Protein AF-0000000074522601 (afdb_homodimer)

Radius of gyration: 45.11 Å; Cα contacts (8 Å, |Δi|>4): 4734; chains: 2; bounding box: 92×142×104 Å

Organism: Naegleria gruberi (NCBI:txid5762)

Sequence (1970 aa):
MSLSPPLFIIGIDVGSTTTDCALINYSAGNIVEHSIKTQTSPDITSGIMKAIDQVMMMKNDQQVSGQRKGKILCVIIGTTHFVNAILSFSPDLEKVAVCRLGSSANNSLPPCESFPERLKELVLGDYYKIDGGYQVDGREILPVNQDQVQQMCQSLKEKNLKNIVISGIFSPINSEQEKQVADWIREFFNHDSELKITCSNEISEMGFMQRENASILNACLKGVSRSICYAFQEAIRSKYACPFFLTQNDGTLIPPNLVTEFPIFTIQSGPTNSMKGAAFLSGVENAIVVDIGGLTTDVGVLVNGFPRLSNNNVSIGNVPTNFRVPDVYSVAMGGGSIVSFNENEENSSIQIGPKSVGFNIFTESLSYGGNTVTTTDAAVALGLLKNCEWGASPELLSQTTQRLGKRAPQIVDKIHSIVEEAIDHVKIASTNVPVLLVGGGSSLIDENRKFEGVSKIIKPKHYQCANAVGAALCDVSGRVDTVINISASGGNREKVIETVKKEATEKAIKNGAKPESVEIVDFECIPLAYIPGDSCRFLCKAVGNLDFNSISNNLEFLIEKPLTSSKREERKEQFSNEKTNQSIVNIKSYQPNISVSDKDNRKEWILTKTDIDCIEIGSGVVSSGGGGSPKQSAVLARSLLSHGKEIKIISPESIAEDAFVLPVAMMGAPLVIQEKSIVEEFLPAIESMSNFTKKKIEAIFCIEIGGSNSITPLLIAATSGLPVVDCDGMGRAYPELDMVTHFIDGCSPVPTMLLDDMNNQVLITSVNPRNPCKGLESILRPIAVQMGSMSGIILNPISKKELMQSTVHNSYSGVWSIGKGILEAHSQSLDPIQTILNSNNGDLFFSGKISDVNRKTTSGFNIGKCVISGLGKDQGKICIVEFQNEFLRAVIVKDYDPSLETIPQESIQSLAIVPNIISIVDSQTGLAIQTEELRYGFRISVLVLGGTPKFHTPKGLKTVGPTAFGYPEITDLSFIKTNEFKSIFMSLSPPLFIIGIDVGSTTTDCALINYSAGNIVEHSIKTQTSPDITSGIMKAIDQVMMMKNDQQVSGQRKGKILCVIIGTTHFVNAILSFSPDLEKVAVCRLGSSANNSLPPCESFPERLKELVLGDYYKIDGGYQVDGREILPVNQDQVQQMCQSLKEKNLKNIVISGIFSPINSEQEKQVADWIREFFNHDSELKITCSNEISEMGFMQRENASILNACLKGVSRSICYAFQEAIRSKYACPFFLTQNDGTLIPPNLVTEFPIFTIQSGPTNSMKGAAFLSGVENAIVVDIGGLTTDVGVLVNGFPRLSNNNVSIGNVPTNFRVPDVYSVAMGGGSIVSFNENEENSSIQIGPKSVGFNIFTESLSYGGNTVTTTDAAVALGLLKNCEWGASPELLSQTTQRLGKRAPQIVDKIHSIVEEAIDHVKIASTNVPVLLVGGGSSLIDENRKFEGVSKIIKPKHYQCANAVGAALCDVSGRVDTVINISASGGNREKVIETVKKEATEKAIKNGAKPESVEIVDFECIPLAYIPGDSCRFLCKAVGNLDFNSISNNLEFLIEKPLTSSKREERKEQFSNEKTNQSIVNIKSYQPNISVSDKDNRKEWILTKTDIDCIEIGSGVVSSGGGGSPKQSAVLARSLLSHGKEIKIISPESIAEDAFVLPVAMMGAPLVIQEKSIVEEFLPAIESMSNFTKKKIEAIFCIEIGGSNSITPLLIAATSGLPVVDCDGMGRAYPELDMVTHFIDGCSPVPTMLLDDMNNQVLITSVNPRNPCKGLESILRPIAVQMGSMSGIILNPISKKELMQSTVHNSYSGVWSIGKGILEAHSQSLDPIQTILNSNNGDLFFSGKISDVNRKTTSGFNIGKCVISGLGKDQGKICIVEFQNEFLRAVIVKDYDPSLETIPQESIQSLAIVPNIISIVDSQTGLAIQTEELRYGFRISVLVLGGTPKFHTPKGLKTVGPTAFGYPEITDLSFIKTNEFKSIF

Secondary structure (DSSP, 8-state):
----PPEEEEEEEE-SSEEEEEEEETTTTSEEEEEEEEE--SSHHHHHHHHHHHHHHHHHHH--TT---PEEEEEEEEE-HHHHHHHTT-TTPPPEEEEEE-TTS-TT--TTTTS-HHHHHHHEEEEEEES--B-TTS-BSS---HHHHHHHHHHHHHHT--EEEEEETTTTT--HHHHHHHHHHHHHTTT-TT-EEEEGGGT--S-HHHHHHHHHHHHHHHHHHHHHHHHHHHHHHTT----EEEE-TTSBEE-HHHHHH-GGGGTTHHHHHHHHHHHHHH--SSEEEEEE-SS-EEEEEEETTEEPBPSSPEEETTEEE----B-EEEES-STTEEEEEE-SSSS-EEEEEEEE-GGGHHHHBGGGT-SB-BHHHHHHHTTS--GGGGT--HHHHHHHHHHHTTHHHHHHHHHHHHHHHHHHHH--SSS-EEEEEESGGGGGS-TTSPPTTEEEEE--TTGGGHHHHHHHTPBEEEEEEEEEETTTTTS-HHHHHHHHHHHHHHHHHHTTB-GGG-EEEEEEEEE-TT-TTTEEEEEEEEEE-B-HHHHHT-GGGPPPPPS--GGGSGGGTT------------TTT----EEE-TTT--EEEE--HHHHHHHHHHHHHHTTT-S--SHHHHHHHHHHHHTT---EEE-GGGS-TT-EEEEEEEEE-HHHHTT---STTHHHHHHHHHHHHT--EEEEEES--SGGGGTHHHHHHHHH-PPEEEEESSSS--SSGGGSHHHHTT----SEEEE-TTS-EEEEEE--TTSHHHHHHHHHHHHHHHTTSEEEEEPPPEEHHHHHHHSEETHHHHHHHHHHHHHHHHHHT--HHHHHHHHTT-EEEEEEEEEEEEEEEETTEEEEEEEEEE-GGGTT-EEEEEEESEEEEEEEESS--TT-SS--GGGEEEEEETTSEEEEEETTT--B--GGG--TT-EEEEEEE-B-GGGGSHHHHHHHSGGGGT-TT----TT--B--PPP--/----PPEEEEEEEE-SSEEEEEEEETTTTSEEEEEEEEE--SSHHHHHHHHHHHHHHHHHHH--TT---PEEEEEEEEE-HHHHHHHTT-TTPPPEEEEEE-TTS-TT--TTTTS-HHHHHHHEEEEEEES--B-TTS-BSS---HHHHHHHHHHHHHHT--EEEEEETTTTT--HHHHHHHHHHHHHTTT-TT-EEEEGGGT--S-HHHHHHHHHHHHHHHHHHHHHHHHHHHHHHTT----EEEE-TTSBEE-HHHHHH-GGGGTTHHHHHHHHHHHHHH--SSEEEEEE-SS-EEEEEEETTEEPBPSSPEEETTEEE----B-EEEES-STTEEEEEE-SSSS-EEEEEEEE-GGGHHHHBGGGT-SB-BHHHHHHHTTS--GGGGT--HHHHHHHHHHHTTHHHHHHHHHHHHHHHHHHHH---SS-EEEEEESGGGGGS-TTSPPTTEEEEE--TTGGGHHHHHHHTPBEEEEEEEEEETTTTTS-HHHHHHHHHHHHHHHHHHTTB-GGG-EEEEEEEEE-TT-TTTEEEEEEEEEE-B-HHHHHT-GGGPPPPPS--GGGSGGGTT------------TTT----EEE-TTT--EEEE--HHHHHHHHHHHHHHTTT-S--SHHHHHHHHHHHHTT---EEE-GGGS-TT-EEEEEEEEE-HHHHTT---STTHHHHHHHHHHHHT--EEEEEES--SGGGGTHHHHHHHHH-PPEEEEESSSS--SSGGGSHHHHTT----SEEEE-TTS-EEEEEE--TTSHHHHHHHHHHHHHHHTTSEEEEEPPPEEHHHHHHHSEETHHHHHHHHHHHHHHHHHHT--HHHHHHHHTT-EEEEEEEEEEEEEEEETTEEEEEEEEEE-GGGTT-EEEEEEESEEEEEEEESS--TT-SS--GGGEEEEEETTSEEEEEETTT--B--GGG--TT-EEEEEEE-B-GGGGSHHHHHHHSGGGGT-TT----TT--B--PPP--

pLDDT: mean 84.02, std 12.9, range [25.36, 98.41]

InterPro domains:
  IPR002821 Hydantoinase A/oxoprolinase [PF01968] (211-477)
  IPR008040 Hydantoinase/oxoprolinase, N-terminal [PF05378] (10-187)
  IPR010318 S-Me-THD, N-terminal domain [PF06032] (610-765)
  IPR024071 S-Me-THD, C-terminal domain superfamily [G3DSA:2.40.390.10] (825-962)
  IPR027479 S-Me-THD, N-terminal domain superfamily [G3DSA:3.40.1610.10] (604-824)
  IPR043129 ATPase, nucleotide binding domain [SSF53067] (286-474)
  IPR045079 Oxoprolinase-like [PTHR11365] (8-745)
  IPR048350 S-Me-THD-like, C-terminal domain [PF20906] (776-969)

Nearest PDB structures (foldseek):
  5svc-assembly1_E  TM=7.106E-01  e=1.897E-27  Xanthobacter autotrophicus Py2
  5svb-assembly1_B  TM=7.362E-01  e=5.773E-26  Xanthobacter autotrophicus Py2
  5l9w-assembly2_B  TM=7.038E-01  e=5.431E-25  Aromatoleum aromaticum EbN1
  2o3i-assembly1_B  TM=7.936E-01  e=6.465E-20  Chromobacterium violaceum
  2o3i-assembly1_A  TM=7.656E-01  e=2.345E-20  Chromobacterium violaceum

Foldseek 3Di:
DPDPAFEWEKFWEQEQAKIKIWIFGVVVPTHTPDIDIGGQDPQNLVRVLVRVVVRLVVVVVPDDDPHDDHAYLEYEYAYQVLLCCQLVVPLLFEAEEEEEADQLFPPLPDACLQPDPSNCVRHHDYYDYFHWAAFPQGHIPGDGDLVSLLVVLVVCVVSVHQQYEYAYFQCLAPVVRVVVSVVSSCVSVVNDPSHAYFYLSVQDDFFRRQSSLLRSSQRRCLSVLLVVLQSNVCSCVCDHLHAYWYAFQQLATFFSQVCSNGVSRSNNLQLQLLQLLLCVQVVPQFFWEWAAEQFKTKIFTGHRSGTAWDLDFDDRSSRTHRDTGGPIDIDRAHQFWFWDWDPDDPDTDIDTDNDGPGNCCCPADQQNPHDTDGLNLLLLLVPLDPPVVVPRDPVSSVVSVVVCPPVSVVSLVVVLVVVLLSCLQHPQFLAAGAYEYAAPRSSSHDQVDDRPSHPHYDHGVVRRNSSSSSSSPGWFKFKGKYKDQCQVVVNDPVVVQVVRQVRRLVRRVVSAFDSVFKDWPDWDWAFWFLAPRRMTIIIIMIIHHGDSVVRSPCPVSDRDDDPDPPPSPPVPPPPDDPPPCPPPDDLVPDAFDWDQDPPQRFIKGKDALLLLQLLQQLQLFQAQQFQAAQVVLSSSLNSLVVVVFIAIEGELVSDDQQAWEKEKFKFFTNSSCSSGPDALLVQVVVVVLCVVVVGHYQAYEFQASHHNSVRNSRSNCRNNVHYYYQWYQALYHDDFNCLGQLNLVPDQFPQKWKAASVNDIDTDHDFDPVDRRVRVRLVVSNVCSVRSRMIMMITRIDGSVSCVPGIAGRSSVLSSQLSSQLVNCVVVVHQSVVSNCVSFVKDFDFWFFFADWDWGYDVRWIWIKTWGAGGDPQHQKIWIWTDTSGTFKIFIFNDDDPPDPDDDPVRGPDIDGPPWRKFKAQRNSRGTHHSSSDDGGGTIIIMTGAGACSLVDPSNCCCINCVVVPRPVPPDPVPHHHGGGDHSD/DPDPAWEWEKFWEQDLAKIKIWIFGVVVPTHTPDIDIGGQDPQNLVRVLVRVVVRLVVVVVPDDDPHDDHAYLEYEYAYQVLLCCQLVVPLLFEAEEEEEADQLFPPLPDACLQPDPSNCVRHHDYYDYFHWAAFQQGHIPGDGDLVSLLVVLVVCVVVVHQQYEYAYFQCLAPVVRVVVSVVSSCVSVVNDPSHAYFYLSVQDDFFRRQSSLLRSSQSRCLSVLLVVLQSNVCSCVCPHLHAYWYAFQFLATFFSQVCSNGVSRSNNLQLQLLQLLLCVQVVPQFFWEWAAEQFKTKIFTGHRSGTAWDLDFDDRSSRTHRDTGRPIDIDRAHQFWFWDWDPDDPDTDIDTDNDGPGNCCCPADQQNPHDTDGLNLLLLLVPLDPPVVPPRDPVSSVVSVVVCPPVSVVSLVVVLVVRLVSNVQHDFFLAAGAYEYAAPRSSSHDQVDDRPSHPHYDHGVVRRNSSRSSSSFGWFKFKGKYKDQCQVVVNDPVVVQVVRQVRRLVRRVVSAFDSVFKDWPDWDWAFWFLAPRRMTIIITMIIHHGDSVVRSPCPVSDRDDDPDPPPSPPVPPPPDDPPPCPPPDDLVPDAFDWDQDPPQRFIKGKDALLLLQLLQQLQLFQAQQFQAAQVVLSSSLNSLVVVVFIAIEGELVSDDQQAWEKEKFKFFTNSSCSSGPDALLVQVVVVVLCVVVVGHYQAYEFQASHHNSVRRSRSNCRNNVHYYYQWYQALYHDDFNCLGQLNLVPDQFPQKWKAASVSDIDTDHDFDPVDRRVRVRLVVSNVCSVRSRMIMMITRIDGSVSCVPGIAGRSSVLSSQLSSQLVNCVVVVHFSVVSNCVSFVKDFDFKFFFADWDWGYDSRWIWIKTWGAGGDVQHQKIWIWTDTSGTFKIFIFNDDDPPDPDDDPVRTPDIDGPPWRKFKAQRRSRGTHHSSSDDGGGIIIIMTGAGACSLVDPSNCCCINCVVVPRPVPPDPVPHHHGGGDHSD

Structure (mmCIF, N/CA/C/O backbone):
data_AF-0000000074522601-model_v1
#
loop_
_entity.id
_entity.type
_entity.pdbx_description
1 polymer Hydantoinase/oxoprolinase
#
loop_
_atom_site.group_PDB
_atom_site.id
_atom_site.type_symbol
_atom_site.label_atom_id
_atom_site.label_alt_id
_atom_site.label_comp_id
_atom_site.label_asym_id
_atom_site.label_entity_id
_atom_site.label_seq_id
_atom_site.pdbx_PDB_ins_code
_atom_site.Cartn_x
_atom_site.Cartn_y
_atom_site.Cartn_z
_atom_site.occupancy
_atom_site.B_iso_or_equiv
_atom_site.auth_seq_id
_atom_site.auth_comp_id
_atom_site.auth_asym_id
_atom_site.auth_atom_id
_atom_site.pdbx_PDB_model_num
ATOM 1 N N . MET A 1 1 ? 50.893 41.721 32.747 1 25.36 1 MET A N 1
ATOM 2 C CA . MET A 1 1 ? 49.746 41.175 32.027 1 25.36 1 MET A CA 1
ATOM 3 C C . MET A 1 1 ? 49.032 42.265 31.235 1 25.36 1 MET A C 1
ATOM 5 O O . MET A 1 1 ? 48.537 43.235 31.812 1 25.36 1 MET A O 1
ATOM 9 N N . SER A 1 2 ? 49.419 42.728 30.2 1 37.79 2 SER A N 1
ATOM 10 C CA . SER A 1 2 ? 49.004 43.749 29.244 1 37.79 2 SER A CA 1
ATOM 11 C C . SER A 1 2 ? 47.503 43.683 28.982 1 37.79 2 SER A C 1
ATOM 13 O O . SER A 1 2 ? 46.999 42.677 28.477 1 37.79 2 SER A O 1
ATOM 15 N N . LEU A 1 3 ? 46.475 44.124 29.832 1 46.07 3 LEU A N 1
ATOM 16 C CA . LEU A 1 3 ? 45.048 43.925 30.066 1 46.07 3 LEU A CA 1
ATOM 17 C C . LEU A 1 3 ? 44.229 44.42 28.878 1 46.07 3 LEU A C 1
ATOM 19 O O . LEU A 1 3 ? 44.313 45.593 28.506 1 46.07 3 LEU A O 1
ATOM 23 N N . SER A 1 4 ? 43.914 43.719 27.859 1 60.34 4 SER A N 1
ATOM 24 C CA . SER A 1 4 ? 43.051 43.962 26.708 1 60.34 4 SER A CA 1
ATOM 25 C C . SER A 1 4 ? 41.826 44.781 27.098 1 60.34 4 SER A C 1
ATOM 27 O O . SER A 1 4 ? 41.32 44.658 28.215 1 60.34 4 SER A O 1
ATOM 29 N N . PRO A 1 5 ? 41.509 45.91 26.37 1 73.01 5 PRO A N 1
ATOM 30 C CA . PRO A 1 5 ? 40.36 46.76 26.689 1 73.01 5 PRO A CA 1
ATOM 31 C C . PRO A 1 5 ? 39.075 45.962 26.9 1 73.01 5 PRO A C 1
ATOM 33 O O . PRO A 1 5 ? 38.861 44.943 26.238 1 73.01 5 PRO A O 1
ATOM 36 N N . PRO A 1 6 ? 38.42 46.261 27.921 1 80.28 6 PRO A N 1
ATOM 37 C CA . PRO A 1 6 ? 37.158 45.561 28.174 1 80.28 6 PRO A CA 1
ATOM 38 C C . PRO A 1 6 ? 36.2 45.623 26.987 1 80.28 6 PRO A C 1
ATOM 40 O O . PRO A 1 6 ? 36.157 46.63 26.276 1 80.28 6 PRO A O 1
ATOM 43 N N . LEU A 1 7 ? 35.564 44.521 26.73 1 85.03 7 LEU A N 1
ATOM 44 C CA . LEU A 1 7 ? 34.592 44.409 25.648 1 85.03 7 LEU A CA 1
ATOM 45 C C . LEU A 1 7 ? 33.169 44.537 26.181 1 85.03 7 LEU A C 1
ATOM 47 O O . LEU A 1 7 ? 32.828 43.941 27.205 1 85.03 7 LEU A O 1
ATOM 51 N N . PHE A 1 8 ? 32.4 45.43 25.508 1 87.85 8 PHE A N 1
ATOM 52 C CA . PHE A 1 8 ? 31.049 45.692 25.99 1 87.85 8 PHE A CA 1
ATOM 53 C C . PHE A 1 8 ? 30.018 45.357 24.919 1 87.85 8 PHE A C 1
ATOM 55 O O . PHE A 1 8 ? 30.299 45.465 23.723 1 87.85 8 PHE A O 1
ATOM 62 N N . ILE A 1 9 ? 28.866 44.925 25.389 1 89.74 9 ILE A N 1
ATOM 63 C CA . ILE A 1 9 ? 27.678 44.746 24.561 1 89.74 9 ILE A CA 1
ATOM 64 C C . ILE A 1 9 ? 26.572 45.686 25.036 1 89.74 9 ILE A C 1
ATOM 66 O O . ILE A 1 9 ? 26.37 45.859 26.24 1 89.74 9 ILE A O 1
ATOM 70 N N . ILE A 1 10 ? 25.986 46.315 24.142 1 91.3 10 ILE A N 1
ATOM 71 C CA . ILE A 1 10 ? 24.876 47.197 24.487 1 91.3 10 ILE A CA 1
ATOM 72 C C . ILE A 1 10 ? 23.556 46.554 24.068 1 91.3 10 ILE A C 1
ATOM 74 O O . ILE A 1 10 ? 23.384 46.174 22.908 1 91.3 10 ILE A O 1
ATOM 78 N N . GLY A 1 11 ? 22.709 46.326 24.992 1 92.14 11 GLY A N 1
ATOM 79 C CA . GLY A 1 11 ? 21.347 45.899 24.713 1 92.14 11 GLY A CA 1
ATOM 80 C C . GLY A 1 11 ? 20.344 47.036 24.757 1 92.14 11 GLY A C 1
ATOM 81 O O . GLY A 1 11 ? 20.374 47.862 25.672 1 92.14 11 GLY A O 1
ATOM 82 N N . ILE A 1 12 ? 19.544 47.114 23.738 1 90.24 12 ILE A N 1
ATOM 83 C CA . ILE A 1 12 ? 18.536 48.167 23.674 1 90.24 12 ILE A CA 1
ATOM 84 C C . ILE A 1 12 ? 17.165 47.553 23.402 1 90.24 12 ILE A C 1
ATOM 86 O O . ILE A 1 12 ? 17.044 46.614 22.612 1 90.24 12 ILE A O 1
ATOM 90 N N . ASP A 1 13 ? 16.185 47.971 24.029 1 88.1 13 ASP A N 1
ATOM 91 C CA . ASP A 1 13 ? 14.794 47.623 23.757 1 88.1 13 ASP A CA 1
ATOM 92 C C . ASP A 1 13 ? 13.957 48.872 23.49 1 88.1 13 ASP A C 1
ATOM 94 O O . ASP A 1 13 ? 13.757 49.694 24.387 1 88.1 13 ASP A O 1
ATOM 98 N N . VAL A 1 14 ? 13.613 48.975 22.319 1 79.68 14 VAL A N 1
ATOM 99 C CA . VAL A 1 14 ? 12.826 50.137 21.92 1 79.68 14 VAL A CA 1
ATOM 100 C C . VAL A 1 14 ? 11.338 49.823 22.05 1 79.68 14 VAL A C 1
ATOM 102 O O . VAL A 1 14 ? 10.773 49.109 21.217 1 79.68 14 VAL A O 1
ATOM 105 N N . GLY A 1 15 ? 10.748 50.276 23.059 1 74.36 15 GLY A N 1
ATOM 106 C CA . GLY A 1 15 ? 9.324 50.079 23.281 1 74.36 15 GLY A CA 1
ATOM 107 C C . GLY A 1 15 ? 8.479 51.244 22.802 1 74.36 15 GLY A C 1
ATOM 108 O O . GLY A 1 15 ? 9.006 52.225 22.274 1 74.36 15 GLY A O 1
ATOM 109 N N . SER A 1 16 ? 7.268 51.209 23.019 1 69.11 16 SER A N 1
ATOM 110 C CA . SER A 1 16 ? 6.329 52.245 22.6 1 69.11 16 SER A CA 1
ATOM 111 C C . SER A 1 16 ? 6.366 53.44 23.546 1 69.11 16 SER A C 1
ATOM 113 O O . SER A 1 16 ? 6.079 54.568 23.141 1 69.11 16 SER A O 1
ATOM 115 N N . THR A 1 17 ? 6.679 53.1 24.857 1 72.71 17 THR A N 1
ATOM 116 C CA . THR A 1 17 ? 6.646 54.154 25.864 1 72.71 17 THR A CA 1
ATOM 117 C C . THR A 1 17 ? 8.059 54.592 26.236 1 72.71 17 THR A C 1
ATOM 119 O O . THR A 1 17 ? 8.332 55.788 26.36 1 72.71 17 THR A O 1
ATOM 122 N N . THR A 1 18 ? 8.965 53.637 26.365 1 78 18 THR A N 1
ATOM 123 C CA . THR A 1 18 ? 10.332 53.938 26.776 1 78 18 THR A CA 1
ATOM 124 C C . THR A 1 18 ? 11.333 53.128 25.957 1 78 18 THR A C 1
ATOM 126 O O . THR A 1 18 ? 10.979 52.103 25.371 1 78 18 THR A O 1
ATOM 129 N N . THR A 1 19 ? 12.517 53.617 25.849 1 84.64 19 THR A N 1
ATOM 130 C CA . THR A 1 19 ? 13.675 52.915 25.309 1 84.64 19 THR A CA 1
ATOM 131 C C . THR A 1 19 ? 14.653 52.549 26.422 1 84.64 19 THR A C 1
ATOM 133 O O . THR A 1 19 ? 15.117 53.421 27.16 1 84.64 19 THR A O 1
ATOM 136 N N . ASP A 1 20 ? 14.808 51.288 26.561 1 89.12 20 ASP A N 1
ATOM 137 C CA . ASP A 1 20 ? 15.699 50.776 27.598 1 89.12 20 ASP A CA 1
ATOM 138 C C . ASP A 1 20 ? 17.063 50.41 27.017 1 89.12 20 ASP A C 1
ATOM 140 O O . ASP A 1 20 ? 17.15 49.899 25.898 1 89.12 20 ASP A O 1
ATOM 144 N N . CYS A 1 21 ? 18.101 50.688 27.757 1 91.79 21 CYS A N 1
ATOM 145 C CA . CYS A 1 21 ? 19.464 50.41 27.316 1 91.79 21 CYS A CA 1
ATOM 146 C C . CYS A 1 21 ? 20.3 49.841 28.456 1 91.79 21 CYS A C 1
ATOM 148 O O . CYS A 1 21 ? 20.198 50.3 29.595 1 91.79 21 CYS A O 1
ATOM 150 N N . ALA A 1 22 ? 21.019 48.795 28.163 1 93.27 22 ALA A N 1
ATOM 151 C CA . ALA A 1 22 ? 21.896 48.163 29.145 1 93.27 22 ALA A CA 1
ATOM 152 C C . ALA A 1 22 ? 23.3 47.966 28.58 1 93.27 22 ALA A C 1
ATOM 154 O O . ALA A 1 22 ? 23.46 47.608 27.411 1 93.27 22 ALA A O 1
ATOM 155 N N . LEU A 1 23 ? 24.283 48.28 29.365 1 92.44 23 LEU A N 1
ATOM 156 C CA . LEU A 1 23 ? 25.683 48.049 29.03 1 92.44 23 LEU A CA 1
ATOM 157 C C . LEU A 1 23 ? 26.221 46.821 29.758 1 92.44 23 LEU A C 1
ATOM 159 O O . LEU A 1 23 ? 26.292 46.806 30.989 1 92.44 23 LEU A O 1
ATOM 163 N N . ILE A 1 24 ? 26.603 45.851 28.972 1 90.87 24 ILE A N 1
ATOM 164 C CA . ILE A 1 24 ? 27.058 44.585 29.538 1 90.87 24 ILE A CA 1
ATOM 165 C C . ILE A 1 24 ? 28.562 44.436 29.323 1 90.87 24 ILE A C 1
ATOM 167 O O . ILE A 1 24 ? 29.062 44.653 28.217 1 90.87 24 ILE A O 1
ATOM 171 N N . ASN A 1 25 ? 29.281 44.142 30.368 1 88.43 25 ASN A N 1
ATOM 172 C CA . ASN A 1 25 ? 30.706 43.838 30.291 1 88.43 25 ASN A CA 1
ATOM 173 C C . ASN A 1 25 ? 30.948 42.383 29.9 1 88.43 25 ASN A C 1
ATOM 175 O O . ASN A 1 25 ? 30.936 41.496 30.755 1 88.43 25 ASN A O 1
ATOM 179 N N . TYR A 1 26 ? 31.202 42.241 28.664 1 84.31 26 TYR A N 1
ATOM 180 C CA . TYR A 1 26 ? 31.37 40.903 28.109 1 84.31 26 TYR A CA 1
ATOM 181 C C . TYR A 1 26 ? 32.646 40.252 28.631 1 84.31 26 TYR A C 1
ATOM 183 O O . TYR A 1 26 ? 32.671 39.049 28.901 1 84.31 26 TYR A O 1
ATOM 191 N N . SER A 1 27 ? 33.746 40.998 28.752 1 79.82 27 SER A N 1
ATOM 192 C CA . SER A 1 27 ? 35.058 40.503 29.153 1 79.82 27 SER A CA 1
ATOM 193 C C . SER A 1 27 ? 35.058 40.059 30.612 1 79.82 27 SER A C 1
ATOM 195 O O . SER A 1 27 ? 35.883 39.235 31.015 1 79.82 27 SER A O 1
ATOM 197 N N . ALA A 1 28 ? 34.157 40.728 31.314 1 77.5 28 ALA A N 1
ATOM 198 C CA . ALA A 1 28 ? 34.14 40.408 32.739 1 77.5 28 ALA A CA 1
ATOM 199 C C . ALA A 1 28 ? 33.062 39.374 33.055 1 77.5 28 ALA A C 1
ATOM 201 O O . ALA A 1 28 ? 32.564 39.313 34.181 1 77.5 28 ALA A O 1
ATOM 202 N N . GLY A 1 29 ? 32.507 38.54 32.059 1 79.03 29 GLY A N 1
ATOM 203 C CA . GLY A 1 29 ? 31.516 37.497 32.272 1 79.03 29 GLY A CA 1
ATOM 204 C C . GLY A 1 29 ? 30.089 37.995 32.149 1 79.03 29 GLY A C 1
ATOM 205 O O . GLY A 1 29 ? 29.216 37.592 32.92 1 79.03 29 GLY A O 1
ATOM 206 N N . ASN A 1 30 ? 29.843 38.98 31.463 1 81.28 30 ASN A N 1
ATOM 207 C CA . ASN A 1 30 ? 28.522 39.51 31.141 1 81.28 30 ASN A CA 1
ATOM 208 C C . ASN A 1 30 ? 27.883 40.192 32.348 1 81.28 30 ASN A C 1
ATOM 210 O O . ASN A 1 30 ? 26.748 39.881 32.712 1 81.28 30 ASN A O 1
ATOM 214 N N . ILE A 1 31 ? 28.495 41.056 32.938 1 87 31 ILE A N 1
ATOM 215 C CA . ILE A 1 31 ? 27.98 41.82 34.069 1 87 31 ILE A CA 1
ATOM 216 C C . ILE A 1 31 ? 27.329 43.108 33.568 1 87 31 ILE A C 1
ATOM 218 O O . ILE A 1 31 ? 27.878 43.791 32.7 1 87 31 ILE A O 1
ATOM 222 N N . VAL A 1 32 ? 26.191 43.394 34.072 1 90.62 32 VAL A N 1
ATOM 223 C CA . VAL A 1 32 ? 25.528 44.647 33.727 1 90.62 32 VAL A CA 1
ATOM 224 C C . VAL A 1 32 ? 26.195 45.805 34.466 1 90.62 32 VAL A C 1
ATOM 226 O O . VAL A 1 32 ? 26.126 45.887 35.695 1 90.62 32 VAL A O 1
ATOM 229 N N . GLU A 1 33 ? 26.79 46.646 33.83 1 88.91 33 GLU A N 1
ATOM 230 C CA . GLU A 1 33 ? 27.471 47.772 34.462 1 88.91 33 GLU A CA 1
ATOM 231 C C . GLU A 1 33 ? 26.517 48.944 34.677 1 88.91 33 GLU A C 1
ATOM 233 O O . GLU A 1 33 ? 26.493 49.542 35.755 1 88.91 33 GLU A O 1
ATOM 238 N N . HIS A 1 34 ? 25.782 49.196 33.584 1 89.57 34 HIS A N 1
ATOM 239 C CA . HIS A 1 34 ? 24.845 50.312 33.65 1 89.57 34 HIS A CA 1
ATOM 240 C C . HIS A 1 34 ? 23.568 50.006 32.874 1 89.57 34 HIS A C 1
ATOM 242 O O . HIS A 1 34 ? 23.585 49.213 31.931 1 89.57 34 HIS A O 1
ATOM 248 N N . SER A 1 35 ? 22.496 50.556 33.315 1 90.27 35 SER A N 1
ATOM 249 C CA . SER A 1 35 ? 21.222 50.492 32.605 1 90.27 35 SER A CA 1
ATOM 250 C C . SER A 1 35 ? 20.465 51.811 32.707 1 90.27 35 SER A C 1
ATOM 252 O O . SER A 1 35 ? 20.518 52.485 33.738 1 90.27 35 SER A O 1
ATOM 254 N N . ILE A 1 36 ? 19.812 52.219 31.641 1 87.2 36 ILE A N 1
ATOM 255 C CA . ILE A 1 36 ? 19.09 53.487 31.642 1 87.2 36 ILE A CA 1
ATOM 256 C C . ILE A 1 36 ? 17.763 53.325 30.904 1 87.2 36 ILE A C 1
ATOM 258 O O . ILE A 1 36 ? 17.622 52.443 30.054 1 87.2 36 ILE A O 1
ATOM 262 N N . LYS A 1 37 ? 16.834 54.129 31.308 1 85.68 37 LYS A N 1
ATOM 263 C CA . LYS A 1 37 ? 15.541 54.262 30.643 1 85.68 37 LYS A CA 1
ATOM 264 C C . LYS A 1 37 ? 15.338 55.679 30.113 1 85.68 37 LYS A C 1
ATOM 266 O O . LYS A 1 37 ? 15.561 56.655 30.833 1 85.68 37 LYS A O 1
ATOM 271 N N . THR A 1 38 ? 15.057 55.716 28.866 1 79.76 38 THR A N 1
ATOM 272 C CA . THR A 1 38 ? 14.782 57.018 28.268 1 79.76 38 THR A CA 1
ATOM 273 C C . THR A 1 38 ? 13.415 57.023 27.588 1 79.76 38 THR A C 1
ATOM 275 O O . THR A 1 38 ? 12.881 55.966 27.249 1 79.76 38 THR A O 1
ATOM 278 N N . GLN A 1 39 ? 12.795 58.163 27.519 1 77.23 39 GLN A N 1
ATOM 279 C CA . GLN A 1 39 ? 11.53 58.297 26.804 1 77.23 39 GLN A CA 1
ATOM 280 C C . GLN A 1 39 ? 11.706 58.009 25.316 1 77.23 39 GLN A C 1
ATOM 282 O O . GLN A 1 39 ? 12.673 58.463 24.701 1 77.23 39 GLN A O 1
ATOM 287 N N . THR A 1 40 ? 10.841 57.149 24.846 1 74.87 40 THR A N 1
ATOM 288 C CA . THR A 1 40 ? 10.891 56.852 23.419 1 74.87 40 THR A CA 1
ATOM 289 C C . THR A 1 40 ? 10.51 58.08 22.597 1 74.87 40 THR A C 1
ATOM 291 O O . THR A 1 40 ? 9.619 58.839 22.983 1 74.87 40 THR A O 1
ATOM 294 N N . SER A 1 41 ? 11.174 58.376 21.523 1 68.39 41 SER A N 1
ATOM 295 C CA . SER A 1 41 ? 10.91 59.481 20.608 1 68.39 41 SER A CA 1
ATOM 296 C C . SER A 1 41 ? 10.272 58.987 19.314 1 68.39 41 SER A C 1
ATOM 298 O O . SER A 1 41 ? 10.463 57.834 18.923 1 68.39 41 SER A O 1
ATOM 300 N N . PRO A 1 42 ? 9.361 59.847 18.788 1 66.97 42 PRO A N 1
ATOM 301 C CA . PRO A 1 42 ? 8.852 59.463 17.47 1 66.97 42 PRO A CA 1
ATOM 302 C C . PRO A 1 42 ? 9.966 59.117 16.484 1 66.97 42 PRO A C 1
ATOM 304 O O . PRO A 1 42 ? 9.805 58.216 15.657 1 66.97 42 PRO A O 1
ATOM 307 N N . ASP A 1 43 ? 11.034 59.878 16.734 1 68.09 43 ASP A N 1
ATOM 308 C CA . ASP A 1 43 ? 12.222 59.56 15.947 1 68.09 43 ASP A CA 1
ATOM 309 C C . ASP A 1 43 ? 13.049 58.466 16.618 1 68.09 43 ASP A C 1
ATOM 311 O O . ASP A 1 43 ? 13.74 58.721 17.606 1 68.09 43 ASP A O 1
ATOM 315 N N . ILE A 1 44 ? 12.993 57.289 16.14 1 69.41 44 ILE A N 1
ATOM 316 C CA . ILE A 1 44 ? 13.577 56.094 16.738 1 69.41 44 ILE A CA 1
ATOM 317 C C . ILE A 1 44 ? 15.095 56.239 16.806 1 69.41 44 ILE A C 1
ATOM 319 O O . ILE A 1 44 ? 15.717 55.865 17.802 1 69.41 44 ILE A O 1
ATOM 323 N N . THR A 1 45 ? 15.635 56.831 15.818 1 75.29 45 THR A N 1
ATOM 324 C CA . THR A 1 45 ? 17.085 56.964 15.731 1 75.29 45 THR A CA 1
ATOM 325 C C . THR A 1 45 ? 17.617 57.834 16.866 1 75.29 45 THR A C 1
ATOM 327 O O . THR A 1 45 ? 18.573 57.458 17.547 1 75.29 45 THR A O 1
ATOM 330 N N . SER A 1 46 ? 16.9 58.918 16.968 1 76.07 46 SER A N 1
ATOM 331 C CA . SER A 1 46 ? 17.346 59.842 18.006 1 76.07 46 SER A CA 1
ATOM 332 C C . SER A 1 46 ? 17.168 59.239 19.396 1 76.07 46 SER A C 1
ATOM 334 O O . SER A 1 46 ? 17.988 59.468 20.287 1 76.07 46 SER A O 1
ATOM 336 N N . GLY A 1 47 ? 16.145 58.498 19.496 1 75.41 47 GLY A N 1
ATOM 337 C CA . GLY A 1 47 ? 15.901 57.862 20.78 1 75.41 47 GLY A CA 1
ATOM 338 C C . GLY A 1 47 ? 16.951 56.828 21.143 1 75.41 47 GLY A C 1
ATOM 339 O O . GLY A 1 47 ? 17.417 56.783 22.283 1 75.41 47 GLY A O 1
ATOM 340 N N . ILE A 1 48 ? 17.379 56.042 20.183 1 80.51 48 ILE A N 1
ATOM 341 C CA . ILE A 1 48 ? 18.369 54.993 20.402 1 80.51 48 ILE A CA 1
ATOM 342 C C . ILE A 1 48 ? 19.721 55.62 20.734 1 80.51 48 ILE A C 1
ATOM 344 O O . ILE A 1 48 ? 20.396 55.194 21.674 1 80.51 48 ILE A O 1
ATOM 348 N N . MET A 1 49 ? 20.029 56.648 20.016 1 84.03 49 MET A N 1
ATOM 349 C CA . MET A 1 49 ? 21.325 57.289 20.218 1 84.03 49 MET A CA 1
ATOM 350 C C . MET A 1 49 ? 21.388 57.97 21.581 1 84.03 49 MET A C 1
ATOM 352 O O . MET A 1 49 ? 22.417 57.919 22.258 1 84.03 49 MET A O 1
ATOM 356 N N . LYS A 1 50 ? 20.273 58.539 21.867 1 83.48 50 LYS A N 1
ATOM 357 C CA . LYS A 1 50 ? 20.207 59.172 23.181 1 83.48 50 LYS A CA 1
ATOM 358 C C . LYS A 1 50 ? 20.419 58.15 24.295 1 83.48 50 LYS A C 1
ATOM 360 O O . LYS A 1 50 ? 21.123 58.423 25.269 1 83.48 50 LYS A O 1
ATOM 365 N N . ALA A 1 51 ? 19.872 57.05 24.111 1 85.56 51 ALA A N 1
ATOM 366 C CA . ALA A 1 51 ? 20.001 55.996 25.114 1 85.56 51 ALA A CA 1
ATOM 367 C C . ALA A 1 51 ? 21.439 55.49 25.194 1 85.56 51 ALA A C 1
ATOM 369 O O . ALA A 1 51 ? 21.972 55.287 26.288 1 85.56 51 ALA A O 1
ATOM 370 N N . ILE A 1 52 ? 22.065 55.292 24.079 1 86.75 52 ILE A N 1
ATOM 371 C CA . ILE A 1 52 ? 23.439 54.805 24.032 1 86.75 52 ILE A CA 1
ATOM 372 C C . ILE A 1 52 ? 24.377 55.847 24.637 1 86.75 52 ILE A C 1
ATOM 374 O O . ILE A 1 52 ? 25.269 55.509 25.419 1 86.75 52 ILE A O 1
ATOM 378 N N . ASP A 1 53 ? 24.115 57.097 24.322 1 85.12 53 ASP A N 1
ATOM 379 C CA . ASP A 1 53 ? 24.959 58.173 24.831 1 85.12 53 ASP A CA 1
ATOM 380 C C . ASP A 1 53 ? 24.858 58.279 26.351 1 85.12 53 ASP A C 1
ATOM 382 O O . ASP A 1 53 ? 25.866 58.474 27.033 1 85.12 53 ASP A O 1
ATOM 386 N N . GLN A 1 54 ? 23.763 58.127 26.774 1 85.76 54 GLN A N 1
ATOM 387 C CA . GLN A 1 54 ? 23.537 58.263 28.209 1 85.76 54 GLN A CA 1
ATOM 388 C C . GLN A 1 54 ? 24.2 57.125 28.98 1 85.76 54 GLN A C 1
ATOM 390 O O . GLN A 1 54 ? 24.795 57.348 30.037 1 85.76 54 GLN A O 1
ATOM 395 N N . VAL A 1 55 ? 24.103 55.958 28.465 1 86.12 55 VAL A N 1
ATOM 396 C CA . VAL A 1 55 ? 24.685 54.826 29.178 1 86.12 55 VAL A CA 1
ATOM 397 C C . VAL A 1 55 ? 26.208 54.907 29.123 1 86.12 55 VAL A C 1
ATOM 399 O O . VAL A 1 55 ? 26.891 54.542 30.083 1 86.12 55 VAL A O 1
ATOM 402 N N . MET A 1 56 ? 26.702 55.428 28.076 1 84.65 56 MET A N 1
ATOM 403 C CA . MET A 1 56 ? 28.148 55.573 27.934 1 84.65 56 MET A CA 1
ATOM 404 C C . MET A 1 56 ? 28.676 56.68 28.84 1 84.65 56 MET A C 1
ATOM 406 O O . MET A 1 56 ? 29.789 56.585 29.36 1 84.65 56 MET A O 1
ATOM 410 N N . MET A 1 57 ? 27.885 57.689 28.978 1 81.62 57 MET A N 1
ATOM 411 C CA . MET A 1 57 ? 28.259 58.771 29.885 1 81.62 57 MET A CA 1
ATOM 412 C C . MET A 1 57 ? 28.344 58.271 31.323 1 81.62 57 MET A C 1
ATOM 414 O O . MET A 1 57 ? 29.244 58.662 32.068 1 81.62 57 MET A O 1
ATOM 418 N N . MET A 1 58 ? 27.466 57.484 31.605 1 79.91 58 MET A N 1
ATOM 419 C CA . MET A 1 58 ? 27.473 56.92 32.951 1 79.91 58 MET A CA 1
ATOM 420 C C . MET A 1 58 ? 28.731 56.092 33.188 1 79.91 58 MET A C 1
ATOM 422 O O . MET A 1 58 ? 29.278 56.087 34.292 1 79.91 58 MET A O 1
ATOM 426 N N . LYS A 1 59 ? 29.076 55.427 32.203 1 79.19 59 LYS A N 1
ATOM 427 C CA . LYS A 1 59 ? 30.291 54.623 32.29 1 79.19 59 LYS A CA 1
ATOM 428 C C . LYS A 1 59 ? 31.526 55.507 32.444 1 79.19 59 LYS A C 1
ATOM 430 O O . LYS A 1 59 ? 32.396 55.229 33.272 1 79.19 59 LYS A O 1
ATOM 435 N N . ASN A 1 60 ? 31.594 56.54 31.663 1 74.65 60 ASN A N 1
ATOM 436 C CA . ASN A 1 60 ? 32.756 57.423 31.662 1 74.65 60 ASN A CA 1
ATOM 437 C C . ASN A 1 60 ? 32.859 58.216 32.961 1 74.65 60 ASN A C 1
ATOM 439 O O . ASN A 1 60 ? 33.958 58.562 33.398 1 74.65 60 ASN A O 1
ATOM 443 N N . ASP A 1 61 ? 31.708 58.552 33.472 1 63.83 61 ASP A N 1
ATOM 444 C CA . ASP A 1 61 ? 31.693 59.308 34.72 1 63.83 61 ASP A CA 1
ATOM 445 C C . ASP A 1 61 ? 32.247 58.476 35.874 1 63.83 61 ASP A C 1
ATOM 447 O O . ASP A 1 61 ? 32.812 59.021 36.825 1 63.83 61 ASP A O 1
ATOM 451 N N . GLN A 1 62 ? 32.058 57.193 35.757 1 58.16 62 GLN A N 1
ATOM 452 C CA . GLN A 1 62 ? 32.548 56.328 36.826 1 58.16 62 GLN A CA 1
ATOM 453 C C . GLN A 1 62 ? 34.014 55.964 36.611 1 58.16 62 GLN A C 1
ATOM 455 O O . GLN A 1 62 ? 34.669 55.443 37.516 1 58.16 62 GLN A O 1
ATOM 460 N N . GLN A 1 63 ? 34.432 56.014 35.397 1 52.94 63 GLN A N 1
ATOM 461 C CA . GLN A 1 63 ? 35.801 55.593 35.12 1 52.94 63 GLN A CA 1
ATOM 462 C C . GLN A 1 63 ? 36.809 56.566 35.727 1 52.94 63 GLN A C 1
ATOM 464 O O . GLN A 1 63 ? 36.718 57.776 35.512 1 52.94 63 GLN A O 1
ATOM 469 N N . VAL A 1 64 ? 37.464 56.13 36.78 1 44.62 64 VAL A N 1
ATOM 470 C CA . VAL A 1 64 ? 38.652 56.759 37.348 1 44.62 64 VAL A CA 1
ATOM 471 C C . VAL A 1 64 ? 39.678 57.016 36.246 1 44.62 64 VAL A C 1
ATOM 473 O O . VAL A 1 64 ? 39.745 56.271 35.266 1 44.62 64 VAL A O 1
ATOM 476 N N . SER A 1 65 ? 40.705 57.915 36.361 1 40.54 65 SER A N 1
ATOM 477 C CA . SER A 1 65 ? 41.922 58.309 35.658 1 40.54 65 SER A CA 1
ATOM 478 C C . SER A 1 65 ? 42.833 57.111 35.415 1 40.54 65 SER A C 1
ATOM 480 O O . SER A 1 65 ? 43.174 56.383 36.35 1 40.54 65 SER A O 1
ATOM 482 N N . GLY A 1 66 ? 42.931 56.356 34.015 1 50.05 66 GLY A N 1
ATOM 483 C CA . GLY A 1 66 ? 43.879 55.35 33.561 1 50.05 66 GLY A CA 1
ATOM 484 C C . GLY A 1 66 ? 43.215 54.174 32.87 1 50.05 66 GLY A C 1
ATOM 485 O O . GLY A 1 66 ? 43.895 53.259 32.4 1 50.05 66 GLY A O 1
ATOM 486 N N . GLN A 1 67 ? 41.938 53.873 33.127 1 48.4 67 GLN A N 1
ATOM 487 C CA . GLN A 1 67 ? 41.423 52.641 32.538 1 48.4 67 GLN A CA 1
ATOM 488 C C . GLN A 1 67 ? 41.035 52.85 31.077 1 48.4 67 GLN A C 1
ATOM 490 O O . GLN A 1 67 ? 40.509 53.904 30.714 1 48.4 67 GLN A O 1
ATOM 495 N N . ARG A 1 68 ? 41.459 52.017 30.21 1 54.66 68 ARG A N 1
ATOM 496 C CA . ARG A 1 68 ? 41.283 52.001 28.761 1 54.66 68 ARG A CA 1
ATOM 497 C C . ARG A 1 68 ? 39.805 52.032 28.388 1 54.66 68 ARG A C 1
ATOM 499 O O . ARG A 1 68 ? 38.999 51.297 28.963 1 54.66 68 ARG A O 1
ATOM 506 N N . LYS A 1 69 ? 39.46 53.051 27.695 1 64.81 69 LYS A N 1
ATOM 507 C CA . LYS A 1 69 ? 38.129 53.173 27.109 1 64.81 69 LYS A CA 1
ATOM 508 C C . LYS A 1 69 ? 37.68 51.856 26.483 1 64.81 69 LYS A C 1
ATOM 510 O O . LYS A 1 69 ? 38.429 51.237 25.724 1 64.81 69 LYS A O 1
ATOM 515 N N . GLY A 1 70 ? 36.693 51.134 27.04 1 70.47 70 GLY A N 1
ATOM 516 C CA . GLY A 1 70 ? 36.204 49.862 26.533 1 70.47 70 GLY A CA 1
ATOM 517 C C . GLY A 1 70 ? 35.675 49.948 25.114 1 70.47 70 GLY A C 1
ATOM 518 O O . GLY A 1 70 ? 35.48 51.044 24.585 1 70.47 70 GLY A O 1
ATOM 519 N N . LYS A 1 71 ? 35.781 48.838 24.368 1 81.28 71 LYS A N 1
ATOM 520 C CA . LYS A 1 71 ? 35.281 48.721 23.002 1 81.28 71 LYS A CA 1
ATOM 521 C C . LYS A 1 71 ? 33.894 48.084 22.976 1 81.28 71 LYS A C 1
ATOM 523 O O . LYS A 1 71 ? 33.63 47.131 23.711 1 81.28 71 LYS A O 1
ATOM 528 N N . ILE A 1 72 ? 32.99 48.75 22.308 1 84.55 72 ILE A N 1
ATOM 529 C CA . ILE A 1 72 ? 31.663 48.175 22.115 1 84.55 72 ILE A CA 1
ATOM 530 C C . ILE A 1 72 ? 31.723 47.087 21.045 1 84.55 72 ILE A C 1
ATOM 532 O O . ILE A 1 72 ? 32.065 47.361 19.892 1 84.55 72 ILE A O 1
ATOM 536 N N . LEU A 1 73 ? 31.424 45.925 21.388 1 82.51 73 LEU A N 1
ATOM 537 C CA . LEU A 1 73 ? 31.467 44.788 20.476 1 82.51 73 LEU A CA 1
ATOM 538 C C . LEU A 1 73 ? 30.276 44.81 19.523 1 82.51 73 LEU A C 1
ATOM 540 O O . LEU A 1 73 ? 30.415 44.486 18.341 1 82.51 73 LEU A O 1
ATOM 544 N N . CYS A 1 74 ? 29.153 45.056 20.089 1 87.28 74 CYS A N 1
ATOM 545 C CA . CYS A 1 74 ? 27.95 45.089 19.265 1 87.28 74 CYS A CA 1
ATOM 546 C C . CYS A 1 74 ? 26.791 45.732 20.018 1 87.28 74 CYS A C 1
ATOM 548 O O . CYS A 1 74 ? 26.833 45.855 21.243 1 87.28 74 CYS A O 1
ATOM 550 N N . VAL A 1 75 ? 25.832 46.082 19.242 1 88.62 75 VAL A N 1
ATOM 551 C CA . VAL A 1 75 ? 24.57 46.596 19.763 1 88.62 75 VAL A CA 1
ATOM 552 C C . VAL A 1 75 ? 23.435 45.639 19.404 1 88.62 75 VAL A C 1
ATOM 554 O O . VAL A 1 75 ? 23.318 45.208 18.255 1 88.62 75 VAL A O 1
ATOM 557 N N . ILE A 1 76 ? 22.726 45.194 20.341 1 90.51 76 ILE A N 1
ATOM 558 C CA . ILE A 1 76 ? 21.601 44.293 20.117 1 90.51 76 ILE A CA 1
ATOM 559 C C . ILE A 1 76 ? 20.291 45.017 20.42 1 90.51 76 ILE A C 1
ATOM 561 O O . ILE A 1 76 ? 20.122 45.582 21.503 1 90.51 76 ILE A O 1
ATOM 565 N N . ILE A 1 77 ? 19.403 44.938 19.498 1 89.77 77 ILE A N 1
ATOM 566 C CA . ILE A 1 77 ? 18.195 45.748 19.617 1 89.77 77 ILE A CA 1
ATOM 567 C C . ILE A 1 77 ? 16.965 44.844 19.613 1 89.77 77 ILE A C 1
ATOM 569 O O . ILE A 1 77 ? 16.837 43.962 18.76 1 89.77 77 ILE A O 1
ATOM 573 N N . GLY A 1 78 ? 16.1 44.969 20.541 1 87.9 78 GLY A N 1
ATOM 574 C CA . GLY A 1 78 ? 14.731 44.482 20.499 1 87.9 78 GLY A CA 1
ATOM 575 C C . GLY A 1 78 ? 13.724 45.562 20.153 1 87.9 78 GLY A C 1
ATOM 576 O O . GLY A 1 78 ? 13.863 46.709 20.584 1 87.9 78 GLY A O 1
ATOM 577 N N . THR A 1 79 ? 12.799 45.212 19.289 1 79.67 79 THR A N 1
ATOM 578 C CA . THR A 1 79 ? 11.877 46.269 18.885 1 79.67 79 THR A CA 1
ATOM 579 C C . THR A 1 79 ? 10.45 45.736 18.796 1 79.67 79 THR A C 1
ATOM 581 O O . THR A 1 79 ? 10.235 44.583 18.418 1 79.67 79 THR A O 1
ATOM 584 N N . THR A 1 80 ? 9.501 46.559 19.143 1 75.05 80 THR A N 1
ATOM 585 C CA . THR A 1 80 ? 8.083 46.246 19.002 1 75.05 80 THR A CA 1
ATOM 586 C C . THR A 1 80 ? 7.493 46.948 17.782 1 75.05 80 THR A C 1
ATOM 588 O O . THR A 1 80 ? 6.279 46.923 17.572 1 75.05 80 THR A O 1
ATOM 591 N N . HIS A 1 81 ? 8.317 47.543 16.962 1 74.1 81 HIS A N 1
ATOM 592 C CA . HIS A 1 81 ? 7.843 48.359 15.85 1 74.1 81 HIS A CA 1
ATOM 593 C C . HIS A 1 81 ? 7.099 47.512 14.823 1 74.1 81 HIS A C 1
ATOM 595 O O . HIS A 1 81 ? 6.143 47.98 14.201 1 74.1 81 HIS A O 1
ATOM 601 N N . PHE A 1 82 ? 7.558 46.408 14.582 1 83.4 82 PHE A N 1
ATOM 602 C CA . PHE A 1 82 ? 6.96 45.58 13.541 1 83.4 82 PHE A CA 1
ATOM 603 C C . PHE A 1 82 ? 5.568 45.116 13.951 1 83.4 82 PHE A C 1
ATOM 605 O O . PHE A 1 82 ? 4.633 45.157 13.149 1 83.4 82 PHE A O 1
ATOM 612 N N . VAL A 1 83 ? 5.381 44.604 15.151 1 79.47 83 VAL A N 1
ATOM 613 C CA . VAL A 1 83 ? 4.075 44.15 15.616 1 79.47 83 VAL A CA 1
ATOM 614 C C . VAL A 1 83 ? 3.104 45.328 15.661 1 79.47 83 VAL A C 1
ATOM 616 O O . VAL A 1 83 ? 1.916 45.174 15.368 1 79.47 83 VAL A O 1
ATOM 619 N N . ASN A 1 84 ? 3.628 46.459 16.014 1 72.12 84 ASN A N 1
ATOM 620 C CA . ASN A 1 84 ? 2.784 47.647 16.089 1 72.12 84 ASN A CA 1
ATOM 621 C C . ASN A 1 84 ? 2.285 48.069 14.71 1 72.12 84 ASN A C 1
ATOM 623 O O . ASN A 1 84 ? 1.173 48.583 14.578 1 72.12 84 ASN A O 1
ATOM 627 N N . ALA A 1 85 ? 3.165 47.928 13.784 1 79.53 85 ALA A N 1
ATOM 628 C CA . ALA A 1 85 ? 2.743 48.253 12.424 1 79.53 85 ALA A CA 1
ATOM 629 C C . ALA A 1 85 ? 1.526 47.429 12.016 1 79.53 85 ALA A C 1
ATOM 631 O O . ALA A 1 85 ? 0.625 47.934 11.342 1 79.53 85 ALA A O 1
ATOM 632 N N . ILE A 1 86 ? 1.46 46.191 12.374 1 84.25 86 ILE A N 1
ATOM 633 C CA . ILE A 1 86 ? 0.354 45.295 12.053 1 84.25 86 ILE A CA 1
ATOM 634 C C . ILE A 1 86 ? -0.869 45.665 12.888 1 84.25 86 ILE A C 1
ATOM 636 O O . ILE A 1 86 ? -1.979 45.774 12.361 1 84.25 86 ILE A O 1
ATOM 640 N N . LEU A 1 87 ? -0.647 45.876 14.157 1 73.2 87 LEU A N 1
ATOM 641 C CA . LEU A 1 87 ? -1.74 46.126 15.091 1 73.2 87 LEU A CA 1
ATOM 642 C C . LEU A 1 87 ? -2.412 47.463 14.795 1 73.2 87 LEU A C 1
ATOM 644 O O . LEU A 1 87 ? -3.619 47.614 15 1 73.2 87 LEU A O 1
ATOM 648 N N . SER A 1 88 ? -1.603 48.378 14.301 1 68.49 88 SER A N 1
ATOM 649 C CA . SER A 1 88 ? -2.122 49.718 14.051 1 68.49 88 SER A CA 1
ATOM 650 C C . SER A 1 88 ? -2.57 49.876 12.602 1 68.49 88 SER A C 1
ATOM 652 O O . SER A 1 8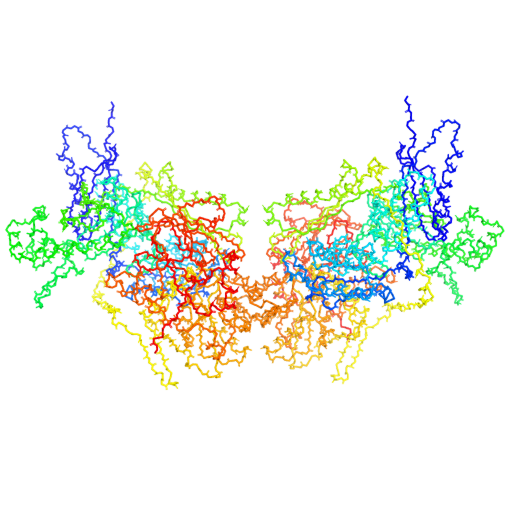8 ? -3.001 50.956 12.193 1 68.49 88 SER A O 1
ATOM 654 N N . PHE A 1 89 ? -2.497 48.805 11.916 1 77.94 89 PHE A N 1
ATOM 655 C CA . PHE A 1 89 ? -2.84 48.873 10.501 1 77.94 89 PHE A CA 1
ATOM 656 C C . PHE A 1 89 ? -2.111 50.026 9.821 1 77.94 89 PHE A C 1
ATOM 658 O O . PHE A 1 89 ? -2.735 50.862 9.165 1 77.94 89 PHE A O 1
ATOM 665 N N . SER A 1 90 ? -0.781 50.046 10.071 1 78.03 90 SER A N 1
ATOM 666 C CA . SER A 1 90 ? 0.055 51.116 9.537 1 78.03 90 SER A CA 1
ATOM 667 C C . SER A 1 90 ? -0.06 51.203 8.019 1 78.03 90 SER A C 1
ATOM 669 O O . SER A 1 90 ? -0.091 50.179 7.334 1 78.03 90 SER A O 1
ATOM 671 N N . PRO A 1 91 ? -0.162 52.287 7.38 1 78.91 91 PRO A N 1
ATOM 672 C CA . PRO A 1 91 ? -0.188 52.451 5.925 1 78.91 91 PRO A CA 1
ATOM 673 C C . PRO A 1 91 ? 1.135 52.073 5.264 1 78.91 91 PRO A C 1
ATOM 675 O O . PRO A 1 91 ? 1.198 51.92 4.042 1 78.91 91 PRO A O 1
ATOM 678 N N . ASP A 1 92 ? 2.135 51.91 6.095 1 81.24 92 ASP A N 1
ATOM 679 C CA . ASP A 1 92 ? 3.45 51.567 5.562 1 81.24 92 ASP A CA 1
ATOM 680 C C . ASP A 1 92 ? 3.526 50.085 5.2 1 81.24 92 ASP A C 1
ATOM 682 O O . ASP A 1 92 ? 4.495 49.641 4.58 1 81.24 92 ASP A O 1
ATOM 686 N N . LEU A 1 93 ? 2.504 49.387 5.49 1 90.17 93 LEU A N 1
ATOM 687 C CA . LEU A 1 93 ? 2.471 47.98 5.109 1 90.17 93 LEU A CA 1
ATOM 688 C C . LEU A 1 93 ? 2.33 47.829 3.598 1 90.17 93 LEU A C 1
ATOM 690 O O . LEU A 1 93 ? 1.602 48.592 2.959 1 90.17 93 LEU A O 1
ATOM 694 N N . GLU A 1 94 ? 3.007 46.938 3.032 1 93.44 94 GLU A N 1
ATOM 695 C CA . GLU A 1 94 ? 3.023 46.769 1.582 1 93.44 94 GLU A CA 1
ATOM 696 C C . GLU A 1 94 ? 1.938 45.796 1.128 1 93.44 94 GLU A C 1
ATOM 698 O O . GLU A 1 94 ? 1.63 44.83 1.828 1 93.44 94 GLU A O 1
ATOM 703 N N . LYS A 1 95 ? 1.406 46.038 -0.04 1 95.03 95 LYS A N 1
ATOM 704 C CA . LYS A 1 95 ? 0.483 45.094 -0.663 1 95.03 95 LYS A CA 1
ATOM 705 C C . LYS A 1 95 ? 1.217 43.849 -1.154 1 95.03 95 LYS A C 1
ATOM 707 O O . LYS A 1 95 ? 2.327 43.944 -1.681 1 95.03 95 LYS A O 1
ATOM 712 N N . VAL A 1 96 ? 0.573 42.753 -1.024 1 97.39 96 VAL A N 1
ATOM 713 C CA . VAL A 1 96 ? 1.214 41.475 -1.312 1 97.39 96 VAL A CA 1
ATOM 714 C C . VAL A 1 96 ? 0.366 40.683 -2.305 1 97.39 96 VAL A C 1
ATOM 716 O O . VAL A 1 96 ? -0.864 40.668 -2.207 1 97.39 96 VAL A O 1
ATOM 719 N N . ALA A 1 97 ? 0.993 40.151 -3.297 1 98.02 97 ALA A N 1
ATOM 720 C CA . ALA A 1 97 ? 0.365 39.153 -4.159 1 98.02 97 ALA A CA 1
ATOM 721 C C . ALA A 1 97 ? 0.684 37.739 -3.683 1 98.02 97 ALA A C 1
ATOM 723 O O . ALA A 1 97 ? 1.813 37.454 -3.276 1 98.02 97 ALA A O 1
ATOM 724 N N . VAL A 1 98 ? -0.337 36.892 -3.711 1 97.98 98 VAL A N 1
ATOM 725 C CA . VAL A 1 98 ? -0.149 35.532 -3.219 1 97.98 98 VAL A CA 1
ATOM 726 C C . VAL A 1 98 ? -0.252 34.543 -4.378 1 97.98 98 VAL A C 1
ATOM 728 O O . VAL A 1 98 ? -1.213 34.581 -5.15 1 97.98 98 VAL A O 1
ATOM 731 N N . CYS A 1 99 ? 0.754 33.742 -4.54 1 98 99 CYS A N 1
ATOM 732 C CA . CYS A 1 99 ? 0.773 32.642 -5.498 1 98 99 CYS A CA 1
ATOM 733 C C . CYS A 1 99 ? 0.683 31.298 -4.786 1 98 99 CYS A C 1
ATOM 735 O O . CYS A 1 99 ? 1.626 30.884 -4.109 1 98 99 CYS A O 1
ATOM 737 N N . ARG A 1 100 ? -0.392 30.591 -5.005 1 96.48 100 ARG A N 1
ATOM 738 C CA . ARG A 1 100 ? -0.593 29.292 -4.371 1 96.48 100 ARG A CA 1
ATOM 739 C C . ARG A 1 100 ? -0.275 28.157 -5.338 1 96.48 100 ARG A C 1
ATOM 741 O O . ARG A 1 100 ? -0.779 28.132 -6.462 1 96.48 100 ARG A O 1
ATOM 748 N N . LEU A 1 101 ? 0.642 27.292 -4.916 1 96.71 101 LEU A N 1
ATOM 749 C CA . LEU A 1 101 ? 0.889 26.055 -5.65 1 96.71 101 LEU A CA 1
ATOM 750 C C . LEU A 1 101 ? 0.001 24.929 -5.131 1 96.71 101 LEU A C 1
ATOM 752 O O . LEU A 1 101 ? 0.249 24.382 -4.054 1 96.71 101 LEU A O 1
ATOM 756 N N . GLY A 1 102 ? -0.939 24.463 -5.898 1 92.46 102 GLY A N 1
ATOM 757 C CA . GLY A 1 102 ? -1.951 23.487 -5.525 1 92.46 102 GLY A CA 1
ATOM 758 C C . GLY A 1 102 ? -3.342 23.856 -6.008 1 92.46 102 GLY A C 1
ATOM 759 O O . GLY A 1 102 ? -4.242 24.094 -5.2 1 92.46 102 GLY A O 1
ATOM 760 N N . SER A 1 103 ? -3.538 23.816 -7.286 1 86.31 103 SER A N 1
ATOM 761 C CA . SER A 1 103 ? -4.755 24.333 -7.903 1 86.31 103 SER A CA 1
ATOM 762 C C . SER A 1 103 ? -5.963 23.472 -7.548 1 86.31 103 SER A C 1
ATOM 764 O O . SER A 1 103 ? -7.104 23.936 -7.615 1 86.31 103 SER A O 1
ATOM 766 N N . SER A 1 104 ? -5.738 22.301 -7.055 1 85.48 104 SER A N 1
ATOM 767 C CA . SER A 1 104 ? -6.849 21.384 -6.823 1 85.48 104 SER A CA 1
ATOM 768 C C . SER A 1 104 ? -7.272 21.387 -5.358 1 85.48 104 SER A C 1
ATOM 770 O O . SER A 1 104 ? -8.362 20.921 -5.02 1 85.48 104 SER A O 1
ATOM 772 N N . ALA A 1 105 ? -6.479 21.907 -4.506 1 85.05 105 ALA A N 1
ATOM 773 C CA . ALA A 1 105 ? -6.729 21.792 -3.071 1 85.05 105 ALA A CA 1
ATOM 774 C C . ALA A 1 105 ? -7.059 23.151 -2.461 1 85.05 105 ALA A C 1
ATOM 776 O O . ALA A 1 105 ? -6.75 24.192 -3.046 1 85.05 105 ALA A O 1
ATOM 777 N N . ASN A 1 106 ? -7.723 23.143 -1.277 1 86.9 106 ASN A N 1
ATOM 778 C CA . ASN A 1 106 ? -7.984 24.328 -0.466 1 86.9 106 ASN A CA 1
ATOM 779 C C . ASN A 1 106 ? -8.8 25.364 -1.235 1 86.9 106 ASN A C 1
ATOM 781 O O . ASN A 1 106 ? -8.546 26.564 -1.127 1 86.9 106 ASN A O 1
ATOM 785 N N . ASN A 1 107 ? -9.727 24.945 -1.966 1 83.66 107 ASN A N 1
ATOM 786 C CA . ASN A 1 107 ? -10.523 25.84 -2.8 1 83.66 107 ASN A CA 1
ATOM 787 C C . ASN A 1 107 ? -11.474 26.689 -1.961 1 83.66 107 ASN A C 1
ATOM 789 O O . ASN A 1 107 ? -11.863 27.784 -2.373 1 83.66 107 ASN A O 1
ATOM 793 N N . SER A 1 108 ? -11.761 26.257 -0.803 1 79.26 108 SER A N 1
ATOM 794 C CA . SER A 1 108 ? -12.712 26.969 0.045 1 79.26 108 SER A CA 1
ATOM 795 C C . SER A 1 108 ? -11.998 27.914 1.005 1 79.26 108 SER A C 1
ATOM 797 O O . SER A 1 108 ? -12.635 28.546 1.85 1 79.26 108 SER A O 1
ATOM 799 N N . LEU A 1 109 ? -10.73 28.016 0.822 1 82.05 109 LEU A N 1
ATOM 800 C CA . LEU A 1 109 ? -9.95 28.806 1.768 1 82.05 109 LEU A CA 1
ATOM 801 C C . LEU A 1 109 ? -9.091 29.835 1.039 1 82.05 109 LEU A C 1
ATOM 803 O O . LEU A 1 109 ? -7.887 29.633 0.865 1 82.05 109 LEU A O 1
ATOM 807 N N . PRO A 1 110 ? -9.613 30.961 0.703 1 86.95 110 PRO A N 1
ATOM 808 C CA . PRO A 1 110 ? -8.769 31.998 0.106 1 86.95 110 PRO A CA 1
ATOM 809 C C . PRO A 1 110 ? -7.743 32.562 1.087 1 86.95 110 PRO A C 1
ATOM 811 O O . PRO A 1 110 ? -7.91 32.432 2.303 1 86.95 110 PRO A O 1
ATOM 814 N N . PRO A 1 111 ? -6.741 33.17 0.547 1 92.25 111 PRO A N 1
ATOM 815 C CA . PRO A 1 111 ? -5.754 33.77 1.447 1 92.25 111 PRO A CA 1
ATOM 816 C C . PRO A 1 111 ? -6.337 34.9 2.292 1 92.25 111 PRO A C 1
ATOM 818 O O . PRO A 1 111 ? -7.238 35.611 1.841 1 92.25 111 PRO A O 1
ATOM 821 N N . CYS A 1 112 ? -5.899 35.031 3.507 1 90.99 112 CYS A N 1
ATOM 822 C CA . CYS A 1 112 ? -6.216 36.113 4.432 1 90.99 112 CYS A CA 1
ATOM 823 C C . CYS A 1 112 ? -7.656 36.008 4.922 1 90.99 112 CYS A C 1
ATOM 825 O O . CYS A 1 112 ? -8.24 36.999 5.363 1 90.99 112 CYS A O 1
ATOM 827 N N . GLU A 1 113 ? -8.212 34.804 4.807 1 82.36 113 GLU A N 1
ATOM 828 C CA . GLU A 1 113 ? -9.587 34.637 5.269 1 82.36 113 GLU A CA 1
ATOM 829 C C . GLU A 1 113 ? -9.681 34.782 6.785 1 82.36 113 GLU A C 1
ATOM 831 O O . GLU A 1 113 ? -10.728 35.162 7.313 1 82.36 113 GLU A O 1
ATOM 836 N N . SER A 1 114 ? -8.632 34.57 7.421 1 81.21 114 SER A N 1
ATOM 837 C CA . SER A 1 114 ? -8.601 34.65 8.878 1 81.21 114 SER A CA 1
ATOM 838 C C . SER A 1 114 ? -8.155 36.03 9.347 1 81.21 114 SER A C 1
ATOM 840 O O . SER A 1 114 ? -8.094 36.293 10.55 1 81.21 114 SER A O 1
ATOM 842 N N . PHE A 1 115 ? -7.856 36.899 8.365 1 86.47 115 PHE A N 1
ATOM 843 C CA . PHE A 1 115 ? -7.399 38.239 8.712 1 86.47 115 PHE A CA 1
ATOM 844 C C . PHE A 1 115 ? -8.573 39.126 9.11 1 86.47 115 PHE A C 1
ATOM 846 O O . PHE A 1 115 ? -9.673 38.987 8.572 1 86.47 115 PHE A O 1
ATOM 853 N N . PRO A 1 116 ? -8.299 40.027 10.019 1 79.24 116 PRO A N 1
ATOM 854 C CA . PRO A 1 116 ? -9.276 41.112 10.138 1 79.24 116 PRO A CA 1
ATOM 855 C C . PRO A 1 116 ? -9.524 41.831 8.814 1 79.24 116 PRO A C 1
ATOM 857 O O . PRO A 1 116 ? -8.589 42.043 8.038 1 79.24 116 PRO A O 1
ATOM 860 N N . GLU A 1 117 ? -10.701 42.185 8.566 1 81.83 117 GLU A N 1
ATOM 861 C CA . GLU A 1 117 ? -11.108 42.722 7.271 1 81.83 117 GLU A CA 1
ATOM 862 C C . GLU A 1 117 ? -10.259 43.929 6.882 1 81.83 117 GLU A C 1
ATOM 864 O O . GLU A 1 117 ? -9.85 44.06 5.727 1 81.83 117 GLU A O 1
ATOM 869 N N . ARG A 1 118 ? -9.97 44.736 7.797 1 82.02 118 ARG A N 1
ATOM 870 C CA . ARG A 1 118 ? -9.197 45.944 7.524 1 82.02 118 ARG A CA 1
ATOM 871 C C . ARG A 1 118 ? -7.771 45.599 7.108 1 82.02 118 ARG A C 1
ATOM 873 O O . ARG A 1 118 ? -7.231 46.194 6.173 1 82.02 118 ARG A O 1
ATOM 880 N N . LEU A 1 119 ? -7.223 44.697 7.835 1 87.6 119 LEU A N 1
ATOM 881 C CA . LEU A 1 119 ? -5.862 44.284 7.512 1 87.6 119 LEU A CA 1
ATOM 882 C C . LEU A 1 119 ? -5.811 43.601 6.149 1 87.6 119 LEU A C 1
ATOM 884 O O . LEU A 1 119 ? -4.868 43.809 5.381 1 87.6 119 LEU A O 1
ATOM 888 N N . LYS A 1 120 ? -6.796 42.844 5.846 1 90.98 120 LYS A N 1
ATOM 889 C CA . LYS A 1 120 ? -6.876 42.154 4.562 1 90.98 120 LYS A CA 1
ATOM 890 C C . LYS A 1 120 ? -6.898 43.147 3.404 1 90.98 120 LYS A C 1
ATOM 892 O O . LYS A 1 120 ? -6.185 42.97 2.414 1 90.98 120 LYS A O 1
ATOM 897 N N . GLU A 1 121 ? -7.68 44.128 3.572 1 89.81 121 GLU A N 1
ATOM 898 C CA . GLU A 1 121 ? -7.799 45.143 2.529 1 89.81 121 GLU A CA 1
ATOM 899 C C . GLU A 1 121 ? -6.479 45.881 2.324 1 89.81 121 GLU A C 1
ATOM 901 O O . GLU A 1 121 ? -6.145 46.266 1.202 1 89.81 121 GLU A O 1
ATOM 906 N N . LEU A 1 122 ? -5.753 45.997 3.371 1 89.64 122 LEU A N 1
ATOM 907 C CA . LEU A 1 122 ? -4.509 46.758 3.334 1 89.64 122 LEU A CA 1
ATOM 908 C C . LEU A 1 122 ? -3.384 45.931 2.72 1 89.64 122 LEU A C 1
ATOM 910 O O . LEU A 1 122 ? -2.504 46.474 2.05 1 89.64 122 LEU A O 1
ATOM 914 N N . VAL A 1 123 ? -3.449 44.67 2.931 1 94.3 123 VAL A N 1
ATOM 915 C CA . VAL A 1 123 ? -2.24 43.895 2.672 1 94.3 123 VAL A CA 1
ATOM 916 C C . VAL A 1 123 ? -2.437 43.028 1.431 1 94.3 123 VAL A C 1
ATOM 918 O O . VAL A 1 123 ? -1.476 42.72 0.722 1 94.3 123 VAL A O 1
ATOM 921 N N . LEU A 1 124 ? -3.65 42.605 1.142 1 95.65 124 LEU A N 1
ATOM 922 C CA . LEU A 1 124 ? -3.847 41.675 0.035 1 95.65 124 LEU A CA 1
ATOM 923 C C . LEU A 1 124 ? -4.067 42.427 -1.273 1 95.65 124 LEU A C 1
ATOM 925 O O . LEU A 1 124 ? -5.04 43.173 -1.409 1 95.65 124 LEU A O 1
ATOM 929 N N . GLY A 1 125 ? -3.19 42.241 -2.158 1 95.05 125 GLY A N 1
ATOM 930 C CA . GLY A 1 125 ? -3.357 42.79 -3.494 1 95.05 125 GLY A CA 1
ATOM 931 C C . GLY A 1 125 ? -4.177 41.899 -4.407 1 95.05 125 GLY A C 1
ATOM 932 O O . GLY A 1 125 ? -5.212 42.32 -4.928 1 95.05 125 GLY A O 1
ATOM 933 N N . ASP A 1 126 ? -3.605 40.722 -4.594 1 95.62 126 ASP A N 1
ATOM 934 C CA . ASP A 1 126 ? -4.253 39.701 -5.411 1 95.62 126 ASP A CA 1
ATOM 935 C C . ASP A 1 126 ? -3.686 38.316 -5.111 1 95.62 126 ASP A C 1
ATOM 937 O O . ASP A 1 126 ? -2.712 38.185 -4.367 1 95.62 126 ASP A O 1
ATOM 941 N N . TYR A 1 127 ? -4.425 37.327 -5.585 1 95.76 127 TYR A N 1
ATOM 942 C CA . TYR A 1 127 ? -3.885 35.986 -5.394 1 95.76 127 TYR A CA 1
ATOM 943 C C . TYR A 1 127 ? -4.194 35.098 -6.593 1 95.76 127 TYR A C 1
ATOM 945 O O . TYR A 1 127 ? -5.136 35.364 -7.344 1 95.76 127 TYR A O 1
ATOM 953 N N . TYR A 1 128 ? -3.381 34.111 -6.863 1 96.38 128 TYR A N 1
ATOM 954 C CA . TYR A 1 128 ? -3.452 33.178 -7.982 1 96.38 128 TYR A CA 1
ATOM 955 C C . TYR A 1 128 ? -3.219 31.747 -7.514 1 96.38 128 TYR A C 1
ATOM 957 O O . TYR A 1 128 ? -2.378 31.499 -6.647 1 96.38 128 TYR A O 1
ATOM 965 N N . LYS A 1 129 ? -4 30.885 -8.013 1 95.15 129 LYS A N 1
ATOM 966 C CA . LYS A 1 129 ? -3.784 29.456 -7.808 1 95.15 129 LYS A CA 1
ATOM 967 C C . LYS A 1 129 ? -3.246 28.794 -9.073 1 95.15 129 LYS A C 1
ATOM 969 O O . LYS A 1 129 ? -3.863 28.883 -10.136 1 95.15 129 LYS A O 1
ATOM 974 N N . ILE A 1 130 ? -2.105 28.221 -9.001 1 96.43 130 ILE A N 1
ATOM 975 C CA . ILE A 1 130 ? -1.506 27.578 -10.165 1 96.43 130 ILE A CA 1
ATOM 976 C C . ILE A 1 130 ? -1.218 26.111 -9.853 1 96.43 130 ILE A C 1
ATOM 978 O O . ILE A 1 130 ? -1.328 25.681 -8.703 1 96.43 130 ILE A O 1
ATOM 982 N N . ASP A 1 131 ? -0.875 25.373 -10.855 1 95.46 131 ASP A N 1
ATOM 983 C CA . ASP A 1 131 ? -0.574 23.954 -10.691 1 95.46 131 ASP A CA 1
ATOM 984 C C . ASP A 1 131 ? 0.693 23.754 -9.862 1 95.46 131 ASP A C 1
ATOM 986 O O . ASP A 1 131 ? 1.608 24.578 -9.909 1 95.46 131 ASP A O 1
ATOM 990 N N . GLY A 1 132 ? 0.707 22.664 -9.137 1 95.2 132 GLY A N 1
ATOM 991 C CA . GLY A 1 132 ? 1.825 22.337 -8.266 1 95.2 132 GLY A CA 1
ATOM 992 C C . GLY A 1 132 ? 1.399 21.659 -6.978 1 95.2 132 GLY A C 1
ATOM 993 O O . GLY A 1 132 ? 0.306 21.096 -6.899 1 95.2 132 GLY A O 1
ATOM 994 N N . GLY A 1 133 ? 2.312 21.663 -6.01 1 94.11 133 GLY A N 1
ATOM 995 C CA . GLY A 1 133 ? 2.06 21.036 -4.722 1 94.11 133 GLY A CA 1
ATOM 996 C C . GLY A 1 133 ? 2.536 19.597 -4.656 1 94.11 133 GLY A C 1
ATOM 997 O O . GLY A 1 133 ? 2.817 18.982 -5.687 1 94.11 133 GLY A O 1
ATOM 998 N N . TYR A 1 134 ? 2.616 19.181 -3.513 1 92.36 134 TYR A N 1
ATOM 999 C CA . TYR A 1 134 ? 3.042 17.81 -3.258 1 92.36 134 TYR A CA 1
ATOM 1000 C C . TYR A 1 134 ? 2.06 17.095 -2.338 1 92.36 134 TYR A C 1
ATOM 1002 O O . TYR A 1 134 ? 1.266 17.738 -1.647 1 92.36 134 TYR A O 1
ATOM 1010 N N . GLN A 1 135 ? 2.026 15.752 -2.493 1 90.02 135 GLN A N 1
ATOM 1011 C CA . GLN A 1 135 ? 1.426 14.942 -1.438 1 90.02 135 GLN A CA 1
ATOM 1012 C C . GLN A 1 135 ? 2.385 14.771 -0.263 1 90.02 135 GLN A C 1
ATOM 1014 O O . GLN A 1 135 ? 3.574 15.077 -0.375 1 90.02 135 GLN A O 1
ATOM 1019 N N . VAL A 1 136 ? 1.925 14.313 0.826 1 85.75 136 VAL A N 1
ATOM 1020 C CA . VAL A 1 136 ? 2.712 14.191 2.049 1 85.75 136 VAL A CA 1
ATOM 1021 C C . VAL A 1 136 ? 3.886 13.243 1.816 1 85.75 136 VAL A C 1
ATOM 1023 O O . VAL A 1 136 ? 4.939 13.383 2.442 1 85.75 136 VAL A O 1
ATOM 1026 N N . ASP A 1 137 ? 3.753 12.341 0.891 1 80.45 137 ASP A N 1
ATOM 1027 C CA . ASP A 1 137 ? 4.792 11.344 0.651 1 80.45 137 ASP A CA 1
ATOM 1028 C C . ASP A 1 137 ? 5.782 11.827 -0.407 1 80.45 137 ASP A C 1
ATOM 1030 O O . ASP A 1 137 ? 6.678 11.083 -0.811 1 80.45 137 ASP A O 1
ATOM 1034 N N . GLY A 1 138 ? 5.605 13.05 -0.929 1 83.3 138 GLY A N 1
ATOM 1035 C CA . GLY A 1 138 ? 6.573 13.632 -1.845 1 83.3 138 GLY A CA 1
ATOM 1036 C C . GLY A 1 138 ? 6.128 13.581 -3.294 1 83.3 138 GLY A C 1
ATOM 1037 O O . GLY A 1 138 ? 6.739 14.212 -4.159 1 83.3 138 GLY A O 1
ATOM 1038 N N . ARG A 1 139 ? 5.111 12.858 -3.683 1 88.1 139 ARG A N 1
ATOM 1039 C CA . ARG A 1 139 ? 4.596 12.84 -5.048 1 88.1 139 ARG A CA 1
ATOM 1040 C C . ARG A 1 139 ? 4.038 14.204 -5.441 1 88.1 139 ARG A C 1
ATOM 1042 O O . ARG A 1 139 ? 3.424 14.889 -4.62 1 88.1 139 ARG A O 1
ATOM 1049 N N . GLU A 1 140 ? 4.141 14.513 -6.648 1 90.89 140 GLU A N 1
ATOM 1050 C CA . GLU A 1 140 ? 3.542 15.752 -7.136 1 90.89 140 GLU A CA 1
ATOM 1051 C C . GLU A 1 140 ? 2.033 15.607 -7.303 1 90.89 140 GLU A C 1
ATOM 1053 O O . GLU A 1 140 ? 1.554 14.589 -7.807 1 90.89 140 GLU A O 1
ATOM 1058 N N . ILE A 1 141 ? 1.292 16.564 -6.779 1 91.7 141 ILE A N 1
ATOM 1059 C CA . ILE A 1 141 ? -0.13 16.612 -7.099 1 91.7 141 ILE A CA 1
ATOM 1060 C C . ILE A 1 141 ? -0.315 16.912 -8.585 1 91.7 141 ILE A C 1
ATOM 1062 O O . ILE A 1 141 ? -0.985 16.16 -9.298 1 91.7 141 ILE A O 1
ATOM 1066 N N . LEU A 1 142 ? 0.29 17.983 -9.063 1 91.51 142 LEU A N 1
ATOM 1067 C CA . LEU A 1 142 ? 0.445 18.387 -10.456 1 91.51 142 LEU A CA 1
ATOM 1068 C C . LEU A 1 142 ? 1.814 19.016 -10.691 1 91.51 142 LEU A C 1
ATOM 1070 O O . LEU A 1 142 ? 2.392 19.613 -9.78 1 91.51 142 LEU A O 1
ATOM 1074 N N . PRO A 1 143 ? 2.321 18.863 -11.813 1 92.46 143 PRO A N 1
ATOM 1075 C CA . PRO A 1 143 ? 3.542 19.618 -12.106 1 92.46 143 PRO A CA 1
ATOM 1076 C C . PRO A 1 143 ? 3.287 21.115 -12.262 1 92.46 143 PRO A C 1
ATOM 1078 O O . PRO A 1 143 ? 2.211 21.518 -12.712 1 92.46 143 PRO A O 1
ATOM 1081 N N . VAL A 1 144 ? 4.295 21.917 -11.868 1 96.13 144 VAL A N 1
ATOM 1082 C CA . VAL A 1 144 ? 4.165 23.357 -12.064 1 96.13 144 VAL A CA 1
ATOM 1083 C C . VAL A 1 144 ? 4.095 23.671 -13.557 1 96.13 144 VAL A C 1
ATOM 1085 O O . VAL A 1 144 ? 4.785 23.043 -14.363 1 96.13 144 VAL A O 1
ATOM 1088 N N . ASN A 1 145 ? 3.228 24.561 -13.893 1 95 145 ASN A N 1
ATOM 1089 C CA . ASN A 1 145 ? 3.009 24.98 -15.273 1 95 145 ASN A CA 1
ATOM 1090 C C . ASN A 1 145 ? 3.593 26.365 -15.538 1 95 145 ASN A C 1
ATOM 1092 O O . ASN A 1 145 ? 3.06 27.369 -15.062 1 95 145 ASN A O 1
ATOM 1096 N N . GLN A 1 146 ? 4.6 26.438 -16.29 1 96.17 146 GLN A N 1
ATOM 1097 C CA . GLN A 1 146 ? 5.305 27.688 -16.55 1 96.17 146 GLN A CA 1
ATOM 1098 C C . GLN A 1 146 ? 4.388 28.708 -17.22 1 96.17 146 GLN A C 1
ATOM 1100 O O . GLN A 1 146 ? 4.503 29.91 -16.973 1 96.17 146 GLN A O 1
ATOM 1105 N N . ASP A 1 147 ? 3.488 28.241 -18.044 1 96.45 147 ASP A N 1
ATOM 1106 C CA . ASP A 1 147 ? 2.554 29.143 -18.71 1 96.45 147 ASP A CA 1
ATOM 1107 C C . ASP A 1 147 ? 1.65 29.842 -17.697 1 96.45 147 ASP A C 1
ATOM 1109 O O . ASP A 1 147 ? 1.334 31.024 -17.851 1 96.45 147 ASP A O 1
ATOM 1113 N N . GLN A 1 148 ? 1.244 29.156 -16.712 1 97.09 148 GLN A N 1
ATOM 1114 C CA . GLN A 1 148 ? 0.418 29.753 -15.668 1 97.09 148 GLN A CA 1
ATOM 1115 C C . GLN A 1 148 ? 1.191 30.82 -14.898 1 97.09 148 GLN A C 1
ATOM 1117 O O . GLN A 1 148 ? 0.63 31.853 -14.526 1 97.09 148 GLN A O 1
ATOM 1122 N N . VAL A 1 149 ? 2.452 30.551 -14.692 1 97.87 149 VAL A N 1
ATOM 1123 C CA . VAL A 1 149 ? 3.303 31.497 -13.976 1 97.87 149 VAL A CA 1
ATOM 1124 C C . VAL A 1 149 ? 3.482 32.764 -14.809 1 97.87 149 VAL A C 1
ATOM 1126 O O . VAL A 1 149 ? 3.422 33.876 -14.279 1 97.87 149 VAL A O 1
ATOM 1129 N N . GLN A 1 150 ? 3.661 32.58 -16.067 1 97.25 150 GLN A N 1
ATOM 1130 C CA . GLN A 1 150 ? 3.829 33.726 -16.955 1 97.25 150 GLN A CA 1
ATOM 1131 C C . GLN A 1 150 ? 2.563 34.575 -17.003 1 97.25 150 GLN A C 1
ATOM 1133 O O . GLN A 1 150 ? 2.633 35.806 -16.974 1 97.25 150 GLN A O 1
ATOM 1138 N N . GLN A 1 151 ? 1.492 33.934 -17.068 1 97.6 151 GLN A N 1
ATOM 1139 C CA . GLN A 1 151 ? 0.221 34.65 -17.082 1 97.6 151 GLN A CA 1
ATOM 1140 C C . GLN A 1 151 ? 0.019 35.436 -15.789 1 97.6 151 GLN A C 1
ATOM 1142 O O . GLN A 1 151 ? -0.455 36.574 -15.817 1 97.6 151 GLN A O 1
ATOM 1147 N N . MET A 1 152 ? 0.338 34.846 -14.675 1 97.49 152 MET A N 1
ATOM 1148 C CA . MET A 1 152 ? 0.246 35.524 -13.385 1 97.49 152 MET A CA 1
ATOM 1149 C C . MET A 1 152 ? 1.161 36.743 -13.344 1 97.49 152 MET A C 1
ATOM 1151 O O . MET A 1 152 ? 0.747 37.822 -12.916 1 97.49 152 MET A O 1
ATOM 1155 N N . CYS A 1 153 ? 2.357 36.578 -13.823 1 97.6 153 CYS A N 1
ATOM 1156 C CA . CYS A 1 153 ? 3.33 37.664 -13.793 1 97.6 153 CYS A CA 1
ATOM 1157 C C . CYS A 1 153 ? 2.872 38.831 -14.66 1 97.6 153 CYS A C 1
ATOM 1159 O O . CYS A 1 153 ? 3.087 39.992 -14.31 1 97.6 153 CYS A O 1
ATOM 1161 N N . GLN A 1 154 ? 2.301 38.493 -15.767 1 97.24 154 GLN A N 1
ATOM 1162 C CA . GLN A 1 154 ? 1.767 39.543 -16.627 1 97.24 154 GLN A CA 1
ATOM 1163 C C . GLN A 1 154 ? 0.683 40.343 -15.909 1 97.24 154 GLN A C 1
ATOM 1165 O O . GLN A 1 154 ? 0.67 41.574 -15.971 1 97.24 154 GLN A O 1
ATOM 1170 N N . SER A 1 155 ? -0.146 39.696 -15.252 1 97.4 155 SER A N 1
ATOM 1171 C CA . SER A 1 155 ? -1.204 40.349 -14.488 1 97.4 155 SER A CA 1
ATOM 1172 C C . SER A 1 155 ? -0.627 41.197 -13.359 1 97.4 155 SER A C 1
ATOM 1174 O O . SER A 1 155 ? -1.114 42.298 -13.091 1 97.4 155 SER A O 1
ATOM 1176 N N . LEU A 1 156 ? 0.351 40.687 -12.663 1 96.98 156 LEU A N 1
ATOM 1177 C CA . LEU A 1 156 ? 0.986 41.398 -11.558 1 96.98 156 LEU A CA 1
ATOM 1178 C C . LEU A 1 156 ? 1.669 42.669 -12.051 1 96.98 156 LEU A C 1
ATOM 1180 O O . LEU A 1 156 ? 1.63 43.701 -11.378 1 96.98 156 LEU A O 1
ATOM 1184 N N . LYS A 1 157 ? 2.244 42.542 -13.167 1 95.16 157 LYS A N 1
ATOM 1185 C CA . LYS A 1 157 ? 2.894 43.706 -13.763 1 95.16 157 LYS A CA 1
ATOM 1186 C C . LYS A 1 157 ? 1.879 44.801 -14.077 1 95.16 157 LYS A C 1
ATOM 1188 O O . LYS A 1 157 ? 2.142 45.983 -13.845 1 95.16 157 LYS A O 1
ATOM 1193 N N . GLU A 1 158 ? 0.806 44.424 -14.541 1 96.13 158 GLU A N 1
ATOM 1194 C CA . GLU A 1 158 ? -0.256 45.37 -14.871 1 96.13 158 GLU A CA 1
ATOM 1195 C C . GLU A 1 158 ? -0.791 46.059 -13.618 1 96.13 158 GLU A C 1
ATOM 1197 O O . GLU A 1 158 ? -1.202 47.22 -13.669 1 96.13 158 GLU A O 1
ATOM 1202 N N . LYS A 1 159 ? -0.732 45.391 -12.515 1 95.26 159 LYS A N 1
ATOM 1203 C CA . LYS A 1 159 ? -1.264 45.925 -11.264 1 95.26 159 LYS A CA 1
ATOM 1204 C C . LYS A 1 159 ? -0.161 46.57 -10.429 1 95.26 159 LYS A C 1
ATOM 1206 O O . LYS A 1 159 ? -0.415 47.054 -9.324 1 95.26 159 LYS A O 1
ATOM 1211 N N . ASN A 1 160 ? 1.031 46.476 -10.91 1 93.01 160 ASN A N 1
ATOM 1212 C CA . ASN A 1 160 ? 2.202 47.034 -10.244 1 93.01 160 ASN A CA 1
ATOM 1213 C C . ASN A 1 160 ? 2.417 46.407 -8.869 1 93.01 160 ASN A C 1
ATOM 1215 O O . ASN A 1 160 ? 2.586 47.118 -7.877 1 93.01 160 ASN A O 1
ATOM 1219 N N . LEU A 1 161 ? 2.211 45.158 -8.791 1 95.3 161 LEU A N 1
ATOM 1220 C CA . LEU A 1 161 ? 2.49 44.384 -7.586 1 95.3 161 LEU A CA 1
ATOM 1221 C C . LEU A 1 161 ? 3.848 43.696 -7.685 1 95.3 161 LEU A C 1
ATOM 1223 O O . LEU A 1 161 ? 4.074 42.886 -8.587 1 95.3 161 LEU A O 1
ATOM 1227 N N . LYS A 1 162 ? 4.703 44.012 -6.758 1 94.74 162 LYS A N 1
ATOM 1228 C CA . LYS A 1 162 ? 6.059 43.48 -6.856 1 94.74 162 LYS A CA 1
ATOM 1229 C C . LYS A 1 162 ? 6.44 42.712 -5.594 1 94.74 162 LYS A C 1
ATOM 1231 O O . LYS A 1 162 ? 7.577 42.255 -5.458 1 94.74 162 LYS A O 1
ATOM 1236 N N . ASN A 1 163 ? 5.604 42.663 -4.62 1 96.61 163 ASN A N 1
ATOM 1237 C CA . ASN A 1 163 ? 5.773 41.847 -3.423 1 96.61 163 ASN A CA 1
ATOM 1238 C C . ASN A 1 163 ? 4.94 40.57 -3.492 1 96.61 163 ASN A C 1
ATOM 1240 O O . ASN A 1 163 ? 3.712 40.619 -3.406 1 96.61 163 ASN A O 1
ATOM 1244 N N . ILE A 1 164 ? 5.632 39.442 -3.707 1 98.03 164 ILE A N 1
ATOM 1245 C CA . ILE A 1 164 ? 4.923 38.212 -4.041 1 98.03 164 ILE A CA 1
ATOM 1246 C C . ILE A 1 164 ? 5.221 37.143 -2.992 1 98.03 164 ILE A C 1
ATOM 1248 O O . ILE A 1 164 ? 6.379 36.933 -2.623 1 98.03 164 ILE A O 1
ATOM 1252 N N . VAL A 1 165 ? 4.192 36.516 -2.52 1 98.27 165 VAL A N 1
ATOM 1253 C CA . VAL A 1 165 ? 4.31 35.362 -1.635 1 98.27 165 VAL A CA 1
ATOM 1254 C C . VAL A 1 165 ? 3.991 34.084 -2.408 1 98.27 165 VAL A C 1
ATOM 1256 O O . VAL A 1 165 ? 2.985 34.015 -3.118 1 98.27 165 VAL A O 1
ATOM 1259 N N . ILE A 1 166 ? 4.886 33.137 -2.345 1 98.34 166 ILE A N 1
ATOM 1260 C CA . ILE A 1 166 ? 4.665 31.829 -2.953 1 98.34 166 ILE A CA 1
ATOM 1261 C C . ILE A 1 166 ? 4.422 30.787 -1.863 1 98.34 166 ILE A C 1
ATOM 1263 O O . ILE A 1 166 ? 5.284 30.559 -1.011 1 98.34 166 ILE A O 1
ATOM 1267 N N . SER A 1 167 ? 3.253 30.171 -1.837 1 96.75 167 SER A N 1
ATOM 1268 C CA . SER A 1 167 ? 2.899 29.152 -0.854 1 96.75 167 SER A CA 1
ATOM 1269 C C . SER A 1 167 ? 2.455 27.86 -1.532 1 96.75 167 SER A C 1
ATOM 1271 O O . SER A 1 167 ? 1.459 27.845 -2.258 1 96.75 167 SER A O 1
ATOM 1273 N N . GLY A 1 168 ? 3.19 26.823 -1.28 1 96.25 168 GLY A N 1
ATOM 1274 C CA . GLY A 1 168 ? 2.843 25.539 -1.869 1 96.25 168 GLY A CA 1
ATOM 1275 C C . GLY A 1 168 ? 2.378 24.52 -0.846 1 96.25 168 GLY A C 1
ATOM 1276 O O . GLY A 1 168 ? 2.857 24.509 0.289 1 96.25 168 GLY A O 1
ATOM 1277 N N . ILE A 1 169 ? 1.474 23.632 -1.248 1 94.57 169 ILE A N 1
ATOM 1278 C CA . ILE A 1 169 ? 1.034 22.526 -0.404 1 94.57 169 ILE A CA 1
ATOM 1279 C C . ILE A 1 169 ? 2.215 21.608 -0.099 1 94.57 169 ILE A C 1
ATOM 1281 O O . ILE A 1 169 ? 2.879 21.116 -1.014 1 94.57 169 ILE A O 1
ATOM 1285 N N . PHE A 1 170 ? 2.545 21.391 1.17 1 91.33 170 PHE A N 1
ATOM 1286 C CA . PHE A 1 170 ? 3.61 20.543 1.691 1 91.33 170 PHE A CA 1
ATOM 1287 C C . PHE A 1 170 ? 4.974 21.043 1.232 1 91.33 170 PHE A C 1
ATOM 1289 O O . PHE A 1 170 ? 5.894 20.25 1.023 1 91.33 170 PHE A O 1
ATOM 1296 N N . SER A 1 171 ? 5.14 22.296 1.033 1 92.67 171 SER A N 1
ATOM 1297 C CA . SER A 1 171 ? 6.396 22.887 0.583 1 92.67 171 SER A CA 1
ATOM 1298 C C . SER A 1 171 ? 7.472 22.784 1.658 1 92.67 171 SER A C 1
ATOM 1300 O O . SER A 1 171 ? 8.666 22.8 1.353 1 92.67 171 SER A O 1
ATOM 1302 N N . PRO A 1 172 ? 7.117 22.743 2.983 1 85.22 172 PRO A N 1
ATOM 1303 C CA . PRO A 1 172 ? 8.159 22.54 3.992 1 85.22 172 PRO A CA 1
ATOM 1304 C C . PRO A 1 172 ? 8.855 21.188 3.858 1 85.22 172 PRO A C 1
ATOM 1306 O O . PRO A 1 172 ? 9.998 21.031 4.295 1 85.22 172 PRO A O 1
ATOM 1309 N N . ILE A 1 173 ? 8.193 20.275 3.328 1 81.06 173 ILE A N 1
ATOM 1310 C CA . ILE A 1 173 ? 8.764 18.951 3.107 1 81.06 173 ILE A CA 1
ATOM 1311 C C . ILE A 1 173 ? 9.611 18.959 1.837 1 81.06 173 ILE A C 1
ATOM 1313 O O . ILE A 1 173 ? 10.707 18.392 1.81 1 81.06 173 ILE A O 1
ATOM 1317 N N . ASN A 1 174 ? 9.083 19.495 0.782 1 88.06 174 ASN A N 1
ATOM 1318 C CA . ASN A 1 174 ? 9.78 19.642 -0.491 1 88.06 174 ASN A CA 1
ATOM 1319 C C . ASN A 1 174 ? 9.634 21.054 -1.051 1 88.06 174 ASN A C 1
ATOM 1321 O O . ASN A 1 174 ? 8.586 21.405 -1.595 1 88.06 174 ASN A O 1
ATOM 1325 N N . SER A 1 175 ? 10.689 21.829 -0.999 1 91.73 175 SER A N 1
ATOM 1326 C CA . SER A 1 175 ? 10.637 23.251 -1.324 1 91.73 175 SER A CA 1
ATOM 1327 C C . SER A 1 175 ? 10.96 23.494 -2.794 1 91.73 175 SER A C 1
ATOM 1329 O O . SER A 1 175 ? 10.972 24.639 -3.252 1 91.73 175 SER A O 1
ATOM 1331 N N . GLU A 1 176 ? 11.13 22.498 -3.58 1 93.66 176 GLU A N 1
ATOM 1332 C CA . GLU A 1 176 ? 11.657 22.611 -4.936 1 93.66 176 GLU A CA 1
ATOM 1333 C C . GLU A 1 176 ? 10.726 23.431 -5.824 1 93.66 176 GLU A C 1
ATOM 1335 O O . GLU A 1 176 ? 11.184 24.259 -6.614 1 93.66 176 GLU A O 1
ATOM 1340 N N . GLN A 1 177 ? 9.478 23.243 -5.701 1 97.03 177 GLN A N 1
ATOM 1341 C CA . GLN A 1 177 ? 8.539 23.927 -6.583 1 97.03 177 GLN A CA 1
ATOM 1342 C C . GLN A 1 177 ? 8.463 25.416 -6.258 1 97.03 177 GLN A C 1
ATOM 1344 O O . GLN A 1 177 ? 8.317 26.246 -7.157 1 97.03 177 GLN A O 1
ATOM 1349 N N . GLU A 1 178 ? 8.469 25.794 -4.93 1 97.54 178 GLU A N 1
ATOM 1350 C CA . GLU A 1 178 ? 8.482 27.211 -4.581 1 97.54 178 GLU A CA 1
ATOM 1351 C C . GLU A 1 178 ? 9.719 27.907 -5.142 1 97.54 178 GLU A C 1
ATOM 1353 O O . GLU A 1 178 ? 9.629 29.02 -5.664 1 97.54 178 GLU A O 1
ATOM 1358 N N . LYS A 1 179 ? 10.867 27.256 -5.104 1 96.58 179 LYS A N 1
ATOM 1359 C CA . LYS A 1 179 ? 12.118 27.811 -5.612 1 96.58 179 LYS A CA 1
ATOM 1360 C C . LYS A 1 179 ? 12.075 27.967 -7.129 1 96.58 179 LYS A C 1
ATOM 1362 O O . LYS A 1 179 ? 12.509 28.989 -7.666 1 96.58 179 LYS A O 1
ATOM 1367 N N . GLN A 1 180 ? 11.603 26.971 -7.76 1 97.3 180 GLN A N 1
ATOM 1368 C CA . GLN A 1 180 ? 11.499 26.99 -9.215 1 97.3 180 GLN A CA 1
ATOM 1369 C C . GLN A 1 180 ? 10.611 28.136 -9.688 1 97.3 180 GLN A C 1
ATOM 1371 O O . GLN A 1 180 ? 10.97 28.865 -10.615 1 97.3 180 GLN A O 1
ATOM 1376 N N . VAL A 1 181 ? 9.461 28.285 -9.104 1 98.11 181 VAL A N 1
ATOM 1377 C CA . VAL A 1 181 ? 8.525 29.341 -9.476 1 98.11 181 VAL A CA 1
ATOM 1378 C C . VAL A 1 181 ? 9.139 30.706 -9.174 1 98.11 181 VAL A C 1
ATOM 1380 O O . VAL A 1 181 ? 8.987 31.649 -9.954 1 98.11 181 VAL A O 1
ATOM 1383 N N . ALA A 1 182 ? 9.801 30.866 -7.992 1 97.82 182 ALA A N 1
ATOM 1384 C CA . ALA A 1 182 ? 10.495 32.107 -7.655 1 97.82 182 ALA A CA 1
ATOM 1385 C C . ALA A 1 182 ? 11.498 32.487 -8.74 1 97.82 182 ALA A C 1
ATOM 1387 O O . ALA A 1 182 ? 11.586 33.653 -9.131 1 97.82 182 ALA A O 1
ATOM 1388 N N . ASP A 1 183 ? 12.207 31.491 -9.208 1 97.15 183 ASP A N 1
ATOM 1389 C CA . ASP A 1 183 ? 13.197 31.726 -10.255 1 97.15 183 ASP A CA 1
ATOM 1390 C C . ASP A 1 183 ? 12.53 32.189 -11.548 1 97.15 183 ASP A C 1
ATOM 1392 O O . ASP A 1 183 ? 13.026 33.096 -12.219 1 97.15 183 ASP A O 1
ATOM 1396 N N . TRP A 1 184 ? 11.504 31.547 -11.912 1 97.68 184 TRP A N 1
ATOM 1397 C CA . TRP A 1 184 ? 10.774 31.933 -13.115 1 97.68 184 TRP A CA 1
ATOM 1398 C C . TRP A 1 184 ? 10.27 33.369 -13.009 1 97.68 184 TRP A C 1
ATOM 1400 O O . TRP A 1 184 ? 10.284 34.112 -13.992 1 97.68 184 TRP A O 1
ATOM 1410 N N . ILE A 1 185 ? 9.76 33.771 -11.817 1 97.85 185 ILE A N 1
ATOM 1411 C CA . ILE A 1 185 ? 9.252 35.12 -11.593 1 97.85 185 ILE A CA 1
ATOM 1412 C C . ILE A 1 185 ? 10.393 36.128 -11.716 1 97.85 185 ILE A C 1
ATOM 1414 O O . ILE A 1 185 ? 10.24 37.174 -12.351 1 97.85 185 ILE A O 1
ATOM 1418 N N . ARG A 1 186 ? 11.521 35.842 -11.113 1 96.87 186 ARG A N 1
ATOM 1419 C CA . ARG A 1 186 ? 12.681 36.725 -11.188 1 96.87 186 ARG A CA 1
ATOM 1420 C C . ARG A 1 186 ? 13.113 36.94 -12.635 1 96.87 186 ARG A C 1
ATOM 1422 O O . ARG A 1 186 ? 13.45 38.059 -13.028 1 96.87 186 ARG A O 1
ATOM 1429 N N . GLU A 1 187 ? 13.071 35.847 -13.331 1 96.12 187 GLU A N 1
ATOM 1430 C CA . GLU A 1 187 ? 13.448 35.928 -14.739 1 96.12 187 GLU A CA 1
ATOM 1431 C C . GLU A 1 187 ? 12.473 36.802 -15.523 1 96.12 187 GLU A C 1
ATOM 1433 O O . GLU A 1 187 ? 12.886 37.602 -16.364 1 96.12 187 GLU A O 1
ATOM 1438 N N . PHE A 1 188 ? 11.252 36.61 -15.327 1 96.51 188 PHE A N 1
ATOM 1439 C CA . PHE A 1 188 ? 10.226 37.375 -16.025 1 96.51 188 PHE A CA 1
ATOM 1440 C C . PHE A 1 188 ? 10.391 38.867 -15.763 1 96.51 188 PHE A C 1
ATOM 1442 O O . PHE A 1 188 ? 10.208 39.686 -16.666 1 96.51 188 PHE A O 1
ATOM 1449 N N . PHE A 1 189 ? 10.715 39.257 -14.497 1 95.57 189 PHE A N 1
ATOM 1450 C CA . PHE A 1 189 ? 10.828 40.658 -14.109 1 95.57 189 PHE A CA 1
ATOM 1451 C C . PHE A 1 189 ? 12.249 41.165 -14.322 1 95.57 189 PHE A C 1
ATOM 1453 O O . PHE A 1 189 ? 12.623 42.217 -13.8 1 95.57 189 PHE A O 1
ATOM 1460 N N . ASN A 1 190 ? 13.096 40.351 -15.032 1 91.94 190 ASN A N 1
ATOM 1461 C CA . ASN A 1 190 ? 14.465 40.71 -15.385 1 91.94 190 ASN A CA 1
ATOM 1462 C C . ASN A 1 190 ? 15.292 41.054 -14.149 1 91.94 190 ASN A C 1
ATOM 1464 O O . ASN A 1 190 ? 16.021 42.047 -14.141 1 91.94 190 ASN A O 1
ATOM 1468 N N . HIS A 1 191 ? 14.993 40.43 -13.089 1 87.01 191 HIS A N 1
ATOM 1469 C CA . HIS A 1 191 ? 15.725 40.566 -11.835 1 87.01 191 HIS A CA 1
ATOM 1470 C C . HIS A 1 191 ? 15.634 41.99 -11.296 1 87.01 191 HIS A C 1
ATOM 1472 O O . HIS A 1 191 ? 16.644 42.57 -10.891 1 87.01 191 HIS A O 1
ATOM 1478 N N . ASP A 1 192 ? 14.501 42.492 -11.333 1 87.09 192 ASP A N 1
ATOM 1479 C CA . ASP A 1 192 ? 14.203 43.814 -10.789 1 87.09 192 ASP A CA 1
ATOM 1480 C C . ASP A 1 192 ? 14.549 43.887 -9.304 1 87.09 192 ASP A C 1
ATOM 1482 O O . ASP A 1 192 ? 14.202 42.988 -8.535 1 87.09 192 ASP A O 1
ATOM 1486 N N . SER A 1 193 ? 15.149 44.909 -8.884 1 81.25 193 SER A N 1
ATOM 1487 C CA . SER A 1 193 ? 15.614 45.075 -7.511 1 81.25 193 SER A CA 1
ATOM 1488 C C . SER A 1 193 ? 14.455 45.372 -6.566 1 81.25 193 SER A C 1
ATOM 1490 O O . SER A 1 193 ? 14.57 45.179 -5.354 1 81.25 193 SER A O 1
ATOM 1492 N N . GLU A 1 194 ? 13.368 45.729 -7.064 1 87.62 194 GLU A N 1
ATOM 1493 C CA . GLU A 1 194 ? 12.206 46.048 -6.24 1 87.62 194 GLU A CA 1
ATOM 1494 C C . GLU A 1 194 ? 11.337 44.815 -6.012 1 87.62 194 GLU A C 1
ATOM 1496 O O . GLU A 1 194 ? 10.443 44.828 -5.163 1 87.62 194 GLU A O 1
ATOM 1501 N N . LEU A 1 195 ? 11.701 43.859 -6.803 1 93.73 195 LEU A N 1
ATOM 1502 C CA . LEU A 1 195 ? 10.926 42.629 -6.682 1 93.73 195 LEU A CA 1
ATOM 1503 C C . LEU A 1 195 ? 11.256 41.905 -5.381 1 93.73 195 LEU A C 1
ATOM 1505 O O . LEU A 1 195 ? 12.428 41.682 -5.07 1 93.73 195 LEU A O 1
ATOM 1509 N N . LYS A 1 196 ? 10.271 41.709 -4.602 1 94.89 196 LYS A N 1
ATOM 1510 C CA . LYS A 1 196 ? 10.409 40.947 -3.364 1 94.89 196 LYS A CA 1
ATOM 1511 C C . LYS A 1 196 ? 9.631 39.637 -3.435 1 94.89 196 LYS A C 1
ATOM 1513 O O . LYS A 1 196 ? 8.46 39.624 -3.822 1 94.89 196 LYS A O 1
ATOM 1518 N N . ILE A 1 197 ? 10.297 38.571 -3.126 1 96.68 197 ILE A N 1
ATOM 1519 C CA . ILE A 1 197 ? 9.654 37.262 -3.147 1 96.68 197 ILE A CA 1
ATOM 1520 C C . ILE A 1 197 ? 9.833 36.576 -1.795 1 96.68 197 ILE A C 1
ATOM 1522 O O . ILE A 1 197 ? 10.938 36.551 -1.246 1 96.68 197 ILE A O 1
ATOM 1526 N N . THR A 1 198 ? 8.765 36.152 -1.234 1 96.92 198 THR A N 1
ATOM 1527 C CA . THR A 1 198 ? 8.784 35.359 -0.01 1 96.92 198 THR A CA 1
ATOM 1528 C C . THR A 1 198 ? 8.281 33.943 -0.275 1 96.92 198 THR A C 1
ATOM 1530 O O . THR A 1 198 ? 7.139 33.753 -0.7 1 96.92 198 THR A O 1
ATOM 1533 N N . CYS A 1 199 ? 9.122 33.008 -0.013 1 96.84 199 CYS A N 1
ATOM 1534 C CA . CYS A 1 199 ? 8.715 31.609 -0.091 1 96.84 199 CYS A CA 1
ATOM 1535 C C . CYS A 1 199 ? 8.237 31.104 1.265 1 96.84 199 CYS A C 1
ATOM 1537 O O . CYS A 1 199 ? 8.945 31.235 2.266 1 96.84 199 CYS A O 1
ATOM 1539 N N . SER A 1 200 ? 7.098 30.496 1.341 1 95.94 200 SER A N 1
ATOM 1540 C CA . SER A 1 200 ? 6.465 30.134 2.605 1 95.94 200 SER A CA 1
ATOM 1541 C C . SER A 1 200 ? 7.297 29.107 3.365 1 95.94 200 SER A C 1
ATOM 1543 O O . SER A 1 200 ? 7.31 29.101 4.598 1 95.94 200 SER A O 1
ATOM 1545 N N . ASN A 1 201 ? 7.973 28.209 2.647 1 91.14 201 ASN A N 1
ATOM 1546 C CA . ASN A 1 201 ? 8.757 27.155 3.282 1 91.14 201 ASN A CA 1
ATOM 1547 C C . ASN A 1 201 ? 9.884 27.731 4.135 1 91.14 201 ASN A C 1
ATOM 1549 O O . ASN A 1 201 ? 10.393 27.06 5.033 1 91.14 201 ASN A O 1
ATOM 1553 N N . GLU A 1 202 ? 10.206 28.947 3.879 1 88.71 202 GLU A N 1
ATOM 1554 C CA . GLU A 1 202 ? 11.286 29.593 4.618 1 88.71 202 GLU A CA 1
ATOM 1555 C C . GLU A 1 202 ? 10.764 30.257 5.889 1 88.71 202 GLU A C 1
ATOM 1557 O O . GLU A 1 202 ? 11.545 30.626 6.768 1 88.71 202 GLU A O 1
ATOM 1562 N N . ILE A 1 203 ? 9.5 30.413 5.935 1 88.71 203 ILE A N 1
ATOM 1563 C CA . ILE A 1 203 ? 8.898 31.217 6.993 1 88.71 203 ILE A CA 1
ATOM 1564 C C . ILE A 1 203 ? 8.424 30.309 8.125 1 88.71 203 ILE A C 1
ATOM 1566 O O . ILE A 1 203 ? 8.632 30.614 9.302 1 88.71 203 ILE A O 1
ATOM 1570 N N . SER A 1 204 ? 7.721 29.284 7.718 1 82.49 204 SER A N 1
ATOM 1571 C CA . SER A 1 204 ? 7.081 28.491 8.762 1 82.49 204 SER A CA 1
ATOM 1572 C C . SER A 1 204 ? 7 27.02 8.368 1 82.49 204 SER A C 1
ATOM 1574 O O . SER A 1 204 ? 7.383 26.647 7.257 1 82.49 204 SER A O 1
ATOM 1576 N N . GLU A 1 205 ? 6.56 26.257 9.42 1 81.35 205 GLU A N 1
ATOM 1577 C CA . GLU A 1 205 ? 6.474 24.806 9.284 1 81.35 205 GLU A CA 1
ATOM 1578 C C . GLU A 1 205 ? 5.108 24.382 8.752 1 81.35 205 GLU A C 1
ATOM 1580 O O . GLU A 1 205 ? 4.436 25.155 8.065 1 81.35 205 GLU A O 1
ATOM 1585 N N . MET A 1 206 ? 4.741 23.179 8.957 1 81.92 206 MET A N 1
ATOM 1586 C CA . MET A 1 206 ? 3.501 22.603 8.443 1 81.92 206 MET A CA 1
ATOM 1587 C C . MET A 1 206 ? 2.289 23.372 8.96 1 81.92 206 MET A C 1
ATOM 1589 O O . MET A 1 206 ? 2.302 23.876 10.084 1 81.92 206 MET A O 1
ATOM 1593 N N . GLY A 1 207 ? 1.238 23.349 8.218 1 85.62 207 GLY A N 1
ATOM 1594 C CA . GLY A 1 207 ? 0.046 24.163 8.4 1 85.62 207 GLY A CA 1
ATOM 1595 C C . GLY A 1 207 ? -0.132 25.212 7.319 1 85.62 207 GLY A C 1
ATOM 1596 O O . GLY A 1 207 ? 0.443 26.299 7.4 1 85.62 207 GLY A O 1
ATOM 1597 N N . PHE A 1 208 ? -0.949 24.929 6.373 1 91.05 208 PHE A N 1
ATOM 1598 C CA . PHE A 1 208 ? -0.981 25.725 5.152 1 91.05 208 PHE A CA 1
ATOM 1599 C C . PHE A 1 208 ? -1.475 27.138 5.439 1 91.05 208 PHE A C 1
ATOM 1601 O O . PHE A 1 208 ? -0.829 28.116 5.057 1 91.05 208 PHE A O 1
ATOM 1608 N N . MET A 1 209 ? -2.583 27.242 6.105 1 89.73 209 MET A N 1
ATOM 1609 C CA . MET A 1 209 ? -3.174 28.554 6.35 1 89.73 209 MET A CA 1
ATOM 1610 C C . MET A 1 209 ? -2.269 29.402 7.238 1 89.73 209 MET A C 1
ATOM 1612 O O . MET A 1 209 ? -1.992 30.56 6.923 1 89.73 209 MET A O 1
ATOM 1616 N N . GLN A 1 210 ? -1.827 28.789 8.297 1 88.91 210 GLN A N 1
ATOM 1617 C CA . GLN A 1 210 ? -0.973 29.521 9.226 1 88.91 210 GLN A CA 1
ATOM 1618 C C . GLN A 1 210 ? 0.345 29.917 8.565 1 88.91 210 GLN A C 1
ATOM 1620 O O . GLN A 1 210 ? 0.854 31.016 8.793 1 88.91 210 GLN A O 1
ATOM 1625 N N . ARG A 1 211 ? 0.864 29.05 7.843 1 91.5 211 ARG A N 1
ATOM 1626 C CA . ARG A 1 211 ? 2.109 29.321 7.131 1 91.5 211 ARG A CA 1
ATOM 1627 C C . ARG A 1 211 ? 1.917 30.421 6.093 1 91.5 211 ARG A C 1
ATOM 1629 O O . ARG A 1 211 ? 2.771 31.298 5.945 1 91.5 211 ARG A O 1
ATOM 1636 N N . GLU A 1 212 ? 0.879 30.345 5.366 1 94.57 212 GLU A N 1
ATOM 1637 C CA . GLU A 1 212 ? 0.579 31.381 4.383 1 94.57 212 GLU A CA 1
ATOM 1638 C C . GLU A 1 212 ? 0.346 32.73 5.056 1 94.57 212 GLU A C 1
ATOM 1640 O O . GLU A 1 212 ? 0.827 33.76 4.579 1 94.57 212 GLU A O 1
ATOM 1645 N N . ASN A 1 213 ? -0.354 32.702 6.153 1 93.25 213 ASN A N 1
ATOM 1646 C CA . ASN A 1 213 ? -0.576 33.922 6.923 1 93.25 213 ASN A CA 1
ATOM 1647 C C . ASN A 1 213 ? 0.741 34.55 7.37 1 93.25 213 ASN A C 1
ATOM 1649 O O . ASN A 1 213 ? 0.947 35.753 7.203 1 93.25 213 ASN A O 1
ATOM 1653 N N . ALA A 1 214 ? 1.552 33.711 7.893 1 92.61 214 ALA A N 1
ATOM 1654 C CA . ALA A 1 214 ? 2.85 34.194 8.357 1 92.61 214 ALA A CA 1
ATOM 1655 C C . ALA A 1 214 ? 3.665 34.772 7.204 1 92.61 214 ALA A C 1
ATOM 1657 O O . ALA A 1 214 ? 4.365 35.773 7.371 1 92.61 214 ALA A O 1
ATOM 1658 N N . SER A 1 215 ? 3.585 34.174 6.103 1 96.15 215 SER A N 1
ATOM 1659 C CA . SER A 1 215 ? 4.328 34.619 4.929 1 96.15 215 SER A CA 1
ATOM 1660 C C . SER A 1 215 ? 3.802 35.956 4.417 1 96.15 215 SER A C 1
ATOM 1662 O O . SER A 1 215 ? 4.579 36.813 3.99 1 96.15 215 SER A O 1
ATOM 1664 N N . ILE A 1 216 ? 2.545 36.088 4.456 1 96.71 216 ILE A N 1
ATOM 1665 C CA . ILE A 1 216 ? 1.935 37.339 4.017 1 96.71 216 ILE A CA 1
ATOM 1666 C C . ILE A 1 216 ? 2.315 38.464 4.977 1 96.71 216 ILE A C 1
ATOM 1668 O O . ILE A 1 216 ? 2.661 39.566 4.546 1 96.71 216 ILE A O 1
ATOM 1672 N N . LEU A 1 217 ? 2.256 38.126 6.243 1 93.75 217 LEU A N 1
ATOM 1673 C CA . LEU A 1 217 ? 2.655 39.118 7.235 1 93.75 217 LEU A CA 1
ATOM 1674 C C . LEU A 1 217 ? 4.123 39.494 7.067 1 93.75 217 LEU A C 1
ATOM 1676 O O . LEU A 1 217 ? 4.488 40.665 7.199 1 93.75 217 LEU A O 1
ATOM 1680 N N . ASN A 1 218 ? 4.914 38.56 6.802 1 95.04 218 ASN A N 1
ATOM 1681 C CA . ASN A 1 218 ? 6.322 38.838 6.543 1 95.04 218 ASN A CA 1
ATOM 1682 C C . ASN A 1 218 ? 6.499 39.774 5.351 1 95.04 218 ASN A C 1
ATOM 1684 O O . ASN A 1 218 ? 7.248 40.75 5.429 1 95.04 218 ASN A O 1
ATOM 1688 N N . ALA A 1 219 ? 5.846 39.439 4.336 1 96.68 219 ALA A N 1
ATOM 1689 C CA . ALA A 1 219 ? 5.992 40.179 3.086 1 96.68 219 ALA A CA 1
ATOM 1690 C C . ALA A 1 219 ? 5.53 41.624 3.247 1 96.68 219 ALA A C 1
ATOM 1692 O O . ALA A 1 219 ? 6.166 42.548 2.734 1 96.68 219 ALA A O 1
ATOM 1693 N N . CYS A 1 220 ? 4.496 41.843 3.926 1 95.66 220 CYS A N 1
ATOM 1694 C CA . CYS A 1 220 ? 3.941 43.188 4.032 1 95.66 220 CYS A CA 1
ATOM 1695 C C . CYS A 1 220 ? 4.816 44.071 4.914 1 95.66 220 CYS A C 1
ATOM 1697 O O . CYS A 1 220 ? 4.748 45.299 4.832 1 95.66 220 CYS A O 1
ATOM 1699 N N . LEU A 1 221 ? 5.662 43.442 5.743 1 93.77 221 LEU A N 1
ATOM 1700 C CA . LEU A 1 221 ? 6.502 44.178 6.681 1 93.77 221 LEU A CA 1
ATOM 1701 C C . LEU A 1 221 ? 7.846 44.526 6.051 1 93.77 221 LEU A C 1
ATOM 1703 O O . LEU A 1 221 ? 8.623 45.296 6.62 1 93.77 221 LEU A O 1
ATOM 1707 N N . LYS A 1 222 ? 8.143 43.968 4.937 1 93.06 222 LYS A N 1
ATOM 1708 C CA . LYS A 1 222 ? 9.476 44.113 4.358 1 93.06 222 LYS A CA 1
ATOM 1709 C C . LYS A 1 222 ? 9.828 45.583 4.15 1 93.06 222 LYS A C 1
ATOM 1711 O O . LYS A 1 222 ? 10.96 45.998 4.408 1 93.06 222 LYS A O 1
ATOM 1716 N N . GLY A 1 223 ? 8.938 46.395 3.681 1 88.36 223 GLY A N 1
ATOM 1717 C CA . GLY A 1 223 ? 9.193 47.817 3.518 1 88.36 223 GLY A CA 1
ATOM 1718 C C . GLY A 1 223 ? 9.489 48.524 4.828 1 88.36 223 GLY A C 1
ATOM 1719 O O . GLY A 1 223 ? 10.447 49.294 4.921 1 88.36 223 GLY A O 1
ATOM 1720 N N . VAL A 1 224 ? 8.7 48.221 5.827 1 86.32 224 VAL A N 1
ATOM 1721 C CA . VAL A 1 224 ? 8.861 48.806 7.153 1 86.32 224 VAL A CA 1
ATOM 1722 C C . VAL A 1 224 ? 10.193 48.363 7.755 1 86.32 224 VAL A C 1
ATOM 1724 O O . VAL A 1 224 ? 10.909 49.168 8.355 1 86.32 224 VAL A O 1
ATOM 1727 N N . SER A 1 225 ? 10.497 47.145 7.593 1 90.95 225 SER A N 1
ATOM 1728 C CA . SER A 1 225 ? 11.718 46.587 8.165 1 90.95 225 SER A CA 1
ATOM 1729 C C . SER A 1 225 ? 12.959 47.219 7.543 1 90.95 225 SER A C 1
ATOM 1731 O O . SER A 1 225 ? 13.94 47.489 8.239 1 90.95 225 SER A O 1
ATOM 1733 N N . ARG A 1 226 ? 12.919 47.373 6.293 1 89.67 226 ARG A N 1
ATOM 1734 C CA . ARG A 1 226 ? 14.056 47.991 5.62 1 89.67 226 ARG A CA 1
ATOM 1735 C C . ARG A 1 226 ? 14.28 49.414 6.119 1 89.67 226 ARG A C 1
ATOM 1737 O O . ARG A 1 226 ? 15.419 49.821 6.36 1 89.67 226 ARG A O 1
ATOM 1744 N N . SER A 1 227 ? 13.237 50.143 6.258 1 85.73 227 SER A N 1
ATOM 1745 C CA . SER A 1 227 ? 13.322 51.522 6.727 1 85.73 227 SER A CA 1
ATOM 1746 C C . SER A 1 227 ? 13.86 51.59 8.152 1 85.73 227 SER A C 1
ATOM 1748 O O . SER A 1 227 ? 14.756 52.383 8.446 1 85.73 227 SER A O 1
ATOM 1750 N N . ILE A 1 228 ? 13.372 50.742 8.984 1 83.53 228 ILE A N 1
ATOM 1751 C CA . ILE A 1 228 ? 13.723 50.764 10.4 1 83.53 228 ILE A CA 1
ATOM 1752 C C . ILE A 1 228 ? 15.158 50.277 10.584 1 83.53 228 ILE A C 1
ATOM 1754 O O . ILE A 1 228 ? 15.932 50.875 11.336 1 83.53 228 ILE A O 1
ATOM 1758 N N . CYS A 1 229 ? 15.525 49.201 9.948 1 88.83 229 CYS A N 1
ATOM 1759 C CA . CYS A 1 229 ? 16.868 48.648 10.077 1 88.83 229 CYS A CA 1
ATOM 1760 C C . CYS A 1 229 ? 17.911 49.616 9.531 1 88.83 229 CYS A C 1
ATOM 1762 O O . CYS A 1 229 ? 19.011 49.723 10.077 1 88.83 229 CYS A O 1
ATOM 1764 N N . TYR A 1 230 ? 17.596 50.258 8.446 1 87.9 230 TYR A N 1
ATOM 1765 C CA . TYR A 1 230 ? 18.517 51.252 7.909 1 87.9 230 TYR A CA 1
ATOM 1766 C C . TYR A 1 230 ? 18.694 52.413 8.88 1 87.9 230 TYR A C 1
ATOM 1768 O O . TYR A 1 230 ? 19.806 52.914 9.063 1 87.9 230 TYR A O 1
ATOM 1776 N N . ALA A 1 231 ? 17.571 52.796 9.439 1 83.64 231 ALA A N 1
ATOM 1777 C CA . ALA A 1 231 ? 17.635 53.874 10.424 1 83.64 231 ALA A CA 1
ATOM 1778 C C . ALA A 1 231 ? 18.521 53.487 11.604 1 83.64 231 ALA A C 1
ATOM 1780 O O . ALA A 1 231 ? 19.308 54.302 12.09 1 83.64 231 ALA A O 1
ATOM 1781 N N . PHE A 1 232 ? 18.432 52.269 12.057 1 85.03 232 PHE A N 1
ATOM 1782 C CA . PHE A 1 232 ? 19.272 51.772 13.14 1 85.03 232 PHE A CA 1
ATOM 1783 C C . PHE A 1 232 ? 20.739 51.764 12.727 1 85.03 232 PHE A C 1
ATOM 1785 O O . PHE A 1 232 ? 21.61 52.169 13.5 1 85.03 232 PHE A O 1
ATOM 1792 N N . GLN A 1 233 ? 20.902 51.258 11.58 1 85.79 233 GLN A N 1
ATOM 1793 C CA . GLN A 1 233 ? 22.26 51.162 11.053 1 85.79 233 GLN A CA 1
ATOM 1794 C C . GLN A 1 233 ? 22.917 52.537 10.972 1 85.79 233 GLN A C 1
ATOM 1796 O O . GLN A 1 233 ? 24.059 52.711 11.402 1 85.79 233 GLN A O 1
ATOM 1801 N N . GLU A 1 234 ? 22.194 53.492 10.502 1 82.69 234 GLU A N 1
ATOM 1802 C CA . GLU A 1 234 ? 22.718 54.847 10.362 1 82.69 234 GLU A CA 1
ATOM 1803 C C . GLU A 1 234 ? 22.986 55.479 11.725 1 82.69 234 GLU A C 1
ATOM 1805 O O . GLU A 1 234 ? 23.992 56.167 11.909 1 82.69 234 GLU A O 1
ATOM 1810 N N . ALA A 1 235 ? 22.13 55.221 12.592 1 79.96 235 ALA A N 1
ATOM 1811 C CA . ALA A 1 235 ? 22.275 55.773 13.936 1 79.96 235 ALA A CA 1
ATOM 1812 C C . ALA A 1 235 ? 23.51 55.209 14.631 1 79.96 235 ALA A C 1
ATOM 1814 O O . ALA A 1 235 ? 24.309 55.959 15.197 1 79.96 235 ALA A O 1
ATOM 1815 N N . ILE A 1 236 ? 23.744 54.012 14.562 1 84.01 236 ILE A N 1
ATOM 1816 C CA . ILE A 1 236 ? 24.828 53.347 15.278 1 84.01 236 ILE A CA 1
ATOM 1817 C C . ILE A 1 236 ? 26.158 53.635 14.585 1 84.01 236 ILE A C 1
ATOM 1819 O O . ILE A 1 236 ? 27.159 53.921 15.245 1 84.01 236 ILE A O 1
ATOM 1823 N N . ARG A 1 237 ? 26.059 53.663 13.257 1 80.85 237 ARG A N 1
ATOM 1824 C CA . ARG A 1 237 ? 27.297 53.832 12.503 1 80.85 237 ARG A CA 1
ATOM 1825 C C . ARG A 1 237 ? 27.773 55.28 12.549 1 80.85 237 ARG A C 1
ATOM 1827 O O . ARG A 1 237 ? 28.962 55.554 12.37 1 80.85 237 ARG A O 1
ATOM 1834 N N . SER A 1 238 ? 26.304 56.491 11.936 1 78.92 238 SER A N 1
ATOM 1835 C CA . SER A 1 238 ? 26.671 57.902 11.982 1 78.92 238 SER A CA 1
ATOM 1836 C C . SER A 1 238 ? 27.665 58.179 13.105 1 78.92 238 SER A C 1
ATOM 1838 O O . SER A 1 238 ? 28.457 59.12 13.023 1 78.92 238 SER A O 1
ATOM 1840 N N . LYS A 1 239 ? 28.321 56.842 14.927 1 78.92 239 LYS A N 1
ATOM 1841 C CA . LYS A 1 239 ? 29.152 57.089 16.101 1 78.92 239 LYS A CA 1
ATOM 1842 C C . LYS A 1 239 ? 30.022 55.877 16.423 1 78.92 239 LYS A C 1
ATOM 1844 O O . LYS A 1 239 ? 31.097 56.017 17.01 1 78.92 239 LYS A O 1
ATOM 1849 N N . TYR A 1 240 ? 29.549 54.683 16.192 1 79.17 240 TYR A N 1
ATOM 1850 C CA . TYR A 1 240 ? 30.252 53.48 16.624 1 79.17 240 TYR A CA 1
ATOM 1851 C C . TYR A 1 240 ? 30.519 52.551 15.445 1 79.17 240 TYR A C 1
ATOM 1853 O O . TYR A 1 240 ? 29.671 52.399 14.563 1 79.17 240 TYR A O 1
ATOM 1861 N N . ALA A 1 241 ? 31.718 52.037 15.407 1 78.97 241 ALA A N 1
ATOM 1862 C CA . ALA A 1 241 ? 32.074 51.074 14.367 1 78.97 241 ALA A CA 1
ATOM 1863 C C . ALA A 1 241 ? 31.784 49.646 14.82 1 78.97 241 ALA A C 1
ATOM 1865 O O . ALA A 1 241 ? 32.705 48.844 14.992 1 78.97 241 ALA A O 1
ATOM 1866 N N . CYS A 1 242 ? 30.646 49.339 15.125 1 81.19 242 CYS A N 1
ATOM 1867 C CA . CYS A 1 242 ? 30.26 48.006 15.575 1 81.19 242 CYS A CA 1
ATOM 1868 C C . CYS A 1 242 ? 28.985 47.543 14.88 1 81.19 242 CYS A C 1
ATOM 1870 O O . CYS A 1 242 ? 28.179 48.365 14.44 1 81.19 242 CYS A O 1
ATOM 1872 N N . PRO A 1 243 ? 28.867 46.262 14.738 1 82.47 243 PRO A N 1
ATOM 1873 C CA . PRO A 1 243 ? 27.628 45.744 14.154 1 82.47 243 PRO A CA 1
ATOM 1874 C C . PRO A 1 243 ? 26.456 45.777 15.132 1 82.47 243 PRO A C 1
ATOM 1876 O O . PRO A 1 243 ? 26.656 45.964 16.335 1 82.47 243 PRO A O 1
ATOM 1879 N N . PHE A 1 244 ? 25.312 45.688 14.585 1 87.17 244 PHE A N 1
ATOM 1880 C CA . PHE A 1 244 ? 24.151 45.533 15.453 1 87.17 244 PHE A CA 1
ATOM 1881 C C . PHE A 1 244 ? 23.318 44.328 15.033 1 87.17 244 PHE A C 1
ATOM 1883 O O . PHE A 1 244 ? 23.379 43.896 13.88 1 87.17 244 PHE A O 1
ATOM 1890 N N . PHE A 1 245 ? 22.581 43.739 15.948 1 87.1 245 PHE A N 1
ATOM 1891 C CA . PHE A 1 245 ? 21.701 42.591 15.764 1 87.1 245 PHE A CA 1
ATOM 1892 C C . PHE A 1 245 ? 20.327 42.861 16.366 1 87.1 245 PHE A C 1
ATOM 1894 O O . PHE A 1 245 ? 20.17 43.767 17.187 1 87.1 245 PHE A O 1
ATOM 1901 N N . LEU A 1 246 ? 19.435 42.122 15.878 1 89.03 246 LEU A N 1
ATOM 1902 C CA . LEU A 1 246 ? 18.098 42.162 16.461 1 89.03 246 LEU A CA 1
ATOM 1903 C C . LEU A 1 246 ? 17.752 40.831 17.119 1 89.03 246 LEU A C 1
ATOM 1905 O O . LEU A 1 246 ? 18.33 39.796 16.778 1 89.03 246 LEU A O 1
ATOM 1909 N N . THR A 1 247 ? 16.908 40.936 18.039 1 88.31 247 THR A N 1
ATOM 1910 C CA . THR A 1 247 ? 16.48 39.724 18.73 1 88.31 247 THR A CA 1
ATOM 1911 C C . THR A 1 247 ? 15.268 39.107 18.038 1 88.31 247 THR A C 1
ATOM 1913 O O . THR A 1 247 ? 14.386 39.825 17.561 1 88.31 247 THR A O 1
ATOM 1916 N N . GLN A 1 248 ? 15.24 37.804 17.991 1 83.32 248 GLN A N 1
ATOM 1917 C CA . GLN A 1 248 ? 14.143 37.062 17.378 1 83.32 248 GLN A CA 1
ATOM 1918 C C . GLN A 1 248 ? 13.109 36.647 18.42 1 83.32 248 GLN A C 1
ATOM 1920 O O . GLN A 1 248 ? 13.342 36.784 19.623 1 83.32 248 GLN A O 1
ATOM 1925 N N . ASN A 1 249 ? 12.04 36.076 17.899 1 74.03 249 ASN A N 1
ATOM 1926 C CA . ASN A 1 249 ? 10.939 35.615 18.739 1 74.03 249 ASN A CA 1
ATOM 1927 C C . ASN A 1 249 ? 11.384 34.506 19.688 1 74.03 249 ASN A C 1
ATOM 1929 O O . ASN A 1 249 ? 10.823 34.349 20.773 1 74.03 249 ASN A O 1
ATOM 1933 N N . ASP A 1 250 ? 12.397 33.872 19.343 1 69.89 250 ASP A N 1
ATOM 1934 C CA . ASP A 1 250 ? 12.791 32.711 20.136 1 69.89 250 ASP A CA 1
ATOM 1935 C C . ASP A 1 250 ? 13.989 33.035 21.026 1 69.89 250 ASP A C 1
ATOM 1937 O O . ASP A 1 250 ? 14.633 32.13 21.562 1 69.89 250 ASP A O 1
ATOM 1941 N N . GLY A 1 251 ? 14.392 34.255 21.052 1 70.64 251 GLY A N 1
ATOM 1942 C CA . GLY A 1 251 ? 15.466 34.661 21.944 1 70.64 251 GLY A CA 1
ATOM 1943 C C . GLY A 1 251 ? 16.841 34.545 21.314 1 70.64 251 GLY A C 1
ATOM 1944 O O . GLY A 1 251 ? 17.855 34.568 22.016 1 70.64 251 GLY A O 1
ATOM 1945 N N . THR A 1 252 ? 16.816 34.438 20.06 1 78.34 252 THR A N 1
ATOM 1946 C CA . THR A 1 252 ? 18.096 34.384 19.362 1 78.34 252 THR A CA 1
ATOM 1947 C C . THR A 1 252 ? 18.319 35.654 18.545 1 78.34 252 THR A C 1
ATOM 1949 O O . THR A 1 252 ? 17.453 36.53 18.499 1 78.34 252 THR A O 1
ATOM 1952 N N . LEU A 1 253 ? 19.54 35.728 17.997 1 83.53 253 LEU A N 1
ATOM 1953 C CA . LEU A 1 253 ? 19.912 36.936 17.269 1 83.53 253 LEU A CA 1
ATOM 1954 C C . LEU A 1 253 ? 19.754 36.735 15.766 1 83.53 253 LEU A C 1
ATOM 1956 O O . LEU A 1 253 ? 19.862 35.611 15.271 1 83.53 253 LEU A O 1
ATOM 1960 N N . ILE A 1 254 ? 19.412 37.756 15.061 1 84.48 254 ILE A N 1
ATOM 1961 C CA . ILE A 1 254 ? 19.316 37.765 13.606 1 84.48 254 ILE A CA 1
ATOM 1962 C C . ILE A 1 254 ? 19.966 39.031 13.053 1 84.48 254 ILE A C 1
ATOM 1964 O O . ILE A 1 254 ? 19.779 40.121 13.599 1 84.48 254 ILE A O 1
ATOM 1968 N N . PRO A 1 255 ? 20.835 38.909 12.146 1 83.55 255 PRO A N 1
ATOM 1969 C CA . PRO A 1 255 ? 21.449 40.096 11.548 1 83.55 255 PRO A CA 1
ATOM 1970 C C . PRO A 1 255 ? 20.449 40.949 10.771 1 83.55 255 PRO A C 1
ATOM 1972 O O . PRO A 1 255 ? 19.425 40.44 10.31 1 83.55 255 PRO A O 1
ATOM 1975 N N . PRO A 1 256 ? 20.749 42.179 10.615 1 86.6 256 PRO A N 1
ATOM 1976 C CA . PRO A 1 256 ? 19.799 43.111 10.002 1 86.6 256 PRO A CA 1
ATOM 1977 C C . PRO A 1 256 ? 19.442 42.731 8.567 1 86.6 256 PRO A C 1
ATOM 1979 O O . PRO A 1 256 ? 18.306 42.937 8.134 1 86.6 256 PRO A O 1
ATOM 1982 N N . ASN A 1 257 ? 20.348 42.217 7.795 1 85.29 257 ASN A N 1
ATOM 1983 C CA . ASN A 1 257 ? 20.047 41.843 6.417 1 85.29 257 ASN A CA 1
ATOM 1984 C C . ASN A 1 257 ? 18.99 40.744 6.353 1 85.29 257 ASN A C 1
ATOM 1986 O O . ASN A 1 257 ? 18.138 40.747 5.463 1 85.29 257 ASN A O 1
ATOM 1990 N N . LEU A 1 258 ? 19.03 39.882 7.3 1 86.01 258 LEU A N 1
ATOM 1991 C CA . LEU A 1 258 ? 18.04 38.811 7.338 1 86.01 258 LEU A CA 1
ATOM 1992 C C . LEU A 1 258 ? 16.705 39.324 7.868 1 86.01 258 LEU A C 1
ATOM 1994 O O . LEU A 1 258 ? 15.647 38.809 7.499 1 86.01 258 LEU A O 1
ATOM 1998 N N . VAL A 1 259 ? 16.769 40.318 8.683 1 89.32 259 VAL A N 1
ATOM 1999 C CA . VAL A 1 259 ? 15.531 40.896 9.197 1 89.32 259 VAL A CA 1
ATOM 2000 C C . VAL A 1 259 ? 14.758 41.557 8.058 1 89.32 259 VAL A C 1
ATOM 2002 O O . VAL A 1 259 ? 13.525 41.529 8.038 1 89.32 259 VAL A O 1
ATOM 2005 N N . THR A 1 260 ? 15.501 42.19 7.198 1 90.93 260 THR A N 1
ATOM 2006 C CA . THR A 1 260 ? 14.835 42.84 6.074 1 90.93 260 THR A CA 1
ATOM 2007 C C . THR A 1 260 ? 14.147 41.81 5.183 1 90.93 260 THR A C 1
ATOM 2009 O O . THR A 1 260 ? 13.141 42.112 4.538 1 90.93 260 THR A O 1
ATOM 2012 N N . GLU A 1 261 ? 14.655 40.638 5.278 1 91.26 261 GLU A N 1
ATOM 2013 C CA . GLU A 1 261 ? 14.065 39.555 4.498 1 91.26 261 GLU A CA 1
ATOM 2014 C C . GLU A 1 261 ? 12.973 38.838 5.286 1 91.26 261 GLU A C 1
ATOM 2016 O O . GLU A 1 261 ? 11.99 38.368 4.709 1 91.26 261 GLU A O 1
ATOM 2021 N N . PHE A 1 262 ? 13.242 38.746 6.613 1 91.89 262 PHE A N 1
ATOM 2022 C CA . PHE A 1 262 ? 12.342 37.963 7.451 1 91.89 262 PHE A CA 1
ATOM 2023 C C . PHE A 1 262 ? 11.976 38.731 8.716 1 91.89 262 PHE A C 1
ATOM 2025 O O . PHE A 1 262 ? 12.231 38.263 9.828 1 91.89 262 PHE A O 1
ATOM 2032 N N . PRO A 1 263 ? 11.303 39.781 8.557 1 91.73 263 PRO A N 1
ATOM 2033 C CA . PRO A 1 263 ? 10.964 40.604 9.72 1 91.73 263 PRO A CA 1
ATOM 2034 C C . PRO A 1 263 ? 10.034 39.891 10.698 1 91.73 263 PRO A C 1
ATOM 2036 O O . PRO A 1 263 ? 10.034 40.199 11.892 1 91.73 263 PRO A O 1
ATOM 2039 N N . ILE A 1 264 ? 9.29 38.929 10.243 1 89.78 264 ILE A N 1
ATOM 2040 C CA . ILE A 1 264 ? 8.282 38.245 11.046 1 89.78 264 ILE A CA 1
ATOM 2041 C C . ILE A 1 264 ? 8.955 37.507 12.201 1 89.78 264 ILE A C 1
ATOM 2043 O O . ILE A 1 264 ? 8.318 37.221 13.217 1 89.78 264 ILE A O 1
ATOM 2047 N N . PHE A 1 265 ? 10.221 37.238 12.129 1 86.45 265 PHE A N 1
ATOM 2048 C CA . PHE A 1 265 ? 10.938 36.497 13.16 1 86.45 265 PHE A CA 1
ATOM 2049 C C . PHE A 1 265 ? 11.247 37.392 14.354 1 86.45 265 PHE A C 1
ATOM 2051 O O . PHE A 1 265 ? 11.642 36.905 15.415 1 86.45 265 PHE A O 1
ATOM 2058 N N . THR A 1 266 ? 11.009 38.673 14.276 1 85.38 266 THR A N 1
ATOM 2059 C CA . THR A 1 266 ? 11.34 39.6 15.353 1 85.38 266 THR A CA 1
ATOM 2060 C C . THR A 1 266 ? 10.075 40.212 15.948 1 85.38 266 THR A C 1
ATOM 2062 O O . THR A 1 266 ? 10.149 41.07 16.829 1 85.38 266 THR A O 1
ATOM 2065 N N . ILE A 1 267 ? 9.013 39.788 15.579 1 80.08 267 ILE A N 1
ATOM 2066 C CA . ILE A 1 267 ? 7.748 40.447 15.882 1 80.08 267 ILE A CA 1
ATOM 2067 C C . ILE A 1 267 ? 7.448 40.327 17.375 1 80.08 267 ILE A C 1
ATOM 2069 O O . ILE A 1 267 ? 6.758 41.176 17.946 1 80.08 267 ILE A O 1
ATOM 2073 N N . GLN A 1 268 ? 7.849 39.288 18.064 1 75.21 268 GLN A N 1
ATOM 2074 C CA . GLN A 1 268 ? 7.548 39.082 19.477 1 75.21 268 GLN A CA 1
ATOM 2075 C C . GLN A 1 268 ? 8.826 39.016 20.308 1 75.21 268 GLN A C 1
ATOM 2077 O O . GLN A 1 268 ? 8.915 38.236 21.259 1 75.21 268 GLN A O 1
ATOM 2082 N N . SER A 1 269 ? 9.767 39.761 20.019 1 78.62 269 SER A N 1
ATOM 2083 C CA . SER A 1 269 ? 11.05 39.7 20.711 1 78.62 269 SER A CA 1
ATOM 2084 C C . SER A 1 269 ? 10.968 40.358 22.085 1 78.62 269 SER A C 1
ATOM 2086 O O . SER A 1 269 ? 11.694 39.977 23.006 1 78.62 269 SER A O 1
ATOM 2088 N N . GLY A 1 270 ? 10.086 41.228 22.294 1 76.22 270 GLY A N 1
ATOM 2089 C CA . GLY A 1 270 ? 9.984 41.967 23.542 1 76.22 270 GLY A CA 1
ATOM 2090 C C . GLY A 1 270 ? 9.797 41.072 24.752 1 76.22 270 GLY A C 1
ATOM 2091 O O . GLY A 1 270 ? 10.669 41.003 25.621 1 76.22 270 GLY A O 1
ATOM 2092 N N . PRO A 1 271 ? 8.716 40.378 24.672 1 75.74 271 PRO A N 1
ATOM 2093 C CA . PRO A 1 271 ? 8.457 39.485 25.804 1 75.74 271 PRO A CA 1
ATOM 2094 C C . PRO A 1 271 ? 9.562 38.45 26.003 1 75.74 271 PRO A C 1
ATOM 2096 O O . PRO A 1 271 ? 9.906 38.121 27.141 1 75.74 271 PRO A O 1
ATOM 2099 N N . THR A 1 272 ? 10.129 38.019 24.993 1 78.96 272 THR A N 1
ATOM 2100 C CA . THR A 1 272 ? 11.196 37.027 25.08 1 78.96 272 THR A CA 1
ATOM 2101 C C . THR A 1 272 ? 12.432 37.62 25.75 1 78.96 272 THR A C 1
ATOM 2103 O O . THR A 1 272 ? 13.049 36.98 26.603 1 78.96 272 THR A O 1
ATOM 2106 N N . ASN A 1 273 ? 12.751 38.781 25.4 1 85.86 273 ASN A N 1
ATOM 2107 C CA . ASN A 1 273 ? 13.909 39.456 25.976 1 85.86 273 ASN A CA 1
ATOM 2108 C C . ASN A 1 273 ? 13.718 39.726 27.465 1 85.86 273 ASN A C 1
ATOM 2110 O O . ASN A 1 273 ? 14.656 39.583 28.252 1 85.86 273 ASN A O 1
ATOM 2114 N N . SER A 1 274 ? 12.523 40.091 27.75 1 86.98 274 SER A N 1
ATOM 2115 C CA . SER A 1 274 ? 12.227 40.353 29.155 1 86.98 274 SER A CA 1
ATOM 2116 C C . SER A 1 274 ? 12.402 39.096 30.001 1 86.98 274 SER A C 1
ATOM 2118 O O . SER A 1 274 ? 12.932 39.157 31.112 1 86.98 274 SER A O 1
ATOM 2120 N N . MET A 1 275 ? 12.043 38.063 29.46 1 85.23 275 MET A N 1
ATOM 2121 C CA . MET A 1 275 ? 12.127 36.803 30.194 1 85.23 275 MET A CA 1
ATOM 2122 C C . MET A 1 275 ? 13.576 36.347 30.329 1 85.23 275 MET A C 1
ATOM 2124 O O . MET A 1 275 ? 13.999 35.919 31.404 1 85.23 275 MET A O 1
ATOM 2128 N N . LYS A 1 276 ? 14.273 36.446 29.319 1 83.85 276 LYS A N 1
ATOM 2129 C CA . LYS A 1 276 ? 15.686 36.082 29.369 1 83.85 276 LYS A CA 1
ATOM 2130 C C . LYS A 1 276 ? 16.454 36.989 30.326 1 83.85 276 LYS A C 1
ATOM 2132 O O . LYS A 1 276 ? 17.316 36.523 31.074 1 83.85 276 LYS A O 1
ATOM 2137 N N . GLY A 1 277 ? 16.157 38.265 30.28 1 88.78 277 GLY A N 1
ATOM 2138 C CA . GLY A 1 277 ? 16.783 39.218 31.184 1 88.78 277 GLY A CA 1
ATOM 2139 C C . GLY A 1 277 ? 16.463 38.954 32.643 1 88.78 277 GLY A C 1
ATOM 2140 O O . GLY A 1 277 ? 17.34 39.05 33.504 1 88.78 277 GLY A O 1
ATOM 2141 N N . ALA A 1 278 ? 15.22 38.607 32.806 1 89.67 278 ALA A N 1
ATOM 2142 C CA . ALA A 1 278 ? 14.796 38.312 34.172 1 89.67 278 ALA A CA 1
ATOM 2143 C C . ALA A 1 278 ? 15.531 37.095 34.725 1 89.67 278 ALA A C 1
ATOM 2145 O O . ALA A 1 278 ? 15.956 37.09 35.883 1 89.67 278 ALA A O 1
ATOM 2146 N N . ALA A 1 279 ? 15.66 36.154 33.942 1 86.23 279 ALA A N 1
ATOM 2147 C CA . ALA A 1 279 ? 16.358 34.939 34.358 1 86.23 279 ALA A CA 1
ATOM 2148 C C . ALA A 1 279 ? 17.824 35.228 34.668 1 86.23 279 ALA A C 1
ATOM 2150 O O . ALA A 1 279 ? 18.354 34.761 35.679 1 86.23 279 ALA A O 1
ATOM 2151 N N . PHE A 1 280 ? 18.447 35.931 33.905 1 86.03 280 PHE A N 1
ATOM 2152 C CA . PHE A 1 280 ? 19.858 36.263 34.059 1 86.03 280 PHE A CA 1
ATOM 2153 C C . PHE A 1 280 ? 20.079 37.125 35.296 1 86.03 280 PHE A C 1
ATOM 2155 O O . PHE A 1 280 ? 20.982 36.859 36.092 1 86.03 280 PHE A O 1
ATOM 2162 N N . LEU A 1 281 ? 19.272 38.128 35.47 1 90.06 281 LEU A N 1
ATOM 2163 C CA . LEU A 1 281 ? 19.44 39.1 36.545 1 90.06 281 LEU A CA 1
ATOM 2164 C C . LEU A 1 281 ? 19.123 38.474 37.898 1 90.06 281 LEU A C 1
ATOM 2166 O O . LEU A 1 281 ? 19.721 38.841 38.912 1 90.06 281 LEU A O 1
ATOM 2170 N N . SER A 1 282 ? 18.207 37.574 37.849 1 89.61 282 SER A N 1
ATOM 2171 C CA . SER A 1 282 ? 17.768 36.982 39.109 1 89.61 282 SER A CA 1
ATOM 2172 C C . SER A 1 282 ? 18.564 35.723 39.434 1 89.61 282 SER A C 1
ATOM 2174 O O . SER A 1 282 ? 18.657 35.324 40.597 1 89.61 282 SER A O 1
ATOM 2176 N N . GLY A 1 283 ? 19.035 35.034 38.349 1 86.24 283 GLY A N 1
ATOM 2177 C CA . GLY A 1 283 ? 19.675 33.739 38.52 1 86.24 283 GLY A CA 1
ATOM 2178 C C . GLY A 1 283 ? 18.686 32.609 38.736 1 86.24 283 GLY A C 1
ATOM 2179 O O . GLY A 1 283 ? 19.082 31.477 39.02 1 86.24 283 GLY A O 1
ATOM 2180 N N . VAL A 1 284 ? 17.433 32.993 38.569 1 87.17 284 VAL A N 1
ATOM 2181 C CA . VAL A 1 284 ? 16.393 31.987 38.757 1 87.17 284 VAL A CA 1
ATOM 2182 C C . VAL A 1 284 ? 15.996 31.396 37.405 1 87.17 284 VAL A C 1
ATOM 2184 O O . VAL A 1 284 ? 15.688 32.133 36.466 1 87.17 284 VAL A O 1
ATOM 2187 N N . GLU A 1 285 ? 16.038 30.14 37.3 1 79.3 285 GLU A N 1
ATOM 2188 C CA . GLU A 1 285 ? 15.83 29.478 36.016 1 79.3 285 GLU A CA 1
ATOM 2189 C C . GLU A 1 285 ? 14.377 29.045 35.846 1 79.3 285 GLU A C 1
ATOM 2191 O O . GLU A 1 285 ? 13.914 28.831 34.724 1 79.3 285 GLU A O 1
ATOM 2196 N N . ASN A 1 286 ? 13.663 28.865 36.928 1 78.03 286 ASN A N 1
ATOM 2197 C CA . ASN A 1 286 ? 12.259 28.466 36.902 1 78.03 286 ASN A CA 1
ATOM 2198 C C . ASN A 1 286 ? 11.382 29.456 37.663 1 78.03 286 ASN A C 1
ATOM 2200 O O . ASN A 1 286 ? 11.378 29.469 38.895 1 78.03 286 ASN A O 1
ATOM 2204 N N . ALA A 1 287 ? 10.673 30.378 36.93 1 85.35 287 ALA A N 1
ATOM 2205 C CA . ALA A 1 287 ? 9.895 31.446 37.553 1 85.35 287 ALA A CA 1
ATOM 2206 C C . ALA A 1 287 ? 8.845 31.992 36.591 1 85.35 287 ALA A C 1
ATOM 2208 O O . ALA A 1 287 ? 8.867 31.683 35.397 1 85.35 287 ALA A O 1
ATOM 2209 N N . ILE A 1 288 ? 7.947 32.644 37.161 1 86.75 288 ILE A N 1
ATOM 2210 C CA . ILE A 1 288 ? 7.029 33.45 36.364 1 86.75 288 ILE A CA 1
ATOM 2211 C C . ILE A 1 288 ? 7.589 34.861 36.202 1 86.75 288 ILE A C 1
ATOM 2213 O O . ILE A 1 288 ? 8.009 35.485 37.18 1 86.75 288 ILE A O 1
ATOM 2217 N N . VAL A 1 289 ? 7.675 35.291 35.008 1 89.53 289 VAL A N 1
ATOM 2218 C CA . VAL A 1 289 ? 8.18 36.636 34.751 1 89.53 289 VAL A CA 1
ATOM 2219 C C . VAL A 1 289 ? 7.016 37.574 34.438 1 89.53 289 VAL A C 1
ATOM 2221 O O . VAL A 1 289 ? 6.191 37.281 33.569 1 89.53 289 VAL A O 1
ATOM 2224 N N . VAL A 1 290 ? 6.868 38.577 35.228 1 90.25 290 VAL A N 1
ATOM 2225 C CA . VAL A 1 290 ? 5.871 39.616 34.988 1 90.25 290 VAL A CA 1
ATOM 2226 C C . VAL A 1 290 ? 6.559 40.894 34.515 1 90.25 290 VAL A C 1
ATOM 2228 O O . VAL A 1 290 ? 7.248 41.559 35.292 1 90.25 290 VAL A O 1
ATOM 2231 N N . ASP A 1 291 ? 6.392 41.18 33.254 1 89.45 291 ASP A N 1
ATOM 2232 C CA . ASP A 1 291 ? 6.947 42.398 32.672 1 89.45 291 ASP A CA 1
ATOM 2233 C C . ASP A 1 291 ? 5.873 43.472 32.518 1 89.45 291 ASP A C 1
ATOM 2235 O O . ASP A 1 291 ? 5.008 43.372 31.646 1 89.45 291 ASP A O 1
ATOM 2239 N N . ILE A 1 292 ? 5.913 44.443 33.393 1 88.47 292 ILE A N 1
ATOM 2240 C CA . ILE A 1 292 ? 4.934 45.523 33.337 1 88.47 292 ILE A CA 1
ATOM 2241 C C . ILE A 1 292 ? 5.531 46.722 32.603 1 88.47 292 ILE A C 1
ATOM 2243 O O . ILE A 1 292 ? 6.479 47.346 33.087 1 88.47 292 ILE A O 1
ATOM 2247 N N . GLY A 1 293 ? 5.05 46.983 31.46 1 81.52 293 GLY A N 1
ATOM 2248 C CA . GLY A 1 293 ? 5.501 48.117 30.668 1 81.52 293 GLY A CA 1
ATOM 2249 C C . GLY A 1 293 ? 4.588 49.323 30.78 1 81.52 293 GLY A C 1
ATOM 2250 O O . GLY A 1 293 ? 3.918 49.509 31.797 1 81.52 293 GLY A O 1
ATOM 2251 N N . GLY A 1 294 ? 4.651 50.153 29.86 1 76.3 294 GLY A N 1
ATOM 2252 C CA . GLY A 1 294 ? 3.815 51.342 29.834 1 76.3 294 GLY A CA 1
ATOM 2253 C C . GLY A 1 294 ? 2.413 51.075 29.322 1 76.3 294 GLY A C 1
ATOM 2254 O O . GLY A 1 294 ? 1.454 51.716 29.757 1 76.3 294 GLY A O 1
ATOM 2255 N N . LEU A 1 295 ? 2.416 50.126 28.392 1 73.01 295 LEU A N 1
ATOM 2256 C CA . LEU A 1 295 ? 1.143 49.862 27.731 1 73.01 295 LEU A CA 1
ATOM 2257 C C . LEU A 1 295 ? 0.574 48.515 28.164 1 73.01 295 LEU A C 1
ATOM 2259 O O . LEU A 1 295 ? -0.643 48.359 28.282 1 73.01 295 LEU A O 1
ATOM 2263 N N . THR A 1 296 ? 1.496 47.493 28.338 1 76.16 296 THR A N 1
ATOM 2264 C CA . THR A 1 296 ? 1.052 46.117 28.536 1 76.16 296 THR A CA 1
ATOM 2265 C C . THR A 1 296 ? 1.829 45.456 29.67 1 76.16 296 THR A C 1
ATOM 2267 O O . THR A 1 296 ? 2.901 45.929 30.053 1 76.16 296 THR A O 1
ATOM 2270 N N . THR A 1 297 ? 1.211 44.452 30.272 1 83.02 297 THR A N 1
ATOM 2271 C CA . THR A 1 297 ? 1.87 43.512 31.172 1 83.02 297 THR A CA 1
ATOM 2272 C C . THR A 1 297 ? 1.981 42.133 30.527 1 83.02 297 THR A C 1
ATOM 2274 O O . THR A 1 297 ? 0.978 41.561 30.096 1 83.02 297 THR A O 1
ATOM 2277 N N . ASP A 1 298 ? 3.19 41.726 30.326 1 82.64 298 ASP A N 1
ATOM 2278 C CA . ASP A 1 298 ? 3.45 40.411 29.746 1 82.64 298 ASP A CA 1
ATOM 2279 C C . ASP A 1 298 ? 3.884 39.415 30.819 1 82.64 298 ASP A C 1
ATOM 2281 O O . ASP A 1 298 ? 4.799 39.691 31.597 1 82.64 298 ASP A O 1
ATOM 2285 N N . VAL A 1 299 ? 3.144 38.351 30.881 1 84.96 299 VAL A N 1
ATOM 2286 C CA . VAL A 1 299 ? 3.464 37.319 31.861 1 84.96 299 VAL A CA 1
ATOM 2287 C C . VAL A 1 299 ? 3.867 36.032 31.145 1 84.96 299 VAL A C 1
ATOM 2289 O O . VAL A 1 299 ? 3.16 35.565 30.249 1 84.96 299 VAL A O 1
ATOM 2292 N N . GLY A 1 300 ? 5.029 35.581 31.378 1 81.66 300 GLY A N 1
ATOM 2293 C CA . GLY A 1 300 ? 5.515 34.334 30.808 1 81.66 300 GLY A CA 1
ATOM 2294 C C . GLY A 1 300 ? 6.174 33.428 31.83 1 81.66 300 GLY A C 1
ATOM 2295 O O . GLY A 1 300 ? 6.393 33.83 32.975 1 81.66 300 GLY A O 1
ATOM 2296 N N . VAL A 1 301 ? 6.375 32.17 31.457 1 76.98 301 VAL A N 1
ATOM 2297 C CA . VAL A 1 301 ? 6.972 31.188 32.356 1 76.98 301 VAL A CA 1
ATOM 2298 C C . VAL A 1 301 ? 8.374 30.827 31.869 1 76.98 301 VAL A C 1
ATOM 2300 O O . VAL A 1 301 ? 8.593 30.645 30.669 1 76.98 301 VAL A O 1
ATOM 2303 N N . LEU A 1 302 ? 9.276 30.896 32.817 1 75.59 302 LEU A N 1
ATOM 2304 C CA . LEU A 1 302 ? 10.64 30.444 32.563 1 75.59 302 LEU A CA 1
ATOM 2305 C C . LEU A 1 302 ? 10.803 28.974 32.933 1 75.59 302 LEU A C 1
ATOM 2307 O O . LEU A 1 302 ? 10.393 28.553 34.017 1 75.59 302 LEU A O 1
ATOM 2311 N N . VAL A 1 303 ? 11.295 28.257 32.009 1 65.3 303 VAL A N 1
ATOM 2312 C CA . VAL A 1 303 ? 11.664 26.865 32.247 1 65.3 303 VAL A CA 1
ATOM 2313 C C . VAL A 1 303 ? 13.142 26.659 31.921 1 65.3 303 VAL A C 1
ATOM 2315 O O . VAL A 1 303 ? 13.554 26.793 30.767 1 65.3 303 VAL A O 1
ATOM 2318 N N . ASN A 1 304 ? 14.039 26.417 32.899 1 63.61 304 ASN A N 1
ATOM 2319 C CA . ASN A 1 304 ? 15.483 26.25 32.778 1 63.61 304 ASN A CA 1
ATOM 2320 C C . ASN A 1 304 ? 16.14 27.48 32.157 1 63.61 304 ASN A C 1
ATOM 2322 O O . ASN A 1 304 ? 16.974 27.357 31.259 1 63.61 304 ASN A O 1
ATOM 2326 N N . GLY A 1 305 ? 15.637 28.523 32.524 1 67.71 305 GLY A N 1
ATOM 2327 C CA . GLY A 1 305 ? 16.238 29.778 32.099 1 67.71 305 GLY A CA 1
ATOM 2328 C C . GLY A 1 305 ? 15.727 30.259 30.754 1 67.71 305 GLY A C 1
ATOM 2329 O O . GLY A 1 305 ? 16.125 31.323 30.277 1 67.71 305 GLY A O 1
ATOM 2330 N N . PHE A 1 306 ? 15.484 29.566 29.998 1 65.81 306 PHE A N 1
ATOM 2331 C CA . PHE A 1 306 ? 14.911 29.921 28.706 1 65.81 306 PHE A CA 1
ATOM 2332 C C . PHE A 1 306 ? 13.401 30.096 28.813 1 65.81 306 PHE A C 1
ATOM 2334 O O . PHE A 1 306 ? 12.753 29.453 29.642 1 65.81 306 PHE A O 1
ATOM 2341 N N . PRO A 1 307 ? 12.247 30.873 27.994 1 71.79 307 PRO A N 1
ATOM 2342 C CA . PRO A 1 307 ? 10.788 31.007 27.99 1 71.79 307 PRO A CA 1
ATOM 2343 C C . PRO A 1 307 ? 10.081 29.746 27.497 1 71.79 307 PRO A C 1
ATOM 2345 O O . PRO A 1 307 ? 10.526 29.122 26.53 1 71.79 307 PRO A O 1
ATOM 2348 N N . ARG A 1 308 ? 9.104 29.406 28.196 1 68.02 308 ARG A N 1
ATOM 2349 C CA . ARG A 1 308 ? 8.268 28.299 27.742 1 68.02 308 ARG A CA 1
ATOM 2350 C C . ARG A 1 308 ? 7.596 28.63 26.413 1 68.02 308 ARG A C 1
ATOM 2352 O O . ARG A 1 308 ? 7.053 29.723 26.242 1 68.02 308 ARG A O 1
ATOM 2359 N N . LEU A 1 309 ? 7.709 27.748 25.467 1 62.24 309 LEU A N 1
ATOM 2360 C CA . LEU A 1 309 ? 7.133 27.982 24.147 1 62.24 309 LEU A CA 1
ATOM 2361 C C . LEU A 1 309 ? 5.656 27.602 24.123 1 62.24 309 LEU A C 1
ATOM 2363 O O . LEU A 1 309 ? 5.226 26.718 24.868 1 62.24 309 LEU A O 1
ATOM 2367 N N . SER A 1 310 ? 4.833 28.4 23.391 1 58.58 310 SER A N 1
ATOM 2368 C CA . SER A 1 310 ? 3.41 28.114 23.237 1 58.58 310 SER A CA 1
ATOM 2369 C C . SER A 1 310 ? 3.186 26.854 22.407 1 58.58 310 SER A C 1
ATOM 2371 O O . SER A 1 310 ? 3.918 26.597 21.449 1 58.58 310 SER A O 1
ATOM 2373 N N . ASN A 1 311 ? 2.392 25.871 22.942 1 52.15 311 ASN A N 1
ATOM 2374 C CA . ASN A 1 311 ? 2.01 24.678 22.194 1 52.15 311 ASN A CA 1
ATOM 2375 C C . ASN A 1 311 ? 0.994 25.002 21.102 1 52.15 311 ASN A C 1
ATOM 2377 O O . ASN A 1 311 ? 0.701 24.16 20.251 1 52.15 311 ASN A O 1
ATOM 2381 N N . ASN A 1 312 ? 0.39 26.26 21.277 1 54.41 312 ASN A N 1
ATOM 2382 C CA . ASN A 1 312 ? -0.733 26.618 20.418 1 54.41 312 ASN A CA 1
ATOM 2383 C C . ASN A 1 312 ? -0.308 27.575 19.309 1 54.41 312 ASN A C 1
ATOM 2385 O O . ASN A 1 312 ? 0.754 28.194 19.39 1 54.41 312 ASN A O 1
ATOM 2389 N N . ASN A 1 313 ? -1.098 27.525 18.303 1 59.68 313 ASN A N 1
ATOM 2390 C CA . ASN A 1 313 ? -0.966 28.473 17.202 1 59.68 313 ASN A CA 1
ATOM 2391 C C . ASN A 1 313 ? -1.003 29.916 17.698 1 59.68 313 ASN A C 1
ATOM 2393 O O . ASN A 1 313 ? -1.745 30.238 18.628 1 59.68 313 ASN A O 1
ATOM 2397 N N . VAL A 1 314 ? 0.009 30.654 17.421 1 67.34 314 VAL A N 1
ATOM 2398 C CA . VAL A 1 314 ? 0.167 32.047 17.824 1 67.34 314 VAL A CA 1
ATOM 2399 C C . VAL A 1 314 ? -0.553 32.957 16.831 1 67.34 314 VAL A C 1
ATOM 2401 O O . VAL A 1 314 ? -0.574 32.682 15.629 1 67.34 314 VAL A O 1
ATOM 2404 N N . SER A 1 315 ? -1.368 33.827 17.388 1 74.78 315 SER A N 1
ATOM 2405 C CA . SER A 1 315 ? -2.011 34.83 16.545 1 74.78 315 SER A CA 1
ATOM 2406 C C . SER A 1 315 ? -1.294 36.173 16.64 1 74.78 315 SER A C 1
ATOM 2408 O O . SER A 1 315 ? -0.854 36.573 17.72 1 74.78 315 SER A O 1
ATOM 2410 N N . ILE A 1 316 ? -1.007 36.762 15.605 1 73.93 316 ILE A N 1
ATOM 2411 C CA . ILE A 1 316 ? -0.462 38.113 15.525 1 73.93 316 ILE A CA 1
ATOM 2412 C C . ILE A 1 316 ? -1.517 39.061 14.959 1 73.93 316 ILE A C 1
ATOM 2414 O O . ILE A 1 316 ? -1.946 38.909 13.813 1 73.93 316 ILE A O 1
ATOM 2418 N N . GLY A 1 317 ? -1.903 39.99 15.711 1 69.66 317 GLY A N 1
ATOM 2419 C CA . GLY A 1 317 ? -2.971 40.859 15.24 1 69.66 317 GLY A CA 1
ATOM 2420 C C . GLY A 1 317 ? -4.24 40.107 14.887 1 69.66 317 GLY A C 1
ATOM 2421 O O . GLY A 1 317 ? -4.889 40.41 13.884 1 69.66 317 GLY A O 1
ATOM 2422 N N . ASN A 1 318 ? -4.418 38.994 15.567 1 72.29 318 ASN A N 1
ATOM 2423 C CA . ASN A 1 318 ? -5.583 38.134 15.384 1 72.29 318 ASN A CA 1
ATOM 2424 C C . ASN A 1 318 ? -5.458 37.282 14.125 1 72.29 318 ASN A C 1
ATOM 2426 O O . ASN A 1 318 ? -6.459 36.79 13.601 1 72.29 318 ASN A O 1
ATOM 2430 N N . VAL A 1 319 ? -4.309 37.299 13.509 1 83.63 319 VAL A N 1
ATOM 2431 C CA . VAL A 1 319 ? -4.034 36.429 12.37 1 83.63 319 VAL A CA 1
ATOM 2432 C C . VAL A 1 319 ? -3.365 35.143 12.852 1 83.63 319 VAL A C 1
ATOM 2434 O O . VAL A 1 319 ? -2.285 35.183 13.446 1 83.63 319 VAL A O 1
ATOM 2437 N N . PRO A 1 320 ? -4.051 34.091 12.695 1 82.61 320 PRO A N 1
ATOM 2438 C CA . PRO A 1 320 ? -3.438 32.834 13.132 1 82.61 320 PRO A CA 1
ATOM 2439 C C . PRO A 1 320 ? -2.16 32.503 12.365 1 82.61 320 PRO A C 1
ATOM 2441 O O . PRO A 1 320 ? -2.144 32.556 11.132 1 82.61 320 PRO A O 1
ATOM 2444 N N . THR A 1 321 ? -1.099 32.248 13.018 1 85.21 321 THR A N 1
ATOM 2445 C CA . THR A 1 321 ? 0.184 31.828 12.465 1 85.21 321 THR A CA 1
ATOM 2446 C C . THR A 1 321 ? 0.716 30.603 13.202 1 85.21 321 THR A C 1
ATOM 2448 O O . THR A 1 321 ? 0.069 30.095 14.12 1 85.21 321 THR A O 1
ATOM 2451 N N . ASN A 1 322 ? 1.781 30.015 12.814 1 76.6 322 ASN A N 1
ATOM 2452 C CA . ASN A 1 322 ? 2.305 28.827 13.479 1 76.6 322 ASN A CA 1
ATOM 2453 C C . ASN A 1 322 ? 3.764 29.011 13.887 1 76.6 322 ASN A C 1
ATOM 2455 O O . ASN A 1 322 ? 4.567 28.083 13.772 1 76.6 322 ASN A O 1
ATOM 2459 N N . PHE A 1 323 ? 4.019 30.233 14.363 1 69.26 323 PHE A N 1
ATOM 2460 C CA . PHE A 1 323 ? 5.343 30.484 14.921 1 69.26 323 PHE A CA 1
ATOM 2461 C C . PHE A 1 323 ? 5.446 29.935 16.339 1 69.26 323 PHE A C 1
ATOM 2463 O O . PHE A 1 323 ? 4.451 29.886 17.065 1 69.26 323 PHE A O 1
ATOM 2470 N N . ARG A 1 324 ? 6.586 29.375 16.544 1 60.32 324 ARG A N 1
ATOM 2471 C CA . ARG A 1 324 ? 6.811 29.042 17.947 1 60.32 324 ARG A CA 1
ATOM 2472 C C . ARG A 1 324 ? 7.117 30.292 18.765 1 60.32 324 ARG A C 1
ATOM 2474 O O . ARG A 1 324 ? 8.068 31.018 18.466 1 60.32 324 ARG A O 1
ATOM 2481 N N . VAL A 1 325 ? 6.252 30.76 19.49 1 65.06 325 VAL A N 1
ATOM 2482 C CA . VAL A 1 325 ? 6.454 31.93 20.338 1 65.06 325 VAL A CA 1
ATOM 2483 C C . VAL A 1 325 ? 6.328 31.533 21.807 1 65.06 325 VAL A C 1
ATOM 2485 O O . VAL A 1 325 ? 5.704 30.52 22.131 1 65.06 325 VAL A O 1
ATOM 2488 N N . PRO A 1 326 ? 7.142 32.268 22.593 1 65.42 326 PRO A N 1
ATOM 2489 C CA . PRO A 1 326 ? 6.945 32.018 24.023 1 65.42 326 PRO A CA 1
ATOM 2490 C C . PRO A 1 326 ? 5.484 32.144 24.449 1 65.42 326 PRO A C 1
ATOM 2492 O O . PRO A 1 326 ? 4.754 32.985 23.92 1 65.42 326 PRO A O 1
ATOM 2495 N N . ASP A 1 327 ? 5.119 31.333 25.203 1 67.99 327 ASP A N 1
ATOM 2496 C CA . ASP A 1 327 ? 3.781 31.358 25.788 1 67.99 327 ASP A CA 1
ATOM 2497 C C . ASP A 1 327 ? 3.616 32.55 26.728 1 67.99 327 ASP A C 1
ATOM 2499 O O . ASP A 1 327 ? 3.895 32.448 27.924 1 67.99 327 ASP A O 1
ATOM 2503 N N . VAL A 1 328 ? 3.4 33.74 26.136 1 72.54 328 VAL A N 1
ATOM 2504 C CA . VAL A 1 328 ? 3.286 34.97 26.912 1 72.54 328 VAL A CA 1
ATOM 2505 C C . VAL A 1 328 ? 1.827 35.418 26.959 1 72.54 328 VAL A C 1
ATOM 2507 O O . VAL A 1 328 ? 1.125 35.376 25.946 1 72.54 328 VAL A O 1
ATOM 2510 N N . TYR A 1 329 ? 1.376 35.574 28.12 1 70.76 329 TYR A N 1
ATOM 2511 C CA . TYR A 1 329 ? 0.052 36.153 28.318 1 70.76 329 TYR A CA 1
ATOM 2512 C C . TYR A 1 329 ? 0.137 37.665 28.485 1 70.76 329 TYR A C 1
ATOM 2514 O O . TYR A 1 329 ? 0.792 38.158 29.406 1 70.76 329 TYR A O 1
ATOM 2522 N N . SER A 1 330 ? -0.389 38.413 27.484 1 71.86 330 SER A N 1
ATOM 2523 C CA . SER A 1 330 ? -0.29 39.869 27.515 1 71.86 330 SER A CA 1
ATOM 2524 C C . SER A 1 330 ? -1.61 40.504 27.942 1 71.86 330 SER A C 1
ATOM 2526 O O . SER A 1 330 ? -2.676 40.118 27.458 1 71.86 330 SER A O 1
ATOM 2528 N N . VAL A 1 331 ? -1.568 41.372 28.956 1 71.37 331 VAL A N 1
ATOM 2529 C CA . VAL A 1 331 ? -2.727 42.136 29.408 1 71.37 331 VAL A CA 1
ATOM 2530 C C . VAL A 1 331 ? -2.528 43.616 29.086 1 71.37 331 VAL A C 1
ATOM 2532 O O . VAL A 1 331 ? -1.415 44.136 29.191 1 71.37 331 VAL A O 1
ATOM 2535 N N . ALA A 1 332 ? -3.558 44.236 28.619 1 70.44 332 ALA A N 1
ATOM 2536 C CA . ALA A 1 332 ? -3.486 45.653 28.272 1 70.44 332 ALA A CA 1
ATOM 2537 C C . ALA A 1 332 ? -3.461 46.524 29.524 1 70.44 332 ALA A C 1
ATOM 2539 O O . ALA A 1 332 ? -4.342 47.364 29.722 1 70.44 332 ALA A O 1
ATOM 2540 N N . MET A 1 333 ? -2.555 46.355 30.416 1 79.35 333 MET A N 1
ATOM 2541 C CA . MET A 1 333 ? -2.34 47.13 31.635 1 79.35 333 MET A CA 1
ATOM 2542 C C . MET A 1 333 ? -0.863 47.462 31.815 1 79.35 333 MET A C 1
ATOM 2544 O O . MET A 1 333 ? -0.017 46.567 31.819 1 79.35 333 MET A O 1
ATOM 2548 N N . GLY A 1 334 ? -0.569 48.599 31.895 1 83.6 334 GLY A N 1
ATOM 2549 C CA . GLY A 1 334 ? 0.773 49.106 32.138 1 83.6 334 GLY A CA 1
ATOM 2550 C C . GLY A 1 334 ? 0.785 50.443 32.854 1 83.6 334 GLY A C 1
ATOM 2551 O O . GLY A 1 334 ? -0.24 50.879 33.383 1 83.6 334 GLY A O 1
ATOM 2552 N N . GLY A 1 335 ? 1.828 51.108 32.875 1 84.8 335 GLY A N 1
ATOM 2553 C CA . GLY A 1 335 ? 1.977 52.367 33.589 1 84.8 335 GLY A CA 1
ATOM 2554 C C . GLY A 1 335 ? 1.156 53.493 32.99 1 84.8 335 GLY A C 1
ATOM 2555 O O . GLY A 1 335 ? 0.73 54.404 33.703 1 84.8 335 GLY A O 1
ATOM 2556 N N . GLY A 1 336 ? 0.978 53.405 31.686 1 81.48 336 GLY A N 1
ATOM 2557 C CA . GLY A 1 336 ? 0.264 54.472 31.004 1 81.48 336 GLY A CA 1
ATOM 2558 C C . GLY A 1 336 ? -1.208 54.168 30.796 1 81.48 336 GLY A C 1
ATOM 2559 O O . GLY A 1 336 ? -1.922 54.94 30.153 1 81.48 336 GLY A O 1
ATOM 2560 N N . SER A 1 337 ? -1.687 53.109 31.393 1 85.06 337 SER A N 1
ATOM 2561 C CA . SER A 1 337 ? -3.08 52.718 31.203 1 85.06 337 SER A CA 1
ATOM 2562 C C . SER A 1 337 ? -4.03 53.738 31.822 1 85.06 337 SER A C 1
ATOM 2564 O O . SER A 1 337 ? -3.781 54.238 32.922 1 85.06 337 SER A O 1
ATOM 2566 N N . ILE A 1 338 ? -5.058 54.083 31.064 1 86.69 338 ILE A N 1
ATOM 2567 C CA . ILE A 1 338 ? -6.033 55.069 31.515 1 86.69 338 ILE A CA 1
ATOM 2568 C C . ILE A 1 338 ? -6.979 54.433 32.532 1 86.69 338 ILE A C 1
ATOM 2570 O O . ILE A 1 338 ? -7.416 53.293 32.354 1 86.69 338 ILE A O 1
ATOM 2574 N N . VAL A 1 339 ? -7.198 55.122 33.636 1 87.7 339 VAL A N 1
ATOM 2575 C CA . VAL A 1 339 ? -8.115 54.667 34.676 1 87.7 339 VAL A CA 1
ATOM 2576 C C . VAL A 1 339 ? -9.431 55.435 34.577 1 87.7 339 VAL A C 1
ATOM 2578 O O . VAL A 1 339 ? -9.44 56.669 34.6 1 87.7 339 VAL A O 1
ATOM 2581 N N . SER A 1 340 ? -10.498 54.735 34.31 1 82.66 340 SER A N 1
ATOM 2582 C CA . SER A 1 340 ? -11.819 55.35 34.243 1 82.66 340 SER A CA 1
ATOM 2583 C C . SER A 1 340 ? -12.676 54.953 35.44 1 82.66 340 SER A C 1
ATOM 2585 O O . SER A 1 340 ? -12.562 53.835 35.948 1 82.66 340 SER A O 1
ATOM 2587 N N . PHE A 1 341 ? -13.402 55.966 35.939 1 77.27 341 PHE A N 1
ATOM 2588 C CA . PHE A 1 341 ? -14.256 55.757 37.102 1 77.27 341 PHE A CA 1
ATOM 2589 C C . PHE A 1 341 ? -15.727 55.758 36.701 1 77.27 341 PHE A C 1
ATOM 2591 O O . PHE A 1 341 ? -16.163 56.61 35.923 1 77.27 341 PHE A O 1
ATOM 2598 N N . ASN A 1 342 ? -16.396 54.682 36.638 1 64.89 342 ASN A N 1
ATOM 2599 C CA . ASN A 1 342 ? -17.84 54.694 36.431 1 64.89 342 ASN A CA 1
ATOM 2600 C C . ASN A 1 342 ? -18.58 55.187 37.671 1 64.89 342 ASN A C 1
ATOM 2602 O O . ASN A 1 342 ? -18.49 54.575 38.737 1 64.89 342 ASN A O 1
ATOM 2606 N N . GLU A 1 343 ? -18.958 56.424 37.708 1 55.08 343 GLU A N 1
ATOM 2607 C CA . GLU A 1 343 ? -19.585 57.109 38.834 1 55.08 343 GLU A CA 1
ATOM 2608 C C . GLU A 1 343 ? -20.957 56.518 39.145 1 55.08 343 GLU A C 1
ATOM 2610 O O . GLU A 1 343 ? -21.669 57.013 40.021 1 55.08 343 GLU A O 1
ATOM 2615 N N . ASN A 1 344 ? -21.664 55.749 38.264 1 45.66 344 ASN A N 1
ATOM 2616 C CA . ASN A 1 344 ? -23.006 55.561 38.804 1 45.66 344 ASN A CA 1
ATOM 2617 C C . ASN A 1 344 ? -22.968 55.138 40.269 1 45.66 344 ASN A C 1
ATOM 2619 O O . ASN A 1 344 ? -23.628 55.747 41.113 1 45.66 344 ASN A O 1
ATOM 2623 N N . GLU A 1 345 ? -23.312 53.804 40.539 1 40.91 345 GLU A N 1
ATOM 2624 C CA . GLU A 1 345 ? -23.81 53.309 41.819 1 40.91 345 GLU A CA 1
ATOM 2625 C C . GLU A 1 345 ? -22.743 53.416 42.904 1 40.91 345 GLU A C 1
ATOM 2627 O O . GLU A 1 345 ? -21.563 53.612 42.605 1 40.91 345 GLU A O 1
ATOM 2632 N N . GLU A 1 346 ? -23.126 53.235 44.282 1 43.55 346 GLU A N 1
ATOM 2633 C CA . GLU A 1 346 ? -22.524 53.212 45.612 1 43.55 346 GLU A CA 1
ATOM 2634 C C . GLU A 1 346 ? -21.109 52.641 45.568 1 43.55 346 GLU A C 1
ATOM 2636 O O . GLU A 1 346 ? -20.329 52.829 46.503 1 43.55 346 GLU A O 1
ATOM 2641 N N . ASN A 1 347 ? -20.839 51.63 44.723 1 47.12 347 ASN A N 1
ATOM 2642 C CA . ASN A 1 347 ? -19.52 51.008 44.678 1 47.12 347 ASN A CA 1
ATOM 2643 C C . ASN A 1 347 ? -18.76 51.397 43.414 1 47.12 347 ASN A C 1
ATOM 2645 O O . ASN A 1 347 ? -19.19 51.08 42.303 1 47.12 347 ASN A O 1
ATOM 2649 N N . SER A 1 348 ? -18.044 52.471 43.308 1 53.43 348 SER A N 1
ATOM 2650 C CA . SER A 1 348 ? -17.228 53.033 42.236 1 53.43 348 SER A CA 1
ATOM 2651 C C . SER A 1 348 ? -16.372 51.959 41.572 1 53.43 348 SER A C 1
ATOM 2653 O O . SER A 1 348 ? -15.538 51.33 42.227 1 53.43 348 SER A O 1
ATOM 2655 N N . SER A 1 349 ? -16.874 51.371 40.514 1 68.83 349 SER A N 1
ATOM 2656 C CA . SER A 1 349 ? -16.094 50.382 39.777 1 68.83 349 SER A CA 1
ATOM 2657 C C . SER A 1 349 ? -15.004 51.048 38.944 1 68.83 349 SER A C 1
ATOM 2659 O O . SER A 1 349 ? -15.214 52.126 38.385 1 68.83 349 SER A O 1
ATOM 2661 N N . ILE A 1 350 ? -13.675 50.673 39.098 1 78 350 ILE A N 1
ATOM 2662 C CA . ILE A 1 350 ? -12.474 51.167 38.433 1 78 350 ILE A CA 1
ATOM 2663 C C . ILE A 1 350 ? -12.151 50.286 37.229 1 78 350 ILE A C 1
ATOM 2665 O O . ILE A 1 350 ? -12.184 49.057 37.325 1 78 350 ILE A O 1
ATOM 2669 N N . GLN A 1 351 ? -12.121 50.884 36.084 1 79.26 351 GLN A N 1
ATOM 2670 C CA . GLN A 1 351 ? -11.665 50.192 34.883 1 79.26 351 GLN A CA 1
ATOM 2671 C C . GLN A 1 351 ? -10.279 50.674 34.464 1 79.26 351 GLN A C 1
ATOM 2673 O O . GLN A 1 351 ? -10.018 51.878 34.429 1 79.26 351 GLN A O 1
ATOM 2678 N N . ILE A 1 352 ? -9.41 49.767 34.353 1 81.29 352 ILE A N 1
ATOM 2679 C CA . ILE A 1 352 ? -8.055 50.071 33.906 1 81.29 352 ILE A CA 1
ATOM 2680 C C . ILE A 1 352 ? -7.862 49.582 32.472 1 81.29 352 ILE A C 1
ATOM 2682 O O . ILE A 1 352 ? -8.112 48.413 32.17 1 81.29 352 ILE A O 1
ATOM 2686 N N . GLY A 1 353 ? -7.28 50.447 31.608 1 69.87 353 GLY A N 1
ATOM 2687 C CA . GLY A 1 353 ? -7.093 50.066 30.218 1 69.87 353 GLY A CA 1
ATOM 2688 C C . GLY A 1 353 ? -8.4 49.829 29.483 1 69.87 353 GLY A C 1
ATOM 2689 O O . GLY A 1 353 ? -9.475 50.129 30.007 1 69.87 353 GLY A O 1
ATOM 2690 N N . PRO A 1 354 ? -8.304 49.371 28.263 1 64.33 354 PRO A N 1
ATOM 2691 C CA . PRO A 1 354 ? -7.147 49.033 27.43 1 64.33 354 PRO A CA 1
ATOM 2692 C C . PRO A 1 354 ? -6.461 50.266 26.846 1 64.33 354 PRO A C 1
ATOM 2694 O O . PRO A 1 354 ? -5.332 50.175 26.357 1 64.33 354 PRO A O 1
ATOM 2697 N N . LYS A 1 355 ? -7.113 51.396 27 1 72.9 355 LYS A N 1
ATOM 2698 C CA . LYS A 1 355 ? -6.489 52.607 26.477 1 72.9 355 LYS A CA 1
ATOM 2699 C C . LYS A 1 355 ? -5.321 53.047 27.356 1 72.9 355 LYS A C 1
ATOM 2701 O O . LYS A 1 355 ? -5.353 52.869 28.575 1 72.9 355 LYS A O 1
ATOM 2706 N N . SER A 1 356 ? -4.296 53.559 26.738 1 77.56 356 SER A N 1
ATOM 2707 C CA . SER A 1 356 ? -3.086 54.041 27.396 1 77.56 356 SER A CA 1
ATOM 2708 C C . SER A 1 356 ? -2.616 55.359 26.791 1 77.56 356 SER A C 1
ATOM 2710 O O . SER A 1 356 ? -2.89 55.645 25.623 1 77.56 356 SER A O 1
ATOM 2712 N N . VAL A 1 357 ? -2.036 56.15 27.528 1 76.06 357 VAL A N 1
ATOM 2713 C CA . VAL A 1 357 ? -1.506 57.408 27.014 1 76.06 357 VAL A CA 1
ATOM 2714 C C . VAL A 1 357 ? -0.151 57.166 26.352 1 76.06 357 VAL A C 1
ATOM 2716 O O . VAL A 1 357 ? 0.42 58.074 25.742 1 76.06 357 VAL A O 1
ATOM 2719 N N . GLY A 1 358 ? 0.328 55.95 26.386 1 69.74 358 GLY A N 1
ATOM 2720 C CA . GLY A 1 358 ? 1.576 55.576 25.738 1 69.74 358 GLY A CA 1
ATOM 2721 C C . GLY A 1 358 ? 2.757 56.414 26.189 1 69.74 358 GLY A C 1
ATOM 2722 O O . GLY A 1 358 ? 2.983 56.583 27.389 1 69.74 358 GLY A O 1
ATOM 2723 N N . PHE A 1 359 ? 3.481 56.953 25.184 1 68.08 359 PHE A N 1
ATOM 2724 C CA . PHE A 1 359 ? 4.676 57.734 25.48 1 68.08 359 PHE A CA 1
ATOM 2725 C C . PHE A 1 359 ? 4.303 59.114 26.01 1 68.08 359 PHE A C 1
ATOM 2727 O O . PHE A 1 359 ? 5.138 59.805 26.596 1 68.08 359 PHE A O 1
ATOM 2734 N N . ASN A 1 360 ? 2.967 59.483 25.974 1 76.43 360 ASN A N 1
ATOM 2735 C CA . ASN A 1 360 ? 2.503 60.786 26.439 1 76.43 360 ASN A CA 1
ATOM 2736 C C . ASN A 1 360 ? 2.24 60.784 27.942 1 76.43 360 ASN A C 1
ATOM 2738 O O . ASN A 1 360 ? 1.619 61.709 28.469 1 76.43 360 ASN A O 1
ATOM 2742 N N . ILE A 1 361 ? 2.694 59.726 28.508 1 81.13 361 ILE A N 1
ATOM 2743 C CA . ILE A 1 361 ? 2.479 59.617 29.947 1 81.13 361 ILE A CA 1
ATOM 2744 C C . ILE A 1 361 ? 3.125 60.806 30.656 1 81.13 361 ILE A C 1
ATOM 2746 O O . ILE A 1 361 ? 2.606 61.291 31.664 1 81.13 361 ILE A O 1
ATOM 2750 N N . PHE A 1 362 ? 4.134 61.418 30.098 1 77.79 362 PHE A N 1
ATOM 2751 C CA . PHE A 1 362 ? 4.91 62.468 30.747 1 77.79 362 PHE A CA 1
ATOM 2752 C C . PHE A 1 362 ? 4.287 63.835 30.497 1 77.79 362 PHE A C 1
ATOM 2754 O O . PHE A 1 362 ? 4.781 64.849 30.994 1 77.79 362 PHE A O 1
ATOM 2761 N N . THR A 1 363 ? 3.217 63.816 29.714 1 81.63 363 THR A N 1
ATOM 2762 C CA . THR A 1 363 ? 2.535 65.076 29.442 1 81.63 363 THR A CA 1
ATOM 2763 C C . THR A 1 363 ? 1.054 64.976 29.795 1 81.63 363 THR A C 1
ATOM 2765 O O . THR A 1 363 ? 0.449 65.953 30.242 1 81.63 363 THR A O 1
ATOM 2768 N N . GLU A 1 364 ? 0.569 63.779 29.76 1 87.01 364 GLU A N 1
ATOM 2769 C CA . GLU A 1 364 ? -0.882 63.651 29.851 1 87.01 364 GLU A CA 1
ATOM 2770 C C . GLU A 1 364 ? -1.305 63.13 31.221 1 87.01 364 GLU A C 1
ATOM 2772 O O . GLU A 1 364 ? -2.453 63.314 31.633 1 87.01 364 GLU A O 1
ATOM 2777 N N . SER A 1 365 ? -0.447 62.501 31.951 1 88.2 365 SER A N 1
ATOM 2778 C CA . SER A 1 365 ? -0.803 61.945 33.253 1 88.2 365 SER A CA 1
ATOM 2779 C C . SER A 1 365 ? -0.928 63.04 34.306 1 88.2 365 SER A C 1
ATOM 2781 O O . SER A 1 365 ? -0.302 64.095 34.19 1 88.2 365 SER A O 1
ATOM 2783 N N . LEU A 1 366 ? -1.597 62.797 35.342 1 87.49 366 LEU A N 1
ATOM 2784 C CA . LEU A 1 366 ? -1.827 63.752 36.42 1 87.49 366 LEU A CA 1
ATOM 2785 C C . LEU A 1 366 ? -0.52 64.107 37.12 1 87.49 366 LEU A C 1
ATOM 2787 O O . LEU A 1 366 ? -0.297 65.266 37.478 1 87.49 366 LEU A O 1
ATOM 2791 N N . SER A 1 367 ? 0.289 63.159 37.258 1 85.83 367 SER A N 1
ATOM 2792 C CA . SER A 1 367 ? 1.544 63.339 37.981 1 85.83 367 SER A CA 1
ATOM 2793 C C . SER A 1 367 ? 2.496 64.254 37.218 1 85.83 367 SER A C 1
ATOM 2795 O O . SER A 1 367 ? 3.442 64.795 37.794 1 85.83 367 SER A O 1
ATOM 2797 N N . TYR A 1 368 ? 2.164 64.481 35.933 1 84.3 368 TYR A N 1
ATOM 2798 C CA . TYR A 1 368 ? 3.039 65.317 35.119 1 84.3 368 TYR A CA 1
ATOM 2799 C C . TYR A 1 368 ? 2.298 66.547 34.608 1 84.3 368 TYR A C 1
ATOM 2801 O O . TYR A 1 368 ? 2.738 67.194 33.655 1 84.3 368 TYR A O 1
ATOM 2809 N N . GLY A 1 369 ? 1.176 66.833 35.167 1 82.98 369 GLY A N 1
ATOM 2810 C CA . GLY A 1 369 ? 0.451 68.062 34.889 1 82.98 369 GLY A CA 1
ATOM 2811 C C . GLY A 1 369 ? -0.677 67.877 33.892 1 82.98 369 GLY A C 1
ATOM 2812 O O . GLY A 1 369 ? -1.334 68.844 33.503 1 82.98 369 GLY A O 1
ATOM 2813 N N . GLY A 1 370 ? -0.842 66.608 33.496 1 87.36 370 GLY A N 1
ATOM 2814 C CA . GLY A 1 370 ? -1.924 66.335 32.564 1 87.36 370 GLY A CA 1
ATOM 2815 C C . GLY A 1 370 ? -3.268 66.16 33.245 1 87.36 370 GLY A C 1
ATOM 2816 O O . GLY A 1 370 ? -3.41 66.452 34.434 1 87.36 370 GLY A O 1
ATOM 2817 N N . ASN A 1 371 ? -4.281 65.734 32.431 1 87.65 371 ASN A N 1
ATOM 2818 C CA . ASN A 1 371 ? -5.643 65.641 32.947 1 87.65 371 ASN A CA 1
ATOM 2819 C C . ASN A 1 371 ? -6.155 64.204 32.923 1 87.65 371 ASN A C 1
ATOM 2821 O O . ASN A 1 371 ? -7.323 63.952 33.224 1 87.65 371 ASN A O 1
ATOM 2825 N N . THR A 1 372 ? -5.224 63.302 32.627 1 90.06 372 THR A N 1
ATOM 2826 C CA . THR A 1 372 ? -5.663 61.916 32.514 1 90.06 372 THR A CA 1
ATOM 2827 C C . THR A 1 372 ? -5.13 61.084 33.677 1 90.06 372 THR A C 1
ATOM 2829 O O . THR A 1 372 ? -3.939 61.135 33.99 1 90.06 372 THR A O 1
ATOM 2832 N N . VAL A 1 373 ? -6.009 60.354 34.314 1 90.15 373 VAL A N 1
ATOM 2833 C CA . VAL A 1 373 ? -5.588 59.483 35.406 1 90.15 373 VAL A CA 1
ATOM 2834 C C . VAL A 1 373 ? -5.011 58.187 34.841 1 90.15 373 VAL A C 1
ATOM 2836 O O . VAL A 1 373 ? -5.65 57.52 34.024 1 90.15 373 VAL A O 1
ATOM 2839 N N . THR A 1 374 ? -3.814 57.945 35.245 1 90.54 374 THR A N 1
ATOM 2840 C CA . THR A 1 374 ? -3.153 56.726 34.793 1 90.54 374 THR A CA 1
ATOM 2841 C C . THR A 1 374 ? -2.777 55.843 35.979 1 90.54 374 THR A C 1
ATOM 2843 O O . THR A 1 374 ? -2.869 56.27 37.131 1 90.54 374 THR A O 1
ATOM 2846 N N . THR A 1 375 ? -2.354 54.668 35.675 1 90.6 375 THR A N 1
ATOM 2847 C CA . THR A 1 375 ? -1.935 53.735 36.716 1 90.6 375 THR A CA 1
ATOM 2848 C C . THR A 1 375 ? -0.71 54.266 37.456 1 90.6 375 THR A C 1
ATOM 2850 O O . THR A 1 375 ? -0.563 54.047 38.66 1 90.6 375 THR A O 1
ATOM 2853 N N . THR A 1 376 ? 0.089 54.945 36.776 1 88.98 376 THR A N 1
ATOM 2854 C CA . THR A 1 376 ? 1.268 55.539 37.398 1 88.98 376 THR A CA 1
ATOM 2855 C C . THR A 1 376 ? 0.863 56.558 38.459 1 88.98 376 THR A C 1
ATOM 2857 O O . THR A 1 376 ? 1.512 56.667 39.502 1 88.98 376 THR A O 1
ATOM 2860 N N . ASP A 1 377 ? -0.209 57.244 38.243 1 89.8 377 ASP A N 1
ATOM 2861 C CA . ASP A 1 377 ? -0.688 58.248 39.189 1 89.8 377 ASP A CA 1
ATOM 2862 C C . ASP A 1 377 ? -1.089 57.605 40.515 1 89.8 377 ASP A C 1
ATOM 2864 O O . ASP A 1 377 ? -0.858 58.177 41.582 1 89.8 377 ASP A O 1
ATOM 2868 N N . ALA A 1 378 ? -1.677 56.471 40.361 1 89.07 378 ALA A N 1
ATOM 2869 C CA . ALA A 1 378 ? -2.08 55.752 41.567 1 89.07 378 ALA A CA 1
ATOM 2870 C C . ALA A 1 378 ? -0.863 55.302 42.37 1 89.07 378 ALA A C 1
ATOM 2872 O O . ALA A 1 378 ? -0.87 55.356 43.602 1 89.07 378 ALA A O 1
ATOM 2873 N N . ALA A 1 379 ? 0.122 54.866 41.727 1 87.97 379 ALA A N 1
ATOM 2874 C CA . ALA A 1 379 ? 1.347 54.425 42.39 1 87.97 379 ALA A CA 1
ATOM 2875 C C . ALA A 1 379 ? 2.048 55.592 43.08 1 87.97 379 ALA A C 1
ATOM 2877 O O . ALA A 1 379 ? 2.587 55.438 44.179 1 87.97 379 ALA A O 1
ATOM 2878 N N . VAL A 1 380 ? 2 56.695 42.461 1 86.21 380 VAL A N 1
ATOM 2879 C CA . VAL A 1 380 ? 2.604 57.893 43.034 1 86.21 380 VAL A CA 1
ATOM 2880 C C . VAL A 1 380 ? 1.821 58.326 44.271 1 86.21 380 VAL A C 1
ATOM 2882 O O . VAL A 1 380 ? 2.41 58.671 45.298 1 86.21 380 VAL A O 1
ATOM 2885 N N . ALA A 1 381 ? 0.585 58.304 44.129 1 87.28 381 ALA A N 1
ATOM 2886 C CA . ALA A 1 381 ? -0.287 58.732 45.22 1 87.28 381 ALA A CA 1
ATOM 2887 C C . ALA A 1 381 ? -0.091 57.858 46.455 1 87.28 381 ALA A C 1
ATOM 2889 O O . ALA A 1 381 ? -0.209 58.335 47.586 1 87.28 381 ALA A O 1
ATOM 2890 N N . LEU A 1 382 ? 0.281 56.639 46.245 1 87.37 382 LEU A N 1
ATOM 2891 C CA . LEU A 1 382 ? 0.448 55.715 47.362 1 87.37 382 LEU A CA 1
ATOM 2892 C C . LEU A 1 382 ? 1.909 55.645 47.795 1 87.37 382 LEU A C 1
ATOM 2894 O O . LEU A 1 382 ? 2.251 54.911 48.725 1 87.37 382 LEU A O 1
ATOM 2898 N N . GLY A 1 383 ? 2.79 56.327 47.101 1 80.36 383 GLY A N 1
ATOM 2899 C CA . GLY A 1 383 ? 4.197 56.379 47.462 1 80.36 383 GLY A CA 1
ATOM 2900 C C . GLY A 1 383 ? 4.985 55.181 46.966 1 80.36 383 GLY A C 1
ATOM 2901 O O . GLY A 1 383 ? 6.1 54.929 47.428 1 80.36 383 GLY A O 1
ATOM 2902 N N . LEU A 1 384 ? 4.411 54.388 46.106 1 82.15 384 LEU A N 1
ATOM 2903 C CA . LEU A 1 384 ? 5.115 53.241 45.543 1 82.15 384 LEU A CA 1
ATOM 2904 C C . LEU A 1 384 ? 6.18 53.691 44.549 1 82.15 384 LEU A C 1
ATOM 2906 O O . LEU A 1 384 ? 7.178 52.995 44.344 1 82.15 384 LEU A O 1
ATOM 2910 N N . LEU A 1 385 ? 5.853 54.721 43.92 1 76.75 385 LEU A N 1
ATOM 2911 C CA . LEU A 1 385 ? 6.78 55.283 42.944 1 76.75 385 LEU A CA 1
ATOM 2912 C C . LEU A 1 385 ? 7.228 56.68 43.361 1 76.75 385 LEU A C 1
ATOM 2914 O O . LEU A 1 385 ? 6.397 57.531 43.686 1 76.75 385 LEU A O 1
ATOM 2918 N N . LYS A 1 386 ? 8.488 56.68 43.531 1 65.6 386 LYS A N 1
ATOM 2919 C CA . LYS A 1 386 ? 9.04 57.988 43.873 1 65.6 386 LYS A CA 1
ATOM 2920 C C . LYS A 1 386 ? 9.423 58.768 42.62 1 65.6 386 LYS A C 1
ATOM 2922 O O . LYS A 1 386 ? 10.35 58.385 41.902 1 65.6 386 LYS A O 1
ATOM 2927 N N . ASN A 1 387 ? 8.579 59.077 41.678 1 58.88 387 ASN A N 1
ATOM 2928 C CA . ASN A 1 387 ? 8.682 59.56 40.305 1 58.88 387 ASN A CA 1
ATOM 2929 C C . ASN A 1 387 ? 9.597 60.777 40.206 1 58.88 387 ASN A C 1
ATOM 2931 O O . ASN A 1 387 ? 9.579 61.492 39.203 1 58.88 387 ASN A O 1
ATOM 2935 N N . CYS A 1 388 ? 10.34 61.168 41.207 1 53.44 388 CYS A N 1
ATOM 2936 C CA . CYS A 1 388 ? 11.183 62.34 40.995 1 53.44 388 CYS A CA 1
ATOM 2937 C C . CYS A 1 388 ? 12.213 62.08 39.903 1 53.44 388 CYS A C 1
ATOM 2939 O O . CYS A 1 388 ? 12.757 63.021 39.32 1 53.44 388 CYS A O 1
ATOM 2941 N N . GLU A 1 389 ? 12.251 60.836 39.49 1 55.9 389 GLU A N 1
ATOM 2942 C CA . GLU A 1 389 ? 13.33 60.532 38.555 1 55.9 389 GLU A CA 1
ATOM 2943 C C . GLU A 1 389 ? 12.94 60.897 37.125 1 55.9 389 GLU A C 1
ATOM 2945 O O . GLU A 1 389 ? 13.807 61.102 36.273 1 55.9 389 GLU A O 1
ATOM 2950 N N . TRP A 1 390 ? 11.662 61.217 36.907 1 60.84 390 TRP A N 1
ATOM 2951 C CA . TRP A 1 390 ? 11.278 61.545 35.538 1 60.84 390 TRP A CA 1
ATOM 2952 C C . TRP A 1 390 ? 10.745 62.971 35.448 1 60.84 390 TRP A C 1
ATOM 2954 O O . TRP A 1 390 ? 9.949 63.288 34.56 1 60.84 390 TRP A O 1
ATOM 2964 N N . GLY A 1 391 ? 10.985 63.775 36.432 1 61.77 391 GLY A N 1
ATOM 2965 C CA . GLY A 1 391 ? 10.799 65.216 36.355 1 61.77 391 GLY A CA 1
ATOM 2966 C C . GLY A 1 391 ? 9.466 65.676 36.914 1 61.77 391 GLY A C 1
ATOM 2967 O O . GLY A 1 391 ? 9.005 66.777 36.605 1 61.77 391 GLY A O 1
ATOM 2968 N N . ALA A 1 392 ? 8.753 64.842 37.625 1 70.79 392 ALA A N 1
ATOM 2969 C CA . ALA A 1 392 ? 7.507 65.335 38.207 1 70.79 392 ALA A CA 1
ATOM 2970 C C . ALA A 1 392 ? 7.781 66.228 39.413 1 70.79 392 ALA A C 1
ATOM 2972 O O . ALA A 1 392 ? 8.611 65.897 40.263 1 70.79 392 ALA A O 1
ATOM 2973 N N . SER A 1 393 ? 7.2 67.444 39.448 1 77.11 393 SER A N 1
ATOM 2974 C CA . SER A 1 393 ? 7.404 68.383 40.546 1 77.11 393 SER A CA 1
ATOM 2975 C C . SER A 1 393 ? 6.727 67.896 41.823 1 77.11 393 SER A C 1
ATOM 2977 O O . SER A 1 393 ? 5.683 67.243 41.769 1 77.11 393 SER A O 1
ATOM 2979 N N . PRO A 1 394 ? 7.334 68.115 42.928 1 78.78 394 PRO A N 1
ATOM 2980 C CA . PRO A 1 394 ? 6.737 67.739 44.211 1 78.78 394 PRO A CA 1
ATOM 2981 C C . PRO A 1 394 ? 5.327 68.298 44.393 1 78.78 394 PRO A C 1
ATOM 2983 O O . PRO A 1 394 ? 4.475 67.648 45.004 1 78.78 394 PRO A O 1
ATOM 2986 N N . GLU A 1 395 ? 5.142 69.45 43.789 1 81.21 395 GLU A N 1
ATOM 2987 C CA . GLU A 1 395 ? 3.822 70.066 43.89 1 81.21 395 GLU A CA 1
ATOM 2988 C C . GLU A 1 395 ? 2.772 69.243 43.15 1 81.21 395 GLU A C 1
ATOM 2990 O O . GLU A 1 395 ? 1.671 69.028 43.661 1 81.21 395 GLU A O 1
ATOM 2995 N N . LEU A 1 396 ? 3.157 68.816 42.067 1 82.64 396 LEU A N 1
ATOM 2996 C CA . LEU A 1 396 ? 2.233 68.028 41.259 1 82.64 396 LEU A CA 1
ATOM 2997 C C . LEU A 1 396 ? 1.961 66.675 41.907 1 82.64 396 LEU A C 1
ATOM 2999 O O . LEU A 1 396 ? 0.842 66.162 41.838 1 82.64 396 LEU A O 1
ATOM 3003 N N . LEU A 1 397 ? 2.908 66.193 42.538 1 82.52 397 LEU A N 1
ATOM 3004 C CA . LEU A 1 397 ? 2.77 64.906 43.21 1 82.52 397 LEU A CA 1
ATOM 3005 C C . LEU A 1 397 ? 1.803 65.008 44.385 1 82.52 397 LEU A C 1
ATOM 3007 O O . LEU A 1 397 ? 0.989 64.108 44.604 1 82.52 397 LEU A O 1
ATOM 3011 N N . SER A 1 398 ? 1.939 66.14 45.028 1 82.9 398 SER A N 1
ATOM 3012 C CA . SER A 1 398 ? 1.04 66.373 46.154 1 82.9 398 SER A CA 1
ATOM 3013 C C . SER A 1 398 ? -0.399 66.557 45.683 1 82.9 398 SER A C 1
ATOM 3015 O O . SER A 1 398 ? -1.334 66.068 46.321 1 82.9 398 SER A O 1
ATOM 3017 N N . GLN A 1 399 ? -0.497 67.181 44.613 1 85.7 399 GLN A N 1
ATOM 3018 C CA . GLN A 1 399 ? -1.823 67.389 44.041 1 85.7 399 GLN A CA 1
ATOM 3019 C C . GLN A 1 399 ? -2.438 66.069 43.583 1 85.7 399 GLN A C 1
ATOM 3021 O O . GLN A 1 399 ? -3.641 65.851 43.741 1 85.7 399 GLN A O 1
ATOM 3026 N N . THR A 1 400 ? -1.583 65.282 43.005 1 87.63 400 THR A N 1
ATOM 3027 C CA . THR A 1 400 ? -2.042 63.976 42.545 1 87.63 400 THR A CA 1
ATOM 3028 C C . THR A 1 400 ? -2.515 63.125 43.719 1 87.63 400 THR A C 1
ATOM 3030 O O . THR A 1 400 ? -3.548 62.457 43.633 1 87.63 400 THR A O 1
ATOM 3033 N N . THR A 1 401 ? -1.824 63.183 44.765 1 86.66 401 THR A N 1
ATOM 3034 C CA . THR A 1 401 ? -2.177 62.44 45.969 1 86.66 401 THR A CA 1
ATOM 3035 C C . THR A 1 401 ? -3.51 62.924 46.532 1 86.66 401 THR A C 1
ATOM 3037 O O . THR A 1 401 ? -4.344 62.117 46.949 1 86.66 401 THR A O 1
ATOM 3040 N N . GLN A 1 402 ? -3.677 64.223 46.446 1 85 402 GLN A N 1
ATOM 3041 C CA . GLN A 1 402 ? -4.907 64.809 46.968 1 85 402 GLN A CA 1
ATOM 3042 C C . GLN A 1 402 ? -6.095 64.488 46.066 1 85 402 GLN A C 1
ATOM 3044 O O . GLN A 1 402 ? -7.186 64.185 46.552 1 85 402 GLN A O 1
ATOM 3049 N N . ARG A 1 403 ? -5.83 64.515 44.852 1 87.07 403 ARG A N 1
ATOM 3050 C CA . ARG A 1 403 ? -6.894 64.303 43.876 1 87.07 403 ARG A CA 1
ATOM 3051 C C . ARG A 1 403 ? -7.368 62.854 43.888 1 87.07 403 ARG A C 1
ATOM 3053 O O . ARG A 1 403 ? -8.565 62.586 43.763 1 87.07 403 ARG A O 1
ATOM 3060 N N . LEU A 1 404 ? -6.45 61.979 44.011 1 88.44 404 LEU A N 1
ATOM 3061 C CA . LEU A 1 404 ? -6.831 60.573 43.942 1 88.44 404 LEU A CA 1
ATOM 3062 C C . LEU A 1 404 ? -7.265 60.06 45.311 1 88.44 404 LEU A C 1
ATOM 3064 O O . LEU A 1 404 ? -8.148 59.204 45.407 1 88.44 404 LEU A O 1
ATOM 3068 N N . GLY A 1 405 ? -6.711 60.605 46.373 1 80.77 405 GLY A N 1
ATOM 3069 C CA . GLY A 1 405 ? -7.105 60.306 47.741 1 80.77 405 GLY A CA 1
ATOM 3070 C C . GLY A 1 405 ? -7.358 58.83 47.98 1 80.77 405 GLY A C 1
ATOM 3071 O O . GLY A 1 405 ? -6.481 57.997 47.736 1 80.77 405 GLY A O 1
ATOM 3072 N N . LYS A 1 406 ? -8.601 58.456 48.209 1 79.86 406 LYS A N 1
ATOM 3073 C CA . LYS A 1 406 ? -9.011 57.109 48.593 1 79.86 406 LYS A CA 1
ATOM 3074 C C . LYS A 1 406 ? -9.141 56.204 47.371 1 79.86 406 LYS A C 1
ATOM 3076 O O . LYS A 1 406 ? -9.207 54.98 47.503 1 79.86 406 LYS A O 1
ATOM 3081 N N . ARG A 1 407 ? -9.05 56.771 46.241 1 87.11 407 ARG A N 1
ATOM 3082 C CA . ARG A 1 407 ? -9.197 55.99 45.017 1 87.11 407 ARG A CA 1
ATOM 3083 C C . ARG A 1 407 ? -7.889 55.298 44.648 1 87.11 407 ARG A C 1
ATOM 3085 O O . ARG A 1 407 ? -7.895 54.268 43.971 1 87.11 407 ARG A O 1
ATOM 3092 N N . ALA A 1 408 ? -6.787 55.861 45.142 1 89.11 408 ALA A N 1
ATOM 3093 C CA . ALA A 1 408 ? -5.47 55.352 44.768 1 89.11 408 ALA A CA 1
ATOM 3094 C C . ALA A 1 408 ? -5.29 53.908 45.229 1 89.11 408 ALA A C 1
ATOM 3096 O O . ALA A 1 408 ? -4.892 53.045 44.443 1 89.11 408 ALA A O 1
ATOM 3097 N N . PRO A 1 409 ? -5.696 53.62 46.444 1 87.62 409 PRO A N 1
ATOM 3098 C CA . PRO A 1 409 ? -5.572 52.225 46.872 1 87.62 409 PRO A CA 1
ATOM 3099 C C . PRO A 1 409 ? -6.457 51.279 46.064 1 87.62 409 PRO A C 1
ATOM 3101 O O . PRO A 1 409 ? -6.069 50.137 45.803 1 87.62 409 PRO A O 1
ATOM 3104 N N . GLN A 1 410 ? -7.505 51.8 45.682 1 87.62 410 GLN A N 1
ATOM 3105 C CA . GLN A 1 410 ? -8.414 50.972 44.896 1 87.62 410 GLN A CA 1
ATOM 3106 C C . GLN A 1 410 ? -7.823 50.655 43.526 1 87.62 410 GLN A C 1
ATOM 3108 O O . GLN A 1 410 ? -7.988 49.545 43.015 1 87.62 410 GLN A O 1
ATOM 3113 N N . ILE A 1 411 ? -7.228 51.589 42.92 1 88.34 411 ILE A N 1
ATOM 3114 C CA . ILE A 1 411 ? -6.604 51.4 41.615 1 88.34 411 ILE A CA 1
ATOM 3115 C C . ILE A 1 411 ? -5.478 50.374 41.726 1 88.34 411 ILE A C 1
ATOM 3117 O O . ILE A 1 411 ? -5.377 49.463 40.901 1 88.34 411 ILE A O 1
ATOM 3121 N N . VAL A 1 412 ? -4.688 50.493 42.762 1 87.84 412 VAL A N 1
ATOM 3122 C CA . VAL A 1 412 ? -3.549 49.598 42.94 1 87.84 412 VAL A CA 1
ATOM 3123 C C . VAL A 1 412 ? -4.045 48.185 43.241 1 87.84 412 VAL A C 1
ATOM 3125 O O . VAL A 1 412 ? -3.433 47.202 42.816 1 87.84 412 VAL A O 1
ATOM 3128 N N . ASP A 1 413 ? -5.114 48.157 43.961 1 86.83 413 ASP A N 1
ATOM 3129 C CA . ASP A 1 413 ? -5.722 46.852 44.206 1 86.83 413 ASP A CA 1
ATOM 3130 C C . ASP A 1 413 ? -6.17 46.201 42.9 1 86.83 413 ASP A C 1
ATOM 3132 O O . ASP A 1 413 ? -6.014 44.992 42.717 1 86.83 413 ASP A O 1
ATOM 3136 N N . LYS A 1 414 ? -6.7 46.992 42.133 1 85.93 414 LYS A N 1
ATOM 3137 C CA . LYS A 1 414 ? -7.143 46.479 40.84 1 85.93 414 LYS A CA 1
ATOM 3138 C C . LYS A 1 414 ? -5.956 46.046 39.984 1 85.93 414 LYS A C 1
ATOM 3140 O O . LYS A 1 414 ? -6.029 45.04 39.275 1 85.93 414 LYS A O 1
ATOM 3145 N N . ILE A 1 415 ? -4.869 46.786 40.023 1 87.7 415 ILE A N 1
ATOM 3146 C CA . ILE A 1 415 ? -3.651 46.433 39.302 1 87.7 415 ILE A CA 1
ATOM 3147 C C . ILE A 1 415 ? -3.133 45.083 39.794 1 87.7 415 ILE A C 1
ATOM 3149 O O . ILE A 1 415 ? -2.793 44.211 38.991 1 87.7 415 ILE A O 1
ATOM 3153 N N . HIS A 1 416 ? -3.102 44.973 41.033 1 87.03 416 HIS A N 1
ATOM 3154 C CA . HIS A 1 416 ? -2.628 43.73 41.63 1 87.03 416 HIS A CA 1
ATOM 3155 C C . HIS A 1 416 ? -3.496 42.549 41.208 1 87.03 416 HIS A C 1
ATOM 3157 O O . HIS A 1 416 ? -2.982 41.465 40.924 1 87.03 416 HIS A O 1
ATOM 3163 N N . SER A 1 417 ? -4.656 42.856 41.149 1 83.33 417 SER A N 1
ATOM 3164 C CA . SER A 1 417 ? -5.584 41.802 40.752 1 83.33 417 SER A CA 1
ATOM 3165 C C . SER A 1 417 ? -5.372 41.397 39.297 1 83.33 417 SER A C 1
ATOM 3167 O O . SER A 1 417 ? -5.455 40.215 38.958 1 83.33 417 SER A O 1
ATOM 3169 N N . ILE A 1 418 ? -5.177 42.338 38.468 1 81.01 418 ILE A N 1
ATOM 3170 C CA . ILE A 1 418 ? -4.959 42.08 37.049 1 81.01 418 ILE A CA 1
ATOM 3171 C C . ILE A 1 418 ? -3.702 41.231 36.867 1 81.01 418 ILE A C 1
ATOM 3173 O O . ILE A 1 418 ? -3.705 40.262 36.104 1 81.01 418 ILE A O 1
ATOM 3177 N N . VAL A 1 419 ? -2.675 41.56 37.59 1 85.6 419 VAL A N 1
ATOM 3178 C CA . VAL A 1 419 ? -1.403 40.854 37.469 1 85.6 419 VAL A CA 1
ATOM 3179 C C . VAL A 1 419 ? -1.534 39.449 38.052 1 85.6 419 VAL A C 1
ATOM 3181 O O . VAL A 1 419 ? -0.989 38.489 37.502 1 85.6 419 VAL A O 1
ATOM 3184 N N . GLU A 1 420 ? -2.172 39.411 39.12 1 80.98 420 GLU A N 1
ATOM 3185 C CA . GLU A 1 420 ? -2.404 38.104 39.727 1 80.98 420 GLU A CA 1
ATOM 3186 C C . GLU A 1 420 ? -3.162 37.181 38.777 1 80.98 420 GLU A C 1
ATOM 3188 O O . GLU A 1 420 ? -2.83 36 38.654 1 80.98 420 GLU A O 1
ATOM 3193 N N . GLU A 1 421 ? -4.059 37.786 38.171 1 70.84 421 GLU A N 1
ATOM 3194 C CA . GLU A 1 421 ? -4.812 37.012 37.188 1 70.84 421 GLU A CA 1
ATOM 3195 C C . GLU A 1 421 ? -3.917 36.566 36.035 1 70.84 421 GLU A C 1
ATOM 3197 O O . GLU A 1 421 ? -4.058 35.45 35.529 1 70.84 421 GLU A O 1
ATOM 3202 N N . ALA A 1 422 ? -3.128 37.42 35.586 1 76.71 422 ALA A N 1
ATOM 3203 C CA . ALA A 1 422 ? -2.207 37.105 34.497 1 76.71 422 ALA A CA 1
ATOM 3204 C C . ALA A 1 422 ? -1.244 35.991 34.898 1 76.71 422 ALA A C 1
ATOM 3206 O O . ALA A 1 422 ? -0.94 35.106 34.095 1 76.71 422 ALA A O 1
ATOM 3207 N N . ILE A 1 423 ? -0.771 36.097 36.144 1 78.42 423 ILE A N 1
ATOM 3208 C CA . ILE A 1 423 ? 0.137 35.085 36.673 1 78.42 423 ILE A CA 1
ATOM 3209 C C . ILE A 1 423 ? -0.574 33.736 36.738 1 78.42 423 ILE A C 1
ATOM 3211 O O . ILE A 1 423 ? -0.007 32.709 36.358 1 78.42 423 ILE A O 1
ATOM 3215 N N . ASP A 1 424 ? -1.694 33.816 37.118 1 65.78 424 ASP A N 1
ATOM 3216 C CA . ASP A 1 424 ? -2.49 32.597 37.233 1 65.78 424 ASP A CA 1
ATOM 3217 C C . ASP A 1 424 ? -2.708 31.952 35.867 1 65.78 424 ASP A C 1
ATOM 3219 O O . ASP A 1 424 ? -2.783 30.727 35.757 1 65.78 424 ASP A O 1
ATOM 3223 N N . HIS A 1 425 ? -2.802 32.853 34.944 1 63.62 425 HIS A N 1
ATOM 3224 C CA . HIS A 1 425 ? -3.028 32.385 33.581 1 63.62 425 HIS A CA 1
ATOM 3225 C C . HIS A 1 425 ? -1.834 31.589 33.067 1 63.62 425 HIS A C 1
ATOM 3227 O O . HIS A 1 425 ? -1.987 30.715 32.21 1 63.62 425 HIS A O 1
ATOM 3233 N N . VAL A 1 426 ? -0.682 31.942 33.522 1 66.91 426 VAL A N 1
ATOM 3234 C CA . VAL A 1 426 ? 0.508 31.335 32.935 1 66.91 426 VAL A CA 1
ATOM 3235 C C . VAL A 1 426 ? 1.056 30.262 33.873 1 66.91 426 VAL A C 1
ATOM 3237 O O . VAL A 1 426 ? 1.861 29.423 33.462 1 66.91 426 VAL A O 1
ATOM 3240 N N . LYS A 1 427 ? 0.586 30.404 35.093 1 60.77 427 LYS A N 1
ATOM 3241 C CA . LYS A 1 427 ? 1.118 29.491 36.101 1 60.77 427 LYS A CA 1
ATOM 3242 C C . LYS A 1 427 ? 0.854 28.037 35.72 1 60.77 427 LYS A C 1
ATOM 3244 O O . LYS A 1 427 ? -0.239 27.698 35.263 1 60.77 427 LYS A O 1
ATOM 3249 N N . ILE A 1 428 ? 1.902 27.207 35.679 1 49.41 428 ILE A N 1
ATOM 3250 C CA . ILE A 1 428 ? 1.873 25.812 35.253 1 49.41 428 ILE A CA 1
ATOM 3251 C C . ILE A 1 428 ? 1.591 24.911 36.453 1 49.41 428 ILE A C 1
ATOM 3253 O O . ILE A 1 428 ? 0.901 23.897 36.328 1 49.41 428 ILE A O 1
ATOM 3257 N N . ALA A 1 429 ? 2.282 25.097 37.667 1 47.93 429 ALA A N 1
ATOM 3258 C CA . ALA A 1 429 ? 2.228 24.188 38.81 1 47.93 429 ALA A CA 1
ATOM 3259 C C . ALA A 1 429 ? 1.608 24.872 40.025 1 47.93 429 ALA A C 1
ATOM 3261 O O . ALA A 1 429 ? 1.599 26.102 40.116 1 47.93 429 ALA A O 1
ATOM 3262 N N . SER A 1 430 ? 0.767 24.12 40.868 1 48.61 430 SER A N 1
ATOM 3263 C CA . SER A 1 430 ? 0.204 24.597 42.127 1 48.61 430 SER A CA 1
ATOM 3264 C C . SER A 1 430 ? 1.3 25.051 43.085 1 48.61 430 SER A C 1
ATOM 3266 O O . SER A 1 430 ? 1.03 25.769 44.05 1 48.61 430 SER A O 1
ATOM 3268 N N . THR A 1 431 ? 2.519 24.594 42.805 1 53.78 431 THR A N 1
ATOM 3269 C CA . THR A 1 431 ? 3.59 24.977 43.719 1 53.78 431 THR A CA 1
ATOM 3270 C C . THR A 1 431 ? 3.905 26.464 43.59 1 53.78 431 THR A C 1
ATOM 3272 O O . THR A 1 431 ? 3.745 27.047 42.516 1 53.78 431 THR A O 1
ATOM 3275 N N . ASN A 1 432 ? 4.213 26.918 44.637 1 64.84 432 ASN A N 1
ATOM 3276 C CA . ASN A 1 432 ? 4.583 28.329 44.671 1 64.84 432 ASN A CA 1
ATOM 3277 C C . ASN A 1 432 ? 5.878 28.587 43.907 1 64.84 432 ASN A C 1
ATOM 3279 O O . ASN A 1 432 ? 6.88 27.904 44.125 1 64.84 432 ASN A O 1
ATOM 3283 N N . VAL A 1 433 ? 5.767 29.207 42.787 1 74 433 VAL A N 1
ATOM 3284 C CA . VAL A 1 433 ? 6.937 29.597 42.006 1 74 433 VAL A CA 1
ATOM 3285 C C . VAL A 1 433 ? 7.235 31.078 42.226 1 74 433 VAL A C 1
ATOM 3287 O O . VAL A 1 433 ? 6.322 31.872 42.466 1 74 433 VAL A O 1
ATOM 3290 N N . PRO A 1 434 ? 8.528 31.417 42.276 1 87.28 434 PRO A N 1
ATOM 3291 C CA . PRO A 1 434 ? 8.846 32.839 42.427 1 87.28 434 PRO A CA 1
ATOM 3292 C C . PRO A 1 434 ? 8.4 33.673 41.229 1 87.28 434 PRO A C 1
ATOM 3294 O O . PRO A 1 434 ? 8.278 33.15 40.118 1 87.28 434 PRO A O 1
ATOM 3297 N N . VAL A 1 435 ? 8.019 34.802 41.519 1 89.55 435 VAL A N 1
ATOM 3298 C CA . VAL A 1 435 ? 7.652 35.766 40.488 1 89.55 435 VAL A CA 1
ATOM 3299 C C . VAL A 1 435 ? 8.769 36.793 40.319 1 89.55 435 VAL A C 1
ATOM 3301 O O . VAL A 1 435 ? 9.236 37.378 41.299 1 89.55 435 VAL A O 1
ATOM 3304 N N . LEU A 1 436 ? 9.263 36.9 39.157 1 90.82 436 LEU A N 1
ATOM 3305 C CA . LEU A 1 436 ? 10.225 37.947 38.831 1 90.82 436 LEU A CA 1
ATOM 3306 C C . LEU A 1 436 ? 9.522 39.171 38.254 1 90.82 436 LEU A C 1
ATOM 3308 O O . LEU A 1 436 ? 8.899 39.091 37.193 1 90.82 436 LEU A O 1
ATOM 3312 N N . LEU A 1 437 ? 9.549 40.16 38.985 1 91.16 437 LEU A N 1
ATOM 3313 C CA . LEU A 1 437 ? 8.925 41.404 38.549 1 91.16 437 LEU A CA 1
ATOM 3314 C C . LEU A 1 437 ? 9.933 42.292 37.826 1 91.16 437 LEU A C 1
ATOM 3316 O O . LEU A 1 437 ? 10.948 42.685 38.406 1 91.16 437 LEU A O 1
ATOM 3320 N N . VAL A 1 438 ? 9.607 42.543 36.553 1 90.08 438 VAL A N 1
ATOM 3321 C CA . VAL A 1 438 ? 10.531 43.365 35.779 1 90.08 438 VAL A CA 1
ATOM 3322 C C . VAL A 1 438 ? 9.753 44.421 34.997 1 90.08 438 VAL A C 1
ATOM 3324 O O . VAL A 1 438 ? 8.522 44.457 35.046 1 90.08 438 VAL A O 1
ATOM 3327 N N . GLY A 1 439 ? 10.5 45.35 34.387 1 86.75 439 GLY A N 1
ATOM 3328 C CA . GLY A 1 439 ? 9.889 46.441 33.643 1 86.75 439 GLY A CA 1
ATOM 3329 C C . GLY A 1 439 ? 9.755 47.715 34.456 1 86.75 439 GLY A C 1
ATOM 3330 O O . GLY A 1 439 ? 9.717 47.671 35.687 1 86.75 439 GLY A O 1
ATOM 3331 N N . GLY A 1 440 ? 9.497 48.726 33.807 1 77.72 440 GLY A N 1
ATOM 3332 C CA . GLY A 1 440 ? 9.372 50.016 34.466 1 77.72 440 GLY A CA 1
ATOM 3333 C C . GLY A 1 440 ? 8.115 50.138 35.306 1 77.72 440 GLY A C 1
ATOM 3334 O O . GLY A 1 440 ? 8.096 50.864 36.303 1 77.72 440 GLY A O 1
ATOM 3335 N N . GLY A 1 441 ? 7.095 49.373 34.888 1 77.02 441 GLY A N 1
ATOM 3336 C CA . GLY A 1 441 ? 5.828 49.425 35.599 1 77.02 441 GLY A CA 1
ATOM 3337 C C . GLY A 1 441 ? 5.78 48.503 36.802 1 77.02 441 GLY A C 1
ATOM 3338 O O . GLY A 1 441 ? 4.748 48.394 37.467 1 77.02 441 GLY A O 1
ATOM 3339 N N . SER A 1 442 ? 6.867 47.902 37.099 1 82.46 442 SER A N 1
ATOM 3340 C CA . SER A 1 442 ? 6.899 47.007 38.251 1 82.46 442 SER A CA 1
ATOM 3341 C C . SER A 1 442 ? 6.632 47.765 39.548 1 82.46 442 SER A C 1
ATOM 3343 O O . SER A 1 442 ? 6.217 47.172 40.545 1 82.46 442 SER A O 1
ATOM 3345 N N . SER A 1 443 ? 6.806 49.055 39.494 1 78.89 443 SER A N 1
ATOM 3346 C CA . SER A 1 443 ? 6.59 49.902 40.663 1 78.89 443 SER A CA 1
ATOM 3347 C C . SER A 1 443 ? 5.106 50.024 40.99 1 78.89 443 SER A C 1
ATOM 3349 O O . SER A 1 443 ? 4.74 50.469 42.08 1 78.89 443 SER A O 1
ATOM 3351 N N . LEU A 1 444 ? 4.355 49.564 40.069 1 85.13 444 LEU A N 1
ATOM 3352 C CA . LEU A 1 444 ? 2.911 49.605 40.276 1 85.13 444 LEU A CA 1
ATOM 3353 C C . LEU A 1 444 ? 2.477 48.542 41.28 1 85.13 444 LEU A C 1
ATOM 3355 O O . LEU A 1 444 ? 1.37 48.609 41.821 1 85.13 444 LEU A O 1
ATOM 3359 N N . ILE A 1 445 ? 3.396 47.632 41.457 1 86.38 445 ILE A N 1
ATOM 3360 C CA . ILE A 1 445 ? 3.071 46.506 42.326 1 86.38 445 ILE A CA 1
ATOM 3361 C C . ILE A 1 445 ? 3.695 46.719 43.703 1 86.38 445 ILE A C 1
ATOM 3363 O O . ILE A 1 445 ? 4.862 47.105 43.809 1 86.38 445 ILE A O 1
ATOM 3367 N N . ASP A 1 446 ? 2.806 46.574 44.705 1 79.42 446 ASP A N 1
ATOM 3368 C CA . ASP A 1 446 ? 3.315 46.585 46.073 1 79.42 446 ASP A CA 1
ATOM 3369 C C . ASP A 1 446 ? 4.011 45.269 46.411 1 79.42 446 ASP A C 1
ATOM 3371 O O . ASP A 1 446 ? 3.361 44.228 46.525 1 79.42 446 ASP A O 1
ATOM 3375 N N . GLU A 1 447 ? 5.291 45.303 46.55 1 77.82 447 GLU A N 1
ATOM 3376 C CA . GLU A 1 447 ? 6.108 44.111 46.757 1 77.82 447 GLU A CA 1
ATOM 3377 C C . GLU A 1 447 ? 5.788 43.448 48.094 1 77.82 447 GLU A C 1
ATOM 3379 O O . GLU A 1 447 ? 6.088 42.269 48.296 1 77.82 447 GLU A O 1
ATOM 3384 N N . ASN A 1 448 ? 5.2 44.171 48.927 1 76.82 448 ASN A N 1
ATOM 3385 C CA . ASN A 1 448 ? 4.868 43.632 50.241 1 76.82 448 ASN A CA 1
ATOM 3386 C C . ASN A 1 448 ? 3.579 42.816 50.203 1 76.82 448 ASN A C 1
ATOM 3388 O O . ASN A 1 448 ? 3.264 42.101 51.156 1 76.82 448 ASN A O 1
ATOM 3392 N N . ARG A 1 449 ? 2.988 43.02 49.077 1 80.29 449 ARG A N 1
ATOM 3393 C CA . ARG A 1 449 ? 1.763 42.247 48.901 1 80.29 449 ARG A CA 1
ATOM 3394 C C . ARG A 1 449 ? 2.032 40.964 48.121 1 80.29 449 ARG A C 1
ATOM 3396 O O . ARG A 1 449 ? 2.673 40.994 47.069 1 80.29 449 ARG A O 1
ATOM 3403 N N . LYS A 1 450 ? 1.628 39.893 48.656 1 78.43 450 LYS A N 1
ATOM 3404 C CA . LYS A 1 450 ? 1.874 38.598 48.029 1 78.43 450 LYS A CA 1
ATOM 3405 C C . LYS A 1 450 ? 0.826 38.296 46.962 1 78.43 450 LYS A C 1
ATOM 3407 O O . LYS A 1 450 ? -0.321 38.735 47.07 1 78.43 450 LYS A O 1
ATOM 3412 N N . PHE A 1 451 ? 1.313 37.857 45.882 1 78.6 451 PHE A N 1
ATOM 3413 C CA . PHE A 1 451 ? 0.395 37.266 44.915 1 78.6 451 PHE A CA 1
ATOM 3414 C C . PHE A 1 451 ? -0 35.856 45.337 1 78.6 451 PHE A C 1
ATOM 3416 O O . PHE A 1 451 ? 0.821 35.108 45.871 1 78.6 451 PHE A O 1
ATOM 3423 N N . GLU A 1 452 ? -1.228 35.554 45.193 1 69.01 452 GLU A N 1
ATOM 3424 C CA . GLU A 1 452 ? -1.651 34.192 45.509 1 69.01 452 GLU A CA 1
ATOM 3425 C C . GLU A 1 452 ? -0.929 33.173 44.632 1 69.01 452 GLU A C 1
ATOM 3427 O O . GLU A 1 452 ? -0.814 33.361 43.419 1 69.01 452 GLU A O 1
ATOM 3432 N N . GLY A 1 453 ? -0.319 32.129 45.199 1 66.2 453 GLY A N 1
ATOM 3433 C CA . GLY A 1 453 ? 0.352 31.062 44.473 1 66.2 453 GLY A CA 1
ATOM 3434 C C . GLY A 1 453 ? 1.795 31.386 44.135 1 66.2 453 GLY A C 1
ATOM 3435 O O . GLY A 1 453 ? 2.417 30.698 43.324 1 66.2 453 GLY A O 1
ATOM 3436 N N . VAL A 1 454 ? 2.28 32.452 44.644 1 78.04 454 VAL A N 1
ATOM 3437 C CA . VAL A 1 454 ? 3.641 32.898 44.364 1 78.04 454 VAL A CA 1
ATOM 3438 C C . VAL A 1 454 ? 4.49 32.796 45.629 1 78.04 454 VAL A C 1
ATOM 3440 O O . VAL A 1 454 ? 4.039 33.159 46.717 1 78.04 454 VAL A O 1
ATOM 3443 N N . SER A 1 455 ? 5.564 32.171 45.566 1 77.58 455 SER A N 1
ATOM 3444 C CA . SER A 1 455 ? 6.435 31.978 46.72 1 77.58 455 SER A CA 1
ATOM 3445 C C . SER A 1 455 ? 7.049 33.297 47.177 1 77.58 455 SER A C 1
ATOM 3447 O O . SER A 1 455 ? 7.092 33.586 48.374 1 77.58 455 SER A O 1
ATOM 3449 N N . LYS A 1 456 ? 7.616 33.991 46.308 1 86.87 456 LYS A N 1
ATOM 3450 C CA . LYS A 1 456 ? 8.23 35.281 46.61 1 86.87 456 LYS A CA 1
ATOM 3451 C C . LYS A 1 456 ? 8.284 36.167 45.369 1 86.87 456 LYS A C 1
ATOM 3453 O O . LYS A 1 456 ? 8.271 35.668 44.242 1 86.87 456 LYS A O 1
ATOM 3458 N N . ILE A 1 457 ? 8.237 37.361 45.63 1 88.28 457 ILE A N 1
ATOM 3459 C CA . ILE A 1 457 ? 8.398 38.358 44.577 1 88.28 457 ILE A CA 1
ATOM 3460 C C . ILE A 1 457 ? 9.834 38.876 44.573 1 88.28 457 ILE A C 1
ATOM 3462 O O . ILE A 1 457 ? 10.337 39.338 45.6 1 88.28 457 ILE A O 1
ATOM 3466 N N . ILE A 1 458 ? 10.472 38.632 43.459 1 89.4 458 ILE A N 1
ATOM 3467 C CA . ILE A 1 458 ? 11.861 39.06 43.327 1 89.4 458 ILE A CA 1
ATOM 3468 C C . ILE A 1 458 ? 11.959 40.186 42.301 1 89.4 458 ILE A C 1
ATOM 3470 O O . ILE A 1 458 ? 11.438 40.069 41.189 1 89.4 458 ILE A O 1
ATOM 3474 N N . LYS A 1 459 ? 12.483 41.169 42.734 1 89.96 459 LYS A N 1
ATOM 3475 C CA . LYS A 1 459 ? 12.844 42.269 41.844 1 89.96 459 LYS A CA 1
ATOM 3476 C C . LYS A 1 459 ? 14.358 42.371 41.683 1 89.96 459 LYS A C 1
ATOM 3478 O O . LYS A 1 459 ? 15.033 43.002 42.498 1 89.96 459 LYS A O 1
ATOM 3483 N N . PRO A 1 460 ? 14.861 41.854 40.647 1 88.82 460 PRO A N 1
ATOM 3484 C CA . PRO A 1 460 ? 16.318 41.838 40.502 1 88.82 460 PRO A CA 1
ATOM 3485 C C . PRO A 1 460 ? 16.903 43.229 40.266 1 88.82 460 PRO A C 1
ATOM 3487 O O . PRO A 1 460 ? 16.167 44.167 39.949 1 88.82 460 PRO A O 1
ATOM 3490 N N . LYS A 1 461 ? 18.236 43.254 40.538 1 87.54 461 LYS A N 1
ATOM 3491 C CA . LYS A 1 461 ? 18.913 44.494 40.17 1 87.54 461 LYS A CA 1
ATOM 3492 C C . LYS A 1 461 ? 18.768 44.777 38.678 1 87.54 461 LYS A C 1
ATOM 3494 O O . LYS A 1 461 ? 18.855 43.863 37.855 1 87.54 461 LYS A O 1
ATOM 3499 N N . HIS A 1 462 ? 18.457 45.967 38.317 1 87.57 462 HIS A N 1
ATOM 3500 C CA . HIS A 1 462 ? 18.286 46.411 36.938 1 87.57 462 HIS A CA 1
ATOM 3501 C C . HIS A 1 462 ? 16.968 45.908 36.357 1 87.57 462 HIS A C 1
ATOM 3503 O O . HIS A 1 462 ? 16.854 45.712 35.145 1 87.57 462 HIS A O 1
ATOM 3509 N N . TYR A 1 463 ? 15.945 45.616 37.156 1 88.4 463 TYR A N 1
ATOM 3510 C CA . TYR A 1 463 ? 14.659 45.062 36.746 1 88.4 463 TYR A CA 1
ATOM 3511 C C . TYR A 1 463 ? 13.968 45.975 35.741 1 88.4 463 TYR A C 1
ATOM 3513 O O . TYR A 1 463 ? 13.188 45.511 34.906 1 88.4 463 TYR A O 1
ATOM 3521 N N . GLN A 1 464 ? 14.278 47.173 35.744 1 85.79 464 GLN A N 1
ATOM 3522 C CA . GLN A 1 464 ? 13.615 48.14 34.876 1 85.79 464 GLN A CA 1
ATOM 3523 C C . GLN A 1 464 ? 14.049 47.963 33.424 1 85.79 464 GLN A C 1
ATOM 3525 O O . GLN A 1 464 ? 13.323 48.344 32.503 1 85.79 464 GLN A O 1
ATOM 3530 N N . CYS A 1 465 ? 15.254 47.369 33.314 1 89.12 465 CYS A N 1
ATOM 3531 C CA . CYS A 1 465 ? 15.794 47.205 31.969 1 89.12 465 CYS A CA 1
ATOM 3532 C C . CYS A 1 465 ? 16.048 45.735 31.659 1 89.12 465 CYS A C 1
ATOM 3534 O O . CYS A 1 465 ? 17.018 45.398 30.978 1 89.12 465 CYS A O 1
ATOM 3536 N N . ALA A 1 466 ? 15.219 44.92 32.213 1 90.11 466 ALA A N 1
ATOM 3537 C CA . ALA A 1 466 ? 15.398 43.487 31.999 1 90.11 466 ALA A CA 1
ATOM 3538 C C . ALA A 1 466 ? 15.323 43.14 30.514 1 90.11 466 ALA A C 1
ATOM 3540 O O . ALA A 1 466 ? 16.009 42.228 30.048 1 90.11 466 ALA A O 1
ATOM 3541 N N . ASN A 1 467 ? 14.49 43.773 29.73 1 89.56 467 ASN A N 1
ATOM 3542 C CA . ASN A 1 467 ? 14.354 43.516 28.3 1 89.56 467 ASN A CA 1
ATOM 3543 C C . ASN A 1 467 ? 15.645 43.832 27.549 1 89.56 467 ASN A C 1
ATOM 3545 O O . ASN A 1 467 ? 16.069 43.063 26.685 1 89.56 467 ASN A O 1
ATOM 3549 N N . ALA A 1 468 ? 16.257 44.903 27.949 1 90.64 468 ALA A N 1
ATOM 3550 C CA . ALA A 1 468 ? 17.518 45.278 27.315 1 90.64 468 ALA A CA 1
ATOM 3551 C C . ALA A 1 468 ? 18.634 44.312 27.7 1 90.64 468 ALA A C 1
ATOM 3553 O O . ALA A 1 468 ? 19.491 43.984 26.876 1 90.64 468 ALA A O 1
ATOM 3554 N N . VAL A 1 469 ? 18.622 43.934 28.923 1 90.46 469 VAL A N 1
ATOM 3555 C CA . VAL A 1 469 ? 19.613 42.966 29.381 1 90.46 469 VAL A CA 1
ATOM 3556 C C . VAL A 1 469 ? 19.428 41.645 28.637 1 90.46 469 VAL A C 1
ATOM 3558 O O . VAL A 1 469 ? 20.403 41.034 28.194 1 90.46 469 VAL A O 1
ATOM 3561 N N . GLY A 1 470 ? 18.198 41.21 28.551 1 88.58 470 GLY A N 1
ATOM 3562 C CA . GLY A 1 470 ? 17.902 39.984 27.826 1 88.58 470 GLY A CA 1
ATOM 3563 C C . GLY A 1 470 ? 18.327 40.034 26.371 1 88.58 470 GLY A C 1
ATOM 3564 O O . GLY A 1 470 ? 18.803 39.038 25.823 1 88.58 470 GLY A O 1
ATOM 3565 N N . ALA A 1 471 ? 18.083 41.073 25.749 1 87.31 471 ALA A N 1
ATOM 3566 C CA . ALA A 1 471 ? 18.487 41.244 24.356 1 87.31 471 ALA A CA 1
ATOM 3567 C C . ALA A 1 471 ? 19.99 41.042 24.192 1 87.31 471 ALA A C 1
ATOM 3569 O O . ALA A 1 471 ? 20.437 40.407 23.233 1 87.31 471 ALA A O 1
ATOM 3570 N N . ALA A 1 472 ? 20.711 41.486 25.119 1 85.68 472 ALA A N 1
ATOM 3571 C CA . ALA A 1 472 ? 22.169 41.438 25.038 1 85.68 472 ALA A CA 1
ATOM 3572 C C . ALA A 1 472 ? 22.683 40.014 25.228 1 85.68 472 ALA A C 1
ATOM 3574 O O . ALA A 1 472 ? 23.82 39.704 24.866 1 85.68 472 ALA A O 1
ATOM 3575 N N . LEU A 1 473 ? 21.858 39.166 25.724 1 79.07 473 LEU A N 1
ATOM 3576 C CA . LEU A 1 473 ? 22.319 37.833 26.098 1 79.07 473 LEU A CA 1
ATOM 3577 C C . LEU A 1 473 ? 21.828 36.789 25.101 1 79.07 473 LEU A C 1
ATOM 3579 O O . LEU A 1 473 ? 21.982 35.587 25.328 1 79.07 473 LEU A O 1
ATOM 3583 N N . CYS A 1 474 ? 21.363 37.09 24.058 1 71.12 474 CYS A N 1
ATOM 3584 C CA . CYS A 1 474 ? 20.73 36.151 23.138 1 71.12 474 CYS A CA 1
ATOM 3585 C C . CYS A 1 474 ? 21.775 35.369 22.352 1 71.12 474 CYS A C 1
ATOM 3587 O O . CYS A 1 474 ? 22.851 35.89 22.052 1 71.12 474 CYS A O 1
ATOM 3589 N N . ASP A 1 475 ? 21.416 34.057 22.163 1 78.61 475 ASP A N 1
ATOM 3590 C CA . ASP A 1 475 ? 22.208 33.135 21.355 1 78.61 475 ASP A CA 1
ATOM 3591 C C . ASP A 1 475 ? 21.717 33.111 19.909 1 78.61 475 ASP A C 1
ATOM 3593 O O . ASP A 1 475 ? 20.735 33.775 19.57 1 78.61 475 ASP A O 1
ATOM 3597 N N . VAL A 1 476 ? 22.531 32.367 19.065 1 80.09 476 VAL A N 1
ATOM 3598 C CA . VAL A 1 476 ? 22.153 32.129 17.676 1 80.09 476 VAL A CA 1
ATOM 3599 C C . VAL A 1 476 ? 21.572 30.725 17.532 1 80.09 476 VAL A C 1
ATOM 3601 O O . VAL A 1 476 ? 22.004 29.794 18.217 1 80.09 476 VAL A O 1
ATOM 3604 N N . SER A 1 477 ? 20.482 30.632 16.663 1 79.79 477 SER A N 1
ATOM 3605 C CA . SER A 1 477 ? 19.856 29.317 16.565 1 79.79 477 SER A CA 1
ATOM 3606 C C . SER A 1 477 ? 19.735 28.869 15.112 1 79.79 477 SER A C 1
ATOM 3608 O O . SER A 1 477 ? 19.88 29.679 14.193 1 79.79 477 SER A O 1
ATOM 3610 N N . GLY A 1 478 ? 19.547 27.462 14.877 1 78.97 478 GLY A N 1
ATOM 3611 C CA . GLY A 1 478 ? 19.178 26.783 13.645 1 78.97 478 GLY A CA 1
ATOM 3612 C C . GLY A 1 478 ? 18.09 25.744 13.839 1 78.97 478 GLY A C 1
ATOM 3613 O O . GLY A 1 478 ? 18.088 25.018 14.835 1 78.97 478 GLY A O 1
ATOM 3614 N N . ARG A 1 479 ? 17.04 25.776 12.92 1 78.9 479 ARG A N 1
ATOM 3615 C CA . ARG A 1 479 ? 15.925 24.846 13.067 1 78.9 479 ARG A CA 1
ATOM 3616 C C . ARG A 1 479 ? 15.705 24.048 11.786 1 78.9 479 ARG A C 1
ATOM 3618 O O . ARG A 1 479 ? 15.927 24.557 10.686 1 78.9 479 ARG A O 1
ATOM 3625 N N . VAL A 1 480 ? 15.288 22.715 11.993 1 79.95 480 VAL A N 1
ATOM 3626 C CA . VAL A 1 480 ? 14.919 21.831 10.892 1 79.95 480 VAL A CA 1
ATOM 3627 C C . VAL A 1 480 ? 13.559 21.195 11.173 1 79.95 480 VAL A C 1
ATOM 3629 O O . VAL A 1 480 ? 13.291 20.759 12.296 1 79.95 480 VAL A O 1
ATOM 3632 N N . ASP A 1 481 ? 12.544 21.169 10.269 1 75.76 481 ASP A N 1
ATOM 3633 C CA . ASP A 1 481 ? 11.264 20.467 10.258 1 75.76 481 ASP A CA 1
ATOM 3634 C C . ASP A 1 481 ? 11.064 19.712 8.946 1 75.76 481 ASP A C 1
ATOM 3636 O O . ASP A 1 481 ? 10.8 20.32 7.907 1 75.76 481 ASP A O 1
ATOM 3640 N N . THR A 1 482 ? 11.199 18.405 9.029 1 77.25 482 THR A N 1
ATOM 3641 C CA . THR A 1 482 ? 11.163 17.634 7.791 1 77.25 482 THR A CA 1
ATOM 3642 C C . THR A 1 482 ? 10.476 16.289 8.012 1 77.25 482 THR A C 1
ATOM 3644 O O . THR A 1 482 ? 10.386 15.811 9.145 1 77.25 482 THR A O 1
ATOM 3647 N N . VAL A 1 483 ? 9.852 15.798 7.01 1 76.32 483 VAL A N 1
ATOM 3648 C CA . VAL A 1 483 ? 9.293 14.45 7.002 1 76.32 483 VAL A CA 1
ATOM 3649 C C . VAL A 1 483 ? 10.177 13.528 6.166 1 76.32 483 VAL A C 1
ATOM 3651 O O . VAL A 1 483 ? 10.5 13.841 5.017 1 76.32 483 VAL A O 1
ATOM 3654 N N . ILE A 1 484 ? 10.655 12.422 6.753 1 79.16 484 ILE A N 1
ATOM 3655 C CA . ILE A 1 484 ? 11.542 11.501 6.05 1 79.16 484 ILE A CA 1
ATOM 3656 C C . ILE A 1 484 ? 10.98 10.083 6.129 1 79.16 484 ILE A C 1
ATOM 3658 O O . ILE A 1 484 ? 10.518 9.65 7.187 1 79.16 484 ILE A O 1
ATOM 3662 N N . ASN A 1 485 ? 10.897 9.447 4.963 1 75.68 485 ASN A N 1
ATOM 3663 C CA . ASN A 1 485 ? 10.624 8.014 4.929 1 75.68 485 ASN A CA 1
ATOM 3664 C C . ASN A 1 485 ? 11.853 7.2 5.322 1 75.68 485 ASN A C 1
ATOM 3666 O O . ASN A 1 485 ? 12.788 7.059 4.532 1 75.68 485 ASN A O 1
ATOM 3670 N N . ILE A 1 486 ? 11.9 6.534 6.404 1 72.56 486 ILE A N 1
ATOM 3671 C CA . ILE A 1 486 ? 13.063 5.864 6.976 1 72.56 486 ILE A CA 1
ATOM 3672 C C . ILE A 1 486 ? 13.412 4.634 6.142 1 72.56 486 ILE A C 1
ATOM 3674 O O . ILE A 1 486 ? 14.587 4.368 5.877 1 72.56 486 ILE A O 1
ATOM 3678 N N . SER A 1 487 ? 12.411 3.853 5.592 1 62.11 487 SER A N 1
ATOM 3679 C CA . SER A 1 487 ? 12.659 2.642 4.817 1 62.11 487 SER A CA 1
ATOM 3680 C C . SER A 1 487 ? 13.3 2.967 3.472 1 62.11 487 SER A C 1
ATOM 3682 O O . SER A 1 487 ? 14.169 2.233 2.998 1 62.11 487 SER A O 1
ATOM 3684 N N . ALA A 1 488 ? 12.877 4.046 2.973 1 58.38 488 ALA A N 1
ATOM 3685 C CA . ALA A 1 488 ? 13.405 4.456 1.674 1 58.38 488 ALA A CA 1
ATOM 3686 C C . ALA A 1 488 ? 14.838 4.966 1.801 1 58.38 488 ALA A C 1
ATOM 3688 O O . ALA A 1 488 ? 15.595 4.957 0.828 1 58.38 488 ALA A O 1
ATOM 3689 N N . SER A 1 489 ? 15.097 5.396 3.009 1 58.18 489 SER A N 1
ATOM 3690 C CA . SER A 1 489 ? 16.426 5.954 3.231 1 58.18 489 SER A CA 1
ATOM 3691 C C . SER A 1 489 ? 17.4 4.885 3.716 1 58.18 489 SER A C 1
ATOM 3693 O O . SER A 1 489 ? 18.374 5.193 4.407 1 58.18 489 SER A O 1
ATOM 3695 N N . GLY A 1 490 ? 17.124 3.591 3.383 1 58.25 490 GLY A N 1
ATOM 3696 C CA . GLY A 1 490 ? 18.055 2.517 3.692 1 58.25 490 GLY A CA 1
ATOM 3697 C C . GLY A 1 490 ? 17.719 1.789 4.98 1 58.25 490 GLY A C 1
ATOM 3698 O O . GLY A 1 490 ? 18.469 0.914 5.419 1 58.25 490 GLY A O 1
ATOM 3699 N N . GLY A 1 491 ? 16.558 2.196 5.663 1 60.9 491 GLY A N 1
ATOM 3700 C CA . GLY A 1 491 ? 15.999 1.44 6.772 1 60.9 491 GLY A CA 1
ATOM 3701 C C . GLY A 1 491 ? 16.712 1.694 8.087 1 60.9 491 GLY A C 1
ATOM 3702 O O . GLY A 1 491 ? 16.541 0.941 9.048 1 60.9 491 GLY A O 1
ATOM 3703 N N . ASN A 1 492 ? 17.535 2.717 8.175 1 66.3 492 ASN A N 1
ATOM 3704 C CA . ASN A 1 492 ? 18.277 2.965 9.407 1 66.3 492 ASN A CA 1
ATOM 3705 C C . ASN A 1 492 ? 17.839 4.267 10.072 1 66.3 492 ASN A C 1
ATOM 3707 O O . ASN A 1 492 ? 18.267 5.35 9.668 1 66.3 492 ASN A O 1
ATOM 3711 N N . ARG A 1 493 ? 17.129 4.338 11.103 1 72.84 493 ARG A N 1
ATOM 3712 C CA . ARG A 1 493 ? 16.568 5.464 11.842 1 72.84 493 ARG A CA 1
ATOM 3713 C C . ARG A 1 493 ? 17.671 6.335 12.435 1 72.84 493 ARG A C 1
ATOM 3715 O O . ARG A 1 493 ? 17.585 7.564 12.4 1 72.84 493 ARG A O 1
ATOM 3722 N N . GLU A 1 494 ? 18.66 5.694 12.882 1 74.23 494 GLU A N 1
ATOM 3723 C CA . GLU A 1 494 ? 19.742 6.42 13.541 1 74.23 494 GLU A CA 1
ATOM 3724 C C . GLU A 1 494 ? 20.491 7.311 12.554 1 74.23 494 GLU A C 1
ATOM 3726 O O . GLU A 1 494 ? 20.853 8.443 12.881 1 74.23 494 GLU A O 1
ATOM 3731 N N . LYS A 1 495 ? 20.62 6.767 11.459 1 80.67 495 LYS A N 1
ATOM 3732 C CA . LYS A 1 495 ? 21.317 7.553 10.445 1 80.67 495 LYS A CA 1
ATOM 3733 C C . LYS A 1 495 ? 20.497 8.775 10.038 1 80.67 495 LYS A C 1
ATOM 3735 O O . LYS A 1 495 ? 21.051 9.851 9.807 1 80.67 495 LYS A O 1
ATOM 3740 N N . VAL A 1 496 ? 19.254 8.63 10.013 1 82.52 496 VAL A N 1
ATOM 3741 C CA . VAL A 1 496 ? 18.363 9.724 9.64 1 82.52 496 VAL A CA 1
ATOM 3742 C C . VAL A 1 496 ? 18.374 10.793 10.731 1 82.52 496 VAL A C 1
ATOM 3744 O O . VAL A 1 496 ? 18.423 11.989 10.436 1 82.52 496 VAL A O 1
ATOM 3747 N N . ILE A 1 497 ? 18.415 10.423 11.941 1 83.52 497 ILE A N 1
ATOM 3748 C CA . ILE A 1 497 ? 18.433 11.339 13.076 1 83.52 497 ILE A CA 1
ATOM 3749 C C . ILE A 1 497 ? 19.722 12.157 13.059 1 83.52 497 ILE A C 1
ATOM 3751 O O . ILE A 1 497 ? 19.695 13.375 13.249 1 83.52 497 ILE A O 1
ATOM 3755 N N . GLU A 1 498 ? 20.755 11.516 12.768 1 85.77 498 GLU A N 1
ATOM 3756 C CA . GLU A 1 498 ? 22.042 12.204 12.729 1 85.77 498 GLU A CA 1
ATOM 3757 C C . GLU A 1 498 ? 22.087 13.229 11.599 1 85.77 498 GLU A C 1
ATOM 3759 O O . GLU A 1 498 ? 22.662 14.308 11.755 1 85.77 498 GLU A O 1
ATOM 3764 N N . THR A 1 499 ? 21.491 12.888 10.616 1 86.72 499 THR A N 1
ATOM 3765 C CA . THR A 1 499 ? 21.455 13.803 9.481 1 86.72 499 THR A CA 1
ATOM 3766 C C . THR A 1 499 ? 20.632 15.044 9.813 1 86.72 499 THR A C 1
ATOM 3768 O O . THR A 1 499 ? 21.018 16.162 9.466 1 86.72 499 THR A O 1
ATOM 3771 N N . VAL A 1 500 ? 19.565 14.83 10.488 1 86.76 500 VAL A N 1
ATOM 3772 C CA . VAL A 1 500 ? 18.683 15.933 10.854 1 86.76 500 VAL A CA 1
ATOM 3773 C C . VAL A 1 500 ? 19.382 16.838 11.867 1 86.76 500 VAL A C 1
ATOM 3775 O O . VAL A 1 500 ? 19.306 18.065 11.769 1 86.76 500 VAL A O 1
ATOM 3778 N N . LYS A 1 501 ? 20.057 16.295 12.773 1 89.45 501 LYS A N 1
ATOM 3779 C CA . LYS A 1 501 ? 20.805 17.056 13.77 1 89.45 501 LYS A CA 1
ATOM 3780 C C . LYS A 1 501 ? 21.936 17.848 13.121 1 89.45 501 LYS A C 1
ATOM 3782 O O . LYS A 1 501 ? 22.178 19.003 13.48 1 89.45 501 LYS A O 1
ATOM 3787 N N . LYS A 1 502 ? 22.54 17.241 12.227 1 90.25 502 LYS A N 1
ATOM 3788 C CA . LYS A 1 502 ? 23.625 17.909 11.514 1 90.25 502 LYS A CA 1
ATOM 3789 C C . LYS A 1 502 ? 23.108 19.107 10.724 1 90.25 502 LYS A C 1
ATOM 3791 O O . LYS A 1 502 ? 23.75 20.159 10.691 1 90.25 502 LYS A O 1
ATOM 3796 N N . GLU A 1 503 ? 22.021 18.92 10.198 1 89.29 503 GLU A N 1
ATOM 3797 C CA . GLU A 1 503 ? 21.428 20.01 9.429 1 89.29 503 GLU A CA 1
ATOM 3798 C C . GLU A 1 503 ? 21.062 21.186 10.33 1 89.29 503 GLU A C 1
ATOM 3800 O O . GLU A 1 503 ? 21.281 22.344 9.967 1 89.29 503 GLU A O 1
ATOM 3805 N N . ALA A 1 504 ? 20.535 20.954 11.415 1 88.29 504 ALA A N 1
ATOM 3806 C CA . ALA A 1 504 ? 20.194 22.006 12.369 1 88.29 504 ALA A CA 1
ATOM 3807 C C . ALA A 1 504 ? 21.445 22.728 12.861 1 88.29 504 ALA A C 1
ATOM 3809 O O . ALA A 1 504 ? 21.448 23.954 12.998 1 88.29 504 ALA A O 1
ATOM 3810 N N . THR A 1 505 ? 22.511 22.006 13.071 1 91.06 505 THR A N 1
ATOM 3811 C CA . THR A 1 505 ? 23.78 22.555 13.536 1 91.06 505 THR A CA 1
ATOM 3812 C C . THR A 1 505 ? 24.404 23.451 12.471 1 91.06 505 THR A C 1
ATOM 3814 O O . THR A 1 505 ? 24.88 24.547 12.775 1 91.06 505 THR A O 1
ATOM 3817 N N . GLU A 1 506 ? 24.297 23.032 11.34 1 90.44 506 GLU A N 1
ATOM 3818 C CA . GLU A 1 506 ? 24.849 23.814 10.237 1 90.44 506 GLU A CA 1
ATOM 3819 C C . GLU A 1 506 ? 24.079 25.117 10.046 1 90.44 506 GLU A C 1
ATOM 3821 O O . GLU A 1 506 ? 24.671 26.156 9.748 1 90.44 506 GLU A O 1
ATOM 3826 N N . LYS A 1 507 ? 22.892 25.028 10.232 1 85.35 507 LYS A N 1
ATOM 3827 C CA . LYS A 1 507 ? 22.073 26.23 10.108 1 85.35 507 LYS A CA 1
ATOM 3828 C C . LYS A 1 507 ? 22.398 27.234 11.211 1 85.35 507 LYS A C 1
ATOM 3830 O O . LYS A 1 507 ? 22.434 28.442 10.967 1 85.35 507 LYS A O 1
ATOM 3835 N N . ALA A 1 508 ? 22.641 26.818 12.379 1 85.48 508 ALA A N 1
ATOM 3836 C CA . ALA A 1 508 ? 23.021 27.689 13.489 1 85.48 508 ALA A CA 1
ATOM 3837 C C . ALA A 1 508 ? 24.362 28.366 13.22 1 85.48 508 ALA A C 1
ATOM 3839 O O . ALA A 1 508 ? 24.525 29.561 13.481 1 85.48 508 ALA A O 1
ATOM 3840 N N . ILE A 1 509 ? 25.264 27.631 12.66 1 86.12 509 ILE A N 1
ATOM 3841 C CA . ILE A 1 509 ? 26.592 28.154 12.357 1 86.12 509 ILE A CA 1
ATOM 3842 C C . ILE A 1 509 ? 26.492 29.206 11.254 1 86.12 509 ILE A C 1
ATOM 3844 O O . ILE A 1 509 ? 27.119 30.265 11.34 1 86.12 509 ILE A O 1
ATOM 3848 N N . LYS A 1 510 ? 25.693 28.874 10.379 1 78.94 510 LYS A N 1
ATOM 3849 C CA . LYS A 1 510 ? 25.488 29.819 9.285 1 78.94 510 LYS A CA 1
ATOM 3850 C C . LYS A 1 510 ? 24.855 31.114 9.789 1 78.94 510 LYS A C 1
ATOM 3852 O O . LYS A 1 510 ? 25.144 32.195 9.271 1 78.94 510 LYS A O 1
ATOM 3857 N N . ASN A 1 511 ? 24.199 31.005 10.825 1 75.6 511 ASN A N 1
ATOM 3858 C CA . ASN A 1 511 ? 23.525 32.166 11.396 1 75.6 511 ASN A CA 1
ATOM 3859 C C . ASN A 1 511 ? 24.441 32.938 12.34 1 75.6 511 ASN A C 1
ATOM 3861 O O . ASN A 1 511 ? 24.045 33.964 12.896 1 75.6 511 ASN A O 1
ATOM 3865 N N . GLY A 1 512 ? 25.701 32.4 12.585 1 76.17 512 GLY A N 1
ATOM 3866 C CA . GLY A 1 512 ? 26.685 33.175 13.324 1 76.17 512 GLY A CA 1
ATOM 3867 C C . GLY A 1 512 ? 27.114 32.514 14.62 1 76.17 512 GLY A C 1
ATOM 3868 O O . GLY A 1 512 ? 27.826 33.118 15.425 1 76.17 512 GLY A O 1
ATOM 3869 N N . ALA A 1 513 ? 26.683 31.264 14.817 1 82.73 513 ALA A N 1
ATOM 3870 C CA . ALA A 1 513 ? 27.046 30.583 16.058 1 82.73 513 ALA A CA 1
ATOM 3871 C C . ALA A 1 513 ? 28.483 30.071 16.003 1 82.73 513 ALA A C 1
ATOM 3873 O O . ALA A 1 513 ? 28.961 29.66 14.943 1 82.73 513 ALA A O 1
ATOM 3874 N N . LYS A 1 514 ? 29.097 30.101 17.127 1 86.14 514 LYS A N 1
ATOM 3875 C CA . LYS A 1 514 ? 30.389 29.433 17.258 1 86.14 514 LYS A CA 1
ATOM 3876 C C . LYS A 1 514 ? 30.233 27.916 17.191 1 86.14 514 LYS A C 1
ATOM 3878 O O . LYS A 1 514 ? 29.491 27.328 17.98 1 86.14 514 LYS A O 1
ATOM 3883 N N . PRO A 1 515 ? 30.854 27.302 16.252 1 88.09 515 PRO A N 1
ATOM 3884 C CA . PRO A 1 515 ? 30.664 25.869 16.016 1 88.09 515 PRO A CA 1
ATOM 3885 C C . PRO A 1 515 ? 30.833 25.035 17.284 1 88.09 515 PRO A C 1
ATOM 3887 O O . PRO A 1 515 ? 30.071 24.093 17.514 1 88.09 515 PRO A O 1
ATOM 3890 N N . GLU A 1 516 ? 31.711 25.379 18.125 1 86.74 516 GLU A N 1
ATOM 3891 C CA . GLU A 1 516 ? 32.01 24.575 19.307 1 86.74 516 GLU A CA 1
ATOM 3892 C C . GLU A 1 516 ? 30.943 24.756 20.382 1 86.74 516 GLU A C 1
ATOM 3894 O O . GLU A 1 516 ? 30.822 23.931 21.29 1 86.74 516 GLU A O 1
ATOM 3899 N N . SER A 1 517 ? 30.203 25.763 20.181 1 86.48 517 SER A N 1
ATOM 3900 C CA . SER A 1 517 ? 29.23 26.075 21.223 1 86.48 517 SER A CA 1
ATOM 3901 C C . SER A 1 517 ? 27.846 25.544 20.864 1 86.48 517 SER A C 1
ATOM 3903 O O . SER A 1 517 ? 26.926 25.59 21.684 1 86.48 517 SER A O 1
ATOM 3905 N N . VAL A 1 518 ? 27.692 24.959 19.654 1 89.12 518 VAL A N 1
ATOM 3906 C CA . VAL A 1 518 ? 26.366 24.594 19.166 1 89.12 518 VAL A CA 1
ATOM 3907 C C . VAL A 1 518 ? 25.897 23.314 19.852 1 89.12 518 VAL A C 1
ATOM 3909 O O . VAL A 1 518 ? 26.637 22.329 19.918 1 89.12 518 VAL A O 1
ATOM 3912 N N . GLU A 1 519 ? 24.71 23.356 20.319 1 87.72 519 GLU A N 1
ATOM 3913 C CA . GLU A 1 519 ? 24.087 22.193 20.945 1 87.72 519 GLU A CA 1
ATOM 3914 C C . GLU A 1 519 ? 22.645 22.022 20.478 1 87.72 519 GLU A C 1
ATOM 3916 O O . GLU A 1 519 ? 21.973 23.001 20.147 1 87.72 519 GLU A O 1
ATOM 3921 N N . ILE A 1 520 ? 22.671 20.986 19.905 1 85.51 520 ILE A N 1
ATOM 3922 C CA . ILE A 1 520 ? 21.272 20.701 19.604 1 85.51 520 ILE A CA 1
ATOM 3923 C C . ILE A 1 520 ? 20.422 20.909 20.855 1 85.51 520 ILE A C 1
ATOM 3925 O O . ILE A 1 520 ? 20.655 20.272 21.884 1 85.51 520 ILE A O 1
ATOM 3929 N N . VAL A 1 521 ? 18.998 21.518 21.266 1 73.07 521 VAL A N 1
ATOM 3930 C CA . VAL A 1 521 ? 18.232 21.854 22.461 1 73.07 521 VAL A CA 1
ATOM 3931 C C . VAL A 1 521 ? 16.846 21.218 22.383 1 73.07 521 VAL A C 1
ATOM 3933 O O . VAL A 1 521 ? 16.171 21.056 23.403 1 73.07 521 VAL A O 1
ATOM 3936 N N . ASP A 1 522 ? 16.378 20.895 21.185 1 73.6 522 ASP A N 1
ATOM 3937 C CA . ASP A 1 522 ? 15.065 20.29 20.981 1 73.6 522 ASP A CA 1
ATOM 3938 C C . ASP A 1 522 ? 15.094 19.294 19.824 1 73.6 522 ASP A C 1
ATOM 3940 O O . ASP A 1 522 ? 15.664 19.577 18.768 1 73.6 522 ASP A O 1
ATOM 3944 N N . PHE A 1 523 ? 14.601 18.077 20.12 1 79.11 523 PHE A N 1
ATOM 3945 C CA . PHE A 1 523 ? 14.509 17.056 19.083 1 79.11 523 PHE A CA 1
ATOM 3946 C C . PHE A 1 523 ? 13.238 16.231 19.246 1 79.11 523 PHE A C 1
ATOM 3948 O O . PHE A 1 523 ? 12.974 15.695 20.324 1 79.11 523 PHE A O 1
ATOM 3955 N N . GLU A 1 524 ? 12.39 16.178 18.165 1 75.45 524 GLU A N 1
ATOM 3956 C CA . GLU A 1 524 ? 11.172 15.373 18.177 1 75.45 524 GLU A CA 1
ATOM 3957 C C . GLU A 1 524 ? 11.052 14.535 16.907 1 75.45 524 GLU A C 1
ATOM 3959 O O . GLU A 1 524 ? 11.382 15.003 15.815 1 75.45 524 GLU A O 1
ATOM 3964 N N . CYS A 1 525 ? 10.685 13.283 17.125 1 76.87 525 CYS A N 1
ATOM 3965 C CA . CYS A 1 525 ? 10.358 12.375 16.032 1 76.87 525 CYS A CA 1
ATOM 3966 C C . CYS A 1 525 ? 8.92 11.882 16.143 1 76.87 525 CYS A C 1
ATOM 3968 O O . CYS A 1 525 ? 8.582 11.145 17.071 1 76.87 525 CYS A O 1
ATOM 3970 N N . ILE A 1 526 ? 8.057 12.249 15.222 1 74.79 526 ILE A N 1
ATOM 3971 C CA . ILE A 1 526 ? 6.639 11.913 15.277 1 74.79 526 ILE A CA 1
ATOM 3972 C C . ILE A 1 526 ? 6.286 10.975 14.124 1 74.79 526 ILE A C 1
ATOM 3974 O O . ILE A 1 526 ? 6.268 11.389 12.963 1 74.79 526 ILE A O 1
ATOM 3978 N N . PRO A 1 527 ? 5.983 9.76 14.485 1 74.58 527 PRO A N 1
ATOM 3979 C CA . PRO A 1 527 ? 5.539 8.855 13.422 1 74.58 527 PRO A CA 1
ATOM 3980 C C . PRO A 1 527 ? 4.214 9.285 12.797 1 74.58 527 PRO A C 1
ATOM 3982 O O . PRO A 1 527 ? 3.311 9.738 13.505 1 74.58 527 PRO A O 1
ATOM 3985 N N . LEU A 1 528 ? 4.128 9.148 11.495 1 74.3 528 LEU A N 1
ATOM 3986 C CA . LEU A 1 528 ? 2.925 9.576 10.788 1 74.3 528 LEU A CA 1
ATOM 3987 C C . LEU A 1 528 ? 2.121 8.373 10.307 1 74.3 528 LEU A C 1
ATOM 3989 O O . LEU A 1 528 ? 2.651 7.505 9.61 1 74.3 528 LEU A O 1
ATOM 3993 N N . ALA A 1 529 ? 0.819 8.335 10.647 1 70.73 529 ALA A N 1
ATOM 3994 C CA . ALA A 1 529 ? -0.075 7.262 10.219 1 70.73 529 ALA A CA 1
ATOM 3995 C C . ALA A 1 529 ? -0.499 7.448 8.765 1 70.73 529 ALA A C 1
ATOM 3997 O O . ALA A 1 529 ? -0.574 8.577 8.274 1 70.73 529 ALA A O 1
ATOM 3998 N N . TYR A 1 530 ? -0.979 6.251 7.42 1 63.81 530 TYR A N 1
ATOM 3999 C CA . TYR A 1 530 ? -1.531 6.209 6.07 1 63.81 530 TYR A CA 1
ATOM 4000 C C . TYR A 1 530 ? -0.493 6.646 5.043 1 63.81 530 TYR A C 1
ATOM 4002 O O . TYR A 1 530 ? -0.844 7.09 3.947 1 63.81 530 TYR A O 1
ATOM 4010 N N . ILE A 1 531 ? 0.826 6.839 5.995 1 71.56 531 ILE A N 1
ATOM 4011 C CA . ILE A 1 531 ? 1.896 7.162 5.057 1 71.56 531 ILE A CA 1
ATOM 4012 C C . ILE A 1 531 ? 2.824 5.96 4.899 1 71.56 531 ILE A C 1
ATOM 4014 O O . ILE A 1 531 ? 3.27 5.377 5.89 1 71.56 531 ILE A O 1
ATOM 4018 N N . PRO A 1 532 ? 3.076 5.543 3.758 1 64.93 532 PRO A N 1
ATOM 4019 C CA . PRO A 1 532 ? 3.87 4.333 3.531 1 64.93 532 PRO A CA 1
ATOM 4020 C C . PRO A 1 532 ? 5.31 4.472 4.018 1 64.93 532 PRO A C 1
ATOM 4022 O O . PRO A 1 532 ? 5.835 5.586 4.095 1 64.93 532 PRO A O 1
ATOM 4025 N N . GLY A 1 533 ? 6.086 3.443 4.323 1 62.55 533 GLY A N 1
ATOM 4026 C CA . GLY A 1 533 ? 7.524 3.357 4.526 1 62.55 533 GLY A CA 1
ATOM 4027 C C . GLY A 1 533 ? 7.961 3.816 5.905 1 62.55 533 GLY A C 1
ATOM 4028 O O . GLY A 1 533 ? 9.071 4.325 6.072 1 62.55 533 GLY A O 1
ATOM 4029 N N . ASP A 1 534 ? 7.14 3.848 6.935 1 70.3 534 ASP A N 1
ATOM 4030 C CA . ASP A 1 534 ? 7.502 4.285 8.279 1 70.3 534 ASP A CA 1
ATOM 4031 C C . ASP A 1 534 ? 7.953 5.744 8.28 1 70.3 534 ASP A C 1
ATOM 4033 O O . ASP A 1 534 ? 9.046 6.062 8.752 1 70.3 534 ASP A O 1
ATOM 4037 N N . SER A 1 535 ? 7.186 6.572 7.817 1 76.37 535 SER A N 1
ATOM 4038 C CA . SER A 1 535 ? 7.498 7.993 7.696 1 76.37 535 SER A CA 1
ATOM 4039 C C . SER A 1 535 ? 7.353 8.706 9.036 1 76.37 535 SER A C 1
ATOM 4041 O O . SER A 1 535 ? 6.424 8.426 9.797 1 76.37 535 SER A O 1
ATOM 4043 N N . CYS A 1 536 ? 8.384 9.552 9.377 1 81.03 536 CYS A N 1
ATOM 4044 C CA . CYS A 1 536 ? 8.395 10.328 10.613 1 81.03 536 CYS A CA 1
ATOM 4045 C C . CYS A 1 536 ? 8.628 11.807 10.326 1 81.03 536 CYS A C 1
ATOM 4047 O O . CYS A 1 536 ? 9.367 12.156 9.404 1 81.03 536 CYS A O 1
ATOM 4049 N N . ARG A 1 537 ? 7.94 12.612 11.058 1 79.22 537 ARG A N 1
ATOM 4050 C CA . ARG A 1 537 ? 8.257 14.036 11.084 1 79.22 537 ARG A CA 1
ATOM 4051 C C . ARG A 1 537 ? 9.331 14.339 12.124 1 79.22 537 ARG A C 1
ATOM 4053 O O . ARG A 1 537 ? 9.221 13.919 13.278 1 79.22 537 ARG A O 1
ATOM 4060 N N . PHE A 1 538 ? 10.398 15.018 11.694 1 82.01 538 PHE A N 1
ATOM 4061 C CA . PHE A 1 538 ? 11.512 15.361 12.57 1 82.01 538 PHE A CA 1
ATOM 4062 C C . PHE A 1 538 ? 11.549 16.861 12.836 1 82.01 538 PHE A C 1
ATOM 4064 O O . PHE A 1 538 ? 11.486 17.665 11.903 1 82.01 538 PHE A O 1
ATOM 4071 N N . LEU A 1 539 ? 11.565 17.168 14.04 1 79.01 539 LEU A N 1
ATOM 4072 C CA . LEU A 1 539 ? 11.767 18.537 14.502 1 79.01 539 LEU A CA 1
ATOM 4073 C C . LEU A 1 539 ? 13.042 18.649 15.331 1 79.01 539 LEU A C 1
ATOM 4075 O O . LEU A 1 539 ? 13.204 17.938 16.326 1 79.01 539 LEU A O 1
ATOM 4079 N N . CYS A 1 540 ? 14.039 19.571 14.854 1 84.31 540 CYS A N 1
ATOM 4080 C CA . CYS A 1 540 ? 15.309 19.714 15.557 1 84.31 540 CYS A CA 1
ATOM 4081 C C . CYS A 1 540 ? 15.714 21.179 15.659 1 84.31 540 CYS A C 1
ATOM 4083 O O . CYS A 1 540 ? 15.625 21.922 14.68 1 84.31 540 CYS A O 1
ATOM 4085 N N . LYS A 1 541 ? 16.082 21.59 16.774 1 81.61 541 LYS A N 1
ATOM 4086 C CA . LYS A 1 541 ? 16.593 22.938 17.006 1 81.61 541 LYS A CA 1
ATOM 4087 C C . LYS A 1 541 ? 17.989 22.898 17.622 1 81.61 541 LYS A C 1
ATOM 4089 O O . LYS A 1 541 ? 18.212 22.214 18.623 1 81.61 541 LYS A O 1
ATOM 4094 N N . ALA A 1 542 ? 18.957 23.677 17.083 1 86.56 542 ALA A N 1
ATOM 4095 C CA . ALA A 1 542 ? 20.313 23.857 17.596 1 86.56 542 ALA A CA 1
ATOM 4096 C C . ALA A 1 542 ? 20.556 25.305 18.011 1 86.56 542 ALA A C 1
ATOM 4098 O O . ALA A 1 542 ? 20.053 26.233 17.372 1 86.56 542 ALA A O 1
ATOM 4099 N N . VAL A 1 543 ? 21.252 25.554 19.126 1 82.84 543 VAL A N 1
ATOM 4100 C CA . VAL A 1 543 ? 21.567 26.894 19.61 1 82.84 543 VAL A CA 1
ATOM 4101 C C . VAL A 1 543 ? 23.056 26.988 19.937 1 82.84 543 VAL A C 1
ATOM 4103 O O . VAL A 1 543 ? 23.666 26.009 20.373 1 82.84 543 VAL A O 1
ATOM 4106 N N . GLY A 1 544 ? 23.704 28.135 19.64 1 82.89 544 GLY A N 1
ATOM 4107 C CA . GLY A 1 544 ? 25.097 28.4 19.962 1 82.89 544 GLY A CA 1
ATOM 4108 C C . GLY A 1 544 ? 25.377 29.865 20.239 1 82.89 544 GLY A C 1
ATOM 4109 O O . GLY A 1 544 ? 24.56 30.73 19.918 1 82.89 544 GLY A O 1
ATOM 4110 N N . ASN A 1 545 ? 26.567 30.137 20.869 1 80.61 545 ASN A N 1
ATOM 4111 C CA . ASN A 1 545 ? 26.995 31.502 21.154 1 80.61 545 ASN A CA 1
ATOM 4112 C C . ASN A 1 545 ? 27.391 32.243 19.881 1 80.61 545 ASN A C 1
ATOM 4114 O O . ASN A 1 545 ? 27.891 31.635 18.933 1 80.61 545 ASN A O 1
ATOM 4118 N N . LEU A 1 546 ? 27.117 33.52 19.934 1 79.35 546 LEU A N 1
ATOM 4119 C CA . LEU A 1 546 ? 27.491 34.345 18.791 1 79.35 546 LEU A CA 1
ATOM 4120 C C . LEU A 1 546 ? 29.006 34.387 18.623 1 79.35 546 LEU A C 1
ATOM 4122 O O . LEU A 1 546 ? 29.738 34.56 19.6 1 79.35 546 LEU A O 1
ATOM 4126 N N . ASP A 1 547 ? 29.414 34.149 17.416 1 78.5 547 ASP A N 1
ATOM 4127 C CA . ASP A 1 547 ? 30.833 34.261 17.096 1 78.5 547 ASP A CA 1
ATOM 4128 C C . ASP A 1 547 ? 31.204 35.698 16.736 1 78.5 547 ASP A C 1
ATOM 4130 O O . ASP A 1 547 ? 31.128 36.091 15.57 1 78.5 547 ASP A O 1
ATOM 4134 N N . PHE A 1 548 ? 31.687 36.532 17.632 1 70.53 548 PHE A N 1
ATOM 4135 C CA . PHE A 1 548 ? 31.982 37.947 17.44 1 70.53 548 PHE A CA 1
ATOM 4136 C C . PHE A 1 548 ? 33.174 38.13 16.508 1 70.53 548 PHE A C 1
ATOM 4138 O O . PHE A 1 548 ? 33.306 39.168 15.857 1 70.53 548 PHE A O 1
ATOM 4145 N N . ASN A 1 549 ? 34.065 37.195 16.504 1 63.77 549 ASN A N 1
ATOM 4146 C CA . ASN A 1 549 ? 35.242 37.32 15.651 1 63.77 549 ASN A CA 1
ATOM 4147 C C . ASN A 1 549 ? 34.871 37.265 14.172 1 63.77 549 ASN A C 1
ATOM 4149 O O . ASN A 1 549 ? 35.461 37.971 13.353 1 63.77 549 ASN A O 1
ATOM 4153 N N . SER A 1 550 ? 33.913 36.492 13.972 1 61.62 550 SER A N 1
ATOM 4154 C CA . SER A 1 550 ? 33.512 36.338 12.577 1 61.62 550 SER A CA 1
ATOM 4155 C C . SER A 1 550 ? 32.614 37.486 12.13 1 61.62 550 SER A C 1
ATOM 4157 O O . SER A 1 550 ? 32.51 37.77 10.935 1 61.62 550 SER A O 1
ATOM 4159 N N . ILE A 1 551 ? 31.971 38.186 12.989 1 57.4 551 ILE A N 1
ATOM 4160 C CA . ILE A 1 551 ? 30.935 39.144 12.619 1 57.4 551 ILE A CA 1
ATOM 4161 C C . ILE A 1 551 ? 31.552 40.531 12.45 1 57.4 551 ILE A C 1
ATOM 4163 O O . ILE A 1 551 ? 31.094 41.324 11.624 1 57.4 551 ILE A O 1
ATOM 4167 N N . SER A 1 552 ? 32.542 40.94 13.32 1 53.48 552 SER A N 1
ATOM 4168 C CA . SER A 1 552 ? 33.119 42.278 13.237 1 53.48 552 SER A CA 1
ATOM 4169 C C . SER A 1 552 ? 33.549 42.608 11.812 1 53.48 552 SER A C 1
ATOM 4171 O O . SER A 1 552 ? 33.487 43.765 11.391 1 53.48 552 SER A O 1
ATOM 4173 N N . ASN A 1 553 ? 34.097 41.647 11.134 1 49.58 553 ASN A N 1
ATOM 4174 C CA . ASN A 1 553 ? 34.685 41.948 9.833 1 49.58 553 ASN A CA 1
ATOM 4175 C C . ASN A 1 553 ? 33.69 41.71 8.701 1 49.58 553 ASN A C 1
ATOM 4177 O O . ASN A 1 553 ? 34.038 41.84 7.526 1 49.58 553 ASN A O 1
ATOM 4181 N N . ASN A 1 554 ? 32.517 41.291 9.032 1 51.47 554 ASN A N 1
ATOM 4182 C CA . ASN A 1 554 ? 31.71 40.828 7.908 1 51.47 554 ASN A CA 1
ATOM 4183 C C . ASN A 1 554 ? 30.747 41.91 7.427 1 51.47 554 ASN A C 1
ATOM 4185 O O . ASN A 1 554 ? 29.718 42.156 8.058 1 51.47 554 ASN A O 1
ATOM 4189 N N . LEU A 1 555 ? 31.185 42.811 6.578 1 51.48 555 LEU A N 1
ATOM 4190 C CA . LEU A 1 555 ? 30.462 43.822 5.814 1 51.48 555 LEU A CA 1
ATOM 4191 C C . LEU A 1 555 ? 29.209 43.229 5.178 1 51.48 555 LEU A C 1
ATOM 4193 O O . LEU A 1 555 ? 28.37 43.962 4.65 1 51.48 555 LEU A O 1
ATOM 4197 N N . GLU A 1 556 ? 29.064 41.976 5.307 1 56.63 556 GLU A N 1
ATOM 4198 C CA . GLU A 1 556 ? 27.996 41.3 4.578 1 56.63 556 GLU A CA 1
ATOM 4199 C C . GLU A 1 556 ? 26.639 41.548 5.23 1 56.63 556 GLU A C 1
ATOM 4201 O O . GLU A 1 556 ? 25.597 41.368 4.595 1 56.63 556 GLU A O 1
ATOM 4206 N N . PHE A 1 557 ? 26.639 42.254 6.364 1 62.15 557 PHE A N 1
ATOM 4207 C CA . PHE A 1 557 ? 25.369 42.43 7.059 1 62.15 557 PHE A CA 1
ATOM 4208 C C . PHE A 1 557 ? 24.824 43.837 6.845 1 62.15 557 PHE A C 1
ATOM 4210 O O . PHE A 1 557 ? 23.795 44.203 7.416 1 62.15 557 PHE A O 1
ATOM 4217 N N . LEU A 1 558 ? 25.408 44.583 5.912 1 69.91 558 LEU A N 1
ATOM 4218 C CA . LEU A 1 558 ? 24.989 45.969 5.732 1 69.91 558 LEU A CA 1
ATOM 4219 C C . LEU A 1 558 ? 23.761 46.053 4.833 1 69.91 558 LEU A C 1
ATOM 4221 O O . LEU A 1 558 ? 23.638 45.293 3.87 1 69.91 558 LEU A O 1
ATOM 4225 N N . ILE A 1 559 ? 22.841 46.909 5.202 1 79.76 559 ILE A N 1
ATOM 4226 C CA . ILE A 1 559 ? 21.589 47.141 4.491 1 79.76 559 ILE A CA 1
ATOM 4227 C C . ILE A 1 559 ? 21.733 48.352 3.572 1 79.76 559 ILE A C 1
ATOM 4229 O O . ILE A 1 559 ? 22.334 49.36 3.953 1 79.76 559 ILE A O 1
ATOM 4233 N N . GLU A 1 560 ? 21.329 48.174 2.348 1 76.22 560 GLU A N 1
ATOM 4234 C CA . GLU A 1 560 ? 21.355 49.28 1.396 1 76.22 560 GLU A CA 1
ATOM 4235 C C . GLU A 1 560 ? 20.237 50.279 1.68 1 76.22 560 GLU A C 1
ATOM 4237 O O . GLU A 1 560 ? 19.212 49.922 2.264 1 76.22 560 GLU A O 1
ATOM 4242 N N . LYS A 1 561 ? 20.522 51.515 1.39 1 74.79 561 LYS A N 1
ATOM 4243 C CA . LYS A 1 561 ? 19.545 52.584 1.577 1 74.79 561 LYS A CA 1
ATOM 4244 C C . LYS A 1 561 ? 18.256 52.29 0.815 1 74.79 561 LYS A C 1
ATOM 4246 O O . LYS A 1 561 ? 18.293 51.917 -0.359 1 74.79 561 LYS A O 1
ATOM 4251 N N . PRO A 1 562 ? 17.15 52.258 1.545 1 70.22 562 PRO A N 1
ATOM 4252 C CA . PRO A 1 562 ? 15.883 52.049 0.84 1 70.22 562 PRO A CA 1
ATOM 4253 C C . PRO A 1 562 ? 15.605 53.127 -0.205 1 70.22 562 PRO A C 1
ATOM 4255 O O . PRO A 1 562 ? 15.964 54.291 -0.007 1 70.22 562 PRO A O 1
ATOM 4258 N N . LEU A 1 563 ? 15.419 52.915 -1.511 1 55.59 563 LEU A N 1
ATOM 4259 C CA . LEU A 1 563 ? 15.168 53.895 -2.562 1 55.59 563 LEU A CA 1
ATOM 4260 C C . LEU A 1 563 ? 14.076 54.874 -2.142 1 55.59 563 LEU A C 1
ATOM 4262 O O . LEU A 1 563 ? 14.261 56.09 -2.227 1 55.59 563 LEU A O 1
ATOM 4266 N N . THR A 1 564 ? 12.598 54.871 -2.655 1 48.72 564 THR A N 1
ATOM 4267 C CA . THR A 1 564 ? 11.578 55.899 -2.833 1 48.72 564 THR A CA 1
ATOM 4268 C C . THR A 1 564 ? 10.894 56.217 -1.506 1 48.72 564 THR A C 1
ATOM 4270 O O . THR A 1 564 ? 10.248 55.352 -0.912 1 48.72 564 THR A O 1
ATOM 4273 N N . SER A 1 565 ? 11.298 57.135 -0.817 1 41.62 565 SER A N 1
ATOM 4274 C CA . SER A 1 565 ? 10.618 57.754 0.316 1 41.62 565 SER A CA 1
ATOM 4275 C C . SER A 1 565 ? 9.262 58.317 -0.094 1 41.62 565 SER A C 1
ATOM 4277 O O . SER A 1 565 ? 8.494 58.779 0.753 1 41.62 565 SER A O 1
ATOM 4279 N N . SER A 1 566 ? 8.934 58.892 -1.323 1 36.9 566 SER A N 1
ATOM 4280 C CA . SER A 1 566 ? 7.949 59.926 -1.624 1 36.9 566 SER A CA 1
ATOM 4281 C C . SER A 1 566 ? 6.528 59.409 -1.429 1 36.9 566 SER A C 1
ATOM 4283 O O . SER A 1 566 ? 5.589 60.196 -1.293 1 36.9 566 SER A O 1
ATOM 4285 N N . LYS A 1 567 ? 6.069 58.292 -1.931 1 41.98 567 LYS A N 1
ATOM 4286 C CA . LYS A 1 567 ? 4.647 57.998 -2.089 1 41.98 567 LYS A CA 1
ATOM 4287 C C . LYS A 1 567 ? 4.009 57.637 -0.75 1 41.98 567 LYS A C 1
ATOM 4289 O O . LYS A 1 567 ? 2.886 57.129 -0.709 1 41.98 567 LYS A O 1
ATOM 4294 N N . ARG A 1 568 ? 4.614 57.8 0.182 1 40.93 568 ARG A N 1
ATOM 4295 C CA . ARG A 1 568 ? 4.155 57.416 1.513 1 40.93 568 ARG A CA 1
ATOM 4296 C C . ARG A 1 568 ? 3.064 58.359 2.009 1 40.93 568 ARG A C 1
ATOM 4298 O O . ARG A 1 568 ? 2.299 58.011 2.911 1 40.93 568 ARG A O 1
ATOM 4305 N N . GLU A 1 569 ? 3.099 59.605 1.69 1 36.69 569 GLU A N 1
ATOM 4306 C CA . GLU A 1 569 ? 2.283 60.626 2.341 1 36.69 569 GLU A CA 1
ATOM 4307 C C . GLU A 1 569 ? 0.809 60.465 1.983 1 36.69 569 GLU A C 1
ATOM 4309 O O . GLU A 1 569 ? -0.069 60.887 2.739 1 36.69 569 GLU A O 1
ATOM 4314 N N . GLU A 1 570 ? 0.453 60.081 0.82 1 35.68 570 GLU A N 1
ATOM 4315 C CA . GLU A 1 570 ? -0.948 60.22 0.437 1 35.68 570 GLU A CA 1
ATOM 4316 C C . GLU A 1 570 ? -1.826 59.218 1.181 1 35.68 570 GLU A C 1
ATOM 4318 O O . GLU A 1 570 ? -3.041 59.401 1.277 1 35.68 570 GLU A O 1
ATOM 4323 N N . ARG A 1 571 ? -1.407 58.007 1.51 1 39.9 571 ARG A N 1
ATOM 4324 C CA . ARG A 1 571 ? -2.328 57.004 2.034 1 39.9 571 ARG A CA 1
ATOM 4325 C C . ARG A 1 571 ? -2.641 57.263 3.504 1 39.9 571 ARG A C 1
ATOM 4327 O O . ARG A 1 571 ? -3.449 56.553 4.107 1 39.9 571 ARG A O 1
ATOM 4334 N N . LYS A 1 572 ? -2.007 58.179 4.136 1 39.12 572 LYS A N 1
ATOM 4335 C CA . LYS A 1 572 ? -2.249 58.427 5.554 1 39.12 572 LYS A CA 1
ATOM 4336 C C . LYS A 1 572 ? -3.687 58.879 5.796 1 39.12 572 LYS A C 1
ATOM 4338 O O . LYS A 1 572 ? -4.216 58.719 6.898 1 39.12 572 LYS A O 1
ATOM 4343 N N . GLU A 1 573 ? -4.252 59.704 4.895 1 33.41 573 GLU A N 1
ATOM 4344 C CA . GLU A 1 573 ? -5.457 60.417 5.309 1 33.41 573 GLU A CA 1
ATOM 4345 C C . GLU A 1 573 ? -6.629 59.458 5.495 1 33.41 573 GLU A C 1
ATOM 4347 O O . GLU A 1 573 ? -7.564 59.749 6.244 1 33.41 573 GLU A O 1
ATOM 4352 N N . GLN A 1 574 ? -6.871 58.556 4.538 1 33.97 574 GLN A N 1
ATOM 4353 C CA . GLN A 1 574 ? -8.205 57.965 4.5 1 33.97 574 GLN A CA 1
ATOM 4354 C C . GLN A 1 574 ? -8.396 56.966 5.638 1 33.97 574 GLN A C 1
ATOM 4356 O O . GLN A 1 574 ? -9.489 56.425 5.819 1 33.97 574 GLN A O 1
ATOM 4361 N N . PHE A 1 575 ? -7.457 56.281 5.973 1 36.44 575 PHE A N 1
ATOM 4362 C CA . PHE A 1 575 ? -7.78 55.081 6.735 1 36.44 575 PHE A CA 1
ATOM 4363 C C . PHE A 1 575 ? -8.102 55.43 8.183 1 36.44 575 PHE A C 1
ATOM 4365 O O . PHE A 1 575 ? -7.198 55.576 9.009 1 36.44 575 PHE A O 1
ATOM 4372 N N . SER A 1 576 ? -8.893 56.607 8.341 1 31.52 576 SER A N 1
ATOM 4373 C CA . SER A 1 576 ? -9.376 56.904 9.685 1 31.52 576 SER A CA 1
ATOM 4374 C C . SER A 1 576 ? -9.798 55.633 10.415 1 31.52 576 SER A C 1
ATOM 4376 O O . SER A 1 576 ? -9.981 54.585 9.791 1 31.52 576 SER A O 1
ATOM 4378 N N . ASN A 1 577 ? -10.261 55.838 11.685 1 33.88 577 ASN A N 1
ATOM 4379 C CA . ASN A 1 577 ? -10.558 55.24 12.982 1 33.88 577 ASN A CA 1
ATOM 4380 C C . ASN A 1 577 ? -11.658 54.188 12.876 1 33.88 577 ASN A C 1
ATOM 4382 O O . ASN A 1 577 ? -12.76 54.382 13.392 1 33.88 577 ASN A O 1
ATOM 4386 N N . GLU A 1 578 ? -12.052 53.752 11.744 1 33.3 578 GLU A N 1
ATOM 4387 C CA . GLU A 1 578 ? -13.257 52.992 12.062 1 33.3 578 GLU A CA 1
ATOM 4388 C C . GLU A 1 578 ? -12.949 51.844 13.019 1 33.3 578 GLU A C 1
ATOM 4390 O O . GLU A 1 578 ? -12.03 51.059 12.78 1 33.3 578 GLU A O 1
ATOM 4395 N N . LYS A 1 579 ? -13.29 51.946 14.286 1 36.73 579 LYS A N 1
ATOM 4396 C CA . LYS A 1 579 ? -13.395 51.054 15.437 1 36.73 579 LYS A CA 1
ATOM 4397 C C . LYS A 1 579 ? -14.039 49.727 15.047 1 36.73 579 LYS A C 1
ATOM 4399 O O . LYS A 1 579 ? -15.175 49.699 14.569 1 36.73 579 LYS A O 1
ATOM 4404 N N . THR A 1 580 ? -13.435 48.971 14.408 1 36.82 580 THR A N 1
ATOM 4405 C CA . THR A 1 580 ? -14.091 47.677 14.258 1 36.82 580 THR A CA 1
ATOM 4406 C C . THR A 1 580 ? -14.679 47.212 15.587 1 36.82 580 THR A C 1
ATOM 4408 O O . THR A 1 580 ? -13.945 46.985 16.551 1 36.82 580 THR A O 1
ATOM 4411 N N . ASN A 1 581 ? -15.81 47.722 15.983 1 33.09 581 ASN A N 1
ATOM 4412 C CA . ASN A 1 581 ? -16.616 47.258 17.107 1 33.09 581 ASN A CA 1
ATOM 4413 C C . ASN A 1 581 ? -16.783 45.741 17.089 1 33.09 581 ASN A C 1
ATOM 4415 O O . ASN A 1 581 ? -17.622 45.213 16.358 1 33.09 581 ASN A O 1
ATOM 4419 N N . GLN A 1 582 ? -15.815 45.007 17.079 1 41.61 582 GLN A N 1
ATOM 4420 C CA . GLN A 1 582 ? -16.142 43.599 17.28 1 41.61 582 GLN A CA 1
ATOM 4421 C C . GLN A 1 582 ? -16.948 43.4 18.561 1 41.61 582 GLN A C 1
ATOM 4423 O O . GLN A 1 582 ? -16.512 43.797 19.643 1 41.61 582 GLN A O 1
ATOM 4428 N N . SER A 1 583 ? -18.209 43.432 18.499 1 42.96 583 SER A N 1
ATOM 4429 C CA . SER A 1 583 ? -19.095 43.126 19.617 1 42.96 583 SER A CA 1
ATOM 4430 C C . SER A 1 583 ? -18.646 41.868 20.352 1 42.96 583 SER A C 1
ATOM 4432 O O . SER A 1 583 ? -18.499 40.806 19.742 1 42.96 583 SER A O 1
ATOM 4434 N N . ILE A 1 584 ? -17.885 42.011 21.366 1 51.09 584 ILE A N 1
ATOM 4435 C CA . ILE A 1 584 ? -17.554 40.91 22.265 1 51.09 584 ILE A CA 1
ATOM 4436 C C . ILE A 1 584 ? -18.836 40.243 22.759 1 51.09 584 ILE A C 1
ATOM 4438 O O . ILE A 1 584 ? -19.678 40.89 23.386 1 51.09 584 ILE A O 1
ATOM 4442 N N . VAL A 1 585 ? -19.219 39.11 22.233 1 65.72 585 VAL A N 1
ATOM 4443 C CA . VAL A 1 585 ? -20.367 38.326 22.676 1 65.72 585 VAL A CA 1
ATOM 4444 C C . VAL A 1 585 ? -20.184 37.923 24.138 1 65.72 585 VAL A C 1
ATOM 4446 O O . VAL A 1 585 ? -19.113 37.452 24.529 1 65.72 585 VAL A O 1
ATOM 4449 N N . ASN A 1 586 ? -21.082 38.304 24.958 1 70.27 586 ASN A N 1
ATOM 4450 C CA . ASN A 1 586 ? -21.112 37.806 26.329 1 70.27 586 ASN A CA 1
ATOM 4451 C C . ASN A 1 586 ? -21.493 36.33 26.381 1 70.27 586 ASN A C 1
ATOM 4453 O O . ASN A 1 586 ? -22.672 35.985 26.28 1 70.27 586 ASN A O 1
ATOM 4457 N N . ILE A 1 587 ? -20.649 35.47 26.605 1 84.56 587 ILE A N 1
ATOM 4458 C CA . ILE A 1 587 ? -20.803 34.022 26.522 1 84.56 587 ILE A CA 1
ATOM 4459 C C . ILE A 1 587 ? -21.769 33.542 27.603 1 84.56 587 ILE A C 1
ATOM 4461 O O . ILE A 1 587 ? -22.472 32.546 27.418 1 84.56 587 ILE A O 1
ATOM 4465 N N . LYS A 1 588 ? -21.829 34.2 28.683 1 81.86 588 LYS A N 1
ATOM 4466 C CA . LYS A 1 588 ? -22.688 33.772 29.784 1 81.86 588 LYS A CA 1
ATOM 4467 C C . LYS A 1 588 ? -24.159 33.805 29.379 1 81.86 588 LYS A C 1
ATOM 4469 O O . LYS A 1 588 ? -24.916 32.884 29.694 1 81.86 588 LYS A O 1
ATOM 4474 N N . SER A 1 589 ? -24.526 34.805 28.684 1 86.43 589 SER A N 1
ATOM 4475 C CA . SER A 1 589 ? -25.932 34.976 28.33 1 86.43 589 SER A CA 1
ATOM 4476 C C . SER A 1 589 ? -26.213 34.464 26.921 1 86.43 589 SER A C 1
ATOM 4478 O O . SER A 1 589 ? -27.35 34.525 26.448 1 86.43 589 SER A O 1
ATOM 4480 N N . TYR A 1 590 ? -25.212 33.933 26.358 1 91.4 590 TYR A N 1
ATOM 4481 C CA . TYR A 1 590 ? -25.373 33.525 24.967 1 91.4 590 TYR A CA 1
ATOM 4482 C C . TYR A 1 590 ? -26.264 32.293 24.86 1 91.4 590 TYR A C 1
ATOM 4484 O O . TYR A 1 590 ? -26.107 31.337 25.623 1 91.4 590 TYR A O 1
ATOM 4492 N N . GLN A 1 591 ? -27.257 32.29 23.95 1 92.54 591 GLN A N 1
ATOM 4493 C CA . GLN A 1 591 ? -28.111 31.151 23.634 1 92.54 591 GLN A CA 1
ATOM 4494 C C . GLN A 1 591 ? -28.092 30.846 22.139 1 92.54 591 GLN A C 1
ATOM 4496 O O . GLN A 1 591 ? -28.021 31.76 21.315 1 92.54 591 GLN A O 1
ATOM 4501 N N . PRO A 1 592 ? -28.163 29.571 21.856 1 94.1 592 PRO A N 1
ATOM 4502 C CA . PRO A 1 592 ? -28.189 29.218 20.435 1 94.1 592 PRO A CA 1
ATOM 4503 C C . PRO A 1 592 ? -29.426 29.754 19.717 1 94.1 592 PRO A C 1
ATOM 4505 O O . PRO A 1 592 ? -30.509 29.811 20.304 1 94.1 592 PRO A O 1
ATOM 4508 N N . ASN A 1 593 ? -29.238 30.089 18.466 1 94.15 593 ASN A N 1
ATOM 4509 C CA . ASN A 1 593 ? -30.338 30.578 17.641 1 94.15 593 ASN A CA 1
ATOM 4510 C C . ASN A 1 593 ? -31.138 29.428 17.035 1 94.15 593 ASN A C 1
ATOM 4512 O O . ASN A 1 593 ? -30.781 28.907 15.977 1 94.15 593 ASN A O 1
ATOM 4516 N N . ILE A 1 594 ? -32.255 29.066 17.672 1 95.02 594 ILE A N 1
ATOM 4517 C CA . ILE A 1 594 ? -33.144 28.015 17.188 1 95.02 594 ILE A CA 1
ATOM 4518 C C . ILE A 1 594 ? -34.384 28.64 16.552 1 95.02 594 ILE A C 1
ATOM 4520 O O . ILE A 1 594 ? -35.115 29.387 17.206 1 95.02 594 ILE A O 1
ATOM 4524 N N . SER A 1 595 ? -34.587 28.36 15.299 1 92.25 595 SER A N 1
ATOM 4525 C CA . SER A 1 595 ? -35.729 28.911 14.577 1 92.25 595 SER A CA 1
ATOM 4526 C C . SER A 1 595 ? -36.532 27.811 13.891 1 92.25 595 SER A C 1
ATOM 4528 O O . SER A 1 595 ? -36.03 26.703 13.687 1 92.25 595 SER A O 1
ATOM 4530 N N . VAL A 1 596 ? -37.747 28.08 13.645 1 91.26 596 VAL A N 1
ATOM 4531 C CA . VAL A 1 596 ? -38.605 27.142 12.928 1 91.26 596 VAL A CA 1
ATOM 4532 C C . VAL A 1 596 ? -38.639 27.503 11.445 1 91.26 596 VAL A C 1
ATOM 4534 O O . VAL A 1 596 ? -38.913 28.65 11.085 1 91.26 596 VAL A O 1
ATOM 4537 N N . SER A 1 597 ? -38.245 26.512 10.705 1 87.44 597 SER A N 1
ATOM 4538 C CA . SER A 1 597 ? -38.227 26.75 9.266 1 87.44 597 SER A CA 1
ATOM 4539 C C . SER A 1 597 ? -39.638 26.943 8.72 1 87.44 597 SER A C 1
ATOM 4541 O O . SER A 1 597 ? -40.561 26.221 9.103 1 87.44 597 SER A O 1
ATOM 4543 N N . ASP A 1 598 ? -39.863 27.879 7.807 1 73.56 598 ASP A N 1
ATOM 4544 C CA . ASP A 1 598 ? -41.153 28.154 7.182 1 73.56 598 ASP A CA 1
ATOM 4545 C C . ASP A 1 598 ? -41.518 27.066 6.175 1 73.56 598 ASP A C 1
ATOM 4547 O O . ASP A 1 598 ? -42.699 26.804 5.936 1 73.56 598 ASP A O 1
ATOM 4551 N N . LYS A 1 599 ? -40.477 26.47 5.697 1 68.88 599 LYS A N 1
ATOM 4552 C CA . LYS A 1 599 ? -40.686 25.538 4.592 1 68.88 599 LYS A CA 1
ATOM 4553 C C . LYS A 1 599 ? -41.151 24.177 5.102 1 68.88 599 LYS A C 1
ATOM 4555 O O . LYS A 1 599 ? -42.096 23.597 4.564 1 68.88 599 LYS A O 1
ATOM 4560 N N . ASP A 1 600 ? -40.575 23.709 6.158 1 76.03 600 ASP A N 1
ATOM 4561 C CA . ASP A 1 600 ? -40.828 22.328 6.558 1 76.03 600 ASP A CA 1
ATOM 4562 C C . ASP A 1 600 ? -41.312 22.255 8.004 1 76.03 600 ASP A C 1
ATOM 4564 O O . ASP A 1 600 ? -41.601 21.17 8.514 1 76.03 600 ASP A O 1
ATOM 4568 N N . ASN A 1 601 ? -41.483 23.364 8.69 1 82.19 601 ASN A N 1
ATOM 4569 C CA . ASN A 1 601 ? -41.971 23.477 10.06 1 82.19 601 ASN A CA 1
ATOM 4570 C C . ASN A 1 601 ? -41.089 22.701 11.035 1 82.19 601 ASN A C 1
ATOM 4572 O O . ASN A 1 601 ? -41.592 22.068 11.964 1 82.19 601 ASN A O 1
ATOM 4576 N N . ARG A 1 602 ? -39.799 22.588 10.696 1 89.85 602 ARG A N 1
ATOM 4577 C CA . ARG A 1 602 ? -38.879 21.91 11.603 1 89.85 602 ARG A CA 1
ATOM 4578 C C . ARG A 1 602 ? -37.967 22.909 12.308 1 89.85 602 ARG A C 1
ATOM 4580 O O . ARG A 1 602 ? -37.67 23.975 11.765 1 89.85 602 ARG A O 1
ATOM 4587 N N . LYS A 1 603 ? -37.553 22.588 13.506 1 91.39 603 LYS A N 1
ATOM 4588 C CA . LYS A 1 603 ? -36.618 23.409 14.271 1 91.39 603 LYS A CA 1
ATOM 4589 C C . LYS A 1 603 ? -35.205 23.305 13.704 1 91.39 603 LYS A C 1
ATOM 4591 O O . LYS A 1 603 ? -34.714 22.205 13.442 1 91.39 603 LYS A O 1
ATOM 4596 N N . GLU A 1 604 ? -34.679 24.509 13.48 1 95.58 604 GLU A N 1
ATOM 4597 C CA . GLU A 1 604 ? -33.323 24.58 12.943 1 95.58 604 GLU A CA 1
ATOM 4598 C C . GLU A 1 604 ? -32.428 25.453 13.818 1 95.58 604 GLU A C 1
ATOM 4600 O O . GLU A 1 604 ? -32.826 26.546 14.228 1 95.58 604 GLU A O 1
ATOM 4605 N N . TRP A 1 605 ? -31.341 24.89 14.258 1 97.7 605 TRP A N 1
ATOM 4606 C CA . TRP A 1 605 ? -30.273 25.634 14.919 1 97.7 605 TRP A CA 1
ATOM 4607 C C . TRP A 1 605 ? -29.374 26.32 13.897 1 97.7 605 TRP A C 1
ATOM 4609 O O . TRP A 1 605 ? -28.578 25.663 13.221 1 97.7 605 TRP A O 1
ATOM 4619 N N . ILE A 1 606 ? -29.545 27.59 13.698 1 97.02 606 ILE A N 1
ATOM 4620 C CA . ILE A 1 606 ? -28.716 28.361 12.779 1 97.02 606 ILE A CA 1
ATOM 4621 C C . ILE A 1 606 ? -27.424 28.781 13.477 1 97.02 606 ILE A C 1
ATOM 4623 O O . ILE A 1 606 ? -27.439 29.645 14.356 1 97.02 606 ILE A O 1
ATOM 4627 N N . LEU A 1 607 ? -26.343 28.317 13.074 1 97.52 607 LEU A N 1
ATOM 4628 C CA . LEU A 1 607 ? -25.086 28.454 13.801 1 97.52 607 LEU A CA 1
ATOM 4629 C C . LEU A 1 607 ? -24.496 29.847 13.61 1 97.52 607 LEU A C 1
ATOM 4631 O O . LEU A 1 607 ? -24.591 30.422 12.523 1 97.52 607 LEU A O 1
ATOM 4635 N N . THR A 1 608 ? -23.888 30.333 14.624 1 95.52 608 THR A N 1
ATOM 4636 C CA . THR A 1 608 ? -23.075 31.544 14.611 1 95.52 608 THR A CA 1
ATOM 4637 C C . THR A 1 608 ? -21.599 31.207 14.803 1 95.52 608 THR A C 1
ATOM 4639 O O . THR A 1 608 ? -21.245 30.046 15.017 1 95.52 608 THR A O 1
ATOM 4642 N N . LYS A 1 609 ? -20.756 32.177 14.744 1 92.25 609 LYS A N 1
ATOM 4643 C CA . LYS A 1 609 ? -19.331 31.974 14.988 1 92.25 609 LYS A CA 1
ATOM 4644 C C . LYS A 1 609 ? -19.081 31.489 16.413 1 92.25 609 LYS A C 1
ATOM 4646 O O . LYS A 1 609 ? -18.198 30.661 16.646 1 92.25 609 LYS A O 1
ATOM 4651 N N . THR A 1 610 ? -19.868 31.977 17.317 1 93.59 610 THR A N 1
ATOM 4652 C CA . THR A 1 610 ? -19.752 31.569 18.713 1 93.59 610 THR A CA 1
ATOM 4653 C C . THR A 1 610 ? -20.094 30.09 18.873 1 93.59 610 THR A C 1
ATOM 4655 O O . THR A 1 610 ? -19.462 29.383 19.661 1 93.59 610 THR A O 1
ATOM 4658 N N . ASP A 1 611 ? -21.129 29.707 18.154 1 97 611 ASP A N 1
ATOM 4659 C CA . ASP A 1 611 ? -21.473 28.289 18.192 1 97 611 ASP A CA 1
ATOM 4660 C C . ASP A 1 611 ? -20.307 27.428 17.712 1 97 611 ASP A C 1
ATOM 4662 O O . ASP A 1 611 ? -20.044 26.362 18.273 1 97 611 ASP A O 1
ATOM 4666 N N . ILE A 1 612 ? -19.666 27.872 16.661 1 96.2 612 ILE A N 1
ATOM 4667 C CA . ILE A 1 612 ? -18.528 27.138 16.119 1 96.2 612 ILE A CA 1
ATOM 4668 C C . ILE A 1 612 ? -17.421 27.054 17.167 1 96.2 612 ILE A C 1
ATOM 4670 O O . ILE A 1 612 ? -16.771 26.016 17.309 1 96.2 612 ILE A O 1
ATOM 4674 N N . ASP A 1 613 ? -17.196 28.12 17.895 1 93.33 613 ASP A N 1
ATOM 4675 C CA . ASP A 1 613 ? -16.187 28.131 18.949 1 93.33 613 ASP A CA 1
ATOM 4676 C C . ASP A 1 613 ? -16.502 27.091 20.022 1 93.33 613 ASP A C 1
ATOM 4678 O O . ASP A 1 613 ? -15.614 26.359 20.464 1 93.33 613 ASP A O 1
ATOM 4682 N N . CYS A 1 614 ? -17.726 27.068 20.388 1 95.51 614 CYS A N 1
ATOM 4683 C CA . CYS A 1 614 ? -18.151 26.116 21.409 1 95.51 614 CYS A CA 1
ATOM 4684 C C . CYS A 1 614 ? -17.977 24.682 20.924 1 95.51 614 CYS A C 1
ATOM 4686 O O . CYS A 1 614 ? -17.473 23.831 21.659 1 95.51 614 CYS A O 1
ATOM 4688 N N . ILE A 1 615 ? -18.388 24.462 19.71 1 97.1 615 ILE A N 1
ATOM 4689 C CA . ILE A 1 615 ? -18.314 23.116 19.151 1 97.1 615 ILE A CA 1
ATOM 4690 C C . ILE A 1 615 ? -16.853 22.7 18.998 1 97.1 615 ILE A C 1
ATOM 4692 O O . ILE A 1 615 ? -16.498 21.548 19.259 1 97.1 615 ILE A O 1
ATOM 4696 N N . GLU A 1 616 ? -15.996 23.606 18.538 1 95.24 616 GLU A N 1
ATOM 4697 C CA . GLU A 1 616 ? -14.565 23.347 18.406 1 95.24 616 GLU A CA 1
ATOM 4698 C C . GLU A 1 616 ? -13.966 22.87 19.725 1 95.24 616 GLU A C 1
ATOM 4700 O O . GLU A 1 616 ? -13.298 21.835 19.771 1 95.24 616 GLU A O 1
ATOM 4705 N N . ILE A 1 617 ? -14.279 23.519 20.793 1 94.37 617 ILE A N 1
ATOM 4706 C CA . ILE A 1 617 ? -13.699 23.251 22.104 1 94.37 617 ILE A CA 1
ATOM 4707 C C . ILE A 1 617 ? -14.294 21.968 22.679 1 94.37 617 ILE A C 1
ATOM 4709 O O . ILE A 1 617 ? -13.563 21.089 23.14 1 94.37 617 ILE A O 1
ATOM 4713 N N . GLY A 1 618 ? -15.564 21.894 22.619 1 95.39 618 GLY A N 1
ATOM 4714 C CA . GLY A 1 618 ? -16.237 20.737 23.188 1 95.39 618 GLY A CA 1
ATOM 4715 C C . GLY A 1 618 ? -15.895 19.44 22.478 1 95.39 618 GLY A C 1
ATOM 4716 O O . GLY A 1 618 ? -15.784 18.39 23.114 1 95.39 618 GLY A O 1
ATOM 4717 N N . SER A 1 619 ? -15.842 19.512 21.193 1 95.3 619 SER A N 1
ATOM 4718 C CA . SER A 1 619 ? -15.518 18.309 20.433 1 95.3 619 SER A CA 1
ATOM 4719 C C . SER A 1 619 ? -14.118 17.805 20.766 1 95.3 619 SER A C 1
ATOM 4721 O O . SER A 1 619 ? -13.865 16.599 20.741 1 95.3 619 SER A O 1
ATOM 4723 N N . GLY A 1 620 ? -13.212 18.677 21.018 1 94.11 620 GLY A N 1
ATOM 4724 C CA . GLY A 1 620 ? -11.88 18.267 21.436 1 94.11 620 GLY A CA 1
ATOM 4725 C C . GLY A 1 620 ? -11.88 17.455 22.717 1 94.11 620 GLY A C 1
ATOM 4726 O O . GLY A 1 620 ? -11.113 16.499 22.852 1 94.11 620 GLY A O 1
ATOM 4727 N N . VAL A 1 621 ? -12.745 17.766 23.596 1 94.4 621 VAL A N 1
ATOM 4728 C CA . VAL A 1 621 ? -12.784 17.141 24.914 1 94.4 621 VAL A CA 1
ATOM 4729 C C . VAL A 1 621 ? -13.315 15.715 24.794 1 94.4 621 VAL A C 1
ATOM 4731 O O . VAL A 1 621 ? -12.799 14.797 25.438 1 94.4 621 VAL A O 1
ATOM 4734 N N . VAL A 1 622 ? -14.237 15.534 23.942 1 94.28 622 VAL A N 1
ATOM 4735 C CA . VAL A 1 622 ? -14.899 14.235 23.885 1 94.28 622 VAL A CA 1
ATOM 4736 C C . VAL A 1 622 ? -14.194 13.34 22.87 1 94.28 622 VAL A C 1
ATOM 4738 O O . VAL A 1 622 ? -14.531 12.161 22.732 1 94.28 622 VAL A O 1
ATOM 4741 N N . SER A 1 623 ? -13.206 13.836 22.22 1 93.39 623 SER A N 1
ATOM 4742 C CA . SER A 1 623 ? -12.581 13.123 21.11 1 93.39 623 SER A CA 1
ATOM 4743 C C . SER A 1 623 ? -11.666 12.011 21.612 1 93.39 623 SER A C 1
ATOM 4745 O O . SER A 1 623 ? -11.259 11.14 20.841 1 93.39 623 SER A O 1
ATOM 4747 N N . SER A 1 624 ? -11.299 12.012 22.851 1 94.24 624 SER A N 1
ATOM 4748 C CA . SER A 1 624 ? -10.353 11.051 23.409 1 94.24 624 SER A CA 1
ATOM 4749 C C . SER A 1 624 ? -9.026 11.083 22.659 1 94.24 624 SER A C 1
ATOM 4751 O O . SER A 1 624 ? -8.45 10.034 22.36 1 94.24 624 SER A O 1
ATOM 4753 N N . GLY A 1 625 ? -8.652 12.219 22.273 1 90.89 625 GLY A N 1
ATOM 4754 C CA . GLY A 1 625 ? -7.351 12.406 21.651 1 90.89 625 GLY A CA 1
ATOM 4755 C C . GLY A 1 625 ? -7.371 12.191 20.149 1 90.89 625 GLY A C 1
ATOM 4756 O O . GLY A 1 625 ? -6.351 12.364 19.478 1 90.89 625 GLY A O 1
ATOM 4757 N N . GLY A 1 626 ? -8.493 11.87 19.62 1 88.63 626 GLY A N 1
ATOM 4758 C CA . GLY A 1 626 ? -8.551 11.54 18.205 1 88.63 626 GLY A CA 1
ATOM 4759 C C . GLY A 1 626 ? -9.402 12.506 17.401 1 88.63 626 GLY A C 1
ATOM 4760 O O . GLY A 1 626 ? -9.812 13.551 17.91 1 88.63 626 GLY A O 1
ATOM 4761 N N . GLY A 1 627 ? -9.547 12.229 16.031 1 82.18 627 GLY A N 1
ATOM 4762 C CA . GLY A 1 627 ? -10.379 13.009 15.129 1 82.18 627 GLY A CA 1
ATOM 4763 C C . GLY A 1 627 ? -9.657 14.202 14.532 1 82.18 627 GLY A C 1
ATOM 4764 O O . GLY A 1 627 ? -10.224 14.936 13.721 1 82.18 627 GLY A O 1
ATOM 4765 N N . GLY A 1 628 ? -8.453 14.362 14.917 1 81.38 628 GLY A N 1
ATOM 4766 C CA . GLY A 1 628 ? -7.683 15.486 14.41 1 81.38 628 GLY A CA 1
ATOM 4767 C C . GLY A 1 628 ? -8.009 16.795 15.104 1 81.38 628 GLY A C 1
ATOM 4768 O O . GLY A 1 628 ? -9.081 16.94 15.695 1 81.38 628 GLY A O 1
ATOM 4769 N N . SER A 1 629 ? -7.196 17.773 14.975 1 82.17 629 SER A N 1
ATOM 4770 C CA . SER A 1 629 ? -7.43 19.08 15.579 1 82.17 629 SER A CA 1
ATOM 4771 C C . SER A 1 629 ? -8.584 19.806 14.895 1 82.17 629 SER A C 1
ATOM 4773 O O . SER A 1 629 ? -8.613 19.921 13.668 1 82.17 629 SER A O 1
ATOM 4775 N N . PRO A 1 630 ? -9.55 20.251 15.617 1 89.2 630 PRO A N 1
ATOM 4776 C CA . PRO A 1 630 ? -10.694 20.932 15.005 1 89.2 630 PRO A CA 1
ATOM 4777 C C . PRO A 1 630 ? -10.384 22.377 14.622 1 89.2 630 PRO A C 1
ATOM 4779 O O . PRO A 1 630 ? -11.204 23.039 13.981 1 89.2 630 PRO A O 1
ATOM 4782 N N . LYS A 1 631 ? -9.259 22.939 14.937 1 81.15 631 LYS A N 1
ATOM 4783 C CA . LYS A 1 631 ? -8.941 24.362 14.859 1 81.15 631 LYS A CA 1
ATOM 4784 C C . LYS A 1 631 ? -9.031 24.868 13.423 1 81.15 631 LYS A C 1
ATOM 4786 O O . LYS A 1 631 ? -9.706 25.862 13.15 1 81.15 631 LYS A O 1
ATOM 4791 N N . GLN A 1 632 ? -8.397 24.194 12.592 1 81 632 GLN A N 1
ATOM 4792 C CA . GLN A 1 632 ? -8.388 24.646 11.205 1 81 632 GLN A CA 1
ATOM 4793 C C . GLN A 1 632 ? -9.785 24.579 10.595 1 81 632 GLN A C 1
ATOM 4795 O O . GLN A 1 632 ? -10.202 25.495 9.883 1 81 632 GLN A O 1
ATOM 4800 N N . SER A 1 633 ? -10.429 23.506 10.819 1 88.46 633 SER A N 1
ATOM 4801 C CA . SER A 1 633 ? -11.78 23.353 10.288 1 88.46 633 SER A CA 1
ATOM 4802 C C . SER A 1 633 ? -12.721 24.408 10.86 1 88.46 633 SER A C 1
ATOM 4804 O O . SER A 1 633 ? -13.638 24.867 10.175 1 88.46 633 SER A O 1
ATOM 4806 N N . ALA A 1 634 ? -12.474 24.747 12.082 1 90.6 634 ALA A N 1
ATOM 4807 C CA . ALA A 1 634 ? -13.294 25.779 12.713 1 90.6 634 ALA A CA 1
ATOM 4808 C C . ALA A 1 634 ? -13.054 27.141 12.067 1 90.6 634 ALA A C 1
ATOM 4810 O O . ALA A 1 634 ? -13.99 27.923 11.887 1 90.6 634 ALA A O 1
ATOM 4811 N N . VAL A 1 635 ? -11.811 27.397 11.773 1 83.59 635 VAL A N 1
ATOM 4812 C CA . VAL A 1 635 ? -11.485 28.648 11.096 1 83.59 635 VAL A CA 1
ATOM 4813 C C . VAL A 1 635 ? -12.211 28.716 9.755 1 83.59 635 VAL A C 1
ATOM 4815 O O . VAL A 1 635 ? -12.751 29.762 9.387 1 83.59 635 VAL A O 1
ATOM 4818 N N . LEU A 1 636 ? -12.214 27.645 9.092 1 86.74 636 LEU A N 1
ATOM 4819 C CA . LEU A 1 636 ? -12.89 27.579 7.801 1 86.74 636 LEU A CA 1
ATOM 4820 C C . LEU A 1 636 ? -14.394 27.775 7.964 1 86.74 636 LEU A C 1
ATOM 4822 O O . LEU A 1 636 ? -15.024 28.47 7.163 1 86.74 636 LEU A O 1
ATOM 4826 N N . ALA A 1 637 ? -14.937 27.178 8.949 1 93.09 637 ALA A N 1
ATOM 4827 C CA . ALA A 1 637 ? -16.371 27.316 9.193 1 93.09 637 ALA A CA 1
ATOM 4828 C C . ALA A 1 637 ? -16.74 28.767 9.487 1 93.09 637 ALA A C 1
ATOM 4830 O O . ALA A 1 637 ? -17.735 29.278 8.968 1 93.09 637 ALA A O 1
ATOM 4831 N N . ARG A 1 638 ? -15.97 29.396 10.293 1 89.37 638 ARG A N 1
ATOM 4832 C CA . ARG A 1 638 ? -16.208 30.802 10.607 1 89.37 638 ARG A CA 1
ATOM 4833 C C . ARG A 1 638 ? -16.111 31.666 9.354 1 89.37 638 ARG A C 1
ATOM 4835 O O . ARG A 1 638 ? -16.886 32.61 9.184 1 89.37 638 ARG A O 1
ATOM 4842 N N . SER A 1 639 ? -15.135 31.3 8.588 1 84.33 639 SER A N 1
ATOM 4843 C CA . SER A 1 639 ? -14.953 32.031 7.338 1 84.33 639 SER A CA 1
ATOM 4844 C C . SER A 1 639 ? -16.168 31.883 6.428 1 84.33 639 SER A C 1
ATOM 4846 O O . SER A 1 639 ? -16.62 32.858 5.825 1 84.33 639 SER A O 1
ATOM 4848 N N . LEU A 1 640 ? -16.674 30.751 6.31 1 88.8 640 LEU A N 1
ATOM 4849 C CA . LEU A 1 640 ? -17.833 30.51 5.459 1 88.8 640 LEU A CA 1
ATOM 4850 C C . LEU A 1 640 ? -19.051 31.272 5.971 1 88.8 640 LEU A C 1
ATOM 4852 O O . LEU A 1 640 ? -19.828 31.813 5.18 1 88.8 640 LEU A O 1
ATOM 4856 N N . LEU A 1 641 ? -19.167 31.324 7.239 1 91.13 641 LEU A N 1
ATOM 4857 C CA . LEU A 1 641 ? -20.247 32.104 7.833 1 91.13 641 LEU A CA 1
ATOM 4858 C C . LEU A 1 641 ? -20.091 33.586 7.507 1 91.13 641 LEU A C 1
ATOM 4860 O O . LEU A 1 641 ? -21.075 34.269 7.218 1 91.13 641 LEU A O 1
ATOM 4864 N N . SER A 1 642 ? -18.843 34.016 7.536 1 84.29 642 SER A N 1
ATOM 4865 C CA . SER A 1 642 ? -18.563 35.418 7.244 1 84.29 642 SER A CA 1
ATOM 4866 C C . SER A 1 642 ? -18.876 35.754 5.79 1 84.29 642 SER A C 1
ATOM 4868 O O . SER A 1 642 ? -19.143 36.911 5.458 1 84.29 642 SER A O 1
ATOM 4870 N N . HIS A 1 643 ? -18.906 34.773 4.934 1 85.26 643 HIS A N 1
ATOM 4871 C CA . HIS A 1 643 ? -19.185 34.982 3.518 1 85.26 643 HIS A CA 1
ATOM 4872 C C . HIS A 1 643 ? -20.659 34.745 3.207 1 85.26 643 HIS A C 1
ATOM 4874 O O . HIS A 1 643 ? -21.03 34.552 2.047 1 85.26 643 HIS A O 1
ATOM 4880 N N . GLY A 1 644 ? -21.369 34.631 4.228 1 87.36 644 GLY A N 1
ATOM 4881 C CA . GLY A 1 644 ? -22.812 34.62 4.045 1 87.36 644 GLY A CA 1
ATOM 4882 C C . GLY A 1 644 ? -23.39 33.221 3.944 1 87.36 644 GLY A C 1
ATOM 4883 O O . GLY A 1 644 ? -24.586 33.054 3.697 1 87.36 644 GLY A O 1
ATOM 4884 N N . LYS A 1 645 ? -22.525 32.222 4.116 1 91.83 645 LYS A N 1
ATOM 4885 C CA . LYS A 1 645 ? -23.062 30.864 4.126 1 91.83 645 LYS A CA 1
ATOM 4886 C C . LYS A 1 645 ? -23.803 30.575 5.428 1 91.83 645 LYS A C 1
ATOM 4888 O O . LYS A 1 645 ? -23.494 31.162 6.468 1 91.83 645 LYS A O 1
ATOM 4893 N N . GLU A 1 646 ? -24.742 29.711 5.318 1 94.92 646 GLU A N 1
ATOM 4894 C CA . GLU A 1 646 ? -25.51 29.313 6.494 1 94.92 646 GLU A CA 1
ATOM 4895 C C . GLU A 1 646 ? -25.268 27.847 6.841 1 94.92 646 GLU A C 1
ATOM 4897 O O . GLU A 1 646 ? -25.216 26.994 5.953 1 94.92 646 GLU A O 1
ATOM 4902 N N . ILE A 1 647 ? -25.087 27.587 8.06 1 97.3 647 ILE A N 1
ATOM 4903 C CA . ILE A 1 647 ? -24.944 26.229 8.573 1 97.3 647 ILE A CA 1
ATOM 4904 C C . ILE A 1 647 ? -26.081 25.922 9.545 1 97.3 647 ILE A C 1
ATOM 4906 O O . ILE A 1 647 ? -26.298 26.66 10.509 1 97.3 647 ILE A O 1
ATOM 4910 N N . LYS A 1 648 ? -26.774 24.847 9.298 1 96.91 648 LYS A N 1
ATOM 4911 C CA . LYS A 1 648 ? -27.933 24.498 10.114 1 96.91 648 LYS A CA 1
ATOM 4912 C C . LYS A 1 648 ? -27.784 23.102 10.713 1 96.91 648 LYS A C 1
ATOM 4914 O O . LYS A 1 648 ? -27.268 22.193 10.059 1 96.91 648 LYS A O 1
ATOM 4919 N N . ILE A 1 649 ? -28.182 22.968 11.969 1 98.09 649 ILE A N 1
ATOM 4920 C CA . ILE A 1 649 ? -28.308 21.673 12.629 1 98.09 649 ILE A CA 1
ATOM 4921 C C . ILE A 1 649 ? -29.775 21.402 12.956 1 98.09 649 ILE A C 1
ATOM 4923 O O . ILE A 1 649 ? -30.5 22.305 13.379 1 98.09 649 ILE A O 1
ATOM 4927 N N . ILE A 1 650 ? -30.227 20.188 12.737 1 97.37 650 ILE A N 1
ATOM 4928 C CA . ILE A 1 650 ? -31.612 19.827 13.018 1 97.37 650 ILE A CA 1
ATOM 4929 C C . ILE A 1 650 ? -31.652 18.643 13.982 1 97.37 650 ILE A C 1
ATOM 4931 O O . ILE A 1 650 ? -30.661 17.925 14.134 1 97.37 650 ILE A O 1
ATOM 4935 N N . SER A 1 651 ? -32.759 18.441 14.659 1 95.2 651 SER A N 1
ATOM 4936 C CA . SER A 1 651 ? -32.943 17.299 15.549 1 95.2 651 SER A CA 1
ATOM 4937 C C . SER A 1 651 ? -33.185 16.017 14.759 1 95.2 651 SER A C 1
ATOM 4939 O O . SER A 1 651 ? -33.766 16.051 13.673 1 95.2 651 SER A O 1
ATOM 4941 N N . PRO A 1 652 ? -32.771 14.924 15.264 1 94.66 652 PRO A N 1
ATOM 4942 C CA . PRO A 1 652 ? -33.001 13.657 14.566 1 94.66 652 PRO A CA 1
ATOM 4943 C C . PRO A 1 652 ? -34.48 13.395 14.291 1 94.66 652 PRO A C 1
ATOM 4945 O O . PRO A 1 652 ? -34.824 12.79 13.272 1 94.66 652 PRO A O 1
ATOM 4948 N N . GLU A 1 653 ? -35.345 13.866 15.11 1 92.68 653 GLU A N 1
ATOM 4949 C CA . GLU A 1 653 ? -36.782 13.639 14.988 1 92.68 653 GLU A CA 1
ATOM 4950 C C . GLU A 1 653 ? -37.362 14.4 13.799 1 92.68 653 GLU A C 1
ATOM 4952 O O . GLU A 1 653 ? -38.436 14.058 13.301 1 92.68 653 GLU A O 1
ATOM 4957 N N . SER A 1 654 ? -36.644 15.34 13.317 1 93.34 654 SER A N 1
ATOM 4958 C CA . SER A 1 654 ? -37.152 16.24 12.288 1 93.34 654 SER A CA 1
ATOM 4959 C C . SER A 1 654 ? -37.011 15.628 10.898 1 93.34 654 SER A C 1
ATOM 4961 O O . SER A 1 654 ? -37.514 16.179 9.917 1 93.34 654 SER A O 1
ATOM 4963 N N . ILE A 1 655 ? -36.38 14.501 10.754 1 94.47 655 ILE A N 1
ATOM 4964 C CA . ILE A 1 655 ? -36.161 13.852 9.466 1 94.47 655 ILE A CA 1
ATOM 4965 C C . ILE A 1 655 ? -37.468 13.24 8.968 1 94.47 655 ILE A C 1
ATOM 4967 O O . ILE A 1 655 ? -38.22 12.648 9.746 1 94.47 655 ILE A O 1
ATOM 4971 N N . ALA A 1 656 ? -37.699 13.365 7.697 1 93.87 656 ALA A N 1
ATOM 4972 C CA . ALA A 1 656 ? -38.896 12.78 7.098 1 93.87 656 ALA A CA 1
ATOM 4973 C C . ALA A 1 656 ? -38.831 11.255 7.123 1 93.87 656 ALA A C 1
ATOM 4975 O O . ALA A 1 656 ? -37.747 10.672 7.051 1 93.87 656 ALA A O 1
ATOM 4976 N N . GLU A 1 657 ? -39.95 10.588 7.1 1 92.96 657 GLU A N 1
ATOM 4977 C CA . GLU A 1 657 ? -40.037 9.139 7.255 1 92.96 657 GLU A CA 1
ATOM 4978 C C . GLU A 1 657 ? -39.433 8.419 6.053 1 92.96 657 GLU A C 1
ATOM 4980 O O . GLU A 1 657 ? -38.878 7.327 6.191 1 92.96 657 GLU A O 1
ATOM 4985 N N . ASP A 1 658 ? -39.545 9.028 4.904 1 92.76 658 ASP A N 1
ATOM 4986 C CA . ASP A 1 658 ? -39.086 8.374 3.683 1 92.76 658 ASP A CA 1
ATOM 4987 C C . ASP A 1 658 ? -37.709 8.889 3.268 1 92.76 658 ASP A C 1
ATOM 4989 O O . ASP A 1 658 ? -37.202 8.532 2.203 1 92.76 658 ASP A O 1
ATOM 4993 N N . ALA A 1 659 ? -37.113 9.679 4.076 1 93.54 659 ALA A N 1
ATOM 4994 C CA . ALA A 1 659 ? -35.838 10.29 3.708 1 93.54 659 ALA A CA 1
ATOM 4995 C C . ALA A 1 659 ? -34.665 9.502 4.286 1 93.54 659 ALA A C 1
ATOM 4997 O O . ALA A 1 659 ? -34.855 8.628 5.135 1 93.54 659 ALA A O 1
ATOM 4998 N N . PHE A 1 660 ? -33.511 9.742 3.746 1 97.29 660 PHE A N 1
ATOM 4999 C CA . PHE A 1 660 ? -32.274 9.11 4.19 1 97.29 660 PHE A CA 1
ATOM 5000 C C . PHE A 1 660 ? -31.245 10.16 4.592 1 97.29 660 PHE A C 1
ATOM 5002 O O . PHE A 1 660 ? -31.329 11.314 4.168 1 97.29 660 PHE A O 1
ATOM 5009 N N . VAL A 1 661 ? -30.365 9.762 5.477 1 98.03 661 VAL A N 1
ATOM 5010 C CA . VAL A 1 661 ? -29.313 10.637 5.984 1 98.03 661 VAL A CA 1
ATOM 5011 C C . VAL A 1 661 ? -27.945 10.04 5.661 1 98.03 661 VAL A C 1
ATOM 5013 O O . VAL A 1 661 ? -27.753 8.826 5.754 1 98.03 661 VAL A O 1
ATOM 5016 N N . LEU A 1 662 ? -26.992 10.882 5.259 1 97.86 662 LEU A N 1
ATOM 5017 C CA . LEU A 1 662 ? -25.67 10.427 4.844 1 97.86 662 LEU A CA 1
ATOM 5018 C C . LEU A 1 662 ? -24.647 10.645 5.953 1 97.86 662 LEU A C 1
ATOM 5020 O O . LEU A 1 662 ? -24.422 11.78 6.381 1 97.86 662 LEU A O 1
ATOM 5024 N N . PRO A 1 663 ? -24.014 9.596 6.468 1 97.98 663 PRO A N 1
ATOM 5025 C CA . PRO A 1 663 ? -22.863 9.803 7.35 1 97.98 663 PRO A CA 1
ATOM 5026 C C . PRO A 1 663 ? -21.616 10.259 6.595 1 97.98 663 PRO A C 1
ATOM 5028 O O . PRO A 1 663 ? -21.277 9.69 5.554 1 97.98 663 PRO A O 1
ATOM 5031 N N . VAL A 1 664 ? -20.947 11.279 7.082 1 97.41 664 VAL A N 1
ATOM 5032 C CA . VAL A 1 664 ? -19.777 11.806 6.386 1 97.41 664 VAL A CA 1
ATOM 5033 C C . VAL A 1 664 ? -18.632 12.004 7.376 1 97.41 664 VAL A C 1
ATOM 5035 O O . VAL A 1 664 ? -18.862 12.151 8.579 1 97.41 664 VAL A O 1
ATOM 5038 N N . ALA A 1 665 ? -17.455 11.924 6.903 1 95.33 665 ALA A N 1
ATOM 5039 C CA . ALA A 1 665 ? -16.258 12.157 7.706 1 95.33 665 ALA A CA 1
ATOM 5040 C C . ALA A 1 665 ? -15.027 12.327 6.82 1 95.33 665 ALA A C 1
ATOM 5042 O O . ALA A 1 665 ? -15.13 12.299 5.592 1 95.33 665 ALA A O 1
ATOM 5043 N N . MET A 1 666 ? -13.947 12.671 7.445 1 93.13 666 MET A N 1
ATOM 5044 C CA . MET A 1 666 ? -12.624 12.601 6.831 1 93.13 666 MET A CA 1
ATOM 5045 C C . MET A 1 666 ? -11.871 11.361 7.301 1 93.13 666 MET A C 1
ATOM 5047 O O . MET A 1 666 ? -11.973 10.972 8.466 1 93.13 666 MET A O 1
ATOM 5051 N N . MET A 1 667 ? -11.219 10.765 6.392 1 91.29 667 MET A N 1
ATOM 5052 C CA . MET A 1 667 ? -10.382 9.608 6.698 1 91.29 667 MET A CA 1
ATOM 5053 C C . MET A 1 667 ? -8.935 9.86 6.289 1 91.29 667 MET A C 1
ATOM 5055 O O . MET A 1 667 ? -8.671 10.317 5.176 1 91.29 667 MET A O 1
ATOM 5059 N N . GLY A 1 668 ? -8.006 9.652 7.134 1 86.93 668 GLY A N 1
ATOM 5060 C CA . GLY A 1 668 ? -6.597 9.835 6.82 1 86.93 668 GLY A CA 1
ATOM 5061 C C . GLY A 1 668 ? -5.794 10.389 7.982 1 86.93 668 GLY A C 1
ATOM 5062 O O . GLY A 1 668 ? -6.24 10.34 9.131 1 86.93 668 GLY A O 1
ATOM 5063 N N . ALA A 1 669 ? -4.6 10.889 7.706 1 82.22 669 ALA A N 1
ATOM 5064 C CA . ALA A 1 669 ? -3.68 11.404 8.717 1 82.22 669 ALA A CA 1
ATOM 5065 C C . ALA A 1 669 ? -4.079 12.809 9.157 1 82.22 669 ALA A C 1
ATOM 5067 O O . ALA A 1 669 ? -4.21 13.712 8.327 1 82.22 669 ALA A O 1
ATOM 5068 N N . PRO A 1 670 ? -4.186 12.983 10.368 1 79.17 670 PRO A N 1
ATOM 5069 C CA . PRO A 1 670 ? -4.59 14.29 10.89 1 79.17 670 PRO A CA 1
ATOM 5070 C C . PRO A 1 670 ? -3.663 15.417 10.443 1 79.17 670 PRO A C 1
ATOM 5072 O O . PRO A 1 670 ? -4.121 16.534 10.185 1 79.17 670 PRO A O 1
ATOM 5075 N N . LEU A 1 671 ? -2.435 15.171 10.281 1 76.43 671 LEU A N 1
ATOM 5076 C CA . LEU A 1 671 ? -1.481 16.199 9.877 1 76.43 671 LEU A CA 1
ATOM 5077 C C . LEU A 1 671 ? -1.776 16.689 8.463 1 76.43 671 LEU A C 1
ATOM 5079 O O . LEU A 1 671 ? -1.568 17.864 8.153 1 76.43 671 LEU A O 1
ATOM 5083 N N . VAL A 1 672 ? -2.279 15.803 7.626 1 86.13 672 VAL A N 1
ATOM 5084 C CA . VAL A 1 672 ? -2.532 16.141 6.23 1 86.13 672 VAL A CA 1
ATOM 5085 C C . VAL A 1 672 ? -3.713 17.105 6.137 1 86.13 672 VAL A C 1
ATOM 5087 O O . VAL A 1 672 ? -3.739 17.983 5.271 1 86.13 672 VAL A O 1
ATOM 5090 N N . ILE A 1 673 ? -4.593 17.023 7.118 1 83.64 673 ILE A N 1
ATOM 5091 C CA . ILE A 1 673 ? -5.771 17.885 7.127 1 83.64 673 ILE A CA 1
ATOM 5092 C C . ILE A 1 673 ? -5.346 19.337 7.331 1 83.64 673 ILE A C 1
ATOM 5094 O O . ILE A 1 673 ? -6.011 20.258 6.851 1 83.64 673 ILE A O 1
ATOM 5098 N N . GLN A 1 674 ? -4.249 19.517 7.921 1 83.05 674 GLN A N 1
ATOM 5099 C CA . GLN A 1 674 ? -3.763 20.866 8.189 1 83.05 674 GLN A CA 1
ATOM 5100 C C . GLN A 1 674 ? -3.181 21.502 6.93 1 83.05 674 GLN A C 1
ATOM 5102 O O . GLN A 1 674 ? -3.076 22.727 6.839 1 83.05 674 GLN A O 1
ATOM 5107 N N . GLU A 1 675 ? -2.829 20.687 6.002 1 88.21 675 GLU A N 1
ATOM 5108 C CA . GLU A 1 675 ? -2.195 21.167 4.778 1 88.21 675 GLU A CA 1
ATOM 5109 C C . GLU A 1 675 ? -3.191 21.219 3.624 1 88.21 675 GLU A C 1
ATOM 5111 O O . GLU A 1 675 ? -3.078 22.068 2.738 1 88.21 675 GLU A O 1
ATOM 5116 N N . LYS A 1 676 ? -4.063 20.214 3.654 1 88.17 676 LYS A N 1
ATOM 5117 C CA . LYS A 1 676 ? -4.995 20.055 2.541 1 88.17 676 LYS A CA 1
ATOM 5118 C C . LYS A 1 676 ? -6.407 19.768 3.044 1 88.17 676 LYS A C 1
ATOM 5120 O O . LYS A 1 676 ? -6.606 18.887 3.883 1 88.17 676 LYS A O 1
ATOM 5125 N N . SER A 1 677 ? -7.327 20.616 2.646 1 84.09 677 SER A N 1
ATOM 5126 C CA . SER A 1 677 ? -8.712 20.396 3.052 1 84.09 677 SER A CA 1
ATOM 5127 C C . SER A 1 677 ? -9.599 20.092 1.849 1 84.09 677 SER A C 1
ATOM 5129 O O . SER A 1 677 ? -9.366 20.607 0.754 1 84.09 677 SER A O 1
ATOM 5131 N N . ILE A 1 678 ? -10.591 19.267 2.061 1 88.07 678 ILE A N 1
ATOM 5132 C CA . ILE A 1 678 ? -11.577 18.834 1.077 1 88.07 678 ILE A CA 1
ATOM 5133 C C . ILE A 1 678 ? -12.981 19.18 1.568 1 88.07 678 ILE A C 1
ATOM 5135 O O . ILE A 1 678 ? -13.413 18.701 2.62 1 88.07 678 ILE A O 1
ATOM 5139 N N . VAL A 1 679 ? -13.718 20.092 0.905 1 90.88 679 VAL A N 1
ATOM 5140 C CA . VAL A 1 679 ? -15.066 20.46 1.326 1 90.88 679 VAL A CA 1
ATOM 5141 C C . VAL A 1 679 ? -16.015 20.404 0.131 1 90.88 679 VAL A C 1
ATOM 5143 O O . VAL A 1 679 ? -16.933 19.581 0.097 1 90.88 679 VAL A O 1
ATOM 5146 N N . GLU A 1 680 ? -15.695 21.092 -0.904 1 91.24 680 GLU A N 1
ATOM 5147 C CA . GLU A 1 680 ? -16.567 21.2 -2.07 1 91.24 680 GLU A CA 1
ATOM 5148 C C . GLU A 1 680 ? -16.632 19.881 -2.834 1 91.24 680 GLU A C 1
ATOM 5150 O O . GLU A 1 680 ? -17.605 19.617 -3.544 1 91.24 680 GLU A O 1
ATOM 5155 N N . GLU A 1 681 ? -15.633 19.13 -2.662 1 93 681 GLU A N 1
ATOM 5156 C CA . GLU A 1 681 ? -15.532 17.863 -3.381 1 93 681 GLU A CA 1
ATOM 5157 C C . GLU A 1 681 ? -16.609 16.882 -2.924 1 93 681 GLU A C 1
ATOM 5159 O O . GLU A 1 681 ? -16.921 15.922 -3.631 1 93 681 GLU A O 1
ATOM 5164 N N . PHE A 1 682 ? -17.219 17.138 -1.759 1 95.66 682 PHE A N 1
ATOM 5165 C CA . PHE A 1 682 ? -18.3 16.294 -1.267 1 95.66 682 PHE A CA 1
ATOM 5166 C C . PHE A 1 682 ? -19.552 16.466 -2.118 1 95.66 682 PHE A C 1
ATOM 5168 O O . PHE A 1 682 ? -20.396 15.57 -2.179 1 95.66 682 PHE A O 1
ATOM 5175 N N . LEU A 1 683 ? -19.722 17.587 -2.756 1 94.96 683 LEU A N 1
ATOM 5176 C CA . LEU A 1 683 ? -20.952 17.895 -3.478 1 94.96 683 LEU A CA 1
ATOM 5177 C C . LEU A 1 683 ? -21.189 16.892 -4.602 1 94.96 683 LEU A C 1
ATOM 5179 O O . LEU A 1 683 ? -22.201 16.188 -4.608 1 94.96 683 LEU A O 1
ATOM 5183 N N . PRO A 1 684 ? -20.185 16.769 -5.492 1 94.32 684 PRO A N 1
ATOM 5184 C CA . PRO A 1 684 ? -20.407 15.771 -6.541 1 94.32 684 PRO A CA 1
ATOM 5185 C C . PRO A 1 684 ? -20.485 14.348 -5.995 1 94.32 684 PRO A C 1
ATOM 5187 O O . PRO A 1 684 ? -21.175 13.5 -6.566 1 94.32 684 PRO A O 1
ATOM 5190 N N . ALA A 1 685 ? -19.812 14.075 -4.963 1 95.35 685 ALA A N 1
ATOM 5191 C CA . ALA A 1 685 ? -19.829 12.739 -4.373 1 95.35 685 ALA A CA 1
ATOM 5192 C C . ALA A 1 685 ? -21.206 12.409 -3.803 1 95.35 685 ALA A C 1
ATOM 5194 O O . ALA A 1 685 ? -21.678 11.276 -3.92 1 95.35 685 ALA A O 1
ATOM 5195 N N . ILE A 1 686 ? -21.861 13.39 -3.128 1 96.25 686 ILE A N 1
ATOM 5196 C CA . ILE A 1 686 ? -23.2 13.205 -2.581 1 96.25 686 ILE A CA 1
ATOM 5197 C C . ILE A 1 686 ? -24.188 12.935 -3.713 1 96.25 686 ILE A C 1
ATOM 5199 O O . ILE A 1 686 ? -25.052 12.062 -3.597 1 96.25 686 ILE A O 1
ATOM 5203 N N . GLU A 1 687 ? -24.011 13.614 -4.77 1 93.8 687 GLU A N 1
ATOM 5204 C CA . GLU A 1 687 ? -24.85 13.387 -5.943 1 93.8 687 GLU A CA 1
ATOM 5205 C C . GLU A 1 687 ? -24.654 11.979 -6.497 1 93.8 687 GLU A C 1
ATOM 5207 O O . GLU A 1 687 ? -25.625 11.296 -6.828 1 93.8 687 GLU A O 1
ATOM 5212 N N . SER A 1 688 ? -23.396 11.58 -6.587 1 92.28 688 SER A N 1
ATOM 5213 C CA . SER A 1 688 ? -23.081 10.242 -7.079 1 92.28 688 SER A CA 1
ATOM 5214 C C . SER A 1 688 ? -23.689 9.167 -6.184 1 92.28 688 SER A C 1
ATOM 5216 O O . SER A 1 688 ? -24.224 8.172 -6.676 1 92.28 688 SER A O 1
ATOM 5218 N N . MET A 1 689 ? -23.584 9.305 -4.866 1 93.98 689 MET A N 1
ATOM 5219 C CA . MET A 1 689 ? -24.151 8.356 -3.912 1 93.98 689 MET A CA 1
ATOM 5220 C C . MET A 1 689 ? -25.668 8.29 -4.047 1 93.98 689 MET A C 1
ATOM 5222 O O . MET A 1 689 ? -26.25 7.203 -4.039 1 93.98 689 MET A O 1
ATOM 5226 N N . SER A 1 690 ? -26.318 9.421 -4.184 1 93.08 690 SER A N 1
ATOM 5227 C CA . SER A 1 690 ? -27.766 9.483 -4.35 1 93.08 690 SER A CA 1
ATOM 5228 C C . SER A 1 690 ? -28.207 8.781 -5.631 1 93.08 690 SER A C 1
ATOM 5230 O O . SER A 1 690 ? -29.185 8.032 -5.628 1 93.08 690 SER A O 1
ATOM 5232 N N . ASN A 1 691 ? -27.476 8.987 -6.65 1 87 691 ASN A N 1
ATOM 5233 C CA . ASN A 1 691 ? -27.794 8.372 -7.934 1 87 691 ASN A CA 1
ATOM 5234 C C . ASN A 1 691 ? -27.615 6.857 -7.889 1 87 691 ASN A C 1
ATOM 5236 O O . ASN A 1 691 ? -28.399 6.117 -8.486 1 87 691 ASN A O 1
ATOM 5240 N N . PHE A 1 692 ? -26.672 6.428 -7.194 1 87.66 692 PHE A N 1
ATOM 5241 C CA . PHE A 1 692 ? -26.383 5.001 -7.117 1 87.66 692 PHE A CA 1
ATOM 5242 C C . PHE A 1 692 ? -27.422 4.283 -6.265 1 87.66 692 PHE A C 1
ATOM 5244 O O . PHE A 1 692 ? -27.881 3.196 -6.621 1 87.66 692 PHE A O 1
ATOM 5251 N N . THR A 1 693 ? -27.726 4.872 -5.177 1 92.36 693 THR A N 1
ATOM 5252 C CA . THR A 1 693 ? -28.612 4.2 -4.233 1 92.36 693 THR A CA 1
ATOM 5253 C C . THR A 1 693 ? -30.074 4.467 -4.58 1 92.36 693 THR A C 1
ATOM 5255 O O . THR A 1 693 ? -30.971 3.785 -4.078 1 92.36 693 THR A O 1
ATOM 5258 N N . LYS A 1 694 ? -30.383 5.519 -5.39 1 91.32 694 LYS A N 1
ATOM 5259 C CA . LYS A 1 694 ? -31.731 5.971 -5.723 1 91.32 694 LYS A CA 1
ATOM 5260 C C . LYS A 1 694 ? -32.502 6.374 -4.469 1 91.32 694 LYS A C 1
ATOM 5262 O O . LYS A 1 694 ? -33.701 6.111 -4.36 1 91.32 694 LYS A O 1
ATOM 5267 N N . LYS A 1 695 ? -31.705 6.927 -3.482 1 93.61 695 LYS A N 1
ATOM 5268 C CA . LYS A 1 695 ? -32.299 7.349 -2.217 1 93.61 695 LYS A CA 1
ATOM 5269 C C . LYS A 1 695 ? -32.334 8.87 -2.106 1 93.61 695 LYS A C 1
ATOM 5271 O O . LYS A 1 695 ? -31.404 9.551 -2.544 1 93.61 695 LYS A O 1
ATOM 5276 N N . LYS A 1 696 ? -33.354 9.352 -1.551 1 92.45 696 LYS A N 1
ATOM 5277 C CA . LYS A 1 696 ? -33.49 10.784 -1.301 1 92.45 696 LYS A CA 1
ATOM 5278 C C . LYS A 1 696 ? -32.707 11.202 -0.059 1 92.45 696 LYS A C 1
ATOM 5280 O O . LYS A 1 696 ? -33.087 10.862 1.064 1 92.45 696 LYS A O 1
ATOM 5285 N N . ILE A 1 697 ? -31.733 12.067 -0.231 1 96.25 697 ILE A N 1
ATOM 5286 C CA . ILE A 1 697 ? -30.898 12.51 0.881 1 96.25 697 ILE A CA 1
ATOM 5287 C C . ILE A 1 697 ? -31.428 13.832 1.43 1 96.25 697 ILE A C 1
ATOM 5289 O O . ILE A 1 697 ? -31.503 14.827 0.705 1 96.25 697 ILE A O 1
ATOM 5293 N N . GLU A 1 698 ? -31.709 13.859 2.651 1 96.38 698 GLU A N 1
ATOM 5294 C CA . GLU A 1 698 ? -32.295 15.051 3.259 1 96.38 698 GLU A CA 1
ATOM 5295 C C . GLU A 1 698 ? -31.283 15.771 4.147 1 96.38 698 GLU A C 1
ATOM 5297 O O . GLU A 1 698 ? -31.408 16.973 4.389 1 96.38 698 GLU A O 1
ATOM 5302 N N . ALA A 1 699 ? -30.354 15.027 4.688 1 97.88 699 ALA A N 1
ATOM 5303 C CA . ALA A 1 699 ? -29.416 15.578 5.663 1 97.88 699 ALA A CA 1
ATOM 5304 C C . ALA A 1 699 ? -28.132 14.755 5.714 1 97.88 699 ALA A C 1
ATOM 5306 O O . ALA A 1 699 ? -28.023 13.721 5.051 1 97.88 699 ALA A O 1
ATOM 5307 N N . ILE A 1 700 ? -27.19 15.276 6.416 1 98.14 700 ILE A N 1
ATOM 5308 C CA . ILE A 1 700 ? -25.948 14.556 6.678 1 98.14 700 ILE A CA 1
ATOM 5309 C C . ILE A 1 700 ? -25.7 14.485 8.183 1 98.14 700 ILE A C 1
ATOM 5311 O O . ILE A 1 700 ? -26.314 15.225 8.955 1 98.14 700 ILE A O 1
ATOM 5315 N N . PHE A 1 701 ? -24.938 13.594 8.624 1 97.38 701 PHE A N 1
ATOM 5316 C CA . PHE A 1 701 ? -24.544 13.587 10.028 1 97.38 701 PHE A CA 1
ATOM 5317 C C . PHE A 1 701 ? -23.109 13.1 10.185 1 97.38 701 PHE A C 1
ATOM 5319 O O . PHE A 1 701 ? -22.518 12.577 9.238 1 97.38 701 PHE A O 1
ATOM 5326 N N . CYS A 1 702 ? -22.608 13.292 11.35 1 95.81 702 CYS A N 1
ATOM 5327 C CA . CYS A 1 702 ? -21.207 13.037 11.668 1 95.81 702 CYS A CA 1
ATOM 5328 C C . CYS A 1 702 ? -20.995 11.582 12.067 1 95.81 702 CYS A C 1
ATOM 5330 O O . CYS A 1 702 ? -21.752 11.038 12.874 1 95.81 702 CYS A O 1
ATOM 5332 N N . ILE A 1 703 ? -19.949 10.978 11.499 1 95.6 703 ILE A N 1
ATOM 5333 C CA . ILE A 1 703 ? -19.633 9.606 11.881 1 95.6 703 ILE A CA 1
ATOM 5334 C C . ILE A 1 703 ? -19.047 9.585 13.291 1 95.6 703 ILE A C 1
ATOM 5336 O O . ILE A 1 703 ? -19.275 8.641 14.051 1 95.6 703 ILE A O 1
ATOM 5340 N N . GLU A 1 704 ? -18.297 10.66 13.479 1 93.09 704 GLU A N 1
ATOM 5341 C CA . GLU A 1 704 ? -17.547 10.767 14.726 1 93.09 704 GLU A CA 1
ATOM 5342 C C . GLU A 1 704 ? -17.549 12.201 15.25 1 93.09 704 GLU A C 1
ATOM 5344 O O . GLU A 1 704 ? -17.036 13.108 14.592 1 93.09 704 GLU A O 1
ATOM 5349 N N . ILE A 1 705 ? -18.146 12.344 16.422 1 94.26 705 ILE A N 1
ATOM 5350 C CA . ILE A 1 705 ? -18.081 13.666 17.036 1 94.26 705 ILE A CA 1
ATOM 5351 C C . ILE A 1 705 ? -16.758 13.824 17.782 1 94.26 705 ILE A C 1
ATOM 5353 O O . ILE A 1 705 ? -16.646 13.44 18.948 1 94.26 705 ILE A O 1
ATOM 5357 N N . GLY A 1 706 ? -15.722 14.263 17.139 1 90.27 706 GLY A N 1
ATOM 5358 C CA . GLY A 1 706 ? -14.389 14.406 17.701 1 90.27 706 GLY A CA 1
ATOM 5359 C C . GLY A 1 706 ? -13.427 15.13 16.779 1 90.27 706 GLY A C 1
ATOM 5360 O O . GLY A 1 706 ? -13.256 14.741 15.622 1 90.27 706 GLY A O 1
ATOM 5361 N N . GLY A 1 707 ? -12.913 16.156 17.37 1 88.2 707 GLY A N 1
ATOM 5362 C CA . GLY A 1 707 ? -11.884 16.879 16.641 1 88.2 707 GLY A CA 1
ATOM 5363 C C . GLY A 1 707 ? -12.391 17.503 15.354 1 88.2 707 GLY A C 1
ATOM 5364 O O . GLY A 1 707 ? -13.443 18.145 15.342 1 88.2 707 GLY A O 1
ATOM 5365 N N . SER A 1 708 ? -11.686 17.321 14.297 1 90.69 708 SER A N 1
ATOM 5366 C CA . SER A 1 708 ? -12.011 17.918 13.005 1 90.69 708 SER A CA 1
ATOM 5367 C C . SER A 1 708 ? -13.225 17.243 12.375 1 90.69 708 SER A C 1
ATOM 5369 O O . SER A 1 708 ? -13.955 17.865 11.6 1 90.69 708 SER A O 1
ATOM 5371 N N . ASN A 1 709 ? -13.529 16.037 12.705 1 93.65 709 ASN A N 1
ATOM 5372 C CA . ASN A 1 709 ? -14.649 15.299 12.132 1 93.65 709 ASN A CA 1
ATOM 5373 C C . ASN A 1 709 ? -15.987 15.825 12.643 1 93.65 709 ASN A C 1
ATOM 5375 O O . ASN A 1 709 ? -17.034 15.552 12.052 1 93.65 709 ASN A O 1
ATOM 5379 N N . SER A 1 710 ? -15.903 16.579 13.718 1 95.65 710 SER A N 1
ATOM 5380 C CA . SER A 1 710 ? -17.122 17.217 14.206 1 95.65 710 SER A CA 1
ATOM 5381 C C . SER A 1 710 ? -17.479 18.44 13.369 1 95.65 710 SER A C 1
ATOM 5383 O O . SER A 1 710 ? -18.645 18.836 13.305 1 95.65 710 SER A O 1
ATOM 5385 N N . ILE A 1 711 ? -16.494 19.007 12.748 1 95.68 711 ILE A N 1
ATOM 5386 C CA . ILE A 1 711 ? -16.706 20.263 12.037 1 95.68 711 ILE A CA 1
ATOM 5387 C C . ILE A 1 711 ? -16.902 19.988 10.548 1 95.68 711 ILE A C 1
ATOM 5389 O O . ILE A 1 711 ? -17.619 20.721 9.864 1 95.68 711 ILE A O 1
ATOM 5393 N N . THR A 1 712 ? -16.405 18.923 10.038 1 93.9 712 THR A N 1
ATOM 5394 C CA . THR A 1 712 ? -16.432 18.586 8.619 1 93.9 712 THR A CA 1
ATOM 5395 C C . THR A 1 712 ? -17.865 18.569 8.094 1 93.9 712 THR A C 1
ATOM 5397 O O . THR A 1 712 ? -18.158 19.163 7.055 1 93.9 712 THR A O 1
ATOM 5400 N N . PRO A 1 713 ? -18.77 17.941 8.787 1 97.03 713 PRO A N 1
ATOM 5401 C CA . PRO A 1 713 ? -20.144 17.97 8.28 1 97.03 713 PRO A CA 1
ATOM 5402 C C . PRO A 1 713 ? -20.712 19.384 8.195 1 97.03 713 PRO A C 1
ATOM 5404 O O . PRO A 1 713 ? -21.537 19.671 7.323 1 97.03 713 PRO A O 1
ATOM 5407 N N . LEU A 1 714 ? -20.255 20.257 9.091 1 97.26 714 LEU A N 1
ATOM 5408 C CA . LEU A 1 714 ? -20.709 21.643 9.07 1 97.26 714 LEU A CA 1
ATOM 5409 C C . LEU A 1 714 ? -20.19 22.366 7.831 1 97.26 714 LEU A C 1
ATOM 5411 O O . LEU A 1 714 ? -20.908 23.166 7.228 1 97.26 714 LEU A O 1
ATOM 5415 N N . LEU A 1 715 ? -18.965 22.074 7.49 1 95.14 715 LEU A N 1
ATOM 5416 C CA . LEU A 1 715 ? -18.391 22.643 6.276 1 95.14 715 LEU A CA 1
ATOM 5417 C C . LEU A 1 715 ? -19.155 22.176 5.042 1 95.14 715 LEU A C 1
ATOM 5419 O O . LEU A 1 715 ? -19.447 22.974 4.148 1 95.14 715 LEU A O 1
ATOM 5423 N N . ILE A 1 716 ? -19.468 20.891 5.047 1 96.24 716 ILE A N 1
ATOM 5424 C CA . ILE A 1 716 ? -20.214 20.318 3.932 1 96.24 716 ILE A CA 1
ATOM 5425 C C . ILE A 1 716 ? -21.609 20.937 3.872 1 96.24 716 ILE A C 1
ATOM 5427 O O . ILE A 1 716 ? -22.121 21.226 2.787 1 96.24 716 ILE A O 1
ATOM 5431 N N . ALA A 1 717 ? -22.187 21.143 5.005 1 96.99 717 ALA A N 1
ATOM 5432 C CA . ALA A 1 717 ? -23.508 21.761 5.097 1 96.99 717 ALA A CA 1
ATOM 5433 C C . ALA A 1 717 ? -23.493 23.176 4.526 1 96.99 717 ALA A C 1
ATOM 5435 O O . ALA A 1 717 ? -24.429 23.583 3.834 1 96.99 717 ALA A O 1
ATOM 5436 N N . ALA A 1 718 ? -22.497 23.916 4.835 1 94.83 718 ALA A N 1
ATOM 5437 C CA . ALA A 1 718 ? -22.368 25.294 4.368 1 94.83 718 ALA A CA 1
ATOM 5438 C C . ALA A 1 718 ? -22.334 25.356 2.844 1 94.83 718 ALA A C 1
ATOM 5440 O O . ALA A 1 718 ? -22.838 26.308 2.243 1 94.83 718 ALA A O 1
ATOM 5441 N N . THR A 1 719 ? -21.812 24.319 2.217 1 91.75 719 THR A N 1
ATOM 5442 C CA . THR A 1 719 ? -21.601 24.345 0.773 1 91.75 719 THR A CA 1
ATOM 5443 C C . THR A 1 719 ? -22.726 23.61 0.049 1 91.75 719 THR A C 1
ATOM 5445 O O . THR A 1 719 ? -23.095 23.977 -1.069 1 91.75 719 THR A O 1
ATOM 5448 N N . SER A 1 720 ? -23.285 22.603 0.654 1 93.63 720 SER A N 1
ATOM 5449 C CA . SER A 1 720 ? -24.299 21.781 0.001 1 93.63 720 SER A CA 1
ATOM 5450 C C . SER A 1 720 ? -25.701 22.316 0.269 1 93.63 720 SER A C 1
ATOM 5452 O O . SER A 1 720 ? -26.639 22.015 -0.473 1 93.63 720 SER A O 1
ATOM 5454 N N . GLY A 1 721 ? -25.827 22.997 1.378 1 92.76 721 GLY A N 1
ATOM 5455 C CA . GLY A 1 721 ? -27.145 23.462 1.781 1 92.76 721 GLY A CA 1
ATOM 5456 C C . GLY A 1 721 ? -27.919 22.436 2.587 1 92.76 721 GLY A C 1
ATOM 5457 O O . GLY A 1 721 ? -29.004 22.728 3.094 1 92.76 721 GLY A O 1
ATOM 5458 N N . LEU A 1 722 ? -27.372 21.257 2.755 1 96.23 722 LEU A N 1
ATOM 5459 C CA . LEU A 1 722 ? -28.002 20.227 3.572 1 96.23 722 LEU A CA 1
ATOM 5460 C C . LEU A 1 722 ? -27.802 20.512 5.057 1 96.23 722 LEU A C 1
ATOM 5462 O O . LEU A 1 722 ? -26.735 20.975 5.466 1 96.23 722 LEU A O 1
ATOM 5466 N N . PRO A 1 723 ? -28.753 20.284 5.857 1 97.13 723 PRO A N 1
ATOM 5467 C CA . PRO A 1 723 ? -28.548 20.439 7.299 1 97.13 723 PRO A CA 1
ATOM 5468 C C . PRO A 1 723 ? -27.794 19.265 7.919 1 97.13 723 PRO A C 1
ATOM 5470 O O . PRO A 1 723 ? -27.738 18.183 7.328 1 97.13 723 PRO A O 1
ATOM 5473 N N . VAL A 1 724 ? -27.222 19.489 9.082 1 98.4 724 VAL A N 1
ATOM 5474 C CA . VAL A 1 724 ? -26.567 18.443 9.86 1 98.4 724 VAL A CA 1
ATOM 5475 C C . VAL A 1 724 ? -27.505 17.953 10.961 1 98.4 724 VAL A C 1
ATOM 5477 O O . VAL A 1 724 ? -28.185 18.753 11.607 1 98.4 724 VAL A O 1
ATOM 5480 N N . VAL A 1 725 ? -27.59 16.688 11.128 1 98.32 725 VAL A N 1
ATOM 5481 C CA . VAL A 1 725 ? -28.437 16.142 12.183 1 98.32 725 VAL A CA 1
ATOM 5482 C C . VAL A 1 725 ? -27.678 16.144 13.508 1 98.32 725 VAL A C 1
ATOM 5484 O O . VAL A 1 725 ? -26.488 15.822 13.55 1 98.32 725 VAL A O 1
ATOM 5487 N N . ASP A 1 726 ? -28.347 16.413 14.589 1 98.08 726 ASP A N 1
ATOM 5488 C CA . ASP A 1 726 ? -27.75 16.436 15.921 1 98.08 726 ASP A CA 1
ATOM 5489 C C . ASP A 1 726 ? -27.567 15.021 16.465 1 98.08 726 ASP A C 1
ATOM 5491 O O . ASP A 1 726 ? -28.176 14.655 17.473 1 98.08 726 ASP A O 1
ATOM 5495 N N . CYS A 1 727 ? -26.688 14.325 15.846 1 97.68 727 CYS A N 1
ATOM 5496 C CA . CYS A 1 727 ? -26.312 12.971 16.24 1 97.68 727 CYS A CA 1
ATOM 5497 C C . CYS A 1 727 ? -24.963 12.586 15.646 1 97.68 727 CYS A C 1
ATOM 5499 O O . CYS A 1 727 ? -24.385 13.342 14.863 1 97.68 727 CYS A O 1
ATOM 5501 N N . ASP A 1 728 ? -24.411 11.493 16.081 1 97.32 728 ASP A N 1
ATOM 5502 C CA . ASP A 1 728 ? -23.189 10.969 15.48 1 97.32 728 ASP A CA 1
ATOM 5503 C C . ASP A 1 728 ? -23.112 9.451 15.623 1 97.32 728 ASP A C 1
ATOM 5505 O O . ASP A 1 728 ? -24.03 8.826 16.158 1 97.32 728 ASP A O 1
ATOM 5509 N N . GLY A 1 729 ? -22.119 8.883 15.099 1 96.65 729 GLY A N 1
ATOM 5510 C CA . GLY A 1 729 ? -22.048 7.432 15.026 1 96.65 729 GLY A CA 1
ATOM 5511 C C . GLY A 1 729 ? -21.175 6.823 16.107 1 96.65 729 GLY A C 1
ATOM 5512 O O . GLY A 1 729 ? -21.065 5.599 16.207 1 96.65 729 GLY A O 1
ATOM 5513 N N . MET A 1 730 ? -20.568 7.642 17.003 1 95.83 730 MET A N 1
ATOM 5514 C CA . MET A 1 730 ? -19.63 7.044 17.95 1 95.83 730 MET A CA 1
ATOM 5515 C C . MET A 1 730 ? -19.803 7.646 19.34 1 95.83 730 MET A C 1
ATOM 5517 O O . MET A 1 730 ? -19.481 7.006 20.343 1 95.83 730 MET A O 1
ATOM 5521 N N . GLY A 1 731 ? -20.218 8.943 19.403 1 94.57 731 GLY A N 1
ATOM 5522 C CA . GLY A 1 731 ? -20.273 9.642 20.677 1 94.57 731 GLY A CA 1
ATOM 5523 C C . GLY A 1 731 ? -18.905 10.042 21.197 1 94.57 731 GLY A C 1
ATOM 5524 O O . GLY A 1 731 ? -18.798 10.7 22.234 1 94.57 731 GLY A O 1
ATOM 5525 N N . ARG A 1 732 ? -17.894 9.648 20.537 1 93.81 732 ARG A N 1
ATOM 5526 C CA . ARG A 1 732 ? -16.47 9.898 20.736 1 93.81 732 ARG A CA 1
ATOM 5527 C C . ARG A 1 732 ? -15.671 9.538 19.488 1 93.81 732 ARG A C 1
ATOM 5529 O O . ARG A 1 732 ? -16.248 9.223 18.445 1 93.81 732 ARG A O 1
ATOM 5536 N N . ALA A 1 733 ? -14.377 9.609 19.587 1 93.38 733 ALA A N 1
ATOM 5537 C CA . ALA A 1 733 ? -13.552 9.15 18.472 1 93.38 733 ALA A CA 1
ATOM 5538 C C . ALA A 1 733 ? -13.058 7.725 18.706 1 93.38 733 ALA A C 1
ATOM 5540 O O . ALA A 1 733 ? -12.661 7.374 19.819 1 93.38 733 AL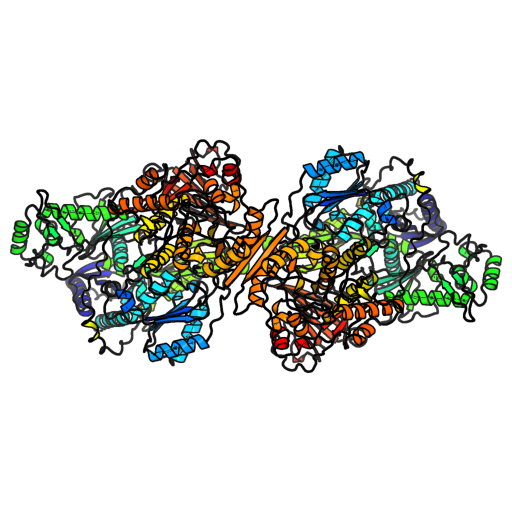A A O 1
ATOM 5541 N N . TYR A 1 734 ? -13.231 6.864 17.767 1 93.51 734 TYR A N 1
ATOM 5542 C CA . TYR A 1 734 ? -12.677 5.515 17.731 1 93.51 734 TYR A CA 1
ATOM 5543 C C . TYR A 1 734 ? -11.871 5.29 16.457 1 93.51 734 TYR A C 1
ATOM 5545 O O . TYR A 1 734 ? -12.103 5.954 15.444 1 93.51 734 TYR A O 1
ATOM 5553 N N . PRO A 1 735 ? -10.939 4.345 16.502 1 88.37 735 PRO A N 1
ATOM 5554 C CA . PRO A 1 735 ? -9.963 4.226 15.416 1 88.37 735 PRO A CA 1
ATOM 5555 C C . PRO A 1 735 ? -10.525 3.499 14.196 1 88.37 735 PRO A C 1
ATOM 5557 O O . PRO A 1 735 ? -10.015 3.665 13.085 1 88.37 735 PRO A O 1
ATOM 5560 N N . GLU A 1 736 ? -11.643 2.698 14.358 1 90.33 736 GLU A N 1
ATOM 5561 C CA . GLU A 1 736 ? -12.041 1.819 13.262 1 90.33 736 GLU A CA 1
ATOM 5562 C C . GLU A 1 736 ? -13.525 1.975 12.941 1 90.33 736 GLU A C 1
ATOM 5564 O O . GLU A 1 736 ? -14.308 2.4 13.793 1 90.33 736 GLU A O 1
ATOM 5569 N N . LEU A 1 737 ? -13.909 1.523 11.811 1 92.19 737 LEU A N 1
ATOM 5570 C CA . LEU A 1 737 ? -15.272 1.708 11.326 1 92.19 737 LEU A CA 1
ATOM 5571 C C . LEU A 1 737 ? -16.233 0.753 12.027 1 92.19 737 LEU A C 1
ATOM 5573 O O . LEU A 1 737 ? -17.418 1.058 12.179 1 92.19 737 LEU A O 1
ATOM 5577 N N . ASP A 1 738 ? -15.722 -0.446 12.418 1 93.12 738 ASP A N 1
ATOM 5578 C CA . ASP A 1 738 ? -16.607 -1.42 13.05 1 93.12 738 ASP A CA 1
ATOM 5579 C C . ASP A 1 738 ? -17.098 -0.917 14.406 1 93.12 738 ASP A C 1
ATOM 5581 O O . ASP A 1 738 ? -18.04 -1.471 14.975 1 93.12 738 ASP A O 1
ATOM 5585 N N . MET A 1 739 ? -16.563 0.203 14.805 1 94.8 739 MET A N 1
ATOM 5586 C CA . MET A 1 739 ? -16.884 0.753 16.119 1 94.8 739 MET A CA 1
ATOM 5587 C C . MET A 1 739 ? -17.977 1.811 16.013 1 94.8 739 MET A C 1
ATOM 5589 O O . MET A 1 739 ? -18.387 2.39 17.021 1 94.8 739 MET A O 1
ATOM 5593 N N . VAL A 1 740 ? -18.473 2.046 14.81 1 95.9 740 VAL A N 1
ATOM 5594 C CA . VAL A 1 740 ? -19.62 2.923 14.595 1 95.9 740 VAL A CA 1
ATOM 5595 C C . VAL A 1 740 ? -20.893 2.24 15.091 1 95.9 740 VAL A C 1
ATOM 5597 O O . VAL A 1 740 ? -21.125 1.063 14.805 1 95.9 740 VAL A O 1
ATOM 5600 N N . THR A 1 741 ? -21.738 2.921 15.753 1 96.38 741 THR A N 1
ATOM 5601 C CA . THR A 1 741 ? -22.861 2.345 16.484 1 96.38 741 THR A CA 1
ATOM 5602 C C . THR A 1 741 ? -23.838 1.666 15.529 1 96.38 741 THR A C 1
ATOM 5604 O O . THR A 1 741 ? -24.352 0.585 15.823 1 96.38 741 THR A O 1
ATOM 5607 N N . HIS A 1 742 ? -24.145 2.318 14.408 1 95.62 742 HIS A N 1
ATOM 5608 C CA . HIS A 1 742 ? -25.114 1.69 13.518 1 95.62 742 HIS A CA 1
ATOM 5609 C C . HIS A 1 742 ? -24.515 0.472 12.823 1 95.62 742 HIS A C 1
ATOM 5611 O O . HIS A 1 742 ? -25.247 -0.399 12.347 1 95.62 742 HIS A O 1
ATOM 5617 N N . PHE A 1 743 ? -23.22 0.297 12.763 1 95.54 743 PHE A N 1
ATOM 5618 C CA . PHE A 1 743 ? -22.609 -0.936 12.282 1 95.54 743 PHE A CA 1
ATOM 5619 C C . PHE A 1 743 ? -22.669 -2.023 13.348 1 95.54 743 PHE A C 1
ATOM 5621 O O . PHE A 1 743 ? -22.879 -3.196 13.035 1 95.54 743 PHE A O 1
ATOM 5628 N N . ILE A 1 744 ? -22.412 -1.642 14.578 1 94.59 744 ILE A N 1
ATOM 5629 C CA . ILE A 1 744 ? -22.541 -2.579 15.688 1 94.59 744 ILE A CA 1
ATOM 5630 C C . ILE A 1 744 ? -23.949 -3.17 15.704 1 94.59 744 ILE A C 1
ATOM 5632 O O . ILE A 1 744 ? -24.131 -4.349 16.016 1 94.59 744 ILE A O 1
ATOM 5636 N N . ASP A 1 745 ? -24.921 -2.35 15.283 1 94.33 745 ASP A N 1
ATOM 5637 C CA . ASP A 1 745 ? -26.319 -2.772 15.303 1 94.33 745 ASP A CA 1
ATOM 5638 C C . ASP A 1 745 ? -26.688 -3.51 14.018 1 94.33 745 ASP A C 1
ATOM 5640 O O . ASP A 1 745 ? -27.857 -3.836 13.797 1 94.33 745 ASP A O 1
ATOM 5644 N N . GLY A 1 746 ? -25.761 -3.64 13.103 1 91.8 746 GLY A N 1
ATOM 5645 C CA . GLY A 1 746 ? -25.979 -4.544 11.985 1 91.8 746 GLY A CA 1
ATOM 5646 C C . GLY A 1 746 ? -26.326 -3.826 10.695 1 91.8 746 GLY A C 1
ATOM 5647 O O . GLY A 1 746 ? -26.659 -4.463 9.693 1 91.8 746 GLY A O 1
ATOM 5648 N N . CYS A 1 747 ? -26.295 -2.476 10.7 1 94.63 747 CYS A N 1
ATOM 5649 C CA . CYS A 1 747 ? -26.52 -1.762 9.449 1 94.63 747 CYS A CA 1
ATOM 5650 C C . CYS A 1 747 ? -25.437 -2.093 8.429 1 94.63 747 CYS A C 1
ATOM 5652 O O . CYS A 1 747 ? -24.281 -2.313 8.794 1 94.63 747 CYS A O 1
ATOM 5654 N N . SER A 1 748 ? -25.799 -2.143 7.189 1 94.29 748 SER A N 1
ATOM 5655 C CA . SER A 1 748 ? -24.856 -2.47 6.125 1 94.29 748 SER A CA 1
ATOM 5656 C C . SER A 1 748 ? -23.821 -1.364 5.945 1 94.29 748 SER A C 1
ATOM 5658 O O . SER A 1 748 ? -24.171 -0.184 5.886 1 94.29 748 SER A O 1
ATOM 5660 N N . PRO A 1 749 ? -22.612 -1.736 5.847 1 95.96 749 PRO A N 1
ATOM 5661 C CA . PRO A 1 749 ? -21.59 -0.701 5.668 1 95.96 749 PRO A CA 1
ATOM 5662 C C . PRO A 1 749 ? -21.436 -0.27 4.211 1 95.96 749 PRO A C 1
ATOM 5664 O O . PRO A 1 749 ? -20.747 0.711 3.923 1 95.96 749 PRO A O 1
ATOM 5667 N N . VAL A 1 750 ? -22.028 -0.917 3.245 1 95.96 750 VAL A N 1
ATOM 5668 C CA . VAL A 1 750 ? -21.897 -0.578 1.832 1 95.96 750 VAL A CA 1
ATOM 5669 C C . VAL A 1 750 ? -23.253 -0.151 1.275 1 95.96 750 VAL A C 1
ATOM 5671 O O . VAL A 1 750 ? -24.298 -0.576 1.773 1 95.96 750 VAL A O 1
ATOM 5674 N N . PRO A 1 751 ? -23.288 0.766 0.344 1 96.22 751 PRO A N 1
ATOM 5675 C CA . PRO A 1 751 ? -22.111 1.286 -0.356 1 96.22 751 PRO A CA 1
ATOM 5676 C C . PRO A 1 751 ? -21.383 2.37 0.438 1 96.22 751 PRO A C 1
ATOM 5678 O O . PRO A 1 751 ? -22.012 3.109 1.2 1 96.22 751 PRO A O 1
ATOM 5681 N N . THR A 1 752 ? -20.077 2.475 0.319 1 97.66 752 THR A N 1
ATOM 5682 C CA . THR A 1 752 ? -19.236 3.51 0.909 1 97.66 752 THR A CA 1
ATOM 5683 C C . THR A 1 752 ? -18.345 4.153 -0.15 1 97.66 752 THR A C 1
ATOM 5685 O O . THR A 1 752 ? -17.801 3.462 -1.014 1 97.66 752 THR A O 1
ATOM 5688 N N . MET A 1 753 ? -18.192 5.437 -0.073 1 97.33 753 MET A N 1
ATOM 5689 C CA . MET A 1 753 ? -17.441 6.148 -1.104 1 97.33 753 MET A CA 1
ATOM 5690 C C . MET A 1 753 ? -16.296 6.946 -0.49 1 97.33 753 MET A C 1
ATOM 5692 O O . MET A 1 753 ? -16.46 7.568 0.561 1 97.33 753 MET A O 1
ATOM 5696 N N . LEU A 1 754 ? -15.155 6.922 -1.085 1 97.23 754 LEU A N 1
ATOM 5697 C CA . LEU A 1 754 ? -14.046 7.829 -0.809 1 97.23 754 LEU A CA 1
ATOM 5698 C C . LEU A 1 754 ? -13.908 8.87 -1.916 1 97.23 754 LEU A C 1
ATOM 5700 O O . LEU A 1 754 ? -14.199 8.587 -3.08 1 97.23 754 LEU A O 1
ATOM 5704 N N . LEU A 1 755 ? -13.502 10.054 -1.568 1 96.92 755 LEU A N 1
ATOM 5705 C CA . LEU A 1 755 ? -13.284 11.133 -2.526 1 96.92 755 LEU A CA 1
ATOM 5706 C C . LEU A 1 755 ? -12.069 11.968 -2.136 1 96.92 755 LEU A C 1
ATOM 5708 O O . LEU A 1 755 ? -11.677 11.995 -0.967 1 96.92 755 LEU A O 1
ATOM 5712 N N . ASP A 1 756 ? -11.427 12.585 -3.061 1 94.71 756 ASP A N 1
ATOM 5713 C CA . ASP A 1 756 ? -10.272 13.426 -2.763 1 94.71 756 ASP A CA 1
ATOM 5714 C C . ASP A 1 756 ? -10.337 14.742 -3.535 1 94.71 756 ASP A C 1
ATOM 5716 O O . ASP A 1 756 ? -11.383 15.094 -4.086 1 94.71 756 ASP A O 1
ATOM 5720 N N . ASP A 1 757 ? -9.322 15.559 -3.472 1 92.05 757 ASP A N 1
ATOM 5721 C CA . ASP A 1 757 ? -9.298 16.905 -4.038 1 92.05 757 ASP A CA 1
ATOM 5722 C C . ASP A 1 757 ? -9.005 16.866 -5.536 1 92.05 757 ASP A C 1
ATOM 5724 O O . ASP A 1 757 ? -9.016 17.902 -6.203 1 92.05 757 ASP A O 1
ATOM 5728 N N . MET A 1 758 ? -8.813 15.718 -6.188 1 91.99 758 MET A N 1
ATOM 5729 C CA . MET A 1 758 ? -8.496 15.58 -7.606 1 91.99 758 MET A CA 1
ATOM 5730 C C . MET A 1 758 ? -9.68 15.001 -8.375 1 91.99 758 MET A C 1
ATOM 5732 O O . MET A 1 758 ? -9.513 14.481 -9.479 1 91.99 758 MET A O 1
ATOM 5736 N N . ASN A 1 759 ? -10.849 14.955 -7.714 1 91.86 759 ASN A N 1
ATOM 5737 C CA . ASN A 1 759 ? -12.096 14.474 -8.298 1 91.86 759 ASN A CA 1
ATOM 5738 C C . ASN A 1 759 ? -12.104 12.953 -8.427 1 91.86 759 ASN A C 1
ATOM 5740 O O . ASN A 1 759 ? -12.756 12.405 -9.318 1 91.86 759 ASN A O 1
ATOM 5744 N N . ASN A 1 760 ? -11.297 12.323 -7.693 1 95.42 760 ASN A N 1
ATOM 5745 C CA . ASN A 1 760 ? -11.377 10.868 -7.625 1 95.42 760 ASN A CA 1
ATOM 5746 C C . ASN A 1 760 ? -12.504 10.41 -6.703 1 95.42 760 ASN A C 1
ATOM 5748 O O . ASN A 1 760 ? -12.666 10.943 -5.604 1 95.42 760 ASN A O 1
ATOM 5752 N N . GLN A 1 761 ? -13.34 9.515 -7.154 1 96.86 761 GLN A N 1
ATOM 5753 C CA . GLN A 1 761 ? -14.402 8.897 -6.368 1 96.86 761 GLN A CA 1
ATOM 5754 C C . GLN A 1 761 ? -14.339 7.375 -6.458 1 96.86 761 GLN A C 1
ATOM 5756 O O . GLN A 1 761 ? -14.333 6.813 -7.555 1 96.86 761 GLN A O 1
ATOM 5761 N N . VAL A 1 762 ? -14.236 6.692 -5.389 1 97.67 762 VAL A N 1
ATOM 5762 C CA . VAL A 1 762 ? -14.169 5.237 -5.315 1 97.67 762 VAL A CA 1
ATOM 5763 C C . VAL A 1 762 ? -15.328 4.708 -4.471 1 97.67 762 VAL A C 1
ATOM 5765 O O . VAL A 1 762 ? -15.441 5.035 -3.288 1 97.67 762 VAL A O 1
ATOM 5768 N N . LEU A 1 763 ? -16.148 3.935 -5.041 1 97.17 763 LEU A N 1
ATOM 5769 C CA . LEU A 1 763 ? -17.337 3.388 -4.396 1 97.17 763 LEU A CA 1
ATOM 5770 C C . LEU A 1 763 ? -17.17 1.897 -4.122 1 97.17 763 LEU A C 1
ATOM 5772 O O . LEU A 1 763 ? -16.924 1.117 -5.044 1 97.17 763 LEU A O 1
ATOM 5776 N N . ILE A 1 764 ? -17.184 1.482 -2.886 1 97.13 764 ILE A N 1
ATOM 5777 C CA . ILE A 1 764 ? -17.228 0.071 -2.518 1 97.13 764 ILE A CA 1
ATOM 5778 C C . ILE A 1 764 ? -18.677 -0.41 -2.49 1 97.13 764 ILE A C 1
ATOM 5780 O O . ILE A 1 764 ? -19.479 0.065 -1.683 1 97.13 764 ILE A O 1
ATOM 5784 N N . THR A 1 765 ? -19.008 -1.363 -3.295 1 95.45 765 THR A N 1
ATOM 5785 C CA . THR A 1 765 ? -20.403 -1.755 -3.457 1 95.45 765 THR A CA 1
ATOM 5786 C C . THR A 1 765 ? -20.689 -3.057 -2.714 1 95.45 765 THR A C 1
ATOM 5788 O O . THR A 1 765 ? -21.844 -3.364 -2.411 1 95.45 765 THR A O 1
ATOM 5791 N N . SER A 1 766 ? -19.614 -3.842 -2.51 1 95.39 766 SER A N 1
ATOM 5792 C CA . SER A 1 766 ? -19.742 -5.112 -1.805 1 95.39 766 SER A CA 1
ATOM 5793 C C . SER A 1 766 ? -18.461 -5.46 -1.055 1 95.39 766 SER A C 1
ATOM 5795 O O . SER A 1 766 ? -17.364 -5.103 -1.491 1 95.39 766 SER A O 1
ATOM 5797 N N . VAL A 1 767 ? -18.653 -6.086 0.105 1 94.68 767 VAL A N 1
ATOM 5798 C CA . VAL A 1 767 ? -17.514 -6.537 0.897 1 94.68 767 VAL A CA 1
ATOM 5799 C C . VAL A 1 767 ? -17.761 -7.959 1.396 1 94.68 767 VAL A C 1
ATOM 5801 O O . VAL A 1 767 ? -18.888 -8.458 1.334 1 94.68 767 VAL A O 1
ATOM 5804 N N . ASN A 1 768 ? -16.709 -8.565 1.852 1 90.25 768 ASN A N 1
ATOM 5805 C CA . ASN A 1 768 ? -16.799 -9.902 2.428 1 90.25 768 ASN A CA 1
ATOM 5806 C C . ASN A 1 768 ? -17.89 -9.983 3.492 1 90.25 768 ASN A C 1
ATOM 5808 O O . ASN A 1 768 ? -17.819 -9.297 4.513 1 90.25 768 ASN A O 1
ATOM 5812 N N . PRO A 1 769 ? -18.891 -10.815 3.343 1 88.97 769 PRO A N 1
ATOM 5813 C CA . PRO A 1 769 ? -20.021 -10.874 4.273 1 88.97 769 PRO A CA 1
ATOM 5814 C C . PRO A 1 769 ? -19.636 -11.447 5.635 1 88.97 769 PRO A C 1
ATOM 5816 O O . PRO A 1 769 ? -20.359 -11.256 6.616 1 88.97 769 PRO A O 1
ATOM 5819 N N . ARG A 1 770 ? -18.595 -12.146 5.766 1 87.37 770 ARG A N 1
ATOM 5820 C CA . ARG A 1 770 ? -18.188 -12.771 7.021 1 87.37 770 ARG A CA 1
ATOM 5821 C C . ARG A 1 770 ? -17.599 -11.742 7.979 1 87.37 770 ARG A C 1
ATOM 5823 O O . ARG A 1 770 ? -17.625 -11.934 9.197 1 87.37 770 ARG A O 1
ATOM 5830 N N . ASN A 1 771 ? -17.036 -10.718 7.461 1 87.68 771 ASN A N 1
ATOM 5831 C CA . ASN A 1 771 ? -16.503 -9.596 8.226 1 87.68 771 ASN A CA 1
ATOM 5832 C C . ASN A 1 771 ? -16.606 -8.288 7.447 1 87.68 771 ASN A C 1
ATOM 5834 O O . ASN A 1 771 ? -15.59 -7.717 7.047 1 87.68 771 ASN A O 1
ATOM 5838 N N . PRO A 1 772 ? -17.779 -7.796 7.35 1 91.79 772 PRO A N 1
ATOM 5839 C CA . PRO A 1 772 ? -18.034 -6.698 6.414 1 91.79 772 PRO A CA 1
ATOM 5840 C C . PRO A 1 772 ? -17.281 -5.422 6.782 1 91.79 772 PRO A C 1
ATOM 5842 O O . PRO A 1 772 ? -16.695 -4.774 5.911 1 91.79 772 PRO A O 1
ATOM 5845 N N . CYS A 1 773 ? -17.252 -5.013 8.063 1 92.61 773 CYS A N 1
ATOM 5846 C CA . CYS A 1 773 ? -16.634 -3.751 8.456 1 92.61 773 CYS A CA 1
ATOM 5847 C C . CYS A 1 773 ? -15.117 -3.828 8.342 1 92.61 773 CYS A C 1
ATOM 5849 O O . CYS A 1 773 ? -14.477 -2.888 7.867 1 92.61 773 CYS A O 1
ATOM 5851 N N . LYS A 1 774 ? -14.606 -4.944 8.732 1 87.9 774 LYS A N 1
ATOM 5852 C CA . LYS A 1 774 ? -13.16 -5.115 8.622 1 87.9 774 LYS A CA 1
ATOM 5853 C C . LYS A 1 774 ? -12.725 -5.194 7.161 1 87.9 774 LYS A C 1
ATOM 5855 O O . LYS A 1 774 ? -11.657 -4.698 6.798 1 87.9 774 LYS A O 1
ATOM 5860 N N . GLY A 1 775 ? -13.549 -5.943 6.408 1 90.02 775 GLY A N 1
ATOM 5861 C CA . GLY A 1 775 ? -13.284 -5.996 4.979 1 90.02 775 GLY A CA 1
ATOM 5862 C C . GLY A 1 775 ? -13.32 -4.633 4.314 1 90.02 775 GLY A C 1
ATOM 5863 O O . GLY A 1 775 ? -12.472 -4.324 3.474 1 90.02 775 GLY A O 1
ATOM 5864 N N . LEU A 1 776 ? -14.254 -3.843 4.722 1 94.82 776 LEU A N 1
ATOM 5865 C CA . LEU A 1 776 ? -14.385 -2.491 4.191 1 94.82 776 LEU A CA 1
ATOM 5866 C C . LEU A 1 776 ? -13.169 -1.645 4.551 1 94.82 776 LEU A C 1
ATOM 5868 O O . LEU A 1 776 ? -12.593 -0.979 3.688 1 94.82 776 LEU A O 1
ATOM 5872 N N . GLU A 1 777 ? -12.795 -1.689 5.756 1 91.9 777 GLU A N 1
ATOM 5873 C CA . GLU A 1 777 ? -11.667 -0.9 6.243 1 91.9 777 GLU A CA 1
ATOM 5874 C C . GLU A 1 777 ? -10.374 -1.289 5.533 1 91.9 777 GLU A C 1
ATOM 5876 O O . GLU A 1 777 ? -9.541 -0.431 5.234 1 91.9 777 GLU A O 1
ATOM 5881 N N . SER A 1 778 ? -10.208 -2.546 5.322 1 89.18 778 SER A N 1
ATOM 5882 C CA . SER A 1 778 ? -8.997 -3.047 4.681 1 89.18 778 SER A CA 1
ATOM 5883 C C . SER A 1 778 ? -8.874 -2.53 3.251 1 89.18 778 SER A C 1
ATOM 5885 O O . SER A 1 778 ? -7.765 -2.356 2.742 1 89.18 778 SER A O 1
ATOM 5887 N N . ILE A 1 779 ? -9.962 -2.255 2.629 1 93.47 779 ILE A N 1
ATOM 5888 C CA . ILE A 1 779 ? -9.965 -1.776 1.251 1 93.47 779 ILE A CA 1
ATOM 5889 C C . ILE A 1 779 ? -9.816 -0.256 1.233 1 93.47 779 ILE A C 1
ATOM 5891 O O . ILE A 1 779 ? -9.136 0.297 0.365 1 93.47 779 ILE A O 1
ATOM 5895 N N . LEU A 1 780 ? -10.392 0.394 2.208 1 94.26 780 LEU A N 1
ATOM 5896 C CA . LEU A 1 780 ? -10.436 1.852 2.234 1 94.26 780 LEU A CA 1
ATOM 5897 C C . LEU A 1 780 ? -9.058 2.432 2.533 1 94.26 780 LEU A C 1
ATOM 5899 O O . LEU A 1 780 ? -8.673 3.454 1.96 1 94.26 780 LEU A O 1
ATOM 5903 N N . ARG A 1 781 ? -8.331 1.854 3.349 1 89.62 781 ARG A N 1
ATOM 5904 C CA . ARG A 1 781 ? -7.093 2.437 3.857 1 89.62 781 ARG A CA 1
ATOM 5905 C C . ARG A 1 781 ? -6.071 2.612 2.739 1 89.62 781 ARG A C 1
ATOM 5907 O O . ARG A 1 781 ? -5.52 3.7 2.56 1 89.62 781 ARG A O 1
ATOM 5914 N N . PRO A 1 782 ? -5.793 1.558 1.913 1 89.19 782 PRO A N 1
ATOM 5915 C CA . PRO A 1 782 ? -4.834 1.775 0.828 1 89.19 782 PRO A CA 1
ATOM 5916 C C . PRO A 1 782 ? -5.306 2.825 -0.176 1 89.19 782 PRO A C 1
ATOM 5918 O O . PRO A 1 782 ? -4.487 3.539 -0.759 1 89.19 782 PRO A O 1
ATOM 5921 N N . ILE A 1 783 ? -6.589 2.913 -0.38 1 93.67 783 ILE A N 1
ATOM 5922 C CA . ILE A 1 783 ? -7.128 3.913 -1.296 1 93.67 783 ILE A CA 1
ATOM 5923 C C . ILE A 1 783 ? -6.863 5.313 -0.744 1 93.67 783 ILE A C 1
ATOM 5925 O O . ILE A 1 783 ? -6.449 6.21 -1.482 1 93.67 783 ILE A O 1
ATOM 5929 N N . ALA A 1 784 ? -7.104 5.447 0.548 1 92.95 784 ALA A N 1
ATOM 5930 C CA . ALA A 1 784 ? -6.865 6.736 1.191 1 92.95 784 ALA A CA 1
ATOM 5931 C C . ALA A 1 784 ? -5.4 7.146 1.07 1 92.95 784 ALA A C 1
ATOM 5933 O O . ALA A 1 784 ? -5.093 8.318 0.839 1 92.95 784 ALA A O 1
ATOM 5934 N N . VAL A 1 785 ? -4.541 6.233 1.225 1 89.03 785 VAL A N 1
ATOM 5935 C CA . VAL A 1 785 ? -3.111 6.496 1.105 1 89.03 785 VAL A CA 1
ATOM 5936 C C . VAL A 1 785 ? -2.79 6.968 -0.311 1 89.03 785 VAL A C 1
ATOM 5938 O O . VAL A 1 785 ? -2.052 7.939 -0.496 1 89.03 785 VAL A O 1
ATOM 5941 N N . GLN A 1 786 ? -3.42 6.312 -1.26 1 90.51 786 GLN A N 1
ATOM 5942 C CA . GLN A 1 786 ? -3.182 6.67 -2.655 1 90.51 786 GLN A CA 1
ATOM 5943 C C . GLN A 1 786 ? -3.737 8.056 -2.969 1 90.51 786 GLN A C 1
ATOM 5945 O O . GLN A 1 786 ? -3.197 8.768 -3.818 1 90.51 786 GLN A O 1
ATOM 5950 N N . MET A 1 787 ? -4.739 8.416 -2.25 1 92.23 787 MET A N 1
ATOM 5951 C CA . MET A 1 787 ? -5.383 9.71 -2.461 1 92.23 787 MET A CA 1
ATOM 5952 C C . MET A 1 787 ? -4.654 10.811 -1.697 1 92.23 787 MET A C 1
ATOM 5954 O O . MET A 1 787 ? -5.197 11.9 -1.501 1 92.23 787 MET A O 1
ATOM 5958 N N . GLY A 1 788 ? -3.446 10.525 -1.239 1 89.52 788 GLY A N 1
ATOM 5959 C CA . GLY A 1 788 ? -2.641 11.52 -0.549 1 89.52 788 GLY A CA 1
ATOM 5960 C C . GLY A 1 788 ? -2.752 11.436 0.961 1 89.52 788 GLY A C 1
ATOM 5961 O O . GLY A 1 788 ? -2.491 12.414 1.664 1 89.52 788 GLY A O 1
ATOM 5962 N N . SER A 1 789 ? -3.293 10.337 1.477 1 89.45 789 SER A N 1
ATOM 5963 C CA . SER A 1 789 ? -3.382 10.023 2.9 1 89.45 789 SER A CA 1
ATOM 5964 C C . SER A 1 789 ? -4.45 10.868 3.586 1 89.45 789 SER A C 1
ATOM 5966 O O . SER A 1 789 ? -4.378 11.108 4.793 1 89.45 789 SER A O 1
ATOM 5968 N N . MET A 1 790 ? -5.354 11.377 2.827 1 90.62 790 MET A N 1
ATOM 5969 C CA . MET A 1 790 ? -6.529 12.084 3.327 1 90.62 790 MET A CA 1
ATOM 5970 C C . MET A 1 790 ? -7.656 12.061 2.3 1 90.62 790 MET A C 1
ATOM 5972 O O . MET A 1 790 ? -7.452 12.423 1.14 1 90.62 790 MET A O 1
ATOM 5976 N N . SER A 1 791 ? -8.795 11.632 2.704 1 93.98 791 SER A N 1
ATOM 5977 C CA . SER A 1 791 ? -9.942 11.529 1.808 1 93.98 791 SER A CA 1
ATOM 5978 C C . SER A 1 791 ? -11.249 11.786 2.551 1 93.98 791 SER A C 1
ATOM 5980 O O . SER A 1 791 ? -11.326 11.594 3.766 1 93.98 791 SER A O 1
ATOM 5982 N N . GLY A 1 792 ? -12.155 12.365 1.82 1 95.78 792 GLY A N 1
ATOM 5983 C CA . GLY A 1 792 ? -13.513 12.335 2.341 1 95.78 792 GLY A CA 1
ATOM 5984 C C . GLY A 1 792 ? -14.152 10.962 2.263 1 95.78 792 GLY A C 1
ATOM 5985 O O . GLY A 1 792 ? -13.812 10.162 1.389 1 95.78 792 GLY A O 1
ATOM 5986 N N . ILE A 1 793 ? -15.048 10.648 3.182 1 97.02 793 ILE A N 1
ATOM 5987 C CA . ILE A 1 793 ? -15.758 9.374 3.17 1 97.02 793 ILE A CA 1
ATOM 5988 C C . ILE A 1 793 ? -17.257 9.616 3.335 1 97.02 793 ILE A C 1
ATOM 5990 O O . ILE A 1 793 ? -17.67 10.48 4.112 1 97.02 793 ILE A O 1
ATOM 5994 N N . ILE A 1 794 ? -18.048 9.042 2.568 1 97.6 794 ILE A N 1
ATOM 5995 C CA . ILE A 1 794 ? -19.502 8.974 2.661 1 97.6 794 ILE A CA 1
ATOM 5996 C C . ILE A 1 794 ? -19.939 7.524 2.857 1 97.6 794 ILE A C 1
ATOM 5998 O O . ILE A 1 794 ? -19.682 6.67 2.004 1 97.6 794 ILE A O 1
ATOM 6002 N N . LEU A 1 795 ? -20.535 7.237 3.987 1 97.52 795 LEU A N 1
ATOM 6003 C CA . LEU A 1 795 ? -20.987 5.877 4.26 1 97.52 795 LEU A CA 1
ATOM 6004 C C . LEU A 1 795 ? -22.398 5.656 3.726 1 97.52 795 LEU A C 1
ATOM 6006 O O . LEU A 1 795 ? -23.033 6.591 3.232 1 97.52 795 LEU A O 1
ATOM 6010 N N . ASN A 1 796 ? -22.843 4.4 3.795 1 97.11 796 ASN A N 1
ATOM 6011 C CA . ASN A 1 796 ? -24.165 4.001 3.322 1 97.11 796 ASN A CA 1
ATOM 6012 C C . ASN A 1 796 ? -25.266 4.847 3.955 1 97.11 796 ASN A C 1
ATOM 6014 O O . ASN A 1 796 ? -25.294 5.026 5.174 1 97.11 796 ASN A O 1
ATOM 6018 N N . PRO A 1 797 ? -26.141 5.458 3.121 1 97.33 797 PRO A N 1
ATOM 6019 C CA . PRO A 1 797 ? -27.259 6.206 3.701 1 97.33 797 PRO A CA 1
ATOM 6020 C C . PRO A 1 797 ? -28.106 5.36 4.649 1 97.33 797 PRO A C 1
ATOM 6022 O O . PRO A 1 797 ? -28.357 4.183 4.376 1 97.33 797 PRO A O 1
ATOM 6025 N N . ILE A 1 798 ? -28.519 5.937 5.711 1 97.15 798 ILE A N 1
ATOM 6026 C CA . ILE A 1 798 ? -29.34 5.178 6.647 1 97.15 798 ILE A CA 1
ATOM 6027 C C . ILE A 1 798 ? -30.731 5.801 6.736 1 97.15 798 ILE A C 1
ATOM 6029 O O . ILE A 1 798 ? -30.887 7.013 6.57 1 97.15 798 ILE A O 1
ATOM 6033 N N . SER A 1 799 ? -31.72 5.043 7.058 1 96.9 799 SER A N 1
ATOM 6034 C CA . SER A 1 799 ? -33.106 5.482 7.18 1 96.9 799 SER A CA 1
ATOM 6035 C C . SER A 1 799 ? -33.345 6.199 8.505 1 96.9 799 SER A C 1
ATOM 6037 O O . SER A 1 799 ? -32.509 6.137 9.409 1 96.9 799 SER A O 1
ATOM 6039 N N . LYS A 1 800 ? -34.433 6.882 8.595 1 96.46 800 LYS A N 1
ATOM 6040 C CA . LYS A 1 800 ? -34.816 7.525 9.849 1 96.46 800 LYS A CA 1
ATOM 6041 C C . LYS A 1 800 ? -34.883 6.511 10.988 1 96.46 800 LYS A C 1
ATOM 6043 O O . LYS A 1 800 ? -34.448 6.796 12.105 1 96.46 800 LYS A O 1
ATOM 6048 N N . LYS A 1 801 ? -35.402 5.328 10.653 1 96.32 801 LYS A N 1
ATOM 6049 C CA . LYS A 1 801 ? -35.522 4.277 11.66 1 96.32 801 LYS A CA 1
ATOM 6050 C C . LYS A 1 801 ? -34.153 3.866 12.193 1 96.32 801 LYS A C 1
ATOM 6052 O O . LYS A 1 801 ? -33.959 3.761 13.406 1 96.32 801 LYS A O 1
ATOM 6057 N N . GLU A 1 802 ? -33.248 3.63 11.296 1 96.77 802 GLU A N 1
ATOM 6058 C CA . GLU A 1 802 ? -31.891 3.259 11.686 1 96.77 802 GLU A CA 1
ATOM 6059 C C . GLU A 1 802 ? -31.211 4.386 12.459 1 96.77 802 GLU A C 1
ATOM 6061 O O . GLU A 1 802 ? -30.486 4.134 13.423 1 96.77 802 GLU A O 1
ATOM 6066 N N . LEU A 1 803 ? -31.464 5.598 12.023 1 96.88 803 LEU A N 1
ATOM 6067 C CA . LEU A 1 803 ? -30.886 6.77 12.672 1 96.88 803 LEU A CA 1
ATOM 6068 C C . LEU A 1 803 ? -31.349 6.872 14.121 1 96.88 803 LEU A C 1
ATOM 6070 O O . LEU A 1 803 ? -30.533 7.068 15.026 1 96.88 803 LEU A O 1
ATOM 6074 N N . MET A 1 804 ? -32.628 6.682 14.351 1 96.27 804 MET A N 1
ATOM 6075 C CA . MET A 1 804 ? -33.228 6.833 15.674 1 96.27 804 MET A CA 1
ATOM 6076 C C . MET A 1 804 ? -32.807 5.694 16.595 1 96.27 804 MET A C 1
ATOM 6078 O O . MET A 1 804 ? -32.613 5.899 17.795 1 96.27 804 MET A O 1
ATOM 6082 N N . GLN A 1 805 ? -32.513 4.597 16.013 1 95.25 805 GLN A N 1
ATOM 6083 C CA . GLN A 1 805 ? -32.272 3.412 16.83 1 95.25 805 GLN A CA 1
ATOM 6084 C C . GLN A 1 805 ? -30.779 3.201 17.067 1 95.25 805 GLN A C 1
ATOM 6086 O O . GLN A 1 805 ? -30.381 2.634 18.087 1 95.25 805 GLN A O 1
ATOM 6091 N N . SER A 1 806 ? -29.999 3.715 16.156 1 95.73 806 SER A N 1
ATOM 6092 C CA . SER A 1 806 ? -28.653 3.152 16.166 1 95.73 806 SER A CA 1
ATOM 6093 C C . SER A 1 806 ? -27.597 4.247 16.267 1 95.73 806 SER A C 1
ATOM 6095 O O . SER A 1 806 ? -26.4 3.976 16.145 1 95.73 806 SER A O 1
ATOM 6097 N N . THR A 1 807 ? -27.929 5.497 16.419 1 96.83 807 THR A N 1
ATOM 6098 C CA . THR A 1 807 ? -26.929 6.556 16.501 1 96.83 807 THR A CA 1
ATOM 6099 C C . THR A 1 807 ? -26.949 7.213 17.878 1 96.83 807 THR A C 1
ATOM 6101 O O . THR A 1 807 ? -27.848 6.956 18.681 1 96.83 807 THR A O 1
ATOM 6104 N N . VAL A 1 808 ? -25.941 7.954 18.217 1 96.78 808 VAL A N 1
ATOM 6105 C CA . VAL A 1 808 ? -25.855 8.721 19.455 1 96.78 808 VAL A CA 1
ATOM 6106 C C . VAL A 1 808 ? -26.527 10.08 19.269 1 96.78 808 VAL A C 1
ATOM 6108 O O . VAL A 1 808 ? -26.085 10.891 18.452 1 96.78 808 VAL A O 1
ATOM 6111 N N . HIS A 1 809 ? -27.498 10.366 20.029 1 96.65 809 HIS A N 1
ATOM 6112 C CA . HIS A 1 809 ? -28.294 11.573 19.839 1 96.65 809 HIS A CA 1
ATOM 6113 C C . HIS A 1 809 ? -27.707 12.748 20.614 1 96.65 809 HIS A C 1
ATOM 6115 O O . HIS A 1 809 ? -27.06 12.556 21.646 1 96.65 809 HIS A O 1
ATOM 6121 N N . ASN A 1 810 ? -27.848 13.957 20.042 1 96.81 810 ASN A N 1
ATOM 6122 C CA . ASN A 1 810 ? -27.581 15.231 20.701 1 96.81 810 ASN A CA 1
ATOM 6123 C C . ASN A 1 810 ? -26.084 15.46 20.891 1 96.81 810 ASN A C 1
ATOM 6125 O O . ASN A 1 810 ? -25.668 16.097 21.861 1 96.81 810 ASN A O 1
ATOM 6129 N N . SER A 1 811 ? -25.352 14.852 20.052 1 96.57 811 SER A N 1
ATOM 6130 C CA . SER A 1 811 ? -23.906 14.968 20.21 1 96.57 811 SER A CA 1
ATOM 6131 C C . SER A 1 811 ? -23.439 16.403 19.987 1 96.57 811 SER A C 1
ATOM 6133 O O . SER A 1 811 ? -22.58 16.902 20.717 1 96.57 811 SER A O 1
ATOM 6135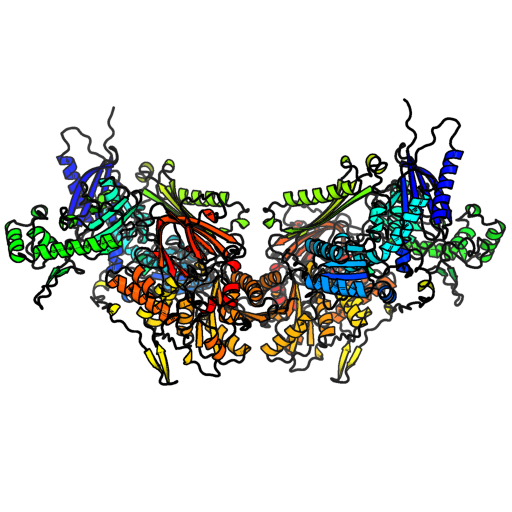 N N . TYR A 1 812 ? -23.976 17.12 18.957 1 97.65 812 TYR A N 1
ATOM 6136 C CA . TYR A 1 812 ? -23.614 18.516 18.738 1 97.65 812 TYR A CA 1
ATOM 6137 C C . TYR A 1 812 ? -24.065 19.386 19.906 1 97.65 812 TYR A C 1
ATOM 6139 O O . TYR A 1 812 ? -23.332 20.276 20.344 1 97.65 812 TYR A O 1
ATOM 6147 N N . SER A 1 813 ? -25.287 19.115 20.393 1 96.94 813 SER A N 1
ATOM 6148 C CA . SER A 1 813 ? -25.786 19.821 21.568 1 96.94 813 SER A CA 1
ATOM 6149 C C . SER A 1 813 ? -24.862 19.622 22.766 1 96.94 813 SER A C 1
ATOM 6151 O O . SER A 1 813 ? -24.575 20.571 23.498 1 96.94 813 SER A O 1
ATOM 6153 N N . GLY A 1 814 ? -24.496 18.41 22.9 1 95.41 814 GLY A N 1
ATOM 6154 C CA . GLY A 1 814 ? -23.643 18.08 24.031 1 95.41 814 GLY A CA 1
ATOM 6155 C C . GLY A 1 814 ? -22.293 18.77 23.981 1 95.41 814 GLY A C 1
ATOM 6156 O O . GLY A 1 814 ? -21.845 19.34 24.978 1 95.41 814 GLY A O 1
ATOM 6157 N N . VAL A 1 815 ? -21.613 18.707 22.851 1 96.01 815 VAL A N 1
ATOM 6158 C CA . VAL A 1 815 ? -20.28 19.292 22.757 1 96.01 815 VAL A CA 1
ATOM 6159 C C . VAL A 1 815 ? -20.378 20.814 22.81 1 96.01 815 VAL A C 1
ATOM 6161 O O . VAL A 1 815 ? -19.463 21.485 23.293 1 96.01 815 VAL A O 1
ATOM 6164 N N . TRP A 1 816 ? -21.446 21.33 22.242 1 96.55 816 TRP A N 1
ATOM 6165 C CA . TRP A 1 816 ? -21.686 22.764 22.362 1 96.55 816 TRP A CA 1
ATOM 6166 C C . TRP A 1 816 ? -21.775 23.18 23.827 1 96.55 816 TRP A C 1
ATOM 6168 O O . TRP A 1 816 ? -21.186 24.185 24.23 1 96.55 816 TRP A O 1
ATOM 6178 N N . SER A 1 817 ? -22.458 22.449 24.627 1 95.34 817 SER A N 1
ATOM 6179 C CA . SER A 1 817 ? -22.632 22.752 26.044 1 95.34 817 SER A CA 1
ATOM 6180 C C . SER A 1 817 ? -21.303 22.688 26.789 1 95.34 817 SER A C 1
ATOM 6182 O O . SER A 1 817 ? -21.064 23.471 27.711 1 95.34 817 SER A O 1
ATOM 6184 N N . ILE A 1 818 ? -20.561 21.71 26.469 1 94.84 818 ILE A N 1
ATOM 6185 C CA . ILE A 1 818 ? -19.247 21.577 27.089 1 94.84 818 ILE A CA 1
ATOM 6186 C C . ILE A 1 818 ? -18.377 22.775 26.716 1 94.84 818 ILE A C 1
ATOM 6188 O O . ILE A 1 818 ? -17.75 23.389 27.582 1 94.84 818 ILE A O 1
ATOM 6192 N N . GLY A 1 819 ? -18.358 23.082 25.428 1 95.11 819 GLY A N 1
ATOM 6193 C CA . GLY A 1 819 ? -17.566 24.208 24.959 1 95.11 819 GLY A CA 1
ATOM 6194 C C . GLY A 1 819 ? -18.005 25.534 25.551 1 95.11 819 GLY A C 1
ATOM 6195 O O . GLY A 1 819 ? -17.169 26.359 25.927 1 95.11 819 GLY A O 1
ATOM 6196 N N . LYS A 1 820 ? -19.294 25.739 25.615 1 94.85 820 LYS A N 1
ATOM 6197 C CA . LYS A 1 820 ? -19.821 26.954 26.231 1 94.85 820 LYS A CA 1
ATOM 6198 C C . LYS A 1 820 ? -19.397 27.057 27.693 1 94.85 820 LYS A C 1
ATOM 6200 O O . LYS A 1 820 ? -19.022 28.134 28.161 1 94.85 820 LYS A O 1
ATOM 6205 N N . GLY A 1 821 ? -19.499 25.935 28.322 1 92.7 821 GLY A N 1
ATOM 6206 C CA . GLY A 1 821 ? -19.073 25.906 29.712 1 92.7 821 GLY A CA 1
ATOM 6207 C C . GLY A 1 821 ? -17.625 26.315 29.901 1 92.7 821 GLY A C 1
ATOM 6208 O O . GLY A 1 821 ? -17.3 27.057 30.829 1 92.7 821 GLY A O 1
ATOM 6209 N N . ILE A 1 822 ? -16.789 25.837 29.13 1 92.18 822 ILE A N 1
ATOM 6210 C CA . ILE A 1 822 ? -15.366 26.143 29.226 1 92.18 822 ILE A CA 1
ATOM 6211 C C . ILE A 1 822 ? -15.137 27.624 28.936 1 92.18 822 ILE A C 1
ATOM 6213 O O . ILE A 1 822 ? -14.377 28.291 29.643 1 92.18 822 ILE A O 1
ATOM 6217 N N . LEU A 1 823 ? -15.799 28.112 27.876 1 89.16 823 LEU A N 1
ATOM 6218 C CA . LEU A 1 823 ? -15.656 29.521 27.523 1 89.16 823 LEU A CA 1
ATOM 6219 C C . LEU A 1 823 ? -16.182 30.416 28.64 1 89.16 823 LEU A C 1
ATOM 6221 O O . LEU A 1 823 ? -15.608 31.472 28.917 1 89.16 823 LEU A O 1
ATOM 6225 N N . GLU A 1 824 ? -17.29 29.976 29.199 1 86.98 824 GLU A N 1
ATOM 6226 C CA . GLU A 1 824 ? -17.832 30.709 30.34 1 86.98 824 GLU A CA 1
ATOM 6227 C C . GLU A 1 824 ? -16.859 30.699 31.515 1 86.98 824 GLU A C 1
ATOM 6229 O O . GLU A 1 824 ? -16.699 31.708 32.204 1 86.98 824 GLU A O 1
ATOM 6234 N N . ALA A 1 825 ? -16.311 29.549 31.703 1 84.36 825 ALA A N 1
ATOM 6235 C CA . ALA A 1 825 ? -15.328 29.436 32.777 1 84.36 825 ALA A CA 1
ATOM 6236 C C . ALA A 1 825 ? -14.149 30.377 32.543 1 84.36 825 ALA A C 1
ATOM 6238 O O . ALA A 1 825 ? -13.63 30.978 33.487 1 84.36 825 ALA A O 1
ATOM 6239 N N . HIS A 1 826 ? -13.777 30.46 31.351 1 75.31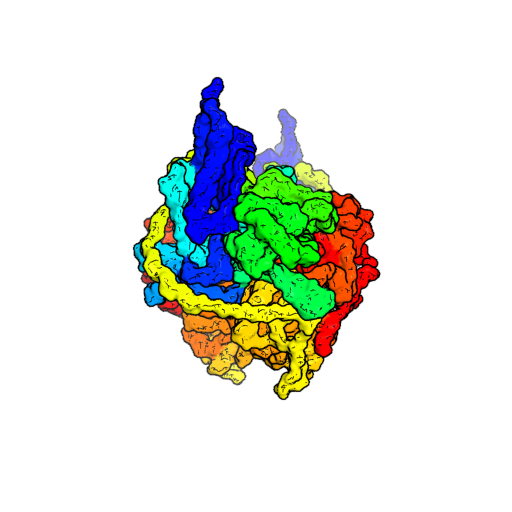 826 HIS A N 1
ATOM 6240 C CA . HIS A 1 826 ? -12.687 31.367 31.005 1 75.31 826 HIS A CA 1
ATOM 6241 C C . HIS A 1 826 ? -13.067 32.817 31.285 1 75.31 826 HIS A C 1
ATOM 6243 O O . HIS A 1 826 ? -12.263 33.581 31.823 1 75.31 826 HIS A O 1
ATOM 6249 N N . SER A 1 827 ? -14.293 33.143 30.869 1 70.75 827 SER A N 1
ATOM 6250 C CA . SER A 1 827 ? -14.761 34.518 31.011 1 70.75 827 SER A CA 1
ATOM 6251 C C . SER A 1 827 ? -14.949 34.889 32.478 1 70.75 827 SER A C 1
ATOM 6253 O O . SER A 1 827 ? -14.78 36.05 32.857 1 70.75 827 SER A O 1
ATOM 6255 N N . GLN A 1 828 ? -15.25 33.835 33.273 1 66.4 828 GLN A N 1
ATOM 6256 C CA . GLN A 1 828 ? -15.549 34.094 34.678 1 66.4 828 GLN A CA 1
ATOM 6257 C C . GLN A 1 828 ? -14.395 33.656 35.576 1 66.4 828 GLN A C 1
ATOM 6259 O O . GLN A 1 828 ? -14.517 33.669 36.802 1 66.4 828 GLN A O 1
ATOM 6264 N N . SER A 1 829 ? -13.298 33.24 35.042 1 55.31 829 SER A N 1
ATOM 6265 C CA . SER A 1 829 ? -12.116 32.769 35.757 1 55.31 829 SER A CA 1
ATOM 6266 C C . SER A 1 829 ? -12.455 31.601 36.676 1 55.31 829 SER A C 1
ATOM 6268 O O . SER A 1 829 ? -12.065 31.591 37.846 1 55.31 829 SER A O 1
ATOM 6270 N N . LEU A 1 830 ? -13.378 30.778 36.199 1 72.89 830 LEU A N 1
ATOM 6271 C CA . LEU A 1 830 ? -13.716 29.539 36.891 1 72.89 830 LEU A CA 1
ATOM 6272 C C . LEU A 1 830 ? -12.851 28.385 36.393 1 72.89 830 LEU A C 1
ATOM 6274 O O . LEU A 1 830 ? -12.16 28.514 35.38 1 72.89 830 LEU A O 1
ATOM 6278 N N . ASP A 1 831 ? -12.805 27.326 37.191 1 80.38 831 ASP A N 1
ATOM 6279 C CA . ASP A 1 831 ? -12.056 26.132 36.813 1 80.38 831 ASP A CA 1
ATOM 6280 C C . ASP A 1 831 ? -12.724 25.412 35.644 1 80.38 831 ASP A C 1
ATOM 6282 O O . ASP A 1 831 ? -13.804 24.839 35.796 1 80.38 831 ASP A O 1
ATOM 6286 N N . PRO A 1 832 ? -12.168 25.447 34.507 1 87.35 832 PRO A N 1
ATOM 6287 C CA . PRO A 1 832 ? -12.776 24.793 33.346 1 87.35 832 PRO A CA 1
ATOM 6288 C C . PRO A 1 832 ? -12.893 23.28 33.515 1 87.35 832 PRO A C 1
ATOM 6290 O O . PRO A 1 832 ? -13.782 22.656 32.93 1 87.35 832 PRO A O 1
ATOM 6293 N N . ILE A 1 833 ? -12.022 22.617 34.312 1 89.75 833 ILE A N 1
ATOM 6294 C CA . ILE A 1 833 ? -12.039 21.173 34.515 1 89.75 833 ILE A CA 1
ATOM 6295 C C . ILE A 1 833 ? -13.334 20.765 35.215 1 89.75 833 ILE A C 1
ATOM 6297 O O . ILE A 1 833 ? -13.985 19.798 34.815 1 89.75 833 ILE A O 1
ATOM 6301 N N . GLN A 1 834 ? -13.634 21.542 36.191 1 88.93 834 GLN A N 1
ATOM 6302 C CA . GLN A 1 834 ? -14.854 21.231 36.929 1 88.93 834 GLN A CA 1
ATOM 6303 C C . GLN A 1 834 ? -16.087 21.388 36.044 1 88.93 834 GLN A C 1
ATOM 6305 O O . GLN A 1 834 ? -17.053 20.633 36.177 1 88.93 834 GLN A O 1
ATOM 6310 N N . THR A 1 835 ? -16.006 22.371 35.26 1 88.41 835 THR A N 1
ATOM 6311 C CA . THR A 1 835 ? -17.113 22.586 34.335 1 88.41 835 THR A CA 1
ATOM 6312 C C . THR A 1 835 ? -17.292 21.381 33.416 1 88.41 835 THR A C 1
ATOM 6314 O O . THR A 1 835 ? -18.419 20.956 33.154 1 88.41 835 THR A O 1
ATOM 6317 N N . ILE A 1 836 ? -16.201 20.849 32.882 1 92.82 836 ILE A N 1
ATOM 6318 C CA . ILE A 1 836 ? -16.236 19.68 32.01 1 92.82 836 ILE A CA 1
ATOM 6319 C C . ILE A 1 836 ? -16.819 18.489 32.766 1 92.82 836 ILE A C 1
ATOM 6321 O O . ILE A 1 836 ? -17.69 17.784 32.251 1 92.82 836 ILE A O 1
ATOM 6325 N N . LEU A 1 837 ? -16.384 18.268 33.987 1 91.92 837 LEU A N 1
ATOM 6326 C CA . LEU A 1 837 ? -16.774 17.109 34.783 1 91.92 837 LEU A CA 1
ATOM 6327 C C . LEU A 1 837 ? -18.256 17.167 35.137 1 91.92 837 LEU A C 1
ATOM 6329 O O . LEU A 1 837 ? -18.94 16.141 35.132 1 91.92 837 LEU A O 1
ATOM 6333 N N . ASN A 1 838 ? -18.727 18.329 35.321 1 86.38 838 ASN A N 1
ATOM 6334 C CA . ASN A 1 838 ? -20.133 18.493 35.675 1 86.38 838 ASN A CA 1
ATOM 6335 C C . ASN A 1 838 ? -21.043 18.282 34.468 1 86.38 838 ASN A C 1
ATOM 6337 O O . ASN A 1 838 ? -22.176 17.821 34.613 1 86.38 838 ASN A O 1
ATOM 6341 N N . SER A 1 839 ? -20.5 18.583 33.389 1 84.7 839 SER A N 1
ATOM 6342 C CA . SER A 1 839 ? -21.302 18.5 32.173 1 84.7 839 SER A CA 1
ATOM 6343 C C . SER A 1 839 ? -21.404 17.062 31.675 1 84.7 839 SER A C 1
ATOM 6345 O O . SER A 1 839 ? -22.325 16.721 30.93 1 84.7 839 SER A O 1
ATOM 6347 N N . ASN A 1 840 ? -20.532 16.15 31.942 1 82.27 840 ASN A N 1
ATOM 6348 C CA . ASN A 1 840 ? -20.491 14.828 31.324 1 82.27 840 ASN A CA 1
ATOM 6349 C C . ASN A 1 840 ? -20.323 13.727 32.367 1 82.27 840 ASN A C 1
ATOM 6351 O O . ASN A 1 840 ? -19.81 12.649 32.061 1 82.27 840 ASN A O 1
ATOM 6355 N N . ASN A 1 841 ? -20.721 13.882 33.495 1 81.86 841 ASN A N 1
ATOM 6356 C CA . ASN A 1 841 ? -20.528 12.856 34.515 1 81.86 841 ASN A CA 1
ATOM 6357 C C . ASN A 1 841 ? -19.089 12.35 34.535 1 81.86 841 ASN A C 1
ATOM 6359 O O . ASN A 1 841 ? -18.847 11.15 34.393 1 81.86 841 ASN A O 1
ATOM 6363 N N . GLY A 1 842 ? -18.159 13.168 34.665 1 91.35 842 GLY A N 1
ATOM 6364 C CA . GLY A 1 842 ? -16.752 12.811 34.577 1 91.35 842 GLY A CA 1
ATOM 6365 C C . GLY A 1 842 ? -16.004 13.007 35.881 1 91.35 842 GLY A C 1
ATOM 6366 O O . GLY A 1 842 ? -16.562 13.522 36.852 1 91.35 842 GLY A O 1
ATOM 6367 N N . ASP A 1 843 ? -14.794 12.399 35.904 1 93.23 843 ASP A N 1
ATOM 6368 C CA . ASP A 1 843 ? -13.893 12.532 37.044 1 93.23 843 ASP A CA 1
ATOM 6369 C C . ASP A 1 843 ? -12.501 12.974 36.595 1 93.23 843 ASP A C 1
ATOM 6371 O O . ASP A 1 843 ? -12.079 12.671 35.478 1 93.23 843 ASP A O 1
ATOM 6375 N N . LEU A 1 844 ? -11.955 13.69 37.521 1 94.44 844 LEU A N 1
ATOM 6376 C CA . LEU A 1 844 ? -10.529 13.946 37.351 1 94.44 844 LEU A CA 1
ATOM 6377 C C . LEU A 1 844 ? -9.707 12.725 37.748 1 94.44 844 LEU A C 1
ATOM 6379 O O . LEU A 1 844 ? -9.71 12.32 38.913 1 94.44 844 LEU A O 1
ATOM 6383 N N . PHE A 1 845 ? -9.048 12.17 36.898 1 95.68 845 PHE A N 1
ATOM 6384 C CA . PHE A 1 845 ? -8.332 10.919 37.121 1 95.68 845 PHE A CA 1
ATOM 6385 C C . PHE A 1 845 ? -6.924 11.187 37.641 1 95.68 845 PHE A C 1
ATOM 6387 O O . PHE A 1 845 ? -6.432 10.469 38.513 1 95.68 845 PHE A O 1
ATOM 6394 N N . PHE A 1 846 ? -6.303 12.162 36.956 1 94.96 846 PHE A N 1
ATOM 6395 C CA . PHE A 1 846 ? -4.908 12.432 37.283 1 94.96 846 PHE A CA 1
ATOM 6396 C C . PHE A 1 846 ? -4.503 13.825 36.816 1 94.96 846 PHE A C 1
ATOM 6398 O O . PHE A 1 846 ? -5.003 14.315 35.801 1 94.96 846 PHE A O 1
ATOM 6405 N N . SER A 1 847 ? -3.699 14.543 37.527 1 91.18 847 SER A N 1
ATOM 6406 C CA . SER A 1 847 ? -3.1 15.812 37.126 1 91.18 847 SER A CA 1
ATOM 6407 C C . SER A 1 847 ? -1.58 15.767 37.242 1 91.18 847 SER A C 1
ATOM 6409 O O . SER A 1 847 ? -1.043 15.291 38.245 1 91.18 847 SER A O 1
ATOM 6411 N N . GLY A 1 848 ? -0.958 16.142 36.147 1 89.22 848 GLY A N 1
ATOM 6412 C CA . GLY A 1 848 ? 0.495 16.091 36.181 1 89.22 848 GLY A CA 1
ATOM 6413 C C . GLY A 1 848 ? 1.142 16.714 34.958 1 89.22 848 GLY A C 1
ATOM 6414 O O . GLY A 1 848 ? 0.521 17.52 34.263 1 89.22 848 GLY A O 1
ATOM 6415 N N . LYS A 1 849 ? 2.435 16.36 34.862 1 84.93 849 LYS A N 1
ATOM 6416 C CA . LYS A 1 849 ? 3.261 16.811 33.745 1 84.93 849 LYS A CA 1
ATOM 6417 C C . LYS A 1 849 ? 3.714 15.635 32.886 1 84.93 849 LYS A C 1
ATOM 6419 O O . LYS A 1 849 ? 4.111 14.592 33.411 1 84.93 849 LYS A O 1
ATOM 6424 N N . ILE A 1 850 ? 3.616 15.834 31.595 1 86.76 850 ILE A N 1
ATOM 6425 C CA . ILE A 1 850 ? 4.061 14.764 30.709 1 86.76 850 ILE A CA 1
ATOM 6426 C C . ILE A 1 850 ? 5.575 14.597 30.823 1 86.76 850 ILE A C 1
ATOM 6428 O O . ILE A 1 850 ? 6.329 15.549 30.608 1 86.76 850 ILE A O 1
ATOM 6432 N N . SER A 1 851 ? 6.016 13.454 31.129 1 81.49 851 SER A N 1
ATOM 6433 C CA . SER A 1 851 ? 7.439 13.192 31.316 1 81.49 851 SER A CA 1
ATOM 6434 C C . SER A 1 851 ? 8.018 12.416 30.137 1 81.49 851 SER A C 1
ATOM 6436 O O . SER A 1 851 ? 9.228 12.442 29.905 1 81.49 851 SER A O 1
ATOM 6438 N N . ASP A 1 852 ? 7.103 11.705 29.466 1 82.06 852 ASP A N 1
ATOM 6439 C CA . ASP A 1 852 ? 7.559 10.94 28.309 1 82.06 852 ASP A CA 1
ATOM 6440 C C . ASP A 1 852 ? 6.396 10.605 27.379 1 82.06 852 ASP A C 1
ATOM 6442 O O . ASP A 1 852 ? 5.265 10.415 27.833 1 82.06 852 ASP A O 1
ATOM 6446 N N . VAL A 1 853 ? 6.663 10.629 26.097 1 85.37 853 VAL A N 1
ATOM 6447 C CA . VAL A 1 853 ? 5.694 10.186 25.1 1 85.37 853 VAL A CA 1
ATOM 6448 C C . VAL A 1 853 ? 6.375 9.267 24.089 1 85.37 853 VAL A C 1
ATOM 6450 O O . VAL A 1 853 ? 7.333 9.668 23.423 1 85.37 853 VAL A O 1
ATOM 6453 N N . ASN A 1 854 ? 5.923 8.034 23.99 1 82.09 854 ASN A N 1
ATOM 6454 C CA . ASN A 1 854 ? 6.423 7.055 23.03 1 82.09 854 ASN A CA 1
ATOM 6455 C C . ASN A 1 854 ? 5.373 6.719 21.975 1 82.09 854 ASN A C 1
ATOM 6457 O O . ASN A 1 854 ? 4.229 6.406 22.309 1 82.09 854 ASN A O 1
ATOM 6461 N N . ARG A 1 855 ? 5.807 6.852 20.721 1 80.2 855 ARG A N 1
ATOM 6462 C CA . ARG A 1 855 ? 4.883 6.579 19.626 1 80.2 855 ARG A CA 1
ATOM 6463 C C . ARG A 1 855 ? 5.5 5.618 18.615 1 80.2 855 ARG A C 1
ATOM 6465 O O . ARG A 1 855 ? 6.707 5.661 18.366 1 80.2 855 ARG A O 1
ATOM 6472 N N . LYS A 1 856 ? 4.768 4.72 18.107 1 75.68 856 LYS A N 1
ATOM 6473 C CA . LYS A 1 856 ? 5.128 3.838 17.001 1 75.68 856 LYS A CA 1
ATOM 6474 C C . LYS A 1 856 ? 3.974 3.696 16.013 1 75.68 856 LYS A C 1
ATOM 6476 O O . LYS A 1 856 ? 2.808 3.847 16.385 1 75.68 856 LYS A O 1
ATOM 6481 N N . THR A 1 857 ? 4.357 3.513 14.695 1 72.05 857 THR A N 1
ATOM 6482 C CA . THR A 1 857 ? 3.319 3.289 13.695 1 72.05 857 THR A CA 1
ATOM 6483 C C . THR A 1 857 ? 3.267 1.818 13.291 1 72.05 857 THR A C 1
ATOM 6485 O O . THR A 1 857 ? 4.297 1.216 12.983 1 72.05 857 THR A O 1
ATOM 6488 N N . THR A 1 858 ? 2.096 1.207 13.307 1 67.2 858 THR A N 1
ATOM 6489 C CA . THR A 1 858 ? 1.869 -0.166 12.872 1 67.2 858 THR A CA 1
ATOM 6490 C C . THR A 1 858 ? 0.597 -0.265 12.035 1 67.2 858 THR A C 1
ATOM 6492 O O . THR A 1 858 ? -0.492 0.067 12.508 1 67.2 858 THR A O 1
ATOM 6495 N N . SER A 1 859 ? 0.673 -0.773 10.279 1 60.27 859 SER A N 1
ATOM 6496 C CA . SER A 1 859 ? -0.47 -1.03 9.41 1 60.27 859 SER A CA 1
ATOM 6497 C C . SER A 1 859 ? -1.346 0.21 9.266 1 60.27 859 SER A C 1
ATOM 6499 O O . SER A 1 859 ? -2.574 0.12 9.328 1 60.27 859 SER A O 1
ATOM 6501 N N . GLY A 1 860 ? -0.79 1.473 9.903 1 65.48 860 GLY A N 1
ATOM 6502 C CA . GLY A 1 860 ? -1.536 2.707 9.715 1 65.48 860 GLY A CA 1
ATOM 6503 C C . GLY A 1 860 ? -2.013 3.321 11.017 1 65.48 860 GLY A C 1
ATOM 6504 O O . GLY A 1 860 ? -2.654 4.374 11.016 1 65.48 860 GLY A O 1
ATOM 6505 N N . PHE A 1 861 ? -1.703 2.714 12.201 1 73.84 861 PHE A N 1
ATOM 6506 C CA . PHE A 1 861 ? -2.104 3.24 13.501 1 73.84 861 PHE A CA 1
ATOM 6507 C C . PHE A 1 861 ? -0.91 3.841 14.233 1 73.84 861 PHE A C 1
ATOM 6509 O O . PHE A 1 861 ? 0.203 3.319 14.15 1 73.84 861 PHE A O 1
ATOM 6516 N N . ASN A 1 862 ? -1.25 4.906 14.912 1 78.01 862 ASN A N 1
ATOM 6517 C CA . ASN A 1 862 ? -0.304 5.446 15.883 1 78.01 862 ASN A CA 1
ATOM 6518 C C . ASN A 1 862 ? -0.529 4.857 17.272 1 78.01 862 ASN A C 1
ATOM 6520 O O . ASN A 1 862 ? -1.565 5.1 17.894 1 78.01 862 ASN A O 1
ATOM 6524 N N . ILE A 1 863 ? 0.412 4.01 17.684 1 86.07 863 ILE A N 1
ATOM 6525 C CA . ILE A 1 863 ? 0.328 3.376 18.995 1 86.07 863 ILE A CA 1
ATOM 6526 C C . ILE A 1 863 ? 1.417 3.934 19.908 1 86.07 863 ILE A C 1
ATOM 6528 O O . ILE A 1 863 ? 2.548 4.158 19.471 1 86.07 863 ILE A O 1
ATOM 6532 N N . GLY A 1 864 ? 0.937 4.189 21.148 1 87.37 864 GLY A N 1
ATOM 6533 C CA . GLY A 1 864 ? 1.956 4.72 22.04 1 87.37 864 GLY A CA 1
ATOM 6534 C C . GLY A 1 864 ? 1.483 4.848 23.476 1 87.37 864 GLY A C 1
ATOM 6535 O O . GLY A 1 864 ? 0.447 4.292 23.846 1 87.37 864 GLY A O 1
ATOM 6536 N N . LYS A 1 865 ? 2.386 5.434 24.275 1 91.62 865 LYS A N 1
ATOM 6537 C CA . LYS A 1 865 ? 2.097 5.683 25.685 1 91.62 865 LYS A CA 1
ATOM 6538 C C . LYS A 1 865 ? 2.619 7.049 26.12 1 91.62 865 LYS A C 1
ATOM 6540 O O . LYS A 1 865 ? 3.678 7.487 25.667 1 91.62 865 LYS A O 1
ATOM 6545 N N . CYS A 1 866 ? 1.808 7.66 26.896 1 92.19 866 CYS A N 1
ATOM 6546 C CA . CYS A 1 866 ? 2.161 8.923 27.534 1 92.19 866 CYS A CA 1
ATOM 6547 C C . CYS A 1 866 ? 2.36 8.74 29.034 1 92.19 866 CYS A C 1
ATOM 6549 O O . CYS A 1 866 ? 1.483 8.213 29.721 1 92.19 866 CYS A O 1
ATOM 6551 N N . VAL A 1 867 ? 3.553 9.102 29.48 1 91.41 867 VAL A N 1
ATOM 6552 C CA . VAL A 1 867 ? 3.866 8.997 30.901 1 91.41 867 VAL A CA 1
ATOM 6553 C C . VAL A 1 867 ? 3.745 10.369 31.56 1 91.41 867 VAL A C 1
ATOM 6555 O O . VAL A 1 867 ? 4.363 11.337 31.11 1 91.41 867 VAL A O 1
ATOM 6558 N N . ILE A 1 868 ? 2.99 10.43 32.584 1 93.05 868 ILE A N 1
ATOM 6559 C CA . ILE A 1 868 ? 2.705 11.676 33.287 1 93.05 868 ILE A CA 1
ATOM 6560 C C . ILE A 1 868 ? 3.174 11.569 34.736 1 93.05 868 ILE A C 1
ATOM 6562 O O . ILE A 1 868 ? 2.762 10.662 35.464 1 93.05 868 ILE A O 1
ATOM 6566 N N . SER A 1 869 ? 4.156 12.561 35.126 1 88.61 869 SER A N 1
ATOM 6567 C CA . SER A 1 869 ? 4.591 12.674 36.514 1 88.61 869 SER A CA 1
ATOM 6568 C C . SER A 1 869 ? 3.614 13.511 37.333 1 88.61 869 SER A C 1
ATOM 6570 O O . SER A 1 869 ? 3.309 14.65 36.972 1 88.61 869 SER A O 1
ATOM 6572 N N . GLY A 1 870 ? 3.087 12.999 38.424 1 89.1 870 GLY A N 1
ATOM 6573 C CA . GLY A 1 870 ? 2.017 13.622 39.186 1 89.1 870 GLY A CA 1
ATOM 6574 C C . GLY A 1 870 ? 2.421 14.943 39.813 1 89.1 870 GLY A C 1
ATOM 6575 O O . GLY A 1 870 ? 3.568 15.11 40.235 1 89.1 870 GLY A O 1
ATOM 6576 N N . LEU A 1 871 ? 1.375 15.865 39.893 1 78.81 871 LEU A N 1
ATOM 6577 C CA . LEU A 1 871 ? 1.494 17.153 40.567 1 78.81 871 LEU A CA 1
ATOM 6578 C C . LEU A 1 871 ? 0.363 17.348 41.57 1 78.81 871 LEU A C 1
ATOM 6580 O O . LEU A 1 871 ? -0.664 16.67 41.494 1 78.81 871 LEU A O 1
ATOM 6584 N N . GLY A 1 872 ? 0.41 18.366 42.552 1 71.63 872 GLY A N 1
ATOM 6585 C CA . GLY A 1 872 ? -0.629 18.635 43.533 1 71.63 872 GLY A CA 1
ATOM 6586 C C . GLY A 1 872 ? -0.985 17.423 44.373 1 71.63 872 GLY A C 1
ATOM 6587 O O . GLY A 1 872 ? -0.109 16.8 44.975 1 71.63 872 GLY A O 1
ATOM 6588 N N . LYS A 1 873 ? -2.154 16.821 44.21 1 78.56 873 LYS A N 1
ATOM 6589 C CA . LYS A 1 873 ? -2.64 15.697 45.005 1 78.56 873 LYS A CA 1
ATOM 6590 C C . LYS A 1 873 ? -2.066 14.377 44.499 1 78.56 873 LYS A C 1
ATOM 6592 O O . LYS A 1 873 ? -2.026 13.389 45.235 1 78.56 873 LYS A O 1
ATOM 6597 N N . ASP A 1 874 ? -1.562 14.385 43.329 1 87.22 874 ASP A N 1
ATOM 6598 C CA . ASP A 1 874 ? -1.062 13.165 42.704 1 87.22 874 ASP A CA 1
ATOM 6599 C C . ASP A 1 874 ? 0.464 13.114 42.74 1 87.22 874 ASP A C 1
ATOM 6601 O O . ASP A 1 874 ? 1.077 12.248 42.112 1 87.22 874 ASP A O 1
ATOM 6605 N N . GLN A 1 875 ? 1.027 13.91 43.472 1 82.75 875 GLN A N 1
ATOM 6606 C CA . GLN A 1 875 ? 2.483 13.946 43.562 1 82.75 875 GLN A CA 1
ATOM 6607 C C . GLN A 1 875 ? 3.039 12.596 44.005 1 82.75 875 GLN A C 1
ATOM 6609 O O . GLN A 1 875 ? 2.5 11.965 44.917 1 82.75 875 GLN A O 1
ATOM 6614 N N . GLY A 1 876 ? 4.151 12.093 43.346 1 81.89 876 GLY A N 1
ATOM 6615 C CA . GLY A 1 876 ? 4.789 10.83 43.682 1 81.89 876 GLY A CA 1
ATOM 6616 C C . GLY A 1 876 ? 4.239 9.656 42.896 1 81.89 876 GLY A C 1
ATOM 6617 O O . GLY A 1 876 ? 4.825 8.571 42.897 1 81.89 876 GLY A O 1
ATOM 6618 N N . LYS A 1 877 ? 3.126 9.857 42.268 1 92.75 877 LYS A N 1
ATOM 6619 C CA . LYS A 1 877 ? 2.538 8.803 41.446 1 92.75 877 LYS A CA 1
ATOM 6620 C C . LYS A 1 877 ? 2.813 9.044 39.965 1 92.75 877 LYS A C 1
ATOM 6622 O O . LYS A 1 877 ? 3.239 10.133 39.576 1 92.75 877 LYS A O 1
ATOM 6627 N N . ILE A 1 878 ? 2.665 7.957 39.234 1 93.4 878 ILE A N 1
ATOM 6628 C CA . ILE A 1 878 ? 2.848 8.022 37.788 1 93.4 878 ILE A CA 1
ATOM 6629 C C . ILE A 1 878 ? 1.587 7.52 37.086 1 93.4 878 ILE A C 1
ATOM 6631 O O . ILE A 1 878 ? 0.982 6.534 37.513 1 93.4 878 ILE A O 1
ATOM 6635 N N . CYS A 1 879 ? 1.169 8.264 36.126 1 96.03 879 CYS A N 1
ATOM 6636 C CA . CYS A 1 879 ? 0.047 7.84 35.296 1 96.03 879 CYS A CA 1
ATOM 6637 C C . CYS A 1 879 ? 0.51 7.507 33.883 1 96.03 879 CYS A C 1
ATOM 6639 O O . CYS A 1 879 ? 1.27 8.266 33.279 1 96.03 879 CYS A O 1
ATOM 6641 N N . ILE A 1 880 ? 0.115 6.404 33.403 1 95.29 880 ILE A N 1
ATOM 6642 C CA . ILE A 1 880 ? 0.438 5.987 32.042 1 95.29 880 ILE A CA 1
ATOM 6643 C C . ILE A 1 880 ? -0.841 5.901 31.212 1 95.29 880 ILE A C 1
ATOM 6645 O O . ILE A 1 880 ? -1.786 5.201 31.587 1 95.29 880 ILE A O 1
ATOM 6649 N N . VAL A 1 881 ? -0.859 6.653 30.131 1 96.23 881 VAL A N 1
ATOM 6650 C CA . VAL A 1 881 ? -1.998 6.605 29.22 1 96.23 881 VAL A CA 1
ATOM 6651 C C . VAL A 1 881 ? -1.584 5.939 27.91 1 96.23 881 VAL A C 1
ATOM 6653 O O . VAL A 1 881 ? -0.689 6.425 27.214 1 96.23 881 VAL A O 1
ATOM 6656 N N . GLU A 1 882 ? -2.217 4.89 27.621 1 94.49 882 GLU A N 1
ATOM 6657 C CA . GLU A 1 882 ? -1.96 4.164 26.381 1 94.49 882 GLU A CA 1
ATOM 6658 C C . GLU A 1 882 ? -2.957 4.557 25.295 1 94.49 882 GLU A C 1
ATOM 6660 O O . GLU A 1 882 ? -4.132 4.795 25.581 1 94.49 882 GLU A O 1
ATOM 6665 N N . PHE A 1 883 ? -2.396 4.622 24.085 1 92.72 883 PHE A N 1
ATOM 6666 C CA . PHE A 1 883 ? -3.306 5.074 23.039 1 92.72 883 PHE A CA 1
ATOM 6667 C C . PHE A 1 883 ? -3.019 4.356 21.725 1 92.72 883 PHE A C 1
ATOM 6669 O O . PHE A 1 883 ? -1.917 3.845 21.519 1 92.72 883 PHE A O 1
ATOM 6676 N N . GLN A 1 884 ? -4.032 4.174 20.917 1 91.56 884 GLN A N 1
ATOM 6677 C CA . GLN A 1 884 ? -4.053 3.839 19.497 1 91.56 884 GLN A CA 1
ATOM 6678 C C . GLN A 1 884 ? -4.863 4.861 18.704 1 91.56 884 GLN A C 1
ATOM 6680 O O . GLN A 1 884 ? -6.076 4.712 18.546 1 91.56 884 GLN A O 1
ATOM 6685 N N . ASN A 1 885 ? -4.255 5.816 18.239 1 86.26 885 ASN A N 1
ATOM 6686 C CA . ASN A 1 885 ? -4.876 7.023 17.705 1 86.26 885 ASN A CA 1
ATOM 6687 C C . ASN A 1 885 ? -5.675 7.763 18.774 1 86.26 885 ASN A C 1
ATOM 6689 O O . ASN A 1 885 ? -5.634 8.993 18.845 1 86.26 885 ASN A O 1
ATOM 6693 N N . GLU A 1 886 ? -6.409 6.976 19.507 1 92.53 886 GLU A N 1
ATOM 6694 C CA . GLU A 1 886 ? -7.182 7.506 20.627 1 92.53 886 GLU A CA 1
ATOM 6695 C C . GLU A 1 886 ? -6.676 6.954 21.957 1 92.53 886 GLU A C 1
ATOM 6697 O O . GLU A 1 886 ? -6.078 5.877 22.001 1 92.53 886 GLU A O 1
ATOM 6702 N N . PHE A 1 887 ? -7.003 7.659 23.026 1 96.07 887 PHE A N 1
ATOM 6703 C CA . PHE A 1 887 ? -6.676 7.176 24.362 1 96.07 887 PHE A CA 1
ATOM 6704 C C . PHE A 1 887 ? -7.55 5.984 24.736 1 96.07 887 PHE A C 1
ATOM 6706 O O . PHE A 1 887 ? -8.778 6.061 24.661 1 96.07 887 PHE A O 1
ATOM 6713 N N . LEU A 1 888 ? -6.9 4.91 25.236 1 95.38 888 LEU A N 1
ATOM 6714 C CA . LEU A 1 888 ? -7.644 3.673 25.444 1 95.38 888 LEU A CA 1
ATOM 6715 C C . LEU A 1 888 ? -7.648 3.282 26.919 1 95.38 888 LEU A C 1
ATOM 6717 O O . LEU A 1 888 ? -8.616 2.696 27.407 1 95.38 888 LEU A O 1
ATOM 6721 N N . ARG A 1 889 ? -6.494 3.562 27.521 1 95.44 889 ARG A N 1
ATOM 6722 C CA . ARG A 1 889 ? -6.322 3.102 28.895 1 95.44 889 ARG A CA 1
ATOM 6723 C C . ARG A 1 889 ? -5.428 4.055 29.683 1 95.44 889 ARG A C 1
ATOM 6725 O O . ARG A 1 889 ? -4.406 4.519 29.175 1 95.44 889 ARG A O 1
ATOM 6732 N N . ALA A 1 890 ? -5.871 4.347 30.86 1 96.25 890 ALA A N 1
ATOM 6733 C CA . ALA A 1 890 ? -5.077 5.118 31.813 1 96.25 890 ALA A CA 1
ATOM 6734 C C . ALA A 1 890 ? -4.906 4.357 33.126 1 96.25 890 ALA A C 1
ATOM 6736 O O . ALA A 1 890 ? -5.881 3.864 33.696 1 96.25 890 ALA A O 1
ATOM 6737 N N . VAL A 1 891 ? -3.614 4.198 33.535 1 95.51 891 VAL A N 1
ATOM 6738 C CA . VAL A 1 891 ? -3.33 3.485 34.776 1 95.51 891 VAL A CA 1
ATOM 6739 C C . VAL A 1 891 ? -2.471 4.357 35.688 1 95.51 891 VAL A C 1
ATOM 6741 O O . VAL A 1 891 ? -1.613 5.106 35.213 1 95.51 891 VAL A O 1
ATOM 6744 N N . ILE A 1 892 ? -2.761 4.288 36.965 1 95.83 892 ILE A N 1
ATOM 6745 C CA . ILE A 1 892 ? -1.921 4.935 37.967 1 95.83 892 ILE A CA 1
ATOM 6746 C C . ILE A 1 892 ? -1.074 3.887 38.685 1 95.83 892 ILE A C 1
ATOM 6748 O O . ILE A 1 892 ? -1.594 2.869 39.148 1 95.83 892 ILE A O 1
ATOM 6752 N N . VAL A 1 893 ? 0.22 4.206 38.69 1 92.91 893 VAL A N 1
ATOM 6753 C CA . VAL A 1 893 ? 1.139 3.281 39.346 1 92.91 893 VAL A CA 1
ATOM 6754 C C . VAL A 1 893 ? 2.033 4.044 40.32 1 92.91 893 VAL A C 1
ATOM 6756 O O . VAL A 1 893 ? 2.176 5.264 40.216 1 92.91 893 VAL A O 1
ATOM 6759 N N . LYS A 1 894 ? 2.55 3.318 41.293 1 83.12 894 LYS A N 1
ATOM 6760 C CA . LYS A 1 894 ? 3.482 3.941 42.229 1 83.12 894 LYS A CA 1
ATOM 6761 C C . LYS A 1 894 ? 4.905 3.929 41.676 1 83.12 894 LYS A C 1
ATOM 6763 O O . LYS A 1 894 ? 5.626 4.923 41.784 1 83.12 894 LYS A O 1
ATOM 6768 N N . ASP A 1 895 ? 5.337 2.764 41.098 1 78.3 895 ASP A N 1
ATOM 6769 C CA . ASP A 1 895 ? 6.663 2.613 40.507 1 78.3 895 ASP A CA 1
ATOM 6770 C C . ASP A 1 895 ? 6.567 2.195 39.042 1 78.3 895 ASP A C 1
ATOM 6772 O O . ASP A 1 895 ? 5.838 1.26 38.704 1 78.3 895 ASP A O 1
ATOM 6776 N N . TYR A 1 896 ? 7.035 3.126 38.252 1 80.53 896 TYR A N 1
ATOM 6777 C CA . TYR A 1 896 ? 7.004 2.844 36.821 1 80.53 896 TYR A CA 1
ATOM 6778 C C . TYR A 1 896 ? 8.402 2.538 36.296 1 80.53 896 TYR A C 1
ATOM 6780 O O . TYR A 1 896 ? 9.338 3.309 36.518 1 80.53 896 TYR A O 1
ATOM 6788 N N . ASP A 1 897 ? 8.614 1.333 35.676 1 77.25 897 ASP A N 1
ATOM 6789 C CA . ASP A 1 897 ? 9.84 0.945 34.984 1 77.25 897 ASP A CA 1
ATOM 6790 C C . ASP A 1 897 ? 9.689 1.098 33.473 1 77.25 897 ASP A C 1
ATOM 6792 O O . ASP A 1 897 ? 9.022 0.288 32.825 1 77.25 897 ASP A O 1
ATOM 6796 N N . PRO A 1 898 ? 10.295 2.085 32.885 1 73.64 898 PRO A N 1
ATOM 6797 C CA . PRO A 1 898 ? 10.136 2.367 31.456 1 73.64 898 PRO A CA 1
ATOM 6798 C C . PRO A 1 898 ? 10.676 1.246 30.57 1 73.64 898 PRO A C 1
ATOM 6800 O O . PRO A 1 898 ? 10.356 1.186 29.38 1 73.64 898 PRO A O 1
ATOM 6803 N N . SER A 1 899 ? 11.51 0.276 31.094 1 65.91 899 SER A N 1
ATOM 6804 C CA . SER A 1 899 ? 12.111 -0.803 30.317 1 65.91 899 SER A CA 1
ATOM 6805 C C . SER A 1 899 ? 11.106 -1.917 30.047 1 65.91 899 SER A C 1
ATOM 6807 O O . SER A 1 899 ? 11.3 -2.729 29.139 1 65.91 899 SER A O 1
ATOM 6809 N N . LEU A 1 900 ? 10.107 -1.929 30.845 1 68.8 900 LEU A N 1
ATOM 6810 C CA . LEU A 1 900 ? 9.113 -2.984 30.672 1 68.8 900 LEU A CA 1
ATOM 6811 C C . LEU A 1 900 ? 8.135 -2.631 29.556 1 68.8 900 LEU A C 1
ATOM 6813 O O . LEU A 1 900 ? 7.657 -1.497 29.479 1 68.8 900 LEU A O 1
ATOM 6817 N N . GLU A 1 901 ? 7.823 -3.53 28.716 1 67.67 901 GLU A N 1
ATOM 6818 C CA . GLU A 1 901 ? 6.886 -3.322 27.616 1 67.67 901 GLU A CA 1
ATOM 6819 C C . GLU A 1 901 ? 5.45 -3.236 28.124 1 67.67 901 GLU A C 1
ATOM 6821 O O . GLU A 1 901 ? 4.646 -2.461 27.6 1 67.67 901 GLU A O 1
ATOM 6826 N N . THR A 1 902 ? 5.117 -4.136 29.161 1 77.06 902 THR A N 1
ATOM 6827 C CA . THR A 1 902 ? 3.768 -4.147 29.714 1 77.06 902 THR A CA 1
ATOM 6828 C C . THR A 1 902 ? 3.784 -3.75 31.188 1 77.06 902 THR A C 1
ATOM 6830 O O . THR A 1 902 ? 4.764 -4.001 31.893 1 77.06 902 THR A O 1
ATOM 6833 N N . ILE A 1 903 ? 2.685 -3.115 31.67 1 82.11 903 ILE A N 1
ATOM 6834 C CA . ILE A 1 903 ? 2.538 -2.718 33.066 1 82.11 903 ILE A CA 1
ATOM 6835 C C . ILE A 1 903 ? 2 -3.891 33.882 1 82.11 903 ILE A C 1
ATOM 6837 O O . ILE A 1 903 ? 0.912 -4.402 33.604 1 82.11 903 ILE A O 1
ATOM 6841 N N . PRO A 1 904 ? 2.718 -4.411 34.815 1 80 904 PRO A N 1
ATOM 6842 C CA . PRO A 1 904 ? 2.221 -5.517 35.638 1 80 904 PRO A CA 1
ATOM 6843 C C . PRO A 1 904 ? 0.912 -5.181 36.349 1 80 904 PRO A C 1
ATOM 6845 O O . PRO A 1 904 ? 0.745 -4.066 36.85 1 80 904 PRO A O 1
ATOM 6848 N N . GLN A 1 905 ? 0.026 -6.072 36.435 1 80.03 905 GLN A N 1
ATOM 6849 C CA . GLN A 1 905 ? -1.299 -5.876 37.015 1 80.03 905 GLN A CA 1
ATOM 6850 C C . GLN A 1 905 ? -1.205 -5.532 38.498 1 80.03 905 GLN A C 1
ATOM 6852 O O . GLN A 1 905 ? -2.014 -4.758 39.014 1 80.03 905 GLN A O 1
ATOM 6857 N N . GLU A 1 906 ? -0.221 -6.017 39.137 1 80.33 906 GLU A N 1
ATOM 6858 C CA . GLU A 1 906 ? -0.067 -5.831 40.577 1 80.33 906 GLU A CA 1
ATOM 6859 C C . GLU A 1 906 ? 0.33 -4.395 40.908 1 80.33 906 GLU A C 1
ATOM 6861 O O . GLU A 1 906 ? 0.093 -3.921 42.021 1 80.33 906 GLU A O 1
ATOM 6866 N N . SER A 1 907 ? 0.822 -3.747 39.965 1 84.76 907 SER A N 1
ATOM 6867 C CA . SER A 1 907 ? 1.315 -2.395 40.209 1 84.76 907 SER A CA 1
ATOM 6868 C C . SER A 1 907 ? 0.225 -1.357 39.969 1 84.76 907 SER A C 1
ATOM 6870 O O . SER A 1 907 ? 0.386 -0.187 40.323 1 84.76 907 SER A O 1
ATOM 6872 N N . ILE A 1 908 ? -0.914 -1.8 39.45 1 89.58 908 ILE A N 1
ATOM 6873 C CA . ILE A 1 908 ? -1.965 -0.867 39.062 1 89.58 908 ILE A CA 1
ATOM 6874 C C . ILE A 1 908 ? -2.797 -0.488 40.285 1 89.58 908 ILE A C 1
ATOM 6876 O O . ILE A 1 908 ? -3.367 -1.357 40.949 1 89.58 908 ILE A O 1
ATOM 6880 N N . GLN A 1 909 ? -2.853 0.727 40.598 1 90.44 909 GLN A N 1
ATOM 6881 C CA . GLN A 1 909 ? -3.637 1.243 41.715 1 90.44 909 GLN A CA 1
ATOM 6882 C C . GLN A 1 909 ? -5.034 1.657 41.262 1 90.44 909 GLN A C 1
ATOM 6884 O O . GLN A 1 909 ? -6.007 1.492 42.002 1 90.44 909 GLN A O 1
ATOM 6889 N N . SER A 1 910 ? -5.073 2.315 40.13 1 91.54 910 SER A N 1
ATOM 6890 C CA . SER A 1 910 ? -6.326 2.757 39.527 1 91.54 910 SER A CA 1
ATOM 6891 C C . SER A 1 910 ? -6.322 2.538 38.018 1 91.54 910 SER A C 1
ATOM 6893 O O . SER A 1 910 ? -5.262 2.544 37.388 1 91.54 910 SER A O 1
ATOM 6895 N N . LEU A 1 911 ? -7.548 2.369 37.533 1 92.35 911 LEU A N 1
ATOM 6896 C CA . LEU A 1 911 ? -7.663 2.014 36.123 1 92.35 911 LEU A CA 1
ATOM 6897 C C . LEU A 1 911 ? -8.849 2.724 35.478 1 92.35 911 LEU A C 1
ATOM 6899 O O . LEU A 1 911 ? -9.929 2.8 36.07 1 92.35 911 LEU A O 1
ATOM 6903 N N . ALA A 1 912 ? -8.611 3.432 34.409 1 94.31 912 ALA A N 1
ATOM 6904 C CA . ALA A 1 912 ? -9.635 3.91 33.484 1 94.31 912 ALA A CA 1
ATOM 6905 C C . ALA A 1 912 ? -9.435 3.32 32.091 1 94.31 912 ALA A C 1
ATOM 6907 O O . ALA A 1 912 ? -8.309 3.259 31.592 1 94.31 912 ALA A O 1
ATOM 6908 N N . ILE A 1 913 ? -10.521 2.851 31.497 1 94.18 913 ILE A N 1
ATOM 6909 C CA . ILE A 1 913 ? -10.35 2.145 30.232 1 94.18 913 ILE A CA 1
ATOM 6910 C C . ILE A 1 913 ? -11.599 2.319 29.371 1 94.18 913 ILE A C 1
ATOM 6912 O O . ILE A 1 913 ? -12.648 2.742 29.864 1 94.18 913 ILE A O 1
ATOM 6916 N N . VAL A 1 914 ? -11.517 2.094 28.19 1 93.89 914 VAL A N 1
ATOM 6917 C CA . VAL A 1 914 ? -12.641 2.093 27.259 1 93.89 914 VAL A CA 1
ATOM 6918 C C . VAL A 1 914 ? -13.714 1.122 27.746 1 93.89 914 VAL A C 1
ATOM 6920 O O . VAL A 1 914 ? -13.403 0.101 28.363 1 93.89 914 VAL A O 1
ATOM 6923 N N . PRO A 1 915 ? -14.955 1.539 27.474 1 93.75 915 PRO A N 1
ATOM 6924 C CA . PRO A 1 915 ? -15.469 2.543 26.54 1 93.75 915 PRO A CA 1
ATOM 6925 C C . PRO A 1 915 ? -15.573 3.932 27.166 1 93.75 915 PRO A C 1
ATOM 6927 O O . PRO A 1 915 ? -16.117 4.852 26.548 1 93.75 915 PRO A O 1
ATOM 6930 N N . ASN A 1 916 ? -15.041 4.12 28.416 1 94.54 916 ASN A N 1
ATOM 6931 C CA . ASN A 1 916 ? -14.964 5.469 28.966 1 94.54 916 ASN A CA 1
ATOM 6932 C C . ASN A 1 916 ? -14.209 6.412 28.033 1 94.54 916 ASN A C 1
ATOM 6934 O O . ASN A 1 916 ? -13.356 5.975 27.259 1 94.54 916 ASN A O 1
ATOM 6938 N N . ILE A 1 917 ? -14.588 7.652 28.061 1 95.23 917 ILE A N 1
ATOM 6939 C CA . ILE A 1 917 ? -13.838 8.669 27.33 1 95.23 917 ILE A CA 1
ATOM 6940 C C . ILE A 1 917 ? -12.67 9.161 28.183 1 95.23 917 ILE A C 1
ATOM 6942 O O . ILE A 1 917 ? -12.875 9.732 29.256 1 95.23 917 ILE A O 1
ATOM 6946 N N . ILE A 1 918 ? -11.528 8.853 27.797 1 96.54 918 ILE A N 1
ATOM 6947 C CA . ILE A 1 918 ? -10.334 9.393 28.439 1 96.54 918 ILE A CA 1
ATOM 6948 C C . ILE A 1 918 ? -9.864 10.638 27.69 1 96.54 918 ILE A C 1
ATOM 6950 O O . ILE A 1 918 ? -9.653 10.597 26.476 1 96.54 918 ILE A O 1
ATOM 6954 N N . SER A 1 919 ? -9.81 11.725 28.368 1 96.26 919 SER A N 1
ATOM 6955 C CA . SER A 1 919 ? -9.434 12.994 27.753 1 96.26 919 SER A CA 1
ATOM 6956 C C . SER A 1 919 ? -8.253 13.631 28.477 1 96.26 919 SER A C 1
ATOM 6958 O O . SER A 1 919 ? -8.178 13.593 29.707 1 96.26 919 SER A O 1
ATOM 6960 N N . ILE A 1 920 ? -7.35 14.083 27.75 1 96.02 920 ILE A N 1
ATOM 6961 C CA . ILE A 1 920 ? -6.247 14.873 28.286 1 96.02 920 ILE A CA 1
ATOM 6962 C C . ILE A 1 920 ? -6.448 16.346 27.935 1 96.02 920 ILE A C 1
ATOM 6964 O O . ILE A 1 920 ? -6.59 16.697 26.762 1 96.02 920 ILE A O 1
ATOM 6968 N N . VAL A 1 921 ? -6.526 17.149 28.92 1 93.4 921 VAL A N 1
ATOM 6969 C CA . VAL A 1 921 ? -6.745 18.574 28.692 1 93.4 921 VAL A CA 1
ATOM 6970 C C . VAL A 1 921 ? -5.651 19.382 29.386 1 93.4 921 VAL A C 1
ATOM 6972 O O . VAL A 1 921 ? -4.986 18.885 30.298 1 93.4 921 VAL A O 1
ATOM 6975 N N . ASP A 1 922 ? -5.47 20.469 28.877 1 85.59 922 ASP A N 1
ATOM 6976 C CA . ASP A 1 922 ? -4.603 21.412 29.577 1 85.59 922 ASP A CA 1
ATOM 6977 C C . ASP A 1 922 ? -5.17 21.763 30.951 1 85.59 922 ASP A C 1
ATOM 6979 O O . ASP A 1 922 ? -6.336 22.146 31.068 1 85.59 922 ASP A O 1
ATOM 6983 N N . SER A 1 923 ? -4.363 21.59 31.907 1 80.13 923 SER A N 1
ATOM 6984 C CA . SER A 1 923 ? -4.844 21.715 33.28 1 80.13 923 SER A CA 1
ATOM 6985 C C . SER A 1 923 ? -5.365 23.121 33.558 1 80.13 923 SER A C 1
ATOM 6987 O O . SER A 1 923 ? -6.214 23.312 34.431 1 80.13 923 SER A O 1
ATOM 6989 N N . GLN A 1 924 ? -4.965 24.016 32.734 1 67.87 924 GLN A N 1
ATOM 6990 C CA . GLN A 1 924 ? -5.307 25.411 32.99 1 67.87 924 GLN A CA 1
ATOM 6991 C C . GLN A 1 924 ? -6.48 25.858 32.121 1 67.87 924 GLN A C 1
ATOM 6993 O O . GLN A 1 924 ? -7.368 26.574 32.588 1 67.87 924 GLN A O 1
ATOM 6998 N N . THR A 1 925 ? -6.479 25.557 30.908 1 76.51 925 THR A N 1
ATOM 6999 C CA . THR A 1 925 ? -7.428 26.102 29.943 1 76.51 925 THR A CA 1
ATOM 7000 C C . THR A 1 925 ? -8.59 25.137 29.724 1 76.51 925 THR A C 1
ATOM 7002 O O . THR A 1 925 ? -9.64 25.529 29.21 1 76.51 925 THR A O 1
ATOM 7005 N N . GLY A 1 926 ? -8.339 23.966 30.083 1 87.58 926 GLY A N 1
ATOM 7006 C CA . GLY A 1 926 ? -9.369 22.972 29.825 1 87.58 926 GLY A CA 1
ATOM 7007 C C . GLY A 1 926 ? -9.465 22.578 28.363 1 87.58 926 GLY A C 1
ATOM 7008 O O . GLY A 1 926 ? -10.338 21.796 27.981 1 87.58 926 GLY A O 1
ATOM 7009 N N . LEU A 1 927 ? -8.566 23.076 27.55 1 89.18 927 LEU A N 1
ATOM 7010 C CA . LEU A 1 927 ? -8.562 22.725 26.134 1 89.18 927 LEU A CA 1
ATOM 7011 C C . LEU A 1 927 ? -7.94 21.349 25.917 1 89.18 927 LEU A C 1
ATOM 7013 O O . LEU A 1 927 ? -6.959 20.996 26.575 1 89.18 927 LEU A O 1
ATOM 7017 N N . ALA A 1 928 ? -8.526 20.655 25.099 1 93.36 928 ALA A N 1
ATOM 7018 C CA . ALA A 1 928 ? -8.115 19.273 24.869 1 93.36 928 ALA A CA 1
ATOM 7019 C C . ALA A 1 928 ? -6.773 19.212 24.146 1 93.36 928 ALA A C 1
ATOM 7021 O O . ALA A 1 928 ? -6.476 20.061 23.302 1 93.36 928 ALA A O 1
ATOM 7022 N N . ILE A 1 929 ? -5.986 18.196 24.445 1 90.04 929 ILE A N 1
ATOM 7023 C CA . ILE A 1 929 ? -4.727 17.887 23.777 1 90.04 929 ILE A CA 1
ATOM 7024 C C . ILE A 1 929 ? -4.84 16.546 23.055 1 90.04 929 ILE A C 1
ATOM 7026 O O . ILE A 1 929 ? -5.056 15.51 23.688 1 90.04 929 ILE A O 1
ATOM 7030 N N . GLN A 1 930 ? -4.637 16.607 21.827 1 89.5 930 GLN A N 1
ATOM 7031 C CA . GLN A 1 930 ? -4.777 15.398 21.021 1 89.5 930 GLN A CA 1
ATOM 7032 C C . GLN A 1 930 ? -3.522 14.535 21.101 1 89.5 930 GLN A C 1
ATOM 7034 O O . GLN A 1 930 ? -2.472 14.996 21.554 1 89.5 930 GLN A O 1
ATOM 7039 N N . THR A 1 931 ? -3.58 13.289 20.689 1 88.14 931 THR A N 1
ATOM 7040 C CA . THR A 1 931 ? -2.485 12.33 20.782 1 88.14 931 THR A CA 1
ATOM 7041 C C . THR A 1 931 ? -1.259 12.834 20.027 1 88.14 931 THR A C 1
ATOM 7043 O O . THR A 1 931 ? -0.125 12.623 20.461 1 88.14 931 THR A O 1
ATOM 7046 N N . GLU A 1 932 ? -1.517 13.581 18.986 1 77.93 932 GLU A N 1
ATOM 7047 C CA . GLU A 1 932 ? -0.422 14.046 18.14 1 77.93 932 GLU A CA 1
ATOM 7048 C C . GLU A 1 932 ? 0.234 15.295 18.724 1 77.93 932 GLU A C 1
ATOM 7050 O O . GLU A 1 932 ? 1.35 15.653 18.34 1 77.93 932 GLU A O 1
ATOM 7055 N N . GLU A 1 933 ? -0.435 15.876 19.655 1 78.95 933 GLU A N 1
ATOM 7056 C CA . GLU A 1 933 ? 0.038 17.138 20.216 1 78.95 933 GLU A CA 1
ATOM 7057 C C . GLU A 1 933 ? 0.756 16.916 21.544 1 78.95 933 GLU A C 1
ATOM 7059 O O . GLU A 1 933 ? 1.347 17.845 22.1 1 78.95 933 GLU A O 1
ATOM 7064 N N . LEU A 1 934 ? 0.727 15.677 22.02 1 83.64 934 LEU A N 1
ATOM 7065 C CA . LEU A 1 934 ? 1.356 15.385 23.304 1 83.64 934 LEU A CA 1
ATOM 7066 C C . LEU A 1 934 ? 2.849 15.692 23.261 1 83.64 934 LEU A C 1
ATOM 7068 O O . LEU A 1 934 ? 3.538 15.309 22.313 1 83.64 934 LEU A O 1
ATOM 7072 N N . ARG A 1 935 ? 3.24 16.412 24.241 1 74.27 935 ARG A N 1
ATOM 7073 C CA . ARG A 1 935 ? 4.653 16.768 24.322 1 74.27 935 ARG A CA 1
ATOM 7074 C C . ARG A 1 935 ? 5.136 16.768 25.769 1 74.27 935 ARG A C 1
ATOM 7076 O O . ARG A 1 935 ? 4.364 17.057 26.686 1 74.27 935 ARG A O 1
ATOM 7083 N N . TYR A 1 936 ? 6.429 16.504 25.898 1 71.65 936 TYR A N 1
ATOM 7084 C CA . TYR A 1 936 ? 7.061 16.582 27.21 1 71.65 936 TYR A CA 1
ATOM 7085 C C . TYR A 1 936 ? 6.867 17.962 27.828 1 71.65 936 TYR A C 1
ATOM 7087 O O . TYR A 1 936 ? 6.985 18.979 27.14 1 71.65 936 TYR A O 1
ATOM 7095 N N . GLY A 1 937 ? 6.5 17.973 29.006 1 69.95 937 GLY A N 1
ATOM 7096 C CA . GLY A 1 937 ? 6.457 19.237 29.723 1 69.95 937 GLY A CA 1
ATOM 7097 C C . GLY A 1 937 ? 5.053 19.792 29.871 1 69.95 937 GLY A C 1
ATOM 7098 O O . GLY A 1 937 ? 4.809 20.661 30.711 1 69.95 937 GLY A O 1
ATOM 7099 N N . PHE A 1 938 ? 4.126 19.3 29.121 1 76.26 938 PHE A N 1
ATOM 7100 C CA . PHE A 1 938 ? 2.751 19.776 29.212 1 76.26 938 PHE A CA 1
ATOM 7101 C C . PHE A 1 938 ? 2.162 19.47 30.584 1 76.26 938 PHE A C 1
ATOM 7103 O O . PHE A 1 938 ? 2.325 18.364 31.103 1 76.26 938 PHE A O 1
ATOM 7110 N N . ARG A 1 939 ? 1.614 20.427 31.159 1 80.44 939 ARG A N 1
ATOM 7111 C CA . ARG A 1 939 ? 0.796 20.195 32.345 1 80.44 939 ARG A CA 1
ATOM 7112 C C . ARG A 1 939 ? -0.63 19.814 31.96 1 80.44 939 ARG A C 1
ATOM 7114 O O . ARG A 1 939 ? -1.348 20.61 31.353 1 80.44 939 ARG A O 1
ATOM 7121 N N . ILE A 1 940 ? -0.971 18.726 32.437 1 90.49 940 ILE A N 1
ATOM 7122 C CA . ILE A 1 940 ? -2.221 18.219 31.882 1 90.49 940 ILE A CA 1
ATOM 7123 C C . ILE A 1 940 ? -3.071 17.611 32.994 1 90.49 940 ILE A C 1
ATOM 7125 O O . ILE A 1 940 ? -2.577 17.362 34.097 1 90.49 940 ILE A O 1
ATOM 7129 N N . SER A 1 941 ? -4.288 17.53 32.763 1 93.2 941 SER A N 1
ATOM 7130 C CA . SER A 1 941 ? -5.257 16.767 33.544 1 93.2 941 SER A CA 1
ATOM 7131 C C . SER A 1 941 ? -5.866 15.638 32.719 1 93.2 941 SER A C 1
ATOM 7133 O O . SER A 1 941 ? -6.242 15.841 31.563 1 93.2 941 SER A O 1
ATOM 7135 N N . VAL A 1 942 ? -5.821 14.455 33.297 1 96.68 942 VAL A N 1
ATOM 7136 C CA . VAL A 1 942 ? -6.465 13.305 32.67 1 96.68 942 VAL A CA 1
ATOM 7137 C C . VAL A 1 942 ? -7.887 13.152 33.206 1 96.68 942 VAL A C 1
ATOM 7139 O O . VAL A 1 942 ? -8.089 13.01 34.414 1 96.68 942 VAL A O 1
ATOM 7142 N N . LEU A 1 943 ? -8.814 13.238 32.331 1 96.68 943 LEU A N 1
ATOM 7143 C CA . LEU A 1 943 ? -10.22 13.13 32.703 1 96.68 943 LEU A CA 1
ATOM 7144 C C . LEU A 1 943 ? -10.809 11.807 32.225 1 96.68 943 LEU A C 1
ATOM 7146 O O . LEU A 1 943 ? -10.399 11.279 31.189 1 96.68 943 LEU A O 1
ATOM 7150 N N . VAL A 1 944 ? -11.705 11.284 32.954 1 96.21 944 VAL A N 1
ATOM 7151 C CA . VAL A 1 944 ? -12.488 10.118 32.562 1 96.21 944 VAL A CA 1
ATOM 7152 C C . VAL A 1 944 ? -13.968 10.487 32.496 1 96.21 944 VAL A C 1
ATOM 7154 O O . VAL A 1 944 ? -14.573 10.839 33.511 1 96.21 944 VAL A O 1
ATOM 7157 N N . LEU A 1 945 ? -14.468 10.481 31.326 1 95.15 945 LEU A N 1
ATOM 7158 C CA . LEU A 1 945 ? -15.855 10.862 31.083 1 95.15 945 LEU A CA 1
ATOM 7159 C C . LEU A 1 945 ? -16.689 9.65 30.683 1 95.15 945 LEU A C 1
ATOM 7161 O O . LEU A 1 945 ? -16.146 8.638 30.235 1 95.15 945 LEU A O 1
ATOM 7165 N N . GLY A 1 946 ? -17.94 9.791 30.87 1 92.92 946 GLY A N 1
ATOM 7166 C CA . GLY A 1 946 ? -18.834 8.712 30.479 1 92.92 946 GLY A CA 1
ATOM 7167 C C . GLY A 1 946 ? -19.055 8.634 28.98 1 92.92 946 GLY A C 1
ATOM 7168 O O . GLY A 1 946 ? -19.119 9.661 28.302 1 92.92 946 GLY A O 1
ATOM 7169 N N . GLY A 1 947 ? -19.143 7.415 28.526 1 90.77 947 GLY A N 1
ATOM 7170 C CA . GLY A 1 947 ? -19.474 7.198 27.127 1 90.77 947 GLY A CA 1
ATOM 7171 C C . GLY A 1 947 ? -20.955 6.965 26.893 1 90.77 947 GLY A C 1
ATOM 7172 O O . GLY A 1 947 ? -21.737 6.905 27.845 1 90.77 947 GLY A O 1
ATOM 7173 N N . THR A 1 948 ? -21.337 6.875 25.667 1 91.82 948 THR A N 1
ATOM 7174 C CA . THR A 1 948 ? -22.736 6.645 25.324 1 91.82 948 THR A CA 1
ATOM 7175 C C . THR A 1 948 ? -23.201 5.283 25.83 1 91.82 948 THR A C 1
ATOM 7177 O O . THR A 1 948 ? -22.438 4.315 25.812 1 91.82 948 THR A O 1
ATOM 7180 N N . PRO A 1 949 ? -24.383 5.129 26.27 1 91.49 949 PRO A N 1
ATOM 7181 C CA . PRO A 1 949 ? -24.913 3.851 26.752 1 91.49 949 PRO A CA 1
ATOM 7182 C C . PRO A 1 949 ? -24.912 2.768 25.676 1 91.49 949 PRO A C 1
ATOM 7184 O O . PRO A 1 949 ? -24.925 1.576 25.994 1 91.49 949 PRO A O 1
ATOM 7187 N N . LYS A 1 950 ? -24.827 3.095 24.497 1 91.16 950 LYS A N 1
ATOM 7188 C CA . LYS A 1 950 ? -24.855 2.148 23.386 1 91.16 950 LYS A CA 1
ATOM 7189 C C . LYS A 1 950 ? -23.652 1.21 23.433 1 91.16 950 LYS A C 1
ATOM 7191 O O . LYS A 1 950 ? -23.713 0.089 22.926 1 91.16 950 LYS A O 1
ATOM 7196 N N . PHE A 1 951 ? -22.622 1.6 24.022 1 92.79 951 PHE A N 1
ATOM 7197 C CA . PHE A 1 951 ? -21.409 0.794 24.081 1 92.79 951 PHE A CA 1
ATOM 7198 C C . PHE A 1 951 ? -21.428 -0.124 25.297 1 92.79 951 PHE A C 1
ATOM 7200 O O . PHE A 1 951 ? -20.54 -0.964 25.462 1 92.79 951 PHE A O 1
ATOM 7207 N N . HIS A 1 952 ? -22.462 -0.041 26.065 1 89.16 952 HIS A N 1
ATOM 7208 C CA . HIS A 1 952 ? -22.543 -0.847 27.278 1 89.16 952 HIS A CA 1
ATOM 7209 C C . HIS A 1 952 ? -23.391 -2.095 27.054 1 89.16 952 HIS A C 1
ATOM 7211 O O . HIS A 1 952 ? -23.577 -2.897 27.972 1 89.16 952 HIS A O 1
ATOM 7217 N N . THR A 1 953 ? -23.785 -2.297 25.877 1 89.65 953 THR A N 1
ATOM 7218 C CA . THR A 1 953 ? -24.451 -3.538 25.494 1 89.65 953 THR A CA 1
ATOM 7219 C C . THR A 1 953 ? -23.43 -4.644 25.243 1 89.65 953 THR A C 1
ATOM 7221 O O . THR A 1 953 ? -22.244 -4.369 25.049 1 89.65 953 THR A O 1
ATOM 7224 N N . PRO A 1 954 ? -23.876 -5.849 25.264 1 89.56 954 PRO A N 1
ATOM 7225 C CA . PRO A 1 954 ? -22.936 -6.935 24.977 1 89.56 954 PRO A CA 1
ATOM 7226 C C . PRO A 1 954 ? -22.241 -6.773 23.627 1 89.56 954 PRO A C 1
ATOM 7228 O O . PRO A 1 954 ? -21.033 -6.997 23.519 1 89.56 954 PRO A O 1
ATOM 7231 N N . LYS A 1 955 ? -22.987 -6.335 22.64 1 91.33 955 LYS A N 1
ATOM 7232 C CA . LYS A 1 955 ? -22.405 -6.106 21.321 1 91.33 955 LYS A CA 1
ATOM 7233 C C . LYS A 1 955 ? -21.412 -4.948 21.352 1 91.33 955 LYS A C 1
ATOM 7235 O O . LYS A 1 955 ? -20.359 -5.009 20.713 1 91.33 955 LYS A O 1
ATOM 7240 N N . GLY A 1 956 ? -21.824 -3.942 22.08 1 92.52 956 GLY A N 1
ATOM 7241 C CA . GLY A 1 956 ? -20.945 -2.791 22.206 1 92.52 956 GLY A CA 1
ATOM 7242 C C . GLY A 1 956 ? -19.635 -3.113 22.9 1 92.52 956 GLY A C 1
ATOM 7243 O O . GLY A 1 956 ? -18.564 -2.736 22.421 1 92.52 956 GLY A O 1
ATOM 7244 N N . LEU A 1 957 ? -19.707 -3.894 23.935 1 92.21 957 LEU A N 1
ATOM 7245 C CA . LEU A 1 957 ? -18.522 -4.223 24.72 1 92.21 957 LEU A CA 1
ATOM 7246 C C . LEU A 1 957 ? -17.61 -5.176 23.954 1 92.21 957 LEU A C 1
ATOM 7248 O O . LEU A 1 957 ? -16.386 -5.112 24.087 1 92.21 957 LEU A O 1
ATOM 7252 N N . LYS A 1 958 ? -18.211 -5.928 23.202 1 91.68 958 LYS A N 1
ATOM 7253 C CA . LYS A 1 958 ? -17.42 -6.841 22.383 1 91.68 958 LYS A CA 1
ATOM 7254 C C . LYS A 1 958 ? -16.606 -6.08 21.341 1 91.68 958 LYS A C 1
ATOM 7256 O O . LYS A 1 958 ? -15.488 -6.478 21.006 1 91.68 958 LYS A O 1
ATOM 7261 N N . THR A 1 959 ? -17.092 -4.989 20.903 1 93.33 959 THR A N 1
ATOM 7262 C CA . THR A 1 959 ? -16.494 -4.262 19.788 1 93.33 959 THR A CA 1
ATOM 7263 C C . THR A 1 959 ? -15.566 -3.162 20.295 1 93.33 959 THR A C 1
ATOM 7265 O O . THR A 1 959 ? -14.538 -2.876 19.678 1 93.33 959 THR A O 1
ATOM 7268 N N . VAL A 1 960 ? -15.958 -2.509 21.44 1 94.11 960 VAL A N 1
ATOM 7269 C CA . VAL A 1 960 ? -15.194 -1.335 21.85 1 94.11 960 VAL A CA 1
ATOM 7270 C C . VAL A 1 960 ? -14.756 -1.485 23.305 1 94.11 960 VAL A C 1
ATOM 7272 O O . VAL A 1 960 ? -14.217 -0.548 23.898 1 94.11 960 VAL A O 1
ATOM 7275 N N . GLY A 1 961 ? -14.982 -2.652 23.846 1 91.97 961 GLY A N 1
ATOM 7276 C CA . GLY A 1 961 ? -14.562 -2.9 25.216 1 91.97 961 GLY A CA 1
ATOM 7277 C C . GLY A 1 961 ? -13.089 -3.245 25.335 1 91.97 961 GLY A C 1
ATOM 7278 O O . GLY A 1 961 ? -12.371 -3.278 24.334 1 91.97 961 GLY A O 1
ATOM 7279 N N . PRO A 1 962 ? -12.641 -3.521 26.529 1 92.18 962 PRO A N 1
ATOM 7280 C CA . PRO A 1 962 ? -11.227 -3.793 26.793 1 92.18 962 PRO A CA 1
ATOM 7281 C C . PRO A 1 962 ? -10.691 -4.972 25.984 1 92.18 962 PRO A C 1
ATOM 7283 O O . PRO A 1 962 ? -9.58 -4.906 25.452 1 92.18 962 PRO A O 1
ATOM 7286 N N . THR A 1 963 ? -11.452 -5.959 25.797 1 90.81 963 THR A N 1
ATOM 7287 C CA . THR A 1 963 ? -11.005 -7.15 25.084 1 90.81 963 THR A CA 1
ATOM 7288 C C . THR A 1 963 ? -10.742 -6.834 23.614 1 90.81 963 THR A C 1
ATOM 7290 O O . THR A 1 963 ? -9.819 -7.384 23.011 1 90.81 963 THR A O 1
ATOM 7293 N N . ALA A 1 964 ? -11.539 -6.002 23.102 1 90.84 964 ALA A N 1
ATOM 7294 C CA . ALA A 1 964 ? -11.415 -5.634 21.694 1 90.84 964 ALA A CA 1
ATOM 7295 C C . ALA A 1 964 ? -10.079 -4.948 21.422 1 90.84 964 ALA A C 1
ATOM 7297 O O . ALA A 1 964 ? -9.55 -5.023 20.31 1 90.84 964 ALA A O 1
ATOM 7298 N N . PHE A 1 965 ? -9.495 -4.353 22.466 1 91.56 965 PHE A N 1
ATOM 7299 C CA . PHE A 1 965 ? -8.254 -3.61 22.28 1 91.56 965 PHE A CA 1
ATOM 7300 C C . PHE A 1 965 ? -7.075 -4.366 22.882 1 91.56 965 PHE A C 1
ATOM 7302 O O . PHE A 1 965 ? -6.039 -3.771 23.185 1 91.56 965 PHE A O 1
ATOM 7309 N N . GLY A 1 966 ? -7.279 -5.621 23.27 1 86.3 966 GLY A N 1
ATOM 7310 C CA . GLY A 1 966 ? -6.164 -6.462 23.674 1 86.3 966 GLY A CA 1
ATOM 7311 C C . GLY A 1 966 ? -5.979 -6.527 25.178 1 86.3 966 GLY A C 1
ATOM 7312 O O . GLY A 1 966 ? -4.866 -6.744 25.663 1 86.3 966 GLY A O 1
ATOM 7313 N N . TYR A 1 967 ? -7.062 -6.232 25.872 1 88.47 967 TYR A N 1
ATOM 7314 C CA . TYR A 1 967 ? -6.996 -6.345 27.325 1 88.47 967 TYR A CA 1
ATOM 7315 C C . TYR A 1 967 ? -7.97 -7.4 27.834 1 88.47 967 TYR A C 1
ATOM 7317 O O . TYR A 1 967 ? -8.854 -7.101 28.64 1 88.47 967 TYR A O 1
ATOM 7325 N N . PRO A 1 968 ? -7.746 -8.589 27.488 1 85.53 968 PRO A N 1
ATOM 7326 C CA . PRO A 1 968 ? -8.703 -9.633 27.86 1 85.53 968 PRO A CA 1
ATOM 7327 C C . PRO A 1 968 ? -8.708 -9.922 29.359 1 85.53 968 PRO A C 1
ATOM 7329 O O . PRO A 1 968 ? -9.677 -10.481 29.881 1 85.53 968 PRO A O 1
ATOM 7332 N N . GLU A 1 969 ? -7.727 -9.488 30.075 1 83.4 969 GLU A N 1
ATOM 7333 C CA . GLU A 1 969 ? -7.596 -9.75 31.505 1 83.4 969 GLU A CA 1
ATOM 7334 C C . GLU A 1 969 ? -8.574 -8.901 32.313 1 83.4 969 GLU A C 1
ATOM 7336 O O . GLU A 1 969 ? -8.861 -9.21 33.472 1 83.4 969 GLU A O 1
ATOM 7341 N N . ILE A 1 970 ? -9.038 -7.896 31.729 1 86.93 970 ILE A N 1
ATOM 7342 C CA . ILE A 1 970 ? -9.952 -7.009 32.44 1 86.93 970 ILE A CA 1
ATOM 7343 C C . ILE A 1 970 ? -11.387 -7.502 32.271 1 86.93 970 ILE A C 1
ATOM 7345 O O . ILE A 1 970 ? -12.055 -7.161 31.292 1 86.93 970 ILE A O 1
ATOM 7349 N N . THR A 1 971 ? -11.904 -8.17 33.21 1 81.3 971 THR A N 1
ATOM 7350 C CA . THR A 1 971 ? -13.224 -8.784 33.115 1 81.3 971 THR A CA 1
ATOM 7351 C C . THR A 1 971 ? -14.244 -8.004 33.939 1 81.3 971 THR A C 1
ATOM 7353 O O . THR A 1 971 ? -15.441 -8.037 33.648 1 81.3 971 THR A O 1
ATOM 7356 N N . ASP A 1 972 ? -13.752 -7.205 34.989 1 81.4 972 ASP A N 1
ATOM 7357 C CA . ASP A 1 972 ? -14.632 -6.373 35.803 1 81.4 972 ASP A CA 1
ATOM 7358 C C . ASP A 1 972 ? -14.84 -5.003 35.162 1 81.4 972 ASP A C 1
ATOM 7360 O O . ASP A 1 972 ? -13.908 -4.199 35.087 1 81.4 972 ASP A O 1
ATOM 7364 N N . LEU A 1 973 ? -16.124 -4.778 34.722 1 83.81 973 LEU A N 1
ATOM 7365 C CA . LEU A 1 973 ? -16.421 -3.551 33.991 1 83.81 973 LEU A CA 1
ATOM 7366 C C . LEU A 1 973 ? -17.313 -2.63 34.816 1 83.81 973 LEU A C 1
ATOM 7368 O O . LEU A 1 973 ? -18.006 -1.772 34.264 1 83.81 973 LEU A O 1
ATOM 7372 N N . SER A 1 974 ? -17.296 -2.689 36.139 1 79.82 974 SER A N 1
ATOM 7373 C CA . SER A 1 974 ? -18.161 -1.913 37.022 1 79.82 974 SER A CA 1
ATOM 7374 C C . SER A 1 974 ? -17.76 -0.442 37.037 1 79.82 974 SER A C 1
ATOM 7376 O O . SER A 1 974 ? -18.566 0.423 37.385 1 79.82 974 SER A O 1
ATOM 7378 N N . PHE A 1 975 ? -16.645 -0.129 36.648 1 81.37 975 PHE A N 1
ATOM 7379 C CA . PHE A 1 975 ? -16.138 1.237 36.713 1 81.37 975 PHE A CA 1
ATOM 7380 C C . PHE A 1 975 ? -16.488 2.005 35.445 1 81.37 975 PHE A C 1
ATOM 7382 O O . PHE A 1 975 ? -16.232 3.208 35.351 1 81.37 975 PHE A O 1
ATOM 7389 N N . ILE A 1 976 ? -17.148 1.393 34.571 1 86.01 976 ILE A N 1
ATOM 7390 C CA . ILE A 1 976 ? -17.482 2.046 33.31 1 86.01 976 ILE A CA 1
ATOM 7391 C C . ILE A 1 976 ? -18.686 2.965 33.507 1 86.01 976 ILE A C 1
ATOM 7393 O O . ILE A 1 976 ? -19.698 2.557 34.081 1 86.01 976 ILE A O 1
ATOM 7397 N N . LYS A 1 977 ? -18.498 4.213 33.023 1 88.43 977 LYS A N 1
ATOM 7398 C CA . LYS A 1 977 ? -19.501 5.261 33.189 1 88.43 977 LYS A CA 1
ATOM 7399 C C . LYS A 1 977 ? -20.262 5.504 31.888 1 88.43 977 LYS A C 1
ATOM 7401 O O . LYS A 1 977 ? -19.726 5.286 30.8 1 88.43 977 LYS A O 1
ATOM 7406 N N . THR A 1 978 ? -21.505 5.901 32.111 1 90.44 978 THR A N 1
ATOM 7407 C CA . THR A 1 978 ? -22.31 6.245 30.944 1 90.44 978 THR A CA 1
ATOM 7408 C C . THR A 1 978 ? -22.795 7.69 31.03 1 90.44 978 THR A C 1
ATOM 7410 O O . THR A 1 978 ? -22.922 8.244 32.123 1 90.44 978 THR A O 1
ATOM 7413 N N . ASN A 1 979 ? -22.874 8.303 29.934 1 90.17 979 ASN A N 1
ATOM 7414 C CA . ASN A 1 979 ? -23.401 9.659 29.817 1 90.17 979 ASN A CA 1
ATOM 7415 C C . ASN A 1 979 ? -24.233 9.829 28.549 1 90.17 979 ASN A C 1
ATOM 7417 O O . ASN A 1 979 ? -23.939 9.216 27.521 1 90.17 979 ASN A O 1
ATOM 7421 N N . GLU A 1 980 ? -25.32 10.64 28.705 1 91.52 980 GLU A N 1
ATOM 7422 C CA . GLU A 1 980 ? -26.134 11.024 27.555 1 91.52 980 GLU A CA 1
ATOM 7423 C C . GLU A 1 980 ? -26.116 12.535 27.345 1 91.52 980 GLU A C 1
ATOM 7425 O O . GLU A 1 980 ? -26.2 13.302 28.307 1 91.52 980 GLU A O 1
ATOM 7430 N N . PHE A 1 981 ? -25.962 12.904 26.15 1 93.16 981 PHE A N 1
ATOM 7431 C CA . PHE A 1 981 ? -25.96 14.324 25.82 1 93.16 981 PHE A CA 1
ATOM 7432 C C . PHE A 1 981 ? -27.366 14.905 25.916 1 93.16 981 PHE A C 1
ATOM 7434 O O . PHE A 1 981 ? -28.341 14.248 25.546 1 93.16 981 PHE A O 1
ATOM 7441 N N . LYS A 1 982 ? -27.439 16.083 26.392 1 92.42 982 LYS A N 1
ATOM 7442 C CA . LYS A 1 982 ? -28.723 16.772 26.481 1 92.42 982 LYS A CA 1
ATOM 7443 C C . LYS A 1 982 ? -28.968 17.638 25.249 1 92.42 982 LYS A C 1
ATOM 7445 O O . LYS A 1 982 ? -28.04 18.257 24.724 1 92.42 982 LYS A O 1
ATOM 7450 N N . SER A 1 983 ? -30.181 17.782 24.811 1 94.7 983 SER A N 1
ATOM 7451 C CA . SER A 1 983 ? -30.543 18.519 23.605 1 94.7 983 SER A CA 1
ATOM 7452 C C . SER A 1 983 ? -30.708 20.007 23.896 1 94.7 983 SER A C 1
ATOM 7454 O O . SER A 1 983 ? -31.202 20.387 24.959 1 94.7 983 SER A O 1
ATOM 7456 N N . ILE A 1 984 ? -30.396 20.773 22.906 1 92.83 984 ILE A N 1
ATOM 7457 C CA . ILE A 1 984 ? -30.621 22.209 23.04 1 92.83 984 ILE A CA 1
ATOM 7458 C C . ILE A 1 984 ? -31.963 22.582 22.414 1 92.83 984 ILE A C 1
ATOM 7460 O O . ILE A 1 984 ? -32.437 23.709 22.574 1 92.83 984 ILE A O 1
ATOM 7464 N N . PHE A 1 985 ? -32.547 21.657 21.748 1 92.03 985 PHE A N 1
ATOM 7465 C CA . PHE A 1 985 ? -33.808 21.908 21.061 1 92.03 985 PHE A CA 1
ATOM 7466 C C . PHE A 1 985 ? -34.973 21.885 22.043 1 92.03 985 PHE A C 1
ATOM 7468 O O . PHE A 1 985 ? -34.948 21.143 23.027 1 92.03 985 PHE A O 1
ATOM 7475 N N . MET B 1 1 ? 49.859 -53.875 3.813 1 25.56 1 MET B N 1
ATOM 7476 C CA . MET B 1 1 ? 48.689 -53.018 3.644 1 25.56 1 MET B CA 1
ATOM 7477 C C . MET B 1 1 ? 47.404 -53.838 3.679 1 25.56 1 MET B C 1
ATOM 7479 O O . MET B 1 1 ? 47.199 -54.716 2.839 1 25.56 1 MET B O 1
ATOM 7483 N N . SER B 1 2 ? 46.911 -54.297 4.69 1 38.19 2 SER B N 1
ATOM 7484 C CA . SER B 1 2 ? 45.761 -55.124 5.041 1 38.19 2 SER B CA 1
ATOM 7485 C C . SER B 1 2 ? 44.521 -54.706 4.258 1 38.19 2 SER B C 1
ATOM 7487 O O . SER B 1 2 ? 44.045 -53.578 4.395 1 38.19 2 SER B O 1
ATOM 7489 N N . LEU B 1 3 ? 44.248 -54.996 2.916 1 46 3 LEU B N 1
ATOM 7490 C CA . LEU B 1 3 ? 43.389 -54.532 1.832 1 46 3 LEU B CA 1
ATOM 7491 C C . LEU B 1 3 ? 41.918 -54.748 2.174 1 46 3 LEU B C 1
ATOM 7493 O O . LEU B 1 3 ? 41.495 -55.877 2.429 1 46 3 LEU B O 1
ATOM 7497 N N . SER B 1 4 ? 41.178 -53.909 2.78 1 60.62 4 SER B N 1
ATOM 7498 C CA . SER B 1 4 ? 39.752 -53.874 3.091 1 60.62 4 SER B CA 1
ATOM 7499 C C . SER B 1 4 ? 38.923 -54.445 1.946 1 60.62 4 SER B C 1
ATOM 7501 O O . SER B 1 4 ? 39.289 -54.305 0.777 1 60.62 4 SER B O 1
ATOM 7503 N N . PRO B 1 5 ? 37.989 -55.428 2.195 1 73.25 5 PRO B N 1
ATOM 7504 C CA . PRO B 1 5 ? 37.163 -56.04 1.152 1 73.25 5 PRO B CA 1
ATOM 7505 C C . PRO B 1 5 ? 36.514 -55.008 0.232 1 73.25 5 PRO B C 1
ATOM 7507 O O . PRO B 1 5 ? 36.151 -53.918 0.679 1 73.25 5 PRO B O 1
ATOM 7510 N N . PRO B 1 6 ? 36.617 -55.244 -1.009 1 80.48 6 PRO B N 1
ATOM 7511 C CA . PRO B 1 6 ? 35.995 -54.315 -1.955 1 80.48 6 PRO B CA 1
ATOM 7512 C C . PRO B 1 6 ? 34.514 -54.079 -1.663 1 80.48 6 PRO B C 1
ATOM 7514 O O . PRO B 1 6 ? 33.815 -54.995 -1.221 1 80.48 6 PRO B O 1
ATOM 7517 N N . LEU B 1 7 ? 34.107 -52.839 -1.786 1 85.11 7 LEU B N 1
ATOM 7518 C CA . LEU B 1 7 ? 32.72 -52.439 -1.571 1 85.11 7 LEU B CA 1
ATOM 7519 C C . LEU B 1 7 ? 31.982 -52.302 -2.898 1 85.11 7 LEU B C 1
ATOM 7521 O O . LEU B 1 7 ? 32.513 -51.73 -3.853 1 85.11 7 LEU B O 1
ATOM 7525 N N . PHE B 1 8 ? 30.791 -52.949 -2.957 1 87.87 8 PHE B N 1
ATOM 7526 C CA . PHE B 1 8 ? 30.045 -52.952 -4.21 1 87.87 8 PHE B CA 1
ATOM 7527 C C . PHE B 1 8 ? 28.669 -52.324 -4.023 1 87.87 8 PHE B C 1
ATOM 7529 O O . PHE B 1 8 ? 28.094 -52.389 -2.935 1 87.87 8 PHE B O 1
ATOM 7536 N N . ILE B 1 9 ? 28.205 -51.706 -5.089 1 89.68 9 ILE B N 1
ATOM 7537 C CA . ILE B 1 9 ? 26.836 -51.214 -5.199 1 89.68 9 ILE B CA 1
ATOM 7538 C C . ILE B 1 9 ? 26.122 -51.929 -6.344 1 89.68 9 ILE B C 1
ATOM 7540 O O . ILE B 1 9 ? 26.705 -52.147 -7.408 1 89.68 9 ILE B O 1
ATOM 7544 N N . ILE B 1 10 ? 24.981 -52.345 -6.087 1 91.25 10 ILE B N 1
ATOM 7545 C CA . ILE B 1 10 ? 24.194 -52.996 -7.129 1 91.25 10 ILE B CA 1
ATOM 7546 C C . ILE B 1 10 ? 23.085 -52.058 -7.6 1 91.25 10 ILE B C 1
ATOM 7548 O O . ILE B 1 10 ? 22.296 -51.564 -6.791 1 91.25 10 ILE B O 1
ATOM 7552 N N . GLY B 1 11 ? 23.091 -51.727 -8.829 1 92.13 11 GLY B N 1
ATOM 7553 C CA . GLY B 1 11 ? 21.997 -50.998 -9.452 1 92.13 11 GLY B CA 1
ATOM 7554 C C . GLY B 1 11 ? 21.045 -51.893 -10.221 1 92.13 11 GLY B C 1
ATOM 7555 O O . GLY B 1 11 ? 21.478 -52.77 -10.971 1 92.13 11 GLY B O 1
ATOM 7556 N N . ILE B 1 12 ? 19.779 -51.708 -9.964 1 90.11 12 ILE B N 1
ATOM 7557 C CA . ILE B 1 12 ? 18.77 -52.514 -10.645 1 90.11 12 ILE B CA 1
ATOM 7558 C C . ILE B 1 12 ? 17.713 -51.602 -11.263 1 90.11 12 ILE B C 1
ATOM 7560 O O . ILE B 1 12 ? 17.318 -50.601 -10.661 1 90.11 12 ILE B O 1
ATOM 7564 N N . ASP B 1 13 ? 17.303 -51.856 -12.404 1 87.97 13 ASP B N 1
ATOM 7565 C CA . ASP B 1 13 ? 16.177 -51.196 -13.058 1 87.97 13 ASP B CA 1
ATOM 7566 C C . ASP B 1 13 ? 15.128 -52.213 -13.504 1 87.97 13 ASP B C 1
ATOM 7568 O O . ASP B 1 13 ? 15.386 -53.032 -14.388 1 87.97 13 ASP B O 1
ATOM 7572 N N . VAL B 1 14 ? 14.09 -52.138 -12.839 1 79.3 14 VAL B N 1
ATOM 7573 C CA . VAL B 1 14 ? 13.011 -53.073 -13.142 1 79.3 14 VAL B CA 1
ATOM 7574 C C . VAL B 1 14 ? 12.064 -52.454 -14.168 1 79.3 14 VAL B C 1
ATOM 7576 O O . VAL B 1 14 ? 11.258 -51.584 -13.832 1 79.3 14 VAL B O 1
ATOM 7579 N N . GLY B 1 15 ? 12.195 -52.845 -15.358 1 74.11 15 GLY B N 1
ATOM 7580 C CA . GLY B 1 15 ? 11.331 -52.359 -16.422 1 74.11 15 GLY B CA 1
ATOM 7581 C C . GLY B 1 15 ? 10.153 -53.275 -16.699 1 74.11 15 GLY B C 1
ATOM 7582 O O . GLY B 1 15 ? 9.983 -54.295 -16.029 1 74.11 15 GLY B O 1
ATOM 7583 N N . SER B 1 16 ? 9.4 -52.992 -17.641 1 68.66 16 SER B N 1
ATOM 7584 C CA . SER B 1 16 ? 8.22 -53.765 -18.014 1 68.66 16 SER B CA 1
ATOM 7585 C C . SER B 1 16 ? 8.604 -55.017 -18.795 1 68.66 16 SER B C 1
ATOM 7587 O O . SER B 1 16 ? 7.881 -56.016 -18.772 1 68.66 16 SER B O 1
ATOM 7589 N N . THR B 1 17 ? 9.803 -54.958 -19.464 1 72.41 17 THR B N 1
ATOM 7590 C CA . THR B 1 17 ? 10.211 -56.062 -20.325 1 72.41 17 THR B CA 1
ATOM 7591 C C . THR B 1 17 ? 11.397 -56.809 -19.722 1 72.41 17 THR B C 1
ATOM 7593 O O . THR B 1 17 ? 11.425 -58.041 -19.718 1 72.41 17 THR B O 1
ATOM 7596 N N . THR B 1 18 ? 12.313 -56.023 -19.285 1 77.9 18 THR B N 1
ATOM 7597 C CA . THR B 1 18 ? 13.522 -56.633 -18.744 1 77.9 18 THR B CA 1
ATOM 7598 C C . THR B 1 18 ? 13.9 -55.993 -17.411 1 77.9 18 THR B C 1
ATOM 7600 O O . THR B 1 18 ? 13.481 -54.872 -17.113 1 77.9 18 THR B O 1
ATOM 7603 N N . THR B 1 19 ? 14.58 -56.708 -16.601 1 84.34 19 THR B N 1
ATOM 7604 C CA . THR B 1 19 ? 15.232 -56.229 -15.387 1 84.34 19 THR B CA 1
ATOM 7605 C C . THR B 1 19 ? 16.745 -56.166 -15.576 1 84.34 19 THR B C 1
ATOM 7607 O O . THR B 1 19 ? 17.378 -57.172 -15.903 1 84.34 19 THR B O 1
ATOM 7610 N N . ASP B 1 20 ? 17.221 -54.975 -15.491 1 88.92 20 ASP B N 1
ATOM 7611 C CA . ASP B 1 20 ? 18.652 -54.746 -15.667 1 88.92 20 ASP B CA 1
ATOM 7612 C C . ASP B 1 20 ? 19.361 -54.639 -14.319 1 88.92 20 ASP B C 1
ATOM 7614 O O . ASP B 1 20 ? 18.815 -54.077 -13.367 1 88.92 20 ASP B O 1
ATOM 7618 N N . CYS B 1 21 ? 20.535 -55.206 -14.229 1 91.79 21 CYS B N 1
ATOM 7619 C CA . CYS B 1 21 ? 21.315 -55.194 -12.997 1 91.79 21 CYS B CA 1
ATOM 7620 C C . CYS B 1 21 ? 22.785 -54.911 -13.284 1 91.79 21 CYS B C 1
ATOM 7622 O O . CYS B 1 21 ? 23.344 -55.43 -14.251 1 91.79 21 CYS B O 1
ATOM 7624 N N . ALA B 1 22 ? 23.355 -54.006 -12.526 1 93.26 22 ALA B N 1
ATOM 7625 C CA . ALA B 1 22 ? 24.766 -53.656 -12.665 1 93.26 22 ALA B CA 1
ATOM 7626 C C . ALA B 1 22 ? 25.483 -53.722 -11.32 1 93.26 22 ALA B C 1
ATOM 7628 O O . ALA B 1 22 ? 24.928 -53.322 -10.293 1 93.26 22 ALA B O 1
ATOM 7629 N N . LEU B 1 23 ? 26.64 -54.3 -11.308 1 92.46 23 LEU B N 1
ATOM 7630 C CA . LEU B 1 23 ? 27.509 -54.348 -10.137 1 92.46 23 LEU B CA 1
ATOM 7631 C C . LEU B 1 23 ? 28.633 -53.324 -10.251 1 92.46 23 LEU B C 1
ATOM 7633 O O . LEU B 1 23 ? 29.478 -53.421 -11.144 1 92.46 23 LEU B O 1
ATOM 7637 N N . ILE B 1 24 ? 28.626 -52.396 -9.342 1 90.84 24 ILE B N 1
ATOM 7638 C CA . ILE B 1 24 ? 29.594 -51.305 -9.383 1 90.84 24 ILE B CA 1
ATOM 7639 C C . ILE B 1 24 ? 30.599 -51.464 -8.245 1 90.84 24 ILE B C 1
ATOM 7641 O O . ILE B 1 24 ? 30.214 -51.701 -7.097 1 90.84 24 ILE B O 1
ATOM 7645 N N . ASN B 1 25 ? 31.859 -51.417 -8.549 1 88.37 25 ASN B N 1
ATOM 7646 C CA . ASN B 1 25 ? 32.926 -51.419 -7.554 1 88.37 25 ASN B CA 1
ATOM 7647 C C . ASN B 1 25 ? 33.163 -50.023 -6.984 1 88.37 25 ASN B C 1
ATOM 7649 O O . ASN B 1 25 ? 33.887 -49.221 -7.576 1 88.37 25 ASN B O 1
ATOM 7653 N N . TYR B 1 26 ? 32.6 -49.852 -5.867 1 84.29 26 TYR B N 1
ATOM 7654 C CA . TYR B 1 26 ? 32.653 -48.541 -5.229 1 84.29 26 TYR B CA 1
ATOM 7655 C C . TYR B 1 26 ? 34.066 -48.219 -4.76 1 84.29 26 TYR B C 1
ATOM 7657 O O . TYR B 1 26 ? 34.514 -47.074 -4.858 1 84.29 26 TYR B O 1
ATOM 7665 N N . SER B 1 27 ? 34.789 -49.178 -4.201 1 79.91 27 SER B N 1
ATOM 7666 C CA . SER B 1 27 ? 36.121 -49.007 -3.629 1 79.91 27 SER B CA 1
ATOM 7667 C C . SER B 1 27 ? 37.149 -48.682 -4.707 1 79.91 27 SER B C 1
ATOM 7669 O O . SER B 1 27 ? 38.185 -48.078 -4.422 1 79.91 27 SER B O 1
ATOM 7671 N N . ALA B 1 28 ? 36.792 -49.205 -5.875 1 77.44 28 ALA B N 1
ATOM 7672 C CA . ALA B 1 28 ? 37.757 -48.995 -6.951 1 77.44 28 ALA B CA 1
ATOM 7673 C C . ALA B 1 28 ? 37.382 -47.779 -7.794 1 77.44 28 ALA B C 1
ATOM 7675 O O . ALA B 1 28 ? 37.76 -47.686 -8.964 1 77.44 28 ALA B O 1
ATOM 7676 N N . GLY B 1 29 ? 36.499 -46.771 -7.331 1 79.05 29 GLY B N 1
ATOM 7677 C CA . GLY B 1 29 ? 36.124 -45.558 -8.04 1 79.05 29 GLY B CA 1
ATOM 7678 C C . GLY B 1 29 ? 34.887 -45.728 -8.903 1 79.05 29 GLY B C 1
ATOM 7679 O O . GLY B 1 29 ? 34.829 -45.215 -10.022 1 79.05 29 GLY B O 1
ATOM 7680 N N . ASN B 1 30 ? 34.046 -46.581 -8.597 1 81.36 30 ASN B N 1
ATOM 7681 C CA . ASN B 1 30 ? 32.753 -46.791 -9.24 1 81.36 30 ASN B CA 1
ATOM 7682 C C . ASN B 1 30 ? 32.911 -47.408 -10.627 1 81.36 30 ASN B C 1
ATOM 7684 O O . ASN B 1 30 ? 32.374 -46.89 -11.607 1 81.36 30 ASN B O 1
ATOM 7688 N N . ILE B 1 31 ? 33.566 -48.423 -10.756 1 87.11 31 ILE B N 1
ATOM 7689 C CA . ILE B 1 31 ? 33.749 -49.143 -12.011 1 87.11 31 ILE B CA 1
ATOM 7690 C C . ILE B 1 31 ? 32.677 -50.221 -12.149 1 87.11 31 ILE B C 1
ATOM 7692 O O . ILE B 1 31 ? 32.385 -50.941 -11.192 1 87.11 31 ILE B O 1
ATOM 7696 N N . VAL B 1 32 ? 32.087 -50.295 -13.275 1 90.67 32 VAL B N 1
ATOM 7697 C CA . VAL B 1 32 ? 31.112 -51.348 -13.537 1 90.67 32 VAL B CA 1
ATOM 7698 C C . VAL B 1 32 ? 31.833 -52.674 -13.77 1 90.67 32 VAL B C 1
ATOM 7700 O O . VAL B 1 32 ? 32.546 -52.834 -14.763 1 90.67 32 VAL B O 1
ATOM 7703 N N . GLU B 1 33 ? 31.693 -53.562 -12.965 1 88.97 33 GLU B N 1
ATOM 7704 C CA . GLU B 1 33 ? 32.361 -54.852 -13.105 1 88.97 33 GLU B CA 1
ATOM 7705 C C . GLU B 1 33 ? 31.547 -55.803 -13.978 1 88.97 33 GLU B C 1
ATOM 7707 O O . GLU B 1 33 ? 32.094 -56.456 -14.87 1 88.97 33 GLU B O 1
ATOM 7712 N N . HIS B 1 34 ? 30.257 -55.821 -13.628 1 89.55 34 HIS B N 1
ATOM 7713 C CA . HIS B 1 34 ? 29.374 -56.712 -14.371 1 89.55 34 HIS B CA 1
ATOM 7714 C C . HIS B 1 34 ? 27.999 -56.083 -14.572 1 89.55 34 HIS B C 1
ATOM 7716 O O . HIS B 1 34 ? 27.574 -55.243 -13.775 1 89.55 34 HIS B O 1
ATOM 7722 N N . SER B 1 35 ? 27.371 -56.415 -15.641 1 90.37 35 SER B N 1
ATOM 7723 C CA . SER B 1 35 ? 25.99 -56.028 -15.909 1 90.37 35 SER B CA 1
ATOM 7724 C C . SER B 1 35 ? 25.22 -57.16 -16.582 1 90.37 35 SER B C 1
ATOM 7726 O O . SER B 1 35 ? 25.778 -57.9 -17.395 1 90.37 35 SER B O 1
ATOM 7728 N N . ILE B 1 36 ? 23.954 -57.356 -16.214 1 87.11 36 ILE B N 1
ATOM 7729 C CA . ILE B 1 36 ? 23.152 -58.436 -16.781 1 87.11 36 ILE B CA 1
ATOM 7730 C C . ILE B 1 36 ? 21.736 -57.937 -17.056 1 87.11 36 ILE B C 1
ATOM 7732 O O . ILE B 1 36 ? 21.273 -56.984 -16.425 1 87.11 36 ILE B O 1
ATOM 7736 N N . LYS B 1 37 ? 21.149 -58.539 -18.035 1 85.64 37 LYS B N 1
ATOM 7737 C CA . LYS B 1 37 ? 19.742 -58.338 -18.367 1 85.64 37 LYS B CA 1
ATOM 7738 C C . LYS B 1 37 ? 18.951 -59.635 -18.217 1 85.64 37 LYS B C 1
ATOM 7740 O O . LYS B 1 37 ? 19.371 -60.685 -18.708 1 85.64 37 LYS B O 1
ATOM 7745 N N . THR B 1 38 ? 17.928 -59.509 -17.442 1 79.51 38 THR B N 1
ATOM 7746 C CA . THR B 1 38 ? 17.065 -60.673 -17.274 1 79.51 38 THR B CA 1
ATOM 7747 C C . THR B 1 38 ? 15.622 -60.333 -17.633 1 79.51 38 THR B C 1
ATOM 7749 O O . THR B 1 38 ? 15.234 -59.163 -17.626 1 79.51 38 THR B O 1
ATOM 7752 N N . GLN B 1 39 ? 14.886 -61.307 -18.08 1 77.06 39 GLN B N 1
ATOM 7753 C CA . GLN B 1 39 ? 13.468 -61.111 -18.358 1 77.06 39 GLN B CA 1
ATOM 7754 C C . GLN B 1 39 ? 12.702 -60.758 -17.086 1 77.06 39 GLN B C 1
ATOM 7756 O O . GLN B 1 39 ? 12.921 -61.364 -16.035 1 77.06 39 GLN B O 1
ATOM 7761 N N . THR B 1 40 ? 11.956 -59.697 -17.196 1 74.66 40 THR B N 1
ATOM 7762 C CA . THR B 1 40 ? 11.14 -59.308 -16.052 1 74.66 40 THR B CA 1
ATOM 7763 C C . THR B 1 40 ? 10.067 -60.356 -15.771 1 74.66 40 THR B C 1
ATOM 7765 O O . THR B 1 40 ? 9.501 -60.937 -16.699 1 74.66 40 THR B O 1
ATOM 7768 N N . SER B 1 41 ? 9.809 -60.7 -14.545 1 68.33 41 SER B N 1
ATOM 7769 C CA . SER B 1 41 ? 8.787 -61.646 -14.109 1 68.33 41 SER B CA 1
ATOM 7770 C C . SER B 1 41 ? 7.594 -60.926 -13.49 1 68.33 41 SER B C 1
ATOM 7772 O O . SER B 1 41 ? 7.73 -59.81 -12.984 1 68.33 41 SER B O 1
ATOM 7774 N N . PRO B 1 42 ? 6.398 -61.535 -13.724 1 66.64 42 PRO B N 1
ATOM 7775 C CA . PRO B 1 42 ? 5.258 -60.944 -13.019 1 66.64 42 PRO B CA 1
ATOM 7776 C C . PRO B 1 42 ? 5.522 -60.753 -11.527 1 66.64 42 PRO B C 1
ATOM 7778 O O . PRO B 1 42 ? 5.066 -59.77 -10.936 1 66.64 42 PRO B O 1
ATOM 7781 N N . ASP B 1 43 ? 6.31 -61.743 -11.077 1 67.74 43 ASP B N 1
ATOM 7782 C CA . ASP B 1 43 ? 6.748 -61.609 -9.691 1 67.74 43 ASP B CA 1
ATOM 7783 C C . ASP B 1 43 ? 8.023 -60.774 -9.597 1 67.74 43 ASP B C 1
ATOM 7785 O O . ASP B 1 43 ? 9.111 -61.255 -9.921 1 67.74 43 ASP B O 1
ATOM 7789 N N . ILE B 1 44 ? 7.934 -59.577 -9.189 1 68.98 44 ILE B N 1
ATOM 7790 C CA . ILE B 1 44 ? 9.004 -58.585 -9.192 1 68.98 44 ILE B CA 1
ATOM 7791 C C . ILE B 1 44 ? 10.133 -59.042 -8.272 1 68.98 44 ILE B C 1
ATOM 7793 O O . ILE B 1 44 ? 11.312 -58.897 -8.606 1 68.98 44 ILE B O 1
ATOM 7797 N N . THR B 1 45 ? 9.776 -59.648 -7.205 1 75.1 45 THR B N 1
ATOM 7798 C CA . THR B 1 45 ? 10.758 -60.064 -6.211 1 75.1 45 THR B CA 1
ATOM 7799 C C . THR B 1 45 ? 11.691 -61.127 -6.785 1 75.1 45 THR B C 1
ATOM 7801 O O . THR B 1 45 ? 12.913 -61.022 -6.658 1 75.1 45 THR B O 1
ATOM 7804 N N . SER B 1 46 ? 10.989 -62.04 -7.392 1 75.82 46 SER B N 1
ATOM 7805 C CA . SER B 1 46 ? 11.786 -63.125 -7.955 1 75.82 46 SER B CA 1
ATOM 7806 C C . SER B 1 46 ? 12.68 -62.626 -9.085 1 75.82 46 SER B C 1
ATOM 7808 O O . SER B 1 46 ? 13.808 -63.096 -9.245 1 75.82 46 SER B O 1
ATOM 7810 N N . GLY B 1 47 ? 12.136 -61.705 -9.778 1 75.06 47 GLY B N 1
ATOM 7811 C CA . GLY B 1 47 ? 12.922 -61.146 -10.866 1 75.06 47 GLY B CA 1
ATOM 7812 C C . GLY B 1 47 ? 14.15 -60.393 -10.39 1 75.06 47 GLY B C 1
ATOM 7813 O O . GLY B 1 47 ? 15.237 -60.549 -10.95 1 75.06 47 GLY B O 1
ATOM 7814 N N . ILE B 1 48 ? 14.029 -59.638 -9.335 1 79.94 48 ILE B N 1
ATOM 7815 C CA . ILE B 1 48 ? 15.123 -58.845 -8.786 1 79.94 48 ILE B CA 1
ATOM 7816 C C . ILE B 1 48 ? 16.195 -59.77 -8.215 1 79.94 48 ILE B C 1
ATOM 7818 O O . ILE B 1 48 ? 17.387 -59.579 -8.467 1 79.94 48 ILE B O 1
ATOM 7822 N N . MET B 1 49 ? 15.737 -60.773 -7.543 1 83.86 49 MET B N 1
ATOM 7823 C CA . MET B 1 49 ? 16.682 -61.689 -6.911 1 83.86 49 MET B CA 1
ATOM 7824 C C . MET B 1 49 ? 17.456 -62.48 -7.961 1 83.86 49 MET B C 1
ATOM 7826 O O . MET B 1 49 ? 18.659 -62.705 -7.812 1 83.86 49 MET B O 1
ATOM 7830 N N . LYS B 1 50 ? 16.693 -62.826 -8.939 1 83.13 50 LYS B N 1
ATOM 7831 C CA . LYS B 1 50 ? 17.351 -63.539 -10.03 1 83.13 50 LYS B CA 1
ATOM 7832 C C . LYS B 1 50 ? 18.44 -62.682 -10.669 1 83.13 50 LYS B C 1
ATOM 7834 O O . LYS B 1 50 ? 19.526 -63.177 -10.977 1 83.13 50 LYS B O 1
ATOM 7839 N N . ALA B 1 51 ? 18.148 -61.483 -10.807 1 85.31 51 ALA B N 1
ATOM 7840 C CA . ALA B 1 51 ? 19.112 -60.567 -11.41 1 85.31 51 ALA B CA 1
ATOM 7841 C C . ALA B 1 51 ? 20.332 -60.384 -10.512 1 85.31 51 ALA B C 1
ATOM 7843 O O . ALA B 1 51 ? 21.469 -60.391 -10.989 1 85.31 51 ALA B O 1
ATOM 7844 N N . ILE B 1 52 ? 20.132 -60.23 -9.233 1 86.62 52 ILE B N 1
ATOM 7845 C CA . ILE B 1 52 ? 21.219 -60.045 -8.279 1 86.62 52 ILE B CA 1
ATOM 7846 C C . ILE B 1 52 ? 22.075 -61.308 -8.22 1 86.62 52 ILE B C 1
ATOM 7848 O O . ILE B 1 52 ? 23.306 -61.232 -8.222 1 86.62 52 ILE B O 1
ATOM 7852 N N . ASP B 1 53 ? 21.411 -62.444 -8.244 1 85.08 53 ASP B N 1
ATOM 7853 C CA . ASP B 1 53 ? 22.129 -63.713 -8.174 1 85.08 53 ASP B CA 1
ATOM 7854 C C . ASP B 1 53 ? 23.007 -63.916 -9.407 1 85.08 53 ASP B C 1
ATOM 7856 O O . ASP B 1 53 ? 24.146 -64.373 -9.296 1 85.08 53 ASP B O 1
ATOM 7860 N N . GLN B 1 54 ? 22.494 -63.568 -10.422 1 85.66 54 GLN B N 1
ATOM 7861 C CA . GLN B 1 54 ? 23.219 -63.767 -11.672 1 85.66 54 GLN B CA 1
ATOM 7862 C C . GLN B 1 54 ? 24.445 -62.862 -11.747 1 85.66 54 GLN B C 1
ATOM 7864 O O . GLN B 1 54 ? 25.513 -63.291 -12.189 1 85.66 54 GLN B O 1
ATOM 7869 N N . VAL B 1 55 ? 24.302 -61.657 -11.328 1 86.05 55 VAL B N 1
ATOM 7870 C CA . VAL B 1 55 ? 25.43 -60.736 -11.411 1 86.05 55 VAL B CA 1
ATOM 7871 C C . VAL B 1 55 ? 26.5 -61.136 -10.398 1 86.05 55 VAL B C 1
ATOM 7873 O O . VAL B 1 55 ? 27.697 -61.003 -10.664 1 86.05 55 VAL B O 1
ATOM 7876 N N . MET B 1 56 ? 26.083 -61.671 -9.311 1 84.72 56 MET B N 1
ATOM 7877 C CA . MET B 1 56 ? 27.026 -62.107 -8.286 1 84.72 56 MET B CA 1
ATOM 7878 C C . MET B 1 56 ? 27.757 -63.372 -8.722 1 84.72 56 MET B C 1
ATOM 7880 O O . MET B 1 56 ? 28.931 -63.56 -8.397 1 84.72 56 MET B O 1
ATOM 7884 N N . MET B 1 57 ? 27.037 -64.212 -9.424 1 81.6 57 MET B N 1
ATOM 7885 C CA . MET B 1 57 ? 27.663 -65.417 -9.96 1 81.6 57 MET B CA 1
ATOM 7886 C C . MET B 1 57 ? 28.757 -65.063 -10.961 1 81.6 57 MET B C 1
ATOM 7888 O O . MET B 1 57 ? 29.817 -65.691 -10.977 1 81.6 57 MET B O 1
ATOM 7892 N N . MET B 1 58 ? 28.454 -64.12 -11.669 1 79.98 58 MET B N 1
ATOM 7893 C CA . MET B 1 58 ? 29.442 -63.678 -12.648 1 79.98 58 MET B CA 1
ATOM 7894 C C . MET B 1 58 ? 30.697 -63.155 -11.957 1 79.98 58 MET B C 1
ATOM 7896 O O . MET B 1 58 ? 31.811 -63.361 -12.443 1 79.98 58 MET B O 1
ATOM 7900 N N . LYS B 1 59 ? 30.469 -62.49 -10.93 1 79.2 59 LYS B N 1
ATOM 7901 C CA . LYS B 1 59 ? 31.591 -61.969 -10.155 1 79.2 59 LYS B CA 1
ATOM 7902 C C . LYS B 1 59 ? 32.413 -63.102 -9.547 1 79.2 59 LYS B C 1
ATOM 7904 O O . LYS B 1 59 ? 33.644 -63.08 -9.599 1 79.2 59 LYS B O 1
ATOM 7909 N N . ASN B 1 60 ? 31.744 -64.068 -8.976 1 75.05 60 ASN B N 1
ATOM 7910 C CA . ASN B 1 60 ? 32.413 -65.172 -8.295 1 75.05 60 ASN B CA 1
ATOM 7911 C C . ASN B 1 60 ? 33.154 -66.072 -9.28 1 75.05 60 ASN B C 1
ATOM 7913 O O . ASN B 1 60 ? 34.174 -66.67 -8.935 1 75.05 60 ASN B O 1
ATOM 7917 N N . ASP B 1 61 ? 32.568 -66.188 -10.424 1 64.9 61 ASP B N 1
ATOM 7918 C CA . ASP B 1 61 ? 33.197 -67.025 -11.442 1 64.9 61 ASP B CA 1
ATOM 7919 C C . ASP B 1 61 ? 34.522 -66.424 -11.905 1 64.9 61 ASP B C 1
ATOM 7921 O O . ASP B 1 61 ? 35.432 -67.151 -12.309 1 64.9 61 ASP B O 1
ATOM 7925 N N . GLN B 1 62 ? 34.572 -65.136 -11.832 1 58.84 62 GLN B N 1
ATOM 7926 C CA . GLN B 1 62 ? 35.8 -64.483 -12.271 1 58.84 62 GLN B CA 1
ATOM 7927 C C . GLN B 1 62 ? 36.82 -64.411 -11.138 1 58.84 62 GLN B C 1
ATOM 7929 O O . GLN B 1 62 ? 37.993 -64.11 -11.37 1 58.84 62 GLN B O 1
ATOM 7934 N N . GLN B 1 63 ? 36.35 -64.463 -9.937 1 53.66 63 GLN B N 1
ATOM 7935 C CA . GLN B 1 63 ? 37.268 -64.315 -8.814 1 53.66 63 GLN B CA 1
ATOM 7936 C C . GLN B 1 63 ? 38.216 -65.507 -8.717 1 53.66 63 GLN B C 1
ATOM 7938 O O . GLN B 1 63 ? 37.777 -66.659 -8.727 1 53.66 63 GLN B O 1
ATOM 7943 N N . VAL B 1 64 ? 39.464 -65.28 -9.064 1 45.31 64 VAL B N 1
ATOM 7944 C CA . VAL B 1 64 ? 40.581 -66.178 -8.793 1 45.31 64 VAL B CA 1
ATOM 7945 C C . VAL B 1 64 ? 40.583 -66.57 -7.317 1 45.31 64 VAL B C 1
ATOM 7947 O O . VAL B 1 64 ? 40.161 -65.79 -6.461 1 45.31 64 VAL B O 1
ATOM 7950 N N . SER B 1 65 ? 41.23 -67.693 -6.833 1 41.26 65 SER B N 1
ATOM 7951 C CA . SER B 1 65 ? 41.592 -68.293 -5.553 1 41.26 65 SER B CA 1
ATOM 7952 C C . SER B 1 65 ? 42.379 -67.315 -4.687 1 41.26 65 SER B C 1
ATOM 7954 O O . SER B 1 65 ? 43.384 -66.755 -5.131 1 41.26 65 SER B O 1
ATOM 7956 N N . GLY B 1 66 ? 41.753 -66.494 -3.507 1 50.4 66 GLY B N 1
ATOM 7957 C CA . GLY B 1 66 ? 42.379 -65.682 -2.476 1 50.4 66 GLY B CA 1
ATOM 7958 C C . GLY B 1 66 ? 41.699 -64.341 -2.277 1 50.4 66 GLY B C 1
ATOM 7959 O O . GLY B 1 66 ? 42.097 -63.559 -1.412 1 50.4 66 GLY B O 1
ATOM 7960 N N . GLN B 1 67 ? 40.96 -63.787 -3.259 1 49.18 67 GLN B N 1
ATOM 7961 C CA . GLN B 1 67 ? 40.466 -62.431 -3.047 1 49.18 67 GLN B CA 1
ATOM 7962 C C . GLN B 1 67 ? 39.198 -62.434 -2.199 1 49.18 67 GLN B C 1
ATOM 7964 O O . GLN B 1 67 ? 38.36 -63.328 -2.329 1 49.18 67 GLN B O 1
ATOM 7969 N N . ARG B 1 68 ? 39.134 -61.62 -1.208 1 54.76 68 ARG B N 1
ATOM 7970 C CA . ARG B 1 68 ? 38.077 -61.455 -0.216 1 54.76 68 ARG B CA 1
ATOM 7971 C C . ARG B 1 68 ? 36.742 -61.143 -0.884 1 54.76 68 ARG B C 1
ATOM 7973 O O . ARG B 1 68 ? 36.673 -60.302 -1.783 1 54.76 68 ARG B O 1
ATOM 7980 N N . LYS B 1 69 ? 35.826 -62.02 -0.667 1 65.22 69 LYS B N 1
ATOM 7981 C CA . LYS B 1 69 ? 34.443 -61.809 -1.086 1 65.22 69 LYS B CA 1
ATOM 7982 C C . LYS B 1 69 ? 33.991 -60.381 -0.791 1 65.22 69 LYS B C 1
ATOM 7984 O O . LYS B 1 69 ? 34.196 -59.876 0.314 1 65.22 69 LYS B O 1
ATOM 7989 N N . GLY B 1 70 ? 33.746 -59.523 -1.798 1 70.78 70 GLY B N 1
ATOM 7990 C CA . GLY B 1 70 ? 33.331 -58.141 -1.62 1 70.78 70 GLY B CA 1
ATOM 7991 C C . GLY B 1 70 ? 32.015 -58.003 -0.879 1 70.78 70 GLY B C 1
ATOM 7992 O O . GLY B 1 70 ? 31.302 -58.989 -0.682 1 70.78 70 GLY B O 1
ATOM 7993 N N . LYS B 1 71 ? 31.854 -56.89 -0.175 1 81.48 71 LYS B N 1
ATOM 7994 C CA . LYS B 1 71 ? 30.635 -56.565 0.56 1 81.48 71 LYS B CA 1
ATOM 7995 C C . LYS B 1 71 ? 29.729 -55.648 -0.256 1 81.48 71 LYS B C 1
ATOM 7997 O O . LYS B 1 71 ? 30.206 -54.721 -0.915 1 81.48 71 LYS B O 1
ATOM 8002 N N . ILE B 1 72 ? 28.493 -56.06 -0.392 1 84.64 72 ILE B N 1
ATOM 8003 C CA . ILE B 1 72 ? 27.511 -55.202 -1.046 1 84.64 72 ILE B CA 1
ATOM 8004 C C . ILE B 1 72 ? 27.1 -54.074 -0.102 1 84.64 72 ILE B C 1
ATOM 8006 O O . ILE B 1 72 ? 26.561 -54.326 0.979 1 84.64 72 ILE B O 1
ATOM 8010 N N . LEU B 1 73 ? 27.344 -52.904 -0.476 1 82.62 73 LEU B N 1
ATOM 8011 C CA . LEU B 1 73 ? 27.033 -51.736 0.341 1 82.62 73 LEU B CA 1
ATOM 8012 C C . LEU B 1 73 ? 25.54 -51.429 0.306 1 82.62 73 LEU B C 1
ATOM 8014 O O . LEU B 1 73 ? 24.956 -51.049 1.323 1 82.62 73 LEU B O 1
ATOM 8018 N N . CYS B 1 74 ? 25.013 -51.478 -0.871 1 87.31 74 CYS B N 1
ATOM 8019 C CA . CYS B 1 74 ? 23.591 -51.188 -1.014 1 87.31 74 CYS B CA 1
ATOM 8020 C C . CYS B 1 74 ? 23.079 -51.628 -2.38 1 87.31 74 CYS B C 1
ATOM 8022 O O . CYS B 1 74 ? 23.868 -51.854 -3.3 1 87.31 74 CYS B O 1
ATOM 8024 N N . VAL B 1 75 ? 21.798 -51.698 -2.426 1 88.56 75 VAL B N 1
ATOM 8025 C CA . VAL B 1 75 ? 21.089 -51.973 -3.672 1 88.56 75 VAL B CA 1
ATOM 8026 C C . VAL B 1 75 ? 20.221 -50.774 -4.047 1 88.56 75 VAL B C 1
ATOM 8028 O O . VAL B 1 75 ? 19.488 -50.243 -3.208 1 88.56 75 VAL B O 1
ATOM 8031 N N . ILE B 1 76 ? 20.383 -50.265 -5.191 1 90.52 76 ILE B N 1
ATOM 8032 C CA . ILE B 1 76 ? 19.597 -49.132 -5.666 1 90.52 76 ILE B CA 1
ATOM 8033 C C . ILE B 1 76 ? 18.664 -49.585 -6.787 1 90.52 76 ILE B C 1
ATOM 8035 O O . ILE B 1 76 ? 19.109 -50.18 -7.771 1 90.52 76 ILE B O 1
ATOM 8039 N N . ILE B 1 77 ? 17.434 -49.24 -6.636 1 89.54 77 ILE B N 1
ATOM 8040 C CA . ILE B 1 77 ? 16.44 -49.785 -7.555 1 89.54 77 ILE B CA 1
ATOM 8041 C C . ILE B 1 77 ? 15.714 -48.645 -8.266 1 89.54 77 ILE B C 1
ATOM 8043 O O . ILE B 1 77 ? 15.256 -47.697 -7.624 1 89.54 77 ILE B O 1
ATOM 8047 N N . GLY B 1 78 ? 15.629 -48.66 -9.539 1 87.54 78 GLY B N 1
ATOM 8048 C CA . GLY B 1 78 ? 14.688 -47.893 -10.34 1 87.54 78 GLY B CA 1
ATOM 8049 C C . GLY B 1 78 ? 13.492 -48.707 -10.796 1 87.54 78 GLY B C 1
ATOM 8050 O O . GLY B 1 78 ? 13.627 -49.886 -11.13 1 87.54 78 GLY B O 1
ATOM 8051 N N . THR B 1 79 ? 12.325 -48.101 -10.685 1 79.12 79 THR B N 1
ATOM 8052 C CA . THR B 1 79 ? 11.161 -48.908 -11.036 1 79.12 79 THR B CA 1
ATOM 8053 C C . THR B 1 79 ? 10.149 -48.084 -11.826 1 79.12 79 THR B C 1
ATOM 8055 O O . THR B 1 79 ? 9.993 -46.885 -11.584 1 79.12 79 THR B O 1
ATOM 8058 N N . THR B 1 80 ? 9.48 -48.721 -12.756 1 74.36 80 THR B N 1
ATOM 8059 C CA . THR B 1 80 ? 8.394 -48.109 -13.514 1 74.36 80 THR B CA 1
ATOM 8060 C C . THR B 1 80 ? 7.039 -48.579 -12.994 1 74.36 80 THR B C 1
ATOM 8062 O O . THR B 1 80 ? 6.003 -48.292 -13.598 1 74.36 80 THR B O 1
ATOM 8065 N N . HIS B 1 81 ? 7.017 -49.252 -11.886 1 73.95 81 HIS B N 1
ATOM 8066 C CA . HIS B 1 81 ? 5.793 -49.864 -11.381 1 73.95 81 HIS B CA 1
ATOM 8067 C C . HIS B 1 81 ? 4.767 -48.806 -10.992 1 73.95 81 HIS B C 1
ATOM 8069 O O . HIS B 1 81 ? 3.562 -49.018 -11.142 1 73.95 81 HIS B O 1
ATOM 8075 N N . PHE B 1 82 ? 5.19 -47.812 -10.443 1 83.31 82 PHE B N 1
ATOM 8076 C CA . PHE B 1 82 ? 4.26 -46.801 -9.952 1 83.31 82 PHE B CA 1
ATOM 8077 C C . PHE B 1 82 ? 3.572 -46.09 -11.111 1 83.31 82 PHE B C 1
ATOM 8079 O O . PHE B 1 82 ? 2.358 -45.876 -11.081 1 83.31 82 PHE B O 1
ATOM 8086 N N . VAL B 1 83 ? 4.281 -45.639 -12.122 1 79.45 83 VAL B N 1
ATOM 8087 C CA . VAL B 1 83 ? 3.689 -44.962 -13.271 1 79.45 83 VAL B CA 1
ATOM 8088 C C . VAL B 1 83 ? 2.744 -45.914 -14.002 1 79.45 83 VAL B C 1
ATOM 8090 O O . VAL B 1 83 ? 1.7 -45.496 -14.507 1 79.45 83 VAL B O 1
ATOM 8093 N N . ASN B 1 84 ? 3.115 -47.16 -14.024 1 72.11 84 ASN B N 1
ATOM 8094 C CA . ASN B 1 84 ? 2.281 -48.15 -14.696 1 72.11 84 ASN B CA 1
ATOM 8095 C C . ASN B 1 84 ? 0.953 -48.349 -13.97 1 72.11 84 ASN B C 1
ATOM 8097 O O . ASN B 1 84 ? -0.072 -48.61 -14.602 1 72.11 84 ASN B O 1
ATOM 8101 N N . ALA B 1 85 ? 1.068 -48.317 -12.694 1 79.86 85 ALA B N 1
ATOM 8102 C CA . ALA B 1 85 ? -0.169 -48.44 -11.928 1 79.86 85 ALA B CA 1
ATOM 8103 C C . ALA B 1 85 ? -1.166 -47.352 -12.318 1 79.86 85 ALA B C 1
ATOM 8105 O O . ALA B 1 85 ? -2.371 -47.604 -12.396 1 79.86 85 ALA B O 1
ATOM 8106 N N . ILE B 1 86 ? -0.735 -46.156 -12.554 1 84.3 86 ILE B N 1
ATOM 8107 C CA . ILE B 1 86 ? -1.577 -45.027 -12.935 1 84.3 86 ILE B CA 1
ATOM 8108 C C . ILE B 1 86 ? -2.051 -45.201 -14.377 1 84.3 86 ILE B C 1
ATOM 8110 O O . ILE B 1 86 ? -3.237 -45.036 -14.671 1 84.3 86 ILE B O 1
ATOM 8114 N N . LEU B 1 87 ? -1.14 -45.552 -15.233 1 73.51 87 LEU B N 1
ATOM 8115 C CA . LEU B 1 87 ? -1.429 -45.645 -16.66 1 73.51 87 LEU B CA 1
ATOM 8116 C C . LEU B 1 87 ? -2.399 -46.786 -16.945 1 73.51 87 LEU B C 1
ATOM 8118 O O . LEU B 1 87 ? -3.204 -46.704 -17.876 1 73.51 87 LEU B O 1
ATOM 8122 N N . SER B 1 88 ? -2.295 -47.803 -16.122 1 69.05 88 SER B N 1
ATOM 8123 C CA . SER B 1 88 ? -3.125 -48.982 -16.344 1 69.05 88 SER B CA 1
ATOM 8124 C C . SER B 1 88 ? -4.402 -48.924 -15.512 1 69.05 88 SER B C 1
ATOM 8126 O O . SER B 1 88 ? -5.212 -49.853 -15.543 1 69.05 88 SER B O 1
ATOM 8128 N N . PHE B 1 89 ? -4.547 -47.846 -14.877 1 77.91 89 PHE B N 1
ATOM 8129 C CA . PHE B 1 89 ? -5.705 -47.726 -13.999 1 77.91 89 PHE B CA 1
ATOM 8130 C C . PHE B 1 89 ? -5.827 -48.947 -13.094 1 77.91 89 PHE B C 1
ATOM 8132 O O . PHE B 1 89 ? -6.883 -49.581 -13.037 1 77.91 89 PHE B O 1
ATOM 8139 N N . SER B 1 90 ? -4.666 -49.255 -12.451 1 78.34 90 SER B N 1
ATOM 8140 C CA . SER B 1 90 ? -4.596 -50.429 -11.587 1 78.34 90 SER B CA 1
ATOM 8141 C C . SER B 1 90 ? -5.65 -50.369 -10.487 1 78.34 90 SER B C 1
ATOM 8143 O O . SER B 1 90 ? -5.889 -49.308 -9.906 1 78.34 90 SER B O 1
ATOM 8145 N N . PRO B 1 91 ? -6.362 -51.358 -10.132 1 78.82 91 PRO B N 1
ATOM 8146 C CA . PRO B 1 91 ? -7.328 -51.398 -9.032 1 78.82 91 PRO B CA 1
ATOM 8147 C C . PRO B 1 91 ? -6.669 -51.244 -7.663 1 78.82 91 PRO B C 1
ATOM 8149 O O . PRO B 1 91 ? -7.357 -51.009 -6.666 1 78.82 91 PRO B O 1
ATOM 8152 N N . ASP B 1 92 ? -5.364 -51.366 -7.665 1 81.16 92 ASP B N 1
ATOM 8153 C CA . ASP B 1 92 ? -4.642 -51.255 -6.401 1 81.16 92 ASP B CA 1
ATOM 8154 C C . ASP B 1 92 ? -4.507 -49.796 -5.972 1 81.16 92 ASP B C 1
ATOM 8156 O O . ASP B 1 92 ? -4.083 -49.51 -4.851 1 81.16 92 ASP B O 1
ATOM 8160 N N . LEU B 1 93 ? -4.944 -48.935 -6.807 1 90.16 93 LEU B N 1
ATOM 8161 C CA . LEU B 1 93 ? -4.916 -47.524 -6.437 1 90.16 93 LEU B CA 1
ATOM 8162 C C . LEU B 1 93 ? -5.943 -47.227 -5.349 1 90.16 93 LEU B C 1
ATOM 8164 O O . LEU B 1 93 ? -7.049 -47.773 -5.368 1 90.16 93 LEU B O 1
ATOM 8168 N N . GLU B 1 94 ? -5.597 -46.455 -4.426 1 93.35 94 GLU B N 1
ATOM 8169 C CA . GLU B 1 94 ? -6.464 -46.18 -3.284 1 93.35 94 GLU B CA 1
ATOM 8170 C C . GLU B 1 94 ? -7.354 -44.968 -3.545 1 93.35 94 GLU B C 1
ATOM 8172 O O . GLU B 1 94 ? -6.942 -44.023 -4.221 1 93.35 94 GLU B O 1
ATOM 8177 N N . LYS B 1 95 ? -8.539 -45 -2.997 1 95 95 LYS B N 1
ATOM 8178 C CA . LYS B 1 95 ? -9.421 -43.837 -3.029 1 95 95 LYS B CA 1
ATOM 8179 C C . LYS B 1 95 ? -8.915 -42.738 -2.099 1 95 95 LYS B C 1
ATOM 8181 O O . LYS B 1 95 ? -8.434 -43.021 -1 1 95 95 LYS B O 1
ATOM 8186 N N . VAL B 1 96 ? -9.075 -41.55 -2.529 1 97.4 96 VAL B N 1
ATOM 8187 C CA . VAL B 1 96 ? -8.504 -40.415 -1.813 1 97.4 96 VAL B CA 1
ATOM 8188 C C . VAL B 1 96 ? -9.593 -39.384 -1.524 1 97.4 96 VAL B C 1
ATOM 8190 O O . VAL B 1 96 ? -10.448 -39.121 -2.373 1 97.4 96 VAL B O 1
ATOM 8193 N N . ALA B 1 97 ? -9.636 -38.917 -0.328 1 98.02 97 ALA B N 1
ATOM 8194 C CA . ALA B 1 97 ? -10.436 -37.744 0.014 1 98.02 97 ALA B CA 1
ATOM 8195 C C . ALA B 1 97 ? -9.597 -36.471 -0.05 1 98.02 97 ALA B C 1
ATOM 8197 O O . ALA B 1 97 ? -8.437 -36.462 0.368 1 98.02 97 ALA B O 1
ATOM 8198 N N . VAL B 1 98 ? -10.195 -35.434 -0.614 1 97.98 98 VAL B N 1
ATOM 8199 C CA . VAL B 1 98 ? -9.456 -34.186 -0.778 1 97.98 98 VAL B CA 1
ATOM 8200 C C . VAL B 1 98 ? -10.051 -33.11 0.127 1 97.98 98 VAL B C 1
ATOM 8202 O O . VAL B 1 98 ? -11.264 -32.886 0.121 1 97.98 98 VAL B O 1
ATOM 8205 N N . CYS B 1 99 ? -9.228 -32.522 0.936 1 98 99 CYS B N 1
ATOM 8206 C CA . CYS B 1 99 ? -9.582 -31.378 1.769 1 98 99 CYS B CA 1
ATOM 8207 C C . CYS B 1 99 ? -8.916 -30.106 1.261 1 98 99 CYS B C 1
ATOM 8209 O O . CYS B 1 99 ? -7.697 -29.953 1.367 1 98 99 CYS B O 1
ATOM 8211 N N . ARG B 1 100 ? -9.707 -29.184 0.799 1 96.48 100 ARG B N 1
ATOM 8212 C CA . ARG B 1 100 ? -9.183 -27.925 0.277 1 96.48 100 ARG B CA 1
ATOM 8213 C C . ARG B 1 100 ? -9.309 -26.81 1.309 1 96.48 100 ARG B C 1
ATOM 8215 O O . ARG B 1 100 ? -10.386 -26.591 1.867 1 96.48 100 ARG B O 1
ATOM 8222 N N . LEU B 1 101 ? -8.17 -26.193 1.622 1 96.71 101 LEU B N 1
ATOM 8223 C CA . LEU B 1 101 ? -8.182 -24.983 2.437 1 96.71 101 LEU B CA 1
ATOM 8224 C C . LEU B 1 101 ? -8.281 -23.739 1.56 1 96.71 101 LEU B C 1
ATOM 8226 O O . LEU B 1 101 ? -7.305 -23.35 0.914 1 96.71 101 LEU B O 1
ATOM 8230 N N . GLY B 1 102 ? -9.359 -23.027 1.601 1 92.5 102 GLY B N 1
ATOM 8231 C CA . GLY B 1 102 ? -9.674 -21.892 0.748 1 92.5 102 GLY B CA 1
ATOM 8232 C C . GLY B 1 102 ? -11.093 -21.925 0.212 1 92.5 102 GLY B C 1
ATOM 8233 O O . GLY B 1 102 ? -11.302 -22.024 -0.999 1 92.5 102 GLY B O 1
ATOM 8234 N N . SER B 1 103 ? -12.034 -21.742 1.077 1 86.49 103 SER B N 1
ATOM 8235 C CA . SER B 1 103 ? -13.44 -21.945 0.744 1 86.49 103 SER B CA 1
ATOM 8236 C C . SER B 1 103 ? -13.94 -20.874 -0.22 1 86.49 103 SER B C 1
ATOM 8238 O O . SER B 1 103 ? -14.93 -21.079 -0.925 1 86.49 103 SER B O 1
ATOM 8240 N N . SER B 1 104 ? -13.216 -19.823 -0.365 1 85.61 104 SER B N 1
ATOM 8241 C CA . SER B 1 104 ? -13.708 -18.709 -1.168 1 85.61 104 SER B CA 1
ATOM 8242 C C . SER B 1 104 ? -13.116 -18.737 -2.573 1 85.61 104 SER B C 1
ATOM 8244 O O . SER B 1 104 ? -13.625 -18.075 -3.48 1 85.61 104 SER B O 1
ATOM 8246 N N . ALA B 1 105 ? -12.105 -19.475 -2.783 1 85.02 105 ALA B N 1
ATOM 8247 C CA . ALA B 1 105 ? -11.377 -19.417 -4.048 1 85.02 105 ALA B CA 1
ATOM 8248 C C . ALA B 1 105 ? -11.523 -20.723 -4.823 1 85.02 105 ALA B C 1
ATOM 8250 O O . ALA B 1 105 ? -11.881 -21.756 -4.252 1 85.02 105 ALA B O 1
ATOM 8251 N N . ASN B 1 106 ? -11.275 -20.665 -6.157 1 87.05 106 ASN B N 1
ATOM 8252 C CA . ASN B 1 106 ? -11.212 -21.829 -7.035 1 87.05 106 ASN B CA 1
ATOM 8253 C C . ASN B 1 106 ? -12.525 -22.606 -7.032 1 87.05 106 ASN B C 1
ATOM 8255 O O . ASN B 1 106 ? -12.523 -23.838 -7.046 1 87.05 106 ASN B O 1
ATOM 8259 N N . ASN B 1 107 ? -13.588 -21.943 -7.02 1 83.92 107 ASN B N 1
ATOM 8260 C CA . ASN B 1 107 ? -14.898 -22.582 -6.938 1 83.92 107 ASN B CA 1
ATOM 8261 C C . ASN B 1 107 ? -15.27 -23.269 -8.249 1 83.92 107 ASN B C 1
ATOM 8263 O O . ASN B 1 107 ? -16.071 -24.205 -8.259 1 83.92 107 ASN B O 1
ATOM 8267 N N . SER B 1 108 ? -14.669 -22.881 -9.289 1 79.55 108 SER B N 1
ATOM 8268 C CA . SER B 1 108 ? -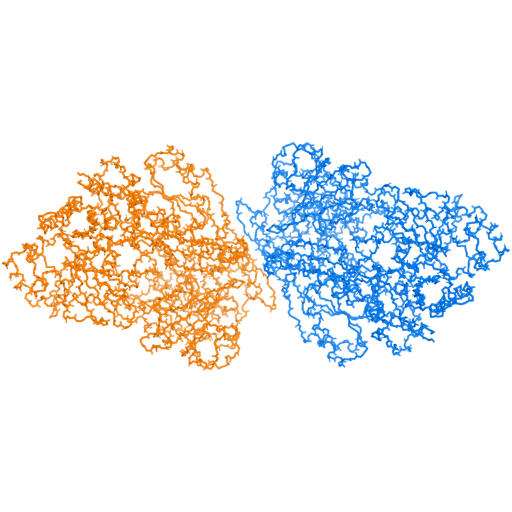15.004 -23.439 -10.595 1 79.55 108 SER B CA 1
ATOM 8269 C C . SER B 1 108 ? -14.071 -24.588 -10.962 1 79.55 108 SER B C 1
ATOM 8271 O O . SER B 1 108 ? -14.152 -25.133 -12.065 1 79.55 108 SER B O 1
ATOM 8273 N N . LEU B 1 109 ? -13.25 -24.934 -10.028 1 82.1 109 LEU B N 1
ATOM 8274 C CA . LEU B 1 109 ? -12.244 -25.946 -10.332 1 82.1 109 LEU B CA 1
ATOM 8275 C C . LEU B 1 109 ? -12.273 -27.068 -9.301 1 82.1 109 LEU B C 1
ATOM 8277 O O . LEU B 1 109 ? -11.44 -27.104 -8.392 1 82.1 109 LEU B O 1
ATOM 8281 N N . PRO B 1 110 ? -13.115 -28.026 -9.441 1 86.98 110 PRO B N 1
ATOM 8282 C CA . PRO B 1 110 ? -13.077 -29.166 -8.523 1 86.98 110 PRO B CA 1
ATOM 8283 C C . PRO B 1 110 ? -11.813 -30.008 -8.679 1 86.98 110 PRO B C 1
ATOM 8285 O O . PRO B 1 110 ? -11.147 -29.941 -9.715 1 86.98 110 PRO B O 1
ATOM 8288 N N . PRO B 1 111 ? -11.527 -30.767 -7.67 1 92.24 111 PRO B N 1
ATOM 8289 C CA . PRO B 1 111 ? -10.35 -31.63 -7.789 1 92.24 111 PRO B CA 1
ATOM 8290 C C . PRO B 1 111 ? -10.497 -32.68 -8.888 1 92.24 111 PRO B C 1
ATOM 8292 O O . PRO B 1 111 ? -11.606 -33.147 -9.157 1 92.24 111 PRO B O 1
ATOM 8295 N N . CYS B 1 112 ? -9.442 -33.002 -9.566 1 91.07 112 CYS B N 1
ATOM 8296 C CA . CYS B 1 112 ? -9.33 -34.066 -10.557 1 91.07 112 CYS B CA 1
ATOM 8297 C C . CYS B 1 112 ? -10.078 -33.703 -11.834 1 91.07 112 CYS B C 1
ATOM 8299 O O . CYS B 1 112 ? -10.458 -34.584 -12.608 1 91.07 112 CYS B O 1
ATOM 8301 N N . GLU B 1 113 ? -10.306 -32.41 -12.002 1 82.41 113 GLU B N 1
ATOM 8302 C CA . GLU B 1 113 ? -11.007 -31.999 -13.214 1 82.41 113 GLU B CA 1
ATOM 8303 C C . GLU B 1 113 ? -10.154 -32.244 -14.455 1 82.41 113 GLU B C 1
ATOM 8305 O O . GLU B 1 113 ? -10.684 -32.439 -15.551 1 82.41 113 GLU B O 1
ATOM 8310 N N . SER B 1 114 ? -8.922 -32.299 -14.276 1 81.27 114 SER B N 1
ATOM 8311 C CA . SER B 1 114 ? -8 -32.502 -15.389 1 81.27 114 SER B CA 1
ATOM 8312 C C . SER B 1 114 ? -7.67 -33.98 -15.571 1 81.27 114 SER B C 1
ATOM 8314 O O . SER B 1 114 ? -6.931 -34.348 -16.486 1 81.27 114 SER B O 1
ATOM 8316 N N . PHE B 1 115 ? -8.252 -34.809 -14.677 1 86.43 115 PHE B N 1
ATOM 8317 C CA . PHE B 1 115 ? -7.981 -36.24 -14.755 1 86.43 115 PHE B CA 1
ATOM 8318 C C . PHE B 1 115 ? -8.798 -36.886 -15.867 1 86.43 115 PHE B C 1
ATOM 8320 O O . PHE B 1 115 ? -9.928 -36.472 -16.135 1 86.43 115 PHE B O 1
ATOM 8327 N N . PRO B 1 116 ? -8.207 -37.898 -16.47 1 79.18 116 PRO B N 1
ATOM 8328 C CA . PRO B 1 116 ? -9.096 -38.756 -17.256 1 79.18 116 PRO B CA 1
ATOM 8329 C C . PRO B 1 116 ? -10.268 -39.298 -16.44 1 79.18 116 PRO B C 1
ATOM 8331 O O . PRO B 1 116 ? -10.101 -39.639 -15.266 1 79.18 116 PRO B O 1
ATOM 8334 N N . GLU B 1 117 ? -11.383 -39.376 -17.007 1 81.8 117 GLU B N 1
ATOM 8335 C CA . GLU B 1 117 ? -12.615 -39.707 -16.298 1 81.8 117 GLU B CA 1
ATOM 8336 C C . GLU B 1 117 ? -12.482 -41.03 -15.55 1 81.8 117 GLU B C 1
ATOM 8338 O O . GLU B 1 117 ? -12.924 -41.149 -14.405 1 81.8 117 GLU B O 1
ATOM 8343 N N . ARG B 1 118 ? -11.861 -41.952 -16.129 1 81.99 118 ARG B N 1
ATOM 8344 C CA . ARG B 1 118 ? -11.714 -43.269 -15.518 1 81.99 118 ARG B CA 1
ATOM 8345 C C . ARG B 1 118 ? -10.833 -43.202 -14.275 1 81.99 118 ARG B C 1
ATOM 8347 O O . ARG B 1 118 ? -11.142 -43.821 -13.255 1 81.99 118 ARG B O 1
ATOM 8354 N N . LEU B 1 119 ? -9.777 -42.497 -14.432 1 87.44 119 LEU B N 1
ATOM 8355 C CA . LEU B 1 119 ? -8.873 -42.354 -13.296 1 87.44 119 LEU B CA 1
ATOM 8356 C C . LEU B 1 119 ? -9.544 -41.589 -12.16 1 87.44 119 LEU B C 1
ATOM 8358 O O . LEU B 1 119 ? -9.367 -41.929 -10.988 1 87.44 119 LEU B O 1
ATOM 8362 N N . LYS B 1 120 ? -10.308 -40.626 -12.492 1 90.96 120 LYS B N 1
ATOM 8363 C CA . LYS B 1 120 ? -11.027 -39.831 -11.5 1 90.96 120 LYS B CA 1
ATOM 8364 C C . LYS B 1 120 ? -11.983 -40.7 -10.688 1 90.96 120 LYS B C 1
ATOM 8366 O O . LYS B 1 120 ? -12.031 -40.599 -9.46 1 90.96 120 LYS B O 1
ATOM 8371 N N . GLU B 1 121 ? -12.673 -41.504 -11.379 1 89.89 121 GLU B N 1
ATOM 8372 C CA . GLU B 1 121 ? -13.634 -42.384 -10.72 1 89.89 121 GLU B CA 1
ATOM 8373 C C . GLU B 1 121 ? -12.933 -43.363 -9.783 1 89.89 121 GLU B C 1
ATOM 8375 O O . GLU B 1 121 ? -13.469 -43.715 -8.73 1 89.89 121 GLU B O 1
ATOM 8380 N N . LEU B 1 122 ? -11.763 -43.719 -10.146 1 89.63 122 LEU B N 1
ATOM 8381 C CA . LEU B 1 122 ? -11.019 -44.72 -9.389 1 89.63 122 LEU B CA 1
ATOM 8382 C C . LEU B 1 122 ? -10.387 -44.103 -8.146 1 89.63 122 LEU B C 1
ATOM 8384 O O . LEU B 1 122 ? -10.273 -44.762 -7.11 1 89.63 122 LEU B O 1
ATOM 8388 N N . VAL B 1 123 ? -10.022 -42.886 -8.257 1 94.27 123 VAL B N 1
ATOM 8389 C CA . VAL B 1 123 ? -9.114 -42.366 -7.24 1 94.27 123 VAL B CA 1
ATOM 8390 C C . VAL B 1 123 ? -9.855 -41.378 -6.342 1 94.27 123 VAL B C 1
ATOM 8392 O O . VAL B 1 123 ? -9.516 -41.224 -5.166 1 94.27 123 VAL B O 1
ATOM 8395 N N . LEU B 1 124 ? -10.853 -40.684 -6.853 1 95.66 124 LEU B N 1
ATOM 8396 C CA . LEU B 1 124 ? -11.497 -39.646 -6.054 1 95.66 124 LEU B CA 1
ATOM 8397 C C . LEU B 1 124 ? -12.645 -40.225 -5.235 1 95.66 124 LEU B C 1
ATOM 8399 O O . LEU B 1 124 ? -13.623 -40.725 -5.796 1 95.66 124 LEU B O 1
ATOM 8403 N N . GLY B 1 125 ? -12.496 -40.163 -3.984 1 95.12 125 GLY B N 1
ATOM 8404 C CA . GLY B 1 125 ? -13.577 -40.557 -3.094 1 95.12 125 GLY B CA 1
ATOM 8405 C C . GLY B 1 125 ? -14.575 -39.443 -2.838 1 95.12 125 GLY B C 1
ATOM 8406 O O . GLY B 1 125 ? -15.767 -39.596 -3.109 1 95.12 125 GLY B O 1
ATOM 8407 N N . ASP B 1 126 ? -14.014 -38.397 -2.262 1 95.61 126 ASP B N 1
ATOM 8408 C CA . ASP B 1 126 ? -14.795 -37.201 -1.963 1 95.61 126 ASP B CA 1
ATOM 8409 C C . ASP B 1 126 ? -13.888 -35.993 -1.74 1 95.61 126 ASP B C 1
ATOM 8411 O O . ASP B 1 126 ? -12.664 -36.129 -1.699 1 95.61 126 ASP B O 1
ATOM 8415 N N . TYR B 1 127 ? -14.522 -34.85 -1.771 1 95.78 127 TYR B N 1
ATOM 8416 C CA . TYR B 1 127 ? -13.713 -33.672 -1.479 1 95.78 127 TYR B CA 1
ATOM 8417 C C . TYR B 1 127 ? -14.509 -32.648 -0.679 1 95.78 127 TYR B C 1
ATOM 8419 O O . TYR B 1 127 ? -15.742 -32.656 -0.7 1 95.78 127 TYR B O 1
ATOM 8427 N N . TYR B 1 128 ? -13.862 -31.833 0.112 1 96.38 128 TYR B N 1
ATOM 8428 C CA . TYR B 1 128 ? -14.419 -30.822 1.004 1 96.38 128 TYR B CA 1
ATOM 8429 C C . TYR B 1 128 ? -13.649 -29.512 0.893 1 96.38 128 TYR B C 1
ATOM 8431 O O . TYR B 1 128 ? -12.422 -29.515 0.768 1 96.38 128 TYR B O 1
ATOM 8439 N N . LYS B 1 129 ? -14.357 -28.476 0.842 1 95.15 129 LYS B N 1
ATOM 8440 C CA . LYS B 1 129 ? -13.763 -27.145 0.923 1 95.15 129 LYS B CA 1
ATOM 8441 C C . LYS B 1 129 ? -14.014 -26.513 2.29 1 95.15 129 LYS B C 1
ATOM 8443 O O . LYS B 1 129 ? -15.162 -26.383 2.718 1 95.15 129 LYS B O 1
ATOM 8448 N N . ILE B 1 130 ? -12.992 -26.203 2.987 1 96.4 130 ILE B N 1
ATOM 8449 C CA . ILE B 1 130 ? -13.139 -25.61 4.312 1 96.4 130 ILE B CA 1
ATOM 8450 C C . ILE B 1 130 ? -12.416 -24.266 4.359 1 96.4 130 ILE B C 1
ATOM 8452 O O . ILE B 1 130 ? -11.686 -23.914 3.43 1 96.4 130 ILE B O 1
ATOM 8456 N N . ASP B 1 131 ? -12.632 -23.55 5.399 1 95.39 131 ASP B N 1
ATOM 8457 C CA . ASP B 1 131 ? -12.004 -22.243 5.563 1 95.39 131 ASP B CA 1
ATOM 8458 C C . ASP B 1 131 ? -10.492 -22.377 5.732 1 95.39 131 ASP B C 1
ATOM 8460 O O . ASP B 1 131 ? -10.01 -23.365 6.289 1 95.39 131 ASP B O 1
ATOM 8464 N N . GLY B 1 132 ? -9.786 -21.382 5.249 1 95.16 132 GLY B N 1
ATOM 8465 C CA . GLY B 1 132 ? -8.333 -21.368 5.303 1 95.16 132 GLY B CA 1
ATOM 8466 C C . GLY B 1 132 ? -7.698 -20.714 4.091 1 95.16 132 GLY B C 1
ATOM 8467 O O . GLY B 1 132 ? -8.346 -19.939 3.385 1 95.16 132 GLY B O 1
ATOM 8468 N N . GLY B 1 133 ? -6.407 -20.985 3.911 1 94.09 133 GLY B N 1
ATOM 8469 C CA . GLY B 1 133 ? -5.655 -20.42 2.802 1 94.09 133 GLY B CA 1
ATOM 8470 C C . GLY B 1 133 ? -4.953 -19.123 3.158 1 94.09 133 GLY B C 1
ATOM 8471 O O . GLY B 1 133 ? -5.261 -18.503 4.178 1 94.09 133 GLY B O 1
ATOM 8472 N N . TYR B 1 134 ? -4.087 -18.814 2.358 1 92.35 134 TYR B N 1
ATOM 8473 C CA . TYR B 1 134 ? -3.318 -17.586 2.532 1 92.35 134 TYR B CA 1
ATOM 8474 C C . TYR B 1 134 ? -3.324 -16.753 1.256 1 92.35 134 TYR B C 1
ATOM 8476 O O . TYR B 1 134 ? -3.622 -17.266 0.174 1 92.35 134 TYR B O 1
ATOM 8484 N N . GLN B 1 135 ? -3.16 -15.436 1.445 1 90.04 135 GLN B N 1
ATOM 8485 C CA . GLN B 1 135 ? -2.775 -14.604 0.31 1 90.04 135 GLN B CA 1
ATOM 8486 C C . GLN B 1 135 ? -1.283 -14.731 0.016 1 90.04 135 GLN B C 1
ATOM 8488 O O . GLN B 1 135 ? -0.527 -15.264 0.831 1 90.04 135 GLN B O 1
ATOM 8493 N N . VAL B 1 136 ? -0.841 -14.264 -1.088 1 85.89 136 VAL B N 1
ATOM 8494 C CA . VAL B 1 136 ? 0.543 -14.407 -1.527 1 85.89 136 VAL B CA 1
ATOM 8495 C C . VAL B 1 136 ? 1.474 -13.705 -0.541 1 85.89 136 VAL B C 1
ATOM 8497 O O . VAL B 1 136 ? 2.627 -14.109 -0.371 1 85.89 136 VAL B O 1
ATOM 8500 N N . ASP B 1 137 ? 0.976 -12.73 0.156 1 80.54 137 ASP B N 1
ATOM 8501 C CA . ASP B 1 137 ? 1.813 -11.953 1.065 1 80.54 137 ASP B CA 1
ATOM 8502 C C . ASP B 1 137 ? 1.79 -12.543 2.473 1 80.54 137 ASP B C 1
ATOM 8504 O O . ASP B 1 137 ? 2.362 -11.97 3.402 1 80.54 137 ASP B O 1
ATOM 8508 N N . GLY B 1 138 ? 1.071 -13.668 2.685 1 83.12 138 GLY B N 1
ATOM 8509 C CA . GLY B 1 138 ? 1.1 -14.362 3.963 1 83.12 138 GLY B CA 1
ATOM 8510 C C . GLY B 1 138 ? -0.136 -14.11 4.806 1 83.12 138 GLY B C 1
ATOM 8511 O O . GLY B 1 138 ? -0.358 -14.79 5.81 1 83.12 138 GLY B O 1
ATOM 8512 N N . ARG B 1 139 ? -0.986 -13.167 4.514 1 88.11 139 ARG B N 1
ATOM 8513 C CA . ARG B 1 139 ? -2.227 -12.938 5.247 1 88.11 139 ARG B CA 1
ATOM 8514 C C . ARG B 1 139 ? -3.176 -14.122 5.1 1 88.11 139 ARG B C 1
ATOM 8516 O O . ARG B 1 139 ? -3.26 -14.729 4.03 1 88.11 139 ARG B O 1
ATOM 8523 N N . GLU B 1 140 ? -3.929 -14.346 6.083 1 90.84 140 GLU B N 1
ATOM 8524 C CA . GLU B 1 140 ? -4.945 -15.39 5.991 1 90.84 140 GLU B CA 1
ATOM 8525 C C . GLU B 1 140 ? -6.148 -14.919 5.178 1 90.84 140 GLU B C 1
ATOM 8527 O O . GLU B 1 140 ? -6.604 -13.785 5.336 1 90.84 140 GLU B O 1
ATOM 8532 N N . ILE B 1 141 ? -6.571 -15.739 4.24 1 91.66 141 ILE B N 1
ATOM 8533 C CA . ILE B 1 141 ? -7.846 -15.462 3.587 1 91.66 141 ILE B CA 1
ATOM 8534 C C . ILE B 1 141 ? -8.983 -15.6 4.597 1 91.66 141 ILE B C 1
ATOM 8536 O O . ILE B 1 141 ? -9.773 -14.671 4.782 1 91.66 141 ILE B O 1
ATOM 8540 N N . LEU B 1 142 ? -9.06 -16.724 5.266 1 91.44 142 LEU B N 1
ATOM 8541 C CA . LEU B 1 142 ? -9.906 -17.044 6.41 1 91.44 142 LEU B CA 1
ATOM 8542 C C . LEU B 1 142 ? -9.16 -17.923 7.409 1 91.44 142 LEU B C 1
ATOM 8544 O O . LEU B 1 142 ? -8.278 -18.694 7.026 1 91.44 142 LEU B O 1
ATOM 8548 N N . PRO B 1 143 ? -9.453 -17.797 8.61 1 92.36 143 PRO B N 1
ATOM 8549 C CA . PRO B 1 143 ? -8.883 -18.763 9.552 1 92.36 143 PRO B CA 1
ATOM 8550 C C . PRO B 1 143 ? -9.489 -20.157 9.406 1 92.36 143 PRO B C 1
ATOM 8552 O O . PRO B 1 143 ? -10.663 -20.29 9.051 1 92.36 143 PRO B O 1
ATOM 8555 N N . VAL B 1 144 ? -8.649 -21.181 9.678 1 96.08 144 VAL B N 1
ATOM 8556 C CA . VAL B 1 144 ? -9.172 -22.543 9.646 1 96.08 144 VAL B CA 1
ATOM 8557 C C . VAL B 1 144 ? -10.226 -22.718 10.737 1 96.08 144 VAL B C 1
ATOM 8559 O O . VAL B 1 144 ? -10.079 -22.189 11.841 1 96.08 144 VAL B O 1
ATOM 8562 N N . ASN B 1 145 ? -11.282 -23.368 10.393 1 94.92 145 ASN B N 1
ATOM 8563 C CA . ASN B 1 145 ? -12.4 -23.621 11.296 1 94.92 145 ASN B CA 1
ATOM 8564 C C . ASN B 1 145 ? -12.423 -25.073 11.766 1 94.92 145 ASN B C 1
ATOM 8566 O O . ASN B 1 145 ? -12.739 -25.976 10.991 1 94.92 145 ASN B O 1
ATOM 8570 N N . GLN B 1 146 ? -12.154 -25.293 12.985 1 96.15 146 GLN B N 1
ATOM 8571 C CA . GLN B 1 146 ? -12.055 -26.639 13.539 1 96.15 146 GLN B CA 1
ATOM 8572 C C . GLN B 1 146 ? -13.379 -27.387 13.409 1 96.15 146 GLN B C 1
ATOM 8574 O O . GLN B 1 146 ? -13.393 -28.602 13.202 1 96.15 146 GLN B O 1
ATOM 8579 N N . ASP B 1 147 ? -14.472 -26.677 13.512 1 96.44 147 ASP B N 1
ATOM 8580 C CA . ASP B 1 147 ? -15.782 -27.307 13.377 1 96.44 147 ASP B CA 1
ATOM 8581 C C . ASP B 1 147 ? -15.974 -27.879 11.975 1 96.44 147 ASP B C 1
ATOM 8583 O O . ASP B 1 147 ? -16.556 -28.954 11.812 1 96.44 147 ASP B O 1
ATOM 8587 N N . GLN B 1 148 ? -15.518 -27.199 11.003 1 97.05 148 GLN B N 1
ATOM 8588 C CA . GLN B 1 148 ? -15.609 -27.691 9.633 1 97.05 148 GLN B CA 1
ATOM 8589 C C . GLN B 1 148 ? -14.773 -28.955 9.446 1 97.05 148 GLN B C 1
ATOM 8591 O O . GLN B 1 148 ? -15.181 -29.875 8.734 1 97.05 148 GLN B O 1
ATOM 8596 N N . VAL B 1 149 ? -13.641 -28.975 10.099 1 97.87 149 VAL B N 1
ATOM 8597 C CA . VAL B 1 149 ? -12.756 -30.131 10.011 1 97.87 149 VAL B CA 1
ATOM 8598 C C . VAL B 1 149 ? -13.413 -31.337 10.678 1 97.87 149 VAL B C 1
ATOM 8600 O O . VAL B 1 149 ? -13.363 -32.451 10.149 1 97.87 149 VAL B O 1
ATOM 8603 N N . GLN B 1 150 ? -14.033 -31.087 11.783 1 97.25 150 GLN B N 1
ATOM 8604 C CA . GLN B 1 150 ? -14.707 -32.168 12.495 1 97.25 150 GLN B CA 1
ATOM 8605 C C . GLN B 1 150 ? -15.867 -32.727 11.675 1 97.25 150 GLN B C 1
ATOM 8607 O O . GLN B 1 150 ? -16.057 -33.944 11.609 1 97.25 150 GLN B O 1
ATOM 8612 N N . GLN B 1 151 ? -16.577 -31.877 11.1 1 97.58 151 GLN B N 1
ATOM 8613 C CA . GLN B 1 151 ? -17.689 -32.307 10.26 1 97.58 151 GLN B CA 1
ATOM 8614 C C . GLN B 1 151 ? -17.197 -33.135 9.076 1 97.58 151 GLN B C 1
ATOM 8616 O O . GLN B 1 151 ? -17.81 -34.143 8.719 1 97.58 151 GLN B O 1
ATOM 8621 N N . MET B 1 152 ? -16.133 -32.709 8.455 1 97.49 152 MET B N 1
ATOM 8622 C CA . MET B 1 152 ? -15.537 -33.454 7.35 1 97.49 152 MET B CA 1
ATOM 8623 C C . MET B 1 152 ? -15.083 -34.836 7.808 1 97.49 152 MET B C 1
ATOM 8625 O O . MET B 1 152 ? -15.356 -35.836 7.141 1 97.49 152 MET B O 1
ATOM 8629 N N . CYS B 1 153 ? -14.452 -34.882 8.94 1 97.61 153 CYS B N 1
ATOM 8630 C CA . CYS B 1 153 ? -13.934 -36.146 9.452 1 97.61 153 CYS B CA 1
ATOM 8631 C C . CYS B 1 153 ? -15.069 -37.119 9.753 1 97.61 153 CYS B C 1
ATOM 8633 O O . CYS B 1 153 ? -14.933 -38.324 9.534 1 97.61 153 CYS B O 1
ATOM 8635 N N . GLN B 1 154 ? -16.122 -36.584 10.275 1 97.23 154 GLN B N 1
ATOM 8636 C CA . GLN B 1 154 ? -17.284 -37.428 10.531 1 97.23 154 GLN B CA 1
ATOM 8637 C C . GLN B 1 154 ? -17.816 -38.04 9.238 1 97.23 154 GLN B C 1
ATOM 8639 O O . GLN B 1 154 ? -18.125 -39.232 9.191 1 97.23 154 GLN B O 1
ATOM 8644 N N . SER B 1 155 ? -17.889 -37.278 8.256 1 97.4 155 SER B N 1
ATOM 8645 C CA . SER B 1 155 ? -18.341 -37.756 6.954 1 97.4 155 SER B CA 1
ATOM 8646 C C . SER B 1 155 ? -17.381 -38.794 6.382 1 97.4 155 SER B C 1
ATOM 8648 O O . SER B 1 155 ? -17.811 -39.788 5.794 1 97.4 155 SER B O 1
ATOM 8650 N N . LEU B 1 156 ? -16.101 -38.561 6.491 1 97.01 156 LEU B N 1
ATOM 8651 C CA . LEU B 1 156 ? -15.084 -39.475 5.983 1 97.01 156 LEU B CA 1
ATOM 8652 C C . LEU B 1 156 ? -15.151 -40.817 6.704 1 97.01 156 LEU B C 1
ATOM 8654 O O . LEU B 1 156 ? -14.981 -41.869 6.083 1 97.01 156 LEU B O 1
ATOM 8658 N N . LYS B 1 157 ? -15.393 -40.722 7.947 1 95.14 157 LYS B N 1
ATOM 8659 C CA . LYS B 1 157 ? -15.525 -41.945 8.733 1 95.14 157 LYS B CA 1
ATOM 8660 C C . LYS B 1 157 ? -16.715 -42.776 8.261 1 95.14 157 LYS B C 1
ATOM 8662 O O . LYS B 1 157 ? -16.622 -44.001 8.16 1 95.14 157 LYS B O 1
ATOM 8667 N N . GLU B 1 158 ? -17.733 -42.145 7.974 1 96.13 158 GLU B N 1
ATOM 8668 C CA . GLU B 1 158 ? -18.936 -42.819 7.496 1 96.13 158 GLU B CA 1
ATOM 8669 C C . GLU B 1 158 ? -18.698 -43.479 6.141 1 96.13 158 GLU B C 1
ATOM 8671 O O . GLU B 1 158 ? -19.279 -44.524 5.843 1 96.13 158 GLU B O 1
ATOM 8676 N N . LYS B 1 159 ? -17.822 -42.931 5.363 1 95.25 159 LYS B N 1
ATOM 8677 C CA . LYS B 1 159 ? -17.551 -43.44 4.021 1 95.25 159 LYS B CA 1
ATOM 8678 C C . LYS B 1 159 ? -16.339 -44.367 4.019 1 95.25 159 LYS B C 1
ATOM 8680 O O . LYS B 1 159 ? -15.937 -44.869 2.968 1 95.25 159 LYS B O 1
ATOM 8685 N N . ASN B 1 160 ? -15.731 -44.473 5.158 1 92.99 160 ASN B N 1
ATOM 8686 C CA . ASN B 1 160 ? -14.554 -45.317 5.337 1 92.99 160 ASN B CA 1
ATOM 8687 C C . ASN B 1 160 ? -13.398 -44.862 4.45 1 92.99 160 ASN B C 1
ATOM 8689 O O . ASN B 1 160 ? -12.802 -45.671 3.737 1 92.99 160 ASN B O 1
ATOM 8693 N N . LEU B 1 161 ? -13.234 -43.615 4.343 1 95.34 161 LEU B N 1
ATOM 8694 C CA . LEU B 1 161 ? -12.105 -43.016 3.639 1 95.34 161 LEU B CA 1
ATOM 8695 C C . LEU B 1 161 ? -11.004 -42.619 4.616 1 95.34 161 LEU B C 1
ATOM 8697 O O . LEU B 1 161 ? -11.226 -41.797 5.507 1 95.34 161 LEU B O 1
ATOM 8701 N N . LYS B 1 162 ? -9.846 -43.177 4.422 1 94.81 162 LYS B N 1
ATOM 8702 C CA . LYS B 1 162 ? -8.779 -42.932 5.387 1 94.81 162 LYS B CA 1
ATOM 8703 C C . LYS B 1 162 ? -7.538 -42.364 4.704 1 94.81 162 LYS B C 1
ATOM 8705 O O . LYS B 1 162 ? -6.503 -42.17 5.345 1 94.81 162 LYS B O 1
ATOM 8710 N N . ASN B 1 163 ? -7.551 -42.224 3.423 1 96.62 163 ASN B N 1
ATOM 8711 C CA . ASN B 1 163 ? -6.5 -41.56 2.659 1 96.62 163 ASN B CA 1
ATOM 8712 C C . ASN B 1 163 ? -6.896 -40.136 2.282 1 96.62 163 ASN B C 1
ATOM 8714 O O . ASN B 1 163 ? -7.771 -39.932 1.439 1 96.62 163 ASN B O 1
ATOM 8718 N N . ILE B 1 164 ? -6.271 -39.166 2.961 1 98.04 164 ILE B N 1
ATOM 8719 C CA . ILE B 1 164 ? -6.75 -37.792 2.864 1 98.04 164 ILE B CA 1
ATOM 8720 C C . ILE B 1 164 ? -5.642 -36.896 2.316 1 98.04 164 ILE B C 1
ATOM 8722 O O . ILE B 1 164 ? -4.499 -36.961 2.775 1 98.04 164 ILE B O 1
ATOM 8726 N N . VAL B 1 165 ? -5.983 -36.109 1.347 1 98.28 165 VAL B N 1
ATOM 8727 C CA . VAL B 1 165 ? -5.094 -35.079 0.819 1 98.28 165 VAL B CA 1
ATOM 8728 C C . VAL B 1 165 ? -5.545 -33.705 1.31 1 98.28 165 VAL B C 1
ATOM 8730 O O . VAL B 1 165 ? -6.73 -33.37 1.235 1 98.28 165 VAL B O 1
ATOM 8733 N N . ILE B 1 166 ? -4.628 -32.975 1.89 1 98.35 166 ILE B N 1
ATOM 8734 C CA . ILE B 1 166 ? -4.897 -31.607 2.317 1 98.35 166 ILE B CA 1
ATOM 8735 C C . ILE B 1 166 ? -4.172 -30.627 1.396 1 98.35 166 ILE B C 1
ATOM 8737 O O . ILE B 1 166 ? -2.942 -30.649 1.301 1 98.35 166 ILE B O 1
ATOM 8741 N N . SER B 1 167 ? -4.897 -29.792 0.674 1 96.74 167 SER B N 1
ATOM 8742 C CA . SER B 1 167 ? -4.327 -28.803 -0.235 1 96.74 167 SER B CA 1
ATOM 8743 C C . SER B 1 167 ? -4.813 -27.397 0.103 1 96.74 167 SER B C 1
ATOM 8745 O O . SER B 1 167 ? -6.012 -27.116 0.038 1 96.74 167 SER B O 1
ATOM 8747 N N . GLY B 1 168 ? -3.876 -26.551 0.441 1 96.24 168 GLY B N 1
ATOM 8748 C CA . GLY B 1 168 ? -4.235 -25.181 0.771 1 96.24 168 GLY B CA 1
ATOM 8749 C C . GLY B 1 168 ? -3.725 -24.17 -0.238 1 96.24 168 GLY B C 1
ATOM 8750 O O . GLY B 1 168 ? -2.651 -24.35 -0.816 1 96.24 168 GLY B O 1
ATOM 8751 N N . ILE B 1 169 ? -4.465 -23.096 -0.435 1 94.54 169 ILE B N 1
ATOM 8752 C CA . ILE B 1 169 ? -4.029 -21.992 -1.283 1 94.54 169 ILE B CA 1
ATOM 8753 C C . ILE B 1 169 ? -2.758 -21.371 -0.709 1 94.54 169 ILE B C 1
ATOM 8755 O O . ILE B 1 169 ? -2.73 -20.963 0.455 1 94.54 169 ILE B O 1
ATOM 8759 N N . PHE B 1 170 ? -1.673 -21.323 -1.472 1 91.37 170 PHE B N 1
ATOM 8760 C CA . PHE B 1 170 ? -0.368 -20.761 -1.143 1 91.37 170 PHE B CA 1
ATOM 8761 C C . PHE B 1 170 ? 0.261 -21.503 0.03 1 91.37 170 PHE B C 1
ATOM 8763 O O . PHE B 1 170 ? 0.984 -20.908 0.832 1 91.37 170 PHE B O 1
ATOM 8770 N N . SER B 1 171 ? -0.006 -22.742 0.194 1 92.65 171 SER B N 1
ATOM 8771 C CA . SER B 1 171 ? 0.528 -23.552 1.284 1 92.65 171 SER B CA 1
ATOM 8772 C C . SER B 1 171 ? 2.032 -23.757 1.135 1 92.65 171 SER B C 1
ATOM 8774 O O . SER B 1 171 ? 2.731 -24.003 2.121 1 92.65 171 SER B O 1
ATOM 8776 N N . PRO B 1 172 ? 2.601 -23.738 -0.108 1 85.2 172 PRO B N 1
ATOM 8777 C CA . PRO B 1 172 ? 4.058 -23.834 -0.218 1 85.2 172 PRO B CA 1
ATOM 8778 C C . PRO B 1 172 ? 4.777 -22.649 0.423 1 85.2 172 PRO B C 1
ATOM 8780 O O . PRO B 1 172 ? 5.941 -22.768 0.815 1 85.2 172 PRO B O 1
ATOM 8783 N N . ILE B 1 173 ? 4.149 -21.576 0.48 1 80.94 173 ILE B N 1
ATOM 8784 C CA . ILE B 1 173 ? 4.714 -20.386 1.106 1 80.94 173 ILE B CA 1
ATOM 8785 C C . ILE B 1 173 ? 4.555 -20.477 2.622 1 80.94 173 ILE B C 1
ATOM 8787 O O . ILE B 1 173 ? 5.477 -20.143 3.37 1 80.94 173 ILE B O 1
ATOM 8791 N N . ASN B 1 174 ? 3.388 -20.818 3.068 1 88.19 174 ASN B N 1
ATOM 8792 C CA . ASN B 1 174 ? 3.085 -21.013 4.482 1 88.19 174 ASN B CA 1
ATOM 8793 C C . ASN B 1 174 ? 2.311 -22.307 4.716 1 88.19 174 ASN B C 1
ATOM 8795 O O . ASN B 1 174 ? 1.111 -22.376 4.443 1 88.19 174 ASN B O 1
ATOM 8799 N N . SER B 1 175 ? 2.965 -23.29 5.283 1 91.78 175 SER B N 1
ATOM 8800 C CA . SER B 1 175 ? 2.408 -24.634 5.398 1 91.78 175 SER B CA 1
ATOM 8801 C C . SER B 1 175 ? 1.68 -24.819 6.725 1 91.78 175 SER B C 1
ATOM 8803 O O . SER B 1 175 ? 1.165 -25.902 7.012 1 91.78 175 SER B O 1
ATOM 8805 N N . GLU B 1 176 ? 1.535 -23.828 7.514 1 93.65 176 GLU B N 1
ATOM 8806 C CA . GLU B 1 176 ? 1.058 -23.937 8.889 1 93.65 176 GLU B CA 1
ATOM 8807 C C . GLU B 1 176 ? -0.371 -24.47 8.937 1 93.65 176 GLU B C 1
ATOM 8809 O O . GLU B 1 176 ? -0.698 -25.31 9.778 1 93.65 176 GLU B O 1
ATOM 8814 N N . GLN B 1 177 ? -1.192 -24.04 8.066 1 97.01 177 GLN B N 1
ATOM 8815 C CA . GLN B 1 177 ? -2.594 -24.442 8.111 1 97.01 177 GLN B CA 1
ATOM 8816 C C . GLN B 1 177 ? -2.76 -25.904 7.707 1 97.01 177 GLN B C 1
ATOM 8818 O O . GLN B 1 177 ? -3.606 -26.613 8.257 1 97.01 177 GLN B O 1
ATOM 8823 N N . GLU B 1 178 ? -2.009 -26.371 6.655 1 97.56 178 GLU B N 1
ATOM 8824 C CA . GLU B 1 178 ? -2.079 -27.783 6.293 1 97.56 178 GLU B CA 1
ATOM 8825 C C . GLU B 1 178 ? -1.651 -28.674 7.456 1 97.56 178 GLU B C 1
ATOM 8827 O O . GLU B 1 178 ? -2.283 -29.697 7.726 1 97.56 178 GLU B O 1
ATOM 8832 N N . LYS B 1 179 ? -0.625 -28.278 8.194 1 96.59 179 LYS B N 1
ATOM 8833 C CA . LYS B 1 179 ? -0.121 -29.039 9.333 1 96.59 179 LYS B CA 1
ATOM 8834 C C . LYS B 1 179 ? -1.138 -29.063 10.471 1 96.59 179 LYS B C 1
ATOM 8836 O O . LYS B 1 179 ? -1.366 -30.107 11.085 1 96.59 179 LYS B O 1
ATOM 8841 N N . GLN B 1 180 ? -1.673 -27.946 10.732 1 97.32 180 GLN B N 1
ATOM 8842 C CA . GLN B 1 180 ? -2.667 -27.829 11.794 1 97.32 180 GLN B CA 1
ATOM 8843 C C . GLN B 1 180 ? -3.872 -28.725 11.52 1 97.32 180 GLN B C 1
ATOM 8845 O O . GLN B 1 180 ? -4.336 -29.44 12.411 1 97.32 180 GLN B O 1
ATOM 8850 N N . VAL B 1 181 ? -4.402 -28.672 10.343 1 98.11 181 VAL B N 1
ATOM 8851 C CA . VAL B 1 181 ? -5.561 -29.476 9.968 1 98.11 181 VAL B CA 1
ATOM 8852 C C . VAL B 1 181 ? -5.2 -30.959 10.02 1 98.11 181 VAL B C 1
ATOM 8854 O O . VAL B 1 181 ? -6.001 -31.784 10.465 1 98.11 181 VAL B O 1
ATOM 8857 N N . ALA B 1 182 ? -3.996 -31.347 9.506 1 97.82 182 ALA B N 1
ATOM 8858 C CA . ALA B 1 182 ? -3.528 -32.728 9.591 1 97.82 182 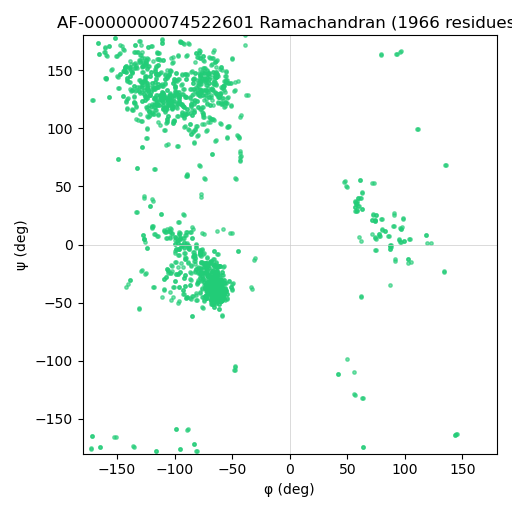ALA B CA 1
ATOM 8859 C C . ALA B 1 182 ? -3.537 -33.222 11.035 1 97.82 182 ALA B C 1
ATOM 8861 O O . ALA B 1 182 ? -3.963 -34.346 11.31 1 97.82 182 ALA B O 1
ATOM 8862 N N . ASP B 1 183 ? -3.084 -32.365 11.915 1 97.16 183 ASP B N 1
ATOM 8863 C CA . ASP B 1 183 ? -3.047 -32.718 13.331 1 97.16 183 ASP B CA 1
ATOM 8864 C C . ASP B 1 183 ? -4.455 -32.926 13.882 1 97.16 183 ASP B C 1
ATOM 8866 O O . ASP B 1 183 ? -4.697 -33.863 14.646 1 97.16 183 ASP B O 1
ATOM 8870 N N . TRP B 1 184 ? -5.316 -32.06 13.567 1 97.68 184 TRP B N 1
ATOM 8871 C CA . TRP B 1 184 ? -6.698 -32.187 14.016 1 97.68 184 TRP B CA 1
ATOM 8872 C C . TRP B 1 184 ? -7.316 -33.488 13.514 1 97.68 184 TRP B C 1
ATOM 8874 O O . TRP B 1 184 ? -8.077 -34.14 14.233 1 97.68 184 TRP B O 1
ATOM 8884 N N . ILE B 1 185 ? -7.043 -33.863 12.236 1 97.85 185 ILE B N 1
ATOM 8885 C CA . ILE B 1 185 ? -7.571 -35.089 11.647 1 97.85 185 ILE B CA 1
ATOM 8886 C C . ILE B 1 185 ? -7.009 -36.301 12.386 1 97.85 185 ILE B C 1
ATOM 8888 O O . ILE B 1 185 ? -7.746 -37.235 12.71 1 97.85 185 ILE B O 1
ATOM 8892 N N . ARG B 1 186 ? -5.715 -36.302 12.65 1 96.86 186 ARG B N 1
ATOM 8893 C CA . ARG B 1 186 ? -5.081 -37.4 13.373 1 96.86 186 ARG B CA 1
ATOM 8894 C C . ARG B 1 186 ? -5.71 -37.585 14.75 1 96.86 186 ARG B C 1
ATOM 8896 O O . ARG B 1 186 ? -5.94 -38.714 15.186 1 96.86 186 ARG B O 1
ATOM 8903 N N . GLU B 1 187 ? -5.95 -36.456 15.348 1 96.13 187 GLU B N 1
ATOM 8904 C CA . GLU B 1 187 ? -6.566 -36.501 16.67 1 96.13 187 GLU B CA 1
ATOM 8905 C C . GLU B 1 187 ? -7.975 -37.085 16.604 1 96.13 187 GLU B C 1
ATOM 8907 O O . GLU B 1 187 ? -8.361 -37.887 17.456 1 96.13 187 GLU B O 1
ATOM 8912 N N . PHE B 1 188 ? -8.73 -36.653 15.692 1 96.54 188 PHE B N 1
ATOM 8913 C CA . PHE B 1 188 ? -10.101 -37.126 15.536 1 96.54 188 PHE B CA 1
ATOM 8914 C C . PHE B 1 188 ? -10.132 -38.636 15.327 1 96.54 188 PHE B C 1
ATOM 8916 O O . PHE B 1 188 ? -11.011 -39.322 15.852 1 96.54 188 PHE B O 1
ATOM 8923 N N . PHE B 1 189 ? -9.178 -39.186 14.524 1 95.52 189 PHE B N 1
ATOM 8924 C CA . PHE B 1 189 ? -9.148 -40.606 14.193 1 95.52 189 PHE B CA 1
ATOM 8925 C C . PHE B 1 189 ? -8.326 -41.383 15.214 1 95.52 189 PHE B C 1
ATOM 8927 O O . PHE B 1 189 ? -7.939 -42.527 14.967 1 95.52 189 PHE B O 1
ATOM 8934 N N . ASN B 1 190 ? -7.966 -40.706 16.356 1 92.06 190 ASN B N 1
ATOM 8935 C CA . ASN B 1 190 ? -7.238 -41.315 17.464 1 92.06 190 ASN B CA 1
ATOM 8936 C C . ASN B 1 190 ? -5.918 -41.925 17 1 92.06 190 ASN B C 1
ATOM 8938 O O . ASN B 1 190 ? -5.582 -43.049 17.377 1 92.06 190 ASN B O 1
ATOM 8942 N N . HIS B 1 191 ? -5.346 -41.326 16.033 1 87.2 191 HIS B N 1
ATOM 8943 C CA . HIS B 1 191 ? -4.04 -41.716 15.513 1 87.2 191 HIS B CA 1
ATOM 8944 C C . HIS B 1 191 ? -4.074 -43.128 14.937 1 87.2 191 HIS B C 1
ATOM 8946 O O . HIS B 1 191 ? -3.19 -43.939 15.219 1 87.2 191 HIS B O 1
ATOM 8952 N N . ASP B 1 192 ? -5.062 -43.38 14.224 1 87.36 192 ASP B N 1
ATOM 8953 C CA . ASP B 1 192 ? -5.226 -44.649 13.522 1 87.36 192 ASP B CA 1
ATOM 8954 C C . ASP B 1 192 ? -4.049 -44.914 12.585 1 87.36 192 ASP B C 1
ATOM 8956 O O . ASP B 1 192 ? -3.631 -44.026 11.839 1 87.36 192 ASP B O 1
ATOM 8960 N N . SER B 1 193 ? -3.546 -46.06 12.569 1 82.11 193 SER B N 1
ATOM 8961 C CA . SER B 1 193 ? -2.372 -46.433 11.787 1 82.11 193 SER B CA 1
ATOM 8962 C C . SER B 1 193 ? -2.71 -46.557 10.306 1 82.11 193 SER B C 1
ATOM 8964 O O . SER B 1 193 ? -1.822 -46.493 9.453 1 82.11 193 SER B O 1
ATOM 8966 N N . GLU B 1 194 ? -3.915 -46.645 9.991 1 87.67 194 GLU B N 1
ATOM 8967 C CA . GLU B 1 194 ? -4.335 -46.782 8.599 1 87.67 194 GLU B CA 1
ATOM 8968 C C . GLU B 1 194 ? -4.582 -45.418 7.961 1 87.67 194 GLU B C 1
ATOM 8970 O O . GLU B 1 194 ? -4.721 -45.314 6.74 1 87.67 194 GLU B O 1
ATOM 8975 N N . LEU B 1 195 ? -4.614 -44.491 8.87 1 93.77 195 LEU B N 1
ATOM 8976 C CA . LEU B 1 195 ? -4.858 -43.141 8.374 1 93.77 195 LEU B CA 1
ATOM 8977 C C . LEU B 1 195 ? -3.64 -42.608 7.627 1 93.77 195 LEU B C 1
ATOM 8979 O O . LEU B 1 195 ? -2.52 -42.655 8.142 1 93.77 195 LEU B O 1
ATOM 8983 N N . LYS B 1 196 ? -3.837 -42.28 6.412 1 94.89 196 LYS B N 1
ATOM 8984 C CA . LYS B 1 196 ? -2.794 -41.665 5.595 1 94.89 196 LYS B CA 1
ATOM 8985 C C . LYS B 1 196 ? -3.143 -40.219 5.255 1 94.89 196 LYS B C 1
ATOM 8987 O O . LYS B 1 196 ? -4.259 -39.932 4.816 1 94.89 196 LYS B O 1
ATOM 8992 N N . ILE B 1 197 ? -2.23 -39.337 5.513 1 96.7 197 ILE B N 1
ATOM 8993 C CA . ILE B 1 197 ? -2.448 -37.925 5.22 1 96.7 197 ILE B CA 1
ATOM 8994 C C . ILE B 1 197 ? -1.319 -37.402 4.334 1 96.7 197 ILE B C 1
ATOM 8996 O O . ILE B 1 197 ? -0.142 -37.654 4.603 1 96.7 197 ILE B O 1
ATOM 9000 N N . THR B 1 198 ? -1.676 -36.813 3.252 1 96.93 198 THR B N 1
ATOM 9001 C CA . THR B 1 198 ? -0.725 -36.143 2.371 1 96.93 198 THR B CA 1
ATOM 9002 C C . THR B 1 198 ? -0.967 -34.636 2.361 1 96.93 198 THR B C 1
ATOM 9004 O O . THR B 1 198 ? -2.049 -34.178 1.988 1 96.93 198 THR B O 1
ATOM 9007 N N . CYS B 1 199 ? 0.03 -33.922 2.746 1 96.87 199 CYS B N 1
ATOM 9008 C CA . CYS B 1 199 ? -0.028 -32.468 2.651 1 96.87 199 CYS B CA 1
ATOM 9009 C C . CYS B 1 199 ? 0.574 -31.983 1.337 1 96.87 199 CYS B C 1
ATOM 9011 O O . CYS B 1 199 ? 1.703 -32.341 0.997 1 96.87 199 CYS B O 1
ATOM 9013 N N . SER B 1 200 ? -0.1 -31.158 0.61 1 95.94 200 SER B N 1
ATOM 9014 C CA . SER B 1 200 ? 0.296 -30.773 -0.741 1 95.94 200 SER B CA 1
ATOM 9015 C C . SER B 1 200 ? 1.616 -30.01 -0.733 1 95.94 200 SER B C 1
ATOM 9017 O O . SER B 1 200 ? 2.4 -30.106 -1.68 1 95.94 200 SER B O 1
ATOM 9019 N N . ASN B 1 201 ? 1.865 -29.217 0.312 1 91.19 201 ASN B N 1
ATOM 9020 C CA . ASN B 1 201 ? 3.077 -28.407 0.386 1 91.19 201 ASN B CA 1
ATOM 9021 C C . ASN B 1 201 ? 4.332 -29.276 0.391 1 91.19 201 ASN B C 1
ATOM 9023 O O . ASN B 1 201 ? 5.42 -28.803 0.06 1 91.19 201 ASN B O 1
ATOM 9027 N N . GLU B 1 202 ? 4.149 -30.507 0.708 1 88.83 202 GLU B N 1
ATOM 9028 C CA . GLU B 1 202 ? 5.282 -31.426 0.768 1 88.83 202 GLU B CA 1
ATOM 9029 C C . GLU B 1 202 ? 5.548 -32.065 -0.592 1 88.83 202 GLU B C 1
ATOM 9031 O O . GLU B 1 202 ? 6.604 -32.663 -0.806 1 88.83 202 GLU B O 1
ATOM 9036 N N . ILE B 1 203 ? 4.599 -31.948 -1.432 1 88.63 203 ILE B N 1
ATOM 9037 C CA . ILE B 1 203 ? 4.639 -32.69 -2.688 1 88.63 203 ILE B CA 1
ATOM 9038 C C . ILE B 1 203 ? 5.188 -31.796 -3.798 1 88.63 203 ILE B C 1
ATOM 9040 O O . ILE B 1 203 ? 6.018 -32.23 -4.6 1 88.63 203 ILE B O 1
ATOM 9044 N N . SER B 1 204 ? 4.604 -30.658 -3.863 1 82.58 204 SER B N 1
ATOM 9045 C CA . SER B 1 204 ? 4.945 -29.836 -5.019 1 82.58 204 SER B CA 1
ATOM 9046 C C . SER B 1 204 ? 4.954 -28.354 -4.661 1 82.58 204 SER B C 1
ATOM 9048 O O . SER B 1 204 ? 4.625 -27.981 -3.532 1 82.58 204 SER B O 1
ATOM 9050 N N . GLU B 1 205 ? 5.473 -27.565 -5.691 1 81.37 205 GLU B N 1
ATOM 9051 C CA . GLU B 1 205 ? 5.634 -26.122 -5.536 1 81.37 205 GLU B CA 1
ATOM 9052 C C . GLU B 1 205 ? 4.368 -25.378 -5.949 1 81.37 205 GLU B C 1
ATOM 9054 O O . GLU B 1 205 ? 3.268 -25.932 -5.889 1 81.37 205 GLU B O 1
ATOM 9059 N N . MET B 1 206 ? 4.481 -24.137 -6.264 1 82.04 206 MET B N 1
ATOM 9060 C CA . MET B 1 206 ? 3.353 -23.271 -6.599 1 82.04 206 MET B CA 1
ATOM 9061 C C . MET B 1 206 ? 2.599 -23.806 -7.812 1 82.04 206 MET B C 1
ATOM 9063 O O . MET B 1 206 ? 3.201 -24.391 -8.714 1 82.04 206 MET B O 1
ATOM 9067 N N . GLY B 1 207 ? 1.35 -23.508 -7.889 1 85.67 207 GLY B N 1
ATOM 9068 C CA . GLY B 1 207 ? 0.396 -24.061 -8.837 1 85.67 207 GLY B CA 1
ATOM 9069 C C . GLY B 1 207 ? -0.639 -24.959 -8.187 1 85.67 207 GLY B C 1
ATOM 9070 O O . GLY B 1 207 ? -0.391 -26.148 -7.975 1 85.67 207 GLY B O 1
ATOM 9071 N N . PHE B 1 208 ? -1.786 -24.44 -7.947 1 91.06 208 PHE B N 1
ATOM 9072 C CA . PHE B 1 208 ? -2.744 -25.113 -7.078 1 91.06 208 PHE B CA 1
ATOM 9073 C C . PHE B 1 208 ? -3.236 -26.408 -7.715 1 91.06 208 PHE B C 1
ATOM 9075 O O . PHE B 1 208 ? -3.199 -27.467 -7.086 1 91.06 208 PHE B O 1
ATOM 9082 N N . MET B 1 209 ? -3.671 -26.322 -8.928 1 89.67 209 MET B N 1
ATOM 9083 C CA . MET B 1 209 ? -4.243 -27.495 -9.584 1 89.67 209 MET B CA 1
ATOM 9084 C C . MET B 1 209 ? -3.191 -28.585 -9.764 1 89.67 209 MET B C 1
ATOM 9086 O O . MET B 1 209 ? -3.43 -29.746 -9.429 1 89.67 209 MET B O 1
ATOM 9090 N N . GLN B 1 210 ? -2.063 -28.162 -10.264 1 88.86 210 GLN B N 1
ATOM 9091 C CA . GLN B 1 210 ? -0.999 -29.133 -10.497 1 88.86 210 GLN B CA 1
ATOM 9092 C C . GLN B 1 210 ? -0.513 -29.742 -9.185 1 88.86 210 GLN B C 1
ATOM 9094 O O . GLN B 1 210 ? -0.226 -30.939 -9.12 1 88.86 210 GLN B O 1
ATOM 9099 N N . ARG B 1 211 ? -0.386 -28.957 -8.239 1 91.43 211 ARG B N 1
ATOM 9100 C CA . ARG B 1 211 ? 0.042 -29.427 -6.926 1 91.43 211 ARG B CA 1
ATOM 9101 C C . ARG B 1 211 ? -0.988 -30.376 -6.321 1 91.43 211 ARG B C 1
ATOM 9103 O O . ARG B 1 211 ? -0.629 -31.401 -5.738 1 91.43 211 ARG B O 1
ATOM 9110 N N . GLU B 1 212 ? -2.213 -30.02 -6.403 1 94.49 212 GLU B N 1
ATOM 9111 C CA . GLU B 1 212 ? -3.275 -30.889 -5.905 1 94.49 212 GLU B CA 1
ATOM 9112 C C . GLU B 1 212 ? -3.314 -32.208 -6.67 1 94.49 212 GLU B C 1
ATOM 9114 O O . GLU B 1 212 ? -3.47 -33.275 -6.072 1 94.49 212 GLU B O 1
ATOM 9119 N N . ASN B 1 213 ? -3.141 -32.117 -7.955 1 93.21 213 ASN B N 1
ATOM 9120 C CA . ASN B 1 213 ? -3.084 -33.321 -8.777 1 93.21 213 ASN B CA 1
ATOM 9121 C C . ASN B 1 213 ? -1.952 -34.246 -8.339 1 93.21 213 ASN B C 1
ATOM 9123 O O . ASN B 1 213 ? -2.16 -35.448 -8.161 1 93.21 213 ASN B O 1
ATOM 9127 N N . ALA B 1 214 ? -0.834 -33.644 -8.175 1 92.59 214 ALA B N 1
ATOM 9128 C CA . ALA B 1 214 ? 0.326 -34.425 -7.753 1 92.59 214 ALA B CA 1
ATOM 9129 C C . ALA B 1 214 ? 0.089 -35.067 -6.389 1 92.59 214 ALA B C 1
ATOM 9131 O O . ALA B 1 214 ? 0.502 -36.204 -6.151 1 92.59 214 ALA B O 1
ATOM 9132 N N . SER B 1 215 ? -0.533 -34.377 -5.538 1 96.14 215 SER B N 1
ATOM 9133 C CA . SER B 1 215 ? -0.808 -34.875 -4.194 1 96.14 215 SER B CA 1
ATOM 9134 C C . SER B 1 215 ? -1.807 -36.027 -4.225 1 96.14 215 SER B C 1
ATOM 9136 O O . SER B 1 215 ? -1.673 -36.991 -3.469 1 96.14 215 SER B O 1
ATOM 9138 N N . ILE B 1 216 ? -2.755 -35.893 -5.055 1 96.66 216 ILE B N 1
ATOM 9139 C CA . ILE B 1 216 ? -3.754 -36.949 -5.187 1 96.66 216 ILE B CA 1
ATOM 9140 C C . ILE B 1 216 ? -3.105 -38.202 -5.771 1 96.66 216 ILE B C 1
ATOM 9142 O O . ILE B 1 216 ? -3.347 -39.313 -5.294 1 96.66 216 ILE B O 1
ATOM 9146 N N . LEU B 1 217 ? -2.28 -37.965 -6.767 1 93.7 217 LEU B N 1
ATOM 9147 C CA . LEU B 1 217 ? -1.571 -39.097 -7.354 1 93.7 217 LEU B CA 1
ATOM 9148 C C . LEU B 1 217 ? -0.655 -39.756 -6.328 1 93.7 217 LEU B C 1
ATOM 9150 O O . LEU B 1 217 ? -0.551 -40.984 -6.282 1 93.7 217 LEU B O 1
ATOM 9154 N N . ASN B 1 218 ? -0.027 -38.992 -5.559 1 95.01 218 ASN B N 1
ATOM 9155 C CA . ASN B 1 218 ? 0.808 -39.537 -4.493 1 95.01 218 ASN B CA 1
ATOM 9156 C C . ASN B 1 218 ? -0.006 -40.389 -3.523 1 95.01 218 ASN B C 1
ATOM 9158 O O . ASN B 1 218 ? 0.394 -41.504 -3.184 1 95.01 218 ASN B O 1
ATOM 9162 N N . ALA B 1 219 ? -1.067 -39.842 -3.117 1 96.66 219 ALA B N 1
ATOM 9163 C CA . ALA B 1 219 ? -1.899 -40.495 -2.109 1 96.66 219 ALA B CA 1
ATOM 9164 C C . ALA B 1 219 ? -2.451 -41.82 -2.628 1 96.66 219 ALA B C 1
ATOM 9166 O O . ALA B 1 219 ? -2.489 -42.812 -1.897 1 96.66 219 ALA B O 1
ATOM 9167 N N . CYS B 1 220 ? -2.846 -41.87 -3.823 1 95.63 220 CYS B N 1
ATOM 9168 C CA . CYS B 1 220 ? -3.479 -43.074 -4.348 1 95.63 220 CYS B CA 1
ATOM 9169 C C . CYS B 1 220 ? -2.457 -44.188 -4.542 1 95.63 220 CYS B C 1
ATOM 9171 O O . CYS B 1 220 ? -2.819 -45.364 -4.606 1 95.63 220 CYS B O 1
ATOM 9173 N N . LEU B 1 221 ? -1.167 -43.809 -4.601 1 93.67 221 LEU B N 1
ATOM 9174 C CA . LEU B 1 221 ? -0.105 -44.777 -4.851 1 93.67 221 LEU B CA 1
ATOM 9175 C C . LEU B 1 221 ? 0.43 -45.346 -3.541 1 93.67 221 LEU B C 1
ATOM 9177 O O . LEU B 1 221 ? 1.206 -46.305 -3.547 1 93.67 221 LEU B O 1
ATOM 9181 N N . LYS B 1 222 ? 0.07 -44.779 -2.451 1 93.04 222 LYS B N 1
ATOM 9182 C CA . LYS B 1 222 ? 0.672 -45.152 -1.175 1 93.04 222 LYS B CA 1
ATOM 9183 C C . LYS B 1 222 ? 0.493 -46.642 -0.897 1 93.04 222 LYS B C 1
ATOM 9185 O O . LYS B 1 222 ? 1.414 -47.305 -0.417 1 93.04 222 LYS B O 1
ATOM 9190 N N . GLY B 1 223 ? -0.642 -47.208 -1.145 1 88.13 223 GLY B N 1
ATOM 9191 C CA . GLY B 1 223 ? -0.857 -48.634 -0.96 1 88.13 223 GLY B CA 1
ATOM 9192 C C . GLY B 1 223 ? 0.038 -49.491 -1.836 1 88.13 223 GLY B C 1
ATOM 9193 O O . GLY B 1 223 ? 0.655 -50.445 -1.357 1 88.13 223 GLY B O 1
ATOM 9194 N N . VAL B 1 224 ? 0.14 -49.111 -3.087 1 86.14 224 VAL B N 1
ATOM 9195 C CA . VAL B 1 224 ? 0.971 -49.824 -4.051 1 86.14 224 VAL B CA 1
ATOM 9196 C C . VAL B 1 224 ? 2.439 -49.719 -3.646 1 86.14 224 VAL B C 1
ATOM 9198 O O . VAL B 1 224 ? 3.18 -50.703 -3.714 1 86.14 224 VAL B O 1
ATOM 9201 N N . SER B 1 225 ? 2.824 -48.582 -3.244 1 90.82 225 SER B N 1
ATOM 9202 C CA . SER B 1 225 ? 4.216 -48.34 -2.878 1 90.82 225 SER B CA 1
ATOM 9203 C C . SER B 1 225 ? 4.619 -49.165 -1.66 1 90.82 225 SER B C 1
ATOM 9205 O O . SER B 1 225 ? 5.731 -49.693 -1.602 1 90.82 225 SER B O 1
ATOM 9207 N N . ARG B 1 226 ? 3.771 -49.207 -0.723 1 89.55 226 ARG B N 1
ATOM 9208 C CA . ARG B 1 226 ? 4.067 -49.993 0.471 1 89.55 226 ARG B CA 1
ATOM 9209 C C . ARG B 1 226 ? 4.245 -51.467 0.125 1 89.55 226 ARG B C 1
ATOM 9211 O O . ARG B 1 226 ? 5.163 -52.121 0.624 1 89.55 226 ARG B O 1
ATOM 9218 N N . SER B 1 227 ? 3.39 -51.963 -0.69 1 85.42 227 SER B N 1
ATOM 9219 C CA . SER B 1 227 ? 3.454 -53.363 -1.097 1 85.42 227 SER B CA 1
ATOM 9220 C C . SER B 1 227 ? 4.739 -53.657 -1.865 1 85.42 227 SER B C 1
ATOM 9222 O O . SER B 1 227 ? 5.427 -54.64 -1.581 1 85.42 227 SER B O 1
ATOM 9224 N N . ILE B 1 228 ? 5.074 -52.799 -2.756 1 83.24 228 ILE B N 1
ATOM 9225 C CA . ILE B 1 228 ? 6.222 -53.008 -3.631 1 83.24 228 ILE B CA 1
ATOM 9226 C C . ILE B 1 228 ? 7.515 -52.849 -2.834 1 83.24 228 ILE B C 1
ATOM 9228 O O . ILE B 1 228 ? 8.438 -53.655 -2.969 1 83.24 228 ILE B O 1
ATOM 9232 N N . CYS B 1 229 ? 7.616 -51.823 -2.032 1 88.58 229 CYS B N 1
ATOM 9233 C CA . CYS B 1 229 ? 8.82 -51.577 -1.246 1 88.58 229 CYS B CA 1
ATOM 9234 C C . CYS B 1 229 ? 9.049 -52.693 -0.235 1 88.58 229 CYS B C 1
ATOM 9236 O O . CYS B 1 229 ? 10.191 -53.069 0.034 1 88.58 229 CYS B O 1
ATOM 9238 N N . TYR B 1 230 ? 7.989 -53.152 0.345 1 87.55 230 TYR B N 1
ATOM 9239 C CA . TYR B 1 230 ? 8.125 -54.269 1.273 1 87.55 230 TYR B CA 1
ATOM 9240 C C . TYR B 1 230 ? 8.62 -55.518 0.553 1 87.55 230 TYR B C 1
ATOM 9242 O O . TYR B 1 230 ? 9.459 -56.254 1.078 1 87.55 230 TYR B O 1
ATOM 9250 N N . ALA B 1 231 ? 8.041 -55.711 -0.595 1 83.29 231 ALA B N 1
ATOM 9251 C CA . ALA B 1 231 ? 8.477 -56.855 -1.392 1 83.29 231 ALA B CA 1
ATOM 9252 C C . ALA B 1 231 ? 9.965 -56.761 -1.717 1 83.29 231 ALA B C 1
ATOM 9254 O O . ALA B 1 231 ? 10.686 -57.759 -1.649 1 83.29 231 ALA B O 1
ATOM 9255 N N . PHE B 1 232 ? 10.444 -55.598 -2.042 1 84.66 232 PHE B N 1
ATOM 9256 C CA . PHE B 1 232 ? 11.859 -55.379 -2.315 1 84.66 232 PHE B CA 1
ATOM 9257 C C . PHE B 1 232 ? 12.698 -55.644 -1.07 1 84.66 232 PHE B C 1
ATOM 9259 O O . PHE B 1 232 ? 13.747 -56.286 -1.147 1 84.66 232 PHE B O 1
ATOM 9266 N N . GLN B 1 233 ? 12.218 -55.091 -0.037 1 85.52 233 GLN B N 1
ATOM 9267 C CA . GLN B 1 233 ? 12.922 -55.237 1.233 1 85.52 233 GLN B CA 1
ATOM 9268 C C . GLN B 1 233 ? 13.068 -56.707 1.615 1 85.52 233 GLN B C 1
ATOM 9270 O O . GLN B 1 233 ? 14.155 -57.151 1.989 1 85.52 233 GLN B O 1
ATOM 9275 N N . GLU B 1 234 ? 12.024 -57.433 1.454 1 82.47 234 GLU B N 1
ATOM 9276 C CA . GLU B 1 234 ? 12.038 -58.851 1.8 1 82.47 234 GLU B CA 1
ATOM 9277 C C . GLU B 1 234 ? 12.958 -59.638 0.871 1 82.47 234 GLU B C 1
ATOM 9279 O O . GLU B 1 234 ? 13.68 -60.532 1.315 1 82.47 234 GLU B O 1
ATOM 9284 N N . ALA B 1 235 ? 12.902 -59.285 -0.313 1 79.53 235 ALA B N 1
ATOM 9285 C CA . ALA B 1 235 ? 13.738 -59.965 -1.299 1 79.53 235 ALA B CA 1
ATOM 9286 C C . ALA B 1 235 ? 15.219 -59.73 -1.017 1 79.53 235 ALA B C 1
ATOM 9288 O O . ALA B 1 235 ? 16.012 -60.674 -1 1 79.53 235 ALA B O 1
ATOM 9289 N N . ILE B 1 236 ? 15.616 -58.606 -0.73 1 83.88 236 ILE B N 1
ATOM 9290 C CA . ILE B 1 236 ? 17.018 -58.244 -0.55 1 83.88 236 ILE B CA 1
ATOM 9291 C C . ILE B 1 236 ? 17.511 -58.748 0.804 1 83.88 236 ILE B C 1
ATOM 9293 O O . ILE B 1 236 ? 18.614 -59.289 0.908 1 83.88 236 ILE B O 1
ATOM 9297 N N . ARG B 1 237 ? 16.591 -58.638 1.77 1 80.62 237 ARG B N 1
ATOM 9298 C CA . ARG B 1 237 ? 17.003 -59.003 3.121 1 80.62 237 ARG B CA 1
ATOM 9299 C C . ARG B 1 237 ? 17.082 -60.517 3.28 1 80.62 237 ARG B C 1
ATOM 9301 O O . ARG B 1 237 ? 17.795 -61.019 4.152 1 80.62 237 ARG B O 1
ATOM 9308 N N . SER B 1 238 ? 15.321 -61.339 2.739 1 78.99 238 SER B N 1
ATOM 9309 C CA . SER B 1 238 ? 15.327 -62.796 2.83 1 78.99 238 SER B CA 1
ATOM 9310 C C . SER B 1 238 ? 16.72 -63.359 2.569 1 78.99 238 SER B C 1
ATOM 9312 O O . SER B 1 238 ? 17.058 -64.442 3.054 1 78.99 238 SER B O 1
ATOM 9314 N N . LYS B 1 239 ? 18.661 -62.313 1.722 1 79.54 239 LYS B N 1
ATOM 9315 C CA . LYS B 1 239 ? 19.972 -62.817 1.321 1 79.54 239 LYS B CA 1
ATOM 9316 C C . LYS B 1 239 ? 21.079 -61.845 1.719 1 79.54 239 LYS B C 1
ATOM 9318 O O . LYS B 1 239 ? 22.22 -62.254 1.942 1 79.54 239 LYS B O 1
ATOM 9323 N N . TYR B 1 240 ? 20.832 -60.593 1.643 1 79.38 240 TYR B N 1
ATOM 9324 C CA . TYR B 1 240 ? 21.886 -59.606 1.852 1 79.38 240 TYR B CA 1
ATOM 9325 C C . TYR B 1 240 ? 21.533 -58.668 3 1 79.38 240 TYR B C 1
ATOM 9327 O O . TYR B 1 240 ? 20.376 -58.267 3.15 1 79.38 240 TYR B O 1
ATOM 9335 N N . ALA B 1 241 ? 22.505 -58.431 3.831 1 78.98 241 ALA B N 1
ATOM 9336 C CA . ALA B 1 241 ? 22.317 -57.485 4.928 1 78.98 241 ALA B CA 1
ATOM 9337 C C . ALA B 1 241 ? 22.693 -56.069 4.502 1 78.98 241 ALA B C 1
ATOM 9339 O O . ALA B 1 241 ? 23.651 -55.491 5.021 1 78.98 241 ALA B O 1
ATOM 9340 N N . CYS B 1 242 ? 22.091 -55.552 3.56 1 81.27 242 CYS B N 1
ATOM 9341 C CA . CYS B 1 242 ? 22.372 -54.209 3.066 1 81.27 242 CYS B CA 1
ATOM 9342 C C . CYS B 1 242 ? 21.082 -53.436 2.824 1 81.27 242 CYS B C 1
ATOM 9344 O O . CYS B 1 242 ? 20.029 -54.033 2.591 1 81.27 242 CYS B O 1
ATOM 9346 N N . PRO B 1 243 ? 21.17 -52.151 2.948 1 82.52 243 PRO B N 1
ATOM 9347 C CA . PRO B 1 243 ? 19.988 -51.34 2.645 1 82.52 243 PRO B CA 1
ATOM 9348 C C . PRO B 1 243 ? 19.734 -51.206 1.145 1 82.52 243 PRO B C 1
ATOM 9350 O O . PRO B 1 243 ? 20.606 -51.532 0.336 1 82.52 243 PRO B O 1
ATOM 9353 N N . PHE B 1 244 ? 18.562 -50.833 0.841 1 87.13 244 PHE B N 1
ATOM 9354 C CA . PHE B 1 244 ? 18.285 -50.507 -0.554 1 87.13 244 PHE B CA 1
ATOM 9355 C C . PHE B 1 244 ? 17.655 -49.124 -0.672 1 87.13 244 PHE B C 1
ATOM 9357 O O . PHE B 1 244 ? 17.063 -48.623 0.285 1 87.13 244 PHE B O 1
ATOM 9364 N N . PHE B 1 245 ? 17.818 -48.471 -1.802 1 87.23 245 PHE B N 1
ATOM 9365 C CA . PHE B 1 245 ? 17.292 -47.153 -2.136 1 87.23 245 PHE B CA 1
ATOM 9366 C C . PHE B 1 245 ? 16.593 -47.177 -3.49 1 87.23 245 PHE B C 1
ATOM 9368 O O . PHE B 1 245 ? 16.8 -48.096 -4.285 1 87.23 245 PHE B O 1
ATOM 9375 N N . LEU B 1 246 ? 15.769 -46.218 -3.632 1 89.01 246 LEU B N 1
ATOM 9376 C CA . LEU B 1 246 ? 15.137 -46.025 -4.932 1 89.01 246 LEU B CA 1
ATOM 9377 C C . LEU B 1 246 ? 15.578 -44.707 -5.56 1 89.01 246 LEU B C 1
ATOM 9379 O O . LEU B 1 246 ? 16.013 -43.793 -4.856 1 89.01 246 LEU B O 1
ATOM 9383 N N . THR B 1 247 ? 15.506 -44.706 -6.812 1 88.36 247 THR B N 1
ATOM 9384 C CA . THR B 1 247 ? 15.881 -43.49 -7.526 1 88.36 247 THR B CA 1
ATOM 9385 C C . THR B 1 247 ? 14.671 -42.58 -7.716 1 88.36 247 THR B C 1
ATOM 9387 O O . THR B 1 247 ? 13.561 -43.056 -7.964 1 88.36 247 THR B O 1
ATOM 9390 N N . GLN B 1 248 ? 14.9 -41.297 -7.602 1 83.43 248 GLN B N 1
ATOM 9391 C CA . GLN B 1 248 ? 13.852 -40.296 -7.77 1 83.43 248 GLN B CA 1
ATOM 9392 C C . GLN B 1 248 ? 13.826 -39.761 -9.199 1 83.43 248 GLN B C 1
ATOM 9394 O O . GLN B 1 248 ? 14.731 -40.039 -9.988 1 83.43 248 GLN B O 1
ATOM 9399 N N . ASN B 1 249 ? 12.82 -38.942 -9.433 1 74.19 249 ASN B N 1
ATOM 9400 C CA . ASN B 1 249 ? 12.628 -38.33 -10.744 1 74.19 249 ASN B CA 1
ATOM 9401 C C . ASN B 1 249 ? 13.792 -37.415 -11.112 1 74.19 249 ASN B C 1
ATOM 9403 O O . ASN B 1 249 ? 14.087 -37.224 -12.293 1 74.19 249 ASN B O 1
ATOM 9407 N N . ASP B 1 250 ? 14.47 -36.979 -10.152 1 70 250 ASP B N 1
ATOM 9408 C CA . ASP B 1 250 ? 15.513 -35.995 -10.429 1 70 250 ASP B CA 1
ATOM 9409 C C . ASP B 1 250 ? 16.898 -36.636 -10.384 1 70 250 ASP B C 1
ATOM 9411 O O . ASP B 1 250 ? 17.91 -35.934 -10.331 1 70 250 ASP B O 1
ATOM 9415 N N . GLY B 1 251 ? 16.946 -37.911 -10.237 1 70.83 251 GLY B N 1
ATOM 9416 C CA . GLY B 1 251 ? 18.222 -38.607 -10.278 1 70.83 251 GLY B CA 1
ATOM 9417 C C . GLY B 1 251 ? 18.881 -38.727 -8.916 1 70.83 251 GLY B C 1
ATOM 9418 O O . GLY B 1 251 ? 20.077 -39.009 -8.822 1 70.83 251 GLY B O 1
ATOM 9419 N N . THR B 1 252 ? 18.104 -38.512 -7.953 1 78.33 252 THR B N 1
ATOM 9420 C CA . THR B 1 252 ? 18.63 -38.672 -6.602 1 78.33 252 THR B CA 1
ATOM 9421 C C . THR B 1 252 ? 18.009 -39.888 -5.921 1 78.33 252 THR B C 1
ATOM 9423 O O . THR B 1 252 ? 17.139 -40.549 -6.491 1 78.33 252 THR B O 1
ATOM 9426 N N . LEU B 1 253 ? 18.556 -40.171 -4.74 1 83.74 253 LEU B N 1
ATOM 9427 C CA . LEU B 1 253 ? 18.116 -41.367 -4.032 1 83.74 253 LEU B CA 1
ATOM 9428 C C . LEU B 1 253 ? 17.089 -41.018 -2.96 1 83.74 253 LEU B C 1
ATOM 9430 O O . LEU B 1 253 ? 17.093 -39.904 -2.43 1 83.74 253 LEU B O 1
ATOM 9434 N N . ILE B 1 254 ? 16.17 -41.903 -2.715 1 84.73 254 ILE B N 1
ATOM 9435 C CA . ILE B 1 254 ? 15.175 -41.775 -1.656 1 84.73 254 ILE B CA 1
ATOM 9436 C C . ILE B 1 254 ? 15.042 -43.102 -0.911 1 84.73 254 ILE B C 1
ATOM 9438 O O . ILE B 1 254 ? 15.013 -44.168 -1.53 1 84.73 254 ILE B O 1
ATOM 9442 N N . PRO B 1 255 ? 15.158 -43.09 0.346 1 83.61 255 PRO B N 1
ATOM 9443 C CA . PRO B 1 255 ? 14.986 -44.329 1.109 1 83.61 255 PRO B CA 1
ATOM 9444 C C . PRO B 1 255 ? 13.568 -44.887 1.015 1 83.61 255 PRO B C 1
ATOM 9446 O O . PRO B 1 255 ? 12.621 -44.138 0.763 1 83.61 255 PRO B O 1
ATOM 9449 N N . PRO B 1 256 ? 13.426 -46.141 1.239 1 86.4 256 PRO B N 1
ATOM 9450 C CA . PRO B 1 256 ? 12.132 -46.799 1.043 1 86.4 256 PRO B CA 1
ATOM 9451 C C . PRO B 1 256 ? 11.042 -46.24 1.954 1 86.4 256 PRO B C 1
ATOM 9453 O O . PRO B 1 256 ? 9.877 -46.168 1.556 1 86.4 256 PRO B O 1
ATOM 9456 N N . ASN B 1 257 ? 11.345 -45.863 3.16 1 85.38 257 ASN B N 1
ATOM 9457 C CA . ASN B 1 257 ? 10.33 -45.325 4.059 1 85.38 257 ASN B CA 1
ATOM 9458 C C . ASN B 1 257 ? 9.734 -44.027 3.52 1 85.38 257 ASN B C 1
ATOM 9460 O O . ASN B 1 257 ? 8.536 -43.782 3.667 1 85.38 257 ASN B O 1
ATOM 9464 N N . LEU B 1 258 ? 10.549 -43.276 2.865 1 86.16 258 LEU B N 1
ATOM 9465 C CA . LEU B 1 258 ? 10.062 -42.029 2.286 1 86.16 258 LEU B CA 1
ATOM 9466 C C . LEU B 1 258 ? 9.292 -42.293 0.996 1 86.16 258 LEU B C 1
ATOM 9468 O O . LEU B 1 258 ? 8.38 -41.54 0.648 1 86.16 258 LEU B O 1
ATOM 9472 N N . VAL B 1 259 ? 9.636 -43.335 0.345 1 89.32 259 VAL B N 1
ATOM 9473 C CA . VAL B 1 259 ? 8.913 -43.683 -0.874 1 89.32 259 VAL B CA 1
ATOM 9474 C C . VAL B 1 259 ? 7.478 -44.074 -0.531 1 89.32 259 VAL B C 1
ATOM 9476 O O . VAL B 1 259 ? 6.55 -43.785 -1.289 1 89.32 259 VAL B O 1
ATOM 9479 N N . THR B 1 260 ? 7.368 -44.783 0.559 1 90.82 260 THR B N 1
ATOM 9480 C CA . THR B 1 260 ? 6.025 -45.186 0.961 1 90.82 260 THR B CA 1
ATOM 9481 C C . THR B 1 260 ? 5.168 -43.967 1.286 1 90.82 260 THR B C 1
ATOM 9483 O O . THR B 1 260 ? 3.945 -44.002 1.134 1 90.82 260 THR B O 1
ATOM 9486 N N . GLU B 1 261 ? 5.856 -42.935 1.61 1 91.35 261 GLU B N 1
ATOM 9487 C CA . GLU B 1 261 ? 5.153 -41.693 1.919 1 91.35 261 GLU B CA 1
ATOM 9488 C C . GLU B 1 261 ? 4.987 -40.828 0.673 1 91.35 261 GLU B C 1
ATOM 9490 O O . GLU B 1 261 ? 3.986 -40.124 0.528 1 91.35 261 GLU B O 1
ATOM 9495 N N . PHE B 1 262 ? 6.043 -40.894 -0.17 1 91.93 262 PHE B N 1
ATOM 9496 C CA . PHE B 1 262 ? 6.065 -40.009 -1.329 1 91.93 262 PHE B CA 1
ATOM 9497 C C . PHE B 1 262 ? 6.425 -40.782 -2.592 1 91.93 262 PHE B C 1
ATOM 9499 O O . PHE B 1 262 ? 7.412 -40.465 -3.259 1 91.93 262 PHE B O 1
ATOM 9506 N N . PRO B 1 263 ? 5.6 -41.649 -2.97 1 91.6 263 PRO B N 1
ATOM 9507 C CA . PRO B 1 263 ? 5.905 -42.476 -4.14 1 91.6 263 PRO B CA 1
ATOM 9508 C C . PRO B 1 263 ? 5.975 -41.666 -5.432 1 91.6 263 PRO B C 1
ATOM 9510 O O . PRO B 1 263 ? 6.656 -42.066 -6.38 1 91.6 263 PRO B O 1
ATOM 9513 N N . ILE B 1 264 ? 5.333 -40.543 -5.483 1 89.7 264 ILE B N 1
ATOM 9514 C CA . ILE B 1 264 ? 5.228 -39.731 -6.691 1 89.7 264 ILE B CA 1
ATOM 9515 C C . ILE B 1 264 ? 6.615 -39.244 -7.107 1 89.7 264 ILE B C 1
ATOM 9517 O O . ILE B 1 264 ? 6.839 -38.914 -8.274 1 89.7 264 ILE B O 1
ATOM 9521 N N . PHE B 1 265 ? 7.578 -39.233 -6.227 1 86.48 265 PHE B N 1
ATOM 9522 C CA . PHE B 1 265 ? 8.92 -38.746 -6.519 1 86.48 265 PHE B CA 1
ATOM 9523 C C . PHE B 1 265 ? 9.712 -39.779 -7.311 1 86.48 265 PHE B C 1
ATOM 9525 O O . PHE B 1 265 ? 10.781 -39.476 -7.843 1 86.48 265 PHE B O 1
ATOM 9532 N N . THR B 1 266 ? 9.208 -40.968 -7.494 1 85.05 266 THR B N 1
ATOM 9533 C CA . THR B 1 266 ? 9.938 -42.028 -8.18 1 85.05 266 THR B CA 1
ATOM 9534 C C . THR B 1 266 ? 9.239 -42.411 -9.482 1 85.05 266 THR B C 1
ATOM 9536 O O . THR B 1 266 ? 9.664 -43.342 -10.17 1 85.05 266 THR B O 1
ATOM 9539 N N . ILE B 1 267 ? 8.307 -41.745 -9.844 1 79.96 267 ILE B N 1
ATOM 9540 C CA . ILE B 1 267 ? 7.419 -42.149 -10.928 1 79.96 267 ILE B CA 1
ATOM 9541 C C . ILE B 1 267 ? 8.167 -42.09 -12.258 1 79.96 267 ILE B C 1
ATOM 9543 O O . ILE B 1 267 ? 7.84 -42.822 -13.195 1 79.96 267 ILE B O 1
ATOM 9547 N N . GLN B 1 268 ? 9.126 -41.212 -12.446 1 74.66 268 GLN B N 1
ATOM 9548 C CA . GLN B 1 268 ? 9.84 -41.061 -13.709 1 74.66 268 GLN B CA 1
ATOM 9549 C C . GLN B 1 268 ? 11.333 -41.325 -13.532 1 74.66 268 GLN B C 1
ATOM 9551 O O . GLN B 1 268 ? 12.165 -40.652 -14.144 1 74.66 268 GLN B O 1
ATOM 9556 N N . SER B 1 269 ? 11.71 -42.241 -12.775 1 78.17 269 SER B N 1
ATOM 9557 C CA . SER B 1 269 ? 13.117 -42.496 -12.487 1 78.17 269 SER B CA 1
ATOM 9558 C C . SER B 1 269 ? 13.797 -43.217 -13.646 1 78.17 269 SER B C 1
ATOM 9560 O O . SER B 1 269 ? 15.002 -43.065 -13.857 1 78.17 269 SER B O 1
ATOM 9562 N N . GLY B 1 270 ? 13.098 -43.887 -14.446 1 76.01 270 GLY B N 1
ATOM 9563 C CA . GLY B 1 270 ? 13.668 -44.679 -15.525 1 76.01 270 GLY B CA 1
ATOM 9564 C C . GLY B 1 270 ? 14.494 -43.857 -16.496 1 76.01 270 GLY B C 1
ATOM 9565 O O . GLY B 1 270 ? 15.71 -44.035 -16.589 1 76.01 270 GLY B O 1
ATOM 9566 N N . PRO B 1 271 ? 13.784 -42.947 -17.072 1 75.49 271 PRO B N 1
ATOM 9567 C CA . PRO B 1 271 ? 14.507 -42.106 -18.029 1 75.49 271 PRO B CA 1
ATOM 9568 C C . PRO B 1 271 ? 15.666 -41.345 -17.389 1 75.49 271 PRO B C 1
ATOM 9570 O O . PRO B 1 271 ? 16.719 -41.181 -18.009 1 75.49 271 PRO B O 1
ATOM 9573 N N . THR B 1 272 ? 15.538 -40.976 -16.217 1 78.66 272 THR B N 1
ATOM 9574 C CA . THR B 1 272 ? 16.585 -40.239 -15.518 1 78.66 272 THR B CA 1
ATOM 9575 C C . THR B 1 272 ? 17.803 -41.126 -15.28 1 78.66 272 THR B C 1
ATOM 9577 O O . THR B 1 272 ? 18.94 -40.696 -15.484 1 78.66 272 THR B O 1
ATOM 9580 N N . ASN B 1 273 ? 17.576 -42.302 -14.901 1 85.75 273 ASN B N 1
ATOM 9581 C CA . ASN B 1 273 ? 18.658 -43.247 -14.647 1 85.75 273 ASN B CA 1
ATOM 9582 C C . ASN B 1 273 ? 19.423 -43.58 -15.925 1 85.75 273 ASN B C 1
ATOM 9584 O O . ASN B 1 273 ? 20.65 -43.694 -15.907 1 85.75 273 ASN B O 1
ATOM 9588 N N . SER B 1 274 ? 18.654 -43.707 -16.952 1 86.84 274 SER B N 1
ATOM 9589 C CA . SER B 1 274 ? 19.289 -44.002 -18.232 1 86.84 274 SER B CA 1
ATOM 9590 C C . SER B 1 274 ? 20.228 -42.877 -18.655 1 86.84 274 SER B C 1
ATOM 9592 O O . SER B 1 274 ? 21.324 -43.133 -19.158 1 86.84 274 SER B O 1
ATOM 9594 N N . MET B 1 275 ? 19.83 -41.754 -18.382 1 85.06 275 MET B N 1
ATOM 9595 C CA . MET B 1 275 ? 20.63 -40.598 -18.777 1 85.06 275 MET B CA 1
ATOM 9596 C C . MET B 1 275 ? 21.877 -40.477 -17.908 1 85.06 275 MET B C 1
ATOM 9598 O O . MET B 1 275 ? 22.972 -40.234 -18.418 1 85.06 275 MET B O 1
ATOM 9602 N N . LYS B 1 276 ? 21.723 -40.647 -16.701 1 83.58 276 LYS B N 1
ATOM 9603 C CA . LYS B 1 276 ? 22.869 -40.598 -15.798 1 83.58 276 LYS B CA 1
ATOM 9604 C C . LYS B 1 276 ? 23.86 -41.717 -16.105 1 83.58 276 LYS B C 1
ATOM 9606 O O . LYS B 1 276 ? 25.074 -41.506 -16.071 1 83.58 276 LYS B O 1
ATOM 9611 N N . GLY B 1 277 ? 23.34 -42.89 -16.365 1 88.72 277 GLY B N 1
ATOM 9612 C CA . GLY B 1 277 ? 24.182 -44.018 -16.73 1 88.72 277 GLY B CA 1
ATOM 9613 C C . GLY B 1 277 ? 24.945 -43.799 -18.023 1 88.72 277 GLY B C 1
ATOM 9614 O O . GLY B 1 277 ? 26.127 -44.139 -18.117 1 88.72 277 GLY B O 1
ATOM 9615 N N . ALA B 1 278 ? 24.203 -43.21 -18.913 1 89.58 278 ALA B N 1
ATOM 9616 C CA . ALA B 1 278 ? 24.837 -42.93 -20.199 1 89.58 278 ALA B CA 1
ATOM 9617 C C . ALA B 1 278 ? 25.993 -41.947 -20.038 1 89.58 278 ALA B C 1
ATOM 9619 O O . ALA B 1 278 ? 27.054 -42.122 -20.641 1 89.58 278 ALA B O 1
ATOM 9620 N N . ALA B 1 279 ? 25.78 -40.996 -19.275 1 85.96 279 ALA B N 1
ATOM 9621 C CA . ALA B 1 279 ? 26.818 -39.996 -19.036 1 85.96 279 ALA B CA 1
ATOM 9622 C C . ALA B 1 279 ? 28.033 -40.62 -18.354 1 85.96 279 ALA B C 1
ATOM 9624 O O . ALA B 1 279 ? 29.173 -40.357 -18.743 1 85.96 279 ALA B O 1
ATOM 9625 N N . PHE B 1 280 ? 27.854 -41.392 -17.435 1 85.65 280 PHE B N 1
ATOM 9626 C CA . PHE B 1 280 ? 28.918 -42.033 -16.672 1 85.65 280 PHE B CA 1
ATOM 9627 C C . PHE B 1 280 ? 29.697 -43.01 -17.544 1 85.65 280 PHE B C 1
ATOM 9629 O O . PHE B 1 280 ? 30.93 -43.003 -17.545 1 85.65 280 PHE B O 1
ATOM 9636 N N . LEU B 1 281 ? 29.002 -43.829 -18.287 1 89.94 281 LEU B N 1
ATOM 9637 C CA . LEU B 1 281 ? 29.615 -44.889 -19.081 1 89.94 281 LEU B CA 1
ATOM 9638 C C . LEU B 1 281 ? 30.391 -44.307 -20.258 1 89.94 281 LEU B C 1
ATOM 9640 O O . LEU B 1 281 ? 31.405 -44.871 -20.677 1 89.94 281 LEU B O 1
ATOM 9644 N N . SER B 1 282 ? 29.876 -43.227 -20.724 1 89.43 282 SER B N 1
ATOM 9645 C CA . SER B 1 282 ? 30.496 -42.643 -21.909 1 89.43 282 SER B CA 1
ATOM 9646 C C . SER B 1 282 ? 31.559 -41.617 -21.529 1 89.43 282 SER B C 1
ATOM 9648 O O . SER B 1 282 ? 32.464 -41.333 -22.315 1 89.43 282 SER B O 1
ATOM 9650 N N . GLY B 1 283 ? 31.352 -40.987 -20.334 1 85.65 283 GLY B N 1
ATOM 9651 C CA . GLY B 1 283 ? 32.207 -39.881 -19.931 1 85.65 283 GLY B CA 1
ATOM 9652 C C . GLY B 1 283 ? 31.864 -38.577 -20.625 1 85.65 283 GLY B C 1
ATOM 9653 O O . GLY B 1 283 ? 32.584 -37.586 -20.488 1 85.65 283 GLY B O 1
ATOM 9654 N N . VAL B 1 284 ? 30.755 -38.662 -21.339 1 86.76 284 VAL B N 1
ATOM 9655 C CA . VAL B 1 284 ? 30.334 -37.466 -22.06 1 86.76 284 VAL B CA 1
ATOM 9656 C C . VAL B 1 284 ? 29.291 -36.708 -21.241 1 86.76 284 VAL B C 1
ATOM 9658 O O . VAL B 1 284 ? 28.293 -37.288 -20.807 1 86.76 284 VAL B O 1
ATOM 9661 N N . GLU B 1 285 ? 29.503 -35.498 -20.994 1 79.13 285 GLU B N 1
ATOM 9662 C CA . GLU B 1 285 ? 28.66 -34.721 -20.09 1 79.13 285 GLU B CA 1
ATOM 9663 C C . GLU B 1 285 ? 27.583 -33.961 -20.859 1 79.13 285 GLU B C 1
ATOM 9665 O O . GLU B 1 285 ? 26.56 -33.577 -20.288 1 79.13 285 GLU B O 1
ATOM 9670 N N . ASN B 1 286 ? 27.808 -33.7 -22.114 1 78.02 286 ASN B N 1
ATOM 9671 C CA . ASN B 1 286 ? 26.854 -32.997 -22.964 1 78.02 286 ASN B CA 1
ATOM 9672 C C . ASN B 1 286 ? 26.494 -33.816 -24.2 1 78.02 286 ASN B C 1
ATOM 9674 O O . ASN B 1 286 ? 27.281 -33.899 -25.145 1 78.02 286 ASN B O 1
ATOM 9678 N N . ALA B 1 287 ? 25.316 -34.519 -24.181 1 85.12 287 ALA B N 1
ATOM 9679 C CA . ALA B 1 287 ? 24.927 -35.429 -25.255 1 85.12 287 ALA B CA 1
ATOM 9680 C C . ALA B 1 287 ? 23.419 -35.663 -25.255 1 85.12 287 ALA B C 1
ATOM 9682 O O . ALA B 1 287 ? 22.725 -35.283 -24.309 1 85.12 287 ALA B O 1
ATOM 9683 N N . ILE B 1 288 ? 22.991 -36.136 -26.323 1 86.54 288 ILE B N 1
ATOM 9684 C CA . ILE B 1 288 ? 21.632 -36.662 -26.389 1 86.54 288 ILE B CA 1
ATOM 9685 C C . ILE B 1 288 ? 21.636 -38.147 -26.033 1 86.54 288 ILE B C 1
ATOM 9687 O O . ILE B 1 288 ? 22.444 -38.916 -26.56 1 86.54 288 ILE B O 1
ATOM 9691 N N . VAL B 1 289 ? 20.833 -38.496 -25.117 1 89.52 289 VAL B N 1
ATOM 9692 C CA . VAL B 1 289 ? 20.75 -39.897 -24.717 1 89.52 289 VAL B CA 1
ATOM 9693 C C . VAL B 1 289 ? 19.497 -40.531 -25.315 1 89.52 289 VAL B C 1
ATOM 9695 O O . VAL B 1 289 ? 18.392 -40.007 -25.157 1 89.52 289 VAL B O 1
ATOM 9698 N N . VAL B 1 290 ? 19.695 -41.538 -26.099 1 90.3 290 VAL B N 1
ATOM 9699 C CA . VAL B 1 290 ? 18.59 -42.312 -26.654 1 90.3 290 VAL B CA 1
ATOM 9700 C C . VAL B 1 290 ? 18.514 -43.672 -25.965 1 90.3 290 VAL B C 1
ATOM 9702 O O . VAL B 1 290 ? 19.379 -44.527 -26.169 1 90.3 290 VAL B O 1
ATOM 9705 N N . ASP B 1 291 ? 17.512 -43.818 -25.142 1 89.45 291 ASP B N 1
ATOM 9706 C CA . ASP B 1 291 ? 17.282 -45.083 -24.451 1 89.45 291 ASP B CA 1
ATOM 9707 C C . ASP B 1 291 ? 16.17 -45.883 -25.126 1 89.45 291 ASP B C 1
ATOM 9709 O O . ASP B 1 291 ? 14.992 -45.536 -25.011 1 89.45 291 ASP B O 1
ATOM 9713 N N . ILE B 1 292 ? 16.571 -46.904 -25.841 1 88.44 292 ILE B N 1
ATOM 9714 C CA . ILE B 1 292 ? 15.59 -47.737 -26.529 1 88.44 292 ILE B CA 1
ATOM 9715 C C . ILE B 1 292 ? 15.294 -48.981 -25.694 1 88.44 292 ILE B C 1
ATOM 9717 O O . ILE B 1 292 ? 16.167 -49.829 -25.502 1 88.44 292 ILE B O 1
ATOM 9721 N N . GLY B 1 293 ? 14.141 -49.049 -25.164 1 81.48 293 GLY B N 1
ATOM 9722 C CA . GLY B 1 293 ? 13.717 -50.191 -24.37 1 81.48 293 GLY B CA 1
ATOM 9723 C C . GLY B 1 293 ? 12.87 -51.179 -25.152 1 81.48 293 GLY B C 1
ATOM 9724 O O . GLY B 1 293 ? 13.015 -51.3 -26.37 1 81.48 293 GLY B O 1
ATOM 9725 N N . GLY B 1 294 ? 12.148 -51.94 -24.484 1 76.23 294 GLY B N 1
ATOM 9726 C CA . GLY B 1 294 ? 11.272 -52.919 -25.109 1 76.23 294 GLY B CA 1
ATOM 9727 C C . GLY B 1 294 ? 9.97 -52.321 -25.607 1 76.23 294 GLY B C 1
ATOM 9728 O O . GLY B 1 294 ? 9.4 -52.795 -26.593 1 76.23 294 GLY B O 1
ATOM 9729 N N . LEU B 1 295 ? 9.57 -51.317 -24.828 1 72.84 295 LEU B N 1
ATOM 9730 C CA . LEU B 1 295 ? 8.266 -50.737 -25.131 1 72.84 295 LEU B CA 1
ATOM 9731 C C . LEU B 1 295 ? 8.417 -49.336 -25.714 1 72.84 295 LEU B C 1
ATOM 9733 O O . LEU B 1 295 ? 7.655 -48.942 -26.6 1 72.84 295 LEU B O 1
ATOM 9737 N N . THR B 1 296 ? 9.401 -48.544 -25.153 1 76.28 296 THR B N 1
ATOM 9738 C CA . THR B 1 296 ? 9.495 -47.125 -25.478 1 76.28 296 THR B CA 1
ATOM 9739 C C . THR B 1 296 ? 10.94 -46.733 -25.772 1 76.28 296 THR B C 1
ATOM 9741 O O . THR B 1 296 ? 11.871 -47.456 -25.411 1 76.28 296 THR B O 1
ATOM 9744 N N . THR B 1 297 ? 11.102 -45.655 -26.537 1 83.54 297 THR B N 1
ATOM 9745 C CA . THR B 1 297 ? 12.365 -44.946 -26.704 1 83.54 297 THR B CA 1
ATOM 9746 C C . THR B 1 297 ? 12.315 -43.583 -26.019 1 83.54 297 THR B C 1
ATOM 9748 O O . THR B 1 297 ? 11.422 -42.778 -26.291 1 83.54 297 THR B O 1
ATOM 9751 N N . ASP B 1 298 ? 13.149 -43.442 -25.051 1 82.83 298 ASP B N 1
ATOM 9752 C CA . ASP B 1 298 ? 13.239 -42.178 -24.326 1 82.83 298 ASP B CA 1
ATOM 9753 C C . ASP B 1 298 ? 14.462 -41.378 -24.767 1 82.83 298 ASP B C 1
ATOM 9755 O O . ASP B 1 298 ? 15.578 -41.901 -24.789 1 82.83 298 ASP B O 1
ATOM 9759 N N . VAL B 1 299 ? 14.191 -40.177 -25.2 1 85.06 299 VAL B N 1
ATOM 9760 C CA . VAL B 1 299 ? 15.28 -39.311 -25.638 1 85.06 299 VAL B CA 1
ATOM 9761 C C . VAL B 1 299 ? 15.38 -38.098 -24.716 1 85.06 299 VAL B C 1
ATOM 9763 O O . VAL B 1 299 ? 14.381 -37.423 -24.457 1 85.06 299 VAL B O 1
ATOM 9766 N N . GLY B 1 300 ? 16.472 -37.947 -24.103 1 81.69 300 GLY B N 1
ATOM 9767 C CA . GLY B 1 300 ? 16.721 -36.8 -23.244 1 81.69 300 GLY B CA 1
ATOM 9768 C C . GLY B 1 300 ? 18.057 -36.133 -23.511 1 81.69 300 GLY B C 1
ATOM 9769 O O . GLY B 1 300 ? 18.872 -36.649 -24.279 1 81.69 300 GLY B O 1
ATOM 9770 N N . VAL B 1 301 ? 18.235 -34.918 -22.989 1 76.76 301 VAL B N 1
ATOM 9771 C CA . VAL B 1 301 ? 19.463 -34.156 -23.193 1 76.76 301 VAL B CA 1
ATOM 9772 C C . VAL B 1 301 ? 20.245 -34.076 -21.884 1 76.76 301 VAL B C 1
ATOM 9774 O O . VAL B 1 301 ? 19.664 -33.86 -20.818 1 76.76 301 VAL B O 1
ATOM 9777 N N . LEU B 1 302 ? 21.498 -34.418 -22.023 1 75.45 302 LEU B N 1
ATOM 9778 C CA . LEU B 1 302 ? 22.422 -34.262 -20.905 1 75.45 302 LEU B CA 1
ATOM 9779 C C . LEU B 1 302 ? 23.093 -32.893 -20.941 1 75.45 302 LEU B C 1
ATOM 9781 O O . LEU B 1 302 ? 23.595 -32.47 -21.985 1 75.45 302 LEU B O 1
ATOM 9785 N N . VAL B 1 303 ? 22.988 -32.237 -19.873 1 65.04 303 VAL B N 1
ATOM 9786 C CA . VAL B 1 303 ? 23.704 -30.979 -19.686 1 65.04 303 VAL B CA 1
ATOM 9787 C C . VAL B 1 303 ? 24.62 -31.081 -18.469 1 65.04 303 VAL B C 1
ATOM 9789 O O . VAL B 1 303 ? 24.147 -31.232 -17.34 1 65.04 303 VAL B O 1
ATOM 9792 N N . ASN B 1 304 ? 25.943 -31.088 -18.618 1 63.93 304 ASN B N 1
ATOM 9793 C CA . ASN B 1 304 ? 26.956 -31.235 -17.579 1 63.93 304 ASN B CA 1
ATOM 9794 C C . ASN B 1 304 ? 26.782 -32.539 -16.806 1 63.93 304 ASN B C 1
ATOM 9796 O O . ASN B 1 304 ? 26.837 -32.549 -15.575 1 63.93 304 ASN B O 1
ATOM 9800 N N . GLY B 1 305 ? 26.4 -33.447 -17.548 1 67.76 305 GLY B N 1
ATOM 9801 C CA . GLY B 1 305 ? 26.302 -34.774 -16.963 1 67.76 305 GLY B CA 1
ATOM 9802 C C . GLY B 1 305 ? 24.956 -35.044 -16.318 1 67.76 305 GLY B C 1
ATOM 9803 O O . GLY B 1 305 ? 24.718 -36.136 -15.797 1 67.76 305 GLY B O 1
ATOM 9804 N N . PHE B 1 306 ? 24.045 -33.985 -16.347 1 68.08 306 PHE B N 1
ATOM 9805 C CA . PHE B 1 306 ? 22.721 -34.146 -15.758 1 68.08 306 PHE B CA 1
ATOM 9806 C C . PHE B 1 306 ? 21.636 -34.006 -16.818 1 68.08 306 PHE B C 1
ATOM 9808 O O . PHE B 1 306 ? 21.812 -33.286 -17.803 1 68.08 306 PHE B O 1
ATOM 9815 N N . PRO B 1 307 ? 20.518 -34.719 -16.515 1 71.26 307 PRO B N 1
ATOM 9816 C CA . PRO B 1 307 ? 19.409 -34.541 -17.455 1 71.26 307 PRO B CA 1
ATOM 9817 C C . PRO B 1 307 ? 18.825 -33.131 -17.418 1 71.26 307 PRO B C 1
ATOM 9819 O O . PRO B 1 307 ? 18.648 -32.56 -16.339 1 71.26 307 PRO B O 1
ATOM 9822 N N . ARG B 1 308 ? 18.656 -32.627 -18.504 1 67.85 308 ARG B N 1
ATOM 9823 C CA . ARG B 1 308 ? 17.978 -31.338 -18.601 1 67.85 308 ARG B CA 1
ATOM 9824 C C . ARG B 1 308 ? 16.554 -31.427 -18.063 1 67.85 308 ARG B C 1
ATOM 9826 O O . ARG B 1 308 ? 15.817 -32.358 -18.393 1 67.85 308 ARG B O 1
ATOM 9833 N N . LEU B 1 309 ? 16.189 -30.521 -17.19 1 61.98 309 LEU B N 1
ATOM 9834 C CA . LEU B 1 309 ? 14.863 -30.54 -16.584 1 61.98 309 LEU B CA 1
ATOM 9835 C C . LEU B 1 309 ? 13.842 -29.856 -17.488 1 61.98 309 LEU B C 1
ATOM 9837 O O . LEU B 1 309 ? 14.192 -28.956 -18.256 1 61.98 309 LEU B O 1
ATOM 9841 N N . SER B 1 310 ? 12.6 -30.404 -17.536 1 58.93 310 SER B N 1
ATOM 9842 C CA . SER B 1 310 ? 11.515 -29.813 -18.313 1 58.93 310 SER B CA 1
ATOM 9843 C C . SER B 1 310 ? 11.072 -28.48 -17.719 1 58.93 310 SER B C 1
ATOM 9845 O O . SER B 1 310 ? 11.046 -28.316 -16.498 1 58.93 310 SER B O 1
ATOM 9847 N N . ASN B 1 311 ? 11.007 -27.393 -18.556 1 52.05 311 ASN B N 1
ATOM 9848 C CA . ASN B 1 311 ? 10.492 -26.095 -18.134 1 52.05 311 ASN B CA 1
ATOM 9849 C C . ASN B 1 311 ? 8.974 -26.118 -17.979 1 52.05 311 ASN B C 1
ATOM 9851 O O . ASN B 1 311 ? 8.387 -25.179 -17.439 1 52.05 311 ASN B O 1
ATOM 9855 N N . ASN B 1 312 ? 8.375 -27.221 -18.612 1 54.36 312 ASN B N 1
ATOM 9856 C CA . ASN B 1 312 ? 6.92 -27.266 -18.709 1 54.36 312 ASN B CA 1
ATOM 9857 C C . ASN B 1 312 ? 6.317 -28.203 -17.667 1 54.36 312 ASN B C 1
ATOM 9859 O O . ASN B 1 312 ? 7.021 -29.038 -17.096 1 54.36 312 ASN B O 1
ATOM 9863 N N . ASN B 1 313 ? 5.074 -27.905 -17.416 1 59.63 313 ASN B N 1
ATOM 9864 C CA . ASN B 1 313 ? 4.262 -28.771 -16.567 1 59.63 313 ASN B CA 1
ATOM 9865 C C . ASN B 1 313 ? 4.248 -30.207 -17.082 1 59.63 313 ASN B C 1
ATOM 9867 O O . ASN B 1 313 ? 4.221 -30.437 -18.292 1 59.63 313 ASN B O 1
ATOM 9871 N N . VAL B 1 314 ? 4.663 -31.11 -16.265 1 67.37 314 VAL B N 1
ATOM 9872 C CA . VAL B 1 314 ? 4.74 -32.532 -16.581 1 67.37 314 VAL B CA 1
ATOM 9873 C C . VAL B 1 314 ? 3.385 -33.191 -16.333 1 67.37 314 VAL B C 1
ATOM 9875 O O . VAL B 1 314 ? 2.676 -32.831 -15.39 1 67.37 314 VAL B O 1
ATOM 9878 N N . SER B 1 315 ? 2.928 -33.909 -17.341 1 74.58 315 SER B N 1
ATOM 9879 C CA . SER B 1 315 ? 1.703 -34.683 -17.168 1 74.58 315 SER B CA 1
ATOM 9880 C C . SER B 1 315 ? 2.012 -36.15 -16.885 1 74.58 315 SER B C 1
ATOM 9882 O O . SER B 1 315 ? 2.929 -36.722 -17.477 1 74.58 315 SER B O 1
ATOM 9884 N N . ILE B 1 316 ? 1.443 -36.694 -15.957 1 73.84 316 ILE B N 1
ATOM 9885 C CA . ILE B 1 316 ? 1.51 -38.118 -15.648 1 73.84 316 ILE B CA 1
ATOM 9886 C C . ILE B 1 316 ? 0.163 -38.774 -15.944 1 73.84 316 ILE B C 1
ATOM 9888 O O . ILE B 1 316 ? -0.847 -38.441 -15.319 1 73.84 316 ILE B O 1
ATOM 9892 N N . GLY B 1 317 ? 0.159 -39.665 -16.829 1 69.56 317 GLY B N 1
ATOM 9893 C CA . GLY B 1 317 ? -1.119 -40.249 -17.201 1 69.56 317 GLY B CA 1
ATOM 9894 C C . GLY B 1 317 ? -2.13 -39.221 -17.674 1 69.56 317 GLY B C 1
ATOM 9895 O O . GLY B 1 317 ? -3.31 -39.297 -17.326 1 69.56 317 GLY B O 1
ATOM 9896 N N . ASN B 1 318 ? -1.602 -38.148 -18.241 1 72.26 318 ASN B N 1
ATOM 9897 C CA . ASN B 1 318 ? -2.404 -37.051 -18.773 1 72.26 318 ASN B CA 1
ATOM 9898 C C . ASN B 1 318 ? -2.926 -36.147 -17.661 1 72.26 318 ASN B C 1
ATOM 9900 O O . ASN B 1 318 ? -3.902 -35.419 -17.852 1 72.26 318 ASN B O 1
ATOM 9904 N N . VAL B 1 319 ? -2.454 -36.36 -16.455 1 83.53 319 VAL B N 1
ATOM 9905 C CA . VAL B 1 319 ? -2.779 -35.477 -15.34 1 83.53 319 VAL B CA 1
ATOM 9906 C C . VAL B 1 319 ? -1.702 -34.404 -15.199 1 83.53 319 VAL B C 1
ATOM 9908 O O . VAL B 1 319 ? -0.528 -34.717 -14.986 1 83.53 319 VAL B O 1
ATOM 9911 N N . PRO B 1 320 ? -2.088 -33.21 -15.447 1 82.61 320 PRO B N 1
ATOM 9912 C CA . PRO B 1 320 ? -1.085 -32.151 -15.308 1 82.61 320 PRO B CA 1
ATOM 9913 C C . PRO B 1 320 ? -0.542 -32.037 -13.886 1 82.61 320 PRO B C 1
ATOM 9915 O O . PRO B 1 320 ? -1.316 -31.987 -12.927 1 82.61 320 PRO B O 1
ATOM 9918 N N . THR B 1 321 ? 0.713 -32.071 -13.699 1 85.3 321 THR B N 1
ATOM 9919 C CA . THR B 1 321 ? 1.413 -31.891 -12.432 1 85.3 321 THR B CA 1
ATOM 9920 C C . THR B 1 321 ? 2.538 -30.87 -12.577 1 85.3 321 THR B C 1
ATOM 9922 O O . THR B 1 321 ? 2.733 -30.301 -13.653 1 85.3 321 THR B O 1
ATOM 9925 N N . ASN B 1 322 ? 3.217 -30.487 -11.56 1 76.38 322 ASN B N 1
ATOM 9926 C CA . ASN B 1 322 ? 4.291 -29.503 -11.653 1 76.38 322 ASN B CA 1
ATOM 9927 C C . ASN B 1 322 ? 5.587 -30.03 -11.044 1 76.38 322 ASN B C 1
ATOM 9929 O O . ASN B 1 322 ? 6.298 -29.295 -10.356 1 76.38 322 ASN B O 1
ATOM 9933 N N . PHE B 1 323 ? 5.836 -31.298 -11.356 1 69.24 323 PHE B N 1
ATOM 9934 C CA . PHE B 1 323 ? 7.115 -31.874 -10.957 1 69.24 323 PHE B CA 1
ATOM 9935 C C . PHE B 1 323 ? 8.216 -31.473 -11.931 1 69.24 323 PHE B C 1
ATOM 9937 O O . PHE B 1 323 ? 7.955 -31.254 -13.116 1 69.24 323 PHE B O 1
ATOM 9944 N N . ARG B 1 324 ? 9.302 -31.235 -11.303 1 60.09 324 ARG B N 1
ATOM 9945 C CA . ARG B 1 324 ? 10.437 -31.065 -12.204 1 60.09 324 ARG B CA 1
ATOM 9946 C C . ARG B 1 324 ? 10.914 -32.41 -12.744 1 60.09 324 ARG B C 1
ATOM 9948 O O . ARG B 1 324 ? 11.276 -33.301 -11.973 1 60.09 324 ARG B O 1
ATOM 9955 N N . VAL B 1 325 ? 10.627 -32.724 -13.879 1 64.93 325 VAL B N 1
ATOM 9956 C CA . VAL B 1 325 ? 11.076 -33.965 -14.502 1 64.93 325 VAL B CA 1
ATOM 9957 C C . VAL B 1 325 ? 12.02 -33.65 -15.661 1 64.93 325 VAL B C 1
ATOM 9959 O O . VAL B 1 325 ? 11.978 -32.553 -16.223 1 64.93 325 VAL B O 1
ATOM 9962 N N . PRO B 1 326 ? 12.983 -34.579 -15.791 1 65.29 326 PRO B N 1
ATOM 9963 C CA . PRO B 1 326 ? 13.822 -34.384 -16.976 1 65.29 326 PRO B CA 1
ATOM 9964 C C . PRO B 1 326 ? 13.005 -34.218 -18.255 1 65.29 326 PRO B C 1
ATOM 9966 O O . PRO B 1 326 ? 11.955 -34.846 -18.408 1 65.29 326 PRO B O 1
ATOM 9969 N N . ASP B 1 327 ? 13.402 -33.402 -18.973 1 68.01 327 ASP B N 1
ATOM 9970 C CA . ASP B 1 327 ? 12.803 -33.172 -20.283 1 68.01 327 ASP B CA 1
ATOM 9971 C C . ASP B 1 327 ? 13.043 -34.359 -21.213 1 68.01 327 ASP B C 1
ATOM 9973 O O . ASP B 1 327 ? 14.041 -34.396 -21.936 1 68.01 327 ASP B O 1
ATOM 9977 N N . VAL B 1 328 ? 12.261 -35.432 -21.016 1 72.54 328 VAL B N 1
ATOM 9978 C CA . VAL B 1 328 ? 12.425 -36.655 -21.795 1 72.54 328 VAL B CA 1
ATOM 9979 C C . VAL B 1 328 ? 11.298 -36.771 -22.819 1 72.54 328 VAL B C 1
ATOM 9981 O O . VAL B 1 328 ? 10.132 -36.53 -22.497 1 72.54 328 VAL B O 1
ATOM 9984 N N . TYR B 1 329 ? 11.697 -36.888 -24.004 1 70.93 329 TYR B N 1
ATOM 9985 C CA . TYR B 1 329 ? 10.739 -37.173 -25.067 1 70.93 329 TYR B CA 1
ATOM 9986 C C . TYR B 1 329 ? 10.586 -38.675 -25.274 1 70.93 329 TYR B C 1
ATOM 9988 O O . TYR B 1 329 ? 11.559 -39.369 -25.577 1 70.93 329 TYR B O 1
ATOM 9996 N N . SER B 1 330 ? 9.38 -39.231 -24.948 1 72.31 330 SER B N 1
ATOM 9997 C CA . SER B 1 330 ? 9.161 -40.671 -25.037 1 72.31 330 SER B CA 1
ATOM 9998 C C . SER B 1 330 ? 8.351 -41.031 -26.278 1 72.31 330 SER B C 1
ATOM 10000 O O . SER B 1 330 ? 7.337 -40.393 -26.571 1 72.31 330 SER B O 1
ATOM 10002 N N . VAL B 1 331 ? 8.879 -41.957 -27.09 1 72.04 331 VAL B N 1
ATOM 10003 C CA . VAL B 1 331 ? 8.177 -42.478 -28.258 1 72.04 331 VAL B CA 1
ATOM 10004 C C . VAL B 1 331 ? 7.8 -43.94 -28.024 1 72.04 331 VAL B C 1
ATOM 10006 O O . VAL B 1 331 ? 8.565 -44.696 -27.422 1 72.04 331 VAL B O 1
ATOM 10009 N N . ALA B 1 332 ? 6.625 -44.285 -28.413 1 71.03 332 ALA B N 1
ATOM 10010 C CA . ALA B 1 332 ? 6.15 -45.655 -28.236 1 71.03 332 ALA B CA 1
ATOM 10011 C C . ALA B 1 332 ? 6.811 -46.598 -29.238 1 71.03 332 ALA B C 1
ATOM 10013 O O . ALA B 1 332 ? 6.128 -47.228 -30.05 1 71.03 332 ALA B O 1
ATOM 10014 N N . MET B 1 333 ? 8.092 -46.712 -29.292 1 80.18 333 MET B N 1
ATOM 10015 C CA . MET B 1 333 ? 8.887 -47.6 -30.136 1 80.18 333 MET B CA 1
ATOM 10016 C C . MET B 1 333 ? 10.002 -48.26 -29.332 1 80.18 333 MET B C 1
ATOM 10018 O O . MET B 1 333 ? 10.805 -47.574 -28.697 1 80.18 333 MET B O 1
ATOM 10022 N N . GLY B 1 334 ? 10.034 -49.452 -29.309 1 84.33 334 GLY B N 1
ATOM 10023 C CA . GLY B 1 334 ? 11.054 -50.256 -28.655 1 84.33 334 GLY B CA 1
ATOM 10024 C C . GLY B 1 334 ? 11.243 -51.618 -29.295 1 84.33 334 GLY B C 1
ATOM 10025 O O . GLY B 1 334 ? 10.746 -51.867 -30.395 1 84.33 334 GLY B O 1
ATOM 10026 N N . GLY B 1 335 ? 11.876 -52.494 -28.67 1 85.12 335 GLY B N 1
ATOM 10027 C CA . GLY B 1 335 ? 12.182 -53.806 -29.217 1 85.12 335 GLY B CA 1
ATOM 10028 C C . GLY B 1 335 ? 10.956 -54.683 -29.386 1 85.12 335 GLY B C 1
ATOM 10029 O O . GLY B 1 335 ? 10.91 -55.529 -30.282 1 85.12 335 GLY B O 1
ATOM 10030 N N . GLY B 1 336 ? 10.008 -54.46 -28.51 1 81.71 336 GLY B N 1
ATOM 10031 C CA . GLY B 1 336 ? 8.815 -55.291 -28.55 1 81.71 336 GLY B CA 1
ATOM 10032 C C . GLY B 1 336 ? 7.672 -54.657 -29.32 1 81.71 336 GLY B C 1
ATOM 10033 O O . GLY B 1 336 ? 6.569 -55.206 -29.368 1 81.71 336 GLY B O 1
ATOM 10034 N N . SER B 1 337 ? 7.934 -53.56 -29.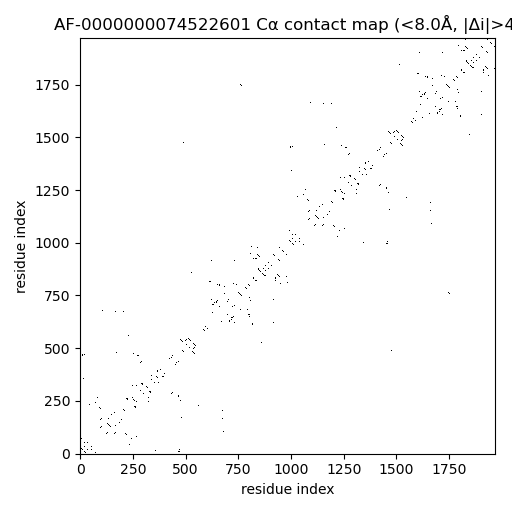992 1 86.21 337 SER B N 1
ATOM 10035 C CA . SER B 1 337 ? 6.881 -52.861 -30.722 1 86.21 337 SER B CA 1
ATOM 10036 C C . SER B 1 337 ? 6.378 -53.691 -31.898 1 86.21 337 SER B C 1
ATOM 10038 O O . SER B 1 337 ? 7.171 -54.302 -32.617 1 86.21 337 SER B O 1
ATOM 10040 N N . ILE B 1 338 ? 5.058 -53.772 -32.015 1 87.25 338 ILE B N 1
ATOM 10041 C CA . ILE B 1 338 ? 4.433 -54.553 -33.077 1 87.25 338 ILE B CA 1
ATOM 10042 C C . ILE B 1 338 ? 4.541 -53.802 -34.402 1 87.25 338 ILE B C 1
ATOM 10044 O O . ILE B 1 338 ? 4.338 -52.586 -34.452 1 87.25 338 ILE B O 1
ATOM 10048 N N . VAL B 1 339 ? 4.957 -54.523 -35.432 1 88.01 339 VAL B N 1
ATOM 10049 C CA . VAL B 1 339 ? 5.062 -53.958 -36.773 1 88.01 339 VAL B CA 1
ATOM 10050 C C . VAL B 1 339 ? 3.877 -54.415 -37.621 1 88.01 339 VAL B C 1
ATOM 10052 O O . VAL B 1 339 ? 3.632 -55.616 -37.76 1 88.01 339 VAL B O 1
ATOM 10055 N N . SER B 1 340 ? 3.063 -53.492 -38.061 1 83.52 340 SER B N 1
ATOM 10056 C CA . SER B 1 340 ? 1.927 -53.801 -38.923 1 83.52 340 SER B CA 1
ATOM 10057 C C . SER B 1 340 ? 2.166 -53.313 -40.348 1 83.52 340 SER B C 1
ATOM 10059 O O . SER B 1 340 ? 2.811 -52.284 -40.557 1 83.52 340 SER B O 1
ATOM 10061 N N . PHE B 1 341 ? 1.76 -54.194 -41.287 1 78.04 341 PHE B N 1
ATOM 10062 C CA . PHE B 1 341 ? 1.943 -53.89 -42.701 1 78.04 341 PHE B CA 1
ATOM 10063 C C . PHE B 1 341 ? 0.612 -53.539 -43.356 1 78.04 341 PHE B C 1
ATOM 10065 O O . PHE B 1 341 ? -0.394 -54.213 -43.128 1 78.04 341 PHE B O 1
ATOM 10072 N N . ASN B 1 342 ? 0.33 -52.358 -43.657 1 65.6 342 ASN B N 1
ATOM 10073 C CA . ASN B 1 342 ? -0.856 -52.04 -44.444 1 65.6 342 ASN B CA 1
ATOM 10074 C C . ASN B 1 342 ? -0.685 -52.444 -45.906 1 65.6 342 ASN B C 1
ATOM 10076 O O . ASN B 1 342 ? 0.207 -51.944 -46.593 1 65.6 342 ASN B O 1
ATOM 10080 N N . GLU B 1 343 ? -1.202 -53.605 -46.282 1 56.11 343 GLU B N 1
ATOM 10081 C CA . GLU B 1 343 ? -1.06 -54.217 -47.6 1 56.11 343 GLU B CA 1
ATOM 10082 C C . GLU B 1 343 ? -1.74 -53.375 -48.676 1 56.11 343 GLU B C 1
ATOM 10084 O O . GLU B 1 343 ? -1.776 -53.763 -49.845 1 56.11 343 GLU B O 1
ATOM 10089 N N . ASN B 1 344 ? -2.673 -52.417 -48.387 1 46.64 344 ASN B N 1
ATOM 10090 C CA . ASN B 1 344 ? -3.268 -51.984 -49.647 1 46.64 344 ASN B CA 1
ATOM 10091 C C . ASN B 1 344 ? -2.201 -51.681 -50.695 1 46.64 344 ASN B C 1
ATOM 10093 O O . ASN B 1 344 ? -2.276 -52.172 -51.823 1 46.64 344 ASN B O 1
ATOM 10097 N N . GLU B 1 345 ? -1.971 -50.328 -50.947 1 41.53 345 GLU B N 1
ATOM 10098 C CA . GLU B 1 345 ? -1.396 -49.814 -52.186 1 41.53 345 GLU B CA 1
ATOM 10099 C C . GLU B 1 345 ? 0.059 -50.249 -52.341 1 41.53 345 GLU B C 1
ATOM 10101 O O . GLU B 1 345 ? 0.683 -50.7 -51.379 1 41.53 345 GLU B O 1
ATOM 10106 N N . GLU B 1 346 ? 0.699 -50.115 -53.624 1 44 346 GLU B N 1
ATOM 10107 C CA . GLU B 1 346 ? 2.004 -50.339 -54.239 1 44 346 GLU B CA 1
ATOM 10108 C C . GLU B 1 346 ? 3.133 -50.096 -53.241 1 44 346 GLU B C 1
ATOM 10110 O O . GLU B 1 346 ? 4.262 -50.541 -53.453 1 44 346 GLU B O 1
ATOM 10115 N N . ASN B 1 347 ? 3.009 -49.076 -52.365 1 47.8 347 ASN B N 1
ATOM 10116 C CA . ASN B 1 347 ? 4.076 -48.763 -51.42 1 47.8 347 ASN B CA 1
ATOM 10117 C C . ASN B 1 347 ? 3.718 -49.206 -50.004 1 47.8 347 ASN B C 1
ATOM 10119 O O . ASN B 1 347 ? 2.748 -48.716 -49.422 1 47.8 347 ASN B O 1
ATOM 10123 N N . SER B 1 348 ? 3.937 -50.404 -49.544 1 53.99 348 SER B N 1
ATOM 10124 C CA . SER B 1 348 ? 3.702 -51.039 -48.252 1 53.99 348 SER B CA 1
ATOM 10125 C C . SER B 1 348 ? 4.117 -50.126 -47.103 1 53.99 348 SER B C 1
ATOM 10127 O O . SER B 1 348 ? 5.284 -49.74 -47.001 1 53.99 348 SER B O 1
ATOM 10129 N N . SER B 1 349 ? 3.191 -49.323 -46.593 1 69.4 349 SER B N 1
ATOM 10130 C CA . SER B 1 349 ? 3.485 -48.471 -45.446 1 69.4 349 SER B CA 1
ATOM 10131 C C . SER B 1 349 ? 3.592 -49.289 -44.163 1 69.4 349 SER B C 1
ATOM 10133 O O . SER B 1 349 ? 2.848 -50.253 -43.971 1 69.4 349 SER B O 1
ATOM 10135 N N . ILE B 1 350 ? 4.744 -49.198 -43.387 1 78.77 350 ILE B N 1
ATOM 10136 C CA . ILE B 1 350 ? 5.078 -49.888 -42.146 1 78.77 350 ILE B CA 1
ATOM 10137 C C . ILE B 1 350 ? 4.711 -49.01 -40.952 1 78.77 350 ILE B C 1
ATOM 10139 O O . ILE B 1 350 ? 5.005 -47.813 -40.941 1 78.77 350 ILE B O 1
ATOM 10143 N N . GLN B 1 351 ? 3.864 -49.504 -40.12 1 79.64 351 GLN B N 1
ATOM 10144 C CA . GLN B 1 351 ? 3.557 -48.84 -38.858 1 79.64 351 GLN B CA 1
ATOM 10145 C C . GLN B 1 351 ? 4.193 -49.575 -37.681 1 79.64 351 GLN B C 1
ATOM 10147 O O . GLN B 1 351 ? 4.104 -50.801 -37.587 1 79.64 351 GLN B O 1
ATOM 10152 N N . ILE B 1 352 ? 4.94 -48.866 -36.959 1 81.69 352 ILE B N 1
ATOM 10153 C CA . ILE B 1 352 ? 5.574 -49.421 -35.768 1 81.69 352 ILE B CA 1
ATOM 10154 C C . ILE B 1 352 ? 4.882 -48.884 -34.517 1 81.69 352 ILE B C 1
ATOM 10156 O O . ILE B 1 352 ? 4.755 -47.669 -34.345 1 81.69 352 ILE B O 1
ATOM 10160 N N . GLY B 1 353 ? 4.561 -49.782 -33.572 1 70.84 353 GLY B N 1
ATOM 10161 C CA . GLY B 1 353 ? 3.87 -49.35 -32.368 1 70.84 353 GLY B CA 1
ATOM 10162 C C . GLY B 1 353 ? 2.491 -48.78 -32.644 1 70.84 353 GLY B C 1
ATOM 10163 O O . GLY B 1 353 ? 1.987 -48.876 -33.764 1 70.84 353 GLY B O 1
ATOM 10164 N N . PRO B 1 354 ? 1.845 -48.257 -31.627 1 64.6 354 PRO B N 1
ATOM 10165 C CA . PRO B 1 354 ? 2.22 -48.114 -30.218 1 64.6 354 PRO B CA 1
ATOM 10166 C C . PRO B 1 354 ? 2.073 -49.416 -29.434 1 64.6 354 PRO B C 1
ATOM 10168 O O . PRO B 1 354 ? 2.589 -49.531 -28.319 1 64.6 354 PRO B O 1
ATOM 10171 N N . LYS B 1 355 ? 1.472 -50.395 -30.062 1 73.56 355 LYS B N 1
ATOM 10172 C CA . LYS B 1 355 ? 1.327 -51.668 -29.363 1 73.56 355 LYS B CA 1
ATOM 10173 C C . LYS B 1 355 ? 2.656 -52.417 -29.302 1 73.56 355 LYS B C 1
ATOM 10175 O O . LYS B 1 355 ? 3.466 -52.33 -30.226 1 73.56 355 LYS B O 1
ATOM 10180 N N . SER B 1 356 ? 2.892 -53.092 -28.208 1 77.93 356 SER B N 1
ATOM 10181 C CA . SER B 1 356 ? 4.1 -53.872 -27.958 1 77.93 356 SER B CA 1
ATOM 10182 C C . SER B 1 356 ? 3.769 -55.213 -27.312 1 77.93 356 SER B C 1
ATOM 10184 O O . SER B 1 356 ? 2.749 -55.346 -26.633 1 77.93 356 SER B O 1
ATOM 10186 N N . VAL B 1 357 ? 4.515 -56.174 -27.566 1 76.66 357 VAL B N 1
ATOM 10187 C CA . VAL B 1 357 ? 4.301 -57.476 -26.944 1 76.66 357 VAL B CA 1
ATOM 10188 C C . VAL B 1 357 ? 4.907 -57.484 -25.542 1 76.66 357 VAL B C 1
ATOM 10190 O O . VAL B 1 357 ? 4.746 -58.453 -24.795 1 76.66 357 VAL B O 1
ATOM 10193 N N . GLY B 1 358 ? 5.537 -56.428 -25.147 1 69.66 358 GLY B N 1
ATOM 10194 C CA . GLY B 1 358 ? 6.099 -56.283 -23.813 1 69.66 358 GLY B CA 1
ATOM 10195 C C . GLY B 1 358 ? 7.08 -57.383 -23.456 1 69.66 358 GLY B C 1
ATOM 10196 O O . GLY B 1 358 ? 7.991 -57.686 -24.23 1 69.66 358 GLY B O 1
ATOM 10197 N N . PHE B 1 359 ? 6.845 -57.976 -22.262 1 67.71 359 PHE B N 1
ATOM 10198 C CA . PHE B 1 359 ? 7.746 -59.013 -21.772 1 67.71 359 PHE B CA 1
ATOM 10199 C C . PHE B 1 359 ? 7.531 -60.318 -22.53 1 67.71 359 PHE B C 1
ATOM 10201 O O . PHE B 1 359 ? 8.376 -61.214 -22.485 1 67.71 359 PHE B O 1
ATOM 10208 N N . ASN B 1 360 ? 6.466 -60.394 -23.41 1 76.77 360 ASN B N 1
ATOM 10209 C CA . ASN B 1 360 ? 6.157 -61.6 -24.17 1 76.77 360 ASN B CA 1
ATOM 10210 C C . ASN B 1 360 ? 6.944 -61.657 -25.476 1 76.77 360 ASN B C 1
ATOM 10212 O O . ASN B 1 360 ? 6.64 -62.466 -26.355 1 76.77 360 ASN B O 1
ATOM 10216 N N . ILE B 1 361 ? 7.858 -60.771 -25.528 1 81.13 361 ILE B N 1
ATOM 10217 C CA . ILE B 1 361 ? 8.657 -60.726 -26.748 1 81.13 361 ILE B CA 1
ATOM 10218 C C . ILE B 1 361 ? 9.335 -62.076 -26.971 1 81.13 361 ILE B C 1
ATOM 10220 O O . ILE B 1 361 ? 9.503 -62.512 -28.112 1 81.13 361 ILE B O 1
ATOM 10224 N N . PHE B 1 362 ? 9.585 -62.856 -25.946 1 77.69 362 PHE B N 1
ATOM 10225 C CA . PHE B 1 362 ? 10.35 -64.094 -26.028 1 77.69 362 PHE B CA 1
ATOM 10226 C C . PHE B 1 362 ? 9.44 -65.271 -26.362 1 77.69 362 PHE B C 1
ATOM 10228 O O . PHE B 1 362 ? 9.908 -66.402 -26.509 1 77.69 362 PHE B O 1
ATOM 10235 N N . THR B 1 363 ? 8.153 -64.96 -26.454 1 81.89 363 THR B N 1
ATOM 10236 C CA . THR B 1 363 ? 7.212 -66.02 -26.799 1 81.89 363 THR B CA 1
ATOM 10237 C C . THR B 1 363 ? 6.383 -65.631 -28.019 1 81.89 363 THR B C 1
ATOM 10239 O O . THR B 1 363 ? 6.031 -66.485 -28.835 1 81.89 363 THR B O 1
ATOM 10242 N N . GLU B 1 364 ? 6.269 -64.357 -28.211 1 87.13 364 GLU B N 1
ATOM 10243 C CA . GLU B 1 364 ? 5.297 -63.929 -29.213 1 87.13 364 GLU B CA 1
ATOM 10244 C C . GLU B 1 364 ? 5.991 -63.432 -30.478 1 87.13 364 GLU B C 1
ATOM 10246 O O . GLU B 1 364 ? 5.385 -63.395 -31.551 1 87.13 364 GLU B O 1
ATOM 10251 N N . SER B 1 365 ? 7.226 -63.05 -30.412 1 88.26 365 SER B N 1
ATOM 10252 C CA . SER B 1 365 ? 7.932 -62.527 -31.578 1 88.26 365 SER B CA 1
ATOM 10253 C C . SER B 1 365 ? 8.299 -63.644 -32.549 1 88.26 365 SER B C 1
ATOM 10255 O O . SER B 1 365 ? 8.454 -64.798 -32.146 1 88.26 365 SER B O 1
ATOM 10257 N N . LEU B 1 366 ? 8.525 -63.355 -33.749 1 87.64 366 LEU B N 1
ATOM 10258 C CA . LEU B 1 366 ? 8.862 -64.315 -34.794 1 87.64 366 LEU B CA 1
ATOM 10259 C C . LEU B 1 366 ? 10.197 -64.99 -34.502 1 87.64 366 LEU B C 1
ATOM 10261 O O . LEU B 1 366 ? 10.352 -66.193 -34.725 1 87.64 366 LEU B O 1
ATOM 10265 N N . SER B 1 367 ? 11.082 -64.247 -33.991 1 85.86 367 SER B N 1
ATOM 10266 C CA . SER B 1 367 ? 12.431 -64.741 -33.735 1 85.86 367 SER B CA 1
ATOM 10267 C C . SER B 1 367 ? 12.437 -65.783 -32.622 1 85.86 367 SER B C 1
ATOM 10269 O O . SER B 1 367 ? 13.388 -66.557 -32.493 1 85.86 367 SER B O 1
ATOM 10271 N N . TYR B 1 368 ? 11.306 -65.842 -31.886 1 84.53 368 TYR B N 1
ATOM 10272 C CA . TYR B 1 368 ? 11.237 -66.787 -30.777 1 84.53 368 TYR B CA 1
ATOM 10273 C C . TYR B 1 368 ? 10.106 -67.787 -30.981 1 84.53 368 TYR B C 1
ATOM 10275 O O . TYR B 1 368 ? 9.673 -68.447 -30.033 1 84.53 368 TYR B O 1
ATOM 10283 N N . GLY B 1 369 ? 9.595 -67.859 -32.15 1 83.26 369 GLY B N 1
ATOM 10284 C CA . GLY B 1 369 ? 8.628 -68.88 -32.521 1 83.26 369 GLY B CA 1
ATOM 10285 C C . GLY B 1 369 ? 7.195 -68.386 -32.484 1 83.26 369 GLY B C 1
ATOM 10286 O O . GLY B 1 369 ? 6.26 -69.162 -32.694 1 83.26 369 GLY B O 1
ATOM 10287 N N . GLY B 1 370 ? 7.08 -67.094 -32.188 1 87.44 370 GLY B N 1
ATOM 10288 C CA . GLY B 1 370 ? 5.74 -66.529 -32.162 1 87.44 370 GLY B CA 1
ATOM 10289 C C . GLY B 1 370 ? 5.239 -66.121 -33.534 1 87.44 370 GLY B C 1
ATOM 10290 O O . GLY B 1 370 ? 5.851 -66.457 -34.55 1 87.44 370 GLY B O 1
ATOM 10291 N N . ASN B 1 371 ? 4.057 -65.418 -33.55 1 87.71 371 ASN B N 1
ATOM 10292 C CA . ASN B 1 371 ? 3.417 -65.076 -34.816 1 87.71 371 ASN B CA 1
ATOM 10293 C C . ASN B 1 371 ? 3.328 -63.564 -35.008 1 87.71 371 ASN B C 1
ATOM 10295 O O . ASN B 1 371 ? 2.715 -63.091 -35.966 1 87.71 371 ASN B O 1
ATOM 10299 N N . THR B 1 372 ? 4.004 -62.848 -34.101 1 90.42 372 THR B N 1
ATOM 10300 C CA . THR B 1 372 ? 3.9 -61.395 -34.182 1 90.42 372 THR B CA 1
ATOM 10301 C C . THR B 1 372 ? 5.221 -60.784 -34.643 1 90.42 372 THR B C 1
ATOM 10303 O O . THR B 1 372 ? 6.282 -61.109 -34.107 1 90.42 372 THR B O 1
ATOM 10306 N N . VAL B 1 373 ? 5.144 -59.924 -35.63 1 90.52 373 VAL B N 1
ATOM 10307 C CA . VAL B 1 373 ? 6.345 -59.245 -36.105 1 90.52 373 VAL B CA 1
ATOM 10308 C C . VAL B 1 373 ? 6.67 -58.067 -35.189 1 90.52 373 VAL B C 1
ATOM 10310 O O . VAL B 1 373 ? 5.814 -57.216 -34.935 1 90.52 373 VAL B O 1
ATOM 10313 N N . THR B 1 374 ? 7.857 -58.117 -34.694 1 90.73 374 THR B N 1
ATOM 10314 C CA . THR B 1 374 ? 8.302 -57.04 -33.817 1 90.73 374 THR B CA 1
ATOM 10315 C C . THR B 1 374 ? 9.534 -56.347 -34.394 1 90.73 374 THR B C 1
ATOM 10317 O O . THR B 1 374 ? 10.124 -56.825 -35.365 1 90.73 374 THR B O 1
ATOM 10320 N N . THR B 1 375 ? 9.889 -55.265 -33.794 1 90.83 375 THR B N 1
ATOM 10321 C CA . THR B 1 375 ? 11.069 -54.525 -34.229 1 90.83 375 THR B CA 1
ATOM 10322 C C . THR B 1 375 ? 12.332 -55.36 -34.039 1 90.83 375 THR B C 1
ATOM 10324 O O . THR B 1 375 ? 13.269 -55.267 -34.835 1 90.83 375 THR B O 1
ATOM 10327 N N . THR B 1 376 ? 12.334 -56.163 -33.066 1 89.04 376 THR B N 1
ATOM 10328 C CA . THR B 1 376 ? 13.473 -57.041 -32.822 1 89.04 376 THR B CA 1
ATOM 10329 C C . THR B 1 376 ? 13.654 -58.025 -33.974 1 89.04 376 THR B C 1
ATOM 10331 O O . THR B 1 376 ? 14.783 -58.346 -34.352 1 89.04 376 THR B O 1
ATOM 10334 N N . ASP B 1 377 ? 12.58 -58.45 -34.569 1 89.93 377 ASP B N 1
ATOM 10335 C CA . ASP B 1 377 ? 12.633 -59.394 -35.681 1 89.93 377 ASP B CA 1
ATOM 10336 C C . ASP B 1 377 ? 13.34 -58.782 -36.889 1 89.93 377 ASP B C 1
ATOM 10338 O O . ASP B 1 377 ? 14.088 -59.466 -37.59 1 89.93 377 ASP B O 1
ATOM 10342 N N . ALA B 1 378 ? 13.05 -57.533 -37.053 1 89.15 378 ALA B N 1
ATOM 10343 C CA . ALA B 1 378 ? 13.693 -56.835 -38.163 1 89.15 378 ALA B CA 1
ATOM 10344 C C . ALA B 1 378 ? 15.198 -56.717 -37.939 1 89.15 378 ALA B C 1
ATOM 10346 O O . ALA B 1 378 ? 15.985 -56.863 -38.878 1 89.15 378 ALA B O 1
ATOM 10347 N N . ALA B 1 379 ? 15.598 -56.451 -36.775 1 88.04 379 ALA B N 1
ATOM 10348 C CA . ALA B 1 379 ? 17.015 -56.332 -36.443 1 88.04 379 ALA B CA 1
ATOM 10349 C C . ALA B 1 379 ? 17.733 -57.668 -36.61 1 88.04 379 ALA B C 1
ATOM 10351 O O . ALA B 1 379 ? 18.872 -57.713 -37.082 1 88.04 379 ALA B O 1
ATOM 10352 N N . VAL B 1 380 ? 17.055 -58.702 -36.273 1 86.29 380 VAL B N 1
ATOM 10353 C CA . VAL B 1 380 ? 17.619 -60.04 -36.417 1 86.29 380 VAL B CA 1
ATOM 10354 C C . VAL B 1 380 ? 17.759 -60.385 -37.898 1 86.29 380 VAL B C 1
ATOM 10356 O O . VAL B 1 380 ? 18.788 -60.916 -38.323 1 86.29 380 VAL B O 1
ATOM 10359 N N . ALA B 1 381 ? 16.769 -60.09 -38.588 1 87.43 381 ALA B N 1
ATOM 10360 C CA . ALA B 1 381 ? 16.751 -60.401 -40.015 1 87.43 381 ALA B CA 1
ATOM 10361 C C . ALA B 1 381 ? 17.88 -59.681 -40.748 1 87.43 381 ALA B C 1
ATOM 10363 O O . ALA B 1 381 ? 18.426 -60.202 -41.723 1 87.43 381 ALA B O 1
ATOM 10364 N N . LEU B 1 382 ? 18.269 -58.539 -40.248 1 87.46 382 LEU B N 1
ATOM 10365 C CA . LEU B 1 382 ? 19.31 -57.755 -40.905 1 87.46 382 LEU B CA 1
ATOM 10366 C C . LEU B 1 382 ? 20.674 -58.032 -40.282 1 87.46 382 LEU B C 1
ATOM 10368 O O . LEU B 1 382 ? 21.681 -57.457 -40.702 1 87.46 382 LEU B O 1
ATOM 10372 N N . GLY B 1 383 ? 20.714 -58.842 -39.244 1 80.59 383 GLY B N 1
ATOM 10373 C CA . GLY B 1 383 ? 21.968 -59.218 -38.611 1 80.59 383 GLY B CA 1
ATOM 10374 C C . GLY B 1 383 ? 22.472 -58.182 -37.623 1 80.59 383 GLY B C 1
ATOM 10375 O O . GLY B 1 383 ? 23.64 -58.207 -37.232 1 80.59 383 GLY B O 1
ATOM 10376 N N . LEU B 1 384 ? 21.66 -57.226 -37.274 1 82.15 384 LEU B N 1
ATOM 10377 C CA . LEU B 1 384 ? 22.049 -56.217 -36.294 1 82.15 384 LEU B CA 1
ATOM 10378 C C . LEU B 1 384 ? 22.087 -56.81 -34.89 1 82.15 384 LEU B C 1
ATOM 10380 O O . LEU B 1 384 ? 22.833 -56.334 -34.031 1 82.15 384 LEU B O 1
ATOM 10384 N N . LEU B 1 385 ? 21.223 -57.717 -34.715 1 76.77 385 LEU B N 1
ATOM 10385 C CA . LEU B 1 385 ? 21.148 -58.39 -33.423 1 76.77 385 LEU B CA 1
ATOM 10386 C C . LEU B 1 385 ? 21.451 -59.878 -33.567 1 76.77 385 LEU B C 1
ATOM 10388 O O . LEU B 1 385 ? 20.873 -60.554 -34.421 1 76.77 385 LEU B O 1
ATOM 10392 N N . LYS B 1 386 ? 22.484 -60.162 -32.882 1 65.54 386 LYS B N 1
ATOM 10393 C CA . LYS B 1 386 ? 22.83 -61.581 -32.89 1 65.54 386 LYS B CA 1
ATOM 10394 C C . LYS B 1 386 ? 22.135 -62.322 -31.752 1 65.54 386 LYS B C 1
ATOM 10396 O O . LYS B 1 386 ? 22.431 -62.088 -30.579 1 65.54 386 LYS B O 1
ATOM 10401 N N . ASN B 1 387 ? 20.844 -62.395 -31.615 1 58.97 387 ASN B N 1
ATOM 10402 C CA . ASN B 1 387 ? 19.934 -62.785 -30.544 1 58.97 387 ASN B CA 1
ATOM 10403 C C . ASN B 1 387 ? 20.292 -64.155 -29.975 1 58.97 387 ASN B C 1
ATOM 10405 O O . ASN B 1 387 ? 19.487 -64.77 -29.273 1 58.97 387 ASN B O 1
ATOM 10409 N N . CYS B 1 388 ? 21.384 -64.77 -30.284 1 53.79 388 CYS B N 1
ATOM 10410 C CA . CYS B 1 388 ? 21.629 -66.07 -29.669 1 53.79 388 CYS B CA 1
ATOM 10411 C C . CYS B 1 388 ? 21.739 -65.945 -28.154 1 53.79 388 CYS B C 1
ATOM 10413 O O . CYS B 1 388 ? 21.557 -66.926 -27.431 1 53.79 388 CYS B O 1
ATOM 10415 N N . GLU B 1 389 ? 21.756 -64.711 -27.734 1 56.06 389 GLU B N 1
ATOM 10416 C CA . GLU B 1 389 ? 22.006 -64.558 -26.304 1 56.06 389 GLU B CA 1
ATOM 10417 C C . GLU B 1 389 ? 20.72 -64.719 -25.499 1 56.06 389 GLU B C 1
ATOM 10419 O O . GLU B 1 389 ? 20.762 -65.04 -24.309 1 56.06 389 GLU B O 1
ATOM 10424 N N . TRP B 1 390 ? 19.574 -64.751 -26.187 1 61 390 TRP B N 1
ATOM 10425 C CA . TRP B 1 390 ? 18.337 -64.883 -25.425 1 61 390 TRP B CA 1
ATOM 10426 C C . TRP B 1 390 ? 17.588 -66.153 -25.816 1 61 390 TRP B C 1
ATOM 10428 O O . TRP B 1 390 ? 16.365 -66.228 -25.676 1 61 390 TRP B O 1
ATOM 10438 N N . GLY B 1 391 ? 18.232 -67.06 -26.47 1 62.11 391 GLY B N 1
ATOM 10439 C CA . GLY B 1 391 ? 17.747 -68.42 -26.643 1 62.11 391 GLY B CA 1
ATOM 10440 C C . GLY B 1 391 ? 17.033 -68.636 -27.964 1 62.11 391 GLY B C 1
ATOM 10441 O O . GLY B 1 391 ? 16.27 -69.592 -28.115 1 62.11 391 GLY B O 1
ATOM 10442 N N . ALA B 1 392 ? 17.146 -67.733 -28.906 1 71.23 392 ALA B N 1
ATOM 10443 C CA . ALA B 1 392 ? 16.506 -68.001 -30.192 1 71.23 392 ALA B CA 1
ATOM 10444 C C . ALA B 1 392 ? 17.306 -69.017 -31.002 1 71.23 392 ALA B C 1
ATOM 10446 O O . ALA B 1 392 ? 18.533 -68.926 -31.085 1 71.23 392 ALA B O 1
ATOM 10447 N N . SER B 1 393 ? 16.66 -70.083 -31.51 1 77.35 393 SER B N 1
ATOM 10448 C CA . SER B 1 393 ? 17.329 -71.124 -32.285 1 77.35 393 SER B CA 1
ATOM 10449 C C . SER B 1 393 ? 17.769 -70.601 -33.648 1 77.35 393 SER B C 1
ATOM 10451 O O . SER B 1 393 ? 17.113 -69.733 -34.228 1 77.35 393 SER B O 1
ATOM 10453 N N . PRO B 1 394 ? 18.88 -71.013 -34.106 1 78.89 394 PRO B N 1
ATOM 10454 C CA . PRO B 1 394 ? 19.358 -70.615 -35.433 1 78.89 394 PRO B CA 1
ATOM 10455 C C . PRO B 1 394 ? 18.332 -70.876 -36.533 1 78.89 394 PRO B C 1
ATOM 10457 O O . PRO B 1 394 ? 18.243 -70.108 -37.494 1 78.89 394 PRO B O 1
ATOM 10460 N N . GLU B 1 395 ? 17.557 -71.915 -36.296 1 81.26 395 GLU B N 1
ATOM 10461 C CA . GLU B 1 395 ? 16.531 -72.24 -37.282 1 81.26 395 GLU B CA 1
ATOM 10462 C C . GLU B 1 395 ? 15.454 -71.16 -37.335 1 81.26 395 GLU B C 1
ATOM 10464 O O . GLU B 1 395 ? 15.033 -70.748 -38.418 1 81.26 395 GLU B O 1
ATOM 10469 N N . LEU B 1 396 ? 15.127 -70.736 -36.229 1 82.99 396 LEU B N 1
ATOM 10470 C CA . LEU B 1 396 ? 14.091 -69.713 -36.151 1 82.99 396 LEU B CA 1
ATOM 10471 C C . LEU B 1 396 ? 14.596 -68.384 -36.703 1 82.99 396 LEU B C 1
ATOM 10473 O O . LEU B 1 396 ? 13.843 -67.645 -37.341 1 82.99 396 LEU B O 1
ATOM 10477 N N . LEU B 1 397 ? 15.798 -68.157 -36.535 1 82.79 397 LEU B N 1
ATOM 10478 C CA . LEU B 1 397 ? 16.404 -66.923 -37.025 1 82.79 397 LEU B CA 1
ATOM 10479 C C . LEU B 1 397 ? 16.44 -66.904 -38.549 1 82.79 397 LEU B C 1
ATOM 10481 O O . LEU B 1 397 ? 16.175 -65.87 -39.167 1 82.79 397 LEU B O 1
ATOM 10485 N N . SER B 1 398 ? 16.718 -68.097 -39.041 1 83.02 398 SER B N 1
ATOM 10486 C CA . SER B 1 398 ? 16.743 -68.216 -40.495 1 83.02 398 SER B CA 1
ATOM 10487 C C . SER B 1 398 ? 15.348 -68.054 -41.087 1 83.02 398 SER B C 1
ATOM 10489 O O . SER B 1 398 ? 15.18 -67.417 -42.129 1 83.02 398 SER B O 1
ATOM 10491 N N . GLN B 1 399 ? 14.443 -68.549 -40.399 1 86.06 399 GLN B N 1
ATOM 10492 C CA . GLN B 1 399 ? 13.059 -68.429 -40.846 1 86.06 399 GLN B CA 1
ATOM 10493 C C . GLN B 1 399 ? 12.587 -66.979 -40.787 1 86.06 399 GLN B C 1
ATOM 10495 O O . GLN B 1 399 ? 11.861 -66.521 -41.672 1 86.06 399 GLN B O 1
ATOM 10500 N N . THR B 1 400 ? 13.004 -66.348 -39.73 1 87.95 400 THR B N 1
ATOM 10501 C CA . THR B 1 400 ? 12.642 -64.944 -39.57 1 87.95 400 THR B CA 1
ATOM 10502 C C . THR B 1 400 ? 13.238 -64.1 -40.693 1 87.95 400 THR B C 1
ATOM 10504 O O . THR B 1 400 ? 12.565 -63.227 -41.244 1 87.95 400 THR B O 1
ATOM 10507 N N . THR B 1 401 ? 14.415 -64.395 -41.044 1 86.68 401 THR B N 1
ATOM 10508 C CA . THR B 1 401 ? 15.096 -63.684 -42.12 1 86.68 401 THR B CA 1
ATOM 10509 C C . THR B 1 401 ? 14.387 -63.913 -43.452 1 86.68 401 THR B C 1
ATOM 10511 O O . THR B 1 401 ? 14.216 -62.98 -44.239 1 86.68 401 THR B O 1
ATOM 10514 N N . GLN B 1 402 ? 13.931 -65.136 -43.604 1 85.12 402 GLN B N 1
ATOM 10515 C CA . GLN B 1 402 ? 13.249 -65.482 -44.847 1 85.12 402 GLN B CA 1
ATOM 10516 C C . GLN B 1 402 ? 11.861 -64.85 -44.907 1 85.12 402 GLN B C 1
ATOM 10518 O O . GLN B 1 402 ? 11.445 -64.351 -45.955 1 85.12 402 GLN B O 1
ATOM 10523 N N . ARG B 1 403 ? 11.254 -64.83 -43.821 1 87.39 403 ARG B N 1
ATOM 10524 C CA . ARG B 1 403 ? 9.886 -64.327 -43.755 1 87.39 403 ARG B CA 1
ATOM 10525 C C . ARG B 1 403 ? 9.848 -62.815 -43.948 1 87.39 403 ARG B C 1
ATOM 10527 O O . ARG B 1 403 ? 8.951 -62.291 -44.612 1 87.39 403 ARG B O 1
ATOM 10534 N N . LEU B 1 404 ? 10.8 -62.165 -43.375 1 88.54 404 LEU B N 1
ATOM 10535 C CA . LEU B 1 404 ? 10.77 -60.708 -43.449 1 88.54 404 LEU B CA 1
ATOM 10536 C C . LEU B 1 404 ? 11.448 -60.214 -44.723 1 88.54 404 LEU B C 1
ATOM 10538 O O . LEU B 1 404 ? 11.045 -59.197 -45.292 1 88.54 404 LEU B O 1
ATOM 10542 N N . GLY B 1 405 ? 12.434 -60.949 -45.227 1 81.15 405 GLY B N 1
ATOM 10543 C CA . GLY B 1 405 ? 13.094 -60.67 -46.493 1 81.15 405 GLY B CA 1
ATOM 10544 C C . GLY B 1 405 ? 13.376 -59.195 -46.706 1 81.15 405 GLY B C 1
ATOM 10545 O O . GLY B 1 405 ? 14.031 -58.556 -45.88 1 81.15 405 GLY B O 1
ATOM 10546 N N . LYS B 1 406 ? 12.699 -58.564 -47.642 1 80.15 406 LYS B N 1
ATOM 10547 C CA . LYS B 1 406 ? 12.931 -57.19 -48.078 1 80.15 406 LYS B CA 1
ATOM 10548 C C . LYS B 1 406 ? 12.228 -56.195 -47.158 1 80.15 406 LYS B C 1
ATOM 10550 O O . LYS B 1 406 ? 12.516 -54.997 -47.195 1 80.15 406 LYS B O 1
ATOM 10555 N N . ARG B 1 407 ? 11.438 -56.68 -46.296 1 87.23 407 ARG B N 1
ATOM 10556 C CA . ARG B 1 407 ? 10.698 -55.8 -45.398 1 87.23 407 ARG B CA 1
ATOM 10557 C C . ARG B 1 407 ? 11.558 -55.38 -44.211 1 87.23 407 ARG B C 1
ATOM 10559 O O . ARG B 1 407 ? 11.329 -54.326 -43.613 1 87.23 407 ARG B O 1
ATOM 10566 N N . ALA B 1 408 ? 12.57 -56.19 -43.923 1 89.17 408 ALA B N 1
ATOM 10567 C CA . ALA B 1 408 ? 13.398 -55.948 -42.745 1 89.17 408 ALA B CA 1
ATOM 10568 C C . ALA B 1 408 ? 14.132 -54.614 -42.855 1 89.17 408 ALA B C 1
ATOM 10570 O O . ALA B 1 408 ? 14.086 -53.795 -41.934 1 89.17 408 ALA B O 1
ATOM 10571 N N . PRO B 1 409 ? 14.684 -54.323 -44.022 1 87.79 409 PRO B N 1
ATOM 10572 C CA . PRO B 1 409 ? 15.346 -53.023 -44.147 1 87.79 409 PRO B CA 1
ATOM 10573 C C . PRO B 1 409 ? 14.373 -51.852 -44.03 1 87.79 409 PRO B C 1
ATOM 10575 O O . PRO B 1 409 ? 14.726 -50.804 -43.482 1 87.79 409 PRO B O 1
ATOM 10578 N N . GLN B 1 410 ? 13.241 -52.103 -44.456 1 87.98 410 GLN B N 1
ATOM 10579 C CA . GLN B 1 410 ? 12.241 -51.043 -44.381 1 87.98 410 GLN B CA 1
ATOM 10580 C C . GLN B 1 410 ? 11.848 -50.758 -42.935 1 87.98 410 GLN B C 1
ATOM 10582 O O . GLN B 1 410 ? 11.632 -49.604 -42.56 1 87.98 410 GLN B O 1
ATOM 10587 N N . ILE B 1 411 ? 11.694 -51.756 -42.169 1 88.72 411 ILE B N 1
ATOM 10588 C CA . ILE B 1 411 ? 11.342 -51.608 -40.761 1 88.72 411 ILE B CA 1
ATOM 10589 C C . ILE B 1 411 ? 12.453 -50.859 -40.027 1 88.72 411 ILE B C 1
ATOM 10591 O O . ILE B 1 411 ? 12.184 -49.923 -39.271 1 88.72 411 ILE B O 1
ATOM 10595 N N . VAL B 1 412 ? 13.684 -51.21 -40.319 1 88.05 412 VAL B N 1
ATOM 10596 C CA . VAL B 1 412 ? 14.822 -50.599 -39.64 1 88.05 412 VAL B CA 1
ATOM 10597 C C . VAL B 1 412 ? 14.957 -49.139 -40.068 1 88.05 412 VAL B C 1
ATOM 10599 O O . VAL B 1 412 ? 15.333 -48.282 -39.265 1 88.05 412 VAL B O 1
ATOM 10602 N N . ASP B 1 413 ? 14.646 -48.919 -41.292 1 86.99 413 ASP B N 1
ATOM 10603 C CA . ASP B 1 413 ? 14.639 -47.536 -41.759 1 86.99 413 ASP B CA 1
ATOM 10604 C C . ASP B 1 413 ? 13.601 -46.708 -41.005 1 86.99 413 ASP B C 1
ATOM 10606 O O . ASP B 1 413 ? 13.855 -45.553 -40.655 1 86.99 413 ASP B O 1
ATOM 10610 N N . LYS B 1 414 ? 12.545 -47.306 -40.837 1 86.5 414 LYS B N 1
ATOM 10611 C CA . LYS B 1 414 ? 11.49 -46.613 -40.103 1 86.5 414 LYS B CA 1
ATOM 10612 C C . LYS B 1 414 ? 11.89 -46.387 -38.648 1 86.5 414 LYS B C 1
ATOM 10614 O O . LYS B 1 414 ? 11.591 -45.339 -38.072 1 86.5 414 LYS B O 1
ATOM 10619 N N . ILE B 1 415 ? 12.551 -47.347 -38.044 1 88.09 415 ILE B N 1
ATOM 10620 C CA . ILE B 1 415 ? 13.046 -47.215 -36.678 1 88.09 415 ILE B CA 1
ATOM 10621 C C . ILE B 1 415 ? 14.03 -46.051 -36.596 1 88.09 415 ILE B C 1
ATOM 10623 O O . ILE B 1 415 ? 13.936 -45.212 -35.697 1 88.09 415 ILE B O 1
ATOM 10627 N N . HIS B 1 416 ? 14.886 -46.019 -37.503 1 87.27 416 HIS B N 1
ATOM 10628 C CA . HIS B 1 416 ? 15.885 -44.957 -37.538 1 87.27 416 HIS B CA 1
ATOM 10629 C C . HIS B 1 416 ? 15.228 -43.587 -37.677 1 87.27 416 HIS B C 1
ATOM 10631 O O . HIS B 1 416 ? 15.646 -42.625 -37.029 1 87.27 416 HIS B O 1
ATOM 10637 N N . SER B 1 417 ? 14.283 -43.616 -38.408 1 83.76 417 SER B N 1
ATOM 10638 C CA . SER B 1 417 ? 13.573 -42.358 -38.618 1 83.76 417 SER B CA 1
ATOM 10639 C C . SER B 1 417 ? 12.864 -41.904 -37.346 1 83.76 417 SER B C 1
ATOM 10641 O O . SER B 1 417 ? 12.834 -40.711 -37.037 1 83.76 417 SER B O 1
ATOM 10643 N N . ILE B 1 418 ? 12.269 -42.796 -36.676 1 81.43 418 ILE B N 1
ATOM 10644 C CA . ILE B 1 418 ? 11.557 -42.489 -35.44 1 81.43 418 ILE B CA 1
ATOM 10645 C C . ILE B 1 418 ? 12.532 -41.924 -34.41 1 81.43 418 ILE B C 1
ATOM 10647 O O . ILE B 1 418 ? 12.24 -40.922 -33.753 1 81.43 418 ILE B O 1
ATOM 10651 N N . VAL B 1 419 ? 13.673 -42.528 -34.321 1 85.88 419 VAL B N 1
ATOM 10652 C CA . VAL B 1 419 ? 14.669 -42.11 -33.34 1 85.88 419 VAL B CA 1
ATOM 10653 C C . VAL B 1 419 ? 15.252 -40.757 -33.74 1 85.88 419 VAL B C 1
ATOM 10655 O O . VAL B 1 419 ? 15.49 -39.9 -32.886 1 85.88 419 VAL B O 1
ATOM 10658 N N . GLU B 1 420 ? 15.497 -40.643 -34.954 1 81.35 420 GLU B N 1
ATOM 10659 C CA . GLU B 1 420 ? 16 -39.365 -35.447 1 81.35 420 GLU B CA 1
ATOM 10660 C C . GLU B 1 420 ? 15.026 -38.232 -35.139 1 81.35 420 GLU B C 1
ATOM 10662 O O . GLU B 1 420 ? 15.438 -37.148 -34.72 1 81.35 420 GLU B O 1
ATOM 10667 N N . GLU B 1 421 ? 13.845 -38.567 -35.313 1 71.71 421 GLU B N 1
ATOM 10668 C CA . GLU B 1 421 ? 12.821 -37.578 -34.991 1 71.71 421 GLU B CA 1
ATOM 10669 C C . GLU B 1 421 ? 12.81 -37.259 -33.499 1 71.71 421 GLU B C 1
ATOM 10671 O O . GLU B 1 421 ? 12.618 -36.107 -33.106 1 71.71 421 GLU B O 1
ATOM 10676 N N . ALA B 1 422 ? 12.906 -38.241 -32.732 1 77.17 422 ALA B N 1
ATOM 10677 C CA . ALA B 1 422 ? 12.932 -38.059 -31.284 1 77.17 422 ALA B CA 1
ATOM 10678 C C . ALA B 1 422 ? 14.128 -37.213 -30.858 1 77.17 422 ALA B C 1
ATOM 10680 O O . ALA B 1 422 ? 14.011 -36.36 -29.975 1 77.17 422 ALA B O 1
ATOM 10681 N N . ILE B 1 423 ? 15.264 -37.499 -31.501 1 79.07 423 ILE B N 1
ATOM 10682 C CA . ILE B 1 423 ? 16.483 -36.75 -31.217 1 79.07 423 ILE B CA 1
ATOM 10683 C C . ILE B 1 423 ? 16.291 -35.285 -31.605 1 79.07 423 ILE B C 1
ATOM 10685 O O . ILE B 1 423 ? 16.666 -34.383 -30.852 1 79.07 423 ILE B O 1
ATOM 10689 N N . ASP B 1 424 ? 15.709 -35.127 -32.621 1 67.02 424 ASP B N 1
ATOM 10690 C CA . ASP B 1 424 ? 15.464 -33.774 -33.111 1 67.02 424 ASP B CA 1
ATOM 10691 C C . ASP B 1 424 ? 14.547 -33.004 -32.163 1 67.02 424 ASP B C 1
ATOM 10693 O O . ASP B 1 424 ? 14.677 -31.787 -32.017 1 67.02 424 ASP B O 1
ATOM 10697 N N . HIS B 1 425 ? 13.683 -33.794 -31.612 1 63.76 425 HIS B N 1
ATOM 10698 C CA . HIS B 1 425 ? 12.726 -33.194 -30.69 1 63.76 425 HIS B CA 1
ATOM 10699 C C . HIS B 1 425 ? 13.425 -32.642 -29.452 1 63.76 425 HIS B C 1
ATOM 10701 O O . HIS B 1 425 ? 12.942 -31.692 -28.833 1 63.76 425 HIS B O 1
ATOM 10707 N N . VAL B 1 426 ? 14.475 -33.286 -29.084 1 67.2 426 VAL B N 1
ATOM 10708 C CA . VAL B 1 426 ? 15.084 -32.912 -27.812 1 67.2 426 VAL B CA 1
ATOM 10709 C C . VAL B 1 426 ? 16.319 -32.05 -28.064 1 67.2 426 VAL B C 1
ATOM 10711 O O . VAL B 1 426 ? 16.815 -31.383 -27.153 1 67.2 426 VAL B O 1
ATOM 10714 N N . LYS B 1 427 ? 16.746 -32.182 -29.285 1 61.14 427 LYS B N 1
ATOM 10715 C CA . LYS B 1 427 ? 17.979 -31.474 -29.617 1 61.14 427 LYS B CA 1
ATOM 10716 C C . LYS B 1 427 ? 17.834 -29.975 -29.372 1 61.14 427 LYS B C 1
ATOM 10718 O O . LYS B 1 427 ? 16.811 -29.38 -29.717 1 61.14 427 LYS B O 1
ATOM 10723 N N . ILE B 1 428 ? 18.737 -29.424 -28.595 1 49.75 428 ILE B N 1
ATOM 10724 C CA . ILE B 1 428 ? 18.715 -28.027 -28.176 1 49.75 428 ILE B CA 1
ATOM 10725 C C . ILE B 1 428 ? 19.493 -27.176 -29.176 1 49.75 428 ILE B C 1
ATOM 10727 O O . ILE B 1 428 ? 19.122 -26.032 -29.449 1 49.75 428 ILE B O 1
ATOM 10731 N N . ALA B 1 429 ? 20.768 -27.631 -29.629 1 47.54 429 ALA B N 1
ATOM 10732 C CA . ALA B 1 429 ? 21.674 -26.823 -30.44 1 47.54 429 ALA B CA 1
ATOM 10733 C C . ALA B 1 429 ? 21.882 -27.446 -31.817 1 47.54 429 ALA B C 1
ATOM 10735 O O . ALA B 1 429 ? 21.676 -28.648 -31.998 1 47.54 429 ALA B O 1
ATOM 10736 N N . SER B 1 430 ? 22.004 -26.612 -32.941 1 47.92 430 SER B N 1
ATOM 10737 C CA . SER B 1 430 ? 22.313 -27.057 -34.296 1 47.92 430 SER B CA 1
ATOM 10738 C C . SER B 1 430 ? 23.641 -27.805 -34.342 1 47.92 430 SER B C 1
ATOM 10740 O O . SER B 1 430 ? 23.923 -28.521 -35.305 1 47.92 430 SER B O 1
ATOM 10742 N N . THR B 1 431 ? 24.471 -27.594 -33.318 1 53.63 431 THR B N 1
ATOM 10743 C CA . THR B 1 431 ? 25.765 -28.267 -33.34 1 53.63 431 THR B CA 1
ATOM 10744 C C . THR B 1 431 ? 25.594 -29.775 -33.18 1 53.63 431 THR B C 1
ATOM 10746 O O . THR B 1 431 ? 24.652 -30.232 -32.529 1 53.63 431 THR B O 1
ATOM 10749 N N . ASN B 1 432 ? 26.402 -30.34 -33.831 1 64.59 432 ASN B N 1
ATOM 10750 C CA . ASN B 1 432 ? 26.395 -31.797 -33.745 1 64.59 432 ASN B CA 1
ATOM 10751 C C . ASN B 1 432 ? 26.779 -32.277 -32.349 1 64.59 432 ASN B C 1
ATOM 10753 O O . ASN B 1 432 ? 27.797 -31.853 -31.8 1 64.59 432 ASN B O 1
ATOM 10757 N N . VAL B 1 433 ? 25.82 -32.754 -31.66 1 73.83 433 VAL B N 1
ATOM 10758 C CA . VAL B 1 433 ? 26.078 -33.334 -30.346 1 73.83 433 VAL B CA 1
ATOM 10759 C C . VAL B 1 433 ? 26.123 -34.857 -30.454 1 73.83 433 VAL B C 1
ATOM 10761 O O . VAL B 1 433 ? 25.446 -35.446 -31.3 1 73.83 433 VAL B O 1
ATOM 10764 N N . PRO B 1 434 ? 27.022 -35.463 -29.7 1 87.03 434 PRO B N 1
ATOM 10765 C CA . PRO B 1 434 ? 27.049 -36.927 -29.735 1 87.03 434 PRO B CA 1
ATOM 10766 C C . PRO B 1 434 ? 25.765 -37.554 -29.194 1 87.03 434 PRO B C 1
ATOM 10768 O O . PRO B 1 434 ? 25.068 -36.939 -28.383 1 87.03 434 PRO B O 1
ATOM 10771 N N . VAL B 1 435 ? 25.423 -38.573 -29.773 1 89.43 435 VAL B N 1
ATOM 10772 C CA . VAL B 1 435 ? 24.279 -39.356 -29.318 1 89.43 435 VAL B CA 1
ATOM 10773 C C . VAL B 1 435 ? 24.765 -40.589 -28.56 1 89.43 435 VAL B C 1
ATOM 10775 O O . VAL B 1 435 ? 25.62 -41.33 -29.05 1 89.43 435 VAL B O 1
ATOM 10778 N N . LEU B 1 436 ? 24.349 -40.713 -27.377 1 90.84 436 LEU B N 1
ATOM 10779 C CA . LEU B 1 436 ? 24.616 -41.92 -26.601 1 90.84 436 LEU B CA 1
ATOM 10780 C C . LEU B 1 436 ? 23.466 -42.913 -26.73 1 90.84 436 LEU B C 1
ATOM 10782 O O . LEU B 1 436 ? 22.34 -42.622 -26.32 1 90.84 436 LEU B O 1
ATOM 10786 N N . LEU B 1 437 ? 23.754 -43.942 -27.357 1 91.2 437 LEU B N 1
ATOM 10787 C CA . LEU B 1 437 ? 22.749 -44.985 -27.537 1 91.2 437 LEU B CA 1
ATOM 10788 C C . LEU B 1 437 ? 22.827 -46.015 -26.415 1 91.2 437 LEU B C 1
ATOM 10790 O O . LEU B 1 437 ? 23.86 -46.663 -26.233 1 91.2 437 LEU B O 1
ATOM 10794 N N . VAL B 1 438 ? 21.714 -46.092 -25.684 1 90.08 438 VAL B N 1
ATOM 10795 C CA . VAL B 1 438 ? 21.711 -47.036 -24.572 1 90.08 438 VAL B CA 1
ATOM 10796 C C . VAL B 1 438 ? 20.41 -47.836 -24.576 1 90.08 438 VAL B C 1
ATOM 10798 O O . VAL B 1 438 ? 19.539 -47.611 -25.419 1 90.08 438 VAL B O 1
ATOM 10801 N N . GLY B 1 439 ? 20.364 -48.853 -23.709 1 86.68 439 GLY B N 1
ATOM 10802 C CA . GLY B 1 439 ? 19.204 -49.727 -23.637 1 86.68 439 GLY B CA 1
ATOM 10803 C C . GLY B 1 439 ? 19.363 -50.997 -24.451 1 86.68 439 GLY B C 1
ATOM 10804 O O . GLY B 1 439 ? 20.142 -51.035 -25.406 1 86.68 439 GLY B O 1
ATOM 10805 N N . GLY B 1 440 ? 18.546 -51.885 -24.206 1 77.78 440 GLY B N 1
ATOM 10806 C CA . GLY B 1 440 ? 18.609 -53.163 -24.897 1 77.78 440 GLY B CA 1
ATOM 10807 C C . GLY B 1 440 ? 18.209 -53.071 -26.358 1 77.78 440 GLY B C 1
ATOM 10808 O O . GLY B 1 440 ? 18.685 -53.849 -27.187 1 77.78 440 GLY B O 1
ATOM 10809 N N . GLY B 1 441 ? 17.36 -52.071 -26.629 1 76.82 441 GLY B N 1
ATOM 10810 C CA . GLY B 1 441 ? 16.881 -51.898 -27.991 1 76.82 441 GLY B CA 1
ATOM 10811 C C . GLY B 1 441 ? 17.822 -51.079 -28.855 1 76.82 441 GLY B C 1
ATOM 10812 O O . GLY B 1 441 ? 17.521 -50.799 -30.017 1 76.82 441 GLY B O 1
ATOM 10813 N N . SER B 1 442 ? 18.944 -50.747 -28.326 1 82.42 442 SER B N 1
ATOM 10814 C CA . SER B 1 442 ? 19.905 -49.969 -29.101 1 82.42 442 SER B CA 1
ATOM 10815 C C . SER B 1 442 ? 20.395 -50.747 -30.317 1 82.42 442 SER B C 1
ATOM 10817 O O . SER B 1 442 ? 20.869 -50.156 -31.29 1 82.42 442 SER B O 1
ATOM 10819 N N . SER B 1 443 ? 20.211 -52.042 -30.272 1 79.13 443 SER B N 1
ATOM 10820 C CA . SER B 1 443 ? 20.634 -52.91 -31.366 1 79.13 443 SER B CA 1
ATOM 10821 C C . SER B 1 443 ? 19.74 -52.735 -32.588 1 79.13 443 SER B C 1
ATOM 10823 O O . SER B 1 443 ? 20.087 -53.174 -33.686 1 79.13 443 SER B O 1
ATOM 10825 N N . LEU B 1 444 ? 18.699 -52.062 -32.333 1 85.41 444 LEU B N 1
ATOM 10826 C CA . LEU B 1 444 ? 17.774 -51.805 -33.432 1 85.41 444 LEU B CA 1
ATOM 10827 C C . LEU B 1 444 ? 18.335 -50.751 -34.38 1 85.41 444 LEU B C 1
ATOM 10829 O O . LEU B 1 444 ? 17.866 -50.617 -35.513 1 85.41 444 LEU B O 1
ATOM 10833 N N . ILE B 1 445 ? 19.309 -50.064 -33.838 1 86.63 445 ILE B N 1
ATOM 10834 C CA . ILE B 1 445 ? 19.875 -48.962 -34.608 1 86.63 445 ILE B CA 1
ATOM 10835 C C . ILE B 1 445 ? 21.18 -49.407 -35.264 1 86.63 445 ILE B C 1
ATOM 10837 O O . ILE B 1 445 ? 22.027 -50.029 -34.618 1 86.63 445 ILE B O 1
ATOM 10841 N N . ASP B 1 446 ? 21.223 -49.16 -36.588 1 79.77 446 ASP B N 1
ATOM 10842 C CA . ASP B 1 446 ? 22.478 -49.384 -37.299 1 79.77 446 ASP B CA 1
ATOM 10843 C C . ASP B 1 446 ? 23.486 -48.278 -36.994 1 79.77 446 ASP B C 1
ATOM 10845 O O . ASP B 1 446 ? 23.311 -47.135 -37.423 1 79.77 446 ASP B O 1
ATOM 10849 N N . GLU B 1 447 ? 24.505 -48.597 -36.269 1 77.88 447 GLU B N 1
ATOM 10850 C CA . GLU B 1 447 ? 25.488 -47.627 -35.795 1 77.88 447 GLU B CA 1
ATOM 10851 C C . GLU B 1 447 ? 26.265 -47.016 -36.958 1 77.88 447 GLU B C 1
ATOM 10853 O O . GLU B 1 447 ? 26.868 -45.951 -36.817 1 77.88 447 GLU B O 1
ATOM 10858 N N . ASN B 1 448 ? 26.215 -47.649 -38.031 1 77.15 448 ASN B N 1
ATOM 10859 C CA . ASN B 1 448 ? 26.941 -47.152 -39.195 1 77.15 448 ASN B CA 1
ATOM 10860 C C . ASN B 1 448 ? 26.153 -46.071 -39.928 1 77.15 448 ASN B C 1
ATOM 10862 O O . ASN B 1 448 ? 26.695 -45.379 -40.791 1 77.15 448 ASN B O 1
ATOM 10866 N N . ARG B 1 449 ? 24.941 -46.049 -39.462 1 80.78 449 ARG B N 1
ATOM 10867 C CA . ARG B 1 449 ? 24.102 -45.012 -40.053 1 80.78 449 ARG B CA 1
ATOM 10868 C C . ARG B 1 449 ? 24.075 -43.764 -39.177 1 80.78 449 ARG B C 1
ATOM 10870 O O . ARG B 1 449 ? 23.893 -43.856 -37.961 1 80.78 449 ARG B O 1
ATOM 10877 N N . LYS B 1 450 ? 24.337 -42.672 -39.758 1 78.82 450 LYS B N 1
ATOM 10878 C CA . LYS B 1 450 ? 24.39 -41.417 -39.013 1 78.82 450 LYS B CA 1
ATOM 10879 C C . LYS B 1 450 ? 22.997 -40.815 -38.85 1 78.82 450 LYS B C 1
ATOM 10881 O O . LYS B 1 450 ? 22.13 -41.001 -39.708 1 78.82 450 LYS B O 1
ATOM 10886 N N . PHE B 1 451 ? 22.757 -40.415 -37.676 1 79.07 451 PHE B N 1
ATOM 10887 C CA . PHE B 1 451 ? 21.587 -39.568 -37.479 1 79.07 451 PHE B CA 1
ATOM 10888 C C . PHE B 1 451 ? 21.872 -38.139 -37.928 1 79.07 451 PHE B C 1
ATOM 10890 O O . PHE B 1 451 ? 22.977 -37.63 -37.732 1 79.07 451 PHE B O 1
ATOM 10897 N N . GLU B 1 452 ? 20.943 -37.551 -38.58 1 69.65 452 GLU B N 1
ATOM 10898 C CA . GLU B 1 452 ? 21.13 -36.157 -38.972 1 69.65 452 GLU B CA 1
ATOM 10899 C C . GLU B 1 452 ? 21.308 -35.259 -37.752 1 69.65 452 GLU B C 1
ATOM 10901 O O . GLU B 1 452 ? 20.57 -35.381 -36.772 1 69.65 452 GLU B O 1
ATOM 10906 N N . GLY B 1 453 ? 22.337 -34.421 -37.705 1 66.19 453 GLY B N 1
ATOM 10907 C CA . GLY B 1 453 ? 22.584 -33.474 -36.63 1 66.19 453 GLY B CA 1
ATOM 10908 C C . GLY B 1 453 ? 23.344 -34.079 -35.465 1 66.19 453 GLY B C 1
ATOM 10909 O O . GLY B 1 453 ? 23.41 -33.487 -34.385 1 66.19 453 GLY B O 1
ATOM 10910 N N . VAL B 1 454 ? 23.788 -35.27 -35.626 1 77.93 454 VAL B N 1
ATOM 10911 C CA . VAL B 1 454 ? 24.502 -35.979 -34.568 1 77.93 454 VAL B CA 1
ATOM 10912 C C . VAL B 1 454 ? 25.966 -36.157 -34.963 1 77.93 454 VAL B C 1
ATOM 10914 O O . VAL B 1 454 ? 26.27 -36.494 -36.109 1 77.93 454 VAL B O 1
ATOM 10917 N N . SER B 1 455 ? 26.849 -35.786 -34.165 1 77.22 455 SER B N 1
ATOM 10918 C CA . SER B 1 455 ? 28.277 -35.875 -34.454 1 77.22 455 SER B CA 1
ATOM 10919 C C . SER B 1 455 ? 28.738 -37.327 -34.522 1 77.22 455 SER B C 1
ATOM 10921 O O . SER B 1 455 ? 29.483 -37.706 -35.428 1 77.22 455 SER B O 1
ATOM 10923 N N . LYS B 1 456 ? 28.433 -38.063 -33.572 1 86.79 456 LYS B N 1
ATOM 10924 C CA . LYS B 1 456 ? 28.801 -39.475 -33.517 1 86.79 456 LYS B CA 1
ATOM 10925 C C . LYS B 1 456 ? 27.843 -40.259 -32.625 1 86.79 456 LYS B C 1
ATOM 10927 O O . LYS B 1 456 ? 27.205 -39.688 -31.738 1 86.79 456 LYS B O 1
ATOM 10932 N N . ILE B 1 457 ? 27.718 -41.423 -32.977 1 88.26 457 ILE B N 1
ATOM 10933 C CA . ILE B 1 457 ? 26.937 -42.354 -32.17 1 88.26 457 ILE B CA 1
ATOM 10934 C C . ILE B 1 457 ? 27.869 -43.174 -31.281 1 88.26 457 ILE B C 1
ATOM 10936 O O . ILE B 1 457 ? 28.8 -43.817 -31.772 1 88.26 457 ILE B O 1
ATOM 10940 N N . ILE B 1 458 ? 27.664 -42.981 -30.005 1 89.3 458 ILE B N 1
ATOM 10941 C CA . ILE B 1 458 ? 28.501 -43.69 -29.043 1 89.3 458 ILE B CA 1
ATOM 10942 C C . ILE B 1 458 ? 27.668 -44.735 -28.305 1 89.3 458 ILE B C 1
ATOM 10944 O O . ILE B 1 458 ? 26.591 -44.427 -27.789 1 89.3 458 ILE B O 1
ATOM 10948 N N . LYS B 1 459 ? 28.119 -45.846 -28.398 1 89.83 459 LYS B N 1
ATOM 10949 C CA . LYS B 1 459 ? 27.574 -46.931 -27.587 1 89.83 459 LYS B CA 1
ATOM 10950 C C . LYS B 1 459 ? 28.554 -47.346 -26.493 1 89.83 459 LYS B C 1
ATOM 10952 O O . LYS B 1 459 ? 29.447 -48.162 -26.729 1 89.83 459 LYS B O 1
ATOM 10957 N N . PRO B 1 460 ? 28.362 -46.869 -25.35 1 88.69 460 PRO B N 1
ATOM 10958 C CA . PRO B 1 460 ? 29.337 -47.159 -24.297 1 88.69 460 PRO B CA 1
ATOM 10959 C C . PRO B 1 460 ? 29.316 -48.622 -23.86 1 88.69 460 PRO B C 1
ATOM 10961 O O . PRO B 1 460 ? 28.372 -49.351 -24.176 1 88.69 460 PRO B O 1
ATOM 10964 N N . LYS B 1 461 ? 30.462 -48.952 -23.226 1 87.6 461 LYS B N 1
ATOM 10965 C CA . LYS B 1 461 ? 30.455 -50.279 -22.615 1 87.6 461 LYS B CA 1
ATOM 10966 C C . LYS B 1 461 ? 29.323 -50.411 -21.6 1 87.6 461 LYS B C 1
ATOM 10968 O O . LYS B 1 461 ? 29.051 -49.478 -20.841 1 87.6 461 LYS B O 1
ATOM 10973 N N . HIS B 1 462 ? 28.605 -51.473 -21.629 1 87.7 462 HIS B N 1
ATOM 10974 C CA . HIS B 1 462 ? 27.495 -51.766 -20.73 1 87.7 462 HIS B CA 1
ATOM 10975 C C . HIS B 1 462 ? 26.26 -50.948 -21.094 1 87.7 462 HIS B C 1
ATOM 10977 O O . HIS B 1 462 ? 25.435 -50.644 -20.229 1 87.7 462 HIS B O 1
ATOM 10983 N N . TYR B 1 463 ? 26.092 -50.508 -22.334 1 88.56 463 TYR B N 1
ATOM 10984 C CA . TYR B 1 463 ? 25.002 -49.658 -22.803 1 88.56 463 TYR B CA 1
ATOM 10985 C C . TYR B 1 463 ? 23.652 -50.324 -22.567 1 88.56 463 TYR B C 1
ATOM 10987 O O . TYR B 1 463 ? 22.638 -49.642 -22.396 1 88.56 463 TYR B O 1
ATOM 10995 N N . GLN B 1 464 ? 23.621 -51.561 -22.473 1 85.87 464 GLN B N 1
ATOM 10996 C CA . GLN B 1 464 ? 22.369 -52.294 -22.325 1 85.87 464 GLN B CA 1
ATOM 10997 C C . GLN B 1 464 ? 21.785 -52.11 -20.927 1 85.87 464 GLN B C 1
ATOM 10999 O O . GLN B 1 464 ? 20.577 -52.255 -20.728 1 85.87 464 GLN B O 1
ATOM 11004 N N . CYS B 1 465 ? 22.72 -51.777 -20.023 1 89.13 465 CYS B N 1
ATOM 11005 C CA . CYS B 1 465 ? 22.282 -51.634 -18.639 1 89.13 465 CYS B CA 1
ATOM 11006 C C . CYS B 1 465 ? 22.578 -50.234 -18.115 1 89.13 465 CYS B C 1
ATOM 11008 O O . CYS B 1 465 ? 22.923 -50.065 -16.944 1 89.13 465 CYS B O 1
ATOM 11010 N N . ALA B 1 466 ? 22.496 -49.303 -19.009 1 89.99 466 ALA B N 1
ATOM 11011 C CA . ALA B 1 466 ? 22.792 -47.93 -18.61 1 89.99 466 ALA B CA 1
ATOM 11012 C C . ALA B 1 466 ? 21.855 -47.467 -17.498 1 89.99 466 ALA B C 1
ATOM 11014 O O . ALA B 1 466 ? 22.253 -46.692 -16.625 1 89.99 466 ALA B O 1
ATOM 11015 N N . ASN B 1 467 ? 20.595 -47.849 -17.496 1 89.48 467 ASN B N 1
ATOM 11016 C CA . ASN B 1 467 ? 19.631 -47.462 -16.471 1 89.48 467 ASN B CA 1
ATOM 11017 C C . ASN B 1 467 ? 20.032 -47.989 -15.096 1 89.48 467 ASN B C 1
ATOM 11019 O O . ASN B 1 467 ? 19.95 -47.267 -14.102 1 89.48 467 ASN B O 1
ATOM 11023 N N . ALA B 1 468 ? 20.52 -49.181 -15.103 1 90.57 468 ALA B N 1
ATOM 11024 C CA . ALA B 1 468 ? 20.961 -49.769 -13.84 1 90.57 468 ALA B CA 1
ATOM 11025 C C . ALA B 1 468 ? 22.235 -49.096 -13.338 1 90.57 468 ALA B C 1
ATOM 11027 O O . ALA B 1 468 ? 22.403 -48.893 -12.133 1 90.57 468 ALA B O 1
ATOM 11028 N N . VAL B 1 469 ? 23.097 -48.824 -14.251 1 90.44 469 VAL B N 1
ATOM 11029 C CA . VAL B 1 469 ? 24.327 -48.129 -13.884 1 90.44 469 VAL B CA 1
ATOM 11030 C C . VAL B 1 469 ? 23.992 -46.748 -13.326 1 90.44 469 VAL B C 1
ATOM 11032 O O . VAL B 1 469 ? 24.55 -46.331 -12.308 1 90.44 469 VAL B O 1
ATOM 11035 N N . GLY B 1 470 ? 23.12 -46.057 -14.024 1 88.46 470 GLY B N 1
ATOM 11036 C CA . GLY B 1 470 ? 22.697 -44.745 -13.561 1 88.46 470 GLY B CA 1
ATOM 11037 C C . GLY B 1 470 ? 22.067 -44.774 -12.181 1 88.46 470 GLY B C 1
ATOM 11038 O O . GLY B 1 470 ? 22.28 -43.865 -11.377 1 88.46 470 GLY B O 1
ATOM 11039 N N . ALA B 1 471 ? 21.264 -45.692 -11.948 1 87.33 471 ALA B N 1
ATOM 11040 C CA . ALA B 1 471 ? 20.635 -45.839 -10.638 1 87.33 471 ALA B CA 1
ATOM 11041 C C . ALA B 1 471 ? 21.684 -45.952 -9.536 1 87.33 471 ALA B C 1
ATOM 11043 O O . ALA B 1 471 ? 21.535 -45.358 -8.465 1 87.33 471 ALA B O 1
ATOM 11044 N N . ALA B 1 472 ? 22.728 -46.601 -9.829 1 85.64 472 ALA B N 1
ATOM 11045 C CA . ALA B 1 472 ? 23.762 -46.863 -8.832 1 85.64 472 ALA B CA 1
ATOM 11046 C C . ALA B 1 472 ? 24.568 -45.602 -8.533 1 85.64 472 ALA B C 1
ATOM 11048 O O . ALA B 1 472 ? 25.245 -45.52 -7.505 1 85.64 472 ALA B O 1
ATOM 11049 N N . LEU B 1 473 ? 24.46 -44.645 -9.384 1 78.95 473 LEU B N 1
ATOM 11050 C CA . LEU B 1 473 ? 25.324 -43.475 -9.268 1 78.95 473 LEU B CA 1
ATOM 11051 C C . LEU B 1 473 ? 24.55 -42.278 -8.727 1 78.95 473 LEU B C 1
ATOM 11053 O O . LEU B 1 473 ? 25.071 -41.161 -8.69 1 78.95 473 LEU B O 1
ATOM 11057 N N . CYS B 1 474 ? 23.458 -42.388 -8.258 1 71.08 474 CYS B N 1
ATOM 11058 C CA . CYS B 1 474 ? 22.602 -41.266 -7.889 1 71.08 474 CYS B CA 1
ATOM 11059 C C . CYS B 1 474 ? 23.035 -40.663 -6.558 1 71.08 474 CYS B C 1
ATOM 11061 O O . CYS B 1 474 ? 23.518 -41.377 -5.676 1 71.08 474 CYS B O 1
ATOM 11063 N N . ASP B 1 475 ? 22.948 -39.29 -6.558 1 78.66 475 ASP B N 1
ATOM 11064 C CA . ASP B 1 475 ? 23.212 -38.497 -5.361 1 78.66 475 ASP B CA 1
ATOM 11065 C C . ASP B 1 475 ? 21.928 -38.246 -4.574 1 78.66 475 ASP B C 1
ATOM 11067 O O . ASP B 1 475 ? 20.843 -38.644 -5.003 1 78.66 475 ASP B O 1
ATOM 11071 N N . VAL B 1 476 ? 22.14 -37.647 -3.361 1 80.5 476 VAL B N 1
ATOM 11072 C CA . VAL B 1 476 ? 21.021 -37.223 -2.526 1 80.5 476 VAL B CA 1
ATOM 11073 C C . VAL B 1 476 ? 20.797 -35.721 -2.685 1 80.5 476 VAL B C 1
ATOM 11075 O O . VAL B 1 476 ? 21.75 -34.961 -2.871 1 80.5 476 VAL B O 1
ATOM 11078 N N . SER B 1 477 ? 19.469 -35.346 -2.723 1 80.19 477 SER B N 1
ATOM 11079 C CA . SER B 1 477 ? 19.222 -33.927 -2.955 1 80.19 477 SER B CA 1
ATOM 11080 C C . SER B 1 477 ? 18.309 -33.342 -1.882 1 80.19 477 SER B C 1
ATOM 11082 O O . SER B 1 477 ? 17.662 -34.083 -1.139 1 80.19 477 SER B O 1
ATOM 11084 N N . GLY B 1 478 ? 18.324 -31.901 -1.724 1 79.23 478 GLY B N 1
ATOM 11085 C CA . GLY B 1 478 ? 17.417 -31.058 -0.962 1 79.23 478 GLY B CA 1
ATOM 11086 C C . GLY B 1 478 ? 16.955 -29.833 -1.728 1 79.23 478 GLY B C 1
ATOM 11087 O O . GLY B 1 478 ? 17.742 -29.207 -2.442 1 79.23 478 GLY B O 1
ATOM 11088 N N . ARG B 1 479 ? 15.584 -29.58 -1.703 1 78.85 479 ARG B N 1
ATOM 11089 C CA . ARG B 1 479 ? 15.046 -28.451 -2.457 1 78.85 479 ARG B CA 1
ATOM 11090 C C . ARG B 1 479 ? 14.238 -27.526 -1.554 1 78.85 479 ARG B C 1
ATOM 11092 O O . ARG B 1 479 ? 13.594 -27.981 -0.606 1 78.85 479 ARG B O 1
ATOM 11099 N N . VAL B 1 480 ? 14.351 -26.154 -1.896 1 79.94 480 VAL B N 1
ATOM 11100 C CA . VAL B 1 480 ? 13.563 -25.13 -1.219 1 79.94 480 VAL B CA 1
ATOM 11101 C C . VAL B 1 480 ? 12.872 -24.241 -2.251 1 79.94 480 VAL B C 1
ATOM 11103 O O . VAL B 1 480 ? 13.484 -23.844 -3.246 1 79.94 480 VAL B O 1
ATOM 11106 N N . ASP B 1 481 ? 11.561 -23.944 -2.215 1 75.71 481 ASP B N 1
ATOM 11107 C CA . ASP B 1 481 ? 10.754 -22.989 -2.969 1 75.71 481 ASP B CA 1
ATOM 11108 C C . ASP B 1 481 ? 9.928 -22.109 -2.034 1 75.71 481 ASP B C 1
ATOM 11110 O O . ASP B 1 481 ? 8.938 -22.565 -1.457 1 75.71 481 ASP B O 1
ATOM 11114 N N . THR B 1 482 ? 10.359 -20.857 -1.913 1 77.26 482 THR B N 1
ATOM 11115 C CA . THR B 1 482 ? 9.707 -20.002 -0.928 1 77.26 482 THR B CA 1
ATOM 11116 C C . THR B 1 482 ? 9.625 -18.563 -1.431 1 77.26 482 THR B C 1
ATOM 11118 O O . THR B 1 482 ? 10.378 -18.168 -2.323 1 77.26 482 THR B O 1
ATOM 11121 N N . VAL B 1 483 ? 8.63 -17.877 -1.027 1 76.22 483 VAL B N 1
ATOM 11122 C CA . VAL B 1 483 ? 8.496 -16.445 -1.273 1 76.22 483 VAL B CA 1
ATOM 11123 C C . VAL B 1 483 ? 8.814 -15.669 0.003 1 76.22 483 VAL B C 1
ATOM 11125 O O . VAL B 1 483 ? 8.255 -15.953 1.065 1 76.22 483 VAL B O 1
ATOM 11128 N N . ILE B 1 484 ? 9.769 -14.74 -0.049 1 79.03 484 ILE B N 1
ATOM 11129 C CA . ILE B 1 484 ? 10.17 -13.977 1.128 1 79.03 484 ILE B CA 1
ATOM 11130 C C . ILE B 1 484 ? 10.102 -12.482 0.822 1 79.03 484 ILE B C 1
ATOM 11132 O O . ILE B 1 484 ? 10.519 -12.042 -0.252 1 79.03 484 ILE B O 1
ATOM 11136 N N . ASN B 1 485 ? 9.428 -11.769 1.704 1 75.5 485 ASN B N 1
ATOM 11137 C CA . ASN B 1 485 ? 9.502 -10.312 1.669 1 75.5 485 ASN B CA 1
ATOM 11138 C C . ASN B 1 485 ? 10.833 -9.805 2.217 1 75.5 485 ASN B C 1
ATOM 11140 O O . ASN B 1 485 ? 11.056 -9.818 3.429 1 75.5 485 ASN B O 1
ATOM 11144 N N . ILE B 1 486 ? 11.698 -9.233 1.479 1 72.11 486 ILE B N 1
ATOM 11145 C CA . ILE B 1 486 ? 13.064 -8.866 1.836 1 72.11 486 ILE B CA 1
ATOM 11146 C C . ILE B 1 486 ? 13.045 -7.68 2.798 1 72.11 486 ILE B C 1
ATOM 11148 O O . ILE B 1 486 ? 13.797 -7.654 3.776 1 72.11 486 ILE B O 1
ATOM 11152 N N . SER B 1 487 ? 12.104 -6.654 2.644 1 62.05 487 SER B N 1
ATOM 11153 C CA . SER B 1 487 ? 12.038 -5.475 3.502 1 62.05 487 SER B CA 1
ATOM 11154 C C . SER B 1 487 ? 11.588 -5.841 4.912 1 62.05 487 SER B C 1
ATOM 11156 O O . SER B 1 487 ? 12.081 -5.28 5.892 1 62.05 487 SER B O 1
ATOM 11158 N N . ALA B 1 488 ? 10.742 -6.794 4.937 1 58.46 488 ALA B N 1
ATOM 11159 C CA . ALA B 1 488 ? 10.218 -7.219 6.232 1 58.46 488 ALA B CA 1
ATOM 11160 C C . ALA B 1 488 ? 11.253 -8.036 7.001 1 58.46 488 ALA B C 1
ATOM 11162 O O . ALA B 1 488 ? 11.192 -8.128 8.229 1 58.46 488 ALA B O 1
ATOM 11163 N N . SER B 1 489 ? 12.131 -8.595 6.196 1 58.16 489 SER B N 1
ATOM 11164 C CA . SER B 1 489 ? 13.141 -9.441 6.823 1 58.16 489 SER B CA 1
ATOM 11165 C C . SER B 1 489 ? 14.401 -8.647 7.152 1 58.16 489 SER B C 1
ATOM 11167 O O . SER B 1 489 ? 15.498 -9.206 7.202 1 58.16 489 SER B O 1
ATOM 11169 N N . GLY B 1 490 ? 14.271 -7.32 7.361 1 58.31 490 GLY B N 1
ATOM 11170 C CA . GLY B 1 490 ? 15.387 -6.5 7.805 1 58.31 490 GLY B CA 1
ATOM 11171 C C . GLY B 1 490 ? 16.114 -5.814 6.664 1 58.31 490 GLY B C 1
ATOM 11172 O O . GLY B 1 490 ? 17.129 -5.147 6.88 1 58.31 490 GLY B O 1
ATOM 11173 N N . GLY B 1 491 ? 15.597 -6.014 5.376 1 60.75 491 GLY B N 1
ATOM 11174 C CA . GLY B 1 491 ? 16.049 -5.237 4.233 1 60.75 491 GLY B CA 1
ATOM 11175 C C . GLY B 1 491 ? 17.366 -5.728 3.661 1 60.75 491 GLY B C 1
ATOM 11176 O O . GLY B 1 491 ? 18.013 -5.022 2.886 1 60.75 491 GLY B O 1
ATOM 11177 N N . ASN B 1 492 ? 17.864 -6.919 4.051 1 66.45 492 ASN B N 1
ATOM 11178 C CA . ASN B 1 492 ? 19.149 -7.407 3.56 1 66.45 492 ASN B CA 1
ATOM 11179 C C . ASN B 1 492 ? 18.979 -8.627 2.66 1 66.45 492 ASN B C 1
ATOM 11181 O O . ASN B 1 492 ? 18.801 -9.744 3.148 1 66.45 492 ASN B O 1
ATOM 11185 N N . ARG B 1 493 ? 19.047 -8.59 1.418 1 72.52 493 ARG B N 1
ATOM 11186 C CA . ARG B 1 493 ? 18.865 -9.619 0.4 1 72.52 493 ARG B CA 1
ATOM 11187 C C . ARG B 1 493 ? 19.878 -10.746 0.573 1 72.52 493 ARG B C 1
ATOM 11189 O O . ARG B 1 493 ? 19.534 -11.923 0.445 1 72.52 493 ARG B O 1
ATOM 11196 N N . GLU B 1 494 ? 21.03 -10.359 0.912 1 73.33 494 GLU B N 1
ATOM 11197 C CA . GLU B 1 494 ? 22.098 -11.345 1.035 1 73.33 494 GLU B CA 1
ATOM 11198 C C . GLU B 1 494 ? 21.839 -12.299 2.197 1 73.33 494 GLU B C 1
ATOM 11200 O O . GLU B 1 494 ? 22.073 -13.504 2.082 1 73.33 494 GLU B O 1
ATOM 11205 N N . LYS B 1 495 ? 21.349 -11.731 3.157 1 80.19 495 LYS B N 1
ATOM 11206 C CA . LYS B 1 495 ? 21.053 -12.569 4.315 1 80.19 495 LYS B CA 1
ATOM 11207 C C . LYS B 1 495 ? 19.928 -13.553 4.009 1 80.19 495 LYS B C 1
ATOM 11209 O O . LYS B 1 495 ? 19.963 -14.702 4.455 1 80.19 495 LYS B O 1
ATOM 11214 N N . VAL B 1 496 ? 19.019 -13.136 3.251 1 82.16 496 VAL B N 1
ATOM 11215 C CA . VAL B 1 496 ? 17.889 -13.984 2.884 1 82.16 496 VAL B CA 1
ATOM 11216 C C . VAL B 1 496 ? 18.364 -15.111 1.97 1 82.16 496 VAL B C 1
ATOM 11218 O O . VAL B 1 496 ? 17.961 -16.264 2.135 1 82.16 496 VAL B O 1
ATOM 11221 N N . ILE B 1 497 ? 19.242 -14.839 1.1 1 83.08 497 ILE B N 1
ATOM 11222 C CA . ILE B 1 497 ? 19.783 -15.822 0.168 1 83.08 497 ILE B CA 1
ATOM 11223 C C . ILE B 1 497 ? 20.554 -16.892 0.936 1 83.08 497 ILE B C 1
ATOM 11225 O O . ILE B 1 497 ? 20.396 -18.087 0.677 1 83.08 497 ILE B O 1
ATOM 11229 N N . GLU B 1 498 ? 21.268 -16.464 1.862 1 85.3 498 GLU B N 1
ATOM 11230 C CA . GLU B 1 498 ? 22.05 -17.406 2.657 1 85.3 498 GLU B CA 1
ATOM 11231 C C . GLU B 1 498 ? 21.146 -18.327 3.471 1 85.3 498 GLU B C 1
ATOM 11233 O O . GLU B 1 498 ? 21.441 -19.513 3.631 1 85.3 498 GLU B O 1
ATOM 11238 N N . THR B 1 499 ? 20.146 -17.795 3.874 1 86.65 499 THR B N 1
ATOM 11239 C CA . THR B 1 499 ? 19.201 -18.59 4.651 1 86.65 499 THR B CA 1
ATOM 11240 C C . THR B 1 499 ? 18.538 -19.65 3.775 1 86.65 499 THR B C 1
ATOM 11242 O O . THR B 1 499 ? 18.366 -20.794 4.199 1 86.65 499 THR B O 1
ATOM 11245 N N . VAL B 1 500 ? 18.22 -19.269 2.596 1 86.51 500 VAL B N 1
ATOM 11246 C CA . VAL B 1 500 ? 17.566 -20.186 1.668 1 86.51 500 VAL B CA 1
ATOM 11247 C C . VAL B 1 500 ? 18.537 -21.295 1.267 1 86.51 500 VAL B C 1
ATOM 11249 O O . VAL B 1 500 ? 18.157 -22.466 1.202 1 86.51 500 VAL B O 1
ATOM 11252 N N . LYS B 1 501 ? 19.736 -20.962 1.049 1 89.01 501 LYS B N 1
ATOM 11253 C CA . LYS B 1 501 ? 20.763 -21.94 0.702 1 89.01 501 LYS B CA 1
ATOM 11254 C C . LYS B 1 501 ? 21.022 -22.9 1.859 1 89.01 501 LYS B C 1
ATOM 11256 O O . LYS B 1 501 ? 21.183 -24.104 1.649 1 89.01 501 LYS B O 1
ATOM 11261 N N . LYS B 1 502 ? 21.03 -22.377 2.969 1 90.06 502 LYS B N 1
ATOM 11262 C CA . LYS B 1 502 ? 21.241 -23.201 4.156 1 90.06 502 LYS B CA 1
ATOM 11263 C C . LYS B 1 502 ? 20.099 -24.197 4.343 1 90.06 502 LYS B C 1
ATOM 11265 O O . LYS B 1 502 ? 20.331 -25.355 4.697 1 90.06 502 LYS B O 1
ATOM 11270 N N . GLU B 1 503 ? 19.001 -23.747 4.062 1 89.28 503 GLU B N 1
ATOM 11271 C CA . GLU B 1 503 ? 17.84 -24.623 4.193 1 89.28 503 GLU B CA 1
ATOM 11272 C C . GLU B 1 503 ? 17.892 -25.763 3.181 1 89.28 503 GLU B C 1
ATOM 11274 O O . GLU B 1 503 ? 17.576 -26.908 3.511 1 89.28 503 GLU B O 1
ATOM 11279 N N . ALA B 1 504 ? 18.255 -25.505 2.041 1 88.25 504 ALA B N 1
ATOM 11280 C CA . ALA B 1 504 ? 18.385 -26.533 1.011 1 88.25 504 ALA B CA 1
ATOM 11281 C C . ALA B 1 504 ? 19.471 -27.541 1.377 1 88.25 504 ALA B C 1
ATOM 11283 O O . ALA B 1 504 ? 19.298 -28.747 1.185 1 88.25 504 ALA B O 1
ATOM 11284 N N . THR B 1 505 ? 20.568 -27.088 1.946 1 90.8 505 THR B N 1
ATOM 11285 C CA . THR B 1 505 ? 21.687 -27.927 2.359 1 90.8 505 THR B CA 1
ATOM 11286 C C . THR B 1 505 ? 21.279 -28.848 3.505 1 90.8 505 THR B C 1
ATOM 11288 O O . THR B 1 505 ? 21.591 -30.041 3.492 1 90.8 505 THR B O 1
ATOM 11291 N N . GLU B 1 506 ? 20.555 -28.312 4.333 1 90.51 506 GLU B N 1
ATOM 11292 C CA . GLU B 1 506 ? 20.095 -29.101 5.472 1 90.51 506 GLU B CA 1
ATOM 11293 C C . GLU B 1 506 ? 19.123 -30.191 5.031 1 90.51 506 GLU B C 1
ATOM 11295 O O . GLU B 1 506 ? 19.152 -31.306 5.555 1 90.51 506 GLU B O 1
ATOM 11300 N N . LYS B 1 507 ? 18.373 -29.873 4.146 1 85.56 507 LYS B N 1
ATOM 11301 C CA . LYS B 1 507 ? 17.429 -30.86 3.63 1 85.56 507 LYS B CA 1
ATOM 11302 C C . LYS B 1 507 ? 18.157 -31.995 2.916 1 85.56 507 LYS B C 1
ATOM 11304 O O . LYS B 1 507 ? 17.772 -33.16 3.038 1 85.56 507 LYS B O 1
ATOM 11309 N N . ALA B 1 508 ? 19.17 -31.728 2.214 1 85.58 508 ALA B N 1
ATOM 11310 C CA . ALA B 1 508 ? 19.972 -32.746 1.54 1 85.58 508 ALA B CA 1
ATOM 11311 C C . ALA B 1 508 ? 20.649 -33.669 2.549 1 85.58 508 ALA B C 1
ATOM 11313 O O . ALA B 1 508 ? 20.678 -34.888 2.364 1 85.58 508 ALA B O 1
ATOM 11314 N N . ILE B 1 509 ? 21.129 -33.105 3.612 1 86.28 509 ILE B N 1
ATOM 11315 C CA . ILE B 1 509 ? 21.807 -33.871 4.652 1 86.28 509 ILE B CA 1
ATOM 11316 C C . ILE B 1 509 ? 20.805 -34.784 5.357 1 86.28 509 ILE B C 1
ATOM 11318 O O . ILE B 1 509 ? 21.095 -35.955 5.61 1 86.28 509 ILE B O 1
ATOM 11322 N N . LYS B 1 510 ? 19.715 -34.227 5.542 1 79.36 510 LYS B N 1
ATOM 11323 C CA . LYS B 1 510 ? 18.664 -35.014 6.181 1 79.36 510 LYS B CA 1
ATOM 11324 C C . LYS B 1 510 ? 18.237 -36.182 5.296 1 79.36 510 LYS B C 1
ATOM 11326 O O . LYS B 1 510 ? 17.889 -37.253 5.798 1 79.36 510 LYS B O 1
ATOM 11331 N N . ASN B 1 511 ? 18.435 -36.011 4.09 1 75.95 511 ASN B N 1
ATOM 11332 C CA . ASN B 1 511 ? 18.05 -37.046 3.137 1 75.95 511 ASN B CA 1
ATOM 11333 C C . ASN B 1 511 ? 19.163 -38.072 2.943 1 75.95 511 ASN B C 1
ATOM 11335 O O . ASN B 1 511 ? 19.004 -39.031 2.186 1 75.95 511 ASN B O 1
ATOM 11339 N N . GLY B 1 512 ? 20.37 -37.833 3.602 1 76.54 512 GLY B N 1
ATOM 11340 C CA . GLY B 1 512 ? 21.402 -38.858 3.608 1 76.54 512 GLY B CA 1
ATOM 11341 C C . GLY B 1 512 ? 22.69 -38.411 2.942 1 76.54 512 GLY B C 1
ATOM 11342 O O . GLY B 1 512 ? 23.601 -39.216 2.738 1 76.54 512 GLY B O 1
ATOM 11343 N N . ALA B 1 513 ? 22.758 -37.117 2.599 1 82.85 513 ALA B N 1
ATOM 11344 C CA . ALA B 1 513 ? 23.965 -36.633 1.935 1 82.85 513 ALA B CA 1
ATOM 11345 C C . ALA B 1 513 ? 25.101 -36.437 2.935 1 82.85 513 ALA B C 1
ATOM 11347 O O . ALA B 1 513 ? 24.866 -36.053 4.083 1 82.85 513 ALA B O 1
ATOM 11348 N N . LYS B 1 514 ? 26.261 -36.686 2.473 1 86.14 514 LYS B N 1
ATOM 11349 C CA . LYS B 1 514 ? 27.442 -36.321 3.25 1 86.14 514 LYS B CA 1
ATOM 11350 C C . LYS B 1 514 ? 27.613 -34.806 3.312 1 86.14 514 LYS B C 1
ATOM 11352 O O . LYS B 1 514 ? 27.707 -34.144 2.277 1 86.14 514 LYS B O 1
ATOM 11357 N N . PRO B 1 515 ? 27.603 -34.258 4.465 1 88.19 515 PRO B N 1
ATOM 11358 C CA . PRO B 1 515 ? 27.621 -32.803 4.628 1 88.19 515 PRO B CA 1
ATOM 11359 C C . PRO B 1 515 ? 28.737 -32.133 3.83 1 88.19 515 PRO B C 1
ATOM 11361 O O . PRO B 1 515 ? 28.526 -31.074 3.234 1 88.19 515 PRO B O 1
ATOM 11364 N N . GLU B 1 516 ? 29.856 -32.715 3.722 1 86.78 516 GLU B N 1
ATOM 11365 C CA . GLU B 1 516 ? 31.006 -32.095 3.069 1 86.78 516 GLU B CA 1
ATOM 11366 C C . GLU B 1 516 ? 30.864 -32.131 1.55 1 86.78 516 GLU B C 1
ATOM 11368 O O . GLU B 1 516 ? 31.531 -31.375 0.841 1 86.78 516 GLU B O 1
ATOM 11373 N N . SER B 1 517 ? 29.973 -32.938 1.14 1 86.31 517 SER B N 1
ATOM 11374 C CA . SER B 1 517 ? 29.849 -33.118 -0.303 1 86.31 517 SER B CA 1
ATOM 11375 C C . SER B 1 517 ? 28.714 -32.272 -0.87 1 86.31 517 SER B C 1
ATOM 11377 O O . SER B 1 517 ? 28.545 -32.186 -2.088 1 86.31 517 SER B O 1
ATOM 11379 N N . VAL B 1 518 ? 27.968 -31.568 -0.014 1 89.14 518 VAL B N 1
ATOM 11380 C CA . VAL B 1 518 ? 26.755 -30.889 -0.458 1 89.14 518 VAL B CA 1
ATOM 11381 C C . VAL B 1 518 ? 27.122 -29.602 -1.193 1 89.14 518 VAL B C 1
ATOM 11383 O O . VAL B 1 518 ? 27.903 -28.792 -0.688 1 89.14 518 VAL B O 1
ATOM 11386 N N . GLU B 1 519 ? 26.583 -29.436 -2.426 1 87.68 519 GLU B N 1
ATOM 11387 C CA . GLU B 1 519 ? 26.753 -28.23 -3.23 1 87.68 519 GLU B CA 1
ATOM 11388 C C . GLU B 1 519 ? 25.412 -27.716 -3.745 1 87.68 519 GLU B C 1
ATOM 11390 O O . GLU B 1 519 ? 24.489 -28.499 -3.979 1 87.68 519 GLU B O 1
ATOM 11395 N N . ILE B 1 520 ? 25.289 -26.657 -3.117 1 85.07 520 ILE B N 1
ATOM 11396 C CA . ILE B 1 520 ? 24.116 -26.063 -3.749 1 85.07 520 ILE B CA 1
ATOM 11397 C C . ILE B 1 520 ? 24.231 -26.184 -5.267 1 85.07 520 ILE B C 1
ATOM 11399 O O . ILE B 1 520 ? 25.19 -25.689 -5.865 1 85.07 520 ILE B O 1
ATOM 11403 N N . VAL B 1 521 ? 23.274 -26.504 -6.529 1 72.75 521 VAL B N 1
ATOM 11404 C CA . VAL B 1 521 ? 23.396 -26.768 -7.959 1 72.75 521 VAL B CA 1
ATOM 11405 C C . VAL B 1 521 ? 22.455 -25.851 -8.736 1 72.75 521 VAL B C 1
ATOM 11407 O O . VAL B 1 521 ? 22.635 -25.64 -9.938 1 72.75 521 VAL B O 1
ATOM 11410 N N . ASP B 1 522 ? 21.416 -25.344 -8.104 1 73.59 522 ASP B N 1
ATOM 11411 C CA . ASP B 1 522 ? 20.444 -24.462 -8.742 1 73.59 522 ASP B CA 1
ATOM 11412 C C . ASP B 1 522 ? 19.935 -23.407 -7.763 1 73.59 522 ASP B C 1
ATOM 11414 O O . ASP B 1 522 ? 19.616 -23.721 -6.614 1 73.59 522 ASP B O 1
ATOM 11418 N N . PHE B 1 523 ? 20.022 -22.128 -8.2 1 79.11 523 PHE B N 1
ATOM 11419 C CA . PHE B 1 523 ? 19.507 -21.033 -7.386 1 79.11 523 PHE B CA 1
ATOM 11420 C C . PHE B 1 523 ? 18.849 -19.972 -8.26 1 79.11 523 PHE B C 1
ATOM 11422 O O . PHE B 1 523 ? 19.46 -19.477 -9.21 1 79.11 523 PHE B O 1
ATOM 11429 N N . GLU B 1 524 ? 17.537 -19.676 -7.987 1 75.39 524 GLU B N 1
ATOM 11430 C CA . GLU B 1 524 ? 16.819 -18.634 -8.715 1 75.39 524 GLU B CA 1
ATOM 11431 C C . GLU B 1 524 ? 16.092 -17.694 -7.759 1 75.39 524 GLU B C 1
ATOM 11433 O O . GLU B 1 524 ? 15.541 -18.133 -6.747 1 75.39 524 GLU B O 1
ATOM 11438 N N . CYS B 1 525 ? 16.218 -16.401 -8.065 1 76.47 525 CYS B N 1
ATOM 11439 C CA . CYS B 1 525 ? 15.471 -15.362 -7.366 1 76.47 525 CYS B CA 1
ATOM 11440 C C . CYS B 1 525 ? 14.58 -14.588 -8.33 1 76.47 525 CYS B C 1
ATOM 11442 O O . CYS B 1 525 ? 15.076 -13.878 -9.207 1 76.47 525 CYS B O 1
ATOM 11444 N N . ILE B 1 526 ? 13.273 -14.684 -8.207 1 74.6 526 ILE B N 1
ATOM 11445 C CA . ILE B 1 526 ? 12.327 -14.06 -9.126 1 74.6 526 ILE B CA 1
ATOM 11446 C C . ILE B 1 526 ? 11.533 -12.981 -8.394 1 74.6 526 ILE B C 1
ATOM 11448 O O . ILE B 1 526 ? 10.698 -13.287 -7.54 1 74.6 526 ILE B O 1
ATOM 11452 N N . PRO B 1 527 ? 11.784 -11.763 -8.787 1 74.26 527 PRO B N 1
ATOM 11453 C CA . PRO B 1 527 ? 10.975 -10.704 -8.181 1 74.26 527 PRO B CA 1
ATOM 11454 C C . PRO B 1 527 ? 9.5 -10.796 -8.565 1 74.26 527 PRO B C 1
ATOM 11456 O O . PRO B 1 527 ? 9.175 -11.106 -9.715 1 74.26 527 PRO B O 1
ATOM 11459 N N . LEU B 1 528 ? 8.644 -10.539 -7.62 1 73.94 528 LEU B N 1
ATOM 11460 C CA . LEU B 1 528 ? 7.211 -10.659 -7.867 1 73.94 528 LEU B CA 1
ATOM 11461 C C . LEU B 1 528 ? 6.551 -9.285 -7.919 1 73.94 528 LEU B C 1
ATOM 11463 O O . LEU B 1 528 ? 6.688 -8.491 -6.985 1 73.94 528 LEU B O 1
ATOM 11467 N N . ALA B 1 529 ? 5.811 -9.007 -9.047 1 70.23 529 ALA B N 1
ATOM 11468 C CA . ALA B 1 529 ? 5.089 -7.749 -9.213 1 70.23 529 ALA B CA 1
ATOM 11469 C C . ALA B 1 529 ? 3.819 -7.729 -8.367 1 70.23 529 ALA B C 1
ATOM 11471 O O . ALA B 1 529 ? 3.217 -8.776 -8.115 1 70.23 529 ALA B O 1
ATOM 11472 N N . TYR B 1 530 ? 3.128 -6.443 -7.766 1 64.18 530 TYR B N 1
ATOM 11473 C CA . TYR B 1 530 ? 1.88 -6.197 -7.053 1 64.18 530 TYR B CA 1
ATOM 11474 C C . TYR B 1 530 ? 1.939 -6.762 -5.639 1 64.18 530 TYR B C 1
ATOM 11476 O O . TYR B 1 530 ? 0.902 -7.031 -5.028 1 64.18 530 TYR B O 1
ATOM 11484 N N . ILE B 1 531 ? 3.223 -7.189 -5.308 1 71.56 531 ILE B N 1
ATOM 11485 C CA . ILE B 1 531 ? 3.367 -7.659 -3.934 1 71.56 531 ILE B CA 1
ATOM 11486 C C . ILE B 1 531 ? 4.213 -6.67 -3.136 1 71.56 531 ILE B C 1
ATOM 11488 O O . ILE B 1 531 ? 5.301 -6.283 -3.57 1 71.56 531 ILE B O 1
ATOM 11492 N N . PRO B 1 532 ? 3.725 -6.208 -2.049 1 64.97 532 PRO B N 1
ATOM 11493 C CA . PRO B 1 532 ? 4.431 -5.18 -1.283 1 64.97 532 PRO B CA 1
ATOM 11494 C C . PRO B 1 532 ? 5.779 -5.661 -0.751 1 64.97 532 PRO B C 1
ATOM 11496 O O . PRO B 1 532 ? 5.977 -6.864 -0.558 1 64.97 532 PRO B O 1
ATOM 11499 N N . GLY B 1 533 ? 6.758 -4.849 -0.396 1 62.52 533 GLY B N 1
ATOM 11500 C CA . GLY B 1 533 ? 7.972 -5.089 0.367 1 62.52 533 GLY B CA 1
ATOM 11501 C C . GLY B 1 533 ? 9.075 -5.734 -0.452 1 62.52 533 GLY B C 1
ATOM 11502 O O . GLY B 1 533 ? 9.9 -6.476 0.084 1 62.52 533 GLY B O 1
ATOM 11503 N N . ASP B 1 534 ? 9.108 -5.661 -1.761 1 69.71 534 ASP B N 1
ATOM 11504 C CA . ASP B 1 534 ? 10.14 -6.264 -2.598 1 69.71 534 ASP B CA 1
ATOM 11505 C C . ASP B 1 534 ? 10.167 -7.782 -2.43 1 69.71 534 ASP B C 1
ATOM 11507 O O . ASP B 1 534 ? 11.212 -8.359 -2.122 1 69.71 534 ASP B O 1
ATOM 11511 N N . SER B 1 535 ? 9.122 -8.392 -2.636 1 76.17 535 SER B N 1
ATOM 11512 C CA . SER B 1 535 ? 8.978 -9.833 -2.456 1 76.17 535 SER B CA 1
ATOM 11513 C C . SER B 1 535 ? 9.574 -10.599 -3.632 1 76.17 535 SER B C 1
ATOM 11515 O O . SER B 1 535 ? 9.433 -10.186 -4.785 1 76.17 535 SER B O 1
ATOM 11517 N N . CYS B 1 536 ? 10.37 -11.663 -3.301 1 80.27 536 CYS B N 1
ATOM 11518 C CA . CYS B 1 536 ? 10.999 -12.517 -4.302 1 80.27 536 CYS B CA 1
ATOM 11519 C C . CYS B 1 536 ? 10.675 -13.984 -4.048 1 80.27 536 CYS B C 1
ATOM 11521 O O . CYS B 1 536 ? 10.558 -14.409 -2.897 1 80.27 536 CYS B O 1
ATOM 11523 N N . ARG B 1 537 ? 10.459 -14.688 -5.109 1 79.2 537 ARG B N 1
ATOM 11524 C CA . ARG B 1 537 ? 10.406 -16.144 -5.035 1 79.2 537 ARG B CA 1
ATOM 11525 C C . ARG B 1 537 ? 11.799 -16.75 -5.175 1 79.2 537 ARG B C 1
ATOM 11527 O O . ARG B 1 537 ? 12.539 -16.412 -6.102 1 79.2 537 ARG B O 1
ATOM 11534 N N . PHE B 1 538 ? 12.171 -17.596 -4.201 1 81.37 538 PHE B N 1
ATOM 11535 C CA . PHE B 1 538 ? 13.482 -18.235 -4.191 1 81.37 538 PHE B CA 1
ATOM 11536 C C . PHE B 1 538 ? 13.36 -19.725 -4.487 1 81.37 538 PHE B C 1
ATOM 11538 O O . PHE B 1 538 ? 12.551 -20.422 -3.871 1 81.37 538 PHE B O 1
ATOM 11545 N N . LEU B 1 539 ? 14.078 -20.13 -5.428 1 78.81 539 LEU B N 1
ATOM 11546 C CA . LEU B 1 539 ? 14.228 -21.543 -5.758 1 78.81 539 LEU B CA 1
ATOM 11547 C C . LEU B 1 539 ? 15.676 -21.99 -5.588 1 78.81 539 LEU B C 1
ATOM 11549 O O . LEU B 1 539 ? 16.583 -21.412 -6.192 1 78.81 539 LEU B O 1
ATOM 11553 N N . CYS B 1 540 ? 15.912 -23.044 -4.639 1 83.95 540 CYS B N 1
ATOM 11554 C CA . CYS B 1 540 ? 17.27 -23.509 -4.379 1 83.95 540 CYS B CA 1
ATOM 11555 C C . CYS B 1 540 ? 17.322 -25.031 -4.312 1 83.95 540 CYS B C 1
ATOM 11557 O O . CYS B 1 540 ? 16.471 -25.658 -3.678 1 83.95 540 CYS B O 1
ATOM 11559 N N . LYS B 1 541 ? 18.227 -25.607 -4.963 1 81.36 541 LYS B N 1
ATOM 11560 C CA . LYS B 1 541 ? 18.465 -27.047 -4.918 1 81.36 541 LYS B CA 1
ATOM 11561 C C . LYS B 1 541 ? 19.899 -27.355 -4.497 1 81.36 541 LYS B C 1
ATOM 11563 O O . LYS B 1 541 ? 20.849 -26.813 -5.067 1 81.36 541 LYS B O 1
ATOM 11568 N N . ALA B 1 542 ? 20.114 -28.271 -3.517 1 86.42 542 ALA B N 1
ATOM 11569 C CA . ALA B 1 542 ? 21.408 -28.773 -3.061 1 86.42 542 ALA B CA 1
ATOM 11570 C C . ALA B 1 542 ? 21.539 -30.27 -3.324 1 86.42 542 ALA B C 1
ATOM 11572 O O . ALA B 1 542 ? 20.56 -31.014 -3.22 1 86.42 542 ALA B O 1
ATOM 11573 N N . VAL B 1 543 ? 22.696 -30.756 -3.752 1 82.95 543 VAL B N 1
ATOM 11574 C CA . VAL B 1 543 ? 22.948 -32.169 -4.016 1 82.95 543 VAL B CA 1
ATOM 11575 C C . VAL B 1 543 ? 24.238 -32.603 -3.323 1 82.95 543 VAL B C 1
ATOM 11577 O O . VAL B 1 543 ? 25.174 -31.812 -3.188 1 82.95 543 VAL B O 1
ATOM 11580 N N . GLY B 1 544 ? 24.266 -33.816 -2.767 1 83.44 544 GLY B N 1
ATOM 11581 C CA . GLY B 1 544 ? 25.446 -34.393 -2.144 1 83.44 544 GLY B CA 1
ATOM 11582 C C . GLY B 1 544 ? 25.518 -35.902 -2.286 1 83.44 544 GLY B C 1
ATOM 11583 O O . GLY B 1 544 ? 24.527 -36.546 -2.634 1 83.44 544 GLY B O 1
ATOM 11584 N N . ASN B 1 545 ? 26.751 -36.478 -2.01 1 80.76 545 ASN B N 1
ATOM 11585 C CA . ASN B 1 545 ? 26.96 -37.922 -2.061 1 80.76 545 ASN B CA 1
ATOM 11586 C C . ASN B 1 545 ? 26.284 -38.628 -0.889 1 80.76 545 ASN B C 1
ATOM 11588 O O . ASN B 1 545 ? 26.181 -38.068 0.204 1 80.76 545 ASN B O 1
ATOM 11592 N N . LEU B 1 546 ? 25.844 -39.822 -1.194 1 79.71 546 LEU B N 1
ATOM 11593 C CA . LEU B 1 546 ? 25.218 -40.617 -0.144 1 79.71 546 LEU B CA 1
ATOM 11594 C C . LEU B 1 546 ? 26.226 -40.967 0.946 1 79.71 546 LEU B C 1
ATOM 11596 O O . LEU B 1 546 ? 27.354 -41.368 0.65 1 79.71 546 LEU B O 1
ATOM 11600 N N . ASP B 1 547 ? 25.829 -40.721 2.152 1 78.77 547 ASP B N 1
ATOM 11601 C CA . ASP B 1 547 ? 26.655 -41.103 3.293 1 78.77 547 ASP B CA 1
ATOM 11602 C C . ASP B 1 547 ? 26.396 -42.553 3.696 1 78.77 547 ASP B C 1
ATOM 11604 O O . ASP B 1 547 ? 25.519 -42.828 4.517 1 78.77 547 ASP B O 1
ATOM 11608 N N . PHE B 1 548 ? 27.155 -43.542 3.257 1 70.72 548 PHE B N 1
ATOM 11609 C CA . PHE B 1 548 ? 26.954 -44.968 3.485 1 70.72 548 PHE B CA 1
ATOM 11610 C C . PHE B 1 548 ? 27.204 -45.323 4.945 1 70.72 548 PHE B C 1
ATOM 11612 O O . PHE B 1 548 ? 26.671 -46.314 5.449 1 70.72 548 PHE B O 1
ATOM 11619 N N . ASN B 1 549 ? 28.076 -44.606 5.592 1 64.16 549 ASN B N 1
ATOM 11620 C CA . ASN B 1 549 ? 28.379 -44.908 6.987 1 64.16 549 ASN B CA 1
ATOM 11621 C C . ASN B 1 549 ? 27.173 -44.66 7.888 1 64.16 549 ASN B C 1
ATOM 11623 O O . ASN B 1 549 ? 26.941 -45.405 8.842 1 64.16 549 ASN B O 1
ATOM 11627 N N . SER B 1 550 ? 26.487 -43.682 7.499 1 61.67 550 SER B N 1
ATOM 11628 C CA . SER B 1 550 ? 25.333 -43.337 8.323 1 61.67 550 SER B CA 1
ATOM 11629 C C . SER B 1 550 ? 24.141 -44.233 8.008 1 61.67 550 SER B C 1
ATOM 11631 O O . SER B 1 550 ? 23.242 -44.394 8.836 1 61.67 550 SER B O 1
ATOM 11633 N N . ILE B 1 551 ? 24.073 -44.845 6.895 1 57.69 551 ILE B N 1
ATOM 11634 C CA . ILE B 1 551 ? 22.868 -45.534 6.444 1 57.69 551 ILE B CA 1
ATOM 11635 C C . ILE B 1 551 ? 22.922 -47 6.868 1 57.69 551 ILE B C 1
ATOM 11637 O O . ILE B 1 551 ? 21.888 -47.608 7.153 1 57.69 551 ILE B O 1
ATOM 11641 N N . SER B 1 552 ? 24.124 -47.675 6.799 1 53.71 552 SER B N 1
ATOM 11642 C CA . SER B 1 552 ? 24.216 -49.092 7.133 1 53.71 552 SER B CA 1
ATOM 11643 C C . SER B 1 552 ? 23.57 -49.384 8.483 1 53.71 552 SER B C 1
ATOM 11645 O O . SER B 1 552 ? 23.021 -50.469 8.693 1 53.71 552 SER B O 1
ATOM 11647 N N . ASN B 1 553 ? 23.747 -48.498 9.413 1 49.75 553 ASN B N 1
ATOM 11648 C CA . ASN B 1 553 ? 23.296 -48.802 10.767 1 49.75 553 ASN B CA 1
ATOM 11649 C C . ASN B 1 553 ? 21.894 -48.258 11.027 1 49.75 553 ASN B C 1
ATOM 11651 O O . ASN B 1 553 ? 21.372 -48.381 12.136 1 49.75 553 ASN B O 1
ATOM 11655 N N . ASN B 1 554 ? 21.334 -47.628 10.056 1 51.76 554 ASN B N 1
ATOM 11656 C CA . ASN B 1 554 ? 20.126 -46.903 10.437 1 51.76 554 ASN B CA 1
ATOM 11657 C C . ASN B 1 554 ? 18.867 -47.706 10.121 1 51.76 554 ASN B C 1
ATOM 11659 O O . ASN B 1 554 ? 18.448 -47.782 8.965 1 51.76 554 ASN B O 1
ATOM 11663 N N . LEU B 1 555 ? 18.448 -48.597 10.989 1 51.91 555 LEU B N 1
ATOM 11664 C CA . LEU B 1 555 ? 17.206 -49.36 11.043 1 51.91 555 LEU B CA 1
ATOM 11665 C C . LEU B 1 555 ? 16.004 -48.464 10.763 1 51.91 555 LEU B C 1
ATOM 11667 O O . LEU B 1 555 ? 14.889 -48.954 10.575 1 51.91 555 LEU B O 1
ATOM 11671 N N . GLU B 1 556 ? 16.258 -47.214 10.648 1 57.26 556 GLU B N 1
ATOM 11672 C CA . GLU B 1 556 ? 15.153 -46.265 10.559 1 57.26 556 GLU B CA 1
ATOM 11673 C C . GLU B 1 556 ? 14.519 -46.285 9.171 1 57.26 556 GLU B C 1
ATOM 11675 O O . GLU B 1 556 ? 13.377 -45.853 8.997 1 57.26 556 GLU B O 1
ATOM 11680 N N . PHE B 1 557 ? 15.111 -47.062 8.254 1 62.43 557 PHE B N 1
ATOM 11681 C CA . PHE B 1 557 ? 14.584 -47.033 6.894 1 62.43 557 PHE B CA 1
ATOM 11682 C C . PHE B 1 557 ? 13.753 -48.279 6.61 1 62.43 557 PHE B C 1
ATOM 11684 O O . PHE B 1 557 ? 13.266 -48.464 5.493 1 62.43 557 PHE B O 1
ATOM 11691 N N . LEU B 1 558 ? 13.451 -49.047 7.648 1 70.33 558 LEU B N 1
ATOM 11692 C CA . LEU B 1 558 ? 12.734 -50.297 7.419 1 70.33 558 LEU B CA 1
ATOM 11693 C C . LEU B 1 558 ? 11.231 -50.054 7.335 1 70.33 558 LEU B C 1
ATOM 11695 O O . LEU B 1 558 ? 10.692 -49.214 8.058 1 70.33 558 LEU B O 1
ATOM 11699 N N . ILE B 1 559 ? 10.599 -50.731 6.399 1 79.8 559 ILE B N 1
ATOM 11700 C CA . ILE B 1 559 ? 9.165 -50.64 6.145 1 79.8 559 ILE B CA 1
ATOM 11701 C C . ILE B 1 559 ? 8.441 -51.777 6.862 1 79.8 559 ILE B C 1
ATOM 11703 O O . ILE B 1 559 ? 8.917 -52.914 6.875 1 79.8 559 ILE B O 1
ATOM 11707 N N . GLU B 1 560 ? 7.407 -51.417 7.568 1 76.34 560 GLU B N 1
ATOM 11708 C CA . GLU B 1 560 ? 6.595 -52.424 8.245 1 76.34 560 GLU B CA 1
ATOM 11709 C C . GLU B 1 560 ? 5.725 -53.19 7.252 1 76.34 560 GLU B C 1
ATOM 11711 O O . GLU B 1 560 ? 5.404 -52.679 6.177 1 76.34 560 GLU B O 1
ATOM 11716 N N . LYS B 1 561 ? 5.506 -54.434 7.583 1 74.8 561 LYS B N 1
ATOM 11717 C CA . LYS B 1 561 ? 4.667 -55.289 6.749 1 74.8 561 LYS B CA 1
ATOM 11718 C C . LYS B 1 561 ? 3.286 -54.673 6.544 1 74.8 561 LYS B C 1
ATOM 11720 O O . LYS B 1 561 ? 2.655 -54.22 7.501 1 74.8 561 LYS B O 1
ATOM 11725 N N . PRO B 1 562 ? 2.922 -54.466 5.295 1 70.21 562 PRO B N 1
ATOM 11726 C CA . PRO B 1 562 ? 1.575 -53.942 5.055 1 70.21 562 PRO B CA 1
ATOM 11727 C C . PRO B 1 562 ? 0.481 -54.85 5.613 1 70.21 562 PRO B C 1
ATOM 11729 O O . PRO B 1 562 ? 0.627 -56.075 5.607 1 70.21 562 PRO B O 1
ATOM 11732 N N . LEU B 1 563 ? -0.436 -54.489 6.519 1 55.62 563 LEU B N 1
ATOM 11733 C CA . LEU B 1 563 ? -1.492 -55.309 7.104 1 55.62 563 LEU B CA 1
ATOM 11734 C C . LEU B 1 563 ? -2.243 -56.079 6.023 1 55.62 563 LEU B C 1
ATOM 11736 O O . LEU B 1 563 ? -2.405 -57.298 6.122 1 55.62 563 LEU B O 1
ATOM 11740 N N . THR B 1 564 ? -3.707 -55.777 5.532 1 48.79 564 THR B N 1
ATOM 11741 C CA . THR B 1 564 ? -4.785 -56.58 4.965 1 48.79 564 THR B CA 1
ATOM 11742 C C . THR B 1 564 ? -4.556 -56.818 3.476 1 48.79 564 THR B C 1
ATOM 11744 O O . THR B 1 564 ? -4.53 -55.871 2.687 1 48.79 564 THR B O 1
ATOM 11747 N N . SER B 1 565 ? -4.005 -57.822 3.106 1 41.95 565 SER B N 1
ATOM 11748 C CA . SER B 1 565 ? -3.939 -58.348 1.747 1 41.95 565 SER B CA 1
ATOM 11749 C C . SER B 1 565 ? -5.332 -58.623 1.192 1 41.95 565 SER B C 1
ATOM 11751 O O . SER B 1 565 ? -5.481 -58.982 0.022 1 41.95 565 SER B O 1
ATOM 11753 N N . SER B 1 566 ? -6.46 -59.032 1.911 1 37.5 566 SER B N 1
ATOM 11754 C CA . SER B 1 566 ? -7.597 -59.823 1.45 1 37.5 566 SER B CA 1
ATOM 11755 C C . SER B 1 566 ? -8.442 -59.045 0.447 1 37.5 566 SER B C 1
ATOM 11757 O O . SER B 1 566 ? -9.193 -59.637 -0.331 1 37.5 566 SER B O 1
ATOM 11759 N N . LYS B 1 567 ? -8.902 -57.828 0.644 1 42.34 567 LYS B N 1
ATOM 11760 C CA . LYS B 1 567 ? -9.999 -57.228 -0.11 1 42.34 567 LYS B CA 1
ATOM 11761 C C . LYS B 1 567 ? -9.547 -56.829 -1.512 1 42.34 567 LYS B C 1
ATOM 11763 O O . LYS B 1 567 ? -10.26 -56.113 -2.219 1 42.34 567 LYS B O 1
ATOM 11768 N N . ARG B 1 568 ? -8.521 -57.162 -1.858 1 41.22 568 ARG B N 1
ATOM 11769 C CA . ARG B 1 568 ? -7.947 -56.758 -3.137 1 41.22 568 ARG B CA 1
ATOM 11770 C C . ARG B 1 568 ? -8.6 -57.51 -4.292 1 41.22 568 ARG B C 1
ATOM 11772 O O . ARG B 1 568 ? -8.498 -57.095 -5.448 1 41.22 568 ARG B O 1
ATOM 11779 N N . GLU B 1 569 ? -9.014 -58.717 -4.131 1 36.76 569 GLU B N 1
ATOM 11780 C CA . GLU B 1 569 ? -9.403 -59.599 -5.227 1 36.76 569 GLU B CA 1
ATOM 11781 C C . GLU B 1 569 ? -10.701 -59.131 -5.878 1 36.76 569 GLU B C 1
ATOM 11783 O O . GLU B 1 569 ? -10.951 -59.414 -7.052 1 36.76 569 GLU B O 1
ATOM 11788 N N . GLU B 1 570 ? -11.634 -58.589 -5.19 1 36.17 570 GLU B N 1
ATOM 11789 C CA . GLU B 1 570 ? -12.953 -58.42 -5.793 1 36.17 570 GLU B CA 1
ATOM 11790 C C . GLU B 1 570 ? -12.94 -57.318 -6.848 1 36.17 570 GLU B C 1
ATOM 11792 O O . GLU B 1 570 ? -13.838 -57.248 -7.69 1 36.17 570 GLU B O 1
ATOM 11797 N N . ARG B 1 571 ? -12.167 -56.251 -6.76 1 40.57 571 ARG B N 1
ATOM 11798 C CA . ARG B 1 571 ? -12.314 -55.125 -7.678 1 40.57 571 ARG B CA 1
ATOM 11799 C C . ARG B 1 571 ? -11.672 -55.431 -9.026 1 40.57 571 ARG B C 1
ATOM 11801 O O . ARG B 1 571 ? -11.752 -54.625 -9.955 1 40.57 571 ARG B O 1
ATOM 11808 N N . LYS B 1 572 ? -10.995 -56.501 -9.185 1 39.59 572 LYS B N 1
ATOM 11809 C CA . LYS B 1 572 ? -10.331 -56.807 -10.449 1 39.59 572 LYS B CA 1
ATOM 11810 C C . LYS B 1 572 ? -11.345 -56.968 -11.578 1 39.59 572 LYS B C 1
ATOM 11812 O O . LYS B 1 572 ? -11.012 -56.781 -12.75 1 39.59 572 LYS B O 1
ATOM 11817 N N . GLU B 1 573 ? -12.512 -57.592 -11.301 1 33.63 573 GLU B N 1
ATOM 11818 C CA . GLU B 1 573 ? -13.295 -58.077 -12.433 1 33.63 573 GLU B CA 1
ATOM 11819 C C . GLU B 1 573 ? -13.857 -56.919 -13.252 1 33.63 573 GLU B C 1
ATOM 11821 O O . GLU B 1 573 ? -14.139 -57.072 -14.442 1 33.63 573 GLU B O 1
ATOM 11826 N N . GLN B 1 574 ? -14.445 -55.908 -12.604 1 34.29 574 GLN B N 1
ATOM 11827 C CA . GLN B 1 574 ? -15.345 -55.06 -13.379 1 34.29 574 GLN B CA 1
ATOM 11828 C C . GLN B 1 574 ? -14.564 -54.132 -14.305 1 34.29 574 GLN B C 1
ATOM 11830 O O . GLN B 1 574 ? -15.156 -53.392 -15.094 1 34.29 574 GLN B O 1
ATOM 11835 N N . PHE B 1 575 ? -13.494 -53.702 -13.925 1 36.54 575 PHE B N 1
ATOM 11836 C CA . PHE B 1 575 ? -13.012 -52.521 -14.631 1 36.54 575 PHE B CA 1
ATOM 11837 C C . PHE B 1 575 ? -12.44 -52.9 -15.993 1 36.54 575 PHE B C 1
ATOM 11839 O O . PHE B 1 575 ? -11.293 -53.34 -16.089 1 36.54 575 PHE B O 1
ATOM 11846 N N . SER B 1 576 ? -13.229 -53.837 -16.722 1 31.66 576 SER B N 1
ATOM 11847 C CA . SER B 1 576 ? -12.849 -54.125 -18.102 1 31.66 576 SER B CA 1
ATOM 11848 C C . SER B 1 576 ? -12.384 -52.863 -18.822 1 31.66 576 SER B C 1
ATOM 11850 O O . SER B 1 576 ? -12.647 -51.749 -18.365 1 31.66 576 SER B O 1
ATOM 11852 N N . ASN B 1 577 ? -11.851 -53.074 -20.053 1 34.17 577 ASN B N 1
ATOM 11853 C CA . ASN B 1 577 ? -11.099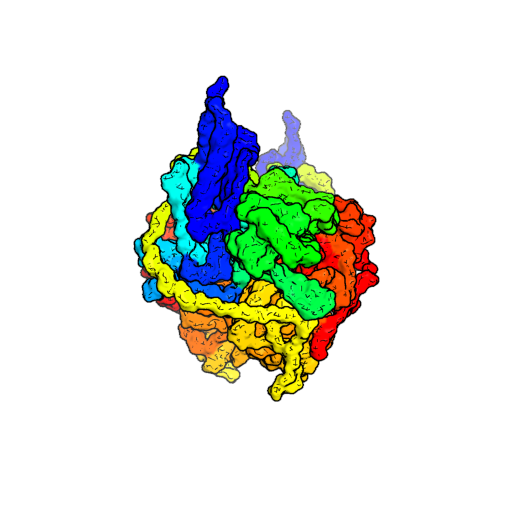 -52.515 -21.172 1 34.17 577 ASN B CA 1
ATOM 11854 C C . ASN B 1 577 ? -11.784 -51.279 -21.746 1 34.17 577 ASN B C 1
ATOM 11856 O O . ASN B 1 577 ? -12.326 -51.321 -22.852 1 34.17 577 ASN B O 1
ATOM 11860 N N . GLU B 1 578 ? -12.729 -50.687 -21.117 1 33.57 578 GLU B N 1
ATOM 11861 C CA . GLU B 1 578 ? -13.27 -49.732 -22.08 1 33.57 578 GLU B CA 1
ATOM 11862 C C . GLU B 1 578 ? -12.2 -48.747 -22.541 1 33.57 578 GLU B C 1
ATOM 11864 O O . GLU B 1 578 ? -11.514 -48.137 -21.719 1 33.57 578 GLU B O 1
ATOM 11869 N N . LYS B 1 579 ? -11.655 -48.885 -23.721 1 37.01 579 LYS B N 1
ATOM 11870 C CA . LYS B 1 579 ? -10.82 -48.069 -24.597 1 37.01 579 LYS B CA 1
ATOM 11871 C C . LYS B 1 579 ? -11.312 -46.625 -24.637 1 37.01 579 LYS B C 1
ATOM 11873 O O . LYS B 1 579 ? -12.455 -46.363 -25.016 1 37.01 579 LYS B O 1
ATOM 11878 N N . THR B 1 580 ? -11.147 -45.942 -23.722 1 37.05 580 THR B N 1
ATOM 11879 C CA . THR B 1 580 ? -11.501 -44.544 -23.942 1 37.05 580 THR B CA 1
ATOM 11880 C C . THR B 1 580 ? -10.993 -44.065 -25.299 1 37.05 580 THR B C 1
ATOM 11882 O O . THR B 1 580 ? -9.785 -44.044 -25.543 1 37.05 580 THR B O 1
ATOM 11885 N N . ASN B 1 581 ? -11.674 -44.355 -26.362 1 33.42 581 ASN B N 1
ATOM 11886 C CA . ASN B 1 581 ? -11.469 -43.822 -27.705 1 33.42 581 ASN B CA 1
ATOM 11887 C C . ASN B 1 581 ? -11.314 -42.304 -27.688 1 33.42 581 ASN B C 1
ATOM 11889 O O . ASN B 1 581 ? -12.305 -41.576 -27.614 1 33.42 581 ASN B O 1
ATOM 11893 N N . GLN B 1 582 ? -10.449 -41.764 -27.027 1 41.93 582 GLN B N 1
ATOM 11894 C CA . GLN B 1 582 ? -10.293 -40.338 -27.292 1 41.93 582 GLN B CA 1
ATOM 11895 C C . GLN B 1 582 ? -10.069 -40.076 -28.779 1 41.93 582 GLN B C 1
ATOM 11897 O O . GLN B 1 582 ? -9.151 -40.636 -29.382 1 41.93 582 GLN B O 1
ATOM 11902 N N . SER B 1 583 ? -11.067 -39.827 -29.514 1 43.59 583 SER B N 1
ATOM 11903 C CA . SER B 1 583 ? -10.979 -39.428 -30.915 1 43.59 583 SER B CA 1
ATOM 11904 C C . SER B 1 583 ? -9.916 -38.354 -31.118 1 43.59 583 SER B C 1
ATOM 11906 O O . SER B 1 583 ? -9.96 -37.301 -30.479 1 43.59 583 SER B O 1
ATOM 11908 N N . ILE B 1 584 ? -8.747 -38.714 -31.452 1 51.76 584 ILE B N 1
ATOM 11909 C CA . ILE B 1 584 ? -7.702 -37.783 -31.867 1 51.76 584 ILE B CA 1
ATOM 11910 C C . ILE B 1 584 ? -8.219 -36.899 -32.999 1 51.76 584 ILE B C 1
ATOM 11912 O O . ILE B 1 584 ? -8.603 -37.399 -34.06 1 51.76 584 ILE B O 1
ATOM 11916 N N . VAL B 1 585 ? -8.594 -35.666 -32.751 1 66.72 585 VAL B N 1
ATOM 11917 C CA . VAL B 1 585 ? -9.016 -34.691 -33.751 1 66.72 585 VAL B CA 1
ATOM 11918 C C . VAL B 1 585 ? -7.884 -34.449 -34.747 1 66.72 585 VAL B C 1
ATOM 11920 O O . VAL B 1 585 ? -6.732 -34.253 -34.352 1 66.72 585 VAL B O 1
ATOM 11923 N N . ASN B 1 586 ? -8.15 -34.669 -35.968 1 70.99 586 ASN B N 1
ATOM 11924 C CA . ASN B 1 586 ? -7.215 -34.285 -37.02 1 70.99 586 ASN B CA 1
ATOM 11925 C C . ASN B 1 586 ? -7.151 -32.77 -37.188 1 70.99 586 ASN B C 1
ATOM 11927 O O . ASN B 1 586 ? -8.029 -32.172 -37.813 1 70.99 586 ASN B O 1
ATOM 11931 N N . ILE B 1 587 ? -6.186 -32.14 -36.774 1 85.03 587 ILE B N 1
ATOM 11932 C CA . ILE B 1 587 ? -6.04 -30.691 -36.702 1 85.03 587 ILE B CA 1
ATOM 11933 C C . ILE B 1 587 ? -5.987 -30.107 -38.112 1 85.03 587 ILE B C 1
ATOM 11935 O O . ILE B 1 587 ? -6.413 -28.972 -38.338 1 85.03 587 ILE B O 1
ATOM 11939 N N . LYS B 1 588 ? -5.502 -30.81 -39.042 1 82.24 588 LYS B N 1
ATOM 11940 C CA . LYS B 1 588 ? -5.37 -30.303 -40.405 1 82.24 588 LYS B CA 1
ATOM 11941 C C . LYS B 1 588 ? -6.736 -29.999 -41.013 1 82.24 588 LYS B C 1
ATOM 11943 O O . LYS B 1 588 ? -6.915 -28.97 -41.667 1 82.24 588 LYS B O 1
ATOM 11948 N N . SER B 1 589 ? -7.652 -30.852 -40.775 1 86.24 589 SER B N 1
ATOM 11949 C CA . SER B 1 589 ? -8.966 -30.699 -41.392 1 86.24 589 SER B CA 1
ATOM 11950 C C . SER B 1 589 ? -9.949 -30.026 -40.44 1 86.24 589 SER B C 1
ATOM 11952 O O . SER B 1 589 ? -11.107 -29.798 -40.795 1 86.24 589 SER B O 1
ATOM 11954 N N . TYR B 1 590 ? -9.424 -29.663 -39.331 1 91.44 590 TYR B N 1
ATOM 11955 C CA . TYR B 1 590 ? -10.327 -29.121 -38.323 1 91.44 590 TYR B CA 1
ATOM 11956 C C . TYR B 1 590 ? -10.798 -27.723 -38.707 1 91.44 590 TYR B C 1
ATOM 11958 O O . TYR B 1 590 ? -9.998 -26.888 -39.135 1 91.44 590 TYR B O 1
ATOM 11966 N N . GLN B 1 591 ? -12.112 -27.442 -38.633 1 92.52 591 GLN B N 1
ATOM 11967 C CA . GLN B 1 591 ? -12.707 -26.125 -38.838 1 92.52 591 GLN B CA 1
ATOM 11968 C C . GLN B 1 591 ? -13.561 -25.715 -37.641 1 92.52 591 GLN B C 1
ATOM 11970 O O . GLN B 1 591 ? -14.216 -26.556 -37.022 1 92.52 591 GLN B O 1
ATOM 11975 N N . PRO B 1 592 ? -13.511 -24.441 -37.366 1 94.14 592 PRO B N 1
ATOM 11976 C CA . PRO B 1 592 ? -14.344 -23.983 -36.252 1 94.14 592 PRO B CA 1
ATOM 11977 C C . PRO B 1 592 ? -15.836 -24.187 -36.507 1 94.14 592 PRO B C 1
ATOM 11979 O O . PRO B 1 592 ? -16.295 -24.054 -37.645 1 94.14 592 PRO B O 1
ATOM 11982 N N . ASN B 1 593 ? -16.551 -24.455 -35.455 1 94.08 593 ASN B N 1
ATOM 11983 C CA . ASN B 1 593 ? -17.996 -24.636 -35.538 1 94.08 593 ASN B CA 1
ATOM 11984 C C . ASN B 1 593 ? -18.733 -23.301 -35.483 1 94.08 593 ASN B C 1
ATOM 11986 O O . ASN B 1 593 ? -19.018 -22.789 -34.399 1 94.08 593 ASN B O 1
ATOM 11990 N N . ILE B 1 594 ? -19.099 -22.772 -36.641 1 94.99 594 ILE B N 1
ATOM 11991 C CA . ILE B 1 594 ? -19.848 -21.523 -36.744 1 94.99 594 ILE B CA 1
ATOM 11992 C C . ILE B 1 594 ? -21.31 -21.823 -37.066 1 94.99 594 ILE B C 1
ATOM 11994 O O . ILE B 1 594 ? -21.611 -22.452 -38.083 1 94.99 594 ILE B O 1
ATOM 11998 N N . SER B 1 595 ? -22.175 -21.396 -36.202 1 92.31 595 SER B N 1
ATOM 11999 C CA . SER B 1 595 ? -23.602 -21.637 -36.387 1 92.31 595 SER B CA 1
ATOM 12000 C C . SER B 1 595 ? -24.399 -20.341 -36.29 1 92.31 595 SER B C 1
ATOM 12002 O O . SER B 1 595 ? -23.912 -19.345 -35.749 1 92.31 595 SER B O 1
ATOM 12004 N N . VAL B 1 596 ? -25.532 -20.338 -36.857 1 91.38 596 VAL B N 1
ATOM 12005 C CA . VAL B 1 596 ? -26.425 -19.186 -36.78 1 91.38 596 VAL B CA 1
ATOM 12006 C C . VAL B 1 596 ? -27.463 -19.41 -35.683 1 91.38 596 VAL B C 1
ATOM 12008 O O . VAL B 1 596 ? -28.139 -20.441 -35.661 1 91.38 596 VAL B O 1
ATOM 12011 N N . SER B 1 597 ? -27.425 -18.465 -34.767 1 87.62 597 SER B N 1
ATOM 12012 C CA . SER B 1 597 ? -28.372 -18.582 -33.663 1 87.62 597 SER B CA 1
ATOM 12013 C C . SER B 1 597 ? -29.81 -18.441 -34.151 1 87.62 597 SER B C 1
ATOM 12015 O O . SER B 1 597 ? -30.106 -17.586 -34.988 1 87.62 597 SER B O 1
ATOM 12017 N N . ASP B 1 598 ? -30.75 -19.206 -33.628 1 74.08 598 ASP B N 1
ATOM 12018 C CA . ASP B 1 598 ? -32.166 -19.156 -33.982 1 74.08 598 ASP B CA 1
ATOM 12019 C C . ASP B 1 598 ? -32.843 -17.934 -33.365 1 74.08 598 ASP B C 1
ATOM 12021 O O . ASP B 1 598 ? -33.863 -17.461 -33.87 1 74.08 598 ASP B O 1
ATOM 12025 N N . LYS B 1 599 ? -32.259 -17.509 -32.333 1 67.03 599 LYS B N 1
ATOM 12026 C CA . LYS B 1 599 ? -32.921 -16.466 -31.554 1 67.03 599 LYS B CA 1
ATOM 12027 C C . LYS B 1 599 ? -32.688 -15.089 -32.168 1 67.03 599 LYS B C 1
ATOM 12029 O O . LYS B 1 599 ? -33.621 -14.294 -32.294 1 67.03 599 LYS B O 1
ATOM 12034 N N . ASP B 1 600 ? -31.446 -14.834 -32.583 1 76.24 600 ASP B N 1
ATOM 12035 C CA . ASP B 1 600 ? -31.132 -13.468 -32.99 1 76.24 600 ASP B CA 1
ATOM 12036 C C . ASP B 1 600 ? -30.523 -13.438 -34.39 1 76.24 600 ASP B C 1
ATOM 12038 O O . ASP B 1 600 ? -30.16 -12.373 -34.892 1 76.24 600 ASP B O 1
ATOM 12042 N N . ASN B 1 601 ? -30.452 -14.559 -35.062 1 82.13 601 ASN B N 1
ATOM 12043 C CA . ASN B 1 601 ? -29.963 -14.706 -36.429 1 82.13 601 ASN B CA 1
ATOM 12044 C C . ASN B 1 601 ? -28.523 -14.219 -36.565 1 82.13 601 ASN B C 1
ATOM 12046 O O . ASN B 1 601 ? -28.155 -13.635 -37.585 1 82.13 601 ASN B O 1
ATOM 12050 N N . ARG B 1 602 ? -27.756 -14.319 -35.482 1 89.83 602 ARG B N 1
ATOM 12051 C CA . ARG B 1 602 ? -26.354 -13.922 -35.553 1 89.83 602 ARG B CA 1
ATOM 12052 C C . ARG B 1 602 ? -25.441 -15.143 -35.605 1 89.83 602 ARG B C 1
ATOM 12054 O O . ARG B 1 602 ? -25.782 -16.202 -35.074 1 89.83 602 ARG B O 1
ATOM 12061 N N . LYS B 1 603 ? -24.312 -15.004 -36.251 1 91.41 603 LYS B N 1
ATOM 12062 C CA . LYS B 1 603 ? -23.306 -16.06 -36.32 1 91.41 603 LYS B CA 1
ATOM 12063 C C . LYS B 1 603 ? -22.573 -16.208 -34.99 1 91.41 603 LYS B C 1
ATOM 12065 O O . LYS B 1 603 ? -22.126 -15.218 -34.407 1 91.41 603 LYS B O 1
ATOM 12070 N N . GLU B 1 604 ? -22.577 -17.486 -34.575 1 95.6 604 GLU B N 1
ATOM 12071 C CA . GLU B 1 604 ? -21.906 -17.795 -33.316 1 95.6 604 GLU B CA 1
ATOM 12072 C C . GLU B 1 604 ? -20.871 -18.901 -33.499 1 95.6 604 GLU B C 1
ATOM 12074 O O . GLU B 1 604 ? -21.143 -19.912 -34.15 1 95.6 604 GLU B O 1
ATOM 12079 N N . TRP B 1 605 ? -19.655 -18.613 -33.111 1 97.72 605 TRP B N 1
ATOM 12080 C CA . TRP B 1 605 ? -18.598 -19.614 -33.012 1 97.72 605 TRP B CA 1
ATOM 12081 C C . TRP B 1 605 ? -18.705 -20.391 -31.704 1 97.72 605 TRP B C 1
ATOM 12083 O O . TRP B 1 605 ? -18.391 -19.864 -30.634 1 97.72 605 TRP B O 1
ATOM 12093 N N . ILE B 1 606 ? -19.231 -21.581 -31.751 1 97.05 606 ILE B N 1
ATOM 12094 C CA . ILE B 1 606 ? -19.346 -22.435 -30.574 1 97.05 606 ILE B CA 1
ATOM 12095 C C . ILE B 1 606 ? -18.028 -23.17 -30.339 1 97.05 606 ILE B C 1
ATOM 12097 O O . ILE B 1 606 ? -17.671 -24.074 -31.097 1 97.05 606 ILE B O 1
ATOM 12101 N N . LEU B 1 607 ? -17.366 -22.91 -29.31 1 97.55 607 LEU B N 1
ATOM 12102 C CA . LEU B 1 607 ? -15.996 -23.365 -29.098 1 97.55 607 LEU B CA 1
ATOM 12103 C C . LEU B 1 607 ? -15.969 -24.831 -28.68 1 97.55 607 LEU B C 1
ATOM 12105 O O . LEU B 1 607 ? -16.842 -25.285 -27.936 1 97.55 607 LEU B O 1
ATOM 12109 N N . THR B 1 608 ? -14.987 -25.513 -29.124 1 95.47 608 THR B N 1
ATOM 12110 C CA . THR B 1 608 ? -14.642 -26.863 -28.693 1 95.47 608 THR B CA 1
ATOM 12111 C C . THR B 1 608 ? -13.341 -26.86 -27.894 1 95.47 608 THR B C 1
ATOM 12113 O O . THR B 1 608 ? -12.694 -25.82 -27.756 1 95.47 608 THR B O 1
ATOM 12116 N N . LYS B 1 609 ? -12.958 -27.984 -27.388 1 92.34 609 LYS B N 1
ATOM 12117 C CA . LYS B 1 609 ? -11.692 -28.106 -26.671 1 92.34 609 LYS B CA 1
ATOM 12118 C C . LYS B 1 609 ? -10.51 -27.798 -27.586 1 92.34 609 LYS B C 1
ATOM 12120 O O . LYS B 1 609 ? -9.526 -27.194 -27.155 1 92.34 609 LYS B O 1
ATOM 12125 N N . THR B 1 610 ? -10.633 -28.177 -28.817 1 93.65 610 THR B N 1
ATOM 12126 C CA . THR B 1 610 ? -9.587 -27.912 -29.798 1 93.65 610 THR B CA 1
ATOM 12127 C C . THR B 1 610 ? -9.429 -26.411 -30.029 1 93.65 610 THR B C 1
ATOM 12129 O O . THR B 1 610 ? -8.312 -25.918 -30.194 1 93.65 610 THR B O 1
ATOM 12132 N N . ASP B 1 611 ? -10.574 -25.761 -30.088 1 97.01 611 ASP B N 1
ATOM 12133 C CA . ASP B 1 611 ? -10.508 -24.31 -30.231 1 97.01 611 ASP B CA 1
ATOM 12134 C C . ASP B 1 611 ? -9.751 -23.677 -29.065 1 97.01 611 ASP B C 1
ATOM 12136 O O . ASP B 1 611 ? -8.979 -22.736 -29.257 1 97.01 611 ASP B O 1
ATOM 12140 N N . ILE B 1 612 ? -10.025 -24.167 -27.878 1 96.26 612 ILE B N 1
ATOM 12141 C CA . ILE B 1 612 ? -9.355 -23.648 -26.691 1 96.26 612 ILE B CA 1
ATOM 12142 C C . ILE B 1 612 ? -7.85 -23.88 -26.806 1 96.26 612 ILE B C 1
ATOM 12144 O O . ILE B 1 612 ? -7.052 -23.016 -26.434 1 96.26 612 ILE B O 1
ATOM 12148 N N . ASP B 1 613 ? -7.452 -25.021 -27.305 1 93.43 613 ASP B N 1
ATOM 12149 C CA . ASP B 1 613 ? -6.038 -25.328 -27.492 1 93.43 613 ASP B CA 1
ATOM 12150 C C . ASP B 1 613 ? -5.382 -24.334 -28.448 1 93.43 613 ASP B C 1
ATOM 12152 O O . ASP B 1 613 ? -4.283 -23.843 -28.183 1 93.43 613 ASP B O 1
ATOM 12156 N N . CYS B 1 614 ? -6.064 -24.085 -29.508 1 95.54 614 CYS B N 1
ATOM 12157 C CA . CYS B 1 614 ? -5.543 -23.148 -30.497 1 95.54 614 CYS B CA 1
ATOM 12158 C C . CYS B 1 614 ? -5.41 -21.75 -29.908 1 95.54 614 CYS B C 1
ATOM 12160 O O . CYS B 1 614 ? -4.392 -21.084 -30.102 1 95.54 614 CYS B O 1
ATOM 12162 N N . ILE B 1 615 ? -6.433 -21.35 -29.206 1 97.14 615 ILE B N 1
ATOM 12163 C CA . ILE B 1 615 ? -6.442 -20.01 -28.629 1 97.14 615 ILE B CA 1
ATOM 12164 C C . ILE B 1 615 ? -5.352 -19.9 -27.565 1 97.14 615 ILE B C 1
ATOM 12166 O O . ILE B 1 615 ? -4.677 -18.872 -27.463 1 97.14 615 ILE B O 1
ATOM 12170 N N . GLU B 1 616 ? -5.186 -20.927 -26.736 1 95.35 616 GLU B N 1
ATOM 12171 C CA . GLU B 1 616 ? -4.139 -20.965 -25.72 1 95.35 616 GLU B CA 1
ATOM 12172 C C . GLU B 1 616 ? -2.763 -20.73 -26.336 1 95.35 616 GLU B C 1
ATOM 12174 O O . GLU B 1 616 ? -2.013 -19.863 -25.881 1 95.35 616 GLU B O 1
ATOM 12179 N N . ILE B 1 617 ? -2.466 -21.379 -27.402 1 94.46 617 ILE B N 1
ATOM 12180 C CA . ILE B 1 617 ? -1.153 -21.344 -28.038 1 94.46 617 ILE B CA 1
ATOM 12181 C C . ILE B 1 617 ? -0.967 -20.014 -28.764 1 94.46 617 ILE B C 1
ATOM 12183 O O . ILE B 1 617 ? 0.058 -19.348 -28.6 1 94.46 617 ILE B O 1
ATOM 12187 N N . GLY B 1 618 ? -1.947 -19.671 -29.513 1 95.46 618 GLY B N 1
ATOM 12188 C CA . GLY B 1 618 ? -1.851 -18.446 -30.29 1 95.46 618 GLY B CA 1
ATOM 12189 C C . GLY B 1 618 ? -1.761 -17.199 -29.43 1 95.46 618 GLY B C 1
ATOM 12190 O O . GLY B 1 618 ? -1.057 -16.249 -29.777 1 95.46 618 GLY B O 1
ATOM 12191 N N . SER B 1 619 ? -2.542 -17.182 -28.398 1 95.33 619 SER B N 1
ATOM 12192 C CA . SER B 1 619 ? -2.518 -16.019 -27.517 1 95.33 619 SER B CA 1
ATOM 12193 C C . SER B 1 619 ? -1.152 -15.851 -26.86 1 95.33 619 SER B C 1
ATOM 12195 O O . SER B 1 619 ? -0.72 -14.728 -26.592 1 95.33 619 SER B O 1
ATOM 12197 N N . GLY B 1 620 ? -0.497 -16.909 -26.56 1 94.17 620 GLY B N 1
ATOM 12198 C CA . GLY B 1 620 ? 0.851 -16.828 -26.021 1 94.17 620 GLY B CA 1
ATOM 12199 C C . GLY B 1 620 ? 1.826 -16.135 -26.953 1 94.17 620 GLY B C 1
ATOM 12200 O O . GLY B 1 620 ? 2.69 -15.379 -26.506 1 94.17 620 GLY B O 1
ATOM 12201 N N . VAL B 1 621 ? 1.653 -16.323 -28.198 1 94.47 621 VAL B N 1
ATOM 12202 C CA . VAL B 1 621 ? 2.582 -15.806 -29.199 1 94.47 621 VAL B CA 1
ATOM 12203 C C . VAL B 1 621 ? 2.412 -14.295 -29.331 1 94.47 621 VAL B C 1
ATOM 12205 O O . VAL B 1 621 ? 3.396 -13.56 -29.437 1 94.47 621 VAL B O 1
ATOM 12208 N N . VAL B 1 622 ? 1.228 -13.856 -29.237 1 94.33 622 VAL B N 1
ATOM 12209 C CA . VAL B 1 622 ? 0.972 -12.446 -29.511 1 94.33 622 VAL B CA 1
ATOM 12210 C C . VAL B 1 622 ? 1.062 -11.643 -28.215 1 94.33 622 VAL B C 1
ATOM 12212 O O . VAL B 1 622 ? 0.989 -10.412 -28.235 1 94.33 622 VAL B O 1
ATOM 12215 N N . SER B 1 623 ? 1.281 -12.285 -27.12 1 93.54 623 SER B N 1
ATOM 12216 C CA . SER B 1 623 ? 1.211 -11.634 -25.816 1 93.54 623 SER B CA 1
ATOM 12217 C C . SER B 1 623 ? 2.455 -10.792 -25.551 1 93.54 623 SER B C 1
ATOM 12219 O O . SER B 1 623 ? 2.47 -9.968 -24.634 1 93.54 623 SER B O 1
ATOM 12221 N N . SER B 1 624 ? 3.501 -10.974 -26.289 1 94.26 624 SER B N 1
ATOM 12222 C CA . SER B 1 624 ? 4.768 -10.286 -26.065 1 94.26 624 SER B CA 1
ATOM 12223 C C . SER B 1 624 ? 5.292 -10.538 -24.655 1 94.26 624 SER B C 1
ATOM 12225 O O . SER B 1 624 ? 5.76 -9.614 -23.987 1 94.26 624 SER B O 1
ATOM 12227 N N . GLY B 1 625 ? 5.093 -11.697 -24.208 1 90.93 625 GLY B N 1
ATOM 12228 C CA . GLY B 1 625 ? 5.644 -12.105 -22.926 1 90.93 625 GLY B CA 1
ATOM 12229 C C . GLY B 1 625 ? 4.74 -11.77 -21.754 1 90.93 625 GLY B C 1
ATOM 12230 O O . GLY B 1 625 ? 5.052 -12.1 -20.608 1 90.93 625 GLY B O 1
ATOM 12231 N N . GLY B 1 626 ? 3.639 -11.177 -22.009 1 88.76 626 GLY B N 1
ATOM 12232 C CA . GLY B 1 626 ? 2.784 -10.731 -20.92 1 88.76 626 GLY B CA 1
ATOM 12233 C C . GLY B 1 626 ? 1.435 -11.424 -20.899 1 88.76 626 GLY B C 1
ATOM 12234 O O . GLY B 1 626 ? 1.221 -12.4 -21.621 1 88.76 626 GLY B O 1
ATOM 12235 N N . GLY B 1 627 ? 0.521 -11.007 -19.91 1 82.86 627 GLY B N 1
ATOM 12236 C CA . GLY B 1 627 ? -0.837 -11.513 -19.789 1 82.86 627 GLY B CA 1
ATOM 12237 C C . GLY B 1 627 ? -0.93 -12.779 -18.958 1 82.86 627 GLY B C 1
ATOM 12238 O O . GLY B 1 627 ? -2.024 -13.303 -18.737 1 82.86 627 GLY B O 1
ATOM 12239 N N . GLY B 1 628 ? 0.174 -13.22 -18.511 1 81.85 628 GLY B N 1
ATOM 12240 C CA . GLY B 1 628 ? 0.186 -14.438 -17.716 1 81.85 628 GLY B CA 1
ATOM 12241 C C . GLY B 1 628 ? 0.102 -15.699 -18.555 1 81.85 628 GLY B C 1
ATOM 12242 O O . GLY B 1 628 ? -0.362 -15.662 -19.696 1 81.85 628 GLY B O 1
ATOM 12243 N N . SER B 1 629 ? 0.428 -16.81 -18.019 1 82.4 629 SER B N 1
ATOM 12244 C CA . SER B 1 629 ? 0.355 -18.082 -18.73 1 82.4 629 SER B CA 1
ATOM 12245 C C . SER B 1 629 ? -1.092 -18.495 -18.978 1 82.4 629 SER B C 1
ATOM 12247 O O . SER B 1 629 ? -1.907 -18.506 -18.053 1 82.4 629 SER B O 1
ATOM 12249 N N . PRO B 1 630 ? -1.461 -18.789 -20.175 1 89.26 630 PRO B N 1
ATOM 12250 C CA . PRO B 1 630 ? -2.845 -19.167 -20.468 1 89.26 630 PRO B CA 1
ATOM 12251 C C . PRO B 1 630 ? -3.158 -20.611 -20.081 1 89.26 630 PRO B C 1
ATOM 12253 O O . PRO B 1 630 ? -4.314 -21.036 -20.149 1 89.26 630 PRO B O 1
ATOM 12256 N N . LYS B 1 631 ? -2.237 -21.418 -19.663 1 81.23 631 LYS B N 1
ATOM 12257 C CA . LYS B 1 631 ? -2.349 -22.865 -19.505 1 81.23 631 LYS B CA 1
ATOM 12258 C C . LYS B 1 631 ? -3.422 -23.226 -18.482 1 81.23 631 LYS B C 1
ATOM 12260 O O . LYS B 1 631 ? -4.307 -24.036 -18.763 1 81.23 631 LYS B O 1
ATOM 12265 N N . GLN B 1 632 ? -3.319 -22.638 -17.4 1 81.04 632 GLN B N 1
ATOM 12266 C CA . GLN B 1 632 ? -4.278 -22.971 -16.351 1 81.04 632 GLN B CA 1
ATOM 12267 C C . GLN B 1 632 ? -5.693 -22.565 -16.751 1 81.04 632 GLN B C 1
ATOM 12269 O O . GLN B 1 632 ? -6.646 -23.314 -16.525 1 81.04 632 GLN B O 1
ATOM 12274 N N . SER B 1 633 ? -5.809 -21.407 -17.248 1 88.5 633 SER B N 1
ATOM 12275 C CA . SER B 1 633 ? -7.123 -20.935 -17.672 1 88.5 633 SER B CA 1
ATOM 12276 C C . SER B 1 633 ? -7.695 -21.812 -18.781 1 88.5 633 SER B C 1
ATOM 12278 O O . SER B 1 633 ? -8.909 -22.013 -18.857 1 88.5 633 SER B O 1
ATOM 12280 N N . ALA B 1 634 ? -6.82 -22.284 -19.6 1 90.68 634 ALA B N 1
ATOM 12281 C CA . ALA B 1 634 ? -7.26 -23.168 -20.676 1 90.68 634 ALA B CA 1
ATOM 12282 C C . ALA B 1 634 ? -7.774 -24.493 -20.121 1 90.68 634 ALA B C 1
ATOM 12284 O O . ALA B 1 634 ? -8.753 -25.047 -20.626 1 90.68 634 ALA B O 1
ATOM 12285 N N . VAL B 1 635 ? -7.083 -24.982 -19.13 1 83.65 635 VAL B N 1
ATOM 12286 C CA . VAL B 1 635 ? -7.529 -26.215 -18.49 1 83.65 635 VAL B CA 1
ATOM 12287 C C . VAL B 1 635 ? -8.929 -26.02 -17.912 1 83.65 635 VAL B C 1
ATOM 12289 O O . VAL B 1 635 ? -9.787 -26.896 -18.04 1 83.65 635 VAL B O 1
ATOM 12292 N N . LEU B 1 636 ? -9.114 -24.929 -17.323 1 86.9 636 LEU B N 1
ATOM 12293 C CA . LEU B 1 636 ? -10.416 -24.618 -16.743 1 86.9 636 LEU B CA 1
ATOM 12294 C C . LEU B 1 636 ? -11.483 -24.508 -17.827 1 86.9 636 LEU B C 1
ATOM 12296 O O . LEU B 1 636 ? -12.604 -24.989 -17.652 1 86.9 636 LEU B O 1
ATOM 12300 N N . ALA B 1 637 ? -11.147 -23.881 -18.886 1 93.17 637 ALA B N 1
ATOM 12301 C CA . ALA B 1 637 ? -12.098 -23.735 -19.985 1 93.17 637 ALA B CA 1
ATOM 12302 C C . ALA B 1 637 ? -12.498 -25.096 -20.549 1 93.17 637 ALA B C 1
ATOM 12304 O O . ALA B 1 637 ? -13.678 -25.345 -20.807 1 93.17 637 ALA B O 1
ATOM 12305 N N . ARG B 1 638 ? -11.552 -25.937 -20.736 1 89.46 638 ARG B N 1
ATOM 12306 C CA . ARG B 1 638 ? -11.832 -27.282 -21.227 1 89.46 638 ARG B CA 1
ATOM 12307 C C . ARG B 1 638 ? -12.728 -28.044 -20.256 1 89.46 638 ARG B C 1
ATOM 12309 O O . ARG B 1 638 ? -13.618 -28.786 -20.676 1 89.46 638 ARG B O 1
ATOM 12316 N N . SER B 1 639 ? -12.395 -27.83 -19.022 1 84.45 639 SER B N 1
ATOM 12317 C CA . SER B 1 639 ? -13.197 -28.481 -17.991 1 84.45 639 SER B CA 1
ATOM 12318 C C . SER B 1 639 ? -14.647 -28.009 -18.039 1 84.45 639 SER B C 1
ATOM 12320 O O . SER B 1 639 ? -15.572 -28.817 -17.927 1 84.45 639 SER B O 1
ATOM 12322 N N . LEU B 1 640 ? -14.861 -26.789 -18.185 1 88.94 640 LEU B N 1
ATOM 12323 C CA . LEU B 1 640 ? -16.213 -26.245 -18.237 1 88.94 640 LEU B CA 1
ATOM 12324 C C . LEU B 1 640 ? -16.966 -26.775 -19.453 1 88.94 640 LEU B C 1
ATOM 12326 O O . LEU B 1 640 ? -18.157 -27.079 -19.366 1 88.94 640 LEU B O 1
ATOM 12330 N N . LEU B 1 641 ? -16.269 -26.901 -20.514 1 91.19 641 LEU B N 1
ATOM 12331 C CA . LEU B 1 641 ? -16.873 -27.483 -21.708 1 91.19 641 LEU B CA 1
ATOM 12332 C C . LEU B 1 641 ? -17.272 -28.934 -21.464 1 91.19 641 LEU B C 1
ATOM 12334 O O . LEU B 1 641 ? -18.336 -29.373 -21.906 1 91.19 641 LEU B O 1
ATOM 12338 N N . SER B 1 642 ? -16.412 -29.623 -20.733 1 84.34 642 SER B N 1
ATOM 12339 C CA . SER B 1 642 ? -16.68 -31.025 -20.432 1 84.34 642 SER B CA 1
ATOM 12340 C C . SER B 1 642 ? -17.899 -31.173 -19.527 1 84.34 642 SER B C 1
ATOM 12342 O O . SER B 1 642 ? -18.55 -32.219 -19.519 1 84.34 642 SER B O 1
ATOM 12344 N N . HIS B 1 643 ? -18.246 -30.141 -18.808 1 85.53 643 HIS B N 1
ATOM 12345 C CA . HIS B 1 643 ? -19.389 -30.175 -17.904 1 85.53 643 HIS B CA 1
ATOM 12346 C C . HIS B 1 643 ? -20.638 -29.611 -18.573 1 85.53 643 HIS B C 1
ATOM 12348 O O . HIS B 1 643 ? -21.603 -29.253 -17.894 1 85.53 643 HIS B O 1
ATOM 12354 N N . GLY B 1 644 ? -20.505 -29.423 -19.804 1 87.42 644 GLY B N 1
ATOM 12355 C CA . GLY B 1 644 ? -21.698 -29.097 -20.57 1 87.42 644 GLY B CA 1
ATOM 12356 C C . GLY B 1 644 ? -21.901 -27.605 -20.752 1 87.42 644 GLY B C 1
ATOM 12357 O O . GLY B 1 644 ? -22.919 -27.174 -21.296 1 87.42 644 GLY B O 1
ATOM 12358 N N . LYS B 1 645 ? -20.929 -26.829 -20.273 1 91.97 645 LYS B N 1
ATOM 12359 C CA . LYS B 1 645 ? -21.041 -25.394 -20.517 1 91.97 645 LYS B CA 1
ATOM 12360 C C . LYS B 1 645 ? -20.718 -25.057 -21.97 1 91.97 645 LYS B C 1
ATOM 12362 O O . LYS B 1 645 ? -19.96 -25.775 -22.626 1 91.97 645 LYS B O 1
ATOM 12367 N N . GLU B 1 646 ? -21.311 -24.001 -22.416 1 94.97 646 GLU B N 1
ATOM 12368 C CA . GLU B 1 646 ? -21.065 -23.544 -23.781 1 94.97 646 GLU B CA 1
ATOM 12369 C C . GLU B 1 646 ? -20.358 -22.192 -23.79 1 94.97 646 GLU B C 1
ATOM 12371 O O . GLU B 1 646 ? -20.697 -21.302 -23.007 1 94.97 646 GLU B O 1
ATOM 12376 N N . ILE B 1 647 ? -19.402 -22.08 -24.598 1 97.34 647 ILE B N 1
ATOM 12377 C CA . ILE B 1 647 ? -18.687 -20.825 -24.806 1 97.34 647 ILE B CA 1
ATOM 12378 C C . ILE B 1 647 ? -18.867 -20.363 -26.25 1 97.34 647 ILE B C 1
ATOM 12380 O O . ILE B 1 647 ? -18.581 -21.111 -27.188 1 97.34 647 ILE B O 1
ATOM 12384 N N . LYS B 1 648 ? -19.31 -19.135 -26.413 1 96.95 648 LYS B N 1
ATOM 12385 C CA . LYS B 1 648 ? -19.596 -18.615 -27.747 1 96.95 648 LYS B CA 1
ATOM 12386 C C . LYS B 1 648 ? -18.813 -17.334 -28.017 1 96.95 648 LYS B C 1
ATOM 12388 O O . LYS B 1 648 ? -18.64 -16.505 -27.121 1 96.95 648 LYS B O 1
ATOM 12393 N N . ILE B 1 649 ? -18.3 -17.222 -29.224 1 98.12 649 ILE B N 1
ATOM 12394 C CA . ILE B 1 649 ? -17.706 -15.986 -29.721 1 98.12 649 ILE B CA 1
ATOM 12395 C C . ILE B 1 649 ? -18.544 -15.437 -30.873 1 98.12 649 ILE B C 1
ATOM 12397 O O . ILE B 1 649 ? -19.018 -16.197 -31.721 1 98.12 649 ILE B O 1
ATOM 12401 N N . ILE B 1 650 ? -18.766 -14.141 -30.901 1 97.38 650 ILE B N 1
ATOM 12402 C CA . ILE B 1 650 ? -19.551 -13.518 -31.961 1 97.38 650 ILE B CA 1
ATOM 12403 C C . ILE B 1 650 ? -18.726 -12.429 -32.643 1 97.38 650 ILE B C 1
ATOM 12405 O O . ILE B 1 650 ? -17.73 -11.957 -32.089 1 97.38 650 ILE B O 1
ATOM 12409 N N . SER B 1 651 ? -19.102 -12.05 -33.826 1 95.29 651 SER B N 1
ATOM 12410 C CA . SER B 1 651 ? -18.438 -10.967 -34.544 1 95.29 651 SER B CA 1
ATOM 12411 C C . SER B 1 651 ? -18.841 -9.606 -33.988 1 95.29 651 SER B C 1
ATOM 12413 O O . SER B 1 651 ? -19.963 -9.435 -33.505 1 95.29 651 SER B O 1
ATOM 12415 N N . PRO B 1 652 ? -17.975 -8.663 -34.044 1 94.73 652 PRO B N 1
ATOM 12416 C CA . PRO B 1 652 ? -18.319 -7.325 -33.555 1 94.73 652 PRO B CA 1
ATOM 12417 C C . PRO B 1 652 ? -19.545 -6.74 -34.251 1 94.73 652 PRO B C 1
ATOM 12419 O O . PRO B 1 652 ? -20.313 -5.995 -33.635 1 94.73 652 PRO B O 1
ATOM 12422 N N . GLU B 1 653 ? -19.787 -7.077 -35.468 1 92.72 653 GLU B N 1
ATOM 12423 C CA . GLU B 1 653 ? -20.894 -6.547 -36.258 1 92.72 653 GLU B CA 1
ATOM 12424 C C . GLU B 1 653 ? -22.234 -7.078 -35.756 1 92.72 653 GLU B C 1
ATOM 12426 O O . GLU B 1 653 ? -23.281 -6.482 -36.017 1 92.72 653 GLU B O 1
ATOM 12431 N N . SER B 1 654 ? -22.185 -8.103 -34.997 1 93.29 654 SER B N 1
ATOM 12432 C CA . SER B 1 654 ? -23.401 -8.798 -34.586 1 93.29 654 SER B CA 1
ATOM 12433 C C . SER B 1 654 ? -24.037 -8.127 -33.373 1 93.29 654 SER B C 1
ATOM 12435 O O . SER B 1 654 ? -25.147 -8.483 -32.972 1 93.29 654 SER B O 1
ATOM 12437 N N . ILE B 1 655 ? -23.413 -7.156 -32.794 1 94.48 655 ILE B N 1
ATOM 12438 C CA . ILE B 1 655 ? -23.918 -6.476 -31.607 1 94.48 655 ILE B CA 1
ATOM 12439 C C . ILE B 1 655 ? -25.082 -5.565 -31.991 1 94.48 655 ILE B C 1
ATOM 12441 O O . ILE B 1 655 ? -25.034 -4.886 -33.019 1 94.48 655 ILE B O 1
ATOM 12445 N N . ALA B 1 656 ? -26.081 -5.529 -31.16 1 93.88 656 ALA B N 1
ATOM 12446 C CA . ALA B 1 656 ? -27.23 -4.66 -31.398 1 93.88 656 ALA B CA 1
ATOM 12447 C C . ALA B 1 656 ? -26.843 -3.19 -31.263 1 93.88 656 ALA B C 1
ATOM 12449 O O . ALA B 1 656 ? -25.954 -2.844 -30.482 1 93.88 656 ALA B O 1
ATOM 12450 N N . GLU B 1 657 ? -27.541 -2.312 -31.903 1 92.96 657 GLU B N 1
ATOM 12451 C CA . GLU B 1 657 ? -27.202 -0.894 -31.969 1 92.96 657 GLU B CA 1
ATOM 12452 C C . GLU B 1 657 ? -27.352 -0.227 -30.605 1 92.96 657 GLU B C 1
ATOM 12454 O O . GLU B 1 657 ? -26.618 0.71 -30.282 1 92.96 657 GLU B O 1
ATOM 12459 N N . ASP B 1 658 ? -28.289 -0.703 -29.825 1 92.69 658 ASP B N 1
ATOM 12460 C CA . ASP B 1 658 ? -28.573 -0.069 -28.541 1 92.69 658 ASP B CA 1
ATOM 12461 C C . ASP B 1 658 ? -27.906 -0.826 -27.395 1 92.69 658 ASP B C 1
ATOM 12463 O O . ASP B 1 658 ? -28.116 -0.5 -26.224 1 92.69 658 ASP B O 1
ATOM 12467 N N . ALA B 1 659 ? -27.123 -1.785 -27.706 1 93.46 659 ALA B N 1
ATOM 12468 C CA . ALA B 1 659 ? -26.524 -2.619 -26.667 1 93.46 659 ALA B CA 1
ATOM 12469 C C . ALA B 1 659 ? -25.115 -2.142 -26.326 1 93.46 659 ALA B C 1
ATOM 12471 O O . ALA B 1 659 ? -24.539 -1.322 -27.045 1 93.46 659 ALA B O 1
ATOM 12472 N N . PHE B 1 660 ? -24.636 -2.573 -25.2 1 97.27 660 PHE B N 1
ATOM 12473 C CA . PHE B 1 660 ? -23.294 -2.252 -24.727 1 97.27 660 PHE B CA 1
ATOM 12474 C C . PHE B 1 660 ? -22.491 -3.523 -24.475 1 97.27 660 PHE B C 1
ATOM 12476 O O . PHE B 1 660 ? -23.064 -4.597 -24.278 1 97.27 660 PHE B O 1
ATOM 12483 N N . VAL B 1 661 ? -21.191 -3.389 -24.587 1 98.03 661 VAL B N 1
ATOM 12484 C CA . VAL B 1 661 ? -20.268 -4.502 -24.387 1 98.03 661 VAL B CA 1
ATOM 12485 C C . VAL B 1 661 ? -19.317 -4.184 -23.236 1 98.03 661 VAL B C 1
ATOM 12487 O O . VAL B 1 661 ? -18.857 -3.048 -23.098 1 98.03 661 VAL B O 1
ATOM 12490 N N . LEU B 1 662 ? -19.041 -5.179 -22.393 1 97.86 662 LEU B N 1
ATOM 12491 C CA . LEU B 1 662 ? -18.215 -4.982 -21.208 1 97.86 662 LEU B CA 1
ATOM 12492 C C . LEU B 1 662 ? -16.798 -5.496 -21.441 1 97.86 662 LEU B C 1
ATOM 12494 O O . LEU B 1 662 ? -16.6 -6.682 -21.715 1 97.86 662 LEU B O 1
ATOM 12498 N N . PRO B 1 663 ? -15.774 -4.643 -21.363 1 97.98 663 PRO B N 1
ATOM 12499 C CA . PRO B 1 663 ? -14.401 -5.154 -21.34 1 97.98 663 PRO B CA 1
ATOM 12500 C C . PRO B 1 663 ? -14.036 -5.804 -20.007 1 97.98 663 PRO B C 1
ATOM 12502 O O . PRO B 1 663 ? -14.314 -5.242 -18.945 1 97.98 663 PRO B O 1
ATOM 12505 N N . VAL B 1 664 ? -13.44 -6.978 -20.045 1 97.43 664 VAL B N 1
ATOM 12506 C CA . VAL B 1 664 ? -13.111 -7.685 -18.811 1 97.43 664 VAL B CA 1
ATOM 12507 C C . VAL B 1 664 ? -11.674 -8.197 -18.876 1 97.43 664 VAL B C 1
ATOM 12509 O O . VAL B 1 664 ? -11.123 -8.384 -19.963 1 97.43 664 VAL B O 1
ATOM 12512 N N . ALA B 1 665 ? -11.075 -8.332 -17.761 1 95.37 665 ALA B N 1
ATOM 12513 C CA . ALA B 1 665 ? -9.722 -8.872 -17.65 1 95.37 665 ALA B CA 1
ATOM 12514 C C . ALA B 1 665 ? -9.393 -9.234 -16.205 1 95.37 665 ALA B C 1
ATOM 12516 O O . ALA B 1 665 ? -10.234 -9.089 -15.315 1 95.37 665 ALA B O 1
ATOM 12517 N N . MET B 1 666 ? -8.26 -9.852 -16.038 1 93.24 666 MET B N 1
ATOM 12518 C CA . MET B 1 666 ? -7.635 -10.015 -14.729 1 93.24 666 MET B CA 1
ATOM 12519 C C . MET B 1 666 ? -6.511 -9.003 -14.532 1 93.24 666 MET B C 1
ATOM 12521 O O . MET B 1 666 ? -5.776 -8.694 -15.472 1 93.24 666 MET B O 1
ATOM 12525 N N . MET B 1 667 ? -6.466 -8.486 -13.38 1 91.45 667 MET B N 1
ATOM 12526 C CA . MET B 1 667 ? -5.401 -7.557 -13.012 1 91.45 667 MET B CA 1
ATOM 12527 C C . MET B 1 667 ? -4.623 -8.071 -11.805 1 91.45 667 MET B C 1
ATOM 12529 O O . MET B 1 667 ? -5.218 -8.482 -10.808 1 91.45 667 MET B O 1
ATOM 12533 N N . GLY B 1 668 ? -3.356 -8.13 -11.862 1 87.23 668 GLY B N 1
ATOM 12534 C CA . GLY B 1 668 ? -2.534 -8.577 -10.749 1 87.23 668 GLY B CA 1
ATOM 12535 C C . GLY B 1 668 ? -1.321 -9.377 -11.187 1 87.23 668 GLY B C 1
ATOM 12536 O O . GLY B 1 668 ? -0.92 -9.319 -12.351 1 87.23 668 GLY B O 1
ATOM 12537 N N . ALA B 1 669 ? -0.708 -10.094 -10.263 1 82.61 669 ALA B N 1
ATOM 12538 C CA . ALA B 1 669 ? 0.506 -10.869 -10.504 1 82.61 669 ALA B CA 1
ATOM 12539 C C . ALA B 1 669 ? 0.185 -12.19 -11.196 1 82.61 669 ALA B C 1
ATOM 12541 O O . ALA B 1 669 ? -0.622 -12.979 -10.698 1 82.61 669 ALA B O 1
ATOM 12542 N N . PRO B 1 670 ? 0.831 -12.433 -12.218 1 79.61 670 PRO B N 1
ATOM 12543 C CA . PRO B 1 670 ? 0.579 -13.665 -12.97 1 79.61 670 PRO B CA 1
ATOM 12544 C C . PRO B 1 670 ? 0.757 -14.921 -12.121 1 79.61 670 PRO B C 1
ATOM 12546 O O . PRO B 1 670 ? 0.016 -15.893 -12.287 1 79.61 670 PRO B O 1
ATOM 12549 N N . LEU B 1 671 ? 1.622 -14.92 -11.205 1 76.74 671 LEU B N 1
ATOM 12550 C CA . LEU B 1 671 ? 1.867 -16.089 -10.367 1 76.74 671 LEU B CA 1
ATOM 12551 C C . LEU B 1 671 ? 0.657 -16.393 -9.49 1 76.74 671 LEU B C 1
ATOM 12553 O O . LEU B 1 671 ? 0.368 -17.557 -9.205 1 76.74 671 LEU B O 1
ATOM 12557 N N . VAL B 1 672 ? -0.056 -15.363 -9.092 1 86.62 672 VAL B N 1
ATOM 12558 C CA . VAL B 1 672 ? -1.191 -15.53 -8.191 1 86.62 672 VAL B CA 1
ATOM 12559 C C . VAL B 1 672 ? -2.342 -16.211 -8.929 1 86.62 672 VAL B C 1
ATOM 12561 O O . VAL B 1 672 ? -3.091 -16.992 -8.338 1 86.62 672 VAL B O 1
ATOM 12564 N N . ILE B 1 673 ? -2.373 -16.014 -10.228 1 83.91 673 ILE B N 1
ATOM 12565 C CA . ILE B 1 673 ? -3.437 -16.604 -11.033 1 83.91 673 ILE B CA 1
ATOM 12566 C C . ILE B 1 673 ? -3.3 -18.125 -11.036 1 83.91 673 ILE B C 1
ATOM 12568 O O . ILE B 1 673 ? -4.295 -18.845 -11.149 1 83.91 673 ILE B O 1
ATOM 12572 N N . GLN B 1 674 ? -2.143 -18.576 -10.821 1 83.14 674 GLN B N 1
ATOM 12573 C CA . GLN B 1 674 ? -1.897 -20.014 -10.826 1 83.14 674 GLN B CA 1
ATOM 12574 C C . GLN B 1 674 ? -2.386 -20.661 -9.533 1 83.14 674 GLN B C 1
ATOM 12576 O O . GLN B 1 674 ? -2.63 -21.868 -9.49 1 83.14 674 GLN B O 1
ATOM 12581 N N . GLU B 1 675 ? -2.518 -19.874 -8.535 1 88.29 675 GLU B N 1
ATOM 12582 C CA . GLU B 1 675 ? -2.914 -20.382 -7.225 1 88.29 675 GLU B CA 1
ATOM 12583 C C . GLU B 1 675 ? -4.396 -20.13 -6.96 1 88.29 675 GLU B C 1
ATOM 12585 O O . GLU B 1 675 ? -5.049 -20.911 -6.265 1 88.29 675 GLU B O 1
ATOM 12590 N N . LYS B 1 676 ? -4.817 -18.974 -7.452 1 88.34 676 LYS B N 1
ATOM 12591 C CA . LYS B 1 676 ? -6.178 -18.533 -7.16 1 88.34 676 LYS B CA 1
ATOM 12592 C C . LYS B 1 676 ? -6.864 -17.996 -8.413 1 88.34 676 LYS B C 1
ATOM 12594 O O . LYS B 1 676 ? -6.316 -17.137 -9.107 1 88.34 676 LYS B O 1
ATOM 12599 N N . SER B 1 677 ? -7.973 -18.607 -8.755 1 84.22 677 SER B N 1
ATOM 12600 C CA . SER B 1 677 ? -8.711 -18.136 -9.922 1 84.22 677 SER B CA 1
ATOM 12601 C C . SER B 1 677 ? -10.067 -17.562 -9.525 1 84.22 677 SER B C 1
ATOM 12603 O O . SER B 1 677 ? -10.691 -18.033 -8.572 1 84.22 677 SER B O 1
ATOM 12605 N N . ILE B 1 678 ? -10.505 -16.565 -10.25 1 88.19 678 ILE B N 1
ATOM 12606 C CA . ILE B 1 678 ? -11.77 -15.861 -10.074 1 88.19 678 ILE B CA 1
ATOM 12607 C C . ILE B 1 678 ? -12.586 -15.937 -11.363 1 88.19 678 ILE B C 1
ATOM 12609 O O . ILE B 1 678 ? -12.149 -15.455 -12.411 1 88.19 678 ILE B O 1
ATOM 12613 N N . VAL B 1 679 ? -13.762 -16.618 -11.377 1 91.02 679 VAL B N 1
ATOM 12614 C CA . VAL B 1 679 ? -14.584 -16.725 -12.578 1 91.02 679 VAL B CA 1
ATOM 12615 C C . VAL B 1 679 ? -16.033 -16.376 -12.247 1 91.02 679 VAL B C 1
ATOM 12617 O O . VAL B 1 679 ? -16.561 -15.371 -12.728 1 91.02 679 VAL B O 1
ATOM 12620 N N . GLU B 1 680 ? -16.588 -17.039 -11.305 1 91.32 680 GLU B N 1
ATOM 12621 C CA . GLU B 1 680 ? -17.996 -16.867 -10.961 1 91.32 680 GLU B CA 1
ATOM 12622 C C . GLU B 1 680 ? -18.242 -15.513 -10.302 1 91.32 680 GLU B C 1
ATOM 12624 O O . GLU B 1 680 ? -19.36 -14.994 -10.337 1 91.32 680 GLU B O 1
ATOM 12629 N N . GLU B 1 681 ? -17.226 -15.005 -9.754 1 93.08 681 GLU B N 1
ATOM 12630 C CA . GLU B 1 681 ? -17.329 -13.74 -9.033 1 93.08 681 GLU B CA 1
ATOM 12631 C C . GLU B 1 681 ? -17.64 -12.587 -9.983 1 93.08 681 GLU B C 1
ATOM 12633 O O . GLU B 1 681 ? -18.108 -11.531 -9.553 1 93.08 681 GLU B O 1
ATOM 12638 N N . PHE B 1 682 ? -17.43 -12.795 -11.285 1 95.71 682 PHE B N 1
ATOM 12639 C CA . PHE B 1 682 ? -17.752 -11.778 -12.279 1 95.71 682 PHE B CA 1
ATOM 12640 C C . PHE B 1 682 ? -19.261 -11.612 -12.414 1 95.71 682 PHE B C 1
ATOM 12642 O O . PHE B 1 682 ? -19.74 -10.555 -12.829 1 95.71 682 PHE B O 1
ATOM 12649 N N . LEU B 1 683 ? -20.028 -12.619 -12.112 1 95.03 683 LEU B N 1
ATOM 12650 C CA . LEU B 1 683 ? -21.468 -12.603 -12.346 1 95.03 683 LEU B CA 1
ATOM 12651 C C . LEU B 1 683 ? -22.136 -11.49 -11.546 1 95.03 683 LEU B C 1
ATOM 12653 O O . LEU B 1 683 ? -22.751 -10.589 -12.121 1 95.03 683 LEU B O 1
ATOM 12657 N N . PRO B 1 684 ? -21.912 -11.516 -10.218 1 94.4 684 PRO B N 1
ATOM 12658 C CA . PRO B 1 684 ? -22.522 -10.416 -9.467 1 94.4 684 PRO B CA 1
ATOM 12659 C C . PRO B 1 684 ? -21.935 -9.055 -9.833 1 94.4 684 PRO B C 1
ATOM 12661 O O . PRO B 1 684 ? -22.629 -8.038 -9.755 1 94.4 684 PRO B O 1
ATOM 12664 N N . ALA B 1 685 ? -20.727 -9.015 -10.194 1 95.48 685 ALA B N 1
ATOM 12665 C CA . ALA B 1 685 ? -20.086 -7.756 -10.564 1 95.48 685 ALA B CA 1
ATOM 12666 C C . ALA B 1 685 ? -20.691 -7.188 -11.845 1 95.48 685 ALA B C 1
ATOM 12668 O O . ALA B 1 685 ? -20.878 -5.975 -11.965 1 95.48 685 ALA B O 1
ATOM 12669 N N . ILE B 1 686 ? -20.972 -8.053 -12.846 1 96.31 686 ILE B N 1
ATOM 12670 C CA . ILE B 1 686 ? -21.595 -7.634 -14.097 1 96.31 686 ILE B CA 1
ATOM 12671 C C . ILE B 1 686 ? -22.988 -7.074 -13.817 1 96.31 686 ILE B C 1
ATOM 12673 O O . ILE B 1 686 ? -23.377 -6.05 -14.384 1 96.31 686 ILE B O 1
ATOM 12677 N N . GLU B 1 687 ? -23.653 -7.689 -12.944 1 93.85 687 GLU B N 1
ATOM 12678 C CA . GLU B 1 687 ? -24.969 -7.2 -12.542 1 93.85 687 GLU B CA 1
ATOM 12679 C C . GLU B 1 687 ? -24.87 -5.827 -11.884 1 93.85 687 GLU B C 1
ATOM 12681 O O . GLU B 1 687 ? -25.661 -4.93 -12.186 1 93.85 687 GLU B O 1
ATOM 12686 N N . SER B 1 688 ? -23.904 -5.702 -10.993 1 92.37 688 SER B N 1
ATOM 12687 C CA . SER B 1 688 ? -23.692 -4.428 -10.315 1 92.37 688 SER B CA 1
ATOM 12688 C C . SER B 1 688 ? -23.359 -3.321 -11.31 1 92.37 688 SER B C 1
ATOM 12690 O O . SER B 1 688 ? -23.857 -2.199 -11.188 1 92.37 688 SER B O 1
ATOM 12692 N N . MET B 1 689 ? -22.48 -3.575 -12.273 1 94.02 689 MET B N 1
ATOM 12693 C CA . MET B 1 689 ? -22.106 -2.606 -13.299 1 94.02 689 MET B CA 1
ATOM 12694 C C . MET B 1 689 ? -23.316 -2.211 -14.14 1 94.02 689 MET B C 1
ATOM 12696 O O . MET B 1 689 ? -23.516 -1.03 -14.431 1 94.02 689 MET B O 1
ATOM 12700 N N . SER B 1 690 ? -24.129 -3.162 -14.523 1 93.13 690 SER B N 1
ATOM 12701 C CA . SER B 1 690 ? -25.333 -2.905 -15.306 1 93.13 690 SER B CA 1
ATOM 12702 C C . SER B 1 690 ? -26.317 -2.031 -14.536 1 93.13 690 SER B C 1
ATOM 12704 O O . SER B 1 690 ? -26.893 -1.095 -15.095 1 93.13 690 SER B O 1
ATOM 12706 N N . ASN B 1 691 ? -26.448 -2.309 -13.306 1 87.05 691 ASN B N 1
ATOM 12707 C CA . ASN B 1 691 ? -27.36 -1.545 -12.462 1 87.05 691 ASN B CA 1
ATOM 12708 C C . ASN B 1 691 ? -26.878 -0.109 -12.273 1 87.05 691 ASN B C 1
ATOM 12710 O O . ASN B 1 691 ? -27.685 0.822 -12.244 1 87.05 691 ASN B O 1
ATOM 12714 N N . PHE B 1 692 ? -25.651 0.054 -12.186 1 87.8 692 PHE B N 1
ATOM 12715 C CA . PHE B 1 692 ? -25.084 1.379 -11.961 1 87.8 692 PHE B CA 1
ATOM 12716 C C . PHE B 1 692 ? -25.179 2.23 -13.222 1 87.8 692 PHE B C 1
ATOM 12718 O O . PHE B 1 692 ? -25.513 3.414 -13.154 1 87.8 692 PHE B O 1
ATOM 12725 N N . THR B 1 693 ? -24.851 1.635 -14.301 1 92.42 693 THR B N 1
ATOM 12726 C CA . THR B 1 693 ? -24.784 2.402 -15.54 1 92.42 693 THR B CA 1
ATOM 12727 C C . THR B 1 693 ? -26.155 2.474 -16.206 1 92.42 693 THR B C 1
ATOM 12729 O O . THR B 1 693 ? -26.372 3.289 -17.105 1 92.42 693 THR B O 1
ATOM 12732 N N . LYS B 1 694 ? -27.108 1.588 -15.842 1 91.28 694 LYS B N 1
ATOM 12733 C CA . LYS B 1 694 ? -28.424 1.455 -16.459 1 91.28 694 LYS B CA 1
ATOM 12734 C C . LYS B 1 694 ? -28.304 1.124 -17.944 1 91.28 694 LYS B C 1
ATOM 12736 O O . LYS B 1 694 ? -29.085 1.618 -18.761 1 91.28 694 LYS B O 1
ATOM 12741 N N . LYS B 1 695 ? -27.207 0.346 -18.258 1 93.53 695 LYS B N 1
ATOM 12742 C CA . LYS B 1 695 ? -26.949 -0.041 -19.642 1 93.53 695 LYS B CA 1
ATOM 12743 C C . LYS B 1 695 ? -27.229 -1.525 -19.86 1 93.53 695 LYS B C 1
ATOM 12745 O O . LYS B 1 695 ? -26.949 -2.349 -18.987 1 93.53 695 LYS B O 1
ATOM 12750 N N . LYS B 1 696 ? -27.753 -1.821 -20.959 1 92.35 696 LYS B N 1
ATOM 12751 C CA . LYS B 1 696 ? -28.002 -3.208 -21.342 1 92.35 696 LYS B CA 1
ATOM 12752 C C . LYS B 1 696 ? -26.727 -3.874 -21.852 1 92.35 696 LYS B C 1
ATOM 12754 O O . LYS B 1 696 ? -26.244 -3.551 -22.939 1 92.35 696 LYS B O 1
ATOM 12759 N N . ILE B 1 697 ? -26.281 -4.913 -21.172 1 96.25 697 ILE B N 1
ATOM 12760 C CA . ILE B 1 697 ? -25.052 -5.603 -21.549 1 96.25 697 ILE B CA 1
ATOM 12761 C C . ILE B 1 697 ? -25.387 -6.822 -22.406 1 96.25 697 ILE B C 1
ATOM 12763 O O . ILE B 1 697 ? -26.11 -7.718 -21.965 1 96.25 697 ILE B O 1
ATOM 12767 N N . GLU B 1 698 ? -24.833 -6.88 -23.535 1 96.42 698 GLU B N 1
ATOM 12768 C CA . GLU B 1 698 ? -25.147 -7.963 -24.462 1 96.42 698 GLU B CA 1
ATOM 12769 C C . GLU B 1 698 ? -23.986 -8.948 -24.572 1 96.42 698 GLU B C 1
ATOM 12771 O O . GLU B 1 698 ? -24.184 -10.111 -24.929 1 96.42 698 GLU B O 1
ATOM 12776 N N . ALA B 1 699 ? -22.793 -8.461 -24.352 1 97.9 699 ALA B N 1
ATOM 12777 C CA . ALA B 1 699 ? -21.597 -9.271 -24.565 1 97.9 699 ALA B CA 1
ATOM 12778 C C . ALA B 1 699 ? -20.425 -8.745 -23.741 1 97.9 699 ALA B C 1
ATOM 12780 O O . ALA B 1 699 ? -20.538 -7.711 -23.078 1 97.9 699 ALA B O 1
ATOM 12781 N N . ILE B 1 700 ? -19.384 -9.516 -23.735 1 98.15 700 ILE B N 1
ATOM 12782 C CA . ILE B 1 700 ? -18.136 -9.095 -23.107 1 98.15 700 ILE B CA 1
ATOM 12783 C C . ILE B 1 700 ? -16.993 -9.196 -24.114 1 98.15 700 ILE B C 1
ATOM 12785 O O . ILE B 1 700 ? -17.126 -9.851 -25.151 1 98.15 700 ILE B O 1
ATOM 12789 N N . PHE B 1 701 ? -15.964 -8.508 -23.911 1 97.39 701 PHE B N 1
ATOM 12790 C CA . PHE B 1 701 ? -14.788 -8.692 -24.754 1 97.39 701 PHE B CA 1
ATOM 12791 C C . PHE B 1 701 ? -13.509 -8.532 -23.942 1 97.39 701 PHE B C 1
ATOM 12793 O O . PHE B 1 701 ? -13.546 -8.07 -22.8 1 97.39 701 PHE B O 1
ATOM 12800 N N . CYS B 1 702 ? -12.444 -8.925 -24.543 1 95.81 702 CYS B N 1
ATOM 12801 C CA . CYS B 1 702 ? -11.139 -8.998 -23.896 1 95.81 702 CYS B CA 1
ATOM 12802 C C . CYS B 1 702 ? -10.421 -7.655 -23.963 1 95.81 702 CYS B C 1
ATOM 12804 O O . CYS B 1 702 ? -10.366 -7.028 -25.022 1 95.81 702 CYS B O 1
ATOM 12806 N N . ILE B 1 703 ? -9.86 -7.248 -22.823 1 95.63 703 ILE B N 1
ATOM 12807 C CA . ILE B 1 703 ? -9.093 -6.007 -22.82 1 95.63 703 ILE B CA 1
ATOM 12808 C C . ILE B 1 703 ? -7.767 -6.218 -23.548 1 95.63 703 ILE B C 1
ATOM 12810 O O . ILE B 1 703 ? -7.259 -5.304 -24.202 1 95.63 703 ILE B O 1
ATOM 12814 N N . GLU B 1 704 ? -7.327 -7.443 -23.314 1 93.23 704 GLU B N 1
ATOM 12815 C CA . GLU B 1 704 ? -6.01 -7.806 -23.829 1 93.23 704 GLU B CA 1
ATOM 12816 C C . GLU B 1 704 ? -5.996 -9.243 -24.344 1 93.23 704 GLU B C 1
ATOM 12818 O O . GLU B 1 704 ? -6.234 -10.183 -23.583 1 93.23 704 GLU B O 1
ATOM 12823 N N . ILE B 1 705 ? -5.733 -9.346 -25.635 1 94.42 705 ILE B N 1
ATOM 12824 C CA . ILE B 1 705 ? -5.586 -10.695 -26.17 1 94.42 705 ILE B CA 1
ATOM 12825 C C . ILE B 1 705 ? -4.163 -11.194 -25.927 1 94.42 705 ILE B C 1
ATOM 12827 O O . ILE B 1 705 ? -3.266 -10.949 -26.736 1 94.42 705 ILE B O 1
ATOM 12831 N N . GLY B 1 706 ? -3.882 -11.778 -24.803 1 90.42 706 GLY B N 1
ATOM 12832 C CA . GLY B 1 706 ? -2.56 -12.245 -24.415 1 90.42 706 GLY B CA 1
ATOM 12833 C C . GLY B 1 706 ? -2.57 -13.08 -23.149 1 90.42 706 GLY B C 1
ATOM 12834 O O . GLY B 1 706 ? -3.095 -12.65 -22.119 1 90.42 706 GLY B O 1
ATOM 12835 N N . GLY B 1 707 ? -2.026 -14.233 -23.349 1 88.41 707 GLY B N 1
ATOM 12836 C CA . GLY B 1 707 ? -1.863 -15.095 -22.188 1 88.41 707 GLY B CA 1
ATOM 12837 C C . GLY B 1 707 ? -3.181 -15.496 -21.553 1 88.41 707 GLY B C 1
ATOM 12838 O O . GLY B 1 707 ? -4.114 -15.902 -22.25 1 88.41 707 GLY B O 1
ATOM 12839 N N . SER B 1 708 ? -3.273 -15.382 -20.282 1 90.9 708 SER B N 1
ATOM 12840 C CA . SER B 1 708 ? -4.453 -15.792 -19.527 1 90.9 708 SER B CA 1
ATOM 12841 C C . SER B 1 708 ? -5.614 -14.829 -19.751 1 90.9 708 SER B C 1
ATOM 12843 O O . SER B 1 708 ? -6.779 -15.22 -19.655 1 90.9 708 SER B O 1
ATOM 12845 N N . ASN B 1 709 ? -5.377 -13.618 -20.107 1 93.7 709 ASN B N 1
ATOM 12846 C CA . ASN B 1 709 ? -6.418 -12.616 -20.31 1 93.7 709 ASN B CA 1
ATOM 12847 C C . ASN B 1 709 ? -7.211 -12.882 -21.586 1 93.7 709 ASN B C 1
ATOM 12849 O O . ASN B 1 709 ? -8.304 -12.343 -21.766 1 93.7 709 ASN B O 1
ATOM 12853 N N . SER B 1 710 ? -6.634 -13.718 -22.421 1 95.74 710 SER B N 1
ATOM 12854 C CA . SER B 1 710 ? -7.378 -14.119 -23.611 1 95.74 710 SER B CA 1
ATOM 12855 C C . SER B 1 710 ? -8.429 -15.172 -23.276 1 95.74 710 SER B C 1
ATOM 12857 O O . SER B 1 710 ? -9.426 -15.308 -23.987 1 95.74 710 SER B O 1
ATOM 12859 N N . ILE B 1 711 ? -8.203 -15.88 -22.222 1 95.72 711 ILE B N 1
ATOM 12860 C CA . ILE B 1 711 ? -9.072 -17.006 -21.898 1 95.72 711 ILE B CA 1
ATOM 12861 C C . ILE B 1 711 ? -10.094 -16.581 -20.845 1 95.72 711 ILE B C 1
ATOM 12863 O O . ILE B 1 711 ? -11.217 -17.091 -20.821 1 95.72 711 ILE B O 1
ATOM 12867 N N . THR B 1 712 ? -9.809 -15.62 -20.056 1 94 712 THR B N 1
ATOM 12868 C CA . THR B 1 712 ? -10.646 -15.177 -18.947 1 94 712 THR B CA 1
ATOM 12869 C C . THR B 1 712 ? -12.047 -14.818 -19.436 1 94 712 THR B C 1
ATOM 12871 O O . THR B 1 712 ? -13.043 -15.255 -18.857 1 94 712 THR B O 1
ATOM 12874 N N . PRO B 1 713 ? -12.164 -14.06 -20.491 1 97.07 713 PRO B N 1
ATOM 12875 C CA . PRO B 1 713 ? -13.518 -13.759 -20.962 1 97.07 713 PRO B CA 1
ATOM 12876 C C . PRO B 1 713 ? -14.297 -15.011 -21.357 1 97.07 713 PRO B C 1
ATOM 12878 O O . PRO B 1 713 ? -15.523 -15.049 -21.221 1 97.07 713 PRO B O 1
ATOM 12881 N N . LEU B 1 714 ? -13.572 -16.031 -21.833 1 97.33 714 LEU B N 1
ATOM 12882 C CA . LEU B 1 714 ? -14.222 -17.283 -22.202 1 97.33 714 LEU B CA 1
ATOM 12883 C C . LEU B 1 714 ? -14.764 -18 -20.97 1 97.33 714 LEU B C 1
ATOM 12885 O O . LEU B 1 714 ? -15.852 -18.577 -21.011 1 97.33 714 LEU B O 1
ATOM 12889 N N . LEU B 1 715 ? -13.996 -17.944 -19.912 1 95.2 715 LEU B N 1
ATOM 12890 C CA . LEU B 1 715 ? -14.447 -18.526 -18.653 1 95.2 715 LEU B CA 1
ATOM 12891 C C . LEU B 1 715 ? -15.695 -17.815 -18.141 1 95.2 715 LEU B C 1
ATOM 12893 O O . LEU B 1 715 ? -16.644 -18.463 -17.693 1 95.2 715 LEU B O 1
ATOM 12897 N N . ILE B 1 716 ? -15.657 -16.503 -18.25 1 96.32 716 ILE B N 1
ATOM 12898 C CA . ILE B 1 716 ? -16.793 -15.701 -17.81 1 96.32 716 ILE B CA 1
ATOM 12899 C C . ILE B 1 716 ? -18.008 -16.005 -18.684 1 96.32 716 ILE B C 1
ATOM 12901 O O . ILE B 1 716 ? -19.132 -16.097 -18.185 1 96.32 716 ILE B O 1
ATOM 12905 N N . ALA B 1 717 ? -17.776 -16.172 -19.936 1 97.04 717 ALA B N 1
ATOM 12906 C CA . ALA B 1 717 ? -18.84 -16.502 -20.88 1 97.04 717 ALA B CA 1
ATOM 12907 C C . ALA B 1 717 ? -19.486 -17.84 -20.533 1 97.04 717 ALA B C 1
ATOM 12909 O O . ALA B 1 717 ? -20.708 -17.987 -20.614 1 97.04 717 ALA B O 1
ATOM 12910 N N . ALA B 1 718 ? -18.702 -18.79 -20.207 1 94.92 718 ALA B N 1
ATOM 12911 C CA . ALA B 1 718 ? -19.189 -20.124 -19.867 1 94.92 718 ALA B CA 1
ATOM 12912 C C . ALA B 1 718 ? -20.131 -20.076 -18.668 1 94.92 718 ALA B C 1
ATOM 12914 O O . ALA B 1 718 ? -21.086 -20.852 -18.589 1 94.92 718 ALA B O 1
ATOM 12915 N N . THR B 1 719 ? -19.908 -19.132 -17.778 1 91.9 719 THR B N 1
ATOM 12916 C CA . THR B 1 719 ? -20.66 -19.095 -16.529 1 91.9 719 THR B CA 1
ATOM 12917 C C . THR B 1 719 ? -21.801 -18.085 -16.615 1 91.9 719 THR B C 1
ATOM 12919 O O . THR B 1 719 ? -22.854 -18.276 -16.003 1 91.9 719 THR B O 1
ATOM 12922 N N . SER B 1 720 ? -21.631 -17.027 -17.362 1 93.71 720 SER B N 1
ATOM 12923 C CA . SER B 1 720 ? -22.625 -15.961 -17.427 1 93.71 720 SER B CA 1
ATOM 12924 C C . SER B 1 720 ? -23.623 -16.204 -18.554 1 93.71 720 SER B C 1
ATOM 12926 O O . SER B 1 720 ? -24.726 -15.653 -18.543 1 93.71 720 SER B O 1
ATOM 12928 N N . GLY B 1 721 ? -23.169 -16.926 -19.543 1 92.79 721 GLY B N 1
ATOM 12929 C CA . GLY B 1 721 ? -24.006 -17.129 -20.715 1 92.79 721 GLY B CA 1
ATOM 12930 C C . GLY B 1 721 ? -23.864 -16.028 -21.748 1 92.79 721 GLY B C 1
ATOM 12931 O O . GLY B 1 721 ? -24.425 -16.119 -22.842 1 92.79 721 GLY B O 1
ATOM 12932 N N . LEU B 1 722 ? -23.098 -15.01 -21.446 1 96.29 722 LEU B N 1
ATOM 12933 C CA . LEU B 1 722 ? -22.839 -13.935 -22.398 1 96.29 722 LEU B CA 1
ATOM 12934 C C . LEU B 1 722 ? -21.821 -14.371 -23.447 1 96.29 722 LEU B C 1
ATOM 12936 O O . LEU B 1 722 ? -20.862 -15.079 -23.13 1 96.29 722 LEU B O 1
ATOM 12940 N N . PRO B 1 723 ? -21.982 -14.011 -24.646 1 97.15 723 PRO B N 1
ATOM 12941 C CA . PRO B 1 723 ? -20.959 -14.318 -25.649 1 97.15 723 PRO B CA 1
ATOM 12942 C C . PRO B 1 723 ? -19.756 -13.382 -25.57 1 97.15 723 PRO B C 1
ATOM 12944 O O . PRO B 1 723 ? -19.85 -12.297 -24.991 1 97.15 723 PRO B O 1
ATOM 12947 N N . VAL B 1 724 ? -18.646 -13.817 -26.133 1 98.41 724 VAL B N 1
ATOM 12948 C CA . VAL B 1 724 ? -17.444 -12.997 -26.248 1 98.41 724 VAL B CA 1
ATOM 12949 C C . VAL B 1 724 ? -17.354 -12.406 -27.653 1 98.41 724 VAL B C 1
ATOM 12951 O O . VAL B 1 724 ? -17.628 -13.092 -28.64 1 98.41 724 VAL B O 1
ATOM 12954 N N . VAL B 1 725 ? -17.05 -11.155 -27.737 1 98.33 725 VAL B N 1
ATOM 12955 C CA . VAL B 1 725 ? -16.908 -10.524 -29.045 1 98.33 725 VAL B CA 1
ATOM 12956 C C . VAL B 1 725 ? -15.509 -10.789 -29.598 1 98.33 725 VAL B C 1
ATOM 12958 O O . VAL B 1 725 ? -14.522 -10.728 -28.861 1 98.33 725 VAL B O 1
ATOM 12961 N N . ASP B 1 726 ? -15.391 -11.003 -30.884 1 98.09 726 ASP B N 1
ATOM 12962 C CA . ASP B 1 726 ? -14.114 -11.254 -31.545 1 98.09 726 ASP B CA 1
ATOM 12963 C C . ASP B 1 726 ? -13.336 -9.956 -31.749 1 98.09 726 ASP B C 1
ATOM 12965 O O . ASP B 1 726 ? -13.085 -9.548 -32.885 1 98.09 726 ASP B O 1
ATOM 12969 N N . CYS B 1 727 ? -12.916 -9.41 -30.665 1 97.7 727 CYS B N 1
ATOM 12970 C CA . CYS B 1 727 ? -12.1 -8.201 -30.635 1 97.7 727 CYS B CA 1
ATOM 12971 C C . CYS B 1 727 ? -11.376 -8.066 -29.301 1 97.7 727 CYS B C 1
ATOM 12973 O O . CYS B 1 727 ? -11.59 -8.867 -28.389 1 97.7 727 CYS B O 1
ATOM 12975 N N . ASP B 1 728 ? -10.451 -7.155 -29.209 1 97.36 728 ASP B N 1
ATOM 12976 C CA . ASP B 1 728 ? -9.798 -6.86 -27.937 1 97.36 728 ASP B CA 1
ATOM 12977 C C . ASP B 1 728 ? -9.328 -5.408 -27.885 1 97.36 728 ASP B C 1
ATOM 12979 O O . ASP B 1 728 ? -9.55 -4.644 -28.826 1 97.36 728 ASP B O 1
ATOM 12983 N N . GLY B 1 729 ? -8.792 -5.026 -26.816 1 96.67 729 GLY B N 1
ATOM 12984 C CA . GLY B 1 729 ? -8.474 -3.622 -26.606 1 96.67 729 GLY B CA 1
ATOM 12985 C C . GLY B 1 729 ? -7.013 -3.298 -26.853 1 96.67 729 GLY B C 1
ATOM 12986 O O . GLY B 1 729 ? -6.606 -2.137 -26.765 1 96.67 729 GLY B O 1
ATOM 12987 N N . MET B 1 730 ? -6.179 -4.292 -27.231 1 95.82 730 MET B N 1
ATOM 12988 C CA . MET B 1 730 ? -4.756 -3.983 -27.336 1 95.82 730 MET B CA 1
ATOM 12989 C C . MET B 1 730 ? -4.145 -4.64 -28.569 1 95.82 730 MET B C 1
ATOM 12991 O O . MET B 1 730 ? -3.137 -4.166 -29.095 1 95.82 730 MET B O 1
ATOM 12995 N N . GLY B 1 731 ? -4.694 -5.807 -28.981 1 94.63 731 GLY B N 1
ATOM 12996 C CA . GLY B 1 731 ? -4.088 -6.576 -30.056 1 94.63 731 GLY B CA 1
ATOM 12997 C C . GLY B 1 731 ? -2.822 -7.298 -29.633 1 94.63 731 GLY B C 1
ATOM 12998 O O . GLY B 1 731 ? -2.233 -8.042 -30.419 1 94.63 731 GLY B O 1
ATOM 12999 N N . ARG B 1 732 ? -2.393 -7.086 -28.456 1 93.81 732 ARG B N 1
ATOM 13000 C CA . ARG B 1 732 ? -1.253 -7.645 -27.736 1 93.81 732 ARG B CA 1
ATOM 13001 C C . ARG B 1 732 ? -1.36 -7.367 -26.24 1 93.81 732 ARG B C 1
ATOM 13003 O O . ARG B 1 732 ? -2.379 -6.857 -25.769 1 93.81 732 ARG B O 1
ATOM 13010 N N . ALA B 1 733 ? -0.337 -7.723 -25.513 1 93.36 733 ALA B N 1
ATOM 13011 C CA . ALA B 1 733 ? -0.317 -7.363 -24.098 1 93.36 733 ALA B CA 1
ATOM 13012 C C . ALA B 1 733 ? 0.504 -6.099 -23.865 1 93.36 733 ALA B C 1
ATOM 13014 O O . ALA B 1 733 ? 1.573 -5.928 -24.455 1 93.36 733 ALA B O 1
ATOM 13015 N N . TYR B 1 734 ? -0.031 -5.142 -23.176 1 93.48 734 TYR B N 1
ATOM 13016 C CA . TYR B 1 734 ? 0.654 -3.944 -22.704 1 93.48 734 TYR B CA 1
ATOM 13017 C C . TYR B 1 734 ? 0.51 -3.792 -21.195 1 93.48 734 TYR B C 1
ATOM 13019 O O . TYR B 1 734 ? -0.442 -4.304 -20.601 1 93.48 734 TYR B O 1
ATOM 13027 N N . PRO B 1 735 ? 1.433 -3.072 -20.57 1 88.3 735 PRO B N 1
ATOM 13028 C CA . PRO B 1 735 ? 1.513 -3.076 -19.108 1 88.3 735 PRO B CA 1
ATOM 13029 C C . PRO B 1 735 ? 0.482 -2.155 -18.458 1 88.3 735 PRO B C 1
ATOM 13031 O O . PRO B 1 735 ? 0.136 -2.339 -17.288 1 88.3 735 PRO B O 1
ATOM 13034 N N . GLU B 1 736 ? -0.074 -1.146 -19.223 1 90.37 736 GLU B N 1
ATOM 13035 C CA . GLU B 1 736 ? -0.872 -0.121 -18.556 1 90.37 736 GLU B CA 1
ATOM 13036 C C . GLU B 1 736 ? -2.22 0.064 -19.245 1 90.37 736 GLU B C 1
ATOM 13038 O O . GLU B 1 736 ? -2.366 -0.247 -20.429 1 90.37 736 GLU B O 1
ATOM 13043 N N . LEU B 1 737 ? -3.126 0.666 -18.576 1 92.27 737 LEU B N 1
ATOM 13044 C CA . LEU B 1 737 ? -4.492 0.814 -19.066 1 92.27 737 LEU B CA 1
ATOM 13045 C C . LEU B 1 737 ? -4.57 1.893 -20.141 1 92.27 737 LEU B C 1
ATOM 13047 O O . LEU B 1 737 ? -5.428 1.833 -21.026 1 92.27 737 LEU B O 1
ATOM 13051 N N . ASP B 1 738 ? -3.687 2.925 -20.031 1 93.12 738 ASP B N 1
ATOM 13052 C CA . ASP B 1 738 ? -3.75 4.012 -21.004 1 93.12 738 ASP B CA 1
ATOM 13053 C C . ASP B 1 738 ? -3.379 3.519 -22.401 1 93.12 738 ASP B C 1
ATOM 13055 O O . ASP B 1 738 ? -3.616 4.212 -23.392 1 93.12 738 ASP B O 1
ATOM 13059 N N . MET B 1 739 ? -2.964 2.284 -22.461 1 94.84 739 MET B N 1
ATOM 13060 C CA . MET B 1 739 ? -2.499 1.716 -23.723 1 94.84 739 MET B CA 1
ATOM 13061 C C . MET B 1 739 ? -3.61 0.923 -24.404 1 94.84 739 MET B C 1
ATOM 13063 O O . MET B 1 739 ? -3.409 0.371 -25.487 1 94.84 739 MET B O 1
ATOM 13067 N N . VAL B 1 740 ? -4.787 0.896 -23.8 1 95.88 740 VAL B N 1
ATOM 13068 C CA . VAL B 1 740 ? -5.968 0.302 -24.416 1 95.88 740 VAL B CA 1
ATOM 13069 C C . VAL B 1 740 ? -6.468 1.198 -25.548 1 95.88 740 VAL B C 1
ATOM 13071 O O . VAL B 1 740 ? -6.569 2.416 -25.384 1 95.88 740 VAL B O 1
ATOM 13074 N N . THR B 1 741 ? -6.832 0.665 -26.636 1 96.4 741 THR B N 1
ATOM 13075 C CA . THR B 1 741 ? -7.094 1.407 -27.865 1 96.4 741 THR B CA 1
ATOM 13076 C C . THR B 1 741 ? -8.279 2.351 -27.685 1 96.4 741 THR B C 1
ATOM 13078 O O . THR B 1 741 ? -8.249 3.49 -28.154 1 96.4 741 THR B O 1
ATOM 13081 N N . HIS B 1 742 ? -9.349 1.873 -27.051 1 95.6 742 HIS B N 1
ATOM 13082 C CA . HIS B 1 742 ? -10.498 2.762 -26.921 1 95.6 742 HIS B CA 1
ATOM 13083 C C . HIS B 1 742 ? -10.223 3.876 -25.917 1 95.6 742 HIS B C 1
ATOM 13085 O O . HIS B 1 742 ? -10.882 4.918 -25.944 1 95.6 742 HIS B O 1
ATOM 13091 N N . PHE B 1 743 ? -9.248 3.769 -25.053 1 95.52 743 PHE B N 1
ATOM 13092 C CA . PHE B 1 743 ? -8.827 4.876 -24.203 1 95.52 743 PHE B CA 1
ATOM 13093 C C . PHE B 1 743 ? -7.972 5.865 -24.986 1 95.52 743 PHE B C 1
ATOM 13095 O O . PHE B 1 743 ? -8.074 7.077 -24.784 1 95.52 743 PHE B O 1
ATOM 13102 N N . ILE B 1 744 ? -7.102 5.352 -25.802 1 94.59 744 ILE B N 1
ATOM 13103 C CA . ILE B 1 744 ? -6.304 6.204 -26.676 1 94.59 744 ILE B CA 1
ATOM 13104 C C . ILE B 1 744 ? -7.225 7.078 -27.526 1 94.59 744 ILE B C 1
ATOM 13106 O O . ILE B 1 744 ? -6.913 8.24 -27.796 1 94.59 744 ILE B O 1
ATOM 13110 N N . ASP B 1 745 ? -8.386 6.53 -27.869 1 94.3 745 ASP B N 1
ATOM 13111 C CA . ASP B 1 745 ? -9.333 7.235 -28.728 1 94.3 745 ASP B CA 1
ATOM 13112 C C . ASP B 1 745 ? -10.255 8.133 -27.907 1 94.3 745 ASP B C 1
ATOM 13114 O O . ASP B 1 745 ? -11.199 8.717 -28.443 1 94.3 745 ASP B O 1
ATOM 13118 N N . GLY B 1 746 ? -10.115 8.133 -26.597 1 91.68 746 GLY B N 1
ATOM 13119 C CA . GLY B 1 746 ? -10.788 9.146 -25.799 1 91.68 746 GLY B CA 1
ATOM 13120 C C . GLY B 1 746 ? -12.009 8.617 -25.071 1 91.68 746 GLY B C 1
ATOM 13121 O O . GLY B 1 746 ? -12.749 9.384 -24.451 1 91.68 746 GLY B O 1
ATOM 13122 N N . CYS B 1 747 ? -12.259 7.289 -25.158 1 94.61 747 CYS B N 1
ATOM 13123 C CA . CYS B 1 747 ? -13.363 6.735 -24.383 1 94.61 747 CYS B CA 1
ATOM 13124 C C . CYS B 1 747 ? -13.118 6.904 -22.888 1 94.61 747 CYS B C 1
ATOM 13126 O O . CYS B 1 747 ? -11.975 6.847 -22.431 1 94.61 747 CYS B O 1
ATOM 13128 N N . SER B 1 748 ? -14.161 7.132 -22.155 1 94.29 748 SER B N 1
ATOM 13129 C CA . SER B 1 748 ? -14.047 7.329 -20.713 1 94.29 748 SER B CA 1
ATOM 13130 C C . SER B 1 748 ? -13.624 6.043 -20.012 1 94.29 748 SER B C 1
ATOM 13132 O O . SER B 1 748 ? -14.179 4.974 -20.275 1 94.29 748 SER B O 1
ATOM 13134 N N . PRO B 1 749 ? -12.695 6.147 -19.152 1 95.98 749 PRO B N 1
ATOM 13135 C CA . PRO B 1 749 ? -12.265 4.932 -18.455 1 95.98 749 PRO B CA 1
ATOM 13136 C C . PRO B 1 749 ? -13.157 4.589 -17.264 1 95.98 749 PRO B C 1
ATOM 13138 O O . PRO B 1 749 ? -13.034 3.504 -16.688 1 95.98 749 PRO B O 1
ATOM 13141 N N . VAL B 1 750 ? -14.067 5.428 -16.83 1 96.01 750 VAL B N 1
ATOM 13142 C CA . VAL B 1 750 ? -14.926 5.176 -15.677 1 96.01 750 VAL B CA 1
ATOM 13143 C C . VAL B 1 750 ? -16.383 5.094 -16.126 1 96.01 750 VAL B C 1
ATOM 13145 O O . VAL B 1 750 ? -16.763 5.694 -17.134 1 96.01 750 VAL B O 1
ATOM 13148 N N . PRO B 1 751 ? -17.188 4.276 -15.488 1 96.21 751 PRO B N 1
ATOM 13149 C CA . PRO B 1 751 ? -16.857 3.572 -14.247 1 96.21 751 PRO B CA 1
ATOM 13150 C C . PRO B 1 751 ? -16.047 2.301 -14.488 1 96.21 751 PRO B C 1
ATOM 13152 O O . PRO B 1 751 ? -16.197 1.656 -15.529 1 96.21 751 PRO B O 1
ATOM 13155 N N . THR B 1 752 ? -15.163 1.933 -13.592 1 97.69 752 THR B N 1
ATOM 13156 C CA . THR B 1 752 ? -14.381 0.701 -13.598 1 97.69 752 THR B CA 1
ATOM 13157 C C . THR B 1 752 ? -14.516 -0.032 -12.267 1 97.69 752 THR B C 1
ATOM 13159 O O . THR B 1 752 ? -14.506 0.593 -11.204 1 97.69 752 THR B O 1
ATOM 13162 N N . MET B 1 753 ? -14.622 -1.324 -12.329 1 97.39 753 MET B N 1
ATOM 13163 C CA . MET B 1 753 ? -14.856 -2.095 -11.111 1 97.39 753 MET B CA 1
ATOM 13164 C C . MET B 1 753 ? -13.782 -3.163 -10.928 1 97.39 753 MET B C 1
ATOM 13166 O O . MET B 1 753 ? -13.38 -3.816 -11.893 1 97.39 753 MET B O 1
ATOM 13170 N N . LEU B 1 754 ? -13.291 -3.331 -9.755 1 97.28 754 LEU B N 1
ATOM 13171 C CA . LEU B 1 754 ? -12.478 -4.47 -9.344 1 97.28 754 LEU B CA 1
ATOM 13172 C C . LEU B 1 754 ? -13.285 -5.429 -8.475 1 97.28 754 LEU B C 1
ATOM 13174 O O . LEU B 1 754 ? -14.173 -5.003 -7.733 1 97.28 754 LEU B O 1
ATOM 13178 N N . LEU B 1 755 ? -13.015 -6.695 -8.576 1 96.95 755 LEU B N 1
ATOM 13179 C CA . LEU B 1 755 ? -13.678 -7.72 -7.777 1 96.95 755 LEU B CA 1
ATOM 13180 C C . LEU B 1 755 ? -12.698 -8.819 -7.382 1 96.95 755 LEU B C 1
ATOM 13182 O O . LEU B 1 755 ? -11.678 -9.016 -8.046 1 96.95 755 LEU B O 1
ATOM 13186 N N . ASP B 1 756 ? -12.929 -9.488 -6.314 1 94.82 756 ASP B N 1
ATOM 13187 C CA . ASP B 1 756 ? -12.053 -10.574 -5.884 1 94.82 756 ASP B CA 1
ATOM 13188 C C . ASP B 1 756 ? -12.863 -11.785 -5.428 1 94.82 756 ASP B C 1
ATOM 13190 O O . ASP B 1 756 ? -14.064 -11.871 -5.693 1 94.82 756 ASP B O 1
ATOM 13194 N N . ASP B 1 757 ? -12.239 -12.794 -4.892 1 92.18 757 ASP B N 1
ATOM 13195 C CA . ASP B 1 757 ? -12.859 -14.068 -4.539 1 92.18 757 ASP B CA 1
ATOM 13196 C C . ASP B 1 757 ? -13.575 -13.975 -3.194 1 92.18 757 ASP B C 1
ATOM 13198 O O . ASP B 1 757 ? -14.227 -14.93 -2.765 1 92.18 757 ASP B O 1
ATOM 13202 N N . MET B 1 758 ? -13.592 -12.851 -2.483 1 92.02 758 MET B N 1
ATOM 13203 C CA . MET B 1 758 ? -14.216 -12.675 -1.175 1 92.02 758 MET B CA 1
ATOM 13204 C C . MET B 1 758 ? -15.461 -11.8 -1.279 1 92.02 758 MET B C 1
ATOM 13206 O O . MET B 1 758 ? -15.912 -11.235 -0.281 1 92.02 758 MET B O 1
ATOM 13210 N N . ASN B 1 759 ? -15.923 -11.565 -2.523 1 91.85 759 ASN B N 1
ATOM 13211 C CA . ASN B 1 759 ? -17.122 -10.786 -2.813 1 91.85 759 ASN B CA 1
ATOM 13212 C C . ASN B 1 759 ? -16.886 -9.293 -2.6 1 91.85 759 ASN B C 1
ATOM 13214 O O . ASN B 1 759 ? -17.816 -8.555 -2.27 1 91.85 759 ASN B O 1
ATOM 13218 N N . ASN B 1 760 ? -15.681 -8.907 -2.624 1 95.42 760 ASN B N 1
ATOM 13219 C CA . ASN B 1 760 ? -15.39 -7.478 -2.615 1 95.42 760 ASN B CA 1
ATOM 13220 C C . ASN B 1 760 ? -15.56 -6.862 -4.001 1 95.42 760 ASN B C 1
ATOM 13222 O O . ASN B 1 760 ? -15.107 -7.43 -4.997 1 95.42 760 ASN B O 1
ATOM 13226 N N . GLN B 1 761 ? -16.277 -5.779 -4.106 1 96.89 761 GLN B N 1
ATOM 13227 C CA . GLN B 1 761 ? -16.448 -5.011 -5.335 1 96.89 761 GLN B CA 1
ATOM 13228 C C . GLN B 1 761 ? -16.135 -3.534 -5.109 1 96.89 761 GLN B C 1
ATOM 13230 O O . GLN B 1 761 ? -16.696 -2.905 -4.21 1 96.89 761 GLN B O 1
ATOM 13235 N N . VAL B 1 762 ? -15.243 -2.974 -5.824 1 97.69 762 VAL B N 1
ATOM 13236 C CA . VAL B 1 762 ? -14.841 -1.575 -5.728 1 97.69 762 VAL B CA 1
ATOM 13237 C C . VAL B 1 762 ? -15.07 -0.878 -7.067 1 97.69 762 VAL B C 1
ATOM 13239 O O . VAL B 1 762 ? -14.482 -1.261 -8.082 1 97.69 762 VAL B O 1
ATOM 13242 N N . LEU B 1 763 ? -15.886 0.092 -7.081 1 97.2 763 LEU B N 1
ATOM 13243 C CA . LEU B 1 763 ? -16.257 0.827 -8.285 1 97.2 763 LEU B CA 1
ATOM 13244 C C . LEU B 1 763 ? -15.643 2.222 -8.281 1 97.2 763 LEU B C 1
ATOM 13246 O O . LEU B 1 763 ? -15.863 3 -7.35 1 97.2 763 LEU B O 1
ATOM 13250 N N . ILE B 1 764 ? -14.796 2.541 -9.219 1 97.15 764 ILE B N 1
ATOM 13251 C CA . ILE B 1 764 ? -14.298 3.897 -9.427 1 97.15 764 ILE B CA 1
ATOM 13252 C C . ILE B 1 764 ? -15.265 4.671 -10.32 1 97.15 764 ILE B C 1
ATOM 13254 O O . ILE B 1 764 ? -15.461 4.319 -11.486 1 97.15 764 ILE B O 1
ATOM 13258 N N . THR B 1 765 ? -15.817 5.722 -9.833 1 95.48 765 THR B N 1
ATOM 13259 C CA . THR B 1 765 ? -16.881 6.414 -10.552 1 95.48 765 THR B CA 1
ATOM 13260 C C . THR B 1 765 ? -16.351 7.684 -11.212 1 95.48 765 THR B C 1
ATOM 13262 O O . THR B 1 765 ? -16.957 8.199 -12.153 1 95.48 765 THR B O 1
ATOM 13265 N N . SER B 1 766 ? -15.255 8.215 -10.634 1 95.39 766 SER B N 1
ATOM 13266 C CA . SER B 1 766 ? -14.638 9.426 -11.167 1 95.39 766 SER B CA 1
ATOM 13267 C C . SER B 1 766 ? -13.133 9.435 -10.916 1 95.39 766 SER B C 1
ATOM 13269 O O . SER B 1 766 ? -12.662 8.886 -9.918 1 95.39 766 SER B O 1
ATOM 13271 N N . VAL B 1 767 ? -12.413 9.992 -11.893 1 94.73 767 VAL B N 1
ATOM 13272 C CA . VAL B 1 767 ? -10.966 10.13 -11.758 1 94.73 767 VAL B CA 1
ATOM 13273 C C . VAL B 1 767 ? -10.538 11.53 -12.192 1 94.73 767 VAL B C 1
ATOM 13275 O O . VAL B 1 767 ? -11.315 12.26 -12.811 1 94.73 767 VAL B O 1
ATOM 13278 N N . ASN B 1 768 ? -9.336 11.864 -11.842 1 90.36 768 ASN B N 1
ATOM 13279 C CA . ASN B 1 768 ? -8.758 13.143 -12.242 1 90.36 768 ASN B CA 1
ATOM 13280 C C . ASN B 1 768 ? -8.894 13.374 -13.744 1 90.36 768 ASN B C 1
ATOM 13282 O O . ASN B 1 768 ? -8.346 12.615 -14.545 1 90.36 768 ASN B O 1
ATOM 13286 N N . PRO B 1 769 ? -9.564 14.406 -14.182 1 89.08 769 PRO B N 1
ATOM 13287 C CA . PRO B 1 769 ? -9.819 14.633 -15.607 1 89.08 769 PRO B CA 1
ATOM 13288 C C . PRO B 1 769 ? -8.556 15.008 -16.38 1 89.08 769 PRO B C 1
ATOM 13290 O O . PRO B 1 769 ? -8.527 14.903 -17.609 1 89.08 769 PRO B O 1
ATOM 13293 N N . ARG B 1 770 ? -7.55 15.459 -15.779 1 87.43 770 ARG B N 1
ATOM 13294 C CA . ARG B 1 770 ? -6.327 15.89 -16.45 1 87.43 770 ARG B CA 1
ATOM 13295 C C . ARG B 1 770 ? -5.499 14.691 -16.901 1 87.43 770 ARG B C 1
ATOM 13297 O O . ARG B 1 770 ? -4.715 14.792 -17.847 1 87.43 770 ARG B O 1
ATOM 13304 N N . ASN B 1 771 ? -5.627 13.617 -16.232 1 87.71 771 ASN B N 1
ATOM 13305 C CA . ASN B 1 771 ? -4.983 12.354 -16.574 1 87.71 771 ASN B CA 1
ATOM 13306 C C . ASN B 1 771 ? -5.825 11.159 -16.138 1 87.71 771 ASN B C 1
ATOM 13308 O O . ASN B 1 771 ? -5.435 10.415 -15.237 1 87.71 771 ASN B O 1
ATOM 13312 N N . PRO B 1 772 ? -6.865 10.93 -16.843 1 91.81 772 PRO B N 1
ATOM 13313 C CA . PRO B 1 772 ? -7.876 9.985 -16.362 1 91.81 772 PRO B CA 1
ATOM 13314 C C . PRO B 1 772 ? -7.351 8.554 -16.273 1 91.81 772 PRO B C 1
ATOM 13316 O O . PRO B 1 772 ? -7.594 7.864 -15.28 1 91.81 772 PRO B O 1
ATOM 13319 N N . CYS B 1 773 ? -6.615 8.06 -17.279 1 92.64 773 CYS B N 1
ATOM 13320 C CA . CYS B 1 773 ? -6.175 6.669 -17.293 1 92.64 773 CYS B CA 1
ATOM 13321 C C . CYS B 1 773 ? -5.09 6.429 -16.25 1 92.64 773 CYS B C 1
ATOM 13323 O O . CYS B 1 773 ? -5.106 5.412 -15.554 1 92.64 773 CYS B O 1
ATOM 13325 N N . LYS B 1 774 ? -4.221 7.375 -16.149 1 87.99 774 LYS B N 1
ATOM 13326 C CA . LYS B 1 774 ? -3.168 7.24 -15.147 1 87.99 774 LYS B CA 1
ATOM 13327 C C . LYS B 1 774 ? -3.738 7.338 -13.735 1 87.99 774 LYS B C 1
ATOM 13329 O O . LYS B 1 774 ? -3.264 6.66 -12.821 1 87.99 774 LYS B O 1
ATOM 13334 N N . GLY B 1 775 ? -4.667 8.299 -13.612 1 90.06 775 GLY B N 1
ATOM 13335 C CA . GLY B 1 775 ? -5.35 8.402 -12.333 1 90.06 775 GLY B CA 1
ATOM 13336 C C . GLY B 1 775 ? -6.082 7.133 -11.942 1 90.06 775 GLY B C 1
ATOM 13337 O O . GLY B 1 775 ? -6.039 6.717 -10.782 1 90.06 775 GLY B O 1
ATOM 13338 N N . LEU B 1 776 ? -6.693 6.534 -12.9 1 94.89 776 LEU B N 1
ATOM 13339 C CA . LEU B 1 776 ? -7.409 5.284 -12.669 1 94.89 776 LEU B CA 1
ATOM 13340 C C . LEU B 1 776 ? -6.448 4.176 -12.253 1 94.89 776 LEU B C 1
ATOM 13342 O O . LEU B 1 776 ? -6.695 3.469 -11.273 1 94.89 776 LEU B O 1
ATOM 13346 N N . GLU B 1 777 ? -5.402 4.047 -12.964 1 91.89 777 GLU B N 1
ATOM 13347 C CA . GLU B 1 777 ? -4.415 3.006 -12.695 1 91.89 777 GLU B CA 1
ATOM 13348 C C . GLU B 1 777 ? -3.811 3.163 -11.303 1 91.89 777 GLU B C 1
ATOM 13350 O O . GLU B 1 777 ? -3.556 2.172 -10.616 1 91.89 777 GLU B O 1
ATOM 13355 N N . SER B 1 778 ? -3.559 4.373 -10.936 1 89.29 778 SER B N 1
ATOM 13356 C CA . SER B 1 778 ? -2.947 4.652 -9.641 1 89.29 778 SER B CA 1
ATOM 13357 C C . SER B 1 778 ? -3.86 4.229 -8.495 1 89.29 778 SER B C 1
ATOM 13359 O O . SER B 1 778 ? -3.384 3.861 -7.419 1 89.29 778 SER B O 1
ATOM 13361 N N . ILE B 1 779 ? -5.126 4.238 -8.714 1 93.48 779 ILE B N 1
ATOM 13362 C CA . ILE B 1 779 ? -6.093 3.877 -7.683 1 93.48 779 ILE B CA 1
ATOM 13363 C C . ILE B 1 779 ? -6.314 2.366 -7.69 1 93.48 779 ILE B C 1
ATOM 13365 O O . ILE B 1 779 ? -6.465 1.75 -6.632 1 93.48 779 ILE B O 1
ATOM 13369 N N . LEU B 1 780 ? -6.268 1.784 -8.847 1 94.44 780 LEU B N 1
ATOM 13370 C CA . LEU B 1 780 ? -6.596 0.371 -9.003 1 94.44 780 LEU B CA 1
ATOM 13371 C C . LEU B 1 780 ? -5.499 -0.51 -8.414 1 94.44 780 LEU B C 1
ATOM 13373 O O . LEU B 1 780 ? -5.787 -1.543 -7.805 1 94.44 780 LEU B O 1
ATOM 13377 N N . ARG B 1 781 ? -4.321 -0.172 -8.554 1 89.59 781 ARG B N 1
ATOM 13378 C CA . ARG B 1 781 ? -3.198 -1.041 -8.212 1 89.59 781 ARG B CA 1
ATOM 13379 C C . ARG B 1 781 ? -3.172 -1.339 -6.717 1 89.59 781 ARG B C 1
ATOM 13381 O O . ARG B 1 781 ? -3.102 -2.501 -6.312 1 89.59 781 ARG B O 1
ATOM 13388 N N . PRO B 1 782 ? -3.262 -0.3 -5.825 1 89.2 782 PRO B N 1
ATOM 13389 C CA . PRO B 1 782 ? -3.27 -0.632 -4.399 1 89.2 782 PRO B CA 1
ATOM 13390 C C . PRO B 1 782 ? -4.474 -1.481 -3.997 1 89.2 782 PRO B C 1
ATOM 13392 O O . PRO B 1 782 ? -4.375 -2.306 -3.085 1 89.2 782 PRO B O 1
ATOM 13395 N N . ILE B 1 783 ? -5.583 -1.276 -4.646 1 93.74 783 ILE B N 1
ATOM 13396 C CA . ILE B 1 783 ? -6.771 -2.069 -4.35 1 93.74 783 ILE B CA 1
ATOM 13397 C C . ILE B 1 783 ? -6.52 -3.53 -4.717 1 93.74 783 ILE B C 1
ATOM 13399 O O . ILE B 1 783 ? -6.856 -4.435 -3.95 1 93.74 783 ILE B O 1
ATOM 13403 N N . ALA B 1 784 ? -5.919 -3.713 -5.879 1 93.01 784 ALA B N 1
ATOM 13404 C CA . ALA B 1 784 ? -5.61 -5.07 -6.322 1 93.01 784 ALA B CA 1
ATOM 13405 C C . ALA B 1 784 ? -4.673 -5.768 -5.341 1 93.01 784 ALA B C 1
ATOM 13407 O O . ALA B 1 784 ? -4.836 -6.956 -5.055 1 93.01 784 ALA B O 1
ATOM 13408 N N . VAL B 1 785 ? -3.734 -5.071 -4.863 1 89.21 785 VAL B N 1
ATOM 13409 C CA . VAL B 1 785 ? -2.792 -5.621 -3.893 1 89.21 785 VAL B CA 1
ATOM 13410 C C . VAL B 1 785 ? -3.538 -6.041 -2.629 1 89.21 785 VAL B C 1
ATOM 13412 O O . VAL B 1 785 ? -3.305 -7.128 -2.096 1 89.21 785 VAL B O 1
ATOM 13415 N N . GLN B 1 786 ? -4.462 -5.192 -2.236 1 90.58 786 GLN B N 1
ATOM 13416 C CA . GLN B 1 786 ? -5.23 -5.486 -1.031 1 90.58 786 GLN B CA 1
ATOM 13417 C C . GLN B 1 786 ? -6.137 -6.696 -1.238 1 90.58 786 GLN B C 1
ATOM 13419 O O . GLN B 1 786 ? -6.414 -7.439 -0.295 1 90.58 786 GLN B O 1
ATOM 13424 N N . MET B 1 787 ? -6.524 -6.891 -2.444 1 92.33 787 MET B N 1
ATOM 13425 C CA . MET B 1 787 ? -7.413 -8 -2.779 1 92.33 787 MET B CA 1
ATOM 13426 C C . MET B 1 787 ? -6.622 -9.287 -2.989 1 92.33 787 MET B C 1
ATOM 13428 O O . MET B 1 787 ? -7.142 -10.257 -3.544 1 92.33 787 MET B O 1
ATOM 13432 N N . GLY B 1 788 ? -5.361 -9.292 -2.589 1 89.64 788 GLY B N 1
ATOM 13433 C CA . GLY B 1 788 ? -4.535 -10.484 -2.688 1 89.64 788 GLY B CA 1
ATOM 13434 C C . GLY B 1 788 ? -3.654 -10.499 -3.923 1 89.64 788 GLY B C 1
ATOM 13435 O O . GLY B 1 788 ? -3.233 -11.564 -4.378 1 89.64 788 GLY B O 1
ATOM 13436 N N . SER B 1 789 ? -3.503 -9.352 -4.574 1 89.57 789 SER B N 1
ATOM 13437 C CA . SER B 1 789 ? -2.61 -9.138 -5.708 1 89.57 789 SER B CA 1
ATOM 13438 C C . SER B 1 789 ? -3.16 -9.788 -6.974 1 89.57 789 SER B C 1
ATOM 13440 O O . SER B 1 789 ? -2.401 -10.122 -7.886 1 89.57 789 SER B O 1
ATOM 13442 N N . MET B 1 790 ? -4.426 -10.04 -6.99 1 90.79 790 MET B N 1
ATOM 13443 C CA . MET B 1 790 ? -5.142 -10.517 -8.17 1 90.79 790 MET B CA 1
ATOM 13444 C C . MET B 1 790 ? -6.627 -10.184 -8.077 1 90.79 790 MET B C 1
ATOM 13446 O O . MET B 1 790 ? -7.275 -10.492 -7.076 1 90.79 790 MET B O 1
ATOM 13450 N N . SER B 1 791 ? -7.141 -9.552 -9.069 1 94.07 791 SER B N 1
ATOM 13451 C CA . SER B 1 791 ? -8.542 -9.143 -9.083 1 94.07 791 SER B CA 1
ATOM 13452 C C . SER B 1 791 ? -9.113 -9.174 -10.496 1 94.07 791 SER B C 1
ATOM 13454 O O . SER B 1 791 ? -8.37 -9.063 -11.474 1 94.07 791 SER B O 1
ATOM 13456 N N . GLY B 1 792 ? -10.372 -9.492 -10.539 1 95.86 792 GLY B N 1
ATOM 13457 C CA . GLY B 1 792 ? -11.059 -9.217 -11.791 1 95.86 792 GLY B CA 1
ATOM 13458 C C . GLY B 1 792 ? -11.298 -7.738 -12.027 1 95.86 792 GLY B C 1
ATOM 13459 O O . GLY B 1 792 ? -11.426 -6.964 -11.076 1 95.86 792 GLY B O 1
ATOM 13460 N N . ILE B 1 793 ? -11.325 -7.313 -13.273 1 97.06 793 ILE B N 1
ATOM 13461 C CA . ILE B 1 793 ? -11.594 -5.919 -13.611 1 97.06 793 ILE B CA 1
ATOM 13462 C C . ILE B 1 793 ? -12.664 -5.849 -14.698 1 97.06 793 ILE B C 1
ATOM 13464 O O . ILE B 1 793 ? -12.665 -6.655 -15.631 1 97.06 793 ILE B O 1
ATOM 13468 N N . ILE B 1 794 ? -13.619 -5.062 -14.553 1 97.61 794 ILE B N 1
ATOM 13469 C CA . ILE B 1 794 ? -14.638 -4.695 -15.531 1 97.61 794 ILE B CA 1
ATOM 13470 C C . ILE B 1 794 ? -14.535 -3.206 -15.85 1 97.61 794 ILE B C 1
ATOM 13472 O O . ILE B 1 794 ? -14.7 -2.362 -14.965 1 97.61 794 ILE B O 1
ATOM 13476 N N . LEU B 1 795 ? -14.216 -2.888 -17.075 1 97.52 795 LEU B N 1
ATOM 13477 C CA . LEU B 1 795 ? -14.094 -1.488 -17.467 1 97.52 795 LEU B CA 1
ATOM 13478 C C . LEU B 1 795 ? -15.439 -0.933 -17.926 1 97.52 795 LEU B C 1
ATOM 13480 O O . LEU B 1 795 ? -16.422 -1.672 -18.018 1 97.52 795 LEU B O 1
ATOM 13484 N N . ASN B 1 796 ? -15.464 0.382 -18.17 1 97.12 796 ASN B N 1
ATOM 13485 C CA . ASN B 1 796 ? -16.667 1.086 -18.602 1 97.12 796 ASN B CA 1
ATOM 13486 C C . ASN B 1 796 ? -17.274 0.445 -19.847 1 97.12 796 ASN B C 1
ATOM 13488 O O . ASN B 1 796 ? -16.57 0.189 -20.825 1 97.12 796 ASN B O 1
ATOM 13492 N N . PRO B 1 797 ? -18.582 0.092 -19.792 1 97.31 797 PRO B N 1
ATOM 13493 C CA . PRO B 1 797 ? -19.216 -0.445 -20.998 1 97.31 797 PRO B CA 1
ATOM 13494 C C . PRO B 1 797 ? -19.081 0.486 -22.201 1 97.31 797 PRO B C 1
ATOM 13496 O O . PRO B 1 797 ? -19.192 1.706 -22.057 1 97.31 797 PRO B O 1
ATOM 13499 N N . ILE B 1 798 ? -18.845 -0.072 -23.325 1 97.11 798 ILE B N 1
ATOM 13500 C CA . ILE B 1 798 ? -18.716 0.77 -24.509 1 97.11 798 ILE B CA 1
ATOM 13501 C C . ILE B 1 798 ? -19.835 0.448 -25.497 1 97.11 798 ILE B C 1
ATOM 13503 O O . ILE B 1 798 ? -20.311 -0.688 -25.557 1 97.11 798 ILE B O 1
ATOM 13507 N N . SER B 1 799 ? -20.218 1.37 -26.302 1 96.89 799 SER B N 1
ATOM 13508 C CA . SER B 1 799 ? -21.275 1.225 -27.298 1 96.89 799 SER B CA 1
ATOM 13509 C C . SER B 1 799 ? -20.775 0.476 -28.528 1 96.89 799 SER B C 1
ATOM 13511 O O . SER B 1 799 ? -19.568 0.292 -28.702 1 96.89 799 SER B O 1
ATOM 13513 N N . LYS B 1 800 ? -21.678 0.027 -29.329 1 96.46 800 LYS B N 1
ATOM 13514 C CA . LYS B 1 800 ? -21.316 -0.613 -30.591 1 96.46 800 LYS B CA 1
ATOM 13515 C C . LYS B 1 800 ? -20.441 0.303 -31.44 1 96.46 800 LYS B C 1
ATOM 13517 O O . LYS B 1 800 ? -19.473 -0.149 -32.056 1 96.46 800 LYS B O 1
ATOM 13522 N N . LYS B 1 801 ? -20.79 1.595 -31.419 1 96.31 801 LYS B N 1
ATOM 13523 C CA . LYS B 1 801 ? -20.03 2.569 -32.197 1 96.31 801 LYS B CA 1
ATOM 13524 C C . LYS B 1 801 ? -18.581 2.643 -31.722 1 96.31 801 LYS B C 1
ATOM 13526 O O . LYS B 1 801 ? -17.654 2.609 -32.533 1 96.31 801 LYS B O 1
ATOM 13531 N N . GLU B 1 802 ? -18.415 2.752 -30.443 1 96.75 802 GLU B N 1
ATOM 13532 C CA . GLU B 1 802 ? -17.074 2.8 -29.869 1 96.75 802 GLU B CA 1
ATOM 13533 C C . GLU B 1 802 ? -16.316 1.501 -30.128 1 96.75 802 GLU B C 1
ATOM 13535 O O . GLU B 1 802 ? -15.114 1.522 -30.404 1 96.75 802 GLU B O 1
ATOM 13540 N N . LEU B 1 803 ? -17.034 0.408 -30.036 1 96.88 803 LEU B N 1
ATOM 13541 C CA . LEU B 1 803 ? -16.439 -0.905 -30.264 1 96.88 803 LEU B CA 1
ATOM 13542 C C . LEU B 1 803 ? -15.899 -1.018 -31.685 1 96.88 803 LEU B C 1
ATOM 13544 O O . LEU B 1 803 ? -14.763 -1.45 -31.89 1 96.88 803 LEU B O 1
ATOM 13548 N N . MET B 1 804 ? -16.684 -0.583 -32.651 1 96.29 804 MET B N 1
ATOM 13549 C CA . MET B 1 804 ? -16.336 -0.704 -34.064 1 96.29 804 MET B CA 1
ATOM 13550 C C . MET B 1 804 ? -15.203 0.248 -34.43 1 96.29 804 MET B C 1
ATOM 13552 O O . MET B 1 804 ? -14.35 -0.083 -35.255 1 96.29 804 MET B O 1
ATOM 13556 N N . GLN B 1 805 ? -15.108 1.294 -33.709 1 95.27 805 GLN B N 1
ATOM 13557 C CA . GLN B 1 805 ? -14.165 2.335 -34.103 1 95.27 805 GLN B CA 1
ATOM 13558 C C . GLN B 1 805 ? -12.851 2.203 -33.339 1 95.27 805 GLN B C 1
ATOM 13560 O O . GLN B 1 805 ? -11.794 2.593 -33.84 1 95.27 805 GLN B O 1
ATOM 13565 N N . SER B 1 806 ? -12.948 1.603 -32.179 1 95.78 806 SER B N 1
ATOM 13566 C CA . SER B 1 806 ? -11.81 1.866 -31.304 1 95.78 806 SER B CA 1
ATOM 13567 C C . SER B 1 806 ? -11.187 0.567 -30.802 1 95.78 806 SER B C 1
ATOM 13569 O O . SER B 1 806 ? -10.3 0.588 -29.947 1 95.78 806 SER B O 1
ATOM 13571 N N . THR B 1 807 ? -11.614 -0.591 -31.221 1 96.85 807 THR B N 1
ATOM 13572 C CA . THR B 1 807 ? -11.037 -1.841 -30.739 1 96.85 807 THR B CA 1
ATOM 13573 C C . THR B 1 807 ? -10.333 -2.583 -31.872 1 96.85 807 THR B C 1
ATOM 13575 O O . THR B 1 807 ? -10.454 -2.205 -33.039 1 96.85 807 THR B O 1
ATOM 13578 N N . VAL B 1 808 ? -9.52 -3.546 -31.548 1 96.83 808 VAL B N 1
ATOM 13579 C CA . VAL B 1 808 ? -8.843 -4.407 -32.513 1 96.83 808 VAL B CA 1
ATOM 13580 C C . VAL B 1 808 ? -9.752 -5.574 -32.891 1 96.83 808 VAL B C 1
ATOM 13582 O O . VAL B 1 808 ? -10.102 -6.397 -32.042 1 96.83 808 VAL B O 1
ATOM 13585 N N . HIS B 1 809 ? -10.064 -5.705 -34.121 1 96.69 809 HIS B N 1
ATOM 13586 C CA . HIS B 1 809 ? -11.038 -6.697 -34.561 1 96.69 809 HIS B CA 1
ATOM 13587 C C . HIS B 1 809 ? -10.363 -8.027 -34.88 1 96.69 809 HIS B C 1
ATOM 13589 O O . HIS B 1 809 ? -9.19 -8.057 -35.259 1 96.69 809 HIS B O 1
ATOM 13595 N N . ASN B 1 810 ? -11.09 -9.132 -34.608 1 96.84 810 ASN B N 1
ATOM 13596 C CA . ASN B 1 810 ? -10.75 -10.482 -35.047 1 96.84 810 ASN B CA 1
ATOM 13597 C C . ASN B 1 810 ? -9.555 -11.037 -34.277 1 96.84 810 ASN B C 1
ATOM 13599 O O . ASN B 1 810 ? -8.775 -11.823 -34.816 1 96.84 810 ASN B O 1
ATOM 13603 N N . SER B 1 811 ? -9.401 -10.53 -33.126 1 96.64 811 SER B N 1
ATOM 13604 C CA . SER B 1 811 ? -8.24 -10.961 -32.354 1 96.64 811 SER B CA 1
ATOM 13605 C C . SER B 1 811 ? -8.334 -12.44 -31.993 1 96.64 811 SER B C 1
ATOM 13607 O O . SER B 1 811 ? -7.339 -13.164 -32.059 1 96.64 811 SER B O 1
ATOM 13609 N N . TYR B 1 812 ? -9.533 -12.949 -31.583 1 97.68 812 TYR B N 1
ATOM 13610 C CA . TYR B 1 812 ? -9.693 -14.368 -31.287 1 97.68 812 TYR B CA 1
ATOM 13611 C C . TYR B 1 812 ? -9.488 -15.213 -32.539 1 97.68 812 TYR B C 1
ATOM 13613 O O . TYR B 1 812 ? -8.855 -16.27 -32.486 1 97.68 812 TYR B O 1
ATOM 13621 N N . SER B 1 813 ? -10.048 -14.723 -33.66 1 96.95 813 SER B N 1
ATOM 13622 C CA . SER B 1 813 ? -9.837 -15.398 -34.936 1 96.95 813 SER B CA 1
ATOM 13623 C C . SER B 1 813 ? -8.353 -15.493 -35.272 1 96.95 813 SER B C 1
ATOM 13625 O O . SER B 1 813 ? -7.879 -16.537 -35.726 1 96.95 813 SER B O 1
ATOM 13627 N N . GLY B 1 814 ? -7.734 -14.409 -35.064 1 95.44 814 GLY B N 1
ATOM 13628 C CA . GLY B 1 814 ? -6.317 -14.355 -35.385 1 95.44 814 GLY B CA 1
ATOM 13629 C C . GLY B 1 814 ? -5.48 -15.307 -34.551 1 95.44 814 GLY B C 1
ATOM 13630 O O . GLY B 1 814 ? -4.638 -16.033 -35.085 1 95.44 814 GLY B O 1
ATOM 13631 N N . VAL B 1 815 ? -5.669 -15.304 -33.241 1 96.05 815 VAL B N 1
ATOM 13632 C CA . VAL B 1 815 ? -4.85 -16.147 -32.376 1 96.05 815 VAL B CA 1
ATOM 13633 C C . VAL B 1 815 ? -5.214 -17.614 -32.59 1 96.05 815 VAL B C 1
ATOM 13635 O O . VAL B 1 815 ? -4.367 -18.498 -32.44 1 96.05 815 VAL B O 1
ATOM 13638 N N . TRP B 1 816 ? -6.478 -17.847 -32.862 1 96.58 816 TRP B N 1
ATOM 13639 C CA . TRP B 1 816 ? -6.887 -19.204 -33.209 1 96.58 816 TRP B CA 1
ATOM 13640 C C . TRP B 1 816 ? -6.126 -19.705 -34.432 1 96.58 816 TRP B C 1
ATOM 13642 O O . TRP B 1 816 ? -5.642 -20.839 -34.448 1 96.58 816 TRP B O 1
ATOM 13652 N N . SER B 1 817 ? -5.994 -18.906 -35.435 1 95.29 817 SER B N 1
ATOM 13653 C CA . SER B 1 817 ? -5.301 -19.275 -36.665 1 95.29 817 SER B CA 1
ATOM 13654 C C . SER B 1 817 ? -3.824 -19.552 -36.405 1 95.29 817 SER B C 1
ATOM 13656 O O . SER B 1 817 ? -3.235 -20.44 -37.026 1 95.29 817 SER B O 1
ATOM 13658 N N . ILE B 1 818 ? -3.253 -18.742 -35.614 1 94.84 818 ILE B N 1
ATOM 13659 C CA . ILE B 1 818 ? -1.851 -18.94 -35.262 1 94.84 818 ILE B CA 1
ATOM 13660 C C . ILE B 1 818 ? -1.688 -20.261 -34.515 1 94.84 818 ILE B C 1
ATOM 13662 O O . ILE B 1 818 ? -0.808 -21.062 -34.84 1 94.84 818 ILE B O 1
ATOM 13666 N N . GLY B 1 819 ? -2.547 -20.465 -33.522 1 95.19 819 GLY B N 1
ATOM 13667 C CA . GLY B 1 819 ? -2.487 -21.691 -32.743 1 95.19 819 GLY B CA 1
ATOM 13668 C C . GLY B 1 819 ? -2.729 -22.938 -33.572 1 95.19 819 GLY B C 1
ATOM 13669 O O . GLY B 1 819 ? -2.043 -23.948 -33.4 1 95.19 819 GLY B O 1
ATOM 13670 N N . LYS B 1 820 ? -3.703 -22.871 -34.444 1 94.79 820 LYS B N 1
ATOM 13671 C CA . LYS B 1 820 ? -3.974 -23.992 -35.338 1 94.79 820 LYS B CA 1
ATOM 13672 C C . LYS B 1 820 ? -2.764 -24.302 -36.215 1 94.79 820 LYS B C 1
ATOM 13674 O O . LYS B 1 820 ? -2.423 -25.468 -36.422 1 94.79 820 LYS B O 1
ATOM 13679 N N . GLY B 1 821 ? -2.21 -23.24 -36.691 1 92.75 821 GLY B N 1
ATOM 13680 C CA . GLY B 1 821 ? -1.014 -23.415 -37.5 1 92.75 821 GLY B CA 1
ATOM 13681 C C . GLY B 1 821 ? 0.102 -24.135 -36.767 1 92.75 821 GLY B C 1
ATOM 13682 O O . GLY B 1 821 ? 0.768 -25.002 -37.337 1 92.75 821 GLY B O 1
ATOM 13683 N N . ILE B 1 822 ? 0.35 -23.783 -35.612 1 92.3 822 ILE B N 1
ATOM 13684 C CA . ILE B 1 822 ? 1.412 -24.389 -34.816 1 92.3 822 ILE B CA 1
ATOM 13685 C C . ILE B 1 822 ? 1.085 -25.857 -34.553 1 92.3 822 ILE B C 1
ATOM 13687 O O . ILE B 1 822 ? 1.954 -26.724 -34.673 1 92.3 822 ILE B O 1
ATOM 13691 N N . LEU B 1 823 ? -0.183 -26.118 -34.172 1 89.08 823 LEU B N 1
ATOM 13692 C CA . LEU B 1 823 ? -0.596 -27.492 -33.909 1 89.08 823 LEU B CA 1
ATOM 13693 C C . LEU B 1 823 ? -0.484 -28.344 -35.169 1 89.08 823 LEU B C 1
ATOM 13695 O O . LEU B 1 823 ? -0.106 -29.516 -35.099 1 89.08 823 LEU B O 1
ATOM 13699 N N . GLU B 1 824 ? -0.875 -27.72 -36.268 1 86.88 824 GLU B N 1
ATOM 13700 C CA . GLU B 1 824 ? -0.724 -28.414 -37.544 1 86.88 824 GLU B CA 1
ATOM 13701 C C . GLU B 1 824 ? 0.743 -28.705 -37.844 1 86.88 824 GLU B C 1
ATOM 13703 O O . GLU B 1 824 ? 1.078 -29.779 -38.35 1 86.88 824 GLU B O 1
ATOM 13708 N N . ALA B 1 825 ? 1.524 -27.719 -37.562 1 84.09 825 ALA B N 1
ATOM 13709 C CA . ALA B 1 825 ? 2.958 -27.904 -37.769 1 84.09 825 ALA B CA 1
ATOM 13710 C C . ALA B 1 825 ? 3.492 -29.05 -36.915 1 84.09 825 ALA B C 1
ATOM 13712 O O . ALA B 1 825 ? 4.343 -29.823 -37.363 1 84.09 825 ALA B O 1
ATOM 13713 N N . HIS B 1 826 ? 2.999 -29.115 -35.752 1 75.16 826 HIS B N 1
ATOM 13714 C CA . HIS B 1 826 ? 3.405 -30.2 -34.866 1 75.16 826 HIS B CA 1
ATOM 13715 C C . HIS B 1 826 ? 2.98 -31.554 -35.421 1 75.16 826 HIS B C 1
ATOM 13717 O O . HIS B 1 826 ? 3.757 -32.512 -35.397 1 75.16 826 HIS B O 1
ATOM 13723 N N . SER B 1 827 ? 1.73 -31.589 -35.894 1 70.17 827 SER B N 1
ATOM 13724 C CA . SER B 1 827 ? 1.167 -32.839 -36.393 1 70.17 827 SER B CA 1
ATOM 13725 C C . SER B 1 827 ? 1.858 -33.282 -37.679 1 70.17 827 SER B C 1
ATOM 13727 O O . SER B 1 827 ? 1.967 -34.479 -37.951 1 70.17 827 SER B O 1
ATOM 13729 N N . GLN B 1 828 ? 2.367 -32.254 -38.401 1 65.97 828 GLN B N 1
ATOM 13730 C CA . GLN B 1 828 ? 2.959 -32.559 -39.7 1 65.97 828 GLN B CA 1
ATOM 13731 C C . GLN B 1 828 ? 4.48 -32.445 -39.65 1 65.97 828 GLN B C 1
ATOM 13733 O O . GLN B 1 828 ? 5.148 -32.527 -40.683 1 65.97 828 GLN B O 1
ATOM 13738 N N . SER B 1 829 ? 5.059 -32.221 -38.507 1 54.76 829 SER B N 1
ATOM 13739 C CA . SER B 1 829 ? 6.494 -32.072 -38.289 1 54.76 829 SER B CA 1
ATOM 13740 C C . SER B 1 829 ? 7.066 -30.938 -39.133 1 54.76 829 SER B C 1
ATOM 13742 O O . SER B 1 829 ? 8.094 -31.105 -39.793 1 54.76 829 SER B O 1
ATOM 13744 N N . LEU B 1 830 ? 6.244 -29.891 -39.307 1 72.18 830 LEU B N 1
ATOM 13745 C CA . LEU B 1 830 ? 6.687 -28.67 -39.97 1 72.18 830 LEU B CA 1
ATOM 13746 C C . LEU B 1 830 ? 7.279 -27.689 -38.964 1 72.18 830 LEU B C 1
ATOM 13748 O O . LEU B 1 830 ? 7.147 -27.88 -37.753 1 72.18 830 LEU B O 1
ATOM 13752 N N . ASP B 1 831 ? 8.019 -26.723 -39.484 1 80.15 831 ASP B N 1
ATOM 13753 C CA . ASP B 1 831 ? 8.601 -25.684 -38.641 1 80.15 831 ASP B CA 1
ATOM 13754 C C . ASP B 1 831 ? 7.523 -24.749 -38.098 1 80.15 831 ASP B C 1
ATOM 13756 O O . ASP B 1 831 ? 6.93 -23.974 -38.85 1 80.15 831 ASP B O 1
ATOM 13760 N N . PRO B 1 832 ? 7.238 -24.796 -36.873 1 87.27 832 PRO B N 1
ATOM 13761 C CA . PRO B 1 832 ? 6.196 -23.939 -36.303 1 87.27 832 PRO B CA 1
ATOM 13762 C C . PRO B 1 832 ? 6.535 -22.453 -36.401 1 87.27 832 PRO B C 1
ATOM 13764 O O . PRO B 1 832 ? 5.634 -21.613 -36.457 1 87.27 832 PRO B O 1
ATOM 13767 N N . ILE B 1 833 ? 7.831 -22.054 -36.442 1 89.78 833 ILE B N 1
ATOM 13768 C CA . ILE B 1 833 ? 8.25 -20.658 -36.508 1 89.78 833 ILE B CA 1
ATOM 13769 C C . ILE B 1 833 ? 7.801 -20.047 -37.833 1 89.78 833 ILE B C 1
ATOM 13771 O O . ILE B 1 833 ? 7.264 -18.936 -37.861 1 89.78 833 ILE B O 1
ATOM 13775 N N . GLN B 1 834 ? 8.03 -20.808 -38.833 1 88.75 834 GLN B N 1
ATOM 13776 C CA . GLN B 1 834 ? 7.64 -20.311 -40.148 1 88.75 834 GLN B CA 1
ATOM 13777 C C . GLN B 1 834 ? 6.127 -20.136 -40.244 1 88.75 834 GLN B C 1
ATOM 13779 O O . GLN B 1 834 ? 5.644 -19.211 -40.899 1 88.75 834 GLN B O 1
ATOM 13784 N N . THR B 1 835 ? 5.499 -21.055 -39.644 1 88.27 835 THR B N 1
ATOM 13785 C CA . THR B 1 835 ? 4.043 -20.962 -39.634 1 88.27 835 THR B CA 1
ATOM 13786 C C . THR B 1 835 ? 3.588 -19.677 -38.948 1 88.27 835 THR B C 1
ATOM 13788 O O . THR B 1 835 ? 2.668 -19.007 -39.421 1 88.27 835 THR B O 1
ATOM 13791 N N . ILE B 1 836 ? 4.189 -19.342 -37.807 1 92.75 836 ILE B N 1
ATOM 13792 C CA . ILE B 1 836 ? 3.865 -18.127 -37.067 1 92.75 836 ILE B CA 1
ATOM 13793 C C . ILE B 1 836 ? 4.151 -16.903 -37.935 1 92.75 836 ILE B C 1
ATOM 13795 O O . ILE B 1 836 ? 3.322 -15.995 -38.03 1 92.75 836 ILE B O 1
ATOM 13799 N N . LEU B 1 837 ? 5.278 -16.871 -38.593 1 91.8 837 LEU B N 1
ATOM 13800 C CA . LEU B 1 837 ? 5.726 -15.724 -39.374 1 91.8 837 LEU B CA 1
ATOM 13801 C C . LEU B 1 837 ? 4.822 -15.501 -40.581 1 91.8 837 LEU B C 1
ATOM 13803 O O . LEU B 1 837 ? 4.522 -14.358 -40.935 1 91.8 837 LEU B O 1
ATOM 13807 N N . ASN B 1 838 ? 4.344 -16.545 -41.103 1 86.24 838 ASN B N 1
ATOM 13808 C CA . ASN B 1 838 ? 3.471 -16.442 -42.267 1 86.24 838 ASN B CA 1
ATOM 13809 C C . ASN B 1 838 ? 2.078 -15.951 -41.883 1 86.24 838 ASN B C 1
ATOM 13811 O O . ASN B 1 838 ? 1.415 -15.273 -42.67 1 86.24 838 ASN B O 1
ATOM 13815 N N . SER B 1 839 ? 1.753 -16.276 -40.723 1 84.47 839 SER B N 1
ATOM 13816 C CA . SER B 1 839 ? 0.408 -15.93 -40.274 1 84.47 839 SER B CA 1
ATOM 13817 C C . SER B 1 839 ? 0.326 -14.468 -39.847 1 84.47 839 SER B C 1
ATOM 13819 O O . SER B 1 839 ? -0.76 -13.887 -39.811 1 84.47 839 SER B O 1
ATOM 13821 N N . ASN B 1 840 ? 1.348 -13.775 -39.457 1 81.81 840 ASN B N 1
ATOM 13822 C CA . ASN B 1 840 ? 1.278 -12.445 -38.861 1 81.81 840 ASN B CA 1
ATOM 13823 C C . ASN B 1 840 ? 2.294 -11.495 -39.488 1 81.81 840 ASN B C 1
ATOM 13825 O O . ASN B 1 840 ? 2.707 -10.518 -38.861 1 81.81 840 ASN B O 1
ATOM 13829 N N . ASN B 1 841 ? 2.662 -11.642 -40.622 1 81.78 841 ASN B N 1
ATOM 13830 C CA . ASN B 1 841 ? 3.666 -10.767 -41.218 1 81.78 841 ASN B CA 1
ATOM 13831 C C . ASN B 1 841 ? 4.867 -10.58 -40.295 1 81.78 841 ASN B C 1
ATOM 13833 O O . ASN B 1 841 ? 5.227 -9.451 -39.959 1 81.78 841 ASN B O 1
ATOM 13837 N N . GLY B 1 842 ? 5.456 -11.585 -39.855 1 91.26 842 GLY B N 1
ATOM 13838 C CA . GLY B 1 842 ? 6.532 -11.526 -38.879 1 91.26 842 GLY B CA 1
ATOM 13839 C C . GLY B 1 842 ? 7.868 -11.981 -39.435 1 91.26 842 GLY B C 1
ATOM 13840 O O . GLY B 1 842 ? 7.946 -12.442 -40.576 1 91.26 842 GLY B O 1
ATOM 13841 N N . ASP B 1 843 ? 8.918 -11.636 -38.655 1 93.19 843 ASP B N 1
ATOM 13842 C CA . ASP B 1 843 ? 10.278 -12.047 -38.988 1 93.19 843 ASP B CA 1
ATOM 13843 C C . ASP B 1 843 ? 10.95 -12.735 -37.801 1 93.19 843 ASP B C 1
ATOM 13845 O O . ASP B 1 843 ? 10.636 -12.44 -36.646 1 93.19 843 ASP B O 1
ATOM 13849 N N . LEU B 1 844 ? 11.777 -13.623 -38.237 1 94.47 844 LEU B N 1
ATOM 13850 C CA . LEU B 1 844 ? 12.69 -14.16 -37.234 1 94.47 844 LEU B CA 1
ATOM 13851 C C . LEU B 1 844 ? 13.815 -13.173 -36.94 1 94.47 844 LEU B C 1
ATOM 13853 O O . LEU B 1 844 ? 14.626 -12.87 -37.818 1 94.47 844 LEU B O 1
ATOM 13857 N N . PHE B 1 845 ? 13.896 -12.71 -35.836 1 95.74 845 PHE B N 1
ATOM 13858 C CA . PHE B 1 845 ? 14.84 -11.661 -35.472 1 95.74 845 PHE B CA 1
ATOM 13859 C C . PHE B 1 845 ? 16.165 -12.259 -35.016 1 95.74 845 PHE B C 1
ATOM 13861 O O . PHE B 1 845 ? 17.233 -11.727 -35.328 1 95.74 845 PHE B O 1
ATOM 13868 N N . PHE B 1 846 ? 15.994 -13.278 -34.165 1 95.2 846 PHE B N 1
ATOM 13869 C CA . PHE B 1 846 ? 17.189 -13.862 -33.567 1 95.2 846 PHE B CA 1
ATOM 13870 C C . PHE B 1 846 ? 16.906 -15.269 -33.054 1 95.2 846 PHE B C 1
ATOM 13872 O O . PHE B 1 846 ? 15.794 -15.561 -32.608 1 95.2 846 PHE B O 1
ATOM 13879 N N . SER B 1 847 ? 17.801 -16.185 -33.154 1 91.34 847 SER B N 1
ATOM 13880 C CA . SER B 1 847 ? 17.729 -17.518 -32.564 1 91.34 847 SER B CA 1
ATOM 13881 C C . SER B 1 847 ? 18.953 -17.807 -31.701 1 91.34 847 SER B C 1
ATOM 13883 O O . SER B 1 847 ? 20.084 -17.532 -32.107 1 91.34 847 SER B O 1
ATOM 13885 N N . GLY B 1 848 ? 18.651 -18.219 -30.494 1 89.35 848 GLY B N 1
ATOM 13886 C CA . GLY B 1 848 ? 19.774 -18.483 -29.609 1 89.35 848 GLY B CA 1
ATOM 13887 C C . GLY B 1 848 ? 19.365 -19.138 -28.304 1 89.35 848 GLY B C 1
ATOM 13888 O O . GLY B 1 848 ? 18.298 -19.752 -28.219 1 89.35 848 GLY B O 1
ATOM 13889 N N . LYS B 1 849 ? 20.351 -19.062 -27.38 1 84.42 849 LYS B N 1
ATOM 13890 C CA . LYS B 1 849 ? 20.175 -19.596 -26.032 1 84.42 849 LYS B CA 1
ATOM 13891 C C . LYS B 1 849 ? 20.236 -18.485 -24.988 1 84.42 849 LYS B C 1
ATOM 13893 O O . LYS B 1 849 ? 21.098 -17.606 -25.059 1 84.42 849 LYS B O 1
ATOM 13898 N N . ILE B 1 850 ? 19.298 -18.545 -24.05 1 86.86 850 ILE B N 1
ATOM 13899 C CA . ILE B 1 850 ? 19.314 -17.537 -22.996 1 86.86 850 ILE B CA 1
ATOM 13900 C C . ILE B 1 850 ? 20.562 -17.713 -22.133 1 86.86 850 ILE B C 1
ATOM 13902 O O . ILE B 1 850 ? 20.785 -18.784 -21.564 1 86.86 850 ILE B O 1
ATOM 13906 N N . SER B 1 851 ? 21.38 -16.745 -22.071 1 79.86 851 SER B N 1
ATOM 13907 C CA . SER B 1 851 ? 22.623 -16.813 -21.309 1 79.86 851 SER B CA 1
ATOM 13908 C C . SER B 1 851 ? 22.499 -16.075 -19.981 1 79.86 851 SER B C 1
ATOM 13910 O O . SER B 1 851 ? 23.259 -16.335 -19.046 1 79.86 851 SER B O 1
ATOM 13912 N N . ASP B 1 852 ? 21.531 -15.103 -19.918 1 81.97 852 ASP B N 1
ATOM 13913 C CA . ASP B 1 852 ? 21.317 -14.357 -18.681 1 81.97 852 ASP B CA 1
ATOM 13914 C C . ASP B 1 852 ? 19.934 -13.709 -18.663 1 81.97 852 ASP B C 1
ATOM 13916 O O . ASP B 1 852 ? 19.413 -13.316 -19.708 1 81.97 852 ASP B O 1
ATOM 13920 N N . VAL B 1 853 ? 19.32 -13.686 -17.481 1 85.54 853 VAL B N 1
ATOM 13921 C CA . VAL B 1 853 ? 18.064 -12.971 -17.284 1 85.54 853 VAL B CA 1
ATOM 13922 C C . VAL B 1 853 ? 18.137 -12.14 -16.005 1 85.54 853 VAL B C 1
ATOM 13924 O O . VAL B 1 853 ? 18.334 -12.682 -14.915 1 85.54 853 VAL B O 1
ATOM 13927 N N . ASN B 1 854 ? 18.013 -10.822 -16.125 1 82.16 854 ASN B N 1
ATOM 13928 C CA . ASN B 1 854 ? 18 -9.898 -14.996 1 82.16 854 ASN B CA 1
ATOM 13929 C C . ASN B 1 854 ? 16.622 -9.271 -14.801 1 82.16 854 ASN B C 1
ATOM 13931 O O . ASN B 1 854 ? 16.031 -8.753 -15.75 1 82.16 854 ASN B O 1
ATOM 13935 N N . ARG B 1 855 ? 16.142 -9.404 -13.563 1 80.11 855 ARG B N 1
ATOM 13936 C CA . ARG B 1 855 ? 14.822 -8.858 -13.265 1 80.11 855 ARG B CA 1
ATOM 13937 C C . ARG B 1 855 ? 14.862 -7.975 -12.022 1 80.11 855 ARG B C 1
ATOM 13939 O O . ARG B 1 855 ? 15.603 -8.256 -11.078 1 80.11 855 ARG B O 1
ATOM 13946 N N . LYS B 1 856 ? 14.184 -6.897 -12.02 1 75.46 856 LYS B N 1
ATOM 13947 C CA . LYS B 1 856 ? 13.955 -6.027 -10.87 1 75.46 856 LYS B CA 1
ATOM 13948 C C . LYS B 1 856 ? 12.503 -5.559 -10.816 1 75.46 856 LYS B C 1
ATOM 13950 O O . LYS B 1 856 ? 11.831 -5.484 -11.847 1 75.46 856 LYS B O 1
ATOM 13955 N N . THR B 1 857 ? 12.013 -5.357 -9.533 1 71.85 857 THR B N 1
ATOM 13956 C CA . THR B 1 857 ? 10.66 -4.832 -9.392 1 71.85 857 THR B CA 1
ATOM 13957 C C . THR B 1 857 ? 10.689 -3.356 -9.007 1 71.85 857 THR B C 1
ATOM 13959 O O . THR B 1 857 ? 11.406 -2.964 -8.084 1 71.85 857 THR B O 1
ATOM 13962 N N . THR B 1 858 ? 9.947 -2.506 -9.691 1 67.23 858 THR B N 1
ATOM 13963 C CA . THR B 1 858 ? 9.803 -1.085 -9.396 1 67.23 858 THR B CA 1
ATOM 13964 C C . THR B 1 858 ? 8.346 -0.65 -9.531 1 67.23 858 THR B C 1
ATOM 13966 O O . THR B 1 858 ? 7.748 -0.791 -10.599 1 67.23 858 THR B O 1
ATOM 13969 N N . SER B 1 859 ? 7.378 -0.02 -8.027 1 59.91 859 SER B N 1
ATOM 13970 C CA . SER B 1 859 ? 6.034 0.547 -8.049 1 59.91 859 SER B CA 1
ATOM 13971 C C . SER B 1 859 ? 5.015 -0.467 -8.559 1 59.91 859 SER B C 1
ATOM 13973 O O . SER B 1 859 ? 4.151 -0.131 -9.372 1 59.91 859 SER B O 1
ATOM 13975 N N . GLY B 1 860 ? 5.602 -1.873 -8.867 1 65.6 860 GLY B N 1
ATOM 13976 C CA . GLY B 1 860 ? 4.654 -2.902 -9.262 1 65.6 860 GLY B CA 1
ATOM 13977 C C . GLY B 1 860 ? 4.965 -3.514 -10.615 1 65.6 860 GLY B C 1
ATOM 13978 O O . GLY B 1 860 ? 4.244 -4.397 -11.083 1 65.6 860 GLY B O 1
ATOM 13979 N N . PHE B 1 861 ? 6.067 -3.088 -11.31 1 73.77 861 PHE B N 1
ATOM 13980 C CA . PHE B 1 861 ? 6.455 -3.629 -12.607 1 73.77 861 PHE B CA 1
ATOM 13981 C C . PHE B 1 861 ? 7.681 -4.524 -12.476 1 73.77 861 PHE B C 1
ATOM 13983 O O . PHE B 1 861 ? 8.581 -4.241 -11.683 1 73.77 861 PHE B O 1
ATOM 13990 N N . ASN B 1 862 ? 7.616 -5.542 -13.301 1 78.15 862 ASN B N 1
ATOM 13991 C CA . ASN B 1 862 ? 8.818 -6.343 -13.508 1 78.15 862 ASN B CA 1
ATOM 13992 C C . ASN B 1 862 ? 9.639 -5.828 -14.687 1 78.15 862 ASN B C 1
ATOM 13994 O O . ASN B 1 862 ? 9.189 -5.884 -15.833 1 78.15 862 ASN B O 1
ATOM 13998 N N . ILE B 1 863 ? 10.788 -5.245 -14.36 1 86.05 863 ILE B N 1
ATOM 13999 C CA . ILE B 1 863 ? 11.676 -4.714 -15.389 1 86.05 863 ILE B CA 1
ATOM 14000 C C . ILE B 1 863 ? 12.945 -5.561 -15.462 1 86.05 863 ILE B C 1
ATOM 14002 O O . ILE B 1 863 ? 13.477 -5.983 -14.433 1 86.05 863 ILE B O 1
ATOM 14006 N N . GLY B 1 864 ? 13.3 -5.807 -16.747 1 87.26 864 GLY B N 1
ATOM 14007 C CA . GLY B 1 864 ? 14.507 -6.611 -16.845 1 87.26 864 GLY B CA 1
ATOM 14008 C C . GLY B 1 864 ? 15.018 -6.749 -18.267 1 87.26 864 GLY B C 1
ATOM 14009 O O . GLY B 1 864 ? 14.585 -6.02 -19.161 1 87.26 864 GLY B O 1
ATOM 14010 N N . LYS B 1 865 ? 16.077 -7.569 -18.372 1 91.57 865 LYS B N 1
ATOM 14011 C CA . LYS B 1 865 ? 16.681 -7.863 -19.669 1 91.57 865 LYS B CA 1
ATOM 14012 C C . LYS B 1 865 ? 17.055 -9.338 -19.78 1 91.57 865 LYS B C 1
ATOM 14014 O O . LYS B 1 865 ? 17.477 -9.952 -18.797 1 91.57 865 LYS B O 1
ATOM 14019 N N . CYS B 1 866 ? 16.795 -9.831 -20.937 1 92.25 866 CYS B N 1
ATOM 14020 C CA . CYS B 1 866 ? 17.184 -11.188 -21.303 1 92.25 866 CYS B CA 1
ATOM 14021 C C . CYS B 1 866 ? 18.307 -11.174 -22.333 1 92.25 866 CYS B C 1
ATOM 14023 O O . CYS B 1 866 ? 18.19 -10.53 -23.377 1 92.25 866 CYS B O 1
ATOM 14025 N N . VAL B 1 867 ? 19.41 -11.823 -21.967 1 91.74 867 VAL B N 1
ATOM 14026 C CA . VAL B 1 867 ? 20.555 -11.898 -22.869 1 91.74 867 VAL B CA 1
ATOM 14027 C C . VAL B 1 867 ? 20.58 -13.26 -23.559 1 91.74 867 VAL B C 1
ATOM 14029 O O . VAL B 1 867 ? 20.541 -14.3 -22.896 1 91.74 867 VAL B O 1
ATOM 14032 N N . ILE B 1 868 ? 20.673 -13.225 -24.844 1 92.68 868 ILE B N 1
ATOM 14033 C CA . ILE B 1 868 ? 20.614 -14.435 -25.657 1 92.68 868 ILE B CA 1
ATOM 14034 C C . ILE B 1 868 ? 21.888 -14.56 -26.49 1 92.68 868 ILE B C 1
ATOM 14036 O O . ILE B 1 868 ? 22.223 -13.658 -27.262 1 92.68 868 ILE B O 1
ATOM 14040 N N . SER B 1 869 ? 22.637 -15.754 -26.22 1 88.82 869 SER B N 1
ATOM 14041 C CA . SER B 1 869 ? 23.802 -16.072 -27.039 1 88.82 869 SER B CA 1
ATOM 14042 C C . SER B 1 869 ? 23.393 -16.744 -28.346 1 88.82 869 SER B C 1
ATOM 14044 O O . SER B 1 869 ? 22.687 -17.754 -28.335 1 88.82 869 SER B O 1
ATOM 14046 N N . GLY B 1 870 ? 23.788 -16.214 -29.507 1 89.17 870 GLY B N 1
ATOM 14047 C CA . GLY B 1 870 ? 23.321 -16.652 -30.813 1 89.17 870 GLY B CA 1
ATOM 14048 C C . GLY B 1 870 ? 23.732 -18.073 -31.148 1 89.17 870 GLY B C 1
ATOM 14049 O O . GLY B 1 870 ? 24.82 -18.515 -30.772 1 89.17 870 GLY B O 1
ATOM 14050 N N . LEU B 1 871 ? 22.776 -18.736 -31.948 1 79.04 871 LEU B N 1
ATOM 14051 C CA . LEU B 1 871 ? 23.01 -20.069 -32.491 1 79.04 871 LEU B CA 1
ATOM 14052 C C . LEU B 1 871 ? 22.741 -20.101 -33.991 1 79.04 871 LEU B C 1
ATOM 14054 O O . LEU B 1 871 ? 22.065 -19.217 -34.524 1 79.04 871 LEU B O 1
ATOM 14058 N N . GLY B 1 872 ? 23.076 -21.358 -34.933 1 71.32 872 GLY B N 1
ATOM 14059 C CA . GLY B 1 872 ? 22.847 -21.478 -36.364 1 71.32 872 GLY B CA 1
ATOM 14060 C C . GLY B 1 872 ? 23.375 -20.295 -37.154 1 71.32 872 GLY B C 1
ATOM 14061 O O . GLY B 1 872 ? 24.546 -19.931 -37.029 1 71.32 872 GLY B O 1
ATOM 14062 N N . LYS B 1 873 ? 22.617 -19.256 -37.572 1 78.61 873 LYS B N 1
ATOM 14063 C CA . LYS B 1 873 ? 22.996 -18.12 -38.408 1 78.61 873 LYS B CA 1
ATOM 14064 C C . LYS B 1 873 ? 23.397 -16.92 -37.555 1 78.61 873 LYS B C 1
ATOM 14066 O O . LYS B 1 873 ? 24.102 -16.025 -38.027 1 78.61 873 LYS B O 1
ATOM 14071 N N . ASP B 1 874 ? 23.054 -16.947 -36.327 1 87.4 874 ASP B N 1
ATOM 14072 C CA . ASP B 1 874 ? 23.301 -15.816 -35.438 1 87.4 874 ASP B CA 1
ATOM 14073 C C . ASP B 1 874 ? 24.481 -16.095 -34.509 1 87.4 874 ASP B C 1
ATOM 14075 O O . ASP B 1 874 ? 24.737 -15.331 -33.576 1 87.4 874 ASP B O 1
ATOM 14079 N N . GLN B 1 875 ? 25.204 -17.045 -34.791 1 83.12 875 GLN B N 1
ATOM 14080 C CA . GLN B 1 875 ? 26.344 -17.396 -33.951 1 83.12 875 GLN B CA 1
ATOM 14081 C C . GLN B 1 875 ? 27.331 -16.237 -33.851 1 83.12 875 GLN B C 1
ATOM 14083 O O . GLN B 1 875 ? 27.636 -15.586 -34.853 1 83.12 875 GLN B O 1
ATOM 14088 N N . GLY B 1 876 ? 27.844 -15.935 -32.603 1 82.19 876 GLY B N 1
ATOM 14089 C CA . GLY B 1 876 ? 28.806 -14.868 -32.375 1 82.19 876 GLY B CA 1
ATOM 14090 C C . GLY B 1 876 ? 28.155 -13.542 -32.027 1 82.19 876 GLY B C 1
ATOM 14091 O O . GLY B 1 876 ? 28.833 -12.602 -31.608 1 82.19 876 GLY B O 1
ATOM 14092 N N . LYS B 1 877 ? 26.88 -13.476 -32.227 1 93 877 LYS B N 1
ATOM 14093 C CA . LYS B 1 877 ? 26.152 -12.258 -31.882 1 93 877 LYS B CA 1
ATOM 14094 C C . LYS B 1 877 ? 25.383 -12.429 -30.575 1 93 877 LYS B C 1
ATOM 14096 O O . LYS B 1 877 ? 25.219 -13.549 -30.087 1 93 877 LYS B O 1
ATOM 14101 N N . ILE B 1 878 ? 25.061 -11.281 -30.018 1 93.65 878 ILE B N 1
ATOM 14102 C CA . ILE B 1 878 ? 24.286 -11.265 -28.783 1 93.65 878 ILE B CA 1
ATOM 14103 C C . ILE B 1 878 ? 23.012 -10.448 -28.984 1 93.65 878 ILE B C 1
ATOM 14105 O O . ILE B 1 878 ? 23.037 -9.394 -29.624 1 93.65 878 ILE B O 1
ATOM 14109 N N . CYS B 1 879 ? 21.934 -11.007 -28.56 1 96.31 879 CYS B N 1
ATOM 14110 C CA . CYS B 1 879 ? 20.668 -10.282 -28.586 1 96.31 879 CYS B CA 1
ATOM 14111 C C . CYS B 1 879 ? 20.201 -9.949 -27.175 1 96.31 879 CYS B C 1
ATOM 14113 O O . CYS B 1 879 ? 20.224 -10.807 -26.29 1 96.31 879 CYS B O 1
ATOM 14115 N N . ILE B 1 880 ? 19.85 -8.75 -26.956 1 95.51 880 ILE B N 1
ATOM 14116 C CA . ILE B 1 880 ? 19.33 -8.307 -25.666 1 95.51 880 ILE B CA 1
ATOM 14117 C C . ILE B 1 880 ? 17.87 -7.886 -25.815 1 95.51 880 ILE B C 1
ATOM 14119 O O . ILE B 1 880 ? 17.545 -7.033 -26.644 1 95.51 880 ILE B O 1
ATOM 14123 N N . VAL B 1 881 ? 17.024 -8.529 -25.039 1 96.38 881 VAL B N 1
ATOM 14124 C CA . VAL B 1 881 ? 15.61 -8.168 -25.038 1 96.38 881 VAL B CA 1
ATOM 14125 C C . VAL B 1 881 ? 15.246 -7.506 -23.711 1 96.38 881 VAL B C 1
ATOM 14127 O O . VAL B 1 881 ? 15.38 -8.116 -22.648 1 96.38 881 VAL B O 1
ATOM 14130 N N . GLU B 1 882 ? 14.813 -6.335 -23.802 1 94.57 882 GLU B N 1
ATOM 14131 C CA . GLU B 1 882 ? 14.391 -5.586 -22.622 1 94.57 882 GLU B CA 1
ATOM 14132 C C . GLU B 1 882 ? 12.879 -5.67 -22.428 1 94.57 882 GLU B C 1
ATOM 14134 O O . GLU B 1 882 ? 12.123 -5.675 -23.401 1 94.57 882 GLU B O 1
ATOM 14139 N N . PHE B 1 883 ? 12.534 -5.758 -21.134 1 92.68 883 PHE B N 1
ATOM 14140 C CA . PHE B 1 883 ? 11.101 -5.921 -20.921 1 92.68 883 PHE B CA 1
ATOM 14141 C C . PHE B 1 883 ? 10.651 -5.177 -19.669 1 92.68 883 PHE B C 1
ATOM 14143 O O . PHE B 1 883 ? 11.46 -4.902 -18.78 1 92.68 883 PHE B O 1
ATOM 14150 N N . GLN B 1 884 ? 9.423 -4.706 -19.666 1 91.51 884 GLN B N 1
ATOM 14151 C CA . GLN B 1 884 ? 8.59 -4.267 -18.552 1 91.51 884 GLN B CA 1
ATOM 14152 C C . GLN B 1 884 ? 7.271 -5.033 -18.516 1 91.51 884 GLN B C 1
ATOM 14154 O O . GLN B 1 884 ? 6.292 -4.624 -19.144 1 91.51 884 GLN B O 1
ATOM 14159 N N . ASN B 1 885 ? 7.238 -6.064 -17.839 1 86.22 885 ASN B N 1
ATOM 14160 C CA . ASN B 1 885 ? 6.182 -7.069 -17.901 1 86.22 885 ASN B CA 1
ATOM 14161 C C . ASN B 1 885 ? 6.095 -7.707 -19.284 1 86.22 885 ASN B C 1
ATOM 14163 O O . ASN B 1 885 ? 5.921 -8.921 -19.402 1 86.22 885 ASN B O 1
ATOM 14167 N N . GLU B 1 886 ? 6.157 -6.84 -20.261 1 92.62 886 GLU B N 1
ATOM 14168 C CA . GLU B 1 886 ? 6.162 -7.281 -21.652 1 92.62 886 GLU B CA 1
ATOM 14169 C C . GLU B 1 886 ? 7.489 -6.952 -22.331 1 92.62 886 GLU B C 1
ATOM 14171 O O . GLU B 1 886 ? 8.193 -6.03 -21.915 1 92.62 886 GLU B O 1
ATOM 14176 N N . PHE B 1 887 ? 7.77 -7.647 -23.423 1 96.06 887 PHE B N 1
ATOM 14177 C CA . PHE B 1 887 ? 8.953 -7.348 -24.221 1 96.06 887 PHE B CA 1
ATOM 14178 C C . PHE B 1 887 ? 8.782 -6.032 -24.97 1 96.06 887 PHE B C 1
ATOM 14180 O O . PHE B 1 887 ? 7.796 -5.841 -25.684 1 96.06 887 PHE B O 1
ATOM 14187 N N . LEU B 1 888 ? 9.812 -5.171 -24.873 1 95.35 888 LEU B N 1
ATOM 14188 C CA . LEU B 1 888 ? 9.644 -3.823 -25.405 1 95.35 888 LEU B CA 1
ATOM 14189 C C . LEU B 1 888 ? 10.646 -3.552 -26.522 1 95.35 888 LEU B C 1
ATOM 14191 O O . LEU B 1 888 ? 10.351 -2.807 -27.459 1 95.35 888 LEU B O 1
ATOM 14195 N N . ARG B 1 889 ? 11.836 -4.118 -26.307 1 95.49 889 ARG B N 1
ATOM 14196 C CA . ARG B 1 889 ? 12.921 -3.813 -27.235 1 95.49 889 ARG B CA 1
ATOM 14197 C C . ARG B 1 889 ? 13.884 -4.99 -27.357 1 95.49 889 ARG B C 1
ATOM 14199 O O . ARG B 1 889 ? 14.237 -5.616 -26.356 1 95.49 889 ARG B O 1
ATOM 14206 N N . ALA B 1 890 ? 14.216 -5.275 -28.571 1 96.3 890 ALA B N 1
ATOM 14207 C CA . ALA B 1 890 ? 15.243 -6.269 -28.872 1 96.3 890 ALA B CA 1
ATOM 14208 C C . ALA B 1 890 ? 16.352 -5.669 -29.732 1 96.3 890 ALA B C 1
ATOM 14210 O O . ALA B 1 890 ? 16.079 -5.025 -30.748 1 96.3 890 ALA B O 1
ATOM 14211 N N . VAL B 1 891 ? 17.608 -5.818 -29.233 1 95.61 891 VAL B N 1
ATOM 14212 C CA . VAL B 1 891 ? 18.748 -5.284 -29.971 1 95.61 891 VAL B CA 1
ATOM 14213 C C . VAL B 1 891 ? 19.776 -6.388 -30.204 1 95.61 891 VAL B C 1
ATOM 14215 O O . VAL B 1 891 ? 19.972 -7.254 -29.348 1 95.61 891 VAL B O 1
ATOM 14218 N N . ILE B 1 892 ? 20.357 -6.365 -31.39 1 96.01 892 ILE B N 1
ATOM 14219 C CA . ILE B 1 892 ? 21.468 -7.261 -31.692 1 96.01 892 ILE B CA 1
ATOM 14220 C C . ILE B 1 892 ? 22.782 -6.484 -31.654 1 96.01 892 ILE B C 1
ATOM 14222 O O . ILE B 1 892 ? 22.899 -5.421 -32.268 1 96.01 892 ILE B O 1
ATOM 14226 N N . VAL B 1 893 ? 23.695 -7.078 -30.883 1 93.26 893 VAL B N 1
ATOM 14227 C CA . VAL B 1 893 ? 25 -6.435 -30.766 1 93.26 893 VAL B CA 1
ATOM 14228 C C . VAL B 1 893 ? 26.105 -7.46 -31.012 1 93.26 893 VAL B C 1
ATOM 14230 O O . VAL B 1 893 ? 25.87 -8.668 -30.929 1 93.26 893 VAL B O 1
ATOM 14233 N N . LYS B 1 894 ? 27.279 -6.95 -31.4 1 84.3 894 LYS B N 1
ATOM 14234 C CA . LYS B 1 894 ? 28.418 -7.846 -31.579 1 84.3 894 LYS B CA 1
ATOM 14235 C C . LYS B 1 894 ? 29.121 -8.113 -30.251 1 84.3 894 LYS B C 1
ATOM 14237 O O . LYS B 1 894 ? 29.504 -9.249 -29.963 1 84.3 894 LYS B O 1
ATOM 14242 N N . ASP B 1 895 ? 29.331 -7.026 -29.44 1 78.69 895 ASP B N 1
ATOM 14243 C CA . ASP B 1 895 ? 29.969 -7.133 -28.132 1 78.69 895 ASP B CA 1
ATOM 14244 C C . ASP B 1 895 ? 29.074 -6.559 -27.035 1 78.69 895 ASP B C 1
ATOM 14246 O O . ASP B 1 895 ? 28.525 -5.466 -27.184 1 78.69 895 ASP B O 1
ATOM 14250 N N . TYR B 1 896 ? 28.732 -7.488 -26.181 1 81.48 896 TYR B N 1
ATOM 14251 C CA . TYR B 1 896 ? 27.884 -7.066 -25.072 1 81.48 896 TYR B CA 1
ATOM 14252 C C . TYR B 1 896 ? 28.677 -7.002 -23.772 1 81.48 896 TYR B C 1
ATOM 14254 O O . TYR B 1 896 ? 29.357 -7.963 -23.404 1 81.48 896 TYR B O 1
ATOM 14262 N N . ASP B 1 897 ? 28.703 -5.813 -23.121 1 77.97 897 ASP B N 1
ATOM 14263 C CA . ASP B 1 897 ? 29.293 -5.615 -21.8 1 77.97 897 ASP B CA 1
ATOM 14264 C C . ASP B 1 897 ? 28.216 -5.561 -20.719 1 77.97 897 ASP B C 1
ATOM 14266 O O . ASP B 1 897 ? 27.499 -4.566 -20.599 1 77.97 897 ASP B O 1
ATOM 14270 N N . PRO B 1 898 ? 28.09 -6.598 -19.922 1 75.27 898 PRO B N 1
ATOM 14271 C CA . PRO B 1 898 ? 27.037 -6.661 -18.906 1 75.27 898 PRO B CA 1
ATOM 14272 C C . PRO B 1 898 ? 27.188 -5.584 -17.833 1 75.27 898 PRO B C 1
ATOM 14274 O O . PRO B 1 898 ? 26.237 -5.302 -17.1 1 75.27 898 PRO B O 1
ATOM 14277 N N . SER B 1 899 ? 28.353 -4.898 -17.679 1 68.46 899 SER B N 1
ATOM 14278 C CA . SER B 1 899 ? 28.61 -3.901 -16.645 1 68.46 899 SER B CA 1
ATOM 14279 C C . SER B 1 899 ? 27.971 -2.562 -16.997 1 68.46 899 SER B C 1
ATOM 14281 O O . SER B 1 899 ? 27.761 -1.72 -16.121 1 68.46 899 SER B O 1
ATOM 14283 N N . LEU B 1 900 ? 27.717 -2.43 -18.283 1 70.85 900 LEU B N 1
ATOM 14284 C CA . LEU B 1 900 ? 27.122 -1.165 -18.7 1 70.85 900 LEU B CA 1
ATOM 14285 C C . LEU B 1 900 ? 25.621 -1.157 -18.436 1 70.85 900 LEU B C 1
ATOM 14287 O O . LEU B 1 900 ? 24.931 -2.14 -18.718 1 70.85 900 LEU B O 1
ATOM 14291 N N . GLU B 1 901 ? 25.046 -0.166 -17.911 1 69.11 901 GLU B N 1
ATOM 14292 C CA . GLU B 1 901 ? 23.62 -0.046 -17.627 1 69.11 901 GLU B CA 1
ATOM 14293 C C . GLU B 1 901 ? 22.81 0.089 -18.913 1 69.11 901 GLU B C 1
ATOM 14295 O O . GLU B 1 901 ? 21.707 -0.452 -19.019 1 69.11 901 GLU B O 1
ATOM 14300 N N . THR B 1 902 ? 23.35 0.93 -19.897 1 78.05 902 THR B N 1
ATOM 14301 C CA . THR B 1 902 ? 22.661 1.134 -21.166 1 78.05 902 THR B CA 1
ATOM 14302 C C . THR B 1 902 ? 23.502 0.614 -22.328 1 78.05 902 THR B C 1
ATOM 14304 O O . THR B 1 902 ? 24.733 0.624 -22.264 1 78.05 902 THR B O 1
ATOM 14307 N N . ILE B 1 903 ? 22.83 0.143 -23.396 1 83.08 903 ILE B N 1
ATOM 14308 C CA . ILE B 1 903 ? 23.502 -0.341 -24.597 1 83.08 903 ILE B CA 1
ATOM 14309 C C . ILE B 1 903 ? 23.849 0.838 -25.504 1 83.08 903 ILE B C 1
ATOM 14311 O O . ILE B 1 903 ? 22.964 1.58 -25.935 1 83.08 903 ILE B O 1
ATOM 14315 N N . PRO B 1 904 ? 25.077 1.122 -25.754 1 80.94 904 PRO B N 1
ATOM 14316 C CA . PRO B 1 904 ? 25.45 2.229 -26.638 1 80.94 904 PRO B CA 1
ATOM 14317 C C . PRO B 1 904 ? 24.832 2.109 -28.029 1 80.94 904 PRO B C 1
ATOM 14319 O O . PRO B 1 904 ? 24.774 1.011 -28.589 1 80.94 904 PRO B O 1
ATOM 14322 N N . GLN B 1 905 ? 24.418 3.148 -28.585 1 80.6 905 GLN B N 1
ATOM 14323 C CA . GLN B 1 905 ? 23.738 3.179 -29.876 1 80.6 905 GLN B CA 1
ATOM 14324 C C . GLN B 1 905 ? 24.655 2.691 -30.993 1 80.6 905 GLN B C 1
ATOM 14326 O O . GLN B 1 905 ? 24.198 2.059 -31.948 1 80.6 905 GLN B O 1
ATOM 14331 N N . GLU B 1 906 ? 25.898 2.909 -30.84 1 80.77 906 GLU B N 1
ATOM 14332 C CA . GLU B 1 906 ? 26.867 2.565 -31.876 1 80.77 906 GLU B CA 1
ATOM 14333 C C . GLU B 1 906 ? 27.056 1.054 -31.975 1 80.77 906 GLU B C 1
ATOM 14335 O O . GLU B 1 906 ? 27.462 0.541 -33.02 1 80.77 906 GLU B O 1
ATOM 14340 N N . SER B 1 907 ? 26.689 0.406 -30.969 1 85.44 907 SER B N 1
ATOM 14341 C CA . SER B 1 907 ? 26.915 -1.035 -30.934 1 85.44 907 SER B CA 1
ATOM 14342 C C . SER B 1 907 ? 25.716 -1.796 -31.489 1 85.44 907 SER B C 1
ATOM 14344 O O . SER B 1 907 ? 25.799 -3.001 -31.737 1 85.44 907 SER B O 1
ATOM 14346 N N . ILE B 1 908 ? 24.649 -1.082 -31.759 1 90.14 908 ILE B N 1
ATOM 14347 C CA . ILE B 1 908 ? 23.411 -1.735 -32.169 1 90.14 908 ILE B CA 1
ATOM 14348 C C . ILE B 1 908 ? 23.453 -2.028 -33.667 1 90.14 908 ILE B C 1
ATOM 14350 O O . ILE B 1 908 ? 23.623 -1.116 -34.479 1 90.14 908 ILE B O 1
ATOM 14354 N N . GLN B 1 909 ? 23.33 -3.213 -34.029 1 90.78 909 GLN B N 1
ATOM 14355 C CA . GLN B 1 909 ? 23.317 -3.642 -35.424 1 90.78 909 GLN B CA 1
ATOM 14356 C C . GLN B 1 909 ? 21.893 -3.705 -35.967 1 90.78 909 GLN B C 1
ATOM 14358 O O . GLN B 1 909 ? 21.656 -3.405 -37.139 1 90.78 909 GLN B O 1
ATOM 14363 N N . SER B 1 910 ? 21.022 -4.234 -35.149 1 91.73 910 SER B N 1
ATOM 14364 C CA . SER B 1 910 ? 19.608 -4.344 -35.491 1 91.73 910 SER B CA 1
ATOM 14365 C C . SER B 1 910 ? 18.722 -4.009 -34.296 1 91.73 910 SER B C 1
ATOM 14367 O O . SER B 1 910 ? 19.125 -4.195 -33.146 1 91.73 910 SER B O 1
ATOM 14369 N N . LEU B 1 911 ? 17.538 -3.534 -34.671 1 92.4 911 LEU B N 1
ATOM 14370 C CA . LEU B 1 911 ? 16.65 -3.049 -33.62 1 92.4 911 LEU B CA 1
ATOM 14371 C C . LEU B 1 911 ? 15.204 -3.438 -33.909 1 92.4 911 LEU B C 1
ATOM 14373 O O . LEU B 1 911 ? 14.743 -3.332 -35.048 1 92.4 911 LEU B O 1
ATOM 14377 N N . ALA B 1 912 ? 14.564 -4.085 -32.97 1 94.33 912 ALA B N 1
ATOM 14378 C CA . ALA B 1 912 ? 13.115 -4.26 -32.926 1 94.33 912 ALA B CA 1
ATOM 14379 C C . ALA B 1 912 ? 12.523 -3.618 -31.674 1 94.33 912 ALA B C 1
ATOM 14381 O O . ALA B 1 912 ? 13.069 -3.762 -30.578 1 94.33 912 ALA B O 1
ATOM 14382 N N . ILE B 1 913 ? 11.443 -2.881 -31.856 1 94.12 913 ILE B N 1
ATOM 14383 C CA . ILE B 1 913 ? 10.931 -2.134 -30.712 1 94.12 913 ILE B CA 1
ATOM 14384 C C . ILE B 1 913 ? 9.418 -1.97 -30.838 1 94.12 913 ILE B C 1
ATOM 14386 O O . ILE B 1 913 ? 8.85 -2.199 -31.908 1 94.12 913 ILE B O 1
ATOM 14390 N N . VAL B 1 914 ? 8.787 -1.669 -29.847 1 93.87 914 VAL B N 1
ATOM 14391 C CA . VAL B 1 914 ? 7.361 -1.356 -29.828 1 93.87 914 VAL B CA 1
ATOM 14392 C C . VAL B 1 914 ? 7.069 -0.218 -30.803 1 93.87 914 VAL B C 1
ATOM 14394 O O . VAL B 1 914 ? 7.907 0.663 -31.009 1 93.87 914 VAL B O 1
ATOM 14397 N N . PRO B 1 915 ? 5.881 -0.35 -31.4 1 93.71 915 PRO B N 1
ATOM 14398 C CA . PRO B 1 915 ? 4.699 -1.148 -31.067 1 93.71 915 PRO B CA 1
ATOM 14399 C C . PRO B 1 915 ? 4.715 -2.527 -31.723 1 93.71 915 PRO B C 1
ATOM 14401 O O . PRO B 1 915 ? 3.723 -3.258 -31.655 1 93.71 915 PRO B O 1
ATOM 14404 N N . ASN B 1 916 ? 5.858 -2.912 -32.371 1 94.5 916 ASN B N 1
ATOM 14405 C CA . ASN B 1 916 ? 5.971 -4.285 -32.851 1 94.5 916 ASN B CA 1
ATOM 14406 C C . ASN B 1 916 ? 5.753 -5.292 -31.725 1 94.5 916 ASN B C 1
ATOM 14408 O O . ASN B 1 916 ? 6.008 -4.989 -30.558 1 94.5 916 ASN B O 1
ATOM 14412 N N . ILE B 1 917 ? 5.215 -6.432 -32.082 1 95.26 917 ILE B N 1
ATOM 14413 C CA . ILE B 1 917 ? 5.104 -7.525 -31.121 1 95.26 917 ILE B CA 1
ATOM 14414 C C . ILE B 1 917 ? 6.408 -8.318 -31.089 1 95.26 917 ILE B C 1
ATOM 14416 O O . ILE B 1 917 ? 6.807 -8.911 -32.094 1 95.26 917 ILE B O 1
ATOM 14420 N N . ILE B 1 918 ? 7.09 -8.228 -30.05 1 96.57 918 ILE B N 1
ATOM 14421 C CA . ILE B 1 918 ? 8.272 -9.057 -29.842 1 96.57 918 ILE B CA 1
ATOM 14422 C C . ILE B 1 918 ? 7.892 -10.311 -29.058 1 96.57 918 ILE B C 1
ATOM 14424 O O . ILE B 1 918 ? 7.301 -10.22 -27.979 1 96.57 918 ILE B O 1
ATOM 14428 N N . SER B 1 919 ? 8.112 -11.446 -29.631 1 96.31 919 SER B N 1
ATOM 14429 C CA . SER B 1 919 ? 7.739 -12.713 -29.008 1 96.31 919 SER B CA 1
ATOM 14430 C C . SER B 1 919 ? 8.943 -13.64 -28.879 1 96.31 919 SER B C 1
ATOM 14432 O O . SER B 1 919 ? 9.774 -13.718 -29.787 1 96.31 919 SER B O 1
ATOM 14434 N N . ILE B 1 920 ? 9.069 -14.203 -27.776 1 96.12 920 ILE B N 1
ATOM 14435 C CA . ILE B 1 920 ? 10.063 -15.248 -27.562 1 96.12 920 ILE B CA 1
ATOM 14436 C C . ILE B 1 920 ? 9.378 -16.612 -27.526 1 96.12 920 ILE B C 1
ATOM 14438 O O . ILE B 1 920 ? 8.464 -16.834 -26.728 1 96.12 920 ILE B O 1
ATOM 14442 N N . VAL B 1 921 ? 9.759 -17.463 -28.402 1 93.55 921 VAL B N 1
ATOM 14443 C CA . VAL B 1 921 ? 9.146 -18.785 -28.47 1 93.55 921 VAL B CA 1
ATOM 14444 C C . VAL B 1 921 ? 10.227 -19.861 -28.388 1 93.55 921 VAL B C 1
ATOM 14446 O O . VAL B 1 921 ? 11.401 -19.592 -28.652 1 93.55 921 VAL B O 1
ATOM 14449 N N . ASP B 1 922 ? 9.812 -20.911 -27.958 1 85.93 922 ASP B N 1
ATOM 14450 C CA . ASP B 1 922 ? 10.694 -22.071 -28.037 1 85.93 922 ASP B CA 1
ATOM 14451 C C . ASP B 1 922 ? 11.04 -22.4 -29.488 1 85.93 922 ASP B C 1
ATOM 14453 O O . ASP B 1 922 ? 10.15 -22.527 -30.331 1 85.93 922 ASP B O 1
ATOM 14457 N N . SER B 1 923 ? 12.256 -22.492 -29.734 1 80.52 923 SER B N 1
ATOM 14458 C CA . SER B 1 923 ? 12.713 -22.618 -31.114 1 80.52 923 SER B CA 1
ATOM 14459 C C . SER B 1 923 ? 12.177 -23.89 -31.76 1 80.52 923 SER B C 1
ATOM 14461 O O . SER B 1 923 ? 12.034 -23.959 -32.983 1 80.52 923 SER B O 1
ATOM 14463 N N . GLN B 1 924 ? 11.762 -24.766 -30.973 1 67.3 924 GLN B N 1
ATOM 14464 C CA . GLN B 1 924 ? 11.346 -26.058 -31.511 1 67.3 924 GLN B CA 1
ATOM 14465 C C . GLN B 1 924 ? 9.825 -26.167 -31.565 1 67.3 924 GLN B C 1
ATOM 14467 O O . GLN B 1 924 ? 9.269 -26.676 -32.541 1 67.3 924 GLN B O 1
ATOM 14472 N N . THR B 1 925 ? 9.223 -25.826 -30.542 1 76.78 925 THR B N 1
ATOM 14473 C CA . THR B 1 925 ? 7.791 -26.076 -30.418 1 76.78 925 THR B CA 1
ATOM 14474 C C . THR B 1 925 ? 6.988 -24.872 -30.902 1 76.78 925 THR B C 1
ATOM 14476 O O . THR B 1 925 ? 5.794 -24.988 -31.184 1 76.78 925 THR B O 1
ATOM 14479 N N . GLY B 1 926 ? 7.661 -23.803 -30.943 1 87.99 926 GLY B N 1
ATOM 14480 C CA . GLY B 1 926 ? 6.938 -22.598 -31.314 1 87.99 926 GLY B CA 1
ATOM 14481 C C . GLY B 1 926 ? 6.035 -22.08 -30.21 1 87.99 926 GLY B C 1
ATOM 14482 O O . GLY B 1 926 ? 5.306 -21.105 -30.403 1 87.99 926 GLY B O 1
ATOM 14483 N N . LEU B 1 927 ? 6.118 -22.694 -29.048 1 89.38 927 LEU B N 1
ATOM 14484 C CA . LEU B 1 927 ? 5.312 -22.245 -27.918 1 89.38 927 LEU B CA 1
ATOM 14485 C C . LEU B 1 927 ? 5.937 -21.022 -27.257 1 89.38 927 LEU B C 1
ATOM 14487 O O . LEU B 1 927 ? 7.16 -20.94 -27.123 1 89.38 927 LEU B O 1
ATOM 14491 N N . ALA B 1 928 ? 5.143 -20.157 -26.951 1 93.47 928 ALA B N 1
ATOM 14492 C CA . ALA B 1 928 ? 5.604 -18.88 -26.412 1 93.47 928 ALA B CA 1
ATOM 14493 C C . ALA B 1 928 ? 6.171 -19.051 -25.005 1 93.47 928 ALA B C 1
ATOM 14495 O O . ALA B 1 928 ? 5.685 -19.877 -24.229 1 93.47 928 ALA B O 1
ATOM 14496 N N . ILE B 1 929 ? 7.163 -18.245 -24.666 1 90.22 929 ILE B N 1
ATOM 14497 C CA . ILE B 1 929 ? 7.756 -18.162 -23.335 1 90.22 929 ILE B CA 1
ATOM 14498 C C . ILE B 1 929 ? 7.507 -16.776 -22.745 1 90.22 929 ILE B C 1
ATOM 14500 O O . ILE B 1 929 ? 7.953 -15.769 -23.299 1 90.22 929 ILE B O 1
ATOM 14504 N N . GLN B 1 930 ? 6.886 -16.779 -21.664 1 89.66 930 GLN B N 1
ATOM 14505 C CA . GLN B 1 930 ? 6.54 -15.51 -21.032 1 89.66 930 GLN B CA 1
ATOM 14506 C C . GLN B 1 930 ? 7.721 -14.945 -20.25 1 89.66 930 GLN B C 1
ATOM 14508 O O . GLN B 1 930 ? 8.69 -15.657 -19.976 1 89.66 930 GLN B O 1
ATOM 14513 N N . THR B 1 931 ? 7.688 -13.679 -19.87 1 88.12 931 THR B N 1
ATOM 14514 C CA . THR B 1 931 ? 8.778 -12.991 -19.188 1 88.12 931 THR B CA 1
ATOM 14515 C C . THR B 1 931 ? 9.116 -13.686 -17.872 1 88.12 931 THR B C 1
ATOM 14517 O O . THR B 1 931 ? 10.285 -13.763 -17.487 1 88.12 931 THR B O 1
ATOM 14520 N N . GLU B 1 932 ? 8.105 -14.273 -17.284 1 77.9 932 GLU B N 1
ATOM 14521 C CA . GLU B 1 932 ? 8.295 -14.895 -15.978 1 77.9 932 GLU B CA 1
ATOM 14522 C C . GLU B 1 932 ? 8.886 -16.295 -16.114 1 77.9 932 GLU B C 1
ATOM 14524 O O . GLU B 1 932 ? 9.407 -16.852 -15.145 1 77.9 932 GLU B O 1
ATOM 14529 N N . GLU B 1 933 ? 8.845 -16.788 -17.294 1 78.79 933 GLU B N 1
ATOM 14530 C CA . GLU B 1 933 ? 9.283 -18.161 -17.526 1 78.79 933 GLU B CA 1
ATOM 14531 C C . GLU B 1 933 ? 10.701 -18.2 -18.089 1 78.79 933 GLU B C 1
ATOM 14533 O O . GLU B 1 933 ? 11.297 -19.273 -18.209 1 78.79 933 GLU B O 1
ATOM 14538 N N . LEU B 1 934 ? 11.223 -17.025 -18.402 1 83.42 934 LEU B N 1
ATOM 14539 C CA . LEU B 1 934 ? 12.559 -16.973 -18.987 1 83.42 934 LEU B CA 1
ATOM 14540 C C . LEU B 1 934 ? 13.589 -17.584 -18.043 1 83.42 934 LEU B C 1
ATOM 14542 O O . LEU B 1 934 ? 13.598 -17.281 -16.848 1 83.42 934 LEU B O 1
ATOM 14546 N N . ARG B 1 935 ? 14.343 -18.44 -18.616 1 74.14 935 ARG B N 1
ATOM 14547 C CA . ARG B 1 935 ? 15.379 -19.093 -17.822 1 74.14 935 ARG B CA 1
ATOM 14548 C C . ARG B 1 935 ? 16.642 -19.315 -18.647 1 74.14 935 ARG B C 1
ATOM 14550 O O . ARG B 1 935 ? 16.571 -19.504 -19.863 1 74.14 935 ARG B O 1
ATOM 14557 N N . TYR B 1 936 ? 17.762 -19.342 -17.932 1 70.03 936 TYR B N 1
ATOM 14558 C CA . TYR B 1 936 ? 19.039 -19.659 -18.561 1 70.03 936 TYR B CA 1
ATOM 14559 C C . TYR B 1 936 ? 18.981 -21.01 -19.263 1 70.03 936 TYR B C 1
ATOM 14561 O O . TYR B 1 936 ? 18.424 -21.972 -18.728 1 70.03 936 TYR B O 1
ATOM 14569 N N . GLY B 1 937 ? 19.403 -21.035 -20.433 1 69.07 937 GLY B N 1
ATOM 14570 C CA . GLY B 1 937 ? 19.544 -22.312 -21.113 1 69.07 937 GLY B CA 1
ATOM 14571 C C . GLY B 1 937 ? 18.46 -22.561 -22.145 1 69.07 937 GLY B C 1
ATOM 14572 O O . GLY B 1 937 ? 18.608 -23.423 -23.013 1 69.07 937 GLY B O 1
ATOM 14573 N N . PHE B 1 938 ? 17.372 -21.822 -22.139 1 76.56 938 PHE B N 1
ATOM 14574 C CA . PHE B 1 938 ? 16.289 -21.997 -23.099 1 76.56 938 PHE B CA 1
ATOM 14575 C C . PHE B 1 938 ? 16.766 -21.689 -24.514 1 76.56 938 PHE B C 1
ATOM 14577 O O . PHE B 1 938 ? 17.461 -20.696 -24.738 1 76.56 938 PHE B O 1
ATOM 14584 N N . ARG B 1 939 ? 16.134 -22.331 -25.844 1 79.52 939 ARG B N 1
ATOM 14585 C CA . ARG B 1 939 ? 16.312 -22.04 -27.263 1 79.52 939 ARG B CA 1
ATOM 14586 C C . ARG B 1 939 ? 15.092 -21.323 -27.832 1 79.52 939 ARG B C 1
ATOM 14588 O O . ARG B 1 939 ? 13.994 -21.884 -27.863 1 79.52 939 ARG B O 1
ATOM 14595 N N . ILE B 1 940 ? 15.72 -20.435 -27.835 1 90.64 940 ILE B N 1
ATOM 14596 C CA . ILE B 1 940 ? 14.55 -19.62 -28.143 1 90.64 940 ILE B CA 1
ATOM 14597 C C . ILE B 1 940 ? 14.743 -18.929 -29.491 1 90.64 940 ILE B C 1
ATOM 14599 O O . ILE B 1 940 ? 15.857 -18.88 -30.017 1 90.64 940 ILE B O 1
ATOM 14603 N N . SER B 1 941 ? 13.75 -18.588 -30.025 1 93.12 941 SER B N 1
ATOM 14604 C CA . SER B 1 941 ? 13.677 -17.698 -31.179 1 93.12 941 SER B CA 1
ATOM 14605 C C . SER B 1 941 ? 12.945 -16.405 -30.835 1 93.12 941 SER B C 1
ATOM 14607 O O . SER B 1 941 ? 11.901 -16.432 -30.18 1 93.12 941 SER B O 1
ATOM 14609 N N . VAL B 1 942 ? 13.596 -15.316 -31.169 1 96.88 942 VAL B N 1
ATOM 14610 C CA . VAL B 1 942 ? 12.963 -14.013 -31 1 96.88 942 VAL B CA 1
ATOM 14611 C C . VAL B 1 942 ? 12.261 -13.608 -32.294 1 96.88 942 VAL B C 1
ATOM 14613 O O . VAL B 1 942 ? 12.892 -13.524 -33.35 1 96.88 942 VAL B O 1
ATOM 14616 N N . LEU B 1 943 ? 10.996 -13.431 -32.199 1 96.74 943 LEU B N 1
ATOM 14617 C CA . LEU B 1 943 ? 10.197 -13.056 -33.36 1 96.74 943 LEU B CA 1
ATOM 14618 C C . LEU B 1 943 ? 9.739 -11.605 -33.259 1 96.74 943 LEU B C 1
ATOM 14620 O O . LEU B 1 943 ? 9.512 -11.096 -32.159 1 96.74 943 LEU B O 1
ATOM 14624 N N . VAL B 1 944 ? 9.653 -10.972 -34.348 1 96.22 944 VAL B N 1
ATOM 14625 C CA . VAL B 1 944 ? 9.069 -9.639 -34.446 1 96.22 944 VAL B CA 1
ATOM 14626 C C . VAL B 1 944 ? 7.837 -9.679 -35.347 1 96.22 944 VAL B C 1
ATOM 14628 O O . VAL B 1 944 ? 7.942 -9.978 -36.539 1 96.22 944 VAL B O 1
ATOM 14631 N N . LEU B 1 945 ? 6.732 -9.47 -34.75 1 95.15 945 LEU B N 1
ATOM 14632 C CA . LEU B 1 945 ? 5.457 -9.526 -35.458 1 95.15 945 LEU B CA 1
ATOM 14633 C C . LEU B 1 945 ? 4.841 -8.137 -35.58 1 95.15 945 LEU B C 1
ATOM 14635 O O . LEU B 1 945 ? 5.193 -7.229 -34.823 1 95.15 945 LEU B O 1
ATOM 14639 N N . GLY B 1 946 ? 3.99 -8.026 -36.512 1 92.86 946 GLY B N 1
ATOM 14640 C CA . GLY B 1 946 ? 3.307 -6.754 -36.69 1 92.86 946 GLY B CA 1
ATOM 14641 C C . GLY B 1 946 ? 2.22 -6.511 -35.66 1 92.86 946 GLY B C 1
ATOM 14642 O O . GLY B 1 946 ? 1.528 -7.444 -35.248 1 92.86 946 GLY B O 1
ATOM 14643 N N . GLY B 1 947 ? 2.125 -5.268 -35.273 1 90.66 947 GLY B N 1
ATOM 14644 C CA . GLY B 1 947 ? 1.049 -4.876 -34.377 1 90.66 947 GLY B CA 1
ATOM 14645 C C . GLY B 1 947 ? -0.158 -4.314 -35.104 1 90.66 947 GLY B C 1
ATOM 14646 O O . GLY B 1 947 ? -0.137 -4.161 -36.327 1 90.66 947 GLY B O 1
ATOM 14647 N N . THR B 1 948 ? -1.18 -4.04 -34.381 1 91.75 948 THR B N 1
ATOM 14648 C CA . THR B 1 948 ? -2.397 -3.492 -34.97 1 91.75 948 THR B CA 1
ATOM 14649 C C . THR B 1 948 ? -2.139 -2.105 -35.552 1 91.75 948 THR B C 1
ATOM 14651 O O . THR B 1 948 ? -1.367 -1.325 -34.99 1 91.75 948 THR B O 1
ATOM 14654 N N . PRO B 1 949 ? -2.722 -1.728 -36.622 1 91.54 949 PRO B N 1
ATOM 14655 C CA . PRO B 1 949 ? -2.546 -0.408 -37.233 1 91.54 949 PRO B CA 1
ATOM 14656 C C . PRO B 1 949 ? -2.981 0.731 -36.313 1 91.54 949 PRO B C 1
ATOM 14658 O O . PRO B 1 949 ? -2.53 1.867 -36.478 1 91.54 949 PRO B O 1
ATOM 14661 N N . LYS B 1 950 ? -3.717 0.482 -35.369 1 91.25 950 LYS B N 1
ATOM 14662 C CA . LYS B 1 950 ? -4.227 1.498 -34.452 1 91.25 950 LYS B CA 1
ATOM 14663 C C . LYS B 1 950 ? -3.092 2.145 -33.662 1 91.25 950 LYS B C 1
ATOM 14665 O O . LYS B 1 950 ? -3.212 3.288 -33.218 1 91.25 950 LYS B O 1
ATOM 14670 N N . PHE B 1 951 ? -2.041 1.484 -33.508 1 92.85 951 PHE B N 1
ATOM 14671 C CA . PHE B 1 951 ? -0.918 2.001 -32.735 1 92.85 951 PHE B CA 1
ATOM 14672 C C . PHE B 1 951 ? 0.024 2.807 -33.62 1 92.85 951 PHE B C 1
ATOM 14674 O O . PHE B 1 951 ? 0.975 3.419 -33.129 1 92.85 951 PHE B O 1
ATOM 14681 N N . HIS B 1 952 ? -0.288 2.903 -34.856 1 89.21 952 HIS B N 1
ATOM 14682 C CA . HIS B 1 952 ? 0.582 3.611 -35.788 1 89.21 952 HIS B CA 1
ATOM 14683 C C . HIS B 1 952 ? 0.075 5.025 -36.049 1 89.21 952 HIS B C 1
ATOM 14685 O O . HIS B 1 952 ? 0.694 5.783 -36.799 1 89.21 952 HIS B O 1
ATOM 14691 N N . THR B 1 953 ? -0.935 5.386 -35.376 1 89.73 953 THR B N 1
ATOM 14692 C CA . THR B 1 953 ? -1.41 6.765 -35.403 1 89.73 953 THR B CA 1
ATOM 14693 C C . THR B 1 953 ? -0.565 7.646 -34.488 1 89.73 953 THR B C 1
ATOM 14695 O O . THR B 1 953 ? 0.148 7.142 -33.617 1 89.73 953 THR B O 1
ATOM 14698 N N . PRO B 1 954 ? -0.632 8.916 -34.695 1 89.63 954 PRO B N 1
ATOM 14699 C CA . PRO B 1 954 ? 0.128 9.796 -33.804 1 89.63 954 PRO B CA 1
ATOM 14700 C C . PRO B 1 954 ? -0.228 9.596 -32.333 1 89.63 954 PRO B C 1
ATOM 14702 O O . PRO B 1 954 ? 0.66 9.566 -31.477 1 89.63 954 PRO B O 1
ATOM 14705 N N . LYS B 1 955 ? -1.493 9.401 -32.069 1 91.37 955 LYS B N 1
ATOM 14706 C CA . LYS B 1 955 ? -1.928 9.155 -30.697 1 91.37 955 LYS B CA 1
ATOM 14707 C C . LYS B 1 955 ? -1.407 7.815 -30.187 1 91.37 955 LYS B C 1
ATOM 14709 O O . LYS B 1 955 ? -0.998 7.702 -29.029 1 91.37 955 LYS B O 1
ATOM 14714 N N . GLY B 1 956 ? -1.472 6.872 -31.087 1 92.55 956 GLY B N 1
ATOM 14715 C CA . GLY B 1 956 ? -0.976 5.555 -30.723 1 92.55 956 GLY B CA 1
ATOM 14716 C C . GLY B 1 956 ? 0.51 5.539 -30.421 1 92.55 956 GLY B C 1
ATOM 14717 O O . GLY B 1 956 ? 0.938 4.983 -29.407 1 92.55 956 GLY B O 1
ATOM 14718 N N . LEU B 1 957 ? 1.263 6.238 -31.212 1 92.21 957 LEU B N 1
ATOM 14719 C CA . LEU B 1 957 ? 2.714 6.25 -31.057 1 92.21 957 LEU B CA 1
ATOM 14720 C C . LEU B 1 957 ? 3.122 7.044 -29.821 1 92.21 957 LEU B C 1
ATOM 14722 O O . LEU B 1 957 ? 4.111 6.713 -29.164 1 92.21 957 LEU B O 1
ATOM 14726 N N . LYS B 1 958 ? 2.355 7.959 -29.554 1 91.68 958 LYS B N 1
ATOM 14727 C CA . LYS B 1 958 ? 2.631 8.744 -28.354 1 91.68 958 LYS B CA 1
ATOM 14728 C C . LYS B 1 958 ? 2.43 7.91 -27.092 1 91.68 958 LYS B C 1
ATOM 14730 O O . LYS B 1 958 ? 3.144 8.087 -26.103 1 91.68 958 LYS B O 1
ATOM 14735 N N . THR B 1 959 ? 1.561 6.986 -27.139 1 93.3 959 THR B N 1
ATOM 14736 C CA . THR B 1 959 ? 1.158 6.237 -25.954 1 93.3 959 THR B CA 1
ATOM 14737 C C . THR B 1 959 ? 1.938 4.93 -25.848 1 93.3 959 THR B C 1
ATOM 14739 O O . THR B 1 959 ? 2.264 4.483 -24.747 1 93.3 959 THR B O 1
ATOM 14742 N N . VAL B 1 960 ? 2.222 4.284 -27.037 1 94.05 960 VAL B N 1
ATOM 14743 C CA . VAL B 1 960 ? 2.802 2.947 -26.964 1 94.05 960 VAL B CA 1
ATOM 14744 C C . VAL B 1 960 ? 4.071 2.887 -27.811 1 94.05 960 VAL B C 1
ATOM 14746 O O . VAL B 1 960 ? 4.643 1.812 -28.008 1 94.05 960 VAL B O 1
ATOM 14749 N N . GLY B 1 961 ? 4.485 4.03 -28.283 1 91.83 961 GLY B N 1
ATOM 14750 C CA . GLY B 1 961 ? 5.708 4.075 -29.069 1 91.83 961 GLY B CA 1
ATOM 14751 C C . GLY B 1 961 ? 6.963 4.093 -28.217 1 91.83 961 GLY B C 1
ATOM 14752 O O . GLY B 1 961 ? 6.886 4.055 -26.988 1 91.83 961 GLY B O 1
ATOM 14753 N N . PRO B 1 962 ? 8.105 4.176 -28.838 1 92.09 962 PRO B N 1
ATOM 14754 C CA . PRO B 1 962 ? 9.393 4.122 -28.141 1 92.09 962 PRO B CA 1
ATOM 14755 C C . PRO B 1 962 ? 9.54 5.219 -27.089 1 92.09 962 PRO B C 1
ATOM 14757 O O . PRO B 1 962 ? 10.031 4.961 -25.987 1 92.09 962 PRO B O 1
ATOM 14760 N N . THR B 1 963 ? 9.058 6.353 -27.354 1 90.65 963 THR B N 1
ATOM 14761 C CA . THR B 1 963 ? 9.202 7.473 -26.431 1 90.65 963 THR B CA 1
ATOM 14762 C C . THR B 1 963 ? 8.417 7.221 -25.147 1 90.65 963 THR B C 1
ATOM 14764 O O . THR B 1 963 ? 8.852 7.61 -24.061 1 90.65 963 THR B O 1
ATOM 14767 N N . ALA B 1 964 ? 7.324 6.612 -25.301 1 90.74 964 ALA B N 1
ATOM 14768 C CA . ALA B 1 964 ? 6.461 6.336 -24.155 1 90.74 964 ALA B CA 1
ATOM 14769 C C . ALA B 1 964 ? 7.152 5.408 -23.16 1 90.74 964 ALA B C 1
ATOM 14771 O O . ALA B 1 964 ? 6.87 5.454 -21.96 1 90.74 964 ALA B O 1
ATOM 14772 N N . PHE B 1 965 ? 8.123 4.626 -23.652 1 91.44 965 PHE B N 1
ATOM 14773 C CA . PHE B 1 965 ? 8.782 3.655 -22.787 1 91.44 965 PHE B CA 1
ATOM 14774 C C . PHE B 1 965 ? 10.209 4.09 -22.474 1 91.44 965 PHE B C 1
ATOM 14776 O O . PHE B 1 965 ? 11.053 3.262 -22.124 1 91.44 965 PHE B O 1
ATOM 14783 N N . GLY B 1 966 ? 10.565 5.331 -22.807 1 86.16 966 GLY B N 1
ATOM 14784 C CA . GLY B 1 966 ? 11.836 5.881 -22.362 1 86.16 966 GLY B CA 1
ATOM 14785 C C . GLY B 1 966 ? 12.926 5.792 -23.413 1 86.16 966 GLY B C 1
ATOM 14786 O O . GLY B 1 966 ? 14.112 5.735 -23.082 1 86.16 966 GLY B O 1
ATOM 14787 N N . TYR B 1 967 ? 12.478 5.687 -24.653 1 88.4 967 TYR B N 1
ATOM 14788 C CA . TYR B 1 967 ? 13.456 5.675 -25.735 1 88.4 967 TYR B CA 1
ATOM 14789 C C . TYR B 1 967 ? 13.258 6.869 -26.662 1 88.4 967 TYR B C 1
ATOM 14791 O O . TYR B 1 967 ? 13.028 6.7 -27.861 1 88.4 967 TYR B O 1
ATOM 14799 N N . PRO B 1 968 ? 13.461 8.004 -26.161 1 85.34 968 PRO B N 1
ATOM 14800 C CA . PRO B 1 968 ? 13.186 9.194 -26.969 1 85.34 968 PRO B CA 1
ATOM 14801 C C . PRO B 1 968 ? 14.174 9.366 -28.121 1 85.34 968 PRO B C 1
ATOM 14803 O O . PRO B 1 968 ? 13.882 10.073 -29.089 1 85.34 968 PRO B O 1
ATOM 14806 N N . GLU B 1 969 ? 15.272 8.681 -28.107 1 83.11 969 GLU B N 1
ATOM 14807 C CA . GLU B 1 969 ? 16.314 8.804 -29.122 1 83.11 969 GLU B CA 1
ATOM 14808 C C . GLU B 1 969 ? 15.901 8.123 -30.423 1 83.11 969 GLU B C 1
ATOM 14810 O O . GLU B 1 969 ? 16.468 8.399 -31.482 1 83.11 969 GLU B O 1
ATOM 14815 N N . ILE B 1 970 ? 14.979 7.285 -30.327 1 86.87 970 ILE B N 1
ATOM 14816 C CA . ILE B 1 970 ? 14.544 6.56 -31.516 1 86.87 970 ILE B CA 1
ATOM 14817 C C . ILE B 1 970 ? 13.463 7.358 -32.241 1 86.87 970 ILE B C 1
ATOM 14819 O O . ILE B 1 970 ? 12.276 7.233 -31.928 1 86.87 970 ILE B O 1
ATOM 14823 N N . THR B 1 971 ? 13.803 8.059 -33.244 1 80.96 971 THR B N 1
ATOM 14824 C CA . THR B 1 971 ? 12.883 8.949 -33.944 1 80.96 971 THR B CA 1
ATOM 14825 C C . THR B 1 971 ? 12.462 8.348 -35.282 1 80.96 971 THR B C 1
ATOM 14827 O O . THR B 1 971 ? 11.386 8.659 -35.797 1 80.96 971 THR B O 1
ATOM 14830 N N . ASP B 1 972 ? 13.312 7.373 -35.857 1 81.28 972 ASP B N 1
ATOM 14831 C CA . ASP B 1 972 ? 12.979 6.691 -37.103 1 81.28 972 ASP B CA 1
ATOM 14832 C C . ASP B 1 972 ? 12.147 5.438 -36.839 1 81.28 972 ASP B C 1
ATOM 14834 O O . ASP B 1 972 ? 12.643 4.467 -36.264 1 81.28 972 ASP B O 1
ATOM 14838 N N . LEU B 1 973 ? 10.858 5.503 -37.315 1 83.72 973 LEU B N 1
ATOM 14839 C CA . LEU B 1 973 ? 9.93 4.418 -37.018 1 83.72 973 LEU B CA 1
ATOM 14840 C C . LEU B 1 973 ? 9.579 3.642 -38.284 1 83.72 973 LEU B C 1
ATOM 14842 O O . LEU B 1 973 ? 8.533 2.991 -38.348 1 83.72 973 LEU B O 1
ATOM 14846 N N . SER B 1 974 ? 10.419 3.595 -39.309 1 79.27 974 SER B N 1
ATOM 14847 C CA . SER B 1 974 ? 10.152 2.949 -40.59 1 79.27 974 SER B CA 1
ATOM 14848 C C . SER B 1 974 ? 10.156 1.43 -40.454 1 79.27 974 SER B C 1
ATOM 14850 O O . SER B 1 974 ? 9.58 0.726 -41.286 1 79.27 974 SER B O 1
ATOM 14852 N N . PHE B 1 975 ? 10.678 0.926 -39.47 1 81.38 975 PHE B N 1
ATOM 14853 C CA . PHE B 1 975 ? 10.816 -0.516 -39.299 1 81.38 975 PHE B CA 1
ATOM 14854 C C . PHE B 1 975 ? 9.597 -1.096 -38.592 1 81.38 975 PHE B C 1
ATOM 14856 O O . PHE B 1 975 ? 9.472 -2.315 -38.457 1 81.38 975 PHE B O 1
ATOM 14863 N N . ILE B 1 976 ? 8.69 -0.298 -38.289 1 86.04 976 ILE B N 1
ATOM 14864 C CA . ILE B 1 976 ? 7.515 -0.769 -37.564 1 86.04 976 ILE B CA 1
ATOM 14865 C C . ILE B 1 976 ? 6.535 -1.422 -38.536 1 86.04 976 ILE B C 1
ATOM 14867 O O . ILE B 1 976 ? 6.213 -0.85 -39.581 1 86.04 976 ILE B O 1
ATOM 14871 N N . LYS B 1 977 ? 6.121 -2.642 -38.138 1 88.52 977 LYS B N 1
ATOM 14872 C CA . LYS B 1 977 ? 5.248 -3.462 -38.971 1 88.52 977 LYS B CA 1
ATOM 14873 C C . LYS B 1 977 ? 3.812 -3.435 -38.455 1 88.52 977 LYS B C 1
ATOM 14875 O O . LYS B 1 977 ? 3.579 -3.24 -37.261 1 88.52 977 LYS B O 1
ATOM 14880 N N . THR B 1 978 ? 2.923 -3.577 -39.428 1 90.4 978 THR B N 1
ATOM 14881 C CA . THR B 1 978 ? 1.516 -3.648 -39.051 1 90.4 978 THR B CA 1
ATOM 14882 C C . THR B 1 978 ? 0.894 -4.958 -39.524 1 90.4 978 THR B C 1
ATOM 14884 O O . THR B 1 978 ? 1.363 -5.56 -40.492 1 90.4 978 THR B O 1
ATOM 14887 N N . ASN B 1 979 ? 0.022 -5.448 -38.762 1 90.15 979 ASN B N 1
ATOM 14888 C CA . ASN B 1 979 ? -0.738 -6.646 -39.1 1 90.15 979 ASN B CA 1
ATOM 14889 C C . ASN B 1 979 ? -2.191 -6.535 -38.647 1 90.15 979 ASN B C 1
ATOM 14891 O O . ASN B 1 979 ? -2.479 -5.924 -37.617 1 90.15 979 ASN B O 1
ATOM 14895 N N . GLU B 1 980 ? -3.082 -7.109 -39.509 1 91.54 980 GLU B N 1
ATOM 14896 C CA . GLU B 1 980 ? -4.494 -7.219 -39.153 1 91.54 980 GLU B CA 1
ATOM 14897 C C . GLU B 1 980 ? -4.936 -8.678 -39.092 1 91.54 980 GLU B C 1
ATOM 14899 O O . GLU B 1 980 ? -4.564 -9.481 -39.95 1 91.54 980 GLU B O 1
ATOM 14904 N N . PHE B 1 981 ? -5.649 -8.974 -38.093 1 93.17 981 PHE B N 1
ATOM 14905 C CA . PHE B 1 981 ? -6.159 -10.332 -37.942 1 93.17 981 PHE B CA 1
ATOM 14906 C C . PHE B 1 981 ? -7.28 -10.603 -38.939 1 93.17 981 PHE B C 1
ATOM 14908 O O . PHE B 1 981 ? -8.1 -9.724 -39.212 1 93.17 981 PHE B O 1
ATOM 14915 N N . LYS B 1 982 ? -7.28 -11.781 -39.441 1 92.36 982 LYS B N 1
ATOM 14916 C CA . LYS B 1 982 ? -8.338 -12.183 -40.363 1 92.36 982 LYS B CA 1
ATOM 14917 C C . LYS B 1 982 ? -9.475 -12.883 -39.624 1 92.36 982 LYS B C 1
ATOM 14919 O O . LYS B 1 982 ? -9.236 -13.647 -38.687 1 92.36 982 LYS B O 1
ATOM 14924 N N . SER B 1 983 ? -10.685 -12.727 -40.041 1 94.7 983 SER B N 1
ATOM 14925 C CA . SER B 1 983 ? -11.865 -13.28 -39.385 1 94.7 983 SER B CA 1
ATOM 14926 C C . SER B 1 983 ? -12.121 -14.716 -39.827 1 94.7 983 SER B C 1
ATOM 14928 O O . SER B 1 983 ? -11.91 -15.06 -40.992 1 94.7 983 SER B O 1
ATOM 14930 N N . ILE B 1 984 ? -12.677 -15.45 -38.93 1 92.78 984 ILE B N 1
ATOM 14931 C CA . ILE B 1 984 ? -13.063 -16.812 -39.283 1 92.78 984 ILE B CA 1
ATOM 14932 C C . ILE B 1 984 ? -14.542 -16.847 -39.661 1 92.78 984 ILE B C 1
ATOM 14934 O O . ILE B 1 984 ? -15.038 -17.861 -40.158 1 92.78 984 ILE B O 1
ATOM 14938 N N . PHE B 1 985 ? -15.198 -15.78 -39.442 1 91.89 985 PHE B N 1
ATOM 14939 C CA . PHE B 1 985 ? -16.629 -15.709 -39.712 1 91.89 985 PHE B CA 1
ATOM 14940 C C . PHE B 1 985 ? -16.89 -15.52 -41.202 1 91.89 985 PHE B C 1
ATOM 14942 O O . PHE B 1 985 ? -16.111 -14.862 -41.895 1 91.89 985 PHE B O 1
#

Solvent-accessible surface area (backbone atoms only — not comparable to full-atom values): 99005 Å² total; per-residue (Å²): 131,89,76,73,61,45,35,28,33,34,5,27,24,45,46,79,30,37,27,24,25,20,37,26,32,51,69,75,74,58,41,75,76,43,71,46,79,37,72,39,43,96,51,56,43,62,31,52,48,51,38,53,50,51,46,49,47,55,50,57,70,66,52,63,98,86,68,66,76,59,43,66,62,33,37,22,38,23,42,46,62,64,43,46,37,59,65,63,60,41,74,64,44,33,51,27,30,39,39,34,24,28,60,59,42,42,81,88,55,62,87,61,62,63,36,49,67,68,55,33,67,56,31,54,66,49,72,47,69,35,48,15,29,37,31,85,88,65,49,66,70,36,69,69,45,67,67,57,52,50,54,50,50,53,53,30,57,76,68,70,54,45,34,36,31,36,39,42,33,54,19,46,65,52,49,62,63,54,53,52,50,52,49,54,51,37,56,72,56,70,63,45,86,75,55,39,77,42,52,22,52,79,68,31,57,88,33,41,64,25,18,46,42,45,31,50,54,18,56,17,38,29,60,48,33,40,53,51,49,41,42,48,48,44,46,44,50,88,83,38,97,43,54,59,33,31,31,20,25,78,41,21,48,42,49,49,47,54,32,36,69,42,40,59,50,27,40,52,11,51,66,35,14,31,42,38,13,44,18,64,53,58,68,47,31,62,30,36,31,41,35,18,31,32,47,33,24,37,21,32,35,32,54,80,38,44,66,37,62,34,93,53,71,36,59,59,75,66,27,55,20,60,55,72,34,52,41,59,48,74,40,50,41,21,32,15,9,33,51,45,73,50,72,78,61,99,68,69,50,78,42,69,32,72,52,48,52,37,52,40,36,71,53,36,18,36,38,43,74,26,89,38,51,22,45,47,38,25,21,41,43,69,62,57,34,78,53,62,83,79,71,35,50,70,66,37,42,52,47,33,26,62,71,40,50,80,50,20,61,53,50,39,50,49,51,48,47,53,50,42,49,42,46,58,70,51,53,79,61,85,56,56,37,37,32,37,42,20,27,70,26,38,42,54,50,63,80,88,55,78,50,88,62,42,62,42,78,42,65,36,78,64,21,57,28,15,35,4,44,13,30,54,64,41,34,11,51,12,73,39,64,40,66,46,45,33,50,80,66,73,59,43,63,67,61,54,51,51,52,48,50,49,51,7,45,51,41,9,38,72,57,38,15,30,73,89,52,50,37,76,82,42,78,46,78,44,61,45,39,46,45,76,54,68,22,29,38,38,39,30,32,12,39,13,44,66,35,63,80,66,49,76,74,44,74,81,47,65,68,72,80,77,80,88,76,74,81,63,68,72,62,62,71,73,72,62,80,76,71,77,73,72,78,79,76,58,63,80,77,58,72,83,50,69,44,68,40,87,86,76,71,36,62,31,38,48,62,49,62,67,50,45,52,13,35,40,48,15,18,32,45,44,1,11,26,20,49,35,72,20,62,64,49,40,54,49,43,42,40,42,43,74,71,69,38,58,36,41,37,27,53,70,83,67,56,53,83,84,30,24,34,32,34,32,40,72,45,61,26,55,73,46,52,48,48,45,50,77,49,73,59,50,50,63,50,52,51,51,52,30,65,68,67,72,48,55,74,63,32,31,29,24,42,26,38,3,12,24,23,50,38,47,46,49,46,38,13,39,72,67,68,36,35,27,37,29,31,17,21,49,62,19,37,72,85,52,69,56,55,25,37,36,44,64,72,63,48,67,68,52,44,27,34,40,33,31,57,56,53,33,30,40,34,32,66,37,43,26,80,90,45,42,48,61,43,44,50,60,52,46,50,50,48,26,32,66,50,49,14,36,22,41,36,38,43,31,67,38,41,45,68,52,49,73,70,28,41,36,58,17,43,56,36,29,21,27,52,40,14,44,40,30,52,33,16,61,76,65,73,46,66,18,58,58,43,47,25,69,68,36,66,32,45,83,72,46,40,25,28,29,70,40,74,48,72,44,67,59,109,51,35,43,34,35,41,36,34,27,44,30,38,81,93,36,50,78,32,35,36,41,36,32,30,52,51,22,47,45,35,37,36,34,25,69,78,84,64,88,87,51,91,68,84,61,73,86,52,52,76,44,78,47,46,36,62,27,33,36,22,43,20,32,63,76,68,44,47,43,48,37,60,87,66,66,50,70,65,43,45,30,27,35,33,42,27,25,18,49,62,72,47,72,36,74,67,26,31,58,56,49,17,41,51,55,75,73,33,69,84,64,77,82,68,82,82,60,45,61,33,79,50,55,66,79,122,130,89,76,74,60,46,34,26,33,35,6,27,23,44,47,80,30,36,26,23,24,21,38,26,31,50,70,75,74,59,39,75,76,41,70,44,78,37,70,41,41,96,52,56,44,60,32,52,49,50,36,53,50,52,48,48,47,55,50,57,71,65,54,62,98,84,68,65,75,59,44,64,63,32,37,21,37,25,42,47,62,63,43,44,38,60,64,63,59,39,76,65,45,33,51,26,31,39,38,33,25,28,59,58,42,41,82,88,55,63,86,60,62,62,36,48,68,68,54,33,66,56,31,54,66,47,72,46,69,32,48,16,29,37,32,86,87,65,49,66,70,35,69,68,47,67,67,56,52,51,52,50,50,53,52,30,56,76,68,69,54,45,33,36,32,33,39,43,34,54,19,45,64,52,50,62,63,54,53,51,52,51,49,52,51,37,56,73,56,67,61,45,87,75,54,39,76,41,52,21,52,79,68,30,57,88,35,42,65,24,18,44,42,44,31,48,56,20,57,17,37,28,62,49,34,39,53,51,49,41,42,48,48,44,50,45,50,91,83,39,96,44,54,59,34,30,31,21,24,78,40,22,46,41,47,48,48,53,31,35,69,42,39,59,49,26,39,52,9,52,66,35,15,31,42,39,12,43,19,64,54,58,69,46,31,62,30,38,32,38,34,19,31,35,48,35,25,36,22,31,34,31,53,84,42,33,65,38,64,35,95,54,72,36,58,58,76,66,26,55,20,59,54,70,35,50,42,59,49,75,41,50,43,21,31,16,9,32,53,45,73,49,73,77,62,99,70,69,50,77,41,68,32,72,53,49,52,39,53,41,36,71,52,36,19,34,37,44,73,26,88,38,52,24,45,46,38,26,20,41,44,70,61,56,34,79,54,63,84,78,69,34,50,70,68,36,43,52,49,34,27,61,71,41,51,80,51,19,62,53,50,39,50,50,49,50,48,52,50,43,49,41,45,58,70,49,54,78,62,80,58,56,36,37,31,35,42,20,27,69,26,38,43,54,50,61,80,89,53,80,50,88,62,41,64,42,79,41,67,35,77,64,22,58,29,15,35,4,44,12,31,52,66,40,32,11,48,13,73,39,64,41,64,47,46,34,51,79,65,75,58,44,62,67,60,52,52,51,51,49,50,50,50,8,45,50,42,8,37,73,57,39,14,30,74,89,52,52,37,77,82,44,79,45,78,43,61,46,39,45,44,78,53,69,22,29,38,37,39,29,31,14,37,13,45,65,34,63,80,67,48,75,76,43,75,80,48,64,67,72,81,77,81,87,77,74,81,62,68,73,62,62,71,72,71,64,81,75,70,77,74,71,77,77,76,59,62,79,78,58,71,84,51,70,43,68,40,88,86,75,71,35,61,30,36,50,61,49,62,66,50,46,52,13,34,41,47,14,19,32,45,43,0,11,24,20,49,33,75,19,63,64,48,41,52,50,43,42,41,40,45,74,73,68,40,59,35,40,37,27,52,70,82,66,57,53,82,85,30,26,34,32,35,32,40,72,44,61,25,54,71,43,52,48,48,45,50,79,49,72,58,50,51,63,50,52,52,51,52,29,64,67,68,72,49,55,74,62,31,32,28,23,42,27,38,4,13,25,24,51,38,47,46,48,45,36,12,39,73,65,68,37,35,28,36,30,30,16,21,49,63,18,38,72,85,53,69,55,57,25,38,37,45,62,72,63,48,67,68,52,45,28,33,41,34,31,55,56,52,33,31,40,34,32,67,37,43,26,82,92,45,42,48,62,42,43,51,61,51,47,53,51,47,25,35,65,52,49,15,36,21,41,36,38,43,33,66,37,41,47,67,52,48,72,71,28,41,36,59,17,43,56,36,30,21,27,52,39,14,43,40,32,53,32,15,61,77,65,72,45,66,18,59,59,44,46,26,70,68,37,68,32,42,84,72,46,40,24,29,29,70,40,75,48,74,42,66,60,109,49,36,42,34,34,39,36,33,27,44,31,37,84,92,36,53,78,31,34,36,41,37,32,29,51,49,22,47,44,36,38,36,31,27,68,75,84,64,87,86,50,92,70,82,61,73,86,50,51,76,44,80,48,46,36,63,28,33,35,22,42,19,33,62,75,69,43,46,43,48,36,60,88,65,66,48,70,67,44,41,29,27,35,33,41,28,26,18,45,64,71,48,71,36,74,66,25,32,58,57,50,18,41,51,56,76,73,34,68,84,65,76,82,67,82,83,61,46,60,32,80,49,55,66,79,119